Protein 2MA3 (pdb70)

InterPro domains:
  IPR001208 MCM domain [PF00493] (256-478)
  IPR001208 MCM domain [PR01657] (310-325)
  IPR001208 MCM domain [PR01657] (369-383)
  IPR001208 MCM domain [PR01657] (397-410)
  IPR001208 MCM domain [PR01657] (421-433)
  IPR001208 MCM domain [PR01657] (448-456)
  IPR001208 MCM domain [PS50051] (269-474)
  IPR008047 DNA replication licensing factor MCM4 [PR01660] (120-133)
  IPR008047 DNA replication licensing factor MCM4 [PR01660] (285-296)
  IPR008047 DNA replication licensing factor MCM4 [PR01660] (430-447)
  IPR008047 DNA replication licensing factor MCM4 [PR01660] (576-585)
  IPR012340 Nucleic acid-binding, OB-fold [G3DSA:2.40.50.140] (95-247)
  IPR012340 Nu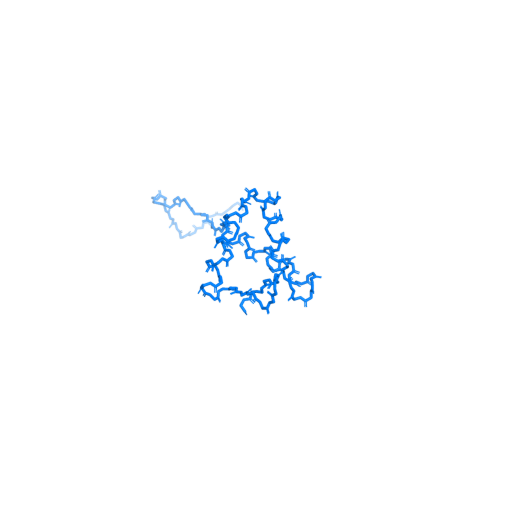cleic acid-binding, OB-fold [SSF50249] (11-240)
  IPR027417 P-loop containing nucleoside triphosphate hydrolase [G3DSA:3.40.50.300] (248-580)
  IPR027417 P-loop containing nucleoside triphosphate hydrolase [SSF52540] (278-589)
  IPR027925 MCM, N-terminal domain [PF14551] (13-76)
  IPR031327 Mini-chromosome maintenance protein [PTHR11630] (9-630)
  IPR031327 Mini-chromosome maintenance protein [SM00350] (94-576)
  IPR033762 MCM OB domain [PF17207] (98-223)
  IPR036388 Winged helix-like DNA-binding domain superfamily [G3DSA:1.10.10.10] (581-666)

Organism: Methanothermobacter thermautotrophicus (strain ATCC 29096 / DSM 1053 / JCM 10044 / NBRC 100330 / Delta H) (NCBI:txid187420)

Solvent-accessible surface area: 6979 Å² total; per-residue (Å²): 122,103,180,72,161,119,72,199,148,128,96,126,139,68,128,66,177,112,132,177,108,115,142,42,98,69,124,32,0,44,39,0,0,88,74,35,30,135,104,110,69,28,121,0,24,10,104,65,0,14,81,39,0,84,114,93,90,130,16,64,100,124,77,0,67,70,4,1,173,50,6,65,133,141,35,36,0,118,43,63,49,258,21,38,0,73,53,122

Radius of gyration: 21.39 Å; Cα contacts (8 Å, |Δi|>4): 87; chains: 1; bounding box: 63×39×33 Å

Structure (mmCIF, N/CA/C/O backbone):
data_2MA3
#
_entry.id   2MA3
#
loop_
_atom_site.group_PDB
_atom_site.id
_atom_site.type_symbol
_atom_site.label_atom_id
_atom_site.label_alt_id
_atom_site.label_comp_id
_atom_site.label_asym_id
_atom_site.label_entity_id
_atom_site.label_seq_id
_atom_site.pdbx_PDB_ins_code
_atom_site.Cartn_x
_atom_site.Cartn_y
_atom_site.Cartn_z
_atom_site.occupancy
_atom_site.B_iso_or_equiv
_atom_site.auth_seq_id
_atom_site.auth_comp_id
_atom_site.auth_asym_id
_atom_site.auth_atom_id
_atom_site.pdbx_PDB_model_num
ATOM 1 N N . GLY A 1 1 ? -43.370 17.401 -8.874 1.00 0.00 579 GLY A N 1
ATOM 2 C CA . GLY A 1 1 ? -42.037 18.001 -8.697 1.00 0.00 579 GLY A CA 1
ATOM 3 C C . GLY A 1 1 ? -41.107 16.887 -8.276 1.00 0.00 579 GLY A C 1
ATOM 4 O O . GLY A 1 1 ? -40.844 15.999 -9.081 1.00 0.00 579 GLY A O 1
ATOM 10 N N . ALA A 1 2 ? -40.751 16.851 -6.988 1.00 0.00 580 ALA A N 1
ATOM 11 C CA . ALA A 1 2 ? -40.601 15.570 -6.310 1.00 0.00 580 ALA A CA 1
ATOM 12 C C . ALA A 1 2 ? -41.966 14.852 -6.271 1.00 0.00 580 ALA A C 1
ATOM 13 O O . ALA A 1 2 ? -42.990 15.417 -6.681 1.00 0.00 580 ALA A O 1
ATOM 20 N N . MET A 1 3 ? -41.971 13.616 -5.765 1.00 0.00 581 MET A N 1
ATOM 21 C CA . MET A 1 3 ? -43.142 12.792 -5.484 1.00 0.00 581 MET A CA 1
ATOM 22 C C . MET A 1 3 ? -42.850 12.001 -4.201 1.00 0.00 581 MET A C 1
ATOM 23 O O . MET A 1 3 ? -41.730 12.059 -3.688 1.00 0.00 581 MET A O 1
ATOM 37 N N . GLY A 1 4 ? -43.841 11.259 -3.695 1.00 0.00 582 GLY A N 1
ATOM 38 C CA . GLY A 1 4 ? -43.632 10.283 -2.631 1.00 0.00 582 GLY A CA 1
ATOM 39 C C . GLY A 1 4 ? -43.044 8.985 -3.191 1.00 0.00 582 GLY A C 1
ATOM 40 O O . GLY A 1 4 ? -42.980 8.796 -4.406 1.00 0.00 582 GLY A O 1
ATOM 44 N N . GLU A 1 5 ? -42.643 8.080 -2.295 1.00 0.00 583 GLU A N 1
ATOM 45 C CA . GLU A 1 5 ? -42.143 6.748 -2.615 1.00 0.00 583 GLU A CA 1
ATOM 46 C C . GLU A 1 5 ? -42.452 5.831 -1.419 1.00 0.00 583 GLU A C 1
ATOM 47 O O . GLU A 1 5 ? -43.138 6.230 -0.475 1.00 0.00 583 GLU A O 1
ATOM 59 N N . THR A 1 6 ? -41.982 4.591 -1.496 1.00 0.00 584 THR A N 1
ATOM 60 C CA . THR A 1 6 ? -42.413 3.421 -0.755 1.00 0.00 584 THR A CA 1
ATOM 61 C C . THR A 1 6 ? -41.237 2.832 0.046 1.00 0.00 584 THR A C 1
ATOM 62 O O . THR A 1 6 ? -40.166 3.434 0.118 1.00 0.00 584 THR A O 1
ATOM 73 N N . GLY A 1 7 ? -41.444 1.667 0.681 1.00 0.00 585 GLY A N 1
ATOM 74 C CA . GLY A 1 7 ? -40.401 0.894 1.355 1.00 0.00 585 GLY A CA 1
ATOM 75 C C . GLY A 1 7 ? -39.611 1.690 2.376 1.00 0.00 585 GLY A C 1
ATOM 76 O O . GLY A 1 7 ? -38.383 1.752 2.317 1.00 0.00 585 GLY A O 1
ATOM 80 N N . LYS A 1 8 ? -40.338 2.282 3.323 1.00 0.00 586 LYS A N 1
ATOM 81 C CA . LYS A 1 8 ? -39.742 3.068 4.385 1.00 0.00 586 LYS A CA 1
ATOM 82 C C . LYS A 1 8 ? -38.758 2.233 5.215 1.00 0.00 586 LYS A C 1
ATOM 83 O O . LYS A 1 8 ? -38.940 1.024 5.375 1.00 0.00 586 LYS A O 1
ATOM 102 N N . ILE A 1 9 ? -37.775 2.908 5.810 1.00 0.00 587 ILE A N 1
ATOM 103 C CA . ILE A 1 9 ? -36.775 2.348 6.713 1.00 0.00 587 ILE A CA 1
ATOM 104 C C . ILE A 1 9 ? -36.604 3.317 7.891 1.00 0.00 587 ILE A C 1
ATOM 105 O O . ILE A 1 9 ? -37.230 4.379 7.912 1.00 0.00 587 ILE A O 1
ATOM 121 N N . ASP A 1 10 ? -35.740 2.967 8.846 1.00 0.00 588 ASP A N 1
ATOM 122 C CA . ASP A 1 10 ? -35.278 3.838 9.919 1.00 0.00 588 ASP A CA 1
ATOM 123 C C . ASP A 1 10 ? -33.793 3.523 10.155 1.00 0.00 588 ASP A C 1
ATOM 124 O O . ASP A 1 10 ? -33.278 2.542 9.608 1.00 0.00 588 ASP A O 1
ATOM 133 N N . ILE A 1 11 ? -33.101 4.346 10.945 1.00 0.00 589 ILE A N 1
ATOM 134 C CA . ILE A 1 11 ? -31.664 4.276 11.179 1.00 0.00 589 ILE A CA 1
ATOM 135 C C . ILE A 1 11 ? -31.444 4.000 12.665 1.00 0.00 589 ILE A C 1
ATOM 136 O O . ILE A 1 11 ? -31.374 4.907 13.491 1.00 0.00 589 ILE A O 1
ATOM 152 N N . ASP A 1 12 ? -31.323 2.713 12.973 1.00 0.00 590 ASP A N 1
ATOM 153 C CA . ASP A 1 12 ? -30.774 2.208 14.219 1.00 0.00 590 ASP A CA 1
ATOM 154 C C . ASP A 1 12 ? -29.267 2.020 13.975 1.00 0.00 590 ASP A C 1
ATOM 155 O O . ASP A 1 12 ? -28.539 3.001 13.828 1.00 0.00 590 ASP A O 1
ATOM 164 N N . LYS A 1 13 ? -28.779 0.786 13.829 1.00 0.00 591 LYS A N 1
ATOM 165 C CA . LYS A 1 13 ? -27.351 0.472 13.765 1.00 0.00 591 LYS A CA 1
ATOM 166 C C . LYS A 1 13 ? -26.692 0.801 12.425 1.00 0.00 591 LYS A C 1
ATOM 167 O O . LYS A 1 13 ? -25.496 0.537 12.297 1.00 0.00 591 LYS A O 1
ATOM 186 N N . VAL A 1 14 ? -27.427 1.354 11.457 1.00 0.00 592 VAL A N 1
ATOM 187 C CA . VAL A 1 14 ? -27.124 1.425 10.021 1.00 0.00 592 VAL A CA 1
ATOM 188 C C . VAL A 1 14 ? -26.042 2.476 9.670 1.00 0.00 592 VAL A C 1
ATOM 189 O O . VAL A 1 14 ? -26.076 3.099 8.605 1.00 0.00 592 VAL A O 1
ATOM 202 N N . GLU A 1 15 ? -25.084 2.708 10.566 1.00 0.00 593 GLU A N 1
ATOM 203 C CA . GLU A 1 15 ? -23.875 3.476 10.308 1.00 0.00 593 GLU A CA 1
ATOM 204 C C . GLU A 1 15 ? -22.875 2.628 9.501 1.00 0.00 593 GLU A C 1
ATOM 205 O O . GLU A 1 15 ? -23.174 1.505 9.096 1.00 0.00 593 GLU A O 1
ATOM 217 N N . GLY A 1 16 ? -21.675 3.171 9.267 1.00 0.00 594 GLY A N 1
ATOM 218 C CA . GLY A 1 16 ? -20.519 2.434 8.747 1.00 0.00 594 GLY A CA 1
ATOM 219 C C . GLY A 1 16 ? -20.680 1.879 7.326 1.00 0.00 594 GLY A C 1
ATOM 220 O O . GLY A 1 16 ? -19.843 1.097 6.876 1.00 0.00 594 GLY A O 1
ATOM 224 N N . ARG A 1 17 ? -21.759 2.251 6.628 1.00 0.00 595 ARG A N 1
ATOM 225 C CA . ARG A 1 17 ? -22.166 1.717 5.331 1.00 0.00 595 ARG A CA 1
ATOM 226 C C . ARG A 1 17 ? -21.292 2.245 4.194 1.00 0.00 595 ARG A C 1
ATOM 227 O O . ARG A 1 17 ? -21.708 3.049 3.363 1.00 0.00 595 ARG A O 1
ATOM 248 N N . THR A 1 18 ? -20.066 1.742 4.175 1.00 0.00 596 THR A N 1
ATOM 249 C CA . THR A 1 18 ? -19.001 2.068 3.233 1.00 0.00 596 THR A CA 1
ATOM 250 C C . THR A 1 18 ? -18.222 0.796 2.870 1.00 0.00 596 THR A C 1
ATOM 251 O O . THR A 1 18 ? -18.171 -0.126 3.686 1.00 0.00 596 THR A O 1
ATOM 262 N N . PRO A 1 19 ? -17.584 0.742 1.686 1.00 0.00 597 PRO A N 1
ATOM 263 C CA . PRO A 1 19 ? -16.708 -0.359 1.302 1.00 0.00 597 PRO A CA 1
ATOM 264 C C . PRO A 1 19 ? -15.374 -0.292 2.061 1.00 0.00 597 PRO A C 1
ATOM 265 O O . PRO A 1 19 ? -15.080 0.688 2.749 1.00 0.00 597 PRO A O 1
ATOM 276 N N . LYS A 1 20 ? -14.537 -1.322 1.892 1.00 0.00 598 LYS A N 1
ATOM 277 C CA . LYS A 1 20 ? -13.178 -1.366 2.415 1.00 0.00 598 LYS A CA 1
ATOM 278 C C . LYS A 1 20 ? -12.311 -2.149 1.432 1.00 0.00 598 LYS A C 1
ATOM 279 O O . LYS A 1 20 ? -12.760 -3.154 0.875 1.00 0.00 598 LYS A O 1
ATOM 298 N N . SER A 1 21 ? -11.075 -1.702 1.214 1.00 0.00 599 SER A N 1
ATOM 299 C CA . SER A 1 21 ? -9.972 -2.456 0.630 1.00 0.00 599 SER A CA 1
ATOM 300 C C . SER A 1 21 ? -8.708 -1.636 0.895 1.00 0.00 599 SER A C 1
ATOM 301 O O . SER A 1 21 ? -8.750 -0.407 0.822 1.00 0.00 599 SER A O 1
ATOM 309 N N . GLU A 1 22 ? -7.609 -2.303 1.239 1.00 0.00 600 GLU A N 1
ATOM 310 C CA . GLU A 1 22 ? -6.407 -1.694 1.794 1.00 0.00 600 GLU A CA 1
ATOM 311 C C . GLU A 1 22 ? -5.141 -2.393 1.272 1.00 0.00 600 GLU A C 1
ATOM 312 O O . GLU A 1 22 ? -5.172 -3.141 0.288 1.00 0.00 600 GLU A O 1
ATOM 324 N N . ARG A 1 23 ? -3.992 -2.103 1.893 1.00 0.00 601 ARG A N 1
ATOM 325 C CA . ARG A 1 23 ? -2.721 -2.752 1.643 1.00 0.00 601 ARG A CA 1
ATOM 326 C C . ARG A 1 23 ? -2.073 -3.163 2.956 1.00 0.00 601 ARG A C 1
ATOM 327 O O . ARG A 1 23 ? -2.501 -2.762 4.035 1.00 0.00 601 ARG A O 1
ATOM 348 N N . ASP A 1 24 ? -1.025 -3.971 2.823 1.00 0.00 602 ASP A N 1
ATOM 349 C CA . ASP A 1 24 ? -0.189 -4.486 3.886 1.00 0.00 602 ASP A CA 1
ATOM 350 C C . ASP A 1 24 ? 1.216 -4.649 3.334 1.00 0.00 602 ASP A C 1
ATOM 351 O O . ASP A 1 24 ? 1.369 -4.813 2.134 1.00 0.00 602 ASP A O 1
ATOM 360 N N . LYS A 1 25 ? 2.222 -4.749 4.194 1.00 0.00 603 LYS A N 1
ATOM 361 C CA . LYS A 1 25 ? 3.584 -5.131 3.848 1.00 0.00 603 LYS A CA 1
ATOM 362 C C . LYS A 1 25 ? 3.629 -6.363 2.928 1.00 0.00 603 LYS A C 1
ATOM 363 O O . LYS A 1 25 ? 4.295 -6.302 1.894 1.00 0.00 603 LYS A O 1
ATOM 382 N N . PHE A 1 26 ? 2.910 -7.452 3.252 1.00 0.00 604 PHE A N 1
ATOM 383 C CA . PHE A 1 26 ? 2.851 -8.653 2.412 1.00 0.00 604 PHE A CA 1
ATOM 384 C C . PHE A 1 26 ? 2.346 -8.298 1.012 1.00 0.00 604 PHE A C 1
ATOM 385 O O . PHE A 1 26 ? 2.924 -8.695 -0.001 1.00 0.00 604 PHE A O 1
ATOM 402 N N . ARG A 1 27 ? 1.246 -7.541 0.975 1.00 0.00 605 ARG A N 1
ATOM 403 C CA . ARG A 1 27 ? 0.632 -7.045 -0.244 1.00 0.00 605 ARG A CA 1
ATOM 404 C C . ARG A 1 27 ? 1.620 -6.163 -1.008 1.00 0.00 605 ARG A C 1
ATOM 405 O O . ARG A 1 27 ? 1.777 -6.358 -2.204 1.00 0.00 605 ARG A O 1
ATOM 426 N N . LEU A 1 28 ? 2.304 -5.231 -0.344 1.00 0.00 606 LEU A N 1
ATOM 427 C CA . LEU A 1 28 ? 3.177 -4.250 -0.959 1.00 0.00 606 LEU A CA 1
ATOM 428 C C . LEU A 1 28 ? 4.400 -4.936 -1.562 1.00 0.00 606 LEU A C 1
ATOM 429 O O . LEU A 1 28 ? 4.776 -4.592 -2.681 1.00 0.00 606 LEU A O 1
ATOM 445 N N . LEU A 1 29 ? 4.965 -5.952 -0.888 1.00 0.00 607 LEU A N 1
ATOM 446 C CA . LEU A 1 29 ? 5.993 -6.773 -1.518 1.00 0.00 607 LEU A CA 1
ATOM 447 C C . LEU A 1 29 ? 5.421 -7.449 -2.769 1.00 0.00 607 LEU A C 1
ATOM 448 O O . LEU A 1 29 ? 6.024 -7.367 -3.838 1.00 0.00 607 LEU A O 1
ATOM 464 N N . LEU A 1 30 ? 4.270 -8.122 -2.649 1.00 0.00 608 LEU A N 1
ATOM 465 C CA . LEU A 1 30 ? 3.716 -8.919 -3.733 1.00 0.00 608 LEU A CA 1
ATOM 466 C C . LEU A 1 30 ? 3.391 -8.039 -4.941 1.00 0.00 608 LEU A C 1
ATOM 467 O O . LEU A 1 30 ? 3.623 -8.444 -6.078 1.00 0.00 608 LEU A O 1
ATOM 483 N N . GLU A 1 31 ? 2.907 -6.822 -4.691 1.00 0.00 609 GLU A N 1
ATOM 484 C CA . GLU A 1 31 ? 2.634 -5.821 -5.703 1.00 0.00 609 GLU A CA 1
ATOM 485 C C . GLU A 1 31 ? 3.889 -5.507 -6.518 1.00 0.00 609 GLU A C 1
ATOM 486 O O . GLU A 1 31 ? 3.799 -5.498 -7.751 1.00 0.00 609 GLU A O 1
ATOM 498 N N . LEU A 1 32 ? 5.049 -5.327 -5.864 1.00 0.00 610 LEU A N 1
ATOM 499 C CA . LEU A 1 32 ? 6.304 -5.106 -6.577 1.00 0.00 610 LEU A CA 1
ATOM 500 C C . LEU A 1 32 ? 6.656 -6.292 -7.456 1.00 0.00 610 LEU A C 1
ATOM 501 O O . LEU A 1 32 ? 7.194 -6.085 -8.538 1.00 0.00 610 LEU A O 1
ATOM 517 N N . ILE A 1 33 ? 6.384 -7.521 -7.005 1.00 0.00 611 ILE A N 1
ATOM 518 C CA . ILE A 1 33 ? 6.739 -8.701 -7.783 1.00 0.00 611 ILE A CA 1
ATOM 519 C C . ILE A 1 33 ? 5.983 -8.644 -9.116 1.00 0.00 611 ILE A C 1
ATOM 520 O O . ILE A 1 33 ? 6.594 -8.807 -10.171 1.00 0.00 611 ILE A O 1
ATOM 536 N N . LYS A 1 34 ? 4.683 -8.321 -9.100 1.00 0.00 612 LYS A N 1
ATOM 537 C CA . LYS A 1 34 ? 3.890 -8.350 -10.331 1.00 0.00 612 LYS A CA 1
ATOM 538 C C . LYS A 1 34 ? 4.169 -7.114 -11.173 1.00 0.00 612 LYS A C 1
ATOM 539 O O . LYS A 1 34 ? 4.173 -7.195 -12.400 1.00 0.00 612 LYS A O 1
ATOM 558 N N . GLU A 1 35 ? 4.431 -5.975 -10.525 1.00 0.00 613 GLU A N 1
ATOM 559 C CA . GLU A 1 35 ? 4.727 -4.725 -11.212 1.00 0.00 613 GLU A CA 1
ATOM 560 C C . GLU A 1 35 ? 6.177 -4.657 -11.718 1.00 0.00 613 GLU A C 1
ATOM 561 O O . GLU A 1 35 ? 6.553 -3.664 -12.336 1.00 0.00 613 GLU A O 1
ATOM 573 N N . TYR A 1 36 ? 6.956 -5.733 -11.524 1.00 0.00 614 TYR A N 1
ATOM 574 C CA . TYR A 1 36 ? 8.247 -5.940 -12.163 1.00 0.00 614 TYR A CA 1
ATOM 575 C C . TYR A 1 36 ? 8.240 -7.147 -13.091 1.00 0.00 614 TYR A C 1
ATOM 576 O O . TYR A 1 36 ? 8.933 -7.098 -14.102 1.00 0.00 614 TYR A O 1
ATOM 594 N N . GLU A 1 37 ? 7.438 -8.184 -12.816 1.00 0.00 615 GLU A N 1
ATOM 595 C CA . GLU A 1 37 ? 7.288 -9.339 -13.694 1.00 0.00 615 GLU A CA 1
ATOM 596 C C . GLU A 1 37 ? 7.084 -8.891 -15.142 1.00 0.00 615 GLU A C 1
ATOM 597 O O . GLU A 1 37 ? 7.922 -9.171 -15.998 1.00 0.00 615 GLU A O 1
ATOM 609 N N . ASP A 1 38 ? 6.029 -8.129 -15.412 1.00 0.00 616 ASP A N 1
ATOM 610 C CA . ASP A 1 38 ? 5.655 -7.733 -16.769 1.00 0.00 616 ASP A CA 1
ATOM 611 C C . ASP A 1 38 ? 6.749 -6.895 -17.437 1.00 0.00 616 ASP A C 1
ATOM 612 O O . ASP A 1 38 ? 6.988 -7.015 -18.635 1.00 0.00 616 ASP A O 1
ATOM 621 N N . ASP A 1 39 ? 7.474 -6.117 -16.631 1.00 0.00 617 ASP A N 1
ATOM 622 C CA . ASP A 1 39 ? 8.548 -5.231 -17.056 1.00 0.00 617 ASP A CA 1
ATOM 623 C C . ASP A 1 39 ? 9.801 -6.006 -17.450 1.00 0.00 617 ASP A C 1
ATOM 624 O O . ASP A 1 39 ? 10.472 -5.677 -18.426 1.00 0.00 617 ASP A O 1
ATOM 633 N N . TYR A 1 40 ? 10.095 -7.071 -16.701 1.00 0.00 618 TYR A N 1
ATOM 634 C CA . TYR A 1 40 ? 11.233 -7.948 -16.940 1.00 0.00 618 TYR A CA 1
ATOM 635 C C . TYR A 1 40 ? 10.834 -9.113 -17.846 1.00 0.00 618 TYR A C 1
ATOM 636 O O . TYR A 1 40 ? 11.679 -9.943 -18.184 1.00 0.00 618 TYR A O 1
ATOM 654 N N . GLY A 1 41 ? 9.552 -9.192 -18.231 1.00 0.00 619 GLY A N 1
ATOM 655 C CA . GLY A 1 41 ? 9.055 -10.276 -19.077 1.00 0.00 619 GLY A CA 1
ATOM 656 C C . GLY A 1 41 ? 9.006 -11.600 -18.308 1.00 0.00 619 GLY A C 1
ATOM 657 O O . GLY A 1 41 ? 9.160 -12.678 -18.881 1.00 0.00 619 GLY A O 1
ATOM 661 N N . GLY A 1 42 ? 8.809 -11.492 -16.996 1.00 0.00 620 GLY A N 1
ATOM 662 C CA . GLY A 1 42 ? 8.525 -12.539 -16.044 1.00 0.00 620 GLY A CA 1
ATOM 663 C C . GLY A 1 42 ? 9.607 -12.680 -14.979 1.00 0.00 620 GLY A C 1
ATOM 664 O O . GLY A 1 42 ? 9.836 -13.809 -14.540 1.00 0.00 620 GLY A O 1
ATOM 668 N N . ARG A 1 43 ? 10.261 -11.578 -14.554 1.00 0.00 621 ARG A N 1
ATOM 669 C CA . ARG A 1 43 ? 11.159 -11.590 -13.388 1.00 0.00 621 ARG A CA 1
ATOM 670 C C . ARG A 1 43 ? 10.785 -10.475 -12.426 1.00 0.00 621 ARG A C 1
ATOM 671 O O . ARG A 1 43 ? 10.301 -9.437 -12.842 1.00 0.00 621 ARG A O 1
ATOM 692 N N . ALA A 1 44 ? 11.137 -10.636 -11.160 1.00 0.00 622 ALA A N 1
ATOM 693 C CA . ALA A 1 44 ? 11.163 -9.557 -10.194 1.00 0.00 622 ALA A CA 1
ATOM 694 C C . ALA A 1 44 ? 12.467 -9.707 -9.407 1.00 0.00 622 ALA A C 1
ATOM 695 O O . ALA A 1 44 ? 12.540 -10.555 -8.521 1.00 0.00 622 ALA A O 1
ATOM 702 N N . PRO A 1 45 ? 13.536 -8.986 -9.778 1.00 0.00 623 PRO A N 1
ATOM 703 C CA . PRO A 1 45 ? 14.850 -9.146 -9.167 1.00 0.00 623 PRO A CA 1
ATOM 704 C C . PRO A 1 45 ? 14.814 -8.777 -7.679 1.00 0.00 623 PRO A C 1
ATOM 705 O O . PRO A 1 45 ? 14.426 -7.665 -7.311 1.00 0.00 623 PRO A O 1
ATOM 716 N N . THR A 1 46 ? 15.214 -9.716 -6.818 1.00 0.00 624 THR A N 1
ATOM 717 C CA . THR A 1 46 ? 14.963 -9.708 -5.385 1.00 0.00 624 THR A CA 1
ATOM 718 C C . THR A 1 46 ? 15.663 -8.514 -4.740 1.00 0.00 624 THR A C 1
ATOM 719 O O . THR A 1 46 ? 15.102 -7.859 -3.862 1.00 0.00 624 THR A O 1
ATOM 730 N N . ASN A 1 47 ? 16.862 -8.176 -5.228 1.00 0.00 625 ASN A N 1
ATOM 731 C CA . ASN A 1 47 ? 17.577 -7.015 -4.731 1.00 0.00 625 ASN A CA 1
ATOM 732 C C . ASN A 1 47 ? 16.826 -5.721 -5.038 1.00 0.00 625 ASN A C 1
ATOM 733 O O . ASN A 1 47 ? 16.779 -4.836 -4.186 1.00 0.00 625 ASN A O 1
ATOM 744 N N . ILE A 1 48 ? 16.210 -5.618 -6.223 1.00 0.00 626 ILE A N 1
ATOM 745 C CA . ILE A 1 48 ? 15.449 -4.435 -6.595 1.00 0.00 626 ILE A CA 1
ATOM 746 C C . ILE A 1 48 ? 14.192 -4.376 -5.733 1.00 0.00 626 ILE A C 1
ATOM 747 O O . ILE A 1 48 ? 13.917 -3.311 -5.204 1.00 0.00 626 ILE A O 1
ATOM 763 N N . LEU A 1 49 ? 13.474 -5.492 -5.524 1.00 0.00 627 LEU A N 1
ATOM 764 C CA . LEU A 1 49 ? 12.341 -5.539 -4.591 1.00 0.00 627 LEU A CA 1
ATOM 765 C C . LEU A 1 49 ? 12.724 -4.975 -3.229 1.00 0.00 627 LEU A C 1
ATOM 766 O O . LEU A 1 49 ? 11.962 -4.185 -2.685 1.00 0.00 627 LEU A O 1
ATOM 782 N N . ILE A 1 50 ? 13.878 -5.370 -2.682 1.00 0.00 628 ILE A N 1
ATOM 783 C CA . ILE A 1 50 ? 14.370 -4.853 -1.407 1.00 0.00 628 ILE A CA 1
ATOM 784 C C . ILE A 1 50 ? 14.539 -3.333 -1.515 1.00 0.00 628 ILE A C 1
ATOM 785 O O . ILE A 1 50 ? 13.832 -2.594 -0.822 1.00 0.00 628 ILE A O 1
ATOM 801 N N . THR A 1 51 ? 15.447 -2.874 -2.386 1.00 0.00 629 THR A N 1
ATOM 802 C CA . THR A 1 51 ? 15.776 -1.461 -2.551 1.00 0.00 629 THR A CA 1
ATOM 803 C C . THR A 1 51 ? 14.509 -0.627 -2.773 1.00 0.00 629 THR A C 1
ATOM 804 O O . THR A 1 51 ? 14.287 0.358 -2.071 1.00 0.00 629 THR A O 1
ATOM 815 N N . GLU A 1 52 ? 13.649 -1.047 -3.700 1.00 0.00 630 GLU A N 1
ATOM 816 C CA . GLU A 1 52 ? 12.416 -0.365 -4.037 1.00 0.00 630 GLU A CA 1
ATOM 817 C C . GLU A 1 52 ? 11.408 -0.427 -2.891 1.00 0.00 630 GLU A C 1
ATOM 818 O O . GLU A 1 52 ? 10.738 0.564 -2.652 1.00 0.00 630 GLU A O 1
ATOM 830 N N . MET A 1 53 ? 11.299 -1.507 -2.115 1.00 0.00 631 MET A N 1
ATOM 831 C CA . MET A 1 53 ? 10.440 -1.496 -0.928 1.00 0.00 631 MET A CA 1
ATOM 832 C C . MET A 1 53 ? 10.927 -0.471 0.105 1.00 0.00 631 MET A C 1
ATOM 833 O O . MET A 1 53 ? 10.081 0.179 0.732 1.00 0.00 631 MET A O 1
ATOM 847 N N . MET A 1 54 ? 12.249 -0.277 0.272 1.00 0.00 632 MET A N 1
ATOM 848 C CA . MET A 1 54 ? 12.735 0.775 1.175 1.00 0.00 632 MET A CA 1
ATOM 849 C C . MET A 1 54 ? 12.474 2.166 0.590 1.00 0.00 632 MET A C 1
ATOM 850 O O . MET A 1 54 ? 12.422 3.135 1.341 1.00 0.00 632 MET A O 1
ATOM 864 N N . ASP A 1 55 ? 12.290 2.268 -0.728 1.00 0.00 633 ASP A N 1
ATOM 865 C CA . ASP A 1 55 ? 12.107 3.527 -1.433 1.00 0.00 633 ASP A CA 1
ATOM 866 C C . ASP A 1 55 ? 10.637 3.919 -1.398 1.00 0.00 633 ASP A C 1
ATOM 867 O O . ASP A 1 55 ? 10.257 4.997 -0.946 1.00 0.00 633 ASP A O 1
ATOM 876 N N . ARG A 1 56 ? 9.804 2.988 -1.863 1.00 0.00 634 ARG A N 1
ATOM 877 C CA . ARG A 1 56 ? 8.389 3.169 -2.103 1.00 0.00 634 ARG A CA 1
ATOM 878 C C . ARG A 1 56 ? 7.631 3.127 -0.780 1.00 0.00 634 ARG A C 1
ATOM 879 O O . ARG A 1 56 ? 6.641 3.842 -0.639 1.00 0.00 634 ARG A O 1
ATOM 900 N N . TYR A 1 57 ? 8.079 2.300 0.181 1.00 0.00 635 TYR A N 1
ATOM 901 C CA . TYR A 1 57 ? 7.293 1.968 1.366 1.00 0.00 635 TYR A CA 1
ATOM 902 C C . TYR A 1 57 ? 8.107 1.974 2.669 1.00 0.00 635 TYR A C 1
ATOM 903 O O . TYR A 1 57 ? 7.570 1.622 3.719 1.00 0.00 635 TYR A O 1
ATOM 921 N N . ASN A 1 58 ? 9.373 2.412 2.624 1.00 0.00 636 ASN A N 1
ATOM 922 C CA . ASN A 1 58 ? 10.277 2.582 3.772 1.00 0.00 636 ASN A CA 1
ATOM 923 C C . ASN A 1 58 ? 10.518 1.282 4.563 1.00 0.00 636 ASN A C 1
ATOM 924 O O . ASN A 1 58 ? 10.861 1.320 5.745 1.00 0.00 636 ASN A O 1
ATOM 935 N N . VAL A 1 59 ? 10.327 0.115 3.940 1.00 0.00 637 VAL A N 1
ATOM 936 C CA . VAL A 1 59 ? 10.472 -1.171 4.618 1.00 0.00 637 VAL A CA 1
ATOM 937 C C . VAL A 1 59 ? 11.963 -1.539 4.636 1.00 0.00 637 VAL A C 1
ATOM 938 O O . VAL A 1 59 ? 12.610 -1.566 3.590 1.00 0.00 637 VAL A O 1
ATOM 951 N N . SER A 1 60 ? 12.519 -1.792 5.827 1.00 0.00 638 SER A N 1
ATOM 952 C CA . SER A 1 60 ? 13.915 -2.125 6.047 1.00 0.00 638 SER A CA 1
ATOM 953 C C . SER A 1 60 ? 14.229 -3.484 5.422 1.00 0.00 638 SER A C 1
ATOM 954 O O . SER A 1 60 ? 13.380 -4.376 5.438 1.00 0.00 638 SER A O 1
ATOM 962 N N . GLU A 1 61 ? 15.467 -3.670 4.953 1.00 0.00 639 GLU A N 1
ATOM 963 C CA . GLU A 1 61 ? 15.900 -4.841 4.196 1.00 0.00 639 GLU A CA 1
ATOM 964 C C . GLU A 1 61 ? 15.598 -6.147 4.930 1.00 0.00 639 GLU A C 1
ATOM 965 O O . GLU A 1 61 ? 15.161 -7.106 4.298 1.00 0.00 639 GLU A O 1
ATOM 977 N N . GLU A 1 62 ? 15.753 -6.157 6.259 1.00 0.00 640 GLU A N 1
ATOM 978 C CA . GLU A 1 62 ? 15.491 -7.335 7.085 1.00 0.00 640 GLU A CA 1
ATOM 979 C C . GLU A 1 62 ? 14.020 -7.729 6.945 1.00 0.00 640 GLU A C 1
ATOM 980 O O . GLU A 1 62 ? 13.677 -8.896 6.760 1.00 0.00 640 GLU A O 1
ATOM 992 N N . LYS A 1 63 ? 13.146 -6.723 7.022 1.00 0.00 641 LYS A N 1
ATOM 993 C CA . LYS A 1 63 ? 11.714 -6.908 6.948 1.00 0.00 641 LYS A CA 1
ATOM 994 C C . LYS A 1 63 ? 11.328 -7.295 5.533 1.00 0.00 641 LYS A C 1
ATOM 995 O O . LYS A 1 63 ? 10.522 -8.200 5.378 1.00 0.00 641 LYS A O 1
ATOM 1014 N N . VAL A 1 64 ? 11.900 -6.668 4.500 1.00 0.00 642 VAL A N 1
ATOM 1015 C CA . VAL A 1 64 ? 11.581 -7.077 3.139 1.00 0.00 642 VAL A CA 1
ATOM 1016 C C . VAL A 1 64 ? 11.980 -8.538 2.980 1.00 0.00 642 VAL A C 1
ATOM 1017 O O . VAL A 1 64 ? 11.137 -9.323 2.561 1.00 0.00 642 VAL A O 1
ATOM 1030 N N . GLU A 1 65 ? 13.191 -8.927 3.395 1.00 0.00 643 GLU A N 1
ATOM 1031 C CA . GLU A 1 65 ? 13.598 -10.321 3.325 1.00 0.00 643 GLU A CA 1
ATOM 1032 C C . GLU A 1 65 ? 12.627 -11.237 4.071 1.00 0.00 643 GLU A C 1
ATOM 1033 O O . GLU A 1 65 ? 12.308 -12.316 3.576 1.00 0.00 643 GLU A O 1
ATOM 1045 N N . GLU A 1 66 ? 12.087 -10.812 5.215 1.00 0.00 644 GLU A N 1
ATOM 1046 C CA . GLU A 1 66 ? 11.109 -11.626 5.923 1.00 0.00 644 GLU A CA 1
ATOM 1047 C C . GLU A 1 66 ? 9.814 -11.772 5.122 1.00 0.00 644 GLU A C 1
ATOM 1048 O O . GLU A 1 66 ? 9.317 -12.892 4.995 1.00 0.00 644 GLU A O 1
ATOM 1060 N N . LEU A 1 67 ? 9.306 -10.680 4.529 1.00 0.00 645 LEU A N 1
ATOM 1061 C CA . LEU A 1 67 ? 8.148 -10.724 3.633 1.00 0.00 645 LEU A CA 1
ATOM 1062 C C . LEU A 1 67 ? 8.416 -11.733 2.520 1.00 0.00 645 LEU A C 1
ATOM 1063 O O . LEU A 1 67 ? 7.563 -12.573 2.228 1.00 0.00 645 LEU A O 1
ATOM 1079 N N . ILE A 1 68 ? 9.622 -11.684 1.947 1.00 0.00 646 ILE A N 1
ATOM 1080 C CA . ILE A 1 68 ? 10.065 -12.593 0.907 1.00 0.00 646 ILE A CA 1
ATOM 1081 C C . ILE A 1 68 ? 9.970 -14.032 1.415 1.00 0.00 646 ILE A C 1
ATOM 1082 O O . ILE A 1 68 ? 9.412 -14.868 0.708 1.00 0.00 646 ILE A O 1
ATOM 1098 N N . ARG A 1 69 ? 10.442 -14.346 2.632 1.00 0.00 647 ARG A N 1
ATOM 1099 C CA . ARG A 1 69 ? 10.414 -15.745 3.085 1.00 0.00 647 ARG A CA 1
ATOM 1100 C C . ARG A 1 69 ? 8.986 -16.177 3.318 1.00 0.00 647 ARG A C 1
ATOM 1101 O O . ARG A 1 69 ? 8.589 -17.232 2.839 1.00 0.00 647 ARG A O 1
ATOM 1122 N N . ILE A 1 70 ? 8.226 -15.357 4.037 1.00 0.00 648 ILE A N 1
ATOM 1123 C CA . ILE A 1 70 ? 6.848 -15.659 4.413 1.00 0.00 648 ILE A CA 1
ATOM 1124 C C . ILE A 1 70 ? 6.061 -16.002 3.152 1.00 0.00 648 ILE A C 1
ATOM 1125 O O . ILE A 1 70 ? 5.533 -17.108 3.042 1.00 0.00 648 ILE A O 1
ATOM 1141 N N . LEU A 1 71 ? 5.988 -15.091 2.175 1.00 0.00 649 LEU A N 1
ATOM 1142 C CA . LEU A 1 71 ? 5.192 -15.383 0.995 1.00 0.00 649 LEU A CA 1
ATOM 1143 C C . LEU A 1 71 ? 5.750 -16.570 0.179 1.00 0.00 649 LEU A C 1
ATOM 1144 O O . LEU A 1 71 ? 4.984 -17.238 -0.522 1.00 0.00 649 LEU A O 1
ATOM 1160 N N . LYS A 1 72 ? 7.059 -16.852 0.274 1.00 0.00 650 LYS A N 1
ATOM 1161 C CA . LYS A 1 72 ? 7.697 -18.001 -0.397 1.00 0.00 650 LYS A CA 1
ATOM 1162 C C . LYS A 1 72 ? 7.226 -19.300 0.241 1.00 0.00 650 LYS A C 1
ATOM 1163 O O . LYS A 1 72 ? 6.880 -20.263 -0.435 1.00 0.00 650 LYS A O 1
ATOM 1182 N N . ASP A 1 73 ? 7.186 -19.279 1.563 1.00 0.00 651 ASP A N 1
ATOM 1183 C CA . ASP A 1 73 ? 6.852 -20.380 2.464 1.00 0.00 651 ASP A CA 1
ATOM 1184 C C . ASP A 1 73 ? 5.392 -20.773 2.293 1.00 0.00 651 ASP A C 1
ATOM 1185 O O . ASP A 1 73 ? 5.040 -21.949 2.248 1.00 0.00 651 ASP A O 1
ATOM 1194 N N . LYS A 1 74 ? 4.550 -19.754 2.113 1.00 0.00 652 LYS A N 1
ATOM 1195 C CA . LYS A 1 74 ? 3.137 -19.907 1.797 1.00 0.00 652 LYS A CA 1
ATOM 1196 C C . LYS A 1 74 ? 2.913 -20.455 0.389 1.00 0.00 652 LYS A C 1
ATOM 1197 O O . LYS A 1 74 ? 1.777 -20.799 0.068 1.00 0.00 652 LYS A O 1
ATOM 1216 N N . GLY A 1 75 ? 3.947 -20.493 -0.462 1.00 0.00 653 GLY A N 1
ATOM 1217 C CA . GLY A 1 75 ? 3.780 -20.781 -1.875 1.00 0.00 653 GLY A CA 1
ATOM 1218 C C . GLY A 1 75 ? 2.902 -19.730 -2.551 1.00 0.00 653 GLY A C 1
ATOM 1219 O O . GLY A 1 75 ? 2.256 -20.041 -3.545 1.00 0.00 653 GLY A O 1
ATOM 1223 N N . ALA A 1 76 ? 2.847 -18.502 -2.013 1.00 0.00 654 ALA A N 1
ATOM 1224 C CA . ALA A 1 76 ? 2.255 -17.370 -2.711 1.00 0.00 654 ALA A CA 1
ATOM 1225 C C . ALA A 1 76 ? 3.227 -16.865 -3.775 1.00 0.00 654 ALA A C 1
ATOM 1226 O O . ALA A 1 76 ? 2.804 -16.419 -4.844 1.00 0.00 654 ALA A O 1
ATOM 1233 N N . ILE A 1 77 ? 4.531 -16.942 -3.484 1.00 0.00 655 ILE A N 1
ATOM 1234 C CA . ILE A 1 77 ? 5.580 -16.569 -4.421 1.00 0.00 655 ILE A CA 1
ATOM 1235 C C . ILE A 1 77 ? 6.663 -17.637 -4.385 1.00 0.00 655 ILE A C 1
ATOM 1236 O O . ILE A 1 77 ? 6.572 -18.616 -3.640 1.00 0.00 655 ILE A O 1
ATOM 1252 N N . PHE A 1 78 ? 7.707 -17.421 -5.174 1.00 0.00 656 PHE A N 1
ATOM 1253 C CA . PHE A 1 78 ? 8.859 -18.280 -5.240 1.00 0.00 656 PHE A CA 1
ATOM 1254 C C . PHE A 1 78 ? 10.078 -17.476 -5.659 1.00 0.00 656 PHE A C 1
ATOM 1255 O O . PHE A 1 78 ? 9.948 -16.322 -6.064 1.00 0.00 656 PHE A O 1
ATOM 1272 N N . GLU A 1 79 ? 11.247 -18.116 -5.608 1.00 0.00 657 GLU A N 1
ATOM 1273 C CA . GLU A 1 79 ? 12.514 -17.575 -6.070 1.00 0.00 657 GLU A CA 1
ATOM 1274 C C . GLU A 1 79 ? 13.087 -18.561 -7.095 1.00 0.00 657 GLU A C 1
ATOM 1275 O O . GLU A 1 79 ? 13.887 -19.423 -6.733 1.00 0.00 657 GLU A O 1
ATOM 1287 N N . PRO A 1 80 ? 12.630 -18.513 -8.363 1.00 0.00 658 PRO A N 1
ATOM 1288 C CA . PRO A 1 80 ? 13.028 -19.469 -9.400 1.00 0.00 658 PRO A CA 1
ATOM 1289 C C . PRO A 1 80 ? 14.504 -19.387 -9.806 1.00 0.00 658 PRO A C 1
ATOM 1290 O O . PRO A 1 80 ? 15.013 -20.327 -10.414 1.00 0.00 658 PRO A O 1
ATOM 1301 N N . ALA A 1 81 ? 15.185 -18.276 -9.504 1.00 0.00 659 ALA A N 1
ATOM 1302 C CA . ALA A 1 81 ? 16.618 -18.117 -9.747 1.00 0.00 659 ALA A CA 1
ATOM 1303 C C . ALA A 1 81 ? 17.296 -17.348 -8.610 1.00 0.00 659 ALA A C 1
ATOM 1304 O O . ALA A 1 81 ? 16.682 -17.044 -7.594 1.00 0.00 659 ALA A O 1
ATOM 1311 N N . ARG A 1 82 ? 18.581 -17.024 -8.791 1.00 0.00 660 ARG A N 1
ATOM 1312 C CA . ARG A 1 82 ? 19.553 -16.645 -7.750 1.00 0.00 660 ARG A CA 1
ATOM 1313 C C . ARG A 1 82 ? 19.342 -15.249 -7.139 1.00 0.00 660 ARG A C 1
ATOM 1314 O O . ARG A 1 82 ? 20.269 -14.674 -6.574 1.00 0.00 660 ARG A O 1
ATOM 1335 N N . GLY A 1 83 ? 18.154 -14.685 -7.318 1.00 0.00 661 GLY A N 1
ATOM 1336 C CA . GLY A 1 83 ? 17.793 -13.318 -6.990 1.00 0.00 661 GLY A CA 1
ATOM 1337 C C . GLY A 1 83 ? 16.719 -12.805 -7.942 1.00 0.00 661 GLY A C 1
ATOM 1338 O O . GLY A 1 83 ? 16.764 -11.642 -8.338 1.00 0.00 661 GLY A O 1
ATOM 1342 N N . TYR A 1 84 ? 15.778 -13.672 -8.333 1.00 0.00 662 TYR A N 1
ATOM 1343 C CA . TYR A 1 84 ? 14.617 -13.367 -9.154 1.00 0.00 662 TYR A CA 1
ATOM 1344 C C . TYR A 1 84 ? 13.451 -14.042 -8.436 1.00 0.00 662 TYR A C 1
ATOM 1345 O O . TYR A 1 84 ? 13.474 -15.263 -8.306 1.00 0.00 662 TYR A O 1
ATOM 1363 N N . LEU A 1 85 ? 12.473 -13.254 -7.961 1.00 0.00 663 LEU A N 1
ATOM 1364 C CA . LEU A 1 85 ? 11.201 -13.721 -7.419 1.00 0.00 663 LEU A CA 1
ATOM 1365 C C . LEU A 1 85 ? 10.130 -13.820 -8.503 1.00 0.00 663 LEU A C 1
ATOM 1366 O O . LEU A 1 85 ? 10.139 -13.073 -9.482 1.00 0.00 663 LEU A O 1
ATOM 1382 N N . LYS A 1 86 ? 9.161 -14.703 -8.266 1.00 0.00 664 LYS A N 1
ATOM 1383 C CA . LYS A 1 86 ? 8.029 -14.978 -9.138 1.00 0.00 664 LYS A CA 1
ATOM 1384 C C . LYS A 1 86 ? 6.784 -15.145 -8.287 1.00 0.00 664 LYS A C 1
ATOM 1385 O O . LYS A 1 86 ? 6.866 -15.738 -7.213 1.00 0.00 664 LYS A O 1
ATOM 1404 N N . ILE A 1 87 ? 5.637 -14.671 -8.775 1.00 0.00 665 ILE A N 1
ATOM 1405 C CA . ILE A 1 87 ? 4.344 -14.994 -8.188 1.00 0.00 665 ILE A CA 1
ATOM 1406 C C . ILE A 1 87 ? 3.978 -16.407 -8.631 1.00 0.00 665 ILE A C 1
ATOM 1407 O O . ILE A 1 87 ? 4.027 -16.700 -9.829 1.00 0.00 665 ILE A O 1
ATOM 1423 N N . VAL A 1 88 ? 3.632 -17.232 -7.635 1.00 0.00 666 VAL A N 1
ATOM 1424 C CA . VAL A 1 88 ? 3.647 -18.691 -7.635 1.00 0.00 666 VAL A CA 1
ATOM 1425 C C . VAL A 1 88 ? 3.841 -19.357 -8.999 1.00 0.00 666 VAL A C 1
ATOM 1426 O O . VAL A 1 88 ? 2.896 -19.433 -9.812 1.00 0.00 666 VAL A O 1
ATOM 1440 N N . GLY A 1 1 ? -29.005 -25.622 -12.700 1.00 0.00 579 GLY A N 2
ATOM 1441 C CA . GLY A 1 1 ? -28.425 -26.843 -13.283 1.00 0.00 579 GLY A CA 2
ATOM 1442 C C . GLY A 1 1 ? -26.936 -26.647 -13.530 1.00 0.00 579 GLY A C 2
ATOM 1443 O O . GLY A 1 1 ? -26.340 -25.775 -12.903 1.00 0.00 579 GLY A O 2
ATOM 1449 N N . ALA A 1 2 ? -26.350 -27.478 -14.407 1.00 0.00 580 ALA A N 2
ATOM 1450 C CA . ALA A 1 2 ? -24.977 -27.398 -14.926 1.00 0.00 580 ALA A CA 2
ATOM 1451 C C . ALA A 1 2 ? -23.871 -27.158 -13.874 1.00 0.00 580 ALA A C 2
ATOM 1452 O O . ALA A 1 2 ? -22.828 -26.595 -14.200 1.00 0.00 580 ALA A O 2
ATOM 1459 N N . MET A 1 3 ? -24.089 -27.565 -12.615 1.00 0.00 581 MET A N 2
ATOM 1460 C CA . MET A 1 3 ? -23.347 -27.168 -11.410 1.00 0.00 581 MET A CA 2
ATOM 1461 C C . MET A 1 3 ? -23.488 -25.669 -11.094 1.00 0.00 581 MET A C 2
ATOM 1462 O O . MET A 1 3 ? -23.762 -25.326 -9.945 1.00 0.00 581 MET A O 2
ATOM 1476 N N . GLY A 1 4 ? -23.358 -24.786 -12.087 1.00 0.00 582 GLY A N 2
ATOM 1477 C CA . GLY A 1 4 ? -23.750 -23.388 -12.020 1.00 0.00 582 GLY A CA 2
ATOM 1478 C C . GLY A 1 4 ? -24.047 -22.887 -13.431 1.00 0.00 582 GLY A C 2
ATOM 1479 O O . GLY A 1 4 ? -23.656 -23.524 -14.409 1.00 0.00 582 GLY A O 2
ATOM 1483 N N . GLU A 1 5 ? -24.720 -21.738 -13.545 1.00 0.00 583 GLU A N 2
ATOM 1484 C CA . GLU A 1 5 ? -25.125 -21.157 -14.822 1.00 0.00 583 GLU A CA 2
ATOM 1485 C C . GLU A 1 5 ? -24.842 -19.654 -14.783 1.00 0.00 583 GLU A C 2
ATOM 1486 O O . GLU A 1 5 ? -24.921 -19.018 -13.728 1.00 0.00 583 GLU A O 2
ATOM 1498 N N . THR A 1 6 ? -24.494 -19.083 -15.938 1.00 0.00 584 THR A N 2
ATOM 1499 C CA . THR A 1 6 ? -24.052 -17.704 -16.080 1.00 0.00 584 THR A CA 2
ATOM 1500 C C . THR A 1 6 ? -25.268 -16.769 -16.113 1.00 0.00 584 THR A C 2
ATOM 1501 O O . THR A 1 6 ? -25.610 -16.233 -17.169 1.00 0.00 584 THR A O 2
ATOM 1512 N N . GLY A 1 7 ? -25.937 -16.597 -14.967 1.00 0.00 585 GLY A N 2
ATOM 1513 C CA . GLY A 1 7 ? -27.152 -15.798 -14.868 1.00 0.00 585 GLY A CA 2
ATOM 1514 C C . GLY A 1 7 ? -27.360 -15.248 -13.462 1.00 0.00 585 GLY A C 2
ATOM 1515 O O . GLY A 1 7 ? -28.264 -15.692 -12.760 1.00 0.00 585 GLY A O 2
ATOM 1519 N N . LYS A 1 8 ? -26.538 -14.274 -13.053 1.00 0.00 586 LYS A N 2
ATOM 1520 C CA . LYS A 1 8 ? -26.753 -13.474 -11.848 1.00 0.00 586 LYS A CA 2
ATOM 1521 C C . LYS A 1 8 ? -26.100 -12.101 -12.026 1.00 0.00 586 LYS A C 2
ATOM 1522 O O . LYS A 1 8 ? -25.296 -11.918 -12.939 1.00 0.00 586 LYS A O 2
ATOM 1541 N N . ILE A 1 9 ? -26.418 -11.172 -11.121 1.00 0.00 587 ILE A N 2
ATOM 1542 C CA . ILE A 1 9 ? -25.784 -9.871 -10.921 1.00 0.00 587 ILE A CA 2
ATOM 1543 C C . ILE A 1 9 ? -25.748 -9.626 -9.403 1.00 0.00 587 ILE A C 2
ATOM 1544 O O . ILE A 1 9 ? -26.309 -10.427 -8.651 1.00 0.00 587 ILE A O 2
ATOM 1560 N N . ASP A 1 10 ? -25.135 -8.525 -8.951 1.00 0.00 588 ASP A N 2
ATOM 1561 C CA . ASP A 1 10 ? -25.221 -8.072 -7.564 1.00 0.00 588 ASP A CA 2
ATOM 1562 C C . ASP A 1 10 ? -25.240 -6.537 -7.548 1.00 0.00 588 ASP A C 2
ATOM 1563 O O . ASP A 1 10 ? -24.705 -5.883 -8.453 1.00 0.00 588 ASP A O 2
ATOM 1572 N N . ILE A 1 11 ? -25.872 -5.972 -6.520 1.00 0.00 589 ILE A N 2
ATOM 1573 C CA . ILE A 1 11 ? -26.222 -4.567 -6.335 1.00 0.00 589 ILE A CA 2
ATOM 1574 C C . ILE A 1 11 ? -25.670 -4.057 -4.984 1.00 0.00 589 ILE A C 2
ATOM 1575 O O . ILE A 1 11 ? -25.897 -2.910 -4.623 1.00 0.00 589 ILE A O 2
ATOM 1591 N N . ASP A 1 12 ? -24.873 -4.868 -4.282 1.00 0.00 590 ASP A N 2
ATOM 1592 C CA . ASP A 1 12 ? -24.067 -4.631 -3.081 1.00 0.00 590 ASP A CA 2
ATOM 1593 C C . ASP A 1 12 ? -23.708 -3.161 -2.841 1.00 0.00 590 ASP A C 2
ATOM 1594 O O . ASP A 1 12 ? -24.105 -2.583 -1.829 1.00 0.00 590 ASP A O 2
ATOM 1603 N N . LYS A 1 13 ? -23.016 -2.550 -3.805 1.00 0.00 591 LYS A N 2
ATOM 1604 C CA . LYS A 1 13 ? -22.603 -1.156 -3.917 1.00 0.00 591 LYS A CA 2
ATOM 1605 C C . LYS A 1 13 ? -23.702 -0.111 -3.688 1.00 0.00 591 LYS A C 2
ATOM 1606 O O . LYS A 1 13 ? -23.382 1.076 -3.625 1.00 0.00 591 LYS A O 2
ATOM 1625 N N . VAL A 1 14 ? -24.965 -0.526 -3.559 1.00 0.00 592 VAL A N 2
ATOM 1626 C CA . VAL A 1 14 ? -26.047 0.315 -3.043 1.00 0.00 592 VAL A CA 2
ATOM 1627 C C . VAL A 1 14 ? -25.758 0.805 -1.611 1.00 0.00 592 VAL A C 2
ATOM 1628 O O . VAL A 1 14 ? -26.217 1.886 -1.244 1.00 0.00 592 VAL A O 2
ATOM 1641 N N . GLU A 1 15 ? -24.985 0.054 -0.813 1.00 0.00 593 GLU A N 2
ATOM 1642 C CA . GLU A 1 15 ? -24.562 0.439 0.533 1.00 0.00 593 GLU A CA 2
ATOM 1643 C C . GLU A 1 15 ? -23.110 -0.029 0.732 1.00 0.00 593 GLU A C 2
ATOM 1644 O O . GLU A 1 15 ? -22.473 -0.482 -0.224 1.00 0.00 593 GLU A O 2
ATOM 1656 N N . GLY A 1 16 ? -22.518 0.149 1.920 1.00 0.00 594 GLY A N 2
ATOM 1657 C CA . GLY A 1 16 ? -21.118 -0.162 2.230 1.00 0.00 594 GLY A CA 2
ATOM 1658 C C . GLY A 1 16 ? -20.132 0.845 1.680 1.00 0.00 594 GLY A C 2
ATOM 1659 O O . GLY A 1 16 ? -19.206 1.292 2.362 1.00 0.00 594 GLY A O 2
ATOM 1663 N N . ARG A 1 17 ? -20.329 1.133 0.403 1.00 0.00 595 ARG A N 2
ATOM 1664 C CA . ARG A 1 17 ? -19.469 1.871 -0.468 1.00 0.00 595 ARG A CA 2
ATOM 1665 C C . ARG A 1 17 ? -19.077 3.207 0.155 1.00 0.00 595 ARG A C 2
ATOM 1666 O O . ARG A 1 17 ? -19.864 4.148 0.226 1.00 0.00 595 ARG A O 2
ATOM 1687 N N . THR A 1 18 ? -17.829 3.253 0.600 1.00 0.00 596 THR A N 2
ATOM 1688 C CA . THR A 1 18 ? -17.213 4.346 1.340 1.00 0.00 596 THR A CA 2
ATOM 1689 C C . THR A 1 18 ? -15.735 4.458 0.931 1.00 0.00 596 THR A C 2
ATOM 1690 O O . THR A 1 18 ? -15.183 3.498 0.386 1.00 0.00 596 THR A O 2
ATOM 1701 N N . PRO A 1 19 ? -15.075 5.609 1.172 1.00 0.00 597 PRO A N 2
ATOM 1702 C CA . PRO A 1 19 ? -13.659 5.791 0.873 1.00 0.00 597 PRO A CA 2
ATOM 1703 C C . PRO A 1 19 ? -12.799 5.008 1.875 1.00 0.00 597 PRO A C 2
ATOM 1704 O O . PRO A 1 19 ? -12.430 5.523 2.930 1.00 0.00 597 PRO A O 2
ATOM 1715 N N . LYS A 1 20 ? -12.478 3.754 1.545 1.00 0.00 598 LYS A N 2
ATOM 1716 C CA . LYS A 1 20 ? -11.583 2.898 2.316 1.00 0.00 598 LYS A CA 2
ATOM 1717 C C . LYS A 1 20 ? -10.727 2.092 1.337 1.00 0.00 598 LYS A C 2
ATOM 1718 O O . LYS A 1 20 ? -11.180 1.790 0.234 1.00 0.00 598 LYS A O 2
ATOM 1737 N N . SER A 1 21 ? -9.523 1.717 1.774 1.00 0.00 599 SER A N 2
ATOM 1738 C CA . SER A 1 21 ? -8.565 0.900 1.042 1.00 0.00 599 SER A CA 2
ATOM 1739 C C . SER A 1 21 ? -7.879 -0.045 2.036 1.00 0.00 599 SER A C 2
ATOM 1740 O O . SER A 1 21 ? -8.119 0.045 3.243 1.00 0.00 599 SER A O 2
ATOM 1748 N N . GLU A 1 22 ? -7.000 -0.922 1.545 1.00 0.00 600 GLU A N 2
ATOM 1749 C CA . GLU A 1 22 ? -6.151 -1.787 2.352 1.00 0.00 600 GLU A CA 2
ATOM 1750 C C . GLU A 1 22 ? -4.790 -1.864 1.661 1.00 0.00 600 GLU A C 2
ATOM 1751 O O . GLU A 1 22 ? -4.710 -1.781 0.434 1.00 0.00 600 GLU A O 2
ATOM 1763 N N . ARG A 1 23 ? -3.728 -2.042 2.450 1.00 0.00 601 ARG A N 2
ATOM 1764 C CA . ARG A 1 23 ? -2.401 -2.445 2.012 1.00 0.00 601 ARG A CA 2
ATOM 1765 C C . ARG A 1 23 ? -1.754 -3.174 3.185 1.00 0.00 601 ARG A C 2
ATOM 1766 O O . ARG A 1 23 ? -2.213 -3.045 4.320 1.00 0.00 601 ARG A O 2
ATOM 1787 N N . ASP A 1 24 ? -0.661 -3.884 2.925 1.00 0.00 602 ASP A N 2
ATOM 1788 C CA . ASP A 1 24 ? 0.170 -4.538 3.926 1.00 0.00 602 ASP A CA 2
ATOM 1789 C C . ASP A 1 24 ? 1.557 -4.715 3.335 1.00 0.00 602 ASP A C 2
ATOM 1790 O O . ASP A 1 24 ? 1.672 -4.725 2.118 1.00 0.00 602 ASP A O 2
ATOM 1799 N N . LYS A 1 25 ? 2.601 -4.926 4.139 1.00 0.00 603 LYS A N 2
ATOM 1800 C CA . LYS A 1 25 ? 3.925 -5.215 3.595 1.00 0.00 603 LYS A CA 2
ATOM 1801 C C . LYS A 1 25 ? 3.906 -6.454 2.686 1.00 0.00 603 LYS A C 2
ATOM 1802 O O . LYS A 1 25 ? 4.553 -6.429 1.643 1.00 0.00 603 LYS A O 2
ATOM 1821 N N . PHE A 1 26 ? 3.143 -7.503 3.030 1.00 0.00 604 PHE A N 2
ATOM 1822 C CA . PHE A 1 26 ? 2.965 -8.686 2.190 1.00 0.00 604 PHE A CA 2
ATOM 1823 C C . PHE A 1 26 ? 2.383 -8.285 0.831 1.00 0.00 604 PHE A C 2
ATOM 1824 O O . PHE A 1 26 ? 2.912 -8.670 -0.211 1.00 0.00 604 PHE A O 2
ATOM 1841 N N . ARG A 1 27 ? 1.311 -7.479 0.849 1.00 0.00 605 ARG A N 2
ATOM 1842 C CA . ARG A 1 27 ? 0.712 -6.888 -0.343 1.00 0.00 605 ARG A CA 2
ATOM 1843 C C . ARG A 1 27 ? 1.763 -6.063 -1.098 1.00 0.00 605 ARG A C 2
ATOM 1844 O O . ARG A 1 27 ? 2.008 -6.347 -2.261 1.00 0.00 605 ARG A O 2
ATOM 1865 N N . LEU A 1 28 ? 2.421 -5.093 -0.458 1.00 0.00 606 LEU A N 2
ATOM 1866 C CA . LEU A 1 28 ? 3.379 -4.180 -1.069 1.00 0.00 606 LEU A CA 2
ATOM 1867 C C . LEU A 1 28 ? 4.457 -4.988 -1.782 1.00 0.00 606 LEU A C 2
ATOM 1868 O O . LEU A 1 28 ? 4.767 -4.701 -2.938 1.00 0.00 606 LEU A O 2
ATOM 1884 N N . LEU A 1 29 ? 4.988 -6.024 -1.117 1.00 0.00 607 LEU A N 2
ATOM 1885 C CA . LEU A 1 29 ? 5.971 -6.890 -1.734 1.00 0.00 607 LEU A CA 2
ATOM 1886 C C . LEU A 1 29 ? 5.375 -7.594 -2.958 1.00 0.00 607 LEU A C 2
ATOM 1887 O O . LEU A 1 29 ? 5.993 -7.581 -4.018 1.00 0.00 607 LEU A O 2
ATOM 1903 N N . LEU A 1 30 ? 4.188 -8.199 -2.844 1.00 0.00 608 LEU A N 2
ATOM 1904 C CA . LEU A 1 30 ? 3.643 -9.036 -3.905 1.00 0.00 608 LEU A CA 2
ATOM 1905 C C . LEU A 1 30 ? 3.303 -8.190 -5.134 1.00 0.00 608 LEU A C 2
ATOM 1906 O O . LEU A 1 30 ? 3.501 -8.619 -6.267 1.00 0.00 608 LEU A O 2
ATOM 1922 N N . GLU A 1 31 ? 2.815 -6.975 -4.911 1.00 0.00 609 GLU A N 2
ATOM 1923 C CA . GLU A 1 31 ? 2.452 -6.022 -5.937 1.00 0.00 609 GLU A CA 2
ATOM 1924 C C . GLU A 1 31 ? 3.718 -5.481 -6.616 1.00 0.00 609 GLU A C 2
ATOM 1925 O O . GLU A 1 31 ? 3.737 -5.335 -7.837 1.00 0.00 609 GLU A O 2
ATOM 1937 N N . LEU A 1 32 ? 4.828 -5.318 -5.884 1.00 0.00 610 LEU A N 2
ATOM 1938 C CA . LEU A 1 32 ? 6.111 -5.050 -6.525 1.00 0.00 610 LEU A CA 2
ATOM 1939 C C . LEU A 1 32 ? 6.562 -6.239 -7.372 1.00 0.00 610 LEU A C 2
ATOM 1940 O O . LEU A 1 32 ? 7.141 -6.029 -8.434 1.00 0.00 610 LEU A O 2
ATOM 1956 N N . ILE A 1 33 ? 6.300 -7.483 -6.954 1.00 0.00 611 ILE A N 2
ATOM 1957 C CA . ILE A 1 33 ? 6.660 -8.635 -7.779 1.00 0.00 611 ILE A CA 2
ATOM 1958 C C . ILE A 1 33 ? 5.923 -8.534 -9.117 1.00 0.00 611 ILE A C 2
ATOM 1959 O O . ILE A 1 33 ? 6.564 -8.716 -10.147 1.00 0.00 611 ILE A O 2
ATOM 1975 N N . LYS A 1 34 ? 4.628 -8.180 -9.147 1.00 0.00 612 LYS A N 2
ATOM 1976 C CA . LYS A 1 34 ? 3.886 -8.218 -10.411 1.00 0.00 612 LYS A CA 2
ATOM 1977 C C . LYS A 1 34 ? 4.250 -7.016 -11.272 1.00 0.00 612 LYS A C 2
ATOM 1978 O O . LYS A 1 34 ? 4.304 -7.143 -12.496 1.00 0.00 612 LYS A O 2
ATOM 1997 N N . GLU A 1 35 ? 4.545 -5.867 -10.651 1.00 0.00 613 GLU A N 2
ATOM 1998 C CA . GLU A 1 35 ? 4.904 -4.673 -11.395 1.00 0.00 613 GLU A CA 2
ATOM 1999 C C . GLU A 1 35 ? 6.284 -4.809 -12.055 1.00 0.00 613 GLU A C 2
ATOM 2000 O O . GLU A 1 35 ? 6.579 -4.070 -12.991 1.00 0.00 613 GLU A O 2
ATOM 2012 N N . TYR A 1 36 ? 7.104 -5.768 -11.597 1.00 0.00 614 TYR A N 2
ATOM 2013 C CA . TYR A 1 36 ? 8.454 -5.994 -12.097 1.00 0.00 614 TYR A CA 2
ATOM 2014 C C . TYR A 1 36 ? 8.550 -7.300 -12.883 1.00 0.00 614 TYR A C 2
ATOM 2015 O O . TYR A 1 36 ? 9.389 -7.405 -13.772 1.00 0.00 614 TYR A O 2
ATOM 2033 N N . GLU A 1 37 ? 7.647 -8.253 -12.636 1.00 0.00 615 GLU A N 2
ATOM 2034 C CA . GLU A 1 37 ? 7.430 -9.412 -13.479 1.00 0.00 615 GLU A CA 2
ATOM 2035 C C . GLU A 1 37 ? 7.237 -8.976 -14.926 1.00 0.00 615 GLU A C 2
ATOM 2036 O O . GLU A 1 37 ? 8.004 -9.396 -15.785 1.00 0.00 615 GLU A O 2
ATOM 2048 N N . ASP A 1 38 ? 6.246 -8.122 -15.198 1.00 0.00 616 ASP A N 2
ATOM 2049 C CA . ASP A 1 38 ? 5.852 -7.758 -16.558 1.00 0.00 616 ASP A CA 2
ATOM 2050 C C . ASP A 1 38 ? 7.013 -7.099 -17.307 1.00 0.00 616 ASP A C 2
ATOM 2051 O O . ASP A 1 38 ? 7.187 -7.305 -18.505 1.00 0.00 616 ASP A O 2
ATOM 2060 N N . ASP A 1 39 ? 7.862 -6.382 -16.567 1.00 0.00 617 ASP A N 2
ATOM 2061 C CA . ASP A 1 39 ? 9.028 -5.680 -17.080 1.00 0.00 617 ASP A CA 2
ATOM 2062 C C . ASP A 1 39 ? 10.134 -6.626 -17.521 1.00 0.00 617 ASP A C 2
ATOM 2063 O O . ASP A 1 39 ? 10.805 -6.396 -18.524 1.00 0.00 617 ASP A O 2
ATOM 2072 N N . TYR A 1 40 ? 10.302 -7.716 -16.770 1.00 0.00 618 TYR A N 2
ATOM 2073 C CA . TYR A 1 40 ? 11.325 -8.720 -17.018 1.00 0.00 618 TYR A CA 2
ATOM 2074 C C . TYR A 1 40 ? 10.731 -9.915 -17.770 1.00 0.00 618 TYR A C 2
ATOM 2075 O O . TYR A 1 40 ? 11.451 -10.866 -18.079 1.00 0.00 618 TYR A O 2
ATOM 2093 N N . GLY A 1 41 ? 9.424 -9.868 -18.070 1.00 0.00 619 GLY A N 2
ATOM 2094 C CA . GLY A 1 41 ? 8.749 -10.916 -18.842 1.00 0.00 619 GLY A CA 2
ATOM 2095 C C . GLY A 1 41 ? 8.336 -12.129 -17.997 1.00 0.00 619 GLY A C 2
ATOM 2096 O O . GLY A 1 41 ? 8.104 -13.207 -18.540 1.00 0.00 619 GLY A O 2
ATOM 2100 N N . GLY A 1 42 ? 8.243 -11.950 -16.677 1.00 0.00 620 GLY A N 2
ATOM 2101 C CA . GLY A 1 42 ? 7.674 -12.878 -15.708 1.00 0.00 620 GLY A CA 2
ATOM 2102 C C . GLY A 1 42 ? 8.685 -13.330 -14.655 1.00 0.00 620 GLY A C 2
ATOM 2103 O O . GLY A 1 42 ? 8.715 -14.501 -14.277 1.00 0.00 620 GLY A O 2
ATOM 2107 N N . ARG A 1 43 ? 9.532 -12.403 -14.199 1.00 0.00 621 ARG A N 2
ATOM 2108 C CA . ARG A 1 43 ? 10.571 -12.596 -13.190 1.00 0.00 621 ARG A CA 2
ATOM 2109 C C . ARG A 1 43 ? 10.784 -11.226 -12.540 1.00 0.00 621 ARG A C 2
ATOM 2110 O O . ARG A 1 43 ? 10.614 -10.238 -13.235 1.00 0.00 621 ARG A O 2
ATOM 2131 N N . ALA A 1 44 ? 11.152 -11.116 -11.263 1.00 0.00 622 ALA A N 2
ATOM 2132 C CA . ALA A 1 44 ? 11.260 -9.825 -10.578 1.00 0.00 622 ALA A CA 2
ATOM 2133 C C . ALA A 1 44 ? 12.540 -9.780 -9.729 1.00 0.00 622 ALA A C 2
ATOM 2134 O O . ALA A 1 44 ? 12.632 -10.541 -8.770 1.00 0.00 622 ALA A O 2
ATOM 2141 N N . PRO A 1 45 ? 13.546 -8.945 -10.050 1.00 0.00 623 PRO A N 2
ATOM 2142 C CA . PRO A 1 45 ? 14.830 -8.926 -9.348 1.00 0.00 623 PRO A CA 2
ATOM 2143 C C . PRO A 1 45 ? 14.667 -8.547 -7.868 1.00 0.00 623 PRO A C 2
ATOM 2144 O O . PRO A 1 45 ? 14.248 -7.434 -7.540 1.00 0.00 623 PRO A O 2
ATOM 2155 N N . THR A 1 46 ? 15.029 -9.463 -6.962 1.00 0.00 624 THR A N 2
ATOM 2156 C CA . THR A 1 46 ? 14.828 -9.341 -5.521 1.00 0.00 624 THR A CA 2
ATOM 2157 C C . THR A 1 46 ? 15.582 -8.128 -4.971 1.00 0.00 624 THR A C 2
ATOM 2158 O O . THR A 1 46 ? 15.096 -7.443 -4.072 1.00 0.00 624 THR A O 2
ATOM 2169 N N . ASN A 1 47 ? 16.746 -7.825 -5.559 1.00 0.00 625 ASN A N 2
ATOM 2170 C CA . ASN A 1 47 ? 17.547 -6.672 -5.174 1.00 0.00 625 ASN A CA 2
ATOM 2171 C C . ASN A 1 47 ? 16.764 -5.376 -5.395 1.00 0.00 625 ASN A C 2
ATOM 2172 O O . ASN A 1 47 ? 16.839 -4.454 -4.576 1.00 0.00 625 ASN A O 2
ATOM 2183 N N . ILE A 1 48 ? 16.001 -5.308 -6.494 1.00 0.00 626 ILE A N 2
ATOM 2184 C CA . ILE A 1 48 ? 15.170 -4.160 -6.803 1.00 0.00 626 ILE A CA 2
ATOM 2185 C C . ILE A 1 48 ? 13.969 -4.170 -5.868 1.00 0.00 626 ILE A C 2
ATOM 2186 O O . ILE A 1 48 ? 13.692 -3.131 -5.294 1.00 0.00 626 ILE A O 2
ATOM 2202 N N . LEU A 1 49 ? 13.301 -5.312 -5.650 1.00 0.00 627 LEU A N 2
ATOM 2203 C CA . LEU A 1 49 ? 12.189 -5.414 -4.698 1.00 0.00 627 LEU A CA 2
ATOM 2204 C C . LEU A 1 49 ? 12.549 -4.837 -3.327 1.00 0.00 627 LEU A C 2
ATOM 2205 O O . LEU A 1 49 ? 11.779 -4.055 -2.773 1.00 0.00 627 LEU A O 2
ATOM 2221 N N . ILE A 1 50 ? 13.711 -5.216 -2.787 1.00 0.00 628 ILE A N 2
ATOM 2222 C CA . ILE A 1 50 ? 14.199 -4.716 -1.502 1.00 0.00 628 ILE A CA 2
ATOM 2223 C C . ILE A 1 50 ? 14.403 -3.197 -1.605 1.00 0.00 628 ILE A C 2
ATOM 2224 O O . ILE A 1 50 ? 13.801 -2.438 -0.839 1.00 0.00 628 ILE A O 2
ATOM 2240 N N . THR A 1 51 ? 15.222 -2.760 -2.567 1.00 0.00 629 THR A N 2
ATOM 2241 C CA . THR A 1 51 ? 15.555 -1.355 -2.793 1.00 0.00 629 THR A CA 2
ATOM 2242 C C . THR A 1 51 ? 14.278 -0.508 -2.917 1.00 0.00 629 THR A C 2
ATOM 2243 O O . THR A 1 51 ? 14.119 0.487 -2.217 1.00 0.00 629 THR A O 2
ATOM 2254 N N . GLU A 1 52 ? 13.340 -0.934 -3.761 1.00 0.00 630 GLU A N 2
ATOM 2255 C CA . GLU A 1 52 ? 12.055 -0.298 -3.985 1.00 0.00 630 GLU A CA 2
ATOM 2256 C C . GLU A 1 52 ? 11.251 -0.243 -2.695 1.00 0.00 630 GLU A C 2
ATOM 2257 O O . GLU A 1 52 ? 10.708 0.806 -2.375 1.00 0.00 630 GLU A O 2
ATOM 2269 N N . MET A 1 53 ? 11.179 -1.328 -1.922 1.00 0.00 631 MET A N 2
ATOM 2270 C CA . MET A 1 53 ? 10.428 -1.318 -0.673 1.00 0.00 631 MET A CA 2
ATOM 2271 C C . MET A 1 53 ? 10.983 -0.280 0.311 1.00 0.00 631 MET A C 2
ATOM 2272 O O . MET A 1 53 ? 10.190 0.443 0.927 1.00 0.00 631 MET A O 2
ATOM 2286 N N . MET A 1 54 ? 12.317 -0.192 0.470 1.00 0.00 632 MET A N 2
ATOM 2287 C CA . MET A 1 54 ? 12.895 0.743 1.448 1.00 0.00 632 MET A CA 2
ATOM 2288 C C . MET A 1 54 ? 12.817 2.180 0.934 1.00 0.00 632 MET A C 2
ATOM 2289 O O . MET A 1 54 ? 12.906 3.111 1.731 1.00 0.00 632 MET A O 2
ATOM 2303 N N . ASP A 1 55 ? 12.603 2.365 -0.369 1.00 0.00 633 ASP A N 2
ATOM 2304 C CA . ASP A 1 55 ? 12.472 3.671 -0.981 1.00 0.00 633 ASP A CA 2
ATOM 2305 C C . ASP A 1 55 ? 11.030 4.134 -0.875 1.00 0.00 633 ASP A C 2
ATOM 2306 O O . ASP A 1 55 ? 10.715 5.180 -0.308 1.00 0.00 633 ASP A O 2
ATOM 2315 N N . ARG A 1 56 ? 10.142 3.302 -1.418 1.00 0.00 634 ARG A N 2
ATOM 2316 C CA . ARG A 1 56 ? 8.789 3.682 -1.765 1.00 0.00 634 ARG A CA 2
ATOM 2317 C C . ARG A 1 56 ? 7.874 3.518 -0.563 1.00 0.00 634 ARG A C 2
ATOM 2318 O O . ARG A 1 56 ? 6.865 4.218 -0.479 1.00 0.00 634 ARG A O 2
ATOM 2339 N N . TYR A 1 57 ? 8.218 2.612 0.364 1.00 0.00 635 TYR A N 2
ATOM 2340 C CA . TYR A 1 57 ? 7.361 2.265 1.488 1.00 0.00 635 TYR A CA 2
ATOM 2341 C C . TYR A 1 57 ? 8.121 2.257 2.821 1.00 0.00 635 TYR A C 2
ATOM 2342 O O . TYR A 1 57 ? 7.518 1.967 3.853 1.00 0.00 635 TYR A O 2
ATOM 2360 N N . ASN A 1 58 ? 9.416 2.607 2.796 1.00 0.00 636 ASN A N 2
ATOM 2361 C CA . ASN A 1 58 ? 10.364 2.603 3.911 1.00 0.00 636 ASN A CA 2
ATOM 2362 C C . ASN A 1 58 ? 10.225 1.358 4.794 1.00 0.00 636 ASN A C 2
ATOM 2363 O O . ASN A 1 58 ? 10.029 1.428 6.008 1.00 0.00 636 ASN A O 2
ATOM 2374 N N . VAL A 1 59 ? 10.325 0.198 4.146 1.00 0.00 637 VAL A N 2
ATOM 2375 C CA . VAL A 1 59 ? 10.381 -1.105 4.794 1.00 0.00 637 VAL A CA 2
ATOM 2376 C C . VAL A 1 59 ? 11.840 -1.559 4.724 1.00 0.00 637 VAL A C 2
ATOM 2377 O O . VAL A 1 59 ? 12.386 -1.694 3.631 1.00 0.00 637 VAL A O 2
ATOM 2390 N N . SER A 1 60 ? 12.489 -1.739 5.879 1.00 0.00 638 SER A N 2
ATOM 2391 C CA . SER A 1 60 ? 13.899 -2.084 5.986 1.00 0.00 638 SER A CA 2
ATOM 2392 C C . SER A 1 60 ? 14.147 -3.450 5.361 1.00 0.00 638 SER A C 2
ATOM 2393 O O . SER A 1 60 ? 13.285 -4.320 5.434 1.00 0.00 638 SER A O 2
ATOM 2401 N N . GLU A 1 61 ? 15.353 -3.666 4.835 1.00 0.00 639 GLU A N 2
ATOM 2402 C CA . GLU A 1 61 ? 15.764 -4.867 4.123 1.00 0.00 639 GLU A CA 2
ATOM 2403 C C . GLU A 1 61 ? 15.354 -6.147 4.848 1.00 0.00 639 GLU A C 2
ATOM 2404 O O . GLU A 1 61 ? 14.832 -7.055 4.212 1.00 0.00 639 GLU A O 2
ATOM 2416 N N . GLU A 1 62 ? 15.524 -6.201 6.171 1.00 0.00 640 GLU A N 2
ATOM 2417 C CA . GLU A 1 62 ? 15.195 -7.392 6.959 1.00 0.00 640 GLU A CA 2
ATOM 2418 C C . GLU A 1 62 ? 13.674 -7.591 6.998 1.00 0.00 640 GLU A C 2
ATOM 2419 O O . GLU A 1 62 ? 13.152 -8.689 6.792 1.00 0.00 640 GLU A O 2
ATOM 2431 N N . LYS A 1 63 ? 12.970 -6.476 7.206 1.00 0.00 641 LYS A N 2
ATOM 2432 C CA . LYS A 1 63 ? 11.521 -6.350 7.253 1.00 0.00 641 LYS A CA 2
ATOM 2433 C C . LYS A 1 63 ? 10.891 -6.597 5.879 1.00 0.00 641 LYS A C 2
ATOM 2434 O O . LYS A 1 63 ? 9.679 -6.784 5.821 1.00 0.00 641 LYS A O 2
ATOM 2453 N N . VAL A 1 64 ? 11.686 -6.593 4.801 1.00 0.00 642 VAL A N 2
ATOM 2454 C CA . VAL A 1 64 ? 11.322 -7.080 3.468 1.00 0.00 642 VAL A CA 2
ATOM 2455 C C . VAL A 1 64 ? 11.705 -8.552 3.300 1.00 0.00 642 VAL A C 2
ATOM 2456 O O . VAL A 1 64 ? 10.882 -9.329 2.826 1.00 0.00 642 VAL A O 2
ATOM 2469 N N . GLU A 1 65 ? 12.921 -8.961 3.665 1.00 0.00 643 GLU A N 2
ATOM 2470 C CA . GLU A 1 65 ? 13.402 -10.326 3.462 1.00 0.00 643 GLU A CA 2
ATOM 2471 C C . GLU A 1 65 ? 12.578 -11.356 4.235 1.00 0.00 643 GLU A C 2
ATOM 2472 O O . GLU A 1 65 ? 12.486 -12.514 3.818 1.00 0.00 643 GLU A O 2
ATOM 2484 N N . GLU A 1 66 ? 11.923 -10.941 5.323 1.00 0.00 644 GLU A N 2
ATOM 2485 C CA . GLU A 1 66 ? 10.915 -11.772 5.957 1.00 0.00 644 GLU A CA 2
ATOM 2486 C C . GLU A 1 66 ? 9.724 -12.004 5.009 1.00 0.00 644 GLU A C 2
ATOM 2487 O O . GLU A 1 66 ? 9.265 -13.130 4.853 1.00 0.00 644 GLU A O 2
ATOM 2499 N N . LEU A 1 67 ? 9.234 -10.955 4.340 1.00 0.00 645 LEU A N 2
ATOM 2500 C CA . LEU A 1 67 ? 8.085 -10.990 3.435 1.00 0.00 645 LEU A CA 2
ATOM 2501 C C . LEU A 1 67 ? 8.402 -11.982 2.327 1.00 0.00 645 LEU A C 2
ATOM 2502 O O . LEU A 1 67 ? 7.593 -12.848 1.997 1.00 0.00 645 LEU A O 2
ATOM 2518 N N . ILE A 1 68 ? 9.632 -11.884 1.820 1.00 0.00 646 ILE A N 2
ATOM 2519 C CA . ILE A 1 68 ? 10.152 -12.733 0.770 1.00 0.00 646 ILE A CA 2
ATOM 2520 C C . ILE A 1 68 ? 10.117 -14.194 1.222 1.00 0.00 646 ILE A C 2
ATOM 2521 O O . ILE A 1 68 ? 9.690 -15.044 0.445 1.00 0.00 646 ILE A O 2
ATOM 2537 N N . ARG A 1 69 ? 10.519 -14.521 2.459 1.00 0.00 647 ARG A N 2
ATOM 2538 C CA . ARG A 1 69 ? 10.536 -15.936 2.856 1.00 0.00 647 ARG A CA 2
ATOM 2539 C C . ARG A 1 69 ? 9.139 -16.423 3.227 1.00 0.00 647 ARG A C 2
ATOM 2540 O O . ARG A 1 69 ? 8.763 -17.520 2.826 1.00 0.00 647 ARG A O 2
ATOM 2561 N N . ILE A 1 70 ? 8.343 -15.601 3.913 1.00 0.00 648 ILE A N 2
ATOM 2562 C CA . ILE A 1 70 ? 6.975 -15.919 4.310 1.00 0.00 648 ILE A CA 2
ATOM 2563 C C . ILE A 1 70 ? 6.167 -16.254 3.060 1.00 0.00 648 ILE A C 2
ATOM 2564 O O . ILE A 1 70 ? 5.641 -17.359 2.946 1.00 0.00 648 ILE A O 2
ATOM 2580 N N . LEU A 1 71 ? 6.064 -15.335 2.095 1.00 0.00 649 LEU A N 2
ATOM 2581 C CA . LEU A 1 71 ? 5.234 -15.595 0.935 1.00 0.00 649 LEU A CA 2
ATOM 2582 C C . LEU A 1 71 ? 5.773 -16.758 0.074 1.00 0.00 649 LEU A C 2
ATOM 2583 O O . LEU A 1 71 ? 5.003 -17.381 -0.659 1.00 0.00 649 LEU A O 2
ATOM 2599 N N . LYS A 1 72 ? 7.070 -17.079 0.172 1.00 0.00 650 LYS A N 2
ATOM 2600 C CA . LYS A 1 72 ? 7.674 -18.236 -0.512 1.00 0.00 650 LYS A CA 2
ATOM 2601 C C . LYS A 1 72 ? 7.191 -19.524 0.141 1.00 0.00 650 LYS A C 2
ATOM 2602 O O . LYS A 1 72 ? 6.805 -20.471 -0.536 1.00 0.00 650 LYS A O 2
ATOM 2621 N N . ASP A 1 73 ? 7.178 -19.519 1.468 1.00 0.00 651 ASP A N 2
ATOM 2622 C CA . ASP A 1 73 ? 6.795 -20.630 2.340 1.00 0.00 651 ASP A CA 2
ATOM 2623 C C . ASP A 1 73 ? 5.330 -20.977 2.137 1.00 0.00 651 ASP A C 2
ATOM 2624 O O . ASP A 1 73 ? 4.945 -22.139 2.049 1.00 0.00 651 ASP A O 2
ATOM 2633 N N . LYS A 1 74 ? 4.522 -19.928 1.981 1.00 0.00 652 LYS A N 2
ATOM 2634 C CA . LYS A 1 74 ? 3.109 -20.016 1.646 1.00 0.00 652 LYS A CA 2
ATOM 2635 C C . LYS A 1 74 ? 2.867 -20.514 0.222 1.00 0.00 652 LYS A C 2
ATOM 2636 O O . LYS A 1 74 ? 1.713 -20.773 -0.115 1.00 0.00 652 LYS A O 2
ATOM 2655 N N . GLY A 1 75 ? 3.902 -20.615 -0.624 1.00 0.00 653 GLY A N 2
ATOM 2656 C CA . GLY A 1 75 ? 3.722 -20.907 -2.036 1.00 0.00 653 GLY A CA 2
ATOM 2657 C C . GLY A 1 75 ? 2.927 -19.806 -2.737 1.00 0.00 653 GLY A C 2
ATOM 2658 O O . GLY A 1 75 ? 2.305 -20.070 -3.760 1.00 0.00 653 GLY A O 2
ATOM 2662 N N . ALA A 1 76 ? 2.915 -18.586 -2.181 1.00 0.00 654 ALA A N 2
ATOM 2663 C CA . ALA A 1 76 ? 2.369 -17.419 -2.850 1.00 0.00 654 ALA A CA 2
ATOM 2664 C C . ALA A 1 76 ? 3.381 -16.902 -3.870 1.00 0.00 654 ALA A C 2
ATOM 2665 O O . ALA A 1 76 ? 2.987 -16.450 -4.945 1.00 0.00 654 ALA A O 2
ATOM 2672 N N . ILE A 1 77 ? 4.683 -16.977 -3.555 1.00 0.00 655 ILE A N 2
ATOM 2673 C CA . ILE A 1 77 ? 5.735 -16.564 -4.476 1.00 0.00 655 ILE A CA 2
ATOM 2674 C C . ILE A 1 77 ? 6.786 -17.658 -4.549 1.00 0.00 655 ILE A C 2
ATOM 2675 O O . ILE A 1 77 ? 6.720 -18.666 -3.843 1.00 0.00 655 ILE A O 2
ATOM 2691 N N . PHE A 1 78 ? 7.770 -17.434 -5.406 1.00 0.00 656 PHE A N 2
ATOM 2692 C CA . PHE A 1 78 ? 8.877 -18.327 -5.616 1.00 0.00 656 PHE A CA 2
ATOM 2693 C C . PHE A 1 78 ? 10.096 -17.536 -6.064 1.00 0.00 656 PHE A C 2
ATOM 2694 O O . PHE A 1 78 ? 10.001 -16.336 -6.323 1.00 0.00 656 PHE A O 2
ATOM 2711 N N . GLU A 1 79 ? 11.235 -18.223 -6.165 1.00 0.00 657 GLU A N 2
ATOM 2712 C CA . GLU A 1 79 ? 12.522 -17.651 -6.516 1.00 0.00 657 GLU A CA 2
ATOM 2713 C C . GLU A 1 79 ? 13.100 -18.423 -7.717 1.00 0.00 657 GLU A C 2
ATOM 2714 O O . GLU A 1 79 ? 13.874 -19.361 -7.526 1.00 0.00 657 GLU A O 2
ATOM 2726 N N . PRO A 1 80 ? 12.719 -18.074 -8.966 1.00 0.00 658 PRO A N 2
ATOM 2727 C CA . PRO A 1 80 ? 13.206 -18.711 -10.199 1.00 0.00 658 PRO A CA 2
ATOM 2728 C C . PRO A 1 80 ? 14.676 -18.491 -10.523 1.00 0.00 658 PRO A C 2
ATOM 2729 O O . PRO A 1 80 ? 15.167 -18.943 -11.562 1.00 0.00 658 PRO A O 2
ATOM 2740 N N . ALA A 1 81 ? 15.362 -17.715 -9.704 1.00 0.00 659 ALA A N 2
ATOM 2741 C CA . ALA A 1 81 ? 16.807 -17.638 -9.643 1.00 0.00 659 ALA A CA 2
ATOM 2742 C C . ALA A 1 81 ? 17.179 -17.009 -8.322 1.00 0.00 659 ALA A C 2
ATOM 2743 O O . ALA A 1 81 ? 16.446 -16.146 -7.851 1.00 0.00 659 ALA A O 2
ATOM 2750 N N . ARG A 1 82 ? 18.343 -17.372 -7.773 1.00 0.00 660 ARG A N 2
ATOM 2751 C CA . ARG A 1 82 ? 18.868 -16.697 -6.600 1.00 0.00 660 ARG A CA 2
ATOM 2752 C C . ARG A 1 82 ? 18.977 -15.211 -6.913 1.00 0.00 660 ARG A C 2
ATOM 2753 O O . ARG A 1 82 ? 19.765 -14.811 -7.770 1.00 0.00 660 ARG A O 2
ATOM 2774 N N . GLY A 1 83 ? 18.133 -14.424 -6.253 1.00 0.00 661 GLY A N 2
ATOM 2775 C CA . GLY A 1 83 ? 18.045 -12.990 -6.451 1.00 0.00 661 GLY A CA 2
ATOM 2776 C C . GLY A 1 83 ? 16.964 -12.521 -7.423 1.00 0.00 661 GLY A C 2
ATOM 2777 O O . GLY A 1 83 ? 16.955 -11.333 -7.751 1.00 0.00 661 GLY A O 2
ATOM 2781 N N . TYR A 1 84 ? 16.046 -13.391 -7.862 1.00 0.00 662 TYR A N 2
ATOM 2782 C CA . TYR A 1 84 ? 14.888 -13.006 -8.664 1.00 0.00 662 TYR A CA 2
ATOM 2783 C C . TYR A 1 84 ? 13.658 -13.808 -8.237 1.00 0.00 662 TYR A C 2
ATOM 2784 O O . TYR A 1 84 ? 13.701 -15.036 -8.234 1.00 0.00 662 TYR A O 2
ATOM 2802 N N . LEU A 1 85 ? 12.560 -13.117 -7.917 1.00 0.00 663 LEU A N 2
ATOM 2803 C CA . LEU A 1 85 ? 11.273 -13.678 -7.524 1.00 0.00 663 LEU A CA 2
ATOM 2804 C C . LEU A 1 85 ? 10.324 -13.862 -8.713 1.00 0.00 663 LEU A C 2
ATOM 2805 O O . LEU A 1 85 ? 10.595 -13.407 -9.826 1.00 0.00 663 LEU A O 2
ATOM 2821 N N . LYS A 1 86 ? 9.201 -14.534 -8.447 1.00 0.00 664 LYS A N 2
ATOM 2822 C CA . LYS A 1 86 ? 8.028 -14.722 -9.297 1.00 0.00 664 LYS A CA 2
ATOM 2823 C C . LYS A 1 86 ? 6.837 -14.996 -8.383 1.00 0.00 664 LYS A C 2
ATOM 2824 O O . LYS A 1 86 ? 7.031 -15.478 -7.266 1.00 0.00 664 LYS A O 2
ATOM 2843 N N . ILE A 1 87 ? 5.620 -14.702 -8.845 1.00 0.00 665 ILE A N 2
ATOM 2844 C CA . ILE A 1 87 ? 4.398 -15.122 -8.181 1.00 0.00 665 ILE A CA 2
ATOM 2845 C C . ILE A 1 87 ? 4.136 -16.589 -8.539 1.00 0.00 665 ILE A C 2
ATOM 2846 O O . ILE A 1 87 ? 3.967 -16.927 -9.714 1.00 0.00 665 ILE A O 2
ATOM 2862 N N . VAL A 1 88 ? 4.120 -17.420 -7.492 1.00 0.00 666 VAL A N 2
ATOM 2863 C CA . VAL A 1 88 ? 4.283 -18.871 -7.451 1.00 0.00 666 VAL A CA 2
ATOM 2864 C C . VAL A 1 88 ? 4.987 -19.422 -8.700 1.00 0.00 666 VAL A C 2
ATOM 2865 O O . VAL A 1 88 ? 6.136 -19.003 -8.953 1.00 0.00 666 VAL A O 2
ATOM 2879 N N . GLY A 1 1 ? -37.475 -5.295 -7.136 1.00 0.00 579 GLY A N 3
ATOM 2880 C CA . GLY A 1 1 ? -36.945 -5.864 -8.386 1.00 0.00 579 GLY A CA 3
ATOM 2881 C C . GLY A 1 1 ? -35.612 -5.209 -8.694 1.00 0.00 579 GLY A C 3
ATOM 2882 O O . GLY A 1 1 ? -34.871 -4.912 -7.759 1.00 0.00 579 GLY A O 3
ATOM 2888 N N . ALA A 1 2 ? -35.329 -4.949 -9.975 1.00 0.00 580 ALA A N 3
ATOM 2889 C CA . ALA A 1 2 ? -34.283 -4.004 -10.351 1.00 0.00 580 ALA A CA 3
ATOM 2890 C C . ALA A 1 2 ? -34.671 -2.587 -9.896 1.00 0.00 580 ALA A C 3
ATOM 2891 O O . ALA A 1 2 ? -35.816 -2.343 -9.504 1.00 0.00 580 ALA A O 3
ATOM 2898 N N . MET A 1 3 ? -33.721 -1.653 -9.970 1.00 0.00 581 MET A N 3
ATOM 2899 C CA . MET A 1 3 ? -33.905 -0.236 -9.683 1.00 0.00 581 MET A CA 3
ATOM 2900 C C . MET A 1 3 ? -32.848 0.553 -10.462 1.00 0.00 581 MET A C 3
ATOM 2901 O O . MET A 1 3 ? -31.925 -0.040 -11.024 1.00 0.00 581 MET A O 3
ATOM 2915 N N . GLY A 1 4 ? -32.962 1.882 -10.464 1.00 0.00 582 GLY A N 3
ATOM 2916 C CA . GLY A 1 4 ? -31.983 2.801 -11.013 1.00 0.00 582 GLY A CA 3
ATOM 2917 C C . GLY A 1 4 ? -32.372 4.219 -10.605 1.00 0.00 582 GLY A C 3
ATOM 2918 O O . GLY A 1 4 ? -33.500 4.443 -10.162 1.00 0.00 582 GLY A O 3
ATOM 2922 N N . GLU A 1 5 ? -31.444 5.164 -10.759 1.00 0.00 583 GLU A N 3
ATOM 2923 C CA . GLU A 1 5 ? -31.593 6.559 -10.356 1.00 0.00 583 GLU A CA 3
ATOM 2924 C C . GLU A 1 5 ? -30.864 7.445 -11.373 1.00 0.00 583 GLU A C 3
ATOM 2925 O O . GLU A 1 5 ? -30.116 6.944 -12.223 1.00 0.00 583 GLU A O 3
ATOM 2937 N N . THR A 1 6 ? -31.044 8.763 -11.266 1.00 0.00 584 THR A N 3
ATOM 2938 C CA . THR A 1 6 ? -30.168 9.765 -11.860 1.00 0.00 584 THR A CA 3
ATOM 2939 C C . THR A 1 6 ? -28.811 9.770 -11.132 1.00 0.00 584 THR A C 3
ATOM 2940 O O . THR A 1 6 ? -28.656 9.147 -10.083 1.00 0.00 584 THR A O 3
ATOM 2951 N N . GLY A 1 7 ? -27.816 10.472 -11.694 1.00 0.00 585 GLY A N 3
ATOM 2952 C CA . GLY A 1 7 ? -26.455 10.505 -11.163 1.00 0.00 585 GLY A CA 3
ATOM 2953 C C . GLY A 1 7 ? -25.676 9.260 -11.584 1.00 0.00 585 GLY A C 3
ATOM 2954 O O . GLY A 1 7 ? -26.177 8.140 -11.491 1.00 0.00 585 GLY A O 3
ATOM 2958 N N . LYS A 1 8 ? -24.455 9.446 -12.090 1.00 0.00 586 LYS A N 3
ATOM 2959 C CA . LYS A 1 8 ? -23.506 8.384 -12.416 1.00 0.00 586 LYS A CA 3
ATOM 2960 C C . LYS A 1 8 ? -22.114 8.897 -12.033 1.00 0.00 586 LYS A C 3
ATOM 2961 O O . LYS A 1 8 ? -21.971 10.055 -11.639 1.00 0.00 586 LYS A O 3
ATOM 2980 N N . ILE A 1 9 ? -21.106 8.032 -12.141 1.00 0.00 587 ILE A N 3
ATOM 2981 C CA . ILE A 1 9 ? -19.711 8.312 -11.817 1.00 0.00 587 ILE A CA 3
ATOM 2982 C C . ILE A 1 9 ? -18.868 8.144 -13.087 1.00 0.00 587 ILE A C 3
ATOM 2983 O O . ILE A 1 9 ? -19.369 7.668 -14.107 1.00 0.00 587 ILE A O 3
ATOM 2999 N N . ASP A 1 10 ? -17.594 8.535 -13.024 1.00 0.00 588 ASP A N 3
ATOM 3000 C CA . ASP A 1 10 ? -16.652 8.506 -14.136 1.00 0.00 588 ASP A CA 3
ATOM 3001 C C . ASP A 1 10 ? -15.269 8.137 -13.568 1.00 0.00 588 ASP A C 3
ATOM 3002 O O . ASP A 1 10 ? -15.089 8.124 -12.348 1.00 0.00 588 ASP A O 3
ATOM 3011 N N . ILE A 1 11 ? -14.315 7.811 -14.444 1.00 0.00 589 ILE A N 3
ATOM 3012 C CA . ILE A 1 11 ? -12.941 7.405 -14.139 1.00 0.00 589 ILE A CA 3
ATOM 3013 C C . ILE A 1 11 ? -11.980 8.042 -15.141 1.00 0.00 589 ILE A C 3
ATOM 3014 O O . ILE A 1 11 ? -10.939 8.569 -14.777 1.00 0.00 589 ILE A O 3
ATOM 3030 N N . ASP A 1 12 ? -12.384 8.043 -16.403 1.00 0.00 590 ASP A N 3
ATOM 3031 C CA . ASP A 1 12 ? -11.751 8.735 -17.525 1.00 0.00 590 ASP A CA 3
ATOM 3032 C C . ASP A 1 12 ? -11.477 10.210 -17.199 1.00 0.00 590 ASP A C 3
ATOM 3033 O O . ASP A 1 12 ? -10.462 10.759 -17.619 1.00 0.00 590 ASP A O 3
ATOM 3042 N N . LYS A 1 13 ? -12.336 10.853 -16.395 1.00 0.00 591 LYS A N 3
ATOM 3043 C CA . LYS A 1 13 ? -12.145 12.236 -15.967 1.00 0.00 591 LYS A CA 3
ATOM 3044 C C . LYS A 1 13 ? -11.039 12.435 -14.919 1.00 0.00 591 LYS A C 3
ATOM 3045 O O . LYS A 1 13 ? -10.782 13.588 -14.570 1.00 0.00 591 LYS A O 3
ATOM 3064 N N . VAL A 1 14 ? -10.409 11.383 -14.383 1.00 0.00 592 VAL A N 3
ATOM 3065 C CA . VAL A 1 14 ? -9.533 11.507 -13.222 1.00 0.00 592 VAL A CA 3
ATOM 3066 C C . VAL A 1 14 ? -8.313 10.593 -13.299 1.00 0.00 592 VAL A C 3
ATOM 3067 O O . VAL A 1 14 ? -8.354 9.454 -13.753 1.00 0.00 592 VAL A O 3
ATOM 3080 N N . GLU A 1 15 ? -7.226 11.118 -12.751 1.00 0.00 593 GLU A N 3
ATOM 3081 C CA . GLU A 1 15 ? -6.053 10.422 -12.268 1.00 0.00 593 GLU A CA 3
ATOM 3082 C C . GLU A 1 15 ? -5.490 11.356 -11.181 1.00 0.00 593 GLU A C 3
ATOM 3083 O O . GLU A 1 15 ? -5.839 12.540 -11.122 1.00 0.00 593 GLU A O 3
ATOM 3095 N N . GLY A 1 16 ? -4.660 10.818 -10.294 1.00 0.00 594 GLY A N 3
ATOM 3096 C CA . GLY A 1 16 ? -4.078 11.492 -9.146 1.00 0.00 594 GLY A CA 3
ATOM 3097 C C . GLY A 1 16 ? -3.354 10.419 -8.348 1.00 0.00 594 GLY A C 3
ATOM 3098 O O . GLY A 1 16 ? -2.761 9.524 -8.938 1.00 0.00 594 GLY A O 3
ATOM 3102 N N . ARG A 1 17 ? -3.395 10.455 -7.019 1.00 0.00 595 ARG A N 3
ATOM 3103 C CA . ARG A 1 17 ? -3.130 9.261 -6.223 1.00 0.00 595 ARG A CA 3
ATOM 3104 C C . ARG A 1 17 ? -4.170 9.231 -5.110 1.00 0.00 595 ARG A C 3
ATOM 3105 O O . ARG A 1 17 ? -4.761 10.263 -4.784 1.00 0.00 595 ARG A O 3
ATOM 3126 N N . THR A 1 18 ? -4.394 8.050 -4.541 1.00 0.00 596 THR A N 3
ATOM 3127 C CA . THR A 1 18 ? -5.373 7.804 -3.497 1.00 0.00 596 THR A CA 3
ATOM 3128 C C . THR A 1 18 ? -4.770 6.839 -2.481 1.00 0.00 596 THR A C 3
ATOM 3129 O O . THR A 1 18 ? -3.725 6.234 -2.741 1.00 0.00 596 THR A O 3
ATOM 3140 N N . PRO A 1 19 ? -5.463 6.624 -1.353 1.00 0.00 597 PRO A N 3
ATOM 3141 C CA . PRO A 1 19 ? -5.258 5.429 -0.553 1.00 0.00 597 PRO A CA 3
ATOM 3142 C C . PRO A 1 19 ? -5.684 4.198 -1.386 1.00 0.00 597 PRO A C 3
ATOM 3143 O O . PRO A 1 19 ? -6.232 4.320 -2.492 1.00 0.00 597 PRO A O 3
ATOM 3154 N N . LYS A 1 20 ? -5.472 3.007 -0.820 1.00 0.00 598 LYS A N 3
ATOM 3155 C CA . LYS A 1 20 ? -6.176 1.789 -1.205 1.00 0.00 598 LYS A CA 3
ATOM 3156 C C . LYS A 1 20 ? -7.110 1.452 -0.041 1.00 0.00 598 LYS A C 3
ATOM 3157 O O . LYS A 1 20 ? -6.813 1.813 1.100 1.00 0.00 598 LYS A O 3
ATOM 3176 N N . SER A 1 21 ? -8.197 0.723 -0.310 1.00 0.00 599 SER A N 3
ATOM 3177 C CA . SER A 1 21 ? -9.148 0.291 0.711 1.00 0.00 599 SER A CA 3
ATOM 3178 C C . SER A 1 21 ? -8.517 -0.668 1.730 1.00 0.00 599 SER A C 3
ATOM 3179 O O . SER A 1 21 ? -8.964 -0.724 2.872 1.00 0.00 599 SER A O 3
ATOM 3187 N N . GLU A 1 22 ? -7.472 -1.402 1.332 1.00 0.00 600 GLU A N 3
ATOM 3188 C CA . GLU A 1 22 ? -6.619 -2.192 2.204 1.00 0.00 600 GLU A CA 3
ATOM 3189 C C . GLU A 1 22 ? -5.214 -2.206 1.605 1.00 0.00 600 GLU A C 3
ATOM 3190 O O . GLU A 1 22 ? -5.043 -1.950 0.411 1.00 0.00 600 GLU A O 3
ATOM 3202 N N . ARG A 1 23 ? -4.214 -2.488 2.444 1.00 0.00 601 ARG A N 3
ATOM 3203 C CA . ARG A 1 23 ? -2.845 -2.782 2.050 1.00 0.00 601 ARG A CA 3
ATOM 3204 C C . ARG A 1 23 ? -2.165 -3.455 3.235 1.00 0.00 601 ARG A C 3
ATOM 3205 O O . ARG A 1 23 ? -2.593 -3.286 4.381 1.00 0.00 601 ARG A O 3
ATOM 3226 N N . ASP A 1 24 ? -1.026 -4.090 2.989 1.00 0.00 602 ASP A N 3
ATOM 3227 C CA . ASP A 1 24 ? -0.239 -4.859 3.945 1.00 0.00 602 ASP A CA 3
ATOM 3228 C C . ASP A 1 24 ? 1.178 -4.860 3.417 1.00 0.00 602 ASP A C 3
ATOM 3229 O O . ASP A 1 24 ? 1.335 -4.830 2.200 1.00 0.00 602 ASP A O 3
ATOM 3238 N N . LYS A 1 25 ? 2.197 -4.979 4.267 1.00 0.00 603 LYS A N 3
ATOM 3239 C CA . LYS A 1 25 ? 3.574 -5.109 3.798 1.00 0.00 603 LYS A CA 3
ATOM 3240 C C . LYS A 1 25 ? 3.672 -6.317 2.848 1.00 0.00 603 LYS A C 3
ATOM 3241 O O . LYS A 1 25 ? 4.366 -6.220 1.837 1.00 0.00 603 LYS A O 3
ATOM 3260 N N . PHE A 1 26 ? 2.902 -7.392 3.091 1.00 0.00 604 PHE A N 3
ATOM 3261 C CA . PHE A 1 26 ? 2.763 -8.512 2.158 1.00 0.00 604 PHE A CA 3
ATOM 3262 C C . PHE A 1 26 ? 2.239 -8.058 0.788 1.00 0.00 604 PHE A C 3
ATOM 3263 O O . PHE A 1 26 ? 2.848 -8.380 -0.232 1.00 0.00 604 PHE A O 3
ATOM 3280 N N . ARG A 1 27 ? 1.127 -7.305 0.748 1.00 0.00 605 ARG A N 3
ATOM 3281 C CA . ARG A 1 27 ? 0.585 -6.752 -0.495 1.00 0.00 605 ARG A CA 3
ATOM 3282 C C . ARG A 1 27 ? 1.620 -5.830 -1.144 1.00 0.00 605 ARG A C 3
ATOM 3283 O O . ARG A 1 27 ? 1.855 -5.965 -2.337 1.00 0.00 605 ARG A O 3
ATOM 3304 N N . LEU A 1 28 ? 2.251 -4.924 -0.384 1.00 0.00 606 LEU A N 3
ATOM 3305 C CA . LEU A 1 28 ? 3.195 -3.943 -0.894 1.00 0.00 606 LEU A CA 3
ATOM 3306 C C . LEU A 1 28 ? 4.367 -4.662 -1.562 1.00 0.00 606 LEU A C 3
ATOM 3307 O O . LEU A 1 28 ? 4.767 -4.260 -2.652 1.00 0.00 606 LEU A O 3
ATOM 3323 N N . LEU A 1 29 ? 4.877 -5.747 -0.953 1.00 0.00 607 LEU A N 3
ATOM 3324 C CA . LEU A 1 29 ? 5.898 -6.557 -1.600 1.00 0.00 607 LEU A CA 3
ATOM 3325 C C . LEU A 1 29 ? 5.342 -7.200 -2.877 1.00 0.00 607 LEU A C 3
ATOM 3326 O O . LEU A 1 29 ? 5.974 -7.124 -3.930 1.00 0.00 607 LEU A O 3
ATOM 3342 N N . LEU A 1 30 ? 4.176 -7.848 -2.796 1.00 0.00 608 LEU A N 3
ATOM 3343 C CA . LEU A 1 30 ? 3.624 -8.637 -3.884 1.00 0.00 608 LEU A CA 3
ATOM 3344 C C . LEU A 1 30 ? 3.328 -7.768 -5.111 1.00 0.00 608 LEU A C 3
ATOM 3345 O O . LEU A 1 30 ? 3.567 -8.213 -6.230 1.00 0.00 608 LEU A O 3
ATOM 3361 N N . GLU A 1 31 ? 2.867 -6.530 -4.910 1.00 0.00 609 GLU A N 3
ATOM 3362 C CA . GLU A 1 31 ? 2.690 -5.505 -5.932 1.00 0.00 609 GLU A CA 3
ATOM 3363 C C . GLU A 1 31 ? 4.000 -5.289 -6.696 1.00 0.00 609 GLU A C 3
ATOM 3364 O O . GLU A 1 31 ? 3.989 -5.328 -7.925 1.00 0.00 609 GLU A O 3
ATOM 3376 N N . LEU A 1 32 ? 5.145 -5.169 -6.009 1.00 0.00 610 LEU A N 3
ATOM 3377 C CA . LEU A 1 32 ? 6.409 -5.018 -6.722 1.00 0.00 610 LEU A CA 3
ATOM 3378 C C . LEU A 1 32 ? 6.732 -6.254 -7.545 1.00 0.00 610 LEU A C 3
ATOM 3379 O O . LEU A 1 32 ? 7.303 -6.116 -8.620 1.00 0.00 610 LEU A O 3
ATOM 3395 N N . ILE A 1 33 ? 6.362 -7.452 -7.086 1.00 0.00 611 ILE A N 3
ATOM 3396 C CA . ILE A 1 33 ? 6.624 -8.654 -7.867 1.00 0.00 611 ILE A CA 3
ATOM 3397 C C . ILE A 1 33 ? 5.830 -8.570 -9.176 1.00 0.00 611 ILE A C 3
ATOM 3398 O O . ILE A 1 33 ? 6.409 -8.790 -10.237 1.00 0.00 611 ILE A O 3
ATOM 3414 N N . LYS A 1 34 ? 4.549 -8.177 -9.137 1.00 0.00 612 LYS A N 3
ATOM 3415 C CA . LYS A 1 34 ? 3.719 -8.179 -10.345 1.00 0.00 612 LYS A CA 3
ATOM 3416 C C . LYS A 1 34 ? 4.136 -7.028 -11.258 1.00 0.00 612 LYS A C 3
ATOM 3417 O O . LYS A 1 34 ? 4.143 -7.186 -12.477 1.00 0.00 612 LYS A O 3
ATOM 3436 N N . GLU A 1 35 ? 4.525 -5.889 -10.676 1.00 0.00 613 GLU A N 3
ATOM 3437 C CA . GLU A 1 35 ? 4.866 -4.695 -11.430 1.00 0.00 613 GLU A CA 3
ATOM 3438 C C . GLU A 1 35 ? 6.309 -4.719 -11.956 1.00 0.00 613 GLU A C 3
ATOM 3439 O O . GLU A 1 35 ? 6.692 -3.826 -12.708 1.00 0.00 613 GLU A O 3
ATOM 3451 N N . TYR A 1 36 ? 7.075 -5.775 -11.636 1.00 0.00 614 TYR A N 3
ATOM 3452 C CA . TYR A 1 36 ? 8.378 -6.055 -12.229 1.00 0.00 614 TYR A CA 3
ATOM 3453 C C . TYR A 1 36 ? 8.346 -7.323 -13.077 1.00 0.00 614 TYR A C 3
ATOM 3454 O O . TYR A 1 36 ? 9.103 -7.415 -14.039 1.00 0.00 614 TYR A O 3
ATOM 3472 N N . GLU A 1 37 ? 7.448 -8.270 -12.789 1.00 0.00 615 GLU A N 3
ATOM 3473 C CA . GLU A 1 37 ? 7.239 -9.436 -13.628 1.00 0.00 615 GLU A CA 3
ATOM 3474 C C . GLU A 1 37 ? 7.017 -9.021 -15.080 1.00 0.00 615 GLU A C 3
ATOM 3475 O O . GLU A 1 37 ? 7.743 -9.476 -15.959 1.00 0.00 615 GLU A O 3
ATOM 3487 N N . ASP A 1 38 ? 6.075 -8.119 -15.340 1.00 0.00 616 ASP A N 3
ATOM 3488 C CA . ASP A 1 38 ? 5.688 -7.752 -16.703 1.00 0.00 616 ASP A CA 3
ATOM 3489 C C . ASP A 1 38 ? 6.852 -7.121 -17.470 1.00 0.00 616 ASP A C 3
ATOM 3490 O O . ASP A 1 38 ? 6.991 -7.315 -18.676 1.00 0.00 616 ASP A O 3
ATOM 3499 N N . ASP A 1 39 ? 7.739 -6.442 -16.741 1.00 0.00 617 ASP A N 3
ATOM 3500 C CA . ASP A 1 39 ? 8.928 -5.789 -17.265 1.00 0.00 617 ASP A CA 3
ATOM 3501 C C . ASP A 1 39 ? 9.985 -6.798 -17.687 1.00 0.00 617 ASP A C 3
ATOM 3502 O O . ASP A 1 39 ? 10.605 -6.673 -18.742 1.00 0.00 617 ASP A O 3
ATOM 3511 N N . TYR A 1 40 ? 10.180 -7.812 -16.840 1.00 0.00 618 TYR A N 3
ATOM 3512 C CA . TYR A 1 40 ? 11.224 -8.809 -17.014 1.00 0.00 618 TYR A CA 3
ATOM 3513 C C . TYR A 1 40 ? 10.685 -10.046 -17.738 1.00 0.00 618 TYR A C 3
ATOM 3514 O O . TYR A 1 40 ? 11.428 -11.003 -17.963 1.00 0.00 618 TYR A O 3
ATOM 3532 N N . GLY A 1 41 ? 9.394 -10.035 -18.092 1.00 0.00 619 GLY A N 3
ATOM 3533 C CA . GLY A 1 41 ? 8.765 -11.153 -18.800 1.00 0.00 619 GLY A CA 3
ATOM 3534 C C . GLY A 1 41 ? 8.521 -12.349 -17.877 1.00 0.00 619 GLY A C 3
ATOM 3535 O O . GLY A 1 41 ? 8.640 -13.512 -18.275 1.00 0.00 619 GLY A O 3
ATOM 3539 N N . GLY A 1 42 ? 8.204 -12.042 -16.624 1.00 0.00 620 GLY A N 3
ATOM 3540 C CA . GLY A 1 42 ? 7.773 -12.927 -15.566 1.00 0.00 620 GLY A CA 3
ATOM 3541 C C . GLY A 1 42 ? 8.906 -13.254 -14.600 1.00 0.00 620 GLY A C 3
ATOM 3542 O O . GLY A 1 42 ? 9.100 -14.428 -14.286 1.00 0.00 620 GLY A O 3
ATOM 3546 N N . ARG A 1 43 ? 9.696 -12.257 -14.186 1.00 0.00 621 ARG A N 3
ATOM 3547 C CA . ARG A 1 43 ? 10.706 -12.371 -13.127 1.00 0.00 621 ARG A CA 3
ATOM 3548 C C . ARG A 1 43 ? 10.684 -11.031 -12.389 1.00 0.00 621 ARG A C 3
ATOM 3549 O O . ARG A 1 43 ? 10.379 -10.028 -13.024 1.00 0.00 621 ARG A O 3
ATOM 3570 N N . ALA A 1 44 ? 11.071 -10.964 -11.117 1.00 0.00 622 ALA A N 3
ATOM 3571 C CA . ALA A 1 44 ? 11.176 -9.694 -10.404 1.00 0.00 622 ALA A CA 3
ATOM 3572 C C . ALA A 1 44 ? 12.476 -9.680 -9.590 1.00 0.00 622 ALA A C 3
ATOM 3573 O O . ALA A 1 44 ? 12.594 -10.484 -8.668 1.00 0.00 622 ALA A O 3
ATOM 3580 N N . PRO A 1 45 ? 13.476 -8.842 -9.929 1.00 0.00 623 PRO A N 3
ATOM 3581 C CA . PRO A 1 45 ? 14.790 -8.872 -9.296 1.00 0.00 623 PRO A CA 3
ATOM 3582 C C . PRO A 1 45 ? 14.685 -8.545 -7.803 1.00 0.00 623 PRO A C 3
ATOM 3583 O O . PRO A 1 45 ? 14.307 -7.435 -7.421 1.00 0.00 623 PRO A O 3
ATOM 3594 N N . THR A 1 46 ? 15.018 -9.520 -6.955 1.00 0.00 624 THR A N 3
ATOM 3595 C CA . THR A 1 46 ? 14.751 -9.513 -5.527 1.00 0.00 624 THR A CA 3
ATOM 3596 C C . THR A 1 46 ? 15.490 -8.354 -4.866 1.00 0.00 624 THR A C 3
ATOM 3597 O O . THR A 1 46 ? 14.946 -7.693 -3.984 1.00 0.00 624 THR A O 3
ATOM 3608 N N . ASN A 1 47 ? 16.710 -8.057 -5.329 1.00 0.00 625 ASN A N 3
ATOM 3609 C CA . ASN A 1 47 ? 17.458 -6.936 -4.792 1.00 0.00 625 ASN A CA 3
ATOM 3610 C C . ASN A 1 47 ? 16.742 -5.614 -5.068 1.00 0.00 625 ASN A C 3
ATOM 3611 O O . ASN A 1 47 ? 16.718 -4.754 -4.191 1.00 0.00 625 ASN A O 3
ATOM 3622 N N . ILE A 1 48 ? 16.128 -5.459 -6.251 1.00 0.00 626 ILE A N 3
ATOM 3623 C CA . ILE A 1 48 ? 15.403 -4.242 -6.584 1.00 0.00 626 ILE A CA 3
ATOM 3624 C C . ILE A 1 48 ? 14.146 -4.173 -5.723 1.00 0.00 626 ILE A C 3
ATOM 3625 O O . ILE A 1 48 ? 13.919 -3.124 -5.135 1.00 0.00 626 ILE A O 3
ATOM 3641 N N . LEU A 1 49 ? 13.383 -5.271 -5.578 1.00 0.00 627 LEU A N 3
ATOM 3642 C CA . LEU A 1 49 ? 12.244 -5.330 -4.653 1.00 0.00 627 LEU A CA 3
ATOM 3643 C C . LEU A 1 49 ? 12.637 -4.791 -3.281 1.00 0.00 627 LEU A C 3
ATOM 3644 O O . LEU A 1 49 ? 11.933 -3.942 -2.743 1.00 0.00 627 LEU A O 3
ATOM 3660 N N . ILE A 1 50 ? 13.749 -5.282 -2.727 1.00 0.00 628 ILE A N 3
ATOM 3661 C CA . ILE A 1 50 ? 14.243 -4.868 -1.420 1.00 0.00 628 ILE A CA 3
ATOM 3662 C C . ILE A 1 50 ? 14.517 -3.358 -1.438 1.00 0.00 628 ILE A C 3
ATOM 3663 O O . ILE A 1 50 ? 13.869 -2.625 -0.688 1.00 0.00 628 ILE A O 3
ATOM 3679 N N . THR A 1 51 ? 15.433 -2.891 -2.298 1.00 0.00 629 THR A N 3
ATOM 3680 C CA . THR A 1 51 ? 15.826 -1.485 -2.388 1.00 0.00 629 THR A CA 3
ATOM 3681 C C . THR A 1 51 ? 14.607 -0.571 -2.574 1.00 0.00 629 THR A C 3
ATOM 3682 O O . THR A 1 51 ? 14.443 0.394 -1.829 1.00 0.00 629 THR A O 3
ATOM 3693 N N . GLU A 1 52 ? 13.734 -0.890 -3.531 1.00 0.00 630 GLU A N 3
ATOM 3694 C CA . GLU A 1 52 ? 12.538 -0.123 -3.839 1.00 0.00 630 GLU A CA 3
ATOM 3695 C C . GLU A 1 52 ? 11.589 -0.105 -2.640 1.00 0.00 630 GLU A C 3
ATOM 3696 O O . GLU A 1 52 ? 11.080 0.960 -2.288 1.00 0.00 630 GLU A O 3
ATOM 3708 N N . MET A 1 53 ? 11.385 -1.242 -1.962 1.00 0.00 631 MET A N 3
ATOM 3709 C CA . MET A 1 53 ? 10.578 -1.283 -0.747 1.00 0.00 631 MET A CA 3
ATOM 3710 C C . MET A 1 53 ? 11.138 -0.326 0.315 1.00 0.00 631 MET A C 3
ATOM 3711 O O . MET A 1 53 ? 10.336 0.382 0.929 1.00 0.00 631 MET A O 3
ATOM 3725 N N . MET A 1 54 ? 12.468 -0.235 0.514 1.00 0.00 632 MET A N 3
ATOM 3726 C CA . MET A 1 54 ? 13.027 0.708 1.496 1.00 0.00 632 MET A CA 3
ATOM 3727 C C . MET A 1 54 ? 12.789 2.165 1.102 1.00 0.00 632 MET A C 3
ATOM 3728 O O . MET A 1 54 ? 12.800 3.033 1.979 1.00 0.00 632 MET A O 3
ATOM 3742 N N . ASP A 1 55 ? 12.567 2.435 -0.187 1.00 0.00 633 ASP A N 3
ATOM 3743 C CA . ASP A 1 55 ? 12.609 3.782 -0.738 1.00 0.00 633 ASP A CA 3
ATOM 3744 C C . ASP A 1 55 ? 11.212 4.304 -1.050 1.00 0.00 633 ASP A C 3
ATOM 3745 O O . ASP A 1 55 ? 11.005 5.512 -1.142 1.00 0.00 633 ASP A O 3
ATOM 3754 N N . ARG A 1 56 ? 10.242 3.392 -1.204 1.00 0.00 634 ARG A N 3
ATOM 3755 C CA . ARG A 1 56 ? 8.899 3.714 -1.681 1.00 0.00 634 ARG A CA 3
ATOM 3756 C C . ARG A 1 56 ? 7.813 3.189 -0.755 1.00 0.00 634 ARG A C 3
ATOM 3757 O O . ARG A 1 56 ? 6.707 3.724 -0.786 1.00 0.00 634 ARG A O 3
ATOM 3778 N N . TYR A 1 57 ? 8.125 2.226 0.123 1.00 0.00 635 TYR A N 3
ATOM 3779 C CA . TYR A 1 57 ? 7.207 1.770 1.161 1.00 0.00 635 TYR A CA 3
ATOM 3780 C C . TYR A 1 57 ? 7.866 1.751 2.548 1.00 0.00 635 TYR A C 3
ATOM 3781 O O . TYR A 1 57 ? 7.248 1.259 3.496 1.00 0.00 635 TYR A O 3
ATOM 3799 N N . ASN A 1 58 ? 9.087 2.301 2.645 1.00 0.00 636 ASN A N 3
ATOM 3800 C CA . ASN A 1 58 ? 10.040 2.291 3.747 1.00 0.00 636 ASN A CA 3
ATOM 3801 C C . ASN A 1 58 ? 9.939 1.075 4.666 1.00 0.00 636 ASN A C 3
ATOM 3802 O O . ASN A 1 58 ? 9.275 1.067 5.702 1.00 0.00 636 ASN A O 3
ATOM 3813 N N . VAL A 1 59 ? 10.642 0.033 4.239 1.00 0.00 637 VAL A N 3
ATOM 3814 C CA . VAL A 1 59 ? 10.796 -1.254 4.894 1.00 0.00 637 VAL A CA 3
ATOM 3815 C C . VAL A 1 59 ? 12.294 -1.585 4.847 1.00 0.00 637 VAL A C 3
ATOM 3816 O O . VAL A 1 59 ? 12.890 -1.543 3.771 1.00 0.00 637 VAL A O 3
ATOM 3829 N N . SER A 1 60 ? 12.918 -1.869 5.998 1.00 0.00 638 SER A N 3
ATOM 3830 C CA . SER A 1 60 ? 14.322 -2.244 6.108 1.00 0.00 638 SER A CA 3
ATOM 3831 C C . SER A 1 60 ? 14.558 -3.537 5.333 1.00 0.00 638 SER A C 3
ATOM 3832 O O . SER A 1 60 ? 13.638 -4.339 5.214 1.00 0.00 638 SER A O 3
ATOM 3840 N N . GLU A 1 61 ? 15.789 -3.792 4.880 1.00 0.00 639 GLU A N 3
ATOM 3841 C CA . GLU A 1 61 ? 16.117 -4.973 4.087 1.00 0.00 639 GLU A CA 3
ATOM 3842 C C . GLU A 1 61 ? 15.668 -6.253 4.797 1.00 0.00 639 GLU A C 3
ATOM 3843 O O . GLU A 1 61 ? 15.008 -7.087 4.183 1.00 0.00 639 GLU A O 3
ATOM 3855 N N . GLU A 1 62 ? 15.924 -6.339 6.106 1.00 0.00 640 GLU A N 3
ATOM 3856 C CA . GLU A 1 62 ? 15.451 -7.401 6.994 1.00 0.00 640 GLU A CA 3
ATOM 3857 C C . GLU A 1 62 ? 13.930 -7.529 6.890 1.00 0.00 640 GLU A C 3
ATOM 3858 O O . GLU A 1 62 ? 13.379 -8.606 6.651 1.00 0.00 640 GLU A O 3
ATOM 3870 N N . LYS A 1 63 ? 13.261 -6.393 7.080 1.00 0.00 641 LYS A N 3
ATOM 3871 C CA . LYS A 1 63 ? 11.825 -6.301 7.191 1.00 0.00 641 LYS A CA 3
ATOM 3872 C C . LYS A 1 63 ? 11.127 -6.554 5.852 1.00 0.00 641 LYS A C 3
ATOM 3873 O O . LYS A 1 63 ? 9.926 -6.797 5.862 1.00 0.00 641 LYS A O 3
ATOM 3892 N N . VAL A 1 64 ? 11.849 -6.501 4.724 1.00 0.00 642 VAL A N 3
ATOM 3893 C CA . VAL A 1 64 ? 11.390 -6.980 3.419 1.00 0.00 642 VAL A CA 3
ATOM 3894 C C . VAL A 1 64 ? 11.703 -8.463 3.283 1.00 0.00 642 VAL A C 3
ATOM 3895 O O . VAL A 1 64 ? 10.837 -9.207 2.833 1.00 0.00 642 VAL A O 3
ATOM 3908 N N . GLU A 1 65 ? 12.911 -8.904 3.647 1.00 0.00 643 GLU A N 3
ATOM 3909 C CA . GLU A 1 65 ? 13.338 -10.288 3.475 1.00 0.00 643 GLU A CA 3
ATOM 3910 C C . GLU A 1 65 ? 12.350 -11.240 4.133 1.00 0.00 643 GLU A C 3
ATOM 3911 O O . GLU A 1 65 ? 11.976 -12.242 3.531 1.00 0.00 643 GLU A O 3
ATOM 3923 N N . GLU A 1 66 ? 11.829 -10.873 5.307 1.00 0.00 644 GLU A N 3
ATOM 3924 C CA . GLU A 1 66 ? 10.797 -11.676 5.956 1.00 0.00 644 GLU A CA 3
ATOM 3925 C C . GLU A 1 66 ? 9.570 -11.847 5.053 1.00 0.00 644 GLU A C 3
ATOM 3926 O O . GLU A 1 66 ? 9.068 -12.960 4.926 1.00 0.00 644 GLU A O 3
ATOM 3938 N N . LEU A 1 67 ? 9.122 -10.772 4.389 1.00 0.00 645 LEU A N 3
ATOM 3939 C CA . LEU A 1 67 ? 7.977 -10.768 3.479 1.00 0.00 645 LEU A CA 3
ATOM 3940 C C . LEU A 1 67 ? 8.244 -11.779 2.375 1.00 0.00 645 LEU A C 3
ATOM 3941 O O . LEU A 1 67 ? 7.398 -12.617 2.059 1.00 0.00 645 LEU A O 3
ATOM 3957 N N . ILE A 1 68 ? 9.462 -11.711 1.837 1.00 0.00 646 ILE A N 3
ATOM 3958 C CA . ILE A 1 68 ? 9.943 -12.602 0.803 1.00 0.00 646 ILE A CA 3
ATOM 3959 C C . ILE A 1 68 ? 9.874 -14.043 1.322 1.00 0.00 646 ILE A C 3
ATOM 3960 O O . ILE A 1 68 ? 9.368 -14.903 0.608 1.00 0.00 646 ILE A O 3
ATOM 3976 N N . ARG A 1 69 ? 10.319 -14.333 2.554 1.00 0.00 647 ARG A N 3
ATOM 3977 C CA . ARG A 1 69 ? 10.327 -15.727 3.023 1.00 0.00 647 ARG A CA 3
ATOM 3978 C C . ARG A 1 69 ? 8.904 -16.198 3.256 1.00 0.00 647 ARG A C 3
ATOM 3979 O O . ARG A 1 69 ? 8.536 -17.262 2.777 1.00 0.00 647 ARG A O 3
ATOM 4000 N N . ILE A 1 70 ? 8.108 -15.403 3.968 1.00 0.00 648 ILE A N 3
ATOM 4001 C CA . ILE A 1 70 ? 6.729 -15.724 4.330 1.00 0.00 648 ILE A CA 3
ATOM 4002 C C . ILE A 1 70 ? 5.956 -16.095 3.068 1.00 0.00 648 ILE A C 3
ATOM 4003 O O . ILE A 1 70 ? 5.424 -17.202 2.976 1.00 0.00 648 ILE A O 3
ATOM 4019 N N . LEU A 1 71 ? 5.900 -15.201 2.073 1.00 0.00 649 LEU A N 3
ATOM 4020 C CA . LEU A 1 71 ? 5.134 -15.498 0.879 1.00 0.00 649 LEU A CA 3
ATOM 4021 C C . LEU A 1 71 ? 5.738 -16.658 0.062 1.00 0.00 649 LEU A C 3
ATOM 4022 O O . LEU A 1 71 ? 5.012 -17.328 -0.674 1.00 0.00 649 LEU A O 3
ATOM 4038 N N . LYS A 1 72 ? 7.041 -16.932 0.207 1.00 0.00 650 LYS A N 3
ATOM 4039 C CA . LYS A 1 72 ? 7.700 -18.090 -0.424 1.00 0.00 650 LYS A CA 3
ATOM 4040 C C . LYS A 1 72 ? 7.240 -19.381 0.242 1.00 0.00 650 LYS A C 3
ATOM 4041 O O . LYS A 1 72 ? 6.911 -20.358 -0.422 1.00 0.00 650 LYS A O 3
ATOM 4060 N N . ASP A 1 73 ? 7.183 -19.346 1.565 1.00 0.00 651 ASP A N 3
ATOM 4061 C CA . ASP A 1 73 ? 6.853 -20.451 2.460 1.00 0.00 651 ASP A CA 3
ATOM 4062 C C . ASP A 1 73 ? 5.395 -20.855 2.277 1.00 0.00 651 ASP A C 3
ATOM 4063 O O . ASP A 1 73 ? 5.054 -22.034 2.241 1.00 0.00 651 ASP A O 3
ATOM 4072 N N . LYS A 1 74 ? 4.544 -19.849 2.061 1.00 0.00 652 LYS A N 3
ATOM 4073 C CA . LYS A 1 74 ? 3.141 -20.014 1.696 1.00 0.00 652 LYS A CA 3
ATOM 4074 C C . LYS A 1 74 ? 2.961 -20.612 0.301 1.00 0.00 652 LYS A C 3
ATOM 4075 O O . LYS A 1 74 ? 1.834 -20.954 -0.051 1.00 0.00 652 LYS A O 3
ATOM 4094 N N . GLY A 1 75 ? 4.021 -20.686 -0.514 1.00 0.00 653 GLY A N 3
ATOM 4095 C CA . GLY A 1 75 ? 3.906 -21.019 -1.924 1.00 0.00 653 GLY A CA 3
ATOM 4096 C C . GLY A 1 75 ? 3.090 -19.972 -2.683 1.00 0.00 653 GLY A C 3
ATOM 4097 O O . GLY A 1 75 ? 2.492 -20.303 -3.703 1.00 0.00 653 GLY A O 3
ATOM 4101 N N . ALA A 1 76 ? 3.034 -18.726 -2.190 1.00 0.00 654 ALA A N 3
ATOM 4102 C CA . ALA A 1 76 ? 2.444 -17.620 -2.925 1.00 0.00 654 ALA A CA 3
ATOM 4103 C C . ALA A 1 76 ? 3.447 -17.107 -3.961 1.00 0.00 654 ALA A C 3
ATOM 4104 O O . ALA A 1 76 ? 3.071 -16.797 -5.093 1.00 0.00 654 ALA A O 3
ATOM 4111 N N . ILE A 1 77 ? 4.732 -17.036 -3.591 1.00 0.00 655 ILE A N 3
ATOM 4112 C CA . ILE A 1 77 ? 5.782 -16.592 -4.497 1.00 0.00 655 ILE A CA 3
ATOM 4113 C C . ILE A 1 77 ? 6.899 -17.624 -4.485 1.00 0.00 655 ILE A C 3
ATOM 4114 O O . ILE A 1 77 ? 6.882 -18.588 -3.718 1.00 0.00 655 ILE A O 3
ATOM 4130 N N . PHE A 1 78 ? 7.867 -17.414 -5.362 1.00 0.00 656 PHE A N 3
ATOM 4131 C CA . PHE A 1 78 ? 9.014 -18.274 -5.516 1.00 0.00 656 PHE A CA 3
ATOM 4132 C C . PHE A 1 78 ? 10.188 -17.445 -5.996 1.00 0.00 656 PHE A C 3
ATOM 4133 O O . PHE A 1 78 ? 10.034 -16.258 -6.276 1.00 0.00 656 PHE A O 3
ATOM 4150 N N . GLU A 1 79 ? 11.349 -18.086 -6.111 1.00 0.00 657 GLU A N 3
ATOM 4151 C CA . GLU A 1 79 ? 12.591 -17.460 -6.522 1.00 0.00 657 GLU A CA 3
ATOM 4152 C C . GLU A 1 79 ? 13.241 -18.359 -7.584 1.00 0.00 657 GLU A C 3
ATOM 4153 O O . GLU A 1 79 ? 14.101 -19.172 -7.247 1.00 0.00 657 GLU A O 3
ATOM 4165 N N . PRO A 1 80 ? 12.796 -18.287 -8.860 1.00 0.00 658 PRO A N 3
ATOM 4166 C CA . PRO A 1 80 ? 13.291 -19.143 -9.941 1.00 0.00 658 PRO A CA 3
ATOM 4167 C C . PRO A 1 80 ? 14.789 -19.004 -10.206 1.00 0.00 658 PRO A C 3
ATOM 4168 O O . PRO A 1 80 ? 15.391 -19.922 -10.762 1.00 0.00 658 PRO A O 3
ATOM 4179 N N . ALA A 1 81 ? 15.389 -17.876 -9.822 1.00 0.00 659 ALA A N 3
ATOM 4180 C CA . ALA A 1 81 ? 16.832 -17.719 -9.799 1.00 0.00 659 ALA A CA 3
ATOM 4181 C C . ALA A 1 81 ? 17.245 -16.906 -8.584 1.00 0.00 659 ALA A C 3
ATOM 4182 O O . ALA A 1 81 ? 16.424 -16.266 -7.938 1.00 0.00 659 ALA A O 3
ATOM 4189 N N . ARG A 1 82 ? 18.554 -16.904 -8.331 1.00 0.00 660 ARG A N 3
ATOM 4190 C CA . ARG A 1 82 ? 19.214 -16.568 -7.068 1.00 0.00 660 ARG A CA 3
ATOM 4191 C C . ARG A 1 82 ? 18.782 -15.247 -6.445 1.00 0.00 660 ARG A C 3
ATOM 4192 O O . ARG A 1 82 ? 18.811 -15.098 -5.228 1.00 0.00 660 ARG A O 3
ATOM 4213 N N . GLY A 1 83 ? 18.438 -14.304 -7.312 1.00 0.00 661 GLY A N 3
ATOM 4214 C CA . GLY A 1 83 ? 17.958 -12.975 -6.965 1.00 0.00 661 GLY A CA 3
ATOM 4215 C C . GLY A 1 83 ? 16.822 -12.518 -7.873 1.00 0.00 661 GLY A C 3
ATOM 4216 O O . GLY A 1 83 ? 16.773 -11.335 -8.204 1.00 0.00 661 GLY A O 3
ATOM 4220 N N . TYR A 1 84 ? 15.934 -13.429 -8.296 1.00 0.00 662 TYR A N 3
ATOM 4221 C CA . TYR A 1 84 ? 14.756 -13.103 -9.095 1.00 0.00 662 TYR A CA 3
ATOM 4222 C C . TYR A 1 84 ? 13.550 -13.861 -8.557 1.00 0.00 662 TYR A C 3
ATOM 4223 O O . TYR A 1 84 ? 13.512 -15.085 -8.678 1.00 0.00 662 TYR A O 3
ATOM 4241 N N . LEU A 1 85 ? 12.571 -13.141 -7.997 1.00 0.00 663 LEU A N 3
ATOM 4242 C CA . LEU A 1 85 ? 11.283 -13.681 -7.579 1.00 0.00 663 LEU A CA 3
ATOM 4243 C C . LEU A 1 85 ? 10.351 -13.933 -8.768 1.00 0.00 663 LEU A C 3
ATOM 4244 O O . LEU A 1 85 ? 10.567 -13.425 -9.871 1.00 0.00 663 LEU A O 3
ATOM 4260 N N . LYS A 1 86 ? 9.276 -14.681 -8.498 1.00 0.00 664 LYS A N 3
ATOM 4261 C CA . LYS A 1 86 ? 8.076 -14.835 -9.313 1.00 0.00 664 LYS A CA 3
ATOM 4262 C C . LYS A 1 86 ? 6.876 -15.012 -8.394 1.00 0.00 664 LYS A C 3
ATOM 4263 O O . LYS A 1 86 ? 7.045 -15.483 -7.267 1.00 0.00 664 LYS A O 3
ATOM 4282 N N . ILE A 1 87 ? 5.676 -14.729 -8.896 1.00 0.00 665 ILE A N 3
ATOM 4283 C CA . ILE A 1 87 ? 4.442 -15.194 -8.285 1.00 0.00 665 ILE A CA 3
ATOM 4284 C C . ILE A 1 87 ? 4.194 -16.617 -8.788 1.00 0.00 665 ILE A C 3
ATOM 4285 O O . ILE A 1 87 ? 4.242 -16.842 -10.000 1.00 0.00 665 ILE A O 3
ATOM 4301 N N . VAL A 1 88 ? 3.990 -17.574 -7.871 1.00 0.00 666 VAL A N 3
ATOM 4302 C CA . VAL A 1 88 ? 3.776 -18.990 -8.188 1.00 0.00 666 VAL A CA 3
ATOM 4303 C C . VAL A 1 88 ? 2.746 -19.175 -9.303 1.00 0.00 666 VAL A C 3
ATOM 4304 O O . VAL A 1 88 ? 1.594 -18.729 -9.126 1.00 0.00 666 VAL A O 3
ATOM 4318 N N . GLY A 1 1 ? -26.468 -19.904 -24.257 1.00 0.00 579 GLY A N 4
ATOM 4319 C CA . GLY A 1 1 ? -27.656 -20.092 -23.407 1.00 0.00 579 GLY A CA 4
ATOM 4320 C C . GLY A 1 1 ? -27.253 -20.174 -21.942 1.00 0.00 579 GLY A C 4
ATOM 4321 O O . GLY A 1 1 ? -26.234 -19.607 -21.558 1.00 0.00 579 GLY A O 4
ATOM 4327 N N . ALA A 1 2 ? -28.022 -20.912 -21.124 1.00 0.00 580 ALA A N 4
ATOM 4328 C CA . ALA A 1 2 ? -27.668 -21.186 -19.725 1.00 0.00 580 ALA A CA 4
ATOM 4329 C C . ALA A 1 2 ? -26.331 -21.939 -19.602 1.00 0.00 580 ALA A C 4
ATOM 4330 O O . ALA A 1 2 ? -25.653 -21.847 -18.583 1.00 0.00 580 ALA A O 4
ATOM 4337 N N . MET A 1 3 ? -25.945 -22.646 -20.666 1.00 0.00 581 MET A N 4
ATOM 4338 C CA . MET A 1 3 ? -24.598 -23.082 -20.983 1.00 0.00 581 MET A CA 4
ATOM 4339 C C . MET A 1 3 ? -24.441 -22.843 -22.496 1.00 0.00 581 MET A C 4
ATOM 4340 O O . MET A 1 3 ? -25.428 -22.508 -23.165 1.00 0.00 581 MET A O 4
ATOM 4354 N N . GLY A 1 4 ? -23.224 -22.999 -23.034 1.00 0.00 582 GLY A N 4
ATOM 4355 C CA . GLY A 1 4 ? -22.928 -22.796 -24.449 1.00 0.00 582 GLY A CA 4
ATOM 4356 C C . GLY A 1 4 ? -23.244 -21.360 -24.850 1.00 0.00 582 GLY A C 4
ATOM 4357 O O . GLY A 1 4 ? -24.279 -21.104 -25.464 1.00 0.00 582 GLY A O 4
ATOM 4361 N N . GLU A 1 5 ? -22.389 -20.415 -24.450 1.00 0.00 583 GLU A N 4
ATOM 4362 C CA . GLU A 1 5 ? -22.618 -18.990 -24.632 1.00 0.00 583 GLU A CA 4
ATOM 4363 C C . GLU A 1 5 ? -21.330 -18.324 -25.114 1.00 0.00 583 GLU A C 4
ATOM 4364 O O . GLU A 1 5 ? -20.239 -18.831 -24.843 1.00 0.00 583 GLU A O 4
ATOM 4376 N N . THR A 1 6 ? -21.459 -17.217 -25.852 1.00 0.00 584 THR A N 4
ATOM 4377 C CA . THR A 1 6 ? -20.367 -16.627 -26.619 1.00 0.00 584 THR A CA 4
ATOM 4378 C C . THR A 1 6 ? -20.467 -15.099 -26.572 1.00 0.00 584 THR A C 4
ATOM 4379 O O . THR A 1 6 ? -21.231 -14.514 -27.342 1.00 0.00 584 THR A O 4
ATOM 4390 N N . GLY A 1 7 ? -19.697 -14.450 -25.692 1.00 0.00 585 GLY A N 4
ATOM 4391 C CA . GLY A 1 7 ? -19.633 -12.999 -25.604 1.00 0.00 585 GLY A CA 4
ATOM 4392 C C . GLY A 1 7 ? -18.622 -12.561 -24.548 1.00 0.00 585 GLY A C 4
ATOM 4393 O O . GLY A 1 7 ? -18.024 -13.396 -23.868 1.00 0.00 585 GLY A O 4
ATOM 4397 N N . LYS A 1 8 ? -18.458 -11.243 -24.402 1.00 0.00 586 LYS A N 4
ATOM 4398 C CA . LYS A 1 8 ? -17.802 -10.586 -23.276 1.00 0.00 586 LYS A CA 4
ATOM 4399 C C . LYS A 1 8 ? -18.572 -9.296 -22.985 1.00 0.00 586 LYS A C 4
ATOM 4400 O O . LYS A 1 8 ? -19.487 -8.941 -23.729 1.00 0.00 586 LYS A O 4
ATOM 4419 N N . ILE A 1 9 ? -18.151 -8.573 -21.949 1.00 0.00 587 ILE A N 4
ATOM 4420 C CA . ILE A 1 9 ? -18.504 -7.182 -21.697 1.00 0.00 587 ILE A CA 4
ATOM 4421 C C . ILE A 1 9 ? -17.194 -6.427 -21.457 1.00 0.00 587 ILE A C 4
ATOM 4422 O O . ILE A 1 9 ? -16.143 -7.055 -21.303 1.00 0.00 587 ILE A O 4
ATOM 4438 N N . ASP A 1 10 ? -17.245 -5.096 -21.414 1.00 0.00 588 ASP A N 4
ATOM 4439 C CA . ASP A 1 10 ? -16.125 -4.258 -21.011 1.00 0.00 588 ASP A CA 4
ATOM 4440 C C . ASP A 1 10 ? -16.683 -2.989 -20.361 1.00 0.00 588 ASP A C 4
ATOM 4441 O O . ASP A 1 10 ? -17.896 -2.767 -20.412 1.00 0.00 588 ASP A O 4
ATOM 4450 N N . ILE A 1 11 ? -15.822 -2.173 -19.746 1.00 0.00 589 ILE A N 4
ATOM 4451 C CA . ILE A 1 11 ? -16.226 -1.071 -18.872 1.00 0.00 589 ILE A CA 4
ATOM 4452 C C . ILE A 1 11 ? -15.603 0.223 -19.401 1.00 0.00 589 ILE A C 4
ATOM 4453 O O . ILE A 1 11 ? -14.603 0.720 -18.892 1.00 0.00 589 ILE A O 4
ATOM 4469 N N . ASP A 1 12 ? -16.237 0.774 -20.431 1.00 0.00 590 ASP A N 4
ATOM 4470 C CA . ASP A 1 12 ? -15.878 2.034 -21.080 1.00 0.00 590 ASP A CA 4
ATOM 4471 C C . ASP A 1 12 ? -15.867 3.175 -20.061 1.00 0.00 590 ASP A C 4
ATOM 4472 O O . ASP A 1 12 ? -14.865 3.865 -19.896 1.00 0.00 590 ASP A O 4
ATOM 4481 N N . LYS A 1 13 ? -16.971 3.324 -19.324 1.00 0.00 591 LYS A N 4
ATOM 4482 C CA . LYS A 1 13 ? -17.193 4.384 -18.344 1.00 0.00 591 LYS A CA 4
ATOM 4483 C C . LYS A 1 13 ? -16.349 4.243 -17.066 1.00 0.00 591 LYS A C 4
ATOM 4484 O O . LYS A 1 13 ? -16.651 4.933 -16.088 1.00 0.00 591 LYS A O 4
ATOM 4503 N N . VAL A 1 14 ? -15.328 3.376 -17.033 1.00 0.00 592 VAL A N 4
ATOM 4504 C CA . VAL A 1 14 ? -14.324 3.387 -15.984 1.00 0.00 592 VAL A CA 4
ATOM 4505 C C . VAL A 1 14 ? -13.585 4.724 -16.073 1.00 0.00 592 VAL A C 4
ATOM 4506 O O . VAL A 1 14 ? -13.021 5.092 -17.101 1.00 0.00 592 VAL A O 4
ATOM 4519 N N . GLU A 1 15 ? -13.622 5.467 -14.977 1.00 0.00 593 GLU A N 4
ATOM 4520 C CA . GLU A 1 15 ? -12.886 6.708 -14.797 1.00 0.00 593 GLU A CA 4
ATOM 4521 C C . GLU A 1 15 ? -12.314 6.759 -13.380 1.00 0.00 593 GLU A C 4
ATOM 4522 O O . GLU A 1 15 ? -12.824 6.101 -12.470 1.00 0.00 593 GLU A O 4
ATOM 4534 N N . GLY A 1 16 ? -11.259 7.560 -13.211 1.00 0.00 594 GLY A N 4
ATOM 4535 C CA . GLY A 1 16 ? -10.482 7.658 -11.983 1.00 0.00 594 GLY A CA 4
ATOM 4536 C C . GLY A 1 16 ? -9.646 6.401 -11.715 1.00 0.00 594 GLY A C 4
ATOM 4537 O O . GLY A 1 16 ? -9.783 5.375 -12.382 1.00 0.00 594 GLY A O 4
ATOM 4541 N N . ARG A 1 17 ? -8.764 6.489 -10.714 1.00 0.00 595 ARG A N 4
ATOM 4542 C CA . ARG A 1 17 ? -8.063 5.370 -10.090 1.00 0.00 595 ARG A CA 4
ATOM 4543 C C . ARG A 1 17 ? -7.837 5.753 -8.628 1.00 0.00 595 ARG A C 4
ATOM 4544 O O . ARG A 1 17 ? -7.895 6.936 -8.289 1.00 0.00 595 ARG A O 4
ATOM 4565 N N . THR A 1 18 ? -7.526 4.770 -7.786 1.00 0.00 596 THR A N 4
ATOM 4566 C CA . THR A 1 18 ? -7.137 4.948 -6.395 1.00 0.00 596 THR A CA 4
ATOM 4567 C C . THR A 1 18 ? -6.156 3.834 -6.029 1.00 0.00 596 THR A C 4
ATOM 4568 O O . THR A 1 18 ? -5.979 2.891 -6.809 1.00 0.00 596 THR A O 4
ATOM 4579 N N . PRO A 1 19 ? -5.566 3.889 -4.823 1.00 0.00 597 PRO A N 4
ATOM 4580 C CA . PRO A 1 19 ? -5.014 2.699 -4.195 1.00 0.00 597 PRO A CA 4
ATOM 4581 C C . PRO A 1 19 ? -6.184 1.731 -3.908 1.00 0.00 597 PRO A C 4
ATOM 4582 O O . PRO A 1 19 ? -7.364 2.084 -4.059 1.00 0.00 597 PRO A O 4
ATOM 4593 N N . LYS A 1 20 ? -5.873 0.513 -3.452 1.00 0.00 598 LYS A N 4
ATOM 4594 C CA . LYS A 1 20 ? -6.886 -0.335 -2.826 1.00 0.00 598 LYS A CA 4
ATOM 4595 C C . LYS A 1 20 ? -7.220 0.245 -1.453 1.00 0.00 598 LYS A C 4
ATOM 4596 O O . LYS A 1 20 ? -6.388 0.922 -0.848 1.00 0.00 598 LYS A O 4
ATOM 4615 N N . SER A 1 21 ? -8.403 -0.081 -0.925 1.00 0.00 599 SER A N 4
ATOM 4616 C CA . SER A 1 21 ? -8.818 0.414 0.377 1.00 0.00 599 SER A CA 4
ATOM 4617 C C . SER A 1 21 ? -8.240 -0.377 1.561 1.00 0.00 599 SER A C 4
ATOM 4618 O O . SER A 1 21 ? -8.521 -0.004 2.701 1.00 0.00 599 SER A O 4
ATOM 4626 N N . GLU A 1 22 ? -7.470 -1.444 1.330 1.00 0.00 600 GLU A N 4
ATOM 4627 C CA . GLU A 1 22 ? -6.719 -2.152 2.358 1.00 0.00 600 GLU A CA 4
ATOM 4628 C C . GLU A 1 22 ? -5.438 -2.686 1.714 1.00 0.00 600 GLU A C 4
ATOM 4629 O O . GLU A 1 22 ? -5.410 -2.947 0.511 1.00 0.00 600 GLU A O 4
ATOM 4641 N N . ARG A 1 23 ? -4.357 -2.791 2.494 1.00 0.00 601 ARG A N 4
ATOM 4642 C CA . ARG A 1 23 ? -3.026 -3.175 2.030 1.00 0.00 601 ARG A CA 4
ATOM 4643 C C . ARG A 1 23 ? -2.257 -3.764 3.207 1.00 0.00 601 ARG A C 4
ATOM 4644 O O . ARG A 1 23 ? -2.695 -3.647 4.349 1.00 0.00 601 ARG A O 4
ATOM 4665 N N . ASP A 1 24 ? -1.083 -4.331 2.932 1.00 0.00 602 ASP A N 4
ATOM 4666 C CA . ASP A 1 24 ? -0.122 -4.775 3.931 1.00 0.00 602 ASP A CA 4
ATOM 4667 C C . ASP A 1 24 ? 1.264 -4.753 3.316 1.00 0.00 602 ASP A C 4
ATOM 4668 O O . ASP A 1 24 ? 1.365 -4.837 2.103 1.00 0.00 602 ASP A O 4
ATOM 4677 N N . LYS A 1 25 ? 2.313 -4.801 4.133 1.00 0.00 603 LYS A N 4
ATOM 4678 C CA . LYS A 1 25 ? 3.684 -5.140 3.757 1.00 0.00 603 LYS A CA 4
ATOM 4679 C C . LYS A 1 25 ? 3.727 -6.310 2.760 1.00 0.00 603 LYS A C 4
ATOM 4680 O O . LYS A 1 25 ? 4.345 -6.191 1.704 1.00 0.00 603 LYS A O 4
ATOM 4699 N N . PHE A 1 26 ? 3.053 -7.422 3.084 1.00 0.00 604 PHE A N 4
ATOM 4700 C CA . PHE A 1 26 ? 2.949 -8.622 2.257 1.00 0.00 604 PHE A CA 4
ATOM 4701 C C . PHE A 1 26 ? 2.432 -8.267 0.865 1.00 0.00 604 PHE A C 4
ATOM 4702 O O . PHE A 1 26 ? 2.991 -8.675 -0.151 1.00 0.00 604 PHE A O 4
ATOM 4719 N N . ARG A 1 27 ? 1.352 -7.488 0.834 1.00 0.00 605 ARG A N 4
ATOM 4720 C CA . ARG A 1 27 ? 0.713 -7.018 -0.378 1.00 0.00 605 ARG A CA 4
ATOM 4721 C C . ARG A 1 27 ? 1.614 -6.016 -1.109 1.00 0.00 605 ARG A C 4
ATOM 4722 O O . ARG A 1 27 ? 1.772 -6.153 -2.313 1.00 0.00 605 ARG A O 4
ATOM 4743 N N . LEU A 1 28 ? 2.258 -5.070 -0.417 1.00 0.00 606 LEU A N 4
ATOM 4744 C CA . LEU A 1 28 ? 3.155 -4.077 -0.996 1.00 0.00 606 LEU A CA 4
ATOM 4745 C C . LEU A 1 28 ? 4.280 -4.796 -1.735 1.00 0.00 606 LEU A C 4
ATOM 4746 O O . LEU A 1 28 ? 4.558 -4.472 -2.890 1.00 0.00 606 LEU A O 4
ATOM 4762 N N . LEU A 1 29 ? 4.870 -5.817 -1.096 1.00 0.00 607 LEU A N 4
ATOM 4763 C CA . LEU A 1 29 ? 5.861 -6.659 -1.740 1.00 0.00 607 LEU A CA 4
ATOM 4764 C C . LEU A 1 29 ? 5.241 -7.354 -2.958 1.00 0.00 607 LEU A C 4
ATOM 4765 O O . LEU A 1 29 ? 5.825 -7.309 -4.036 1.00 0.00 607 LEU A O 4
ATOM 4781 N N . LEU A 1 30 ? 4.075 -7.994 -2.816 1.00 0.00 608 LEU A N 4
ATOM 4782 C CA . LEU A 1 30 ? 3.512 -8.843 -3.854 1.00 0.00 608 LEU A CA 4
ATOM 4783 C C . LEU A 1 30 ? 3.143 -8.032 -5.097 1.00 0.00 608 LEU A C 4
ATOM 4784 O O . LEU A 1 30 ? 3.310 -8.514 -6.210 1.00 0.00 608 LEU A O 4
ATOM 4800 N N . GLU A 1 31 ? 2.667 -6.803 -4.913 1.00 0.00 609 GLU A N 4
ATOM 4801 C CA . GLU A 1 31 ? 2.325 -5.850 -5.950 1.00 0.00 609 GLU A CA 4
ATOM 4802 C C . GLU A 1 31 ? 3.604 -5.380 -6.656 1.00 0.00 609 GLU A C 4
ATOM 4803 O O . GLU A 1 31 ? 3.653 -5.343 -7.886 1.00 0.00 609 GLU A O 4
ATOM 4815 N N . LEU A 1 32 ? 4.688 -5.136 -5.910 1.00 0.00 610 LEU A N 4
ATOM 4816 C CA . LEU A 1 32 ? 5.981 -4.869 -6.528 1.00 0.00 610 LEU A CA 4
ATOM 4817 C C . LEU A 1 32 ? 6.493 -6.089 -7.295 1.00 0.00 610 LEU A C 4
ATOM 4818 O O . LEU A 1 32 ? 7.151 -5.910 -8.315 1.00 0.00 610 LEU A O 4
ATOM 4834 N N . ILE A 1 33 ? 6.188 -7.322 -6.863 1.00 0.00 611 ILE A N 4
ATOM 4835 C CA . ILE A 1 33 ? 6.575 -8.505 -7.633 1.00 0.00 611 ILE A CA 4
ATOM 4836 C C . ILE A 1 33 ? 5.890 -8.439 -9.000 1.00 0.00 611 ILE A C 4
ATOM 4837 O O . ILE A 1 33 ? 6.553 -8.656 -10.007 1.00 0.00 611 ILE A O 4
ATOM 4853 N N . LYS A 1 34 ? 4.603 -8.083 -9.080 1.00 0.00 612 LYS A N 4
ATOM 4854 C CA . LYS A 1 34 ? 3.885 -8.176 -10.354 1.00 0.00 612 LYS A CA 4
ATOM 4855 C C . LYS A 1 34 ? 4.286 -7.026 -11.263 1.00 0.00 612 LYS A C 4
ATOM 4856 O O . LYS A 1 34 ? 4.362 -7.215 -12.477 1.00 0.00 612 LYS A O 4
ATOM 4875 N N . GLU A 1 35 ? 4.601 -5.859 -10.690 1.00 0.00 613 GLU A N 4
ATOM 4876 C CA . GLU A 1 35 ? 5.030 -4.725 -11.487 1.00 0.00 613 GLU A CA 4
ATOM 4877 C C . GLU A 1 35 ? 6.435 -4.928 -12.074 1.00 0.00 613 GLU A C 4
ATOM 4878 O O . GLU A 1 35 ? 6.770 -4.273 -13.058 1.00 0.00 613 GLU A O 4
ATOM 4890 N N . TYR A 1 36 ? 7.232 -5.849 -11.509 1.00 0.00 614 TYR A N 4
ATOM 4891 C CA . TYR A 1 36 ? 8.623 -6.068 -11.896 1.00 0.00 614 TYR A CA 4
ATOM 4892 C C . TYR A 1 36 ? 8.836 -7.446 -12.517 1.00 0.00 614 TYR A C 4
ATOM 4893 O O . TYR A 1 36 ? 9.862 -7.688 -13.152 1.00 0.00 614 TYR A O 4
ATOM 4911 N N . GLU A 1 37 ? 7.858 -8.342 -12.387 1.00 0.00 615 GLU A N 4
ATOM 4912 C CA . GLU A 1 37 ? 7.734 -9.526 -13.199 1.00 0.00 615 GLU A CA 4
ATOM 4913 C C . GLU A 1 37 ? 7.693 -9.072 -14.654 1.00 0.00 615 GLU A C 4
ATOM 4914 O O . GLU A 1 37 ? 8.657 -9.310 -15.378 1.00 0.00 615 GLU A O 4
ATOM 4926 N N . ASP A 1 38 ? 6.629 -8.382 -15.078 1.00 0.00 616 ASP A N 4
ATOM 4927 C CA . ASP A 1 38 ? 6.371 -8.095 -16.489 1.00 0.00 616 ASP A CA 4
ATOM 4928 C C . ASP A 1 38 ? 7.477 -7.234 -17.105 1.00 0.00 616 ASP A C 4
ATOM 4929 O O . ASP A 1 38 ? 7.764 -7.343 -18.293 1.00 0.00 616 ASP A O 4
ATOM 4938 N N . ASP A 1 39 ? 8.175 -6.467 -16.264 1.00 0.00 617 ASP A N 4
ATOM 4939 C CA . ASP A 1 39 ? 9.282 -5.598 -16.636 1.00 0.00 617 ASP A CA 4
ATOM 4940 C C . ASP A 1 39 ? 10.498 -6.406 -17.083 1.00 0.00 617 ASP A C 4
ATOM 4941 O O . ASP A 1 39 ? 11.232 -6.018 -17.989 1.00 0.00 617 ASP A O 4
ATOM 4950 N N . TYR A 1 40 ? 10.674 -7.571 -16.457 1.00 0.00 618 TYR A N 4
ATOM 4951 C CA . TYR A 1 40 ? 11.713 -8.540 -16.759 1.00 0.00 618 TYR A CA 4
ATOM 4952 C C . TYR A 1 40 ? 11.151 -9.713 -17.573 1.00 0.00 618 TYR A C 4
ATOM 4953 O O . TYR A 1 40 ? 11.900 -10.609 -17.962 1.00 0.00 618 TYR A O 4
ATOM 4971 N N . GLY A 1 41 ? 9.838 -9.727 -17.825 1.00 0.00 619 GLY A N 4
ATOM 4972 C CA . GLY A 1 41 ? 9.174 -10.800 -18.562 1.00 0.00 619 GLY A CA 4
ATOM 4973 C C . GLY A 1 41 ? 8.956 -12.031 -17.680 1.00 0.00 619 GLY A C 4
ATOM 4974 O O . GLY A 1 41 ? 9.083 -13.171 -18.134 1.00 0.00 619 GLY A O 4
ATOM 4978 N N . GLY A 1 42 ? 8.677 -11.796 -16.398 1.00 0.00 620 GLY A N 4
ATOM 4979 C CA . GLY A 1 42 ? 8.214 -12.742 -15.400 1.00 0.00 620 GLY A CA 4
ATOM 4980 C C . GLY A 1 42 ? 9.222 -13.014 -14.284 1.00 0.00 620 GLY A C 4
ATOM 4981 O O . GLY A 1 42 ? 9.209 -14.130 -13.769 1.00 0.00 620 GLY A O 4
ATOM 4985 N N . ARG A 1 43 ? 10.135 -12.073 -13.959 1.00 0.00 621 ARG A N 4
ATOM 4986 C CA . ARG A 1 43 ? 11.318 -12.409 -13.146 1.00 0.00 621 ARG A CA 4
ATOM 4987 C C . ARG A 1 43 ? 11.602 -11.542 -11.913 1.00 0.00 621 ARG A C 4
ATOM 4988 O O . ARG A 1 43 ? 12.444 -11.952 -11.127 1.00 0.00 621 ARG A O 4
ATOM 5009 N N . ALA A 1 44 ? 10.971 -10.375 -11.748 1.00 0.00 622 ALA A N 4
ATOM 5010 C CA . ALA A 1 44 ? 11.012 -9.504 -10.564 1.00 0.00 622 ALA A CA 4
ATOM 5011 C C . ALA A 1 44 ? 12.282 -9.618 -9.686 1.00 0.00 622 ALA A C 4
ATOM 5012 O O . ALA A 1 44 ? 12.276 -10.365 -8.705 1.00 0.00 622 ALA A O 4
ATOM 5019 N N . PRO A 1 45 ? 13.374 -8.895 -9.996 1.00 0.00 623 PRO A N 4
ATOM 5020 C CA . PRO A 1 45 ? 14.637 -9.000 -9.267 1.00 0.00 623 PRO A CA 4
ATOM 5021 C C . PRO A 1 45 ? 14.482 -8.667 -7.776 1.00 0.00 623 PRO A C 4
ATOM 5022 O O . PRO A 1 45 ? 14.065 -7.564 -7.409 1.00 0.00 623 PRO A O 4
ATOM 5033 N N . THR A 1 46 ? 14.867 -9.614 -6.914 1.00 0.00 624 THR A N 4
ATOM 5034 C CA . THR A 1 46 ? 14.691 -9.594 -5.470 1.00 0.00 624 THR A CA 4
ATOM 5035 C C . THR A 1 46 ? 15.379 -8.361 -4.880 1.00 0.00 624 THR A C 4
ATOM 5036 O O . THR A 1 46 ? 14.844 -7.714 -3.979 1.00 0.00 624 THR A O 4
ATOM 5047 N N . ASN A 1 47 ? 16.546 -7.989 -5.420 1.00 0.00 625 ASN A N 4
ATOM 5048 C CA . ASN A 1 47 ? 17.276 -6.842 -4.909 1.00 0.00 625 ASN A CA 4
ATOM 5049 C C . ASN A 1 47 ? 16.603 -5.516 -5.279 1.00 0.00 625 ASN A C 4
ATOM 5050 O O . ASN A 1 47 ? 16.705 -4.555 -4.511 1.00 0.00 625 ASN A O 4
ATOM 5061 N N . ILE A 1 48 ? 15.893 -5.448 -6.417 1.00 0.00 626 ILE A N 4
ATOM 5062 C CA . ILE A 1 48 ? 15.131 -4.254 -6.764 1.00 0.00 626 ILE A CA 4
ATOM 5063 C C . ILE A 1 48 ? 13.892 -4.209 -5.883 1.00 0.00 626 ILE A C 4
ATOM 5064 O O . ILE A 1 48 ? 13.619 -3.152 -5.338 1.00 0.00 626 ILE A O 4
ATOM 5080 N N . LEU A 1 49 ? 13.194 -5.335 -5.682 1.00 0.00 627 LEU A N 4
ATOM 5081 C CA . LEU A 1 49 ? 12.068 -5.436 -4.750 1.00 0.00 627 LEU A CA 4
ATOM 5082 C C . LEU A 1 49 ? 12.419 -4.855 -3.384 1.00 0.00 627 LEU A C 4
ATOM 5083 O O . LEU A 1 49 ? 11.668 -4.046 -2.847 1.00 0.00 627 LEU A O 4
ATOM 5099 N N . ILE A 1 50 ? 13.563 -5.261 -2.835 1.00 0.00 628 ILE A N 4
ATOM 5100 C CA . ILE A 1 50 ? 14.093 -4.767 -1.570 1.00 0.00 628 ILE A CA 4
ATOM 5101 C C . ILE A 1 50 ? 14.310 -3.249 -1.649 1.00 0.00 628 ILE A C 4
ATOM 5102 O O . ILE A 1 50 ? 13.747 -2.492 -0.847 1.00 0.00 628 ILE A O 4
ATOM 5118 N N . THR A 1 51 ? 15.113 -2.818 -2.626 1.00 0.00 629 THR A N 4
ATOM 5119 C CA . THR A 1 51 ? 15.481 -1.422 -2.831 1.00 0.00 629 THR A CA 4
ATOM 5120 C C . THR A 1 51 ? 14.215 -0.563 -2.919 1.00 0.00 629 THR A C 4
ATOM 5121 O O . THR A 1 51 ? 14.042 0.373 -2.142 1.00 0.00 629 THR A O 4
ATOM 5132 N N . GLU A 1 52 ? 13.300 -0.929 -3.816 1.00 0.00 630 GLU A N 4
ATOM 5133 C CA . GLU A 1 52 ? 12.015 -0.287 -4.014 1.00 0.00 630 GLU A CA 4
ATOM 5134 C C . GLU A 1 52 ? 11.214 -0.294 -2.722 1.00 0.00 630 GLU A C 4
ATOM 5135 O O . GLU A 1 52 ? 10.697 0.746 -2.350 1.00 0.00 630 GLU A O 4
ATOM 5147 N N . MET A 1 53 ? 11.126 -1.403 -1.985 1.00 0.00 631 MET A N 4
ATOM 5148 C CA . MET A 1 53 ? 10.313 -1.429 -0.774 1.00 0.00 631 MET A CA 4
ATOM 5149 C C . MET A 1 53 ? 10.825 -0.415 0.255 1.00 0.00 631 MET A C 4
ATOM 5150 O O . MET A 1 53 ? 10.005 0.222 0.927 1.00 0.00 631 MET A O 4
ATOM 5164 N N . MET A 1 54 ? 12.151 -0.233 0.386 1.00 0.00 632 MET A N 4
ATOM 5165 C CA . MET A 1 54 ? 12.633 0.806 1.300 1.00 0.00 632 MET A CA 4
ATOM 5166 C C . MET A 1 54 ? 12.400 2.198 0.716 1.00 0.00 632 MET A C 4
ATOM 5167 O O . MET A 1 54 ? 12.139 3.136 1.463 1.00 0.00 632 MET A O 4
ATOM 5181 N N . ASP A 1 55 ? 12.464 2.339 -0.604 1.00 0.00 633 ASP A N 4
ATOM 5182 C CA . ASP A 1 55 ? 12.386 3.629 -1.274 1.00 0.00 633 ASP A CA 4
ATOM 5183 C C . ASP A 1 55 ? 10.953 4.147 -1.242 1.00 0.00 633 ASP A C 4
ATOM 5184 O O . ASP A 1 55 ? 10.684 5.303 -0.923 1.00 0.00 633 ASP A O 4
ATOM 5193 N N . ARG A 1 56 ? 10.024 3.237 -1.530 1.00 0.00 634 ARG A N 4
ATOM 5194 C CA . ARG A 1 56 ? 8.600 3.477 -1.618 1.00 0.00 634 ARG A CA 4
ATOM 5195 C C . ARG A 1 56 ? 7.990 3.578 -0.224 1.00 0.00 634 ARG A C 4
ATOM 5196 O O . ARG A 1 56 ? 7.099 4.401 -0.015 1.00 0.00 634 ARG A O 4
ATOM 5217 N N . TYR A 1 57 ? 8.415 2.709 0.708 1.00 0.00 635 TYR A N 4
ATOM 5218 C CA . TYR A 1 57 ? 7.657 2.433 1.926 1.00 0.00 635 TYR A CA 4
ATOM 5219 C C . TYR A 1 57 ? 8.515 2.344 3.195 1.00 0.00 635 TYR A C 4
ATOM 5220 O O . TYR A 1 57 ? 7.981 2.043 4.262 1.00 0.00 635 TYR A O 4
ATOM 5238 N N . ASN A 1 58 ? 9.821 2.624 3.106 1.00 0.00 636 ASN A N 4
ATOM 5239 C CA . ASN A 1 58 ? 10.784 2.626 4.218 1.00 0.00 636 ASN A CA 4
ATOM 5240 C C . ASN A 1 58 ? 10.883 1.274 4.946 1.00 0.00 636 ASN A C 4
ATOM 5241 O O . ASN A 1 58 ? 11.249 1.210 6.121 1.00 0.00 636 ASN A O 4
ATOM 5252 N N . VAL A 1 59 ? 10.568 0.172 4.256 1.00 0.00 637 VAL A N 4
ATOM 5253 C CA . VAL A 1 59 ? 10.718 -1.172 4.797 1.00 0.00 637 VAL A CA 4
ATOM 5254 C C . VAL A 1 59 ? 12.172 -1.570 4.552 1.00 0.00 637 VAL A C 4
ATOM 5255 O O . VAL A 1 59 ? 12.588 -1.705 3.402 1.00 0.00 637 VAL A O 4
ATOM 5268 N N . SER A 1 60 ? 12.961 -1.703 5.623 1.00 0.00 638 SER A N 4
ATOM 5269 C CA . SER A 1 60 ? 14.380 -2.041 5.516 1.00 0.00 638 SER A CA 4
ATOM 5270 C C . SER A 1 60 ? 14.521 -3.457 4.958 1.00 0.00 638 SER A C 4
ATOM 5271 O O . SER A 1 60 ? 13.648 -4.290 5.202 1.00 0.00 638 SER A O 4
ATOM 5279 N N . GLU A 1 61 ? 15.650 -3.761 4.309 1.00 0.00 639 GLU A N 4
ATOM 5280 C CA . GLU A 1 61 ? 15.954 -5.056 3.706 1.00 0.00 639 GLU A CA 4
ATOM 5281 C C . GLU A 1 61 ? 15.635 -6.213 4.654 1.00 0.00 639 GLU A C 4
ATOM 5282 O O . GLU A 1 61 ? 14.966 -7.157 4.255 1.00 0.00 639 GLU A O 4
ATOM 5294 N N . GLU A 1 62 ? 15.990 -6.065 5.931 1.00 0.00 640 GLU A N 4
ATOM 5295 C CA . GLU A 1 62 ? 15.791 -7.025 7.003 1.00 0.00 640 GLU A CA 4
ATOM 5296 C C . GLU A 1 62 ? 14.316 -7.393 7.145 1.00 0.00 640 GLU A C 4
ATOM 5297 O O . GLU A 1 62 ? 13.980 -8.544 7.421 1.00 0.00 640 GLU A O 4
ATOM 5309 N N . LYS A 1 63 ? 13.424 -6.413 6.963 1.00 0.00 641 LYS A N 4
ATOM 5310 C CA . LYS A 1 63 ? 12.006 -6.646 6.996 1.00 0.00 641 LYS A CA 4
ATOM 5311 C C . LYS A 1 63 ? 11.575 -7.274 5.673 1.00 0.00 641 LYS A C 4
ATOM 5312 O O . LYS A 1 63 ? 10.826 -8.249 5.684 1.00 0.00 641 LYS A O 4
ATOM 5331 N N . VAL A 1 64 ? 12.025 -6.720 4.537 1.00 0.00 642 VAL A N 4
ATOM 5332 C CA . VAL A 1 64 ? 11.575 -7.146 3.219 1.00 0.00 642 VAL A CA 4
ATOM 5333 C C . VAL A 1 64 ? 11.933 -8.615 3.007 1.00 0.00 642 VAL A C 4
ATOM 5334 O O . VAL A 1 64 ? 11.085 -9.366 2.535 1.00 0.00 642 VAL A O 4
ATOM 5347 N N . GLU A 1 65 ? 13.129 -9.048 3.421 1.00 0.00 643 GLU A N 4
ATOM 5348 C CA . GLU A 1 65 ? 13.571 -10.435 3.341 1.00 0.00 643 GLU A CA 4
ATOM 5349 C C . GLU A 1 65 ? 12.563 -11.384 3.998 1.00 0.00 643 GLU A C 4
ATOM 5350 O O . GLU A 1 65 ? 12.369 -12.511 3.540 1.00 0.00 643 GLU A O 4
ATOM 5362 N N . GLU A 1 66 ? 11.882 -10.932 5.052 1.00 0.00 644 GLU A N 4
ATOM 5363 C CA . GLU A 1 66 ? 10.878 -11.735 5.716 1.00 0.00 644 GLU A CA 4
ATOM 5364 C C . GLU A 1 66 ? 9.560 -11.745 4.945 1.00 0.00 644 GLU A C 4
ATOM 5365 O O . GLU A 1 66 ? 8.900 -12.778 4.870 1.00 0.00 644 GLU A O 4
ATOM 5377 N N . LEU A 1 67 ? 9.177 -10.626 4.332 1.00 0.00 645 LEU A N 4
ATOM 5378 C CA . LEU A 1 67 ? 8.015 -10.609 3.449 1.00 0.00 645 LEU A CA 4
ATOM 5379 C C . LEU A 1 67 ? 8.244 -11.616 2.328 1.00 0.00 645 LEU A C 4
ATOM 5380 O O . LEU A 1 67 ? 7.371 -12.427 2.019 1.00 0.00 645 LEU A O 4
ATOM 5396 N N . ILE A 1 68 ? 9.461 -11.608 1.789 1.00 0.00 646 ILE A N 4
ATOM 5397 C CA . ILE A 1 68 ? 9.904 -12.535 0.771 1.00 0.00 646 ILE A CA 4
ATOM 5398 C C . ILE A 1 68 ? 9.788 -13.963 1.311 1.00 0.00 646 ILE A C 4
ATOM 5399 O O . ILE A 1 68 ? 9.210 -14.808 0.631 1.00 0.00 646 ILE A O 4
ATOM 5415 N N . ARG A 1 69 ? 10.283 -14.255 2.522 1.00 0.00 647 ARG A N 4
ATOM 5416 C CA . ARG A 1 69 ? 10.284 -15.642 3.005 1.00 0.00 647 ARG A CA 4
ATOM 5417 C C . ARG A 1 69 ? 8.855 -16.115 3.261 1.00 0.00 647 ARG A C 4
ATOM 5418 O O . ARG A 1 69 ? 8.513 -17.210 2.834 1.00 0.00 647 ARG A O 4
ATOM 5439 N N . ILE A 1 70 ? 8.012 -15.305 3.909 1.00 0.00 648 ILE A N 4
ATOM 5440 C CA . ILE A 1 70 ? 6.656 -15.690 4.293 1.00 0.00 648 ILE A CA 4
ATOM 5441 C C . ILE A 1 70 ? 5.879 -16.057 3.038 1.00 0.00 648 ILE A C 4
ATOM 5442 O O . ILE A 1 70 ? 5.339 -17.159 2.943 1.00 0.00 648 ILE A O 4
ATOM 5458 N N . LEU A 1 71 ? 5.825 -15.152 2.056 1.00 0.00 649 LEU A N 4
ATOM 5459 C CA . LEU A 1 71 ? 5.048 -15.438 0.867 1.00 0.00 649 LEU A CA 4
ATOM 5460 C C . LEU A 1 71 ? 5.639 -16.609 0.056 1.00 0.00 649 LEU A C 4
ATOM 5461 O O . LEU A 1 71 ? 4.903 -17.288 -0.662 1.00 0.00 649 LEU A O 4
ATOM 5477 N N . LYS A 1 72 ? 6.946 -16.873 0.189 1.00 0.00 650 LYS A N 4
ATOM 5478 C CA . LYS A 1 72 ? 7.615 -18.015 -0.456 1.00 0.00 650 LYS A CA 4
ATOM 5479 C C . LYS A 1 72 ? 7.188 -19.314 0.212 1.00 0.00 650 LYS A C 4
ATOM 5480 O O . LYS A 1 72 ? 6.877 -20.301 -0.446 1.00 0.00 650 LYS A O 4
ATOM 5499 N N . ASP A 1 73 ? 7.143 -19.272 1.534 1.00 0.00 651 ASP A N 4
ATOM 5500 C CA . ASP A 1 73 ? 6.848 -20.378 2.444 1.00 0.00 651 ASP A CA 4
ATOM 5501 C C . ASP A 1 73 ? 5.406 -20.833 2.267 1.00 0.00 651 ASP A C 4
ATOM 5502 O O . ASP A 1 73 ? 5.102 -22.023 2.239 1.00 0.00 651 ASP A O 4
ATOM 5511 N N . LYS A 1 74 ? 4.524 -19.855 2.050 1.00 0.00 652 LYS A N 4
ATOM 5512 C CA . LYS A 1 74 ? 3.123 -20.066 1.707 1.00 0.00 652 LYS A CA 4
ATOM 5513 C C . LYS A 1 74 ? 2.944 -20.662 0.313 1.00 0.00 652 LYS A C 4
ATOM 5514 O O . LYS A 1 74 ? 1.827 -21.049 -0.023 1.00 0.00 652 LYS A O 4
ATOM 5533 N N . GLY A 1 75 ? 3.992 -20.671 -0.519 1.00 0.00 653 GLY A N 4
ATOM 5534 C CA . GLY A 1 75 ? 3.861 -20.967 -1.936 1.00 0.00 653 GLY A CA 4
ATOM 5535 C C . GLY A 1 75 ? 2.975 -19.939 -2.642 1.00 0.00 653 GLY A C 4
ATOM 5536 O O . GLY A 1 75 ? 2.354 -20.274 -3.647 1.00 0.00 653 GLY A O 4
ATOM 5540 N N . ALA A 1 76 ? 2.884 -18.706 -2.119 1.00 0.00 654 ALA A N 4
ATOM 5541 C CA . ALA A 1 76 ? 2.247 -17.606 -2.826 1.00 0.00 654 ALA A CA 4
ATOM 5542 C C . ALA A 1 76 ? 3.210 -17.049 -3.877 1.00 0.00 654 ALA A C 4
ATOM 5543 O O . ALA A 1 76 ? 2.787 -16.676 -4.972 1.00 0.00 654 ALA A O 4
ATOM 5550 N N . ILE A 1 77 ? 4.510 -17.015 -3.559 1.00 0.00 655 ILE A N 4
ATOM 5551 C CA . ILE A 1 77 ? 5.552 -16.595 -4.485 1.00 0.00 655 ILE A CA 4
ATOM 5552 C C . ILE A 1 77 ? 6.681 -17.618 -4.454 1.00 0.00 655 ILE A C 4
ATOM 5553 O O . ILE A 1 77 ? 6.640 -18.596 -3.706 1.00 0.00 655 ILE A O 4
ATOM 5569 N N . PHE A 1 78 ? 7.690 -17.381 -5.280 1.00 0.00 656 PHE A N 4
ATOM 5570 C CA . PHE A 1 78 ? 8.850 -18.223 -5.421 1.00 0.00 656 PHE A CA 4
ATOM 5571 C C . PHE A 1 78 ? 10.030 -17.379 -5.877 1.00 0.00 656 PHE A C 4
ATOM 5572 O O . PHE A 1 78 ? 9.866 -16.208 -6.220 1.00 0.00 656 PHE A O 4
ATOM 5589 N N . GLU A 1 79 ? 11.207 -18.001 -5.918 1.00 0.00 657 GLU A N 4
ATOM 5590 C CA . GLU A 1 79 ? 12.453 -17.400 -6.362 1.00 0.00 657 GLU A CA 4
ATOM 5591 C C . GLU A 1 79 ? 13.053 -18.333 -7.425 1.00 0.00 657 GLU A C 4
ATOM 5592 O O . GLU A 1 79 ? 13.880 -19.180 -7.090 1.00 0.00 657 GLU A O 4
ATOM 5604 N N . PRO A 1 80 ? 12.591 -18.257 -8.694 1.00 0.00 658 PRO A N 4
ATOM 5605 C CA . PRO A 1 80 ? 13.001 -19.159 -9.773 1.00 0.00 658 PRO A CA 4
ATOM 5606 C C . PRO A 1 80 ? 14.497 -19.117 -10.089 1.00 0.00 658 PRO A C 4
ATOM 5607 O O . PRO A 1 80 ? 15.021 -20.066 -10.670 1.00 0.00 658 PRO A O 4
ATOM 5618 N N . ALA A 1 81 ? 15.183 -18.032 -9.722 1.00 0.00 659 ALA A N 4
ATOM 5619 C CA . ALA A 1 81 ? 16.634 -17.933 -9.787 1.00 0.00 659 ALA A CA 4
ATOM 5620 C C . ALA A 1 81 ? 17.159 -17.107 -8.618 1.00 0.00 659 ALA A C 4
ATOM 5621 O O . ALA A 1 81 ? 16.399 -16.403 -7.960 1.00 0.00 659 ALA A O 4
ATOM 5628 N N . ARG A 1 82 ? 18.484 -17.150 -8.432 1.00 0.00 660 ARG A N 4
ATOM 5629 C CA . ARG A 1 82 ? 19.311 -16.647 -7.326 1.00 0.00 660 ARG A CA 4
ATOM 5630 C C . ARG A 1 82 ? 19.204 -15.150 -6.959 1.00 0.00 660 ARG A C 4
ATOM 5631 O O . ARG A 1 82 ? 20.121 -14.609 -6.334 1.00 0.00 660 ARG A O 4
ATOM 5652 N N . GLY A 1 83 ? 18.186 -14.455 -7.445 1.00 0.00 661 GLY A N 4
ATOM 5653 C CA . GLY A 1 83 ? 17.872 -13.072 -7.129 1.00 0.00 661 GLY A CA 4
ATOM 5654 C C . GLY A 1 83 ? 16.687 -12.554 -7.937 1.00 0.00 661 GLY A C 4
ATOM 5655 O O . GLY A 1 83 ? 16.666 -11.368 -8.260 1.00 0.00 661 GLY A O 4
ATOM 5659 N N . TYR A 1 84 ? 15.738 -13.427 -8.301 1.00 0.00 662 TYR A N 4
ATOM 5660 C CA . TYR A 1 84 ? 14.633 -13.140 -9.206 1.00 0.00 662 TYR A CA 4
ATOM 5661 C C . TYR A 1 84 ? 13.396 -13.866 -8.682 1.00 0.00 662 TYR A C 4
ATOM 5662 O O . TYR A 1 84 ? 13.437 -15.092 -8.577 1.00 0.00 662 TYR A O 4
ATOM 5680 N N . LEU A 1 85 ? 12.335 -13.130 -8.318 1.00 0.00 663 LEU A N 4
ATOM 5681 C CA . LEU A 1 85 ? 11.085 -13.659 -7.770 1.00 0.00 663 LEU A CA 4
ATOM 5682 C C . LEU A 1 85 ? 10.036 -13.900 -8.859 1.00 0.00 663 LEU A C 4
ATOM 5683 O O . LEU A 1 85 ? 10.106 -13.363 -9.963 1.00 0.00 663 LEU A O 4
ATOM 5699 N N . LYS A 1 86 ? 9.025 -14.699 -8.513 1.00 0.00 664 LYS A N 4
ATOM 5700 C CA . LYS A 1 86 ? 7.858 -15.002 -9.332 1.00 0.00 664 LYS A CA 4
ATOM 5701 C C . LYS A 1 86 ? 6.667 -15.196 -8.409 1.00 0.00 664 LYS A C 4
ATOM 5702 O O . LYS A 1 86 ? 6.831 -15.762 -7.329 1.00 0.00 664 LYS A O 4
ATOM 5721 N N . ILE A 1 87 ? 5.476 -14.779 -8.840 1.00 0.00 665 ILE A N 4
ATOM 5722 C CA . ILE A 1 87 ? 4.230 -15.157 -8.188 1.00 0.00 665 ILE A CA 4
ATOM 5723 C C . ILE A 1 87 ? 3.870 -16.561 -8.677 1.00 0.00 665 ILE A C 4
ATOM 5724 O O . ILE A 1 87 ? 3.916 -16.805 -9.885 1.00 0.00 665 ILE A O 4
ATOM 5740 N N . VAL A 1 88 ? 3.566 -17.493 -7.762 1.00 0.00 666 VAL A N 4
ATOM 5741 C CA . VAL A 1 88 ? 3.306 -18.891 -8.122 1.00 0.00 666 VAL A CA 4
ATOM 5742 C C . VAL A 1 88 ? 2.167 -18.988 -9.142 1.00 0.00 666 VAL A C 4
ATOM 5743 O O . VAL A 1 88 ? 2.461 -19.542 -10.230 1.00 0.00 666 VAL A O 4
ATOM 5757 N N . GLY A 1 1 ? -28.941 -4.298 -25.382 1.00 0.00 579 GLY A N 5
ATOM 5758 C CA . GLY A 1 1 ? -28.320 -3.193 -24.631 1.00 0.00 579 GLY A CA 5
ATOM 5759 C C . GLY A 1 1 ? -27.907 -2.080 -25.583 1.00 0.00 579 GLY A C 5
ATOM 5760 O O . GLY A 1 1 ? -28.132 -2.201 -26.784 1.00 0.00 579 GLY A O 5
ATOM 5766 N N . ALA A 1 2 ? -27.310 -1.012 -25.048 1.00 0.00 580 ALA A N 5
ATOM 5767 C CA . ALA A 1 2 ? -26.748 0.105 -25.795 1.00 0.00 580 ALA A CA 5
ATOM 5768 C C . ALA A 1 2 ? -25.561 0.656 -24.995 1.00 0.00 580 ALA A C 5
ATOM 5769 O O . ALA A 1 2 ? -25.311 0.201 -23.877 1.00 0.00 580 ALA A O 5
ATOM 5776 N N . MET A 1 3 ? -24.850 1.636 -25.557 1.00 0.00 581 MET A N 5
ATOM 5777 C CA . MET A 1 3 ? -23.799 2.405 -24.899 1.00 0.00 581 MET A CA 5
ATOM 5778 C C . MET A 1 3 ? -23.932 3.854 -25.377 1.00 0.00 581 MET A C 5
ATOM 5779 O O . MET A 1 3 ? -24.561 4.097 -26.408 1.00 0.00 581 MET A O 5
ATOM 5793 N N . GLY A 1 4 ? -23.324 4.797 -24.647 1.00 0.00 582 GLY A N 5
ATOM 5794 C CA . GLY A 1 4 ? -23.504 6.224 -24.877 1.00 0.00 582 GLY A CA 5
ATOM 5795 C C . GLY A 1 4 ? -24.707 6.704 -24.073 1.00 0.00 582 GLY A C 5
ATOM 5796 O O . GLY A 1 4 ? -25.833 6.671 -24.565 1.00 0.00 582 GLY A O 5
ATOM 5800 N N . GLU A 1 5 ? -24.475 7.109 -22.822 1.00 0.00 583 GLU A N 5
ATOM 5801 C CA . GLU A 1 5 ? -25.499 7.592 -21.905 1.00 0.00 583 GLU A CA 5
ATOM 5802 C C . GLU A 1 5 ? -24.864 8.683 -21.030 1.00 0.00 583 GLU A C 5
ATOM 5803 O O . GLU A 1 5 ? -23.663 8.951 -21.129 1.00 0.00 583 GLU A O 5
ATOM 5815 N N . THR A 1 6 ? -25.687 9.332 -20.213 1.00 0.00 584 THR A N 5
ATOM 5816 C CA . THR A 1 6 ? -25.349 10.369 -19.250 1.00 0.00 584 THR A CA 5
ATOM 5817 C C . THR A 1 6 ? -24.541 9.808 -18.063 1.00 0.00 584 THR A C 5
ATOM 5818 O O . THR A 1 6 ? -24.237 8.616 -17.994 1.00 0.00 584 THR A O 5
ATOM 5829 N N . GLY A 1 7 ? -24.186 10.682 -17.112 1.00 0.00 585 GLY A N 5
ATOM 5830 C CA . GLY A 1 7 ? -23.559 10.325 -15.849 1.00 0.00 585 GLY A CA 5
ATOM 5831 C C . GLY A 1 7 ? -24.153 11.181 -14.733 1.00 0.00 585 GLY A C 5
ATOM 5832 O O . GLY A 1 7 ? -24.804 12.193 -15.000 1.00 0.00 585 GLY A O 5
ATOM 5836 N N . LYS A 1 8 ? -23.929 10.772 -13.481 1.00 0.00 586 LYS A N 5
ATOM 5837 C CA . LYS A 1 8 ? -24.500 11.365 -12.275 1.00 0.00 586 LYS A CA 5
ATOM 5838 C C . LYS A 1 8 ? -23.527 11.083 -11.125 1.00 0.00 586 LYS A C 5
ATOM 5839 O O . LYS A 1 8 ? -22.731 10.149 -11.220 1.00 0.00 586 LYS A O 5
ATOM 5858 N N . ILE A 1 9 ? -23.596 11.876 -10.051 1.00 0.00 587 ILE A N 5
ATOM 5859 C CA . ILE A 1 9 ? -22.774 11.754 -8.848 1.00 0.00 587 ILE A CA 5
ATOM 5860 C C . ILE A 1 9 ? -23.659 11.960 -7.611 1.00 0.00 587 ILE A C 5
ATOM 5861 O O . ILE A 1 9 ? -24.826 12.338 -7.742 1.00 0.00 587 ILE A O 5
ATOM 5877 N N . ASP A 1 10 ? -23.091 11.752 -6.420 1.00 0.00 588 ASP A N 5
ATOM 5878 C CA . ASP A 1 10 ? -23.761 11.852 -5.126 1.00 0.00 588 ASP A CA 5
ATOM 5879 C C . ASP A 1 10 ? -22.857 12.687 -4.228 1.00 0.00 588 ASP A C 5
ATOM 5880 O O . ASP A 1 10 ? -21.919 12.194 -3.601 1.00 0.00 588 ASP A O 5
ATOM 5889 N N . ILE A 1 11 ? -23.104 13.992 -4.226 1.00 0.00 589 ILE A N 5
ATOM 5890 C CA . ILE A 1 11 ? -22.318 14.973 -3.475 1.00 0.00 589 ILE A CA 5
ATOM 5891 C C . ILE A 1 11 ? -22.445 14.694 -1.974 1.00 0.00 589 ILE A C 5
ATOM 5892 O O . ILE A 1 11 ? -21.479 14.761 -1.221 1.00 0.00 589 ILE A O 5
ATOM 5908 N N . ASP A 1 12 ? -23.626 14.243 -1.577 1.00 0.00 590 ASP A N 5
ATOM 5909 C CA . ASP A 1 12 ? -23.998 13.688 -0.279 1.00 0.00 590 ASP A CA 5
ATOM 5910 C C . ASP A 1 12 ? -23.260 12.406 0.085 1.00 0.00 590 ASP A C 5
ATOM 5911 O O . ASP A 1 12 ? -23.519 11.841 1.154 1.00 0.00 590 ASP A O 5
ATOM 5920 N N . LYS A 1 13 ? -22.371 11.922 -0.786 1.00 0.00 591 LYS A N 5
ATOM 5921 C CA . LYS A 1 13 ? -21.486 10.817 -0.480 1.00 0.00 591 LYS A CA 5
ATOM 5922 C C . LYS A 1 13 ? -20.002 11.168 -0.656 1.00 0.00 591 LYS A C 5
ATOM 5923 O O . LYS A 1 13 ? -19.152 10.296 -0.489 1.00 0.00 591 LYS A O 5
ATOM 5942 N N . VAL A 1 14 ? -19.674 12.422 -0.988 1.00 0.00 592 VAL A N 5
ATOM 5943 C CA . VAL A 1 14 ? -18.292 12.849 -1.225 1.00 0.00 592 VAL A CA 5
ATOM 5944 C C . VAL A 1 14 ? -17.488 12.975 0.082 1.00 0.00 592 VAL A C 5
ATOM 5945 O O . VAL A 1 14 ? -16.261 13.051 0.038 1.00 0.00 592 VAL A O 5
ATOM 5958 N N . GLU A 1 15 ? -18.160 13.012 1.239 1.00 0.00 593 GLU A N 5
ATOM 5959 C CA . GLU A 1 15 ? -17.572 13.334 2.532 1.00 0.00 593 GLU A CA 5
ATOM 5960 C C . GLU A 1 15 ? -18.199 12.483 3.645 1.00 0.00 593 GLU A C 5
ATOM 5961 O O . GLU A 1 15 ? -19.032 11.611 3.393 1.00 0.00 593 GLU A O 5
ATOM 5973 N N . GLY A 1 16 ? -17.780 12.727 4.892 1.00 0.00 594 GLY A N 5
ATOM 5974 C CA . GLY A 1 16 ? -18.229 11.990 6.063 1.00 0.00 594 GLY A CA 5
ATOM 5975 C C . GLY A 1 16 ? -17.527 10.639 6.134 1.00 0.00 594 GLY A C 5
ATOM 5976 O O . GLY A 1 16 ? -16.615 10.462 6.941 1.00 0.00 594 GLY A O 5
ATOM 5980 N N . ARG A 1 17 ? -17.935 9.691 5.284 1.00 0.00 595 ARG A N 5
ATOM 5981 C CA . ARG A 1 17 ? -17.296 8.385 5.120 1.00 0.00 595 ARG A CA 5
ATOM 5982 C C . ARG A 1 17 ? -17.451 7.957 3.664 1.00 0.00 595 ARG A C 5
ATOM 5983 O O . ARG A 1 17 ? -18.329 8.453 2.963 1.00 0.00 595 ARG A O 5
ATOM 6004 N N . THR A 1 18 ? -16.656 6.976 3.239 1.00 0.00 596 THR A N 5
ATOM 6005 C CA . THR A 1 18 ? -16.834 6.279 1.976 1.00 0.00 596 THR A CA 5
ATOM 6006 C C . THR A 1 18 ? -16.501 4.806 2.190 1.00 0.00 596 THR A C 5
ATOM 6007 O O . THR A 1 18 ? -15.901 4.457 3.213 1.00 0.00 596 THR A O 5
ATOM 6018 N N . PRO A 1 19 ? -16.802 3.955 1.196 1.00 0.00 597 PRO A N 5
ATOM 6019 C CA . PRO A 1 19 ? -16.132 2.672 1.074 1.00 0.00 597 PRO A CA 5
ATOM 6020 C C . PRO A 1 19 ? -14.633 2.986 0.882 1.00 0.00 597 PRO A C 5
ATOM 6021 O O . PRO A 1 19 ? -14.276 4.061 0.376 1.00 0.00 597 PRO A O 5
ATOM 6032 N N . LYS A 1 20 ? -13.753 2.072 1.300 1.00 0.00 598 LYS A N 5
ATOM 6033 C CA . LYS A 1 20 ? -12.305 2.155 1.119 1.00 0.00 598 LYS A CA 5
ATOM 6034 C C . LYS A 1 20 ? -11.775 0.721 1.023 1.00 0.00 598 LYS A C 5
ATOM 6035 O O . LYS A 1 20 ? -12.520 -0.225 1.285 1.00 0.00 598 LYS A O 5
ATOM 6054 N N . SER A 1 21 ? -10.486 0.585 0.716 1.00 0.00 599 SER A N 5
ATOM 6055 C CA . SER A 1 21 ? -9.730 -0.659 0.766 1.00 0.00 599 SER A CA 5
ATOM 6056 C C . SER A 1 21 ? -8.479 -0.406 1.610 1.00 0.00 599 SER A C 5
ATOM 6057 O O . SER A 1 21 ? -8.211 0.737 1.991 1.00 0.00 599 SER A O 5
ATOM 6065 N N . GLU A 1 22 ? -7.706 -1.454 1.897 1.00 0.00 600 GLU A N 5
ATOM 6066 C CA . GLU A 1 22 ? -6.503 -1.388 2.717 1.00 0.00 600 GLU A CA 5
ATOM 6067 C C . GLU A 1 22 ? -5.315 -1.999 1.956 1.00 0.00 600 GLU A C 5
ATOM 6068 O O . GLU A 1 22 ? -5.435 -2.381 0.789 1.00 0.00 600 GLU A O 5
ATOM 6080 N N . ARG A 1 23 ? -4.156 -2.069 2.615 1.00 0.00 601 ARG A N 5
ATOM 6081 C CA . ARG A 1 23 ? -2.919 -2.656 2.115 1.00 0.00 601 ARG A CA 5
ATOM 6082 C C . ARG A 1 23 ? -2.172 -3.242 3.304 1.00 0.00 601 ARG A C 5
ATOM 6083 O O . ARG A 1 23 ? -2.375 -2.780 4.431 1.00 0.00 601 ARG A O 5
ATOM 6104 N N . ASP A 1 24 ? -1.202 -4.123 3.050 1.00 0.00 602 ASP A N 5
ATOM 6105 C CA . ASP A 1 24 ? -0.221 -4.529 4.048 1.00 0.00 602 ASP A CA 5
ATOM 6106 C C . ASP A 1 24 ? 1.122 -4.780 3.371 1.00 0.00 602 ASP A C 5
ATOM 6107 O O . ASP A 1 24 ? 1.166 -4.944 2.157 1.00 0.00 602 ASP A O 5
ATOM 6116 N N . LYS A 1 25 ? 2.216 -4.854 4.129 1.00 0.00 603 LYS A N 5
ATOM 6117 C CA . LYS A 1 25 ? 3.563 -5.025 3.573 1.00 0.00 603 LYS A CA 5
ATOM 6118 C C . LYS A 1 25 ? 3.700 -6.292 2.722 1.00 0.00 603 LYS A C 5
ATOM 6119 O O . LYS A 1 25 ? 4.339 -6.239 1.676 1.00 0.00 603 LYS A O 5
ATOM 6138 N N . PHE A 1 26 ? 3.051 -7.395 3.109 1.00 0.00 604 PHE A N 5
ATOM 6139 C CA . PHE A 1 26 ? 2.964 -8.623 2.314 1.00 0.00 604 PHE A CA 5
ATOM 6140 C C . PHE A 1 26 ? 2.439 -8.318 0.906 1.00 0.00 604 PHE A C 5
ATOM 6141 O O . PHE A 1 26 ? 3.030 -8.686 -0.109 1.00 0.00 604 PHE A O 5
ATOM 6158 N N . ARG A 1 27 ? 1.317 -7.601 0.882 1.00 0.00 605 ARG A N 5
ATOM 6159 C CA . ARG A 1 27 ? 0.642 -7.068 -0.284 1.00 0.00 605 ARG A CA 5
ATOM 6160 C C . ARG A 1 27 ? 1.594 -6.143 -1.054 1.00 0.00 605 ARG A C 5
ATOM 6161 O O . ARG A 1 27 ? 1.786 -6.368 -2.240 1.00 0.00 605 ARG A O 5
ATOM 6182 N N . LEU A 1 28 ? 2.248 -5.173 -0.400 1.00 0.00 606 LEU A N 5
ATOM 6183 C CA . LEU A 1 28 ? 3.155 -4.218 -1.033 1.00 0.00 606 LEU A CA 5
ATOM 6184 C C . LEU A 1 28 ? 4.265 -4.977 -1.755 1.00 0.00 606 LEU A C 5
ATOM 6185 O O . LEU A 1 28 ? 4.526 -4.703 -2.925 1.00 0.00 606 LEU A O 5
ATOM 6201 N N . LEU A 1 29 ? 4.877 -5.959 -1.078 1.00 0.00 607 LEU A N 5
ATOM 6202 C CA . LEU A 1 29 ? 5.905 -6.777 -1.690 1.00 0.00 607 LEU A CA 5
ATOM 6203 C C . LEU A 1 29 ? 5.343 -7.496 -2.920 1.00 0.00 607 LEU A C 5
ATOM 6204 O O . LEU A 1 29 ? 5.971 -7.470 -3.976 1.00 0.00 607 LEU A O 5
ATOM 6220 N N . LEU A 1 30 ? 4.171 -8.132 -2.808 1.00 0.00 608 LEU A N 5
ATOM 6221 C CA . LEU A 1 30 ? 3.640 -8.950 -3.889 1.00 0.00 608 LEU A CA 5
ATOM 6222 C C . LEU A 1 30 ? 3.320 -8.086 -5.111 1.00 0.00 608 LEU A C 5
ATOM 6223 O O . LEU A 1 30 ? 3.525 -8.515 -6.242 1.00 0.00 608 LEU A O 5
ATOM 6239 N N . GLU A 1 31 ? 2.853 -6.860 -4.881 1.00 0.00 609 GLU A N 5
ATOM 6240 C CA . GLU A 1 31 ? 2.563 -5.858 -5.887 1.00 0.00 609 GLU A CA 5
ATOM 6241 C C . GLU A 1 31 ? 3.852 -5.398 -6.586 1.00 0.00 609 GLU A C 5
ATOM 6242 O O . GLU A 1 31 ? 3.845 -5.261 -7.809 1.00 0.00 609 GLU A O 5
ATOM 6254 N N . LEU A 1 32 ? 4.990 -5.278 -5.880 1.00 0.00 610 LEU A N 5
ATOM 6255 C CA . LEU A 1 32 ? 6.267 -5.056 -6.567 1.00 0.00 610 LEU A CA 5
ATOM 6256 C C . LEU A 1 32 ? 6.592 -6.226 -7.489 1.00 0.00 610 LEU A C 5
ATOM 6257 O O . LEU A 1 32 ? 7.082 -6.011 -8.595 1.00 0.00 610 LEU A O 5
ATOM 6273 N N . ILE A 1 33 ? 6.351 -7.463 -7.043 1.00 0.00 611 ILE A N 5
ATOM 6274 C CA . ILE A 1 33 ? 6.669 -8.630 -7.857 1.00 0.00 611 ILE A CA 5
ATOM 6275 C C . ILE A 1 33 ? 5.893 -8.539 -9.175 1.00 0.00 611 ILE A C 5
ATOM 6276 O O . ILE A 1 33 ? 6.482 -8.828 -10.210 1.00 0.00 611 ILE A O 5
ATOM 6292 N N . LYS A 1 34 ? 4.639 -8.061 -9.184 1.00 0.00 612 LYS A N 5
ATOM 6293 C CA . LYS A 1 34 ? 3.861 -8.022 -10.425 1.00 0.00 612 LYS A CA 5
ATOM 6294 C C . LYS A 1 34 ? 4.227 -6.792 -11.248 1.00 0.00 612 LYS A C 5
ATOM 6295 O O . LYS A 1 34 ? 4.272 -6.888 -12.474 1.00 0.00 612 LYS A O 5
ATOM 6314 N N . GLU A 1 35 ? 4.546 -5.662 -10.599 1.00 0.00 613 GLU A N 5
ATOM 6315 C CA . GLU A 1 35 ? 4.937 -4.453 -11.312 1.00 0.00 613 GLU A CA 5
ATOM 6316 C C . GLU A 1 35 ? 6.306 -4.609 -11.990 1.00 0.00 613 GLU A C 5
ATOM 6317 O O . GLU A 1 35 ? 6.625 -3.824 -12.880 1.00 0.00 613 GLU A O 5
ATOM 6329 N N . TYR A 1 36 ? 7.082 -5.638 -11.611 1.00 0.00 614 TYR A N 5
ATOM 6330 C CA . TYR A 1 36 ? 8.414 -5.888 -12.143 1.00 0.00 614 TYR A CA 5
ATOM 6331 C C . TYR A 1 36 ? 8.488 -7.204 -12.910 1.00 0.00 614 TYR A C 5
ATOM 6332 O O . TYR A 1 36 ? 9.296 -7.310 -13.830 1.00 0.00 614 TYR A O 5
ATOM 6350 N N . GLU A 1 37 ? 7.580 -8.151 -12.654 1.00 0.00 615 GLU A N 5
ATOM 6351 C CA . GLU A 1 37 ? 7.324 -9.268 -13.547 1.00 0.00 615 GLU A CA 5
ATOM 6352 C C . GLU A 1 37 ? 7.098 -8.759 -14.964 1.00 0.00 615 GLU A C 5
ATOM 6353 O O . GLU A 1 37 ? 7.815 -9.179 -15.868 1.00 0.00 615 GLU A O 5
ATOM 6365 N N . ASP A 1 38 ? 6.169 -7.826 -15.166 1.00 0.00 616 ASP A N 5
ATOM 6366 C CA . ASP A 1 38 ? 5.804 -7.368 -16.506 1.00 0.00 616 ASP A CA 5
ATOM 6367 C C . ASP A 1 38 ? 6.981 -6.689 -17.212 1.00 0.00 616 ASP A C 5
ATOM 6368 O O . ASP A 1 38 ? 7.096 -6.750 -18.434 1.00 0.00 616 ASP A O 5
ATOM 6377 N N . ASP A 1 39 ? 7.902 -6.120 -16.429 1.00 0.00 617 ASP A N 5
ATOM 6378 C CA . ASP A 1 39 ? 9.091 -5.437 -16.914 1.00 0.00 617 ASP A CA 5
ATOM 6379 C C . ASP A 1 39 ? 10.148 -6.423 -17.392 1.00 0.00 617 ASP A C 5
ATOM 6380 O O . ASP A 1 39 ? 10.780 -6.221 -18.428 1.00 0.00 617 ASP A O 5
ATOM 6389 N N . TYR A 1 40 ? 10.316 -7.517 -16.645 1.00 0.00 618 TYR A N 5
ATOM 6390 C CA . TYR A 1 40 ? 11.278 -8.564 -16.973 1.00 0.00 618 TYR A CA 5
ATOM 6391 C C . TYR A 1 40 ? 10.633 -9.647 -17.841 1.00 0.00 618 TYR A C 5
ATOM 6392 O O . TYR A 1 40 ? 11.314 -10.594 -18.239 1.00 0.00 618 TYR A O 5
ATOM 6410 N N . GLY A 1 41 ? 9.332 -9.525 -18.127 1.00 0.00 619 GLY A N 5
ATOM 6411 C CA . GLY A 1 41 ? 8.601 -10.528 -18.900 1.00 0.00 619 GLY A CA 5
ATOM 6412 C C . GLY A 1 41 ? 8.300 -11.795 -18.086 1.00 0.00 619 GLY A C 5
ATOM 6413 O O . GLY A 1 41 ? 8.073 -12.860 -18.656 1.00 0.00 619 GLY A O 5
ATOM 6417 N N . GLY A 1 42 ? 8.300 -11.676 -16.756 1.00 0.00 620 GLY A N 5
ATOM 6418 C CA . GLY A 1 42 ? 7.835 -12.656 -15.788 1.00 0.00 620 GLY A CA 5
ATOM 6419 C C . GLY A 1 42 ? 8.916 -13.044 -14.783 1.00 0.00 620 GLY A C 5
ATOM 6420 O O . GLY A 1 42 ? 9.089 -14.231 -14.491 1.00 0.00 620 GLY A O 5
ATOM 6424 N N . ARG A 1 43 ? 9.666 -12.064 -14.264 1.00 0.00 621 ARG A N 5
ATOM 6425 C CA . ARG A 1 43 ? 10.701 -12.237 -13.244 1.00 0.00 621 ARG A CA 5
ATOM 6426 C C . ARG A 1 43 ? 10.764 -10.954 -12.408 1.00 0.00 621 ARG A C 5
ATOM 6427 O O . ARG A 1 43 ? 10.385 -9.914 -12.922 1.00 0.00 621 ARG A O 5
ATOM 6448 N N . ALA A 1 44 ? 11.282 -10.970 -11.178 1.00 0.00 622 ALA A N 5
ATOM 6449 C CA . ALA A 1 44 ? 11.416 -9.745 -10.385 1.00 0.00 622 ALA A CA 5
ATOM 6450 C C . ALA A 1 44 ? 12.683 -9.799 -9.510 1.00 0.00 622 ALA A C 5
ATOM 6451 O O . ALA A 1 44 ? 12.712 -10.587 -8.570 1.00 0.00 622 ALA A O 5
ATOM 6458 N N . PRO A 1 45 ? 13.747 -9.024 -9.798 1.00 0.00 623 PRO A N 5
ATOM 6459 C CA . PRO A 1 45 ? 15.020 -9.094 -9.076 1.00 0.00 623 PRO A CA 5
ATOM 6460 C C . PRO A 1 45 ? 14.861 -8.751 -7.591 1.00 0.00 623 PRO A C 5
ATOM 6461 O O . PRO A 1 45 ? 14.443 -7.647 -7.235 1.00 0.00 623 PRO A O 5
ATOM 6472 N N . THR A 1 46 ? 15.218 -9.691 -6.716 1.00 0.00 624 THR A N 5
ATOM 6473 C CA . THR A 1 46 ? 14.916 -9.673 -5.293 1.00 0.00 624 THR A CA 5
ATOM 6474 C C . THR A 1 46 ? 15.621 -8.495 -4.619 1.00 0.00 624 THR A C 5
ATOM 6475 O O . THR A 1 46 ? 15.046 -7.832 -3.754 1.00 0.00 624 THR A O 5
ATOM 6486 N N . ASN A 1 47 ? 16.843 -8.168 -5.060 1.00 0.00 625 ASN A N 5
ATOM 6487 C CA . ASN A 1 47 ? 17.557 -7.024 -4.516 1.00 0.00 625 ASN A CA 5
ATOM 6488 C C . ASN A 1 47 ? 16.917 -5.695 -4.933 1.00 0.00 625 ASN A C 5
ATOM 6489 O O . ASN A 1 47 ? 17.020 -4.712 -4.189 1.00 0.00 625 ASN A O 5
ATOM 6500 N N . ILE A 1 48 ? 16.233 -5.649 -6.087 1.00 0.00 626 ILE A N 5
ATOM 6501 C CA . ILE A 1 48 ? 15.488 -4.462 -6.478 1.00 0.00 626 ILE A CA 5
ATOM 6502 C C . ILE A 1 48 ? 14.204 -4.416 -5.661 1.00 0.00 626 ILE A C 5
ATOM 6503 O O . ILE A 1 48 ? 13.928 -3.356 -5.126 1.00 0.00 626 ILE A O 5
ATOM 6519 N N . LEU A 1 49 ? 13.475 -5.528 -5.479 1.00 0.00 627 LEU A N 5
ATOM 6520 C CA . LEU A 1 49 ? 12.323 -5.596 -4.567 1.00 0.00 627 LEU A CA 5
ATOM 6521 C C . LEU A 1 49 ? 12.663 -5.017 -3.195 1.00 0.00 627 LEU A C 5
ATOM 6522 O O . LEU A 1 49 ? 11.902 -4.207 -2.678 1.00 0.00 627 LEU A O 5
ATOM 6538 N N . ILE A 1 50 ? 13.797 -5.413 -2.615 1.00 0.00 628 ILE A N 5
ATOM 6539 C CA . ILE A 1 50 ? 14.277 -4.880 -1.342 1.00 0.00 628 ILE A CA 5
ATOM 6540 C C . ILE A 1 50 ? 14.455 -3.360 -1.451 1.00 0.00 628 ILE A C 5
ATOM 6541 O O . ILE A 1 50 ? 13.807 -2.605 -0.719 1.00 0.00 628 ILE A O 5
ATOM 6557 N N . THR A 1 51 ? 15.317 -2.925 -2.375 1.00 0.00 629 THR A N 5
ATOM 6558 C CA . THR A 1 51 ? 15.662 -1.524 -2.594 1.00 0.00 629 THR A CA 5
ATOM 6559 C C . THR A 1 51 ? 14.387 -0.687 -2.766 1.00 0.00 629 THR A C 5
ATOM 6560 O O . THR A 1 51 ? 14.162 0.275 -2.036 1.00 0.00 629 THR A O 5
ATOM 6571 N N . GLU A 1 52 ? 13.527 -1.101 -3.695 1.00 0.00 630 GLU A N 5
ATOM 6572 C CA . GLU A 1 52 ? 12.268 -0.470 -4.037 1.00 0.00 630 GLU A CA 5
ATOM 6573 C C . GLU A 1 52 ? 11.302 -0.483 -2.864 1.00 0.00 630 GLU A C 5
ATOM 6574 O O . GLU A 1 52 ? 10.633 0.515 -2.656 1.00 0.00 630 GLU A O 5
ATOM 6586 N N . MET A 1 53 ? 11.221 -1.537 -2.050 1.00 0.00 631 MET A N 5
ATOM 6587 C CA . MET A 1 53 ? 10.360 -1.508 -0.868 1.00 0.00 631 MET A CA 5
ATOM 6588 C C . MET A 1 53 ? 10.844 -0.444 0.116 1.00 0.00 631 MET A C 5
ATOM 6589 O O . MET A 1 53 ? 10.007 0.226 0.731 1.00 0.00 631 MET A O 5
ATOM 6603 N N . MET A 1 54 ? 12.164 -0.242 0.243 1.00 0.00 632 MET A N 5
ATOM 6604 C CA . MET A 1 54 ? 12.633 0.877 1.057 1.00 0.00 632 MET A CA 5
ATOM 6605 C C . MET A 1 54 ? 12.277 2.215 0.404 1.00 0.00 632 MET A C 5
ATOM 6606 O O . MET A 1 54 ? 11.949 3.161 1.114 1.00 0.00 632 MET A O 5
ATOM 6620 N N . ASP A 1 55 ? 12.314 2.296 -0.928 1.00 0.00 633 ASP A N 5
ATOM 6621 C CA . ASP A 1 55 ? 12.153 3.544 -1.672 1.00 0.00 633 ASP A CA 5
ATOM 6622 C C . ASP A 1 55 ? 10.698 3.978 -1.640 1.00 0.00 633 ASP A C 5
ATOM 6623 O O . ASP A 1 55 ? 10.352 5.114 -1.324 1.00 0.00 633 ASP A O 5
ATOM 6632 N N . ARG A 1 56 ? 9.844 3.015 -1.982 1.00 0.00 634 ARG A N 5
ATOM 6633 C CA . ARG A 1 56 ? 8.425 3.180 -2.177 1.00 0.00 634 ARG A CA 5
ATOM 6634 C C . ARG A 1 56 ? 7.738 3.278 -0.818 1.00 0.00 634 ARG A C 5
ATOM 6635 O O . ARG A 1 56 ? 6.781 4.040 -0.688 1.00 0.00 634 ARG A O 5
ATOM 6656 N N . TYR A 1 57 ? 8.193 2.502 0.182 1.00 0.00 635 TYR A N 5
ATOM 6657 C CA . TYR A 1 57 ? 7.412 2.246 1.388 1.00 0.00 635 TYR A CA 5
ATOM 6658 C C . TYR A 1 57 ? 8.219 2.260 2.692 1.00 0.00 635 TYR A C 5
ATOM 6659 O O . TYR A 1 57 ? 7.640 2.010 3.748 1.00 0.00 635 TYR A O 5
ATOM 6677 N N . ASN A 1 58 ? 9.521 2.574 2.651 1.00 0.00 636 ASN A N 5
ATOM 6678 C CA . ASN A 1 58 ? 10.400 2.676 3.825 1.00 0.00 636 ASN A CA 5
ATOM 6679 C C . ASN A 1 58 ? 10.391 1.383 4.670 1.00 0.00 636 ASN A C 5
ATOM 6680 O O . ASN A 1 58 ? 10.489 1.421 5.898 1.00 0.00 636 ASN A O 5
ATOM 6691 N N . VAL A 1 59 ? 10.277 0.220 4.020 1.00 0.00 637 VAL A N 5
ATOM 6692 C CA . VAL A 1 59 ? 10.446 -1.081 4.662 1.00 0.00 637 VAL A CA 5
ATOM 6693 C C . VAL A 1 59 ? 11.909 -1.490 4.480 1.00 0.00 637 VAL A C 5
ATOM 6694 O O . VAL A 1 59 ? 12.362 -1.678 3.353 1.00 0.00 637 VAL A O 5
ATOM 6707 N N . SER A 1 60 ? 12.648 -1.602 5.585 1.00 0.00 638 SER A N 5
ATOM 6708 C CA . SER A 1 60 ? 14.056 -1.984 5.605 1.00 0.00 638 SER A CA 5
ATOM 6709 C C . SER A 1 60 ? 14.230 -3.444 5.185 1.00 0.00 638 SER A C 5
ATOM 6710 O O . SER A 1 60 ? 13.349 -4.270 5.432 1.00 0.00 638 SER A O 5
ATOM 6718 N N . GLU A 1 61 ? 15.409 -3.784 4.648 1.00 0.00 639 GLU A N 5
ATOM 6719 C CA . GLU A 1 61 ? 15.752 -5.092 4.097 1.00 0.00 639 GLU A CA 5
ATOM 6720 C C . GLU A 1 61 ? 15.422 -6.233 5.056 1.00 0.00 639 GLU A C 5
ATOM 6721 O O . GLU A 1 61 ? 14.918 -7.262 4.618 1.00 0.00 639 GLU A O 5
ATOM 6733 N N . GLU A 1 62 ? 15.638 -6.026 6.358 1.00 0.00 640 GLU A N 5
ATOM 6734 C CA . GLU A 1 62 ? 15.405 -7.033 7.382 1.00 0.00 640 GLU A CA 5
ATOM 6735 C C . GLU A 1 62 ? 13.933 -7.436 7.405 1.00 0.00 640 GLU A C 5
ATOM 6736 O O . GLU A 1 62 ? 13.605 -8.603 7.611 1.00 0.00 640 GLU A O 5
ATOM 6748 N N . LYS A 1 63 ? 13.040 -6.468 7.171 1.00 0.00 641 LYS A N 5
ATOM 6749 C CA . LYS A 1 63 ? 11.625 -6.751 7.060 1.00 0.00 641 LYS A CA 5
ATOM 6750 C C . LYS A 1 63 ? 11.314 -7.305 5.681 1.00 0.00 641 LYS A C 5
ATOM 6751 O O . LYS A 1 63 ? 10.549 -8.260 5.595 1.00 0.00 641 LYS A O 5
ATOM 6770 N N . VAL A 1 64 ? 11.883 -6.737 4.611 1.00 0.00 642 VAL A N 5
ATOM 6771 C CA . VAL A 1 64 ? 11.516 -7.139 3.263 1.00 0.00 642 VAL A CA 5
ATOM 6772 C C . VAL A 1 64 ? 11.888 -8.606 3.067 1.00 0.00 642 VAL A C 5
ATOM 6773 O O . VAL A 1 64 ? 11.035 -9.365 2.620 1.00 0.00 642 VAL A O 5
ATOM 6786 N N . GLU A 1 65 ? 13.088 -9.035 3.480 1.00 0.00 643 GLU A N 5
ATOM 6787 C CA . GLU A 1 65 ? 13.511 -10.428 3.369 1.00 0.00 643 GLU A CA 5
ATOM 6788 C C . GLU A 1 65 ? 12.568 -11.382 4.113 1.00 0.00 643 GLU A C 5
ATOM 6789 O O . GLU A 1 65 ? 12.412 -12.548 3.751 1.00 0.00 643 GLU A O 5
ATOM 6801 N N . GLU A 1 66 ? 11.887 -10.880 5.138 1.00 0.00 644 GLU A N 5
ATOM 6802 C CA . GLU A 1 66 ? 10.894 -11.619 5.876 1.00 0.00 644 GLU A CA 5
ATOM 6803 C C . GLU A 1 66 ? 9.555 -11.669 5.133 1.00 0.00 644 GLU A C 5
ATOM 6804 O O . GLU A 1 66 ? 8.918 -12.720 5.102 1.00 0.00 644 GLU A O 5
ATOM 6816 N N . LEU A 1 67 ? 9.140 -10.592 4.466 1.00 0.00 645 LEU A N 5
ATOM 6817 C CA . LEU A 1 67 ? 8.002 -10.671 3.551 1.00 0.00 645 LEU A CA 5
ATOM 6818 C C . LEU A 1 67 ? 8.293 -11.722 2.488 1.00 0.00 645 LEU A C 5
ATOM 6819 O O . LEU A 1 67 ? 7.462 -12.583 2.209 1.00 0.00 645 LEU A O 5
ATOM 6835 N N . ILE A 1 68 ? 9.516 -11.678 1.961 1.00 0.00 646 ILE A N 5
ATOM 6836 C CA . ILE A 1 68 ? 9.995 -12.596 0.952 1.00 0.00 646 ILE A CA 5
ATOM 6837 C C . ILE A 1 68 ? 9.903 -14.025 1.484 1.00 0.00 646 ILE A C 5
ATOM 6838 O O . ILE A 1 68 ? 9.366 -14.886 0.791 1.00 0.00 646 ILE A O 5
ATOM 6854 N N . ARG A 1 69 ? 10.364 -14.301 2.711 1.00 0.00 647 ARG A N 5
ATOM 6855 C CA . ARG A 1 69 ? 10.374 -15.685 3.196 1.00 0.00 647 ARG A CA 5
ATOM 6856 C C . ARG A 1 69 ? 8.942 -16.159 3.433 1.00 0.00 647 ARG A C 5
ATOM 6857 O O . ARG A 1 69 ? 8.608 -17.262 3.018 1.00 0.00 647 ARG A O 5
ATOM 6878 N N . ILE A 1 70 ? 8.086 -15.331 4.046 1.00 0.00 648 ILE A N 5
ATOM 6879 C CA . ILE A 1 70 ? 6.710 -15.698 4.375 1.00 0.00 648 ILE A CA 5
ATOM 6880 C C . ILE A 1 70 ? 5.984 -16.073 3.090 1.00 0.00 648 ILE A C 5
ATOM 6881 O O . ILE A 1 70 ? 5.469 -17.187 2.974 1.00 0.00 648 ILE A O 5
ATOM 6897 N N . LEU A 1 71 ? 5.941 -15.165 2.109 1.00 0.00 649 LEU A N 5
ATOM 6898 C CA . LEU A 1 71 ? 5.191 -15.455 0.904 1.00 0.00 649 LEU A CA 5
ATOM 6899 C C . LEU A 1 71 ? 5.805 -16.624 0.103 1.00 0.00 649 LEU A C 5
ATOM 6900 O O . LEU A 1 71 ? 5.086 -17.297 -0.638 1.00 0.00 649 LEU A O 5
ATOM 6916 N N . LYS A 1 72 ? 7.107 -16.894 0.268 1.00 0.00 650 LYS A N 5
ATOM 6917 C CA . LYS A 1 72 ? 7.794 -18.033 -0.367 1.00 0.00 650 LYS A CA 5
ATOM 6918 C C . LYS A 1 72 ? 7.335 -19.338 0.263 1.00 0.00 650 LYS A C 5
ATOM 6919 O O . LYS A 1 72 ? 7.035 -20.306 -0.428 1.00 0.00 650 LYS A O 5
ATOM 6938 N N . ASP A 1 73 ? 7.247 -19.327 1.584 1.00 0.00 651 ASP A N 5
ATOM 6939 C CA . ASP A 1 73 ? 6.900 -20.456 2.444 1.00 0.00 651 ASP A CA 5
ATOM 6940 C C . ASP A 1 73 ? 5.461 -20.886 2.194 1.00 0.00 651 ASP A C 5
ATOM 6941 O O . ASP A 1 73 ? 5.143 -22.070 2.123 1.00 0.00 651 ASP A O 5
ATOM 6950 N N . LYS A 1 74 ? 4.603 -19.888 1.974 1.00 0.00 652 LYS A N 5
ATOM 6951 C CA . LYS A 1 74 ? 3.215 -20.064 1.571 1.00 0.00 652 LYS A CA 5
ATOM 6952 C C . LYS A 1 74 ? 3.083 -20.624 0.155 1.00 0.00 652 LYS A C 5
ATOM 6953 O O . LYS A 1 74 ? 1.975 -21.006 -0.217 1.00 0.00 652 LYS A O 5
ATOM 6972 N N . GLY A 1 75 ? 4.152 -20.618 -0.653 1.00 0.00 653 GLY A N 5
ATOM 6973 C CA . GLY A 1 75 ? 4.041 -20.873 -2.079 1.00 0.00 653 GLY A CA 5
ATOM 6974 C C . GLY A 1 75 ? 3.161 -19.821 -2.755 1.00 0.00 653 GLY A C 5
ATOM 6975 O O . GLY A 1 75 ? 2.560 -20.113 -3.783 1.00 0.00 653 GLY A O 5
ATOM 6979 N N . ALA A 1 76 ? 3.053 -18.613 -2.179 1.00 0.00 654 ALA A N 5
ATOM 6980 C CA . ALA A 1 76 ? 2.457 -17.479 -2.867 1.00 0.00 654 ALA A CA 5
ATOM 6981 C C . ALA A 1 76 ? 3.468 -16.902 -3.856 1.00 0.00 654 ALA A C 5
ATOM 6982 O O . ALA A 1 76 ? 3.081 -16.454 -4.935 1.00 0.00 654 ALA A O 5
ATOM 6989 N N . ILE A 1 77 ? 4.762 -16.924 -3.508 1.00 0.00 655 ILE A N 5
ATOM 6990 C CA . ILE A 1 77 ? 5.821 -16.518 -4.423 1.00 0.00 655 ILE A CA 5
ATOM 6991 C C . ILE A 1 77 ? 6.879 -17.605 -4.444 1.00 0.00 655 ILE A C 5
ATOM 6992 O O . ILE A 1 77 ? 6.810 -18.588 -3.702 1.00 0.00 655 ILE A O 5
ATOM 7008 N N . PHE A 1 78 ? 7.875 -17.396 -5.288 1.00 0.00 656 PHE A N 5
ATOM 7009 C CA . PHE A 1 78 ? 8.999 -18.278 -5.439 1.00 0.00 656 PHE A CA 5
ATOM 7010 C C . PHE A 1 78 ? 10.192 -17.476 -5.933 1.00 0.00 656 PHE A C 5
ATOM 7011 O O . PHE A 1 78 ? 10.048 -16.304 -6.280 1.00 0.00 656 PHE A O 5
ATOM 7028 N N . GLU A 1 79 ? 11.358 -18.120 -5.982 1.00 0.00 657 GLU A N 5
ATOM 7029 C CA . GLU A 1 79 ? 12.611 -17.532 -6.427 1.00 0.00 657 GLU A CA 5
ATOM 7030 C C . GLU A 1 79 ? 13.195 -18.433 -7.527 1.00 0.00 657 GLU A C 5
ATOM 7031 O O . GLU A 1 79 ? 14.061 -19.260 -7.245 1.00 0.00 657 GLU A O 5
ATOM 7043 N N . PRO A 1 80 ? 12.687 -18.345 -8.777 1.00 0.00 658 PRO A N 5
ATOM 7044 C CA . PRO A 1 80 ? 13.078 -19.229 -9.879 1.00 0.00 658 PRO A CA 5
ATOM 7045 C C . PRO A 1 80 ? 14.537 -19.105 -10.310 1.00 0.00 658 PRO A C 5
ATOM 7046 O O . PRO A 1 80 ? 15.046 -19.995 -10.990 1.00 0.00 658 PRO A O 5
ATOM 7057 N N . ALA A 1 81 ? 15.199 -18.007 -9.947 1.00 0.00 659 ALA A N 5
ATOM 7058 C CA . ALA A 1 81 ? 16.629 -17.835 -10.116 1.00 0.00 659 ALA A CA 5
ATOM 7059 C C . ALA A 1 81 ? 17.186 -17.147 -8.876 1.00 0.00 659 ALA A C 5
ATOM 7060 O O . ALA A 1 81 ? 16.442 -16.539 -8.111 1.00 0.00 659 ALA A O 5
ATOM 7067 N N . ARG A 1 82 ? 18.510 -17.224 -8.710 1.00 0.00 660 ARG A N 5
ATOM 7068 C CA . ARG A 1 82 ? 19.243 -17.009 -7.475 1.00 0.00 660 ARG A CA 5
ATOM 7069 C C . ARG A 1 82 ? 18.792 -15.789 -6.674 1.00 0.00 660 ARG A C 5
ATOM 7070 O O . ARG A 1 82 ? 18.667 -15.893 -5.458 1.00 0.00 660 ARG A O 5
ATOM 7091 N N . GLY A 1 83 ? 18.610 -14.655 -7.350 1.00 0.00 661 GLY A N 5
ATOM 7092 C CA . GLY A 1 83 ? 18.111 -13.420 -6.766 1.00 0.00 661 GLY A CA 5
ATOM 7093 C C . GLY A 1 83 ? 16.994 -12.812 -7.601 1.00 0.00 661 GLY A C 5
ATOM 7094 O O . GLY A 1 83 ? 16.993 -11.598 -7.807 1.00 0.00 661 GLY A O 5
ATOM 7098 N N . TYR A 1 84 ? 16.070 -13.640 -8.103 1.00 0.00 662 TYR A N 5
ATOM 7099 C CA . TYR A 1 84 ? 14.896 -13.179 -8.834 1.00 0.00 662 TYR A CA 5
ATOM 7100 C C . TYR A 1 84 ? 13.649 -13.935 -8.385 1.00 0.00 662 TYR A C 5
ATOM 7101 O O . TYR A 1 84 ? 13.573 -15.151 -8.565 1.00 0.00 662 TYR A O 5
ATOM 7119 N N . LEU A 1 85 ? 12.664 -13.203 -7.859 1.00 0.00 663 LEU A N 5
ATOM 7120 C CA . LEU A 1 85 ? 11.343 -13.694 -7.499 1.00 0.00 663 LEU A CA 5
ATOM 7121 C C . LEU A 1 85 ? 10.426 -13.878 -8.714 1.00 0.00 663 LEU A C 5
ATOM 7122 O O . LEU A 1 85 ? 10.708 -13.406 -9.821 1.00 0.00 663 LEU A O 5
ATOM 7138 N N . LYS A 1 86 ? 9.300 -14.551 -8.454 1.00 0.00 664 LYS A N 5
ATOM 7139 C CA . LYS A 1 86 ? 8.132 -14.764 -9.303 1.00 0.00 664 LYS A CA 5
ATOM 7140 C C . LYS A 1 86 ? 6.934 -15.008 -8.387 1.00 0.00 664 LYS A C 5
ATOM 7141 O O . LYS A 1 86 ? 7.116 -15.475 -7.260 1.00 0.00 664 LYS A O 5
ATOM 7160 N N . ILE A 1 87 ? 5.723 -14.702 -8.863 1.00 0.00 665 ILE A N 5
ATOM 7161 C CA . ILE A 1 87 ? 4.493 -15.122 -8.208 1.00 0.00 665 ILE A CA 5
ATOM 7162 C C . ILE A 1 87 ? 4.266 -16.602 -8.527 1.00 0.00 665 ILE A C 5
ATOM 7163 O O . ILE A 1 87 ? 4.093 -16.979 -9.690 1.00 0.00 665 ILE A O 5
ATOM 7179 N N . VAL A 1 88 ? 4.280 -17.403 -7.460 1.00 0.00 666 VAL A N 5
ATOM 7180 C CA . VAL A 1 88 ? 4.508 -18.843 -7.386 1.00 0.00 666 VAL A CA 5
ATOM 7181 C C . VAL A 1 88 ? 5.335 -19.349 -8.577 1.00 0.00 666 VAL A C 5
ATOM 7182 O O . VAL A 1 88 ? 6.455 -18.829 -8.746 1.00 0.00 666 VAL A O 5
ATOM 7196 N N . GLY A 1 1 ? -45.083 -14.562 -9.317 1.00 0.00 579 GLY A N 6
ATOM 7197 C CA . GLY A 1 1 ? -43.875 -13.976 -9.918 1.00 0.00 579 GLY A CA 6
ATOM 7198 C C . GLY A 1 1 ? -43.681 -14.573 -11.298 1.00 0.00 579 GLY A C 6
ATOM 7199 O O . GLY A 1 1 ? -44.678 -14.813 -11.974 1.00 0.00 579 GLY A O 6
ATOM 7205 N N . ALA A 1 2 ? -42.430 -14.843 -11.683 1.00 0.00 580 ALA A N 6
ATOM 7206 C CA . ALA A 1 2 ? -42.131 -15.675 -12.843 1.00 0.00 580 ALA A CA 6
ATOM 7207 C C . ALA A 1 2 ? -42.720 -17.080 -12.647 1.00 0.00 580 ALA A C 6
ATOM 7208 O O . ALA A 1 2 ? -42.856 -17.529 -11.503 1.00 0.00 580 ALA A O 6
ATOM 7215 N N . MET A 1 3 ? -43.052 -17.781 -13.737 1.00 0.00 581 MET A N 6
ATOM 7216 C CA . MET A 1 3 ? -43.572 -19.147 -13.685 1.00 0.00 581 MET A CA 6
ATOM 7217 C C . MET A 1 3 ? -43.327 -19.850 -15.026 1.00 0.00 581 MET A C 6
ATOM 7218 O O . MET A 1 3 ? -43.586 -19.274 -16.082 1.00 0.00 581 MET A O 6
ATOM 7232 N N . GLY A 1 4 ? -42.825 -21.091 -14.999 1.00 0.00 582 GLY A N 6
ATOM 7233 C CA . GLY A 1 4 ? -42.622 -21.943 -16.176 1.00 0.00 582 GLY A CA 6
ATOM 7234 C C . GLY A 1 4 ? -41.398 -21.548 -17.008 1.00 0.00 582 GLY A C 6
ATOM 7235 O O . GLY A 1 4 ? -40.661 -22.416 -17.472 1.00 0.00 582 GLY A O 6
ATOM 7239 N N . GLU A 1 5 ? -41.176 -20.244 -17.173 1.00 0.00 583 GLU A N 6
ATOM 7240 C CA . GLU A 1 5 ? -39.928 -19.643 -17.632 1.00 0.00 583 GLU A CA 6
ATOM 7241 C C . GLU A 1 5 ? -38.782 -19.927 -16.647 1.00 0.00 583 GLU A C 6
ATOM 7242 O O . GLU A 1 5 ? -39.005 -20.439 -15.545 1.00 0.00 583 GLU A O 6
ATOM 7254 N N . THR A 1 6 ? -37.547 -19.552 -17.005 1.00 0.00 584 THR A N 6
ATOM 7255 C CA . THR A 1 6 ? -36.418 -19.628 -16.091 1.00 0.00 584 THR A CA 6
ATOM 7256 C C . THR A 1 6 ? -35.422 -18.525 -16.346 1.00 0.00 584 THR A C 6
ATOM 7257 O O . THR A 1 6 ? -35.371 -17.914 -17.412 1.00 0.00 584 THR A O 6
ATOM 7268 N N . GLY A 1 7 ? -34.601 -18.362 -15.317 1.00 0.00 585 GLY A N 6
ATOM 7269 C CA . GLY A 1 7 ? -33.318 -17.734 -15.377 1.00 0.00 585 GLY A CA 6
ATOM 7270 C C . GLY A 1 7 ? -32.265 -18.635 -16.027 1.00 0.00 585 GLY A C 6
ATOM 7271 O O . GLY A 1 7 ? -32.589 -19.642 -16.663 1.00 0.00 585 GLY A O 6
ATOM 7275 N N . LYS A 1 8 ? -30.995 -18.284 -15.809 1.00 0.00 586 LYS A N 6
ATOM 7276 C CA . LYS A 1 8 ? -29.832 -19.152 -15.962 1.00 0.00 586 LYS A CA 6
ATOM 7277 C C . LYS A 1 8 ? -28.932 -18.902 -14.744 1.00 0.00 586 LYS A C 6
ATOM 7278 O O . LYS A 1 8 ? -29.205 -17.975 -13.976 1.00 0.00 586 LYS A O 6
ATOM 7297 N N . ILE A 1 9 ? -27.898 -19.722 -14.541 1.00 0.00 587 ILE A N 6
ATOM 7298 C CA . ILE A 1 9 ? -27.026 -19.659 -13.372 1.00 0.00 587 ILE A CA 6
ATOM 7299 C C . ILE A 1 9 ? -25.603 -19.722 -13.914 1.00 0.00 587 ILE A C 6
ATOM 7300 O O . ILE A 1 9 ? -25.177 -20.767 -14.405 1.00 0.00 587 ILE A O 6
ATOM 7316 N N . ASP A 1 10 ? -24.903 -18.592 -13.836 1.00 0.00 588 ASP A N 6
ATOM 7317 C CA . ASP A 1 10 ? -23.613 -18.358 -14.472 1.00 0.00 588 ASP A CA 6
ATOM 7318 C C . ASP A 1 10 ? -22.653 -17.955 -13.358 1.00 0.00 588 ASP A C 6
ATOM 7319 O O . ASP A 1 10 ? -22.940 -17.026 -12.600 1.00 0.00 588 ASP A O 6
ATOM 7328 N N . ILE A 1 11 ? -21.538 -18.679 -13.234 1.00 0.00 589 ILE A N 6
ATOM 7329 C CA . ILE A 1 11 ? -20.572 -18.551 -12.131 1.00 0.00 589 ILE A CA 6
ATOM 7330 C C . ILE A 1 11 ? -19.162 -18.267 -12.690 1.00 0.00 589 ILE A C 6
ATOM 7331 O O . ILE A 1 11 ? -18.234 -17.924 -11.958 1.00 0.00 589 ILE A O 6
ATOM 7347 N N . ASP A 1 12 ? -19.028 -18.369 -14.010 1.00 0.00 590 ASP A N 6
ATOM 7348 C CA . ASP A 1 12 ? -17.904 -18.575 -14.910 1.00 0.00 590 ASP A CA 6
ATOM 7349 C C . ASP A 1 12 ? -16.988 -17.369 -14.997 1.00 0.00 590 ASP A C 6
ATOM 7350 O O . ASP A 1 12 ? -16.748 -16.760 -16.039 1.00 0.00 590 ASP A O 6
ATOM 7359 N N . LYS A 1 13 ? -16.478 -17.067 -13.825 1.00 0.00 591 LYS A N 6
ATOM 7360 C CA . LYS A 1 13 ? -15.750 -15.880 -13.439 1.00 0.00 591 LYS A CA 6
ATOM 7361 C C . LYS A 1 13 ? -16.691 -14.698 -13.208 1.00 0.00 591 LYS A C 6
ATOM 7362 O O . LYS A 1 13 ? -16.393 -13.559 -13.563 1.00 0.00 591 LYS A O 6
ATOM 7381 N N . VAL A 1 14 ? -17.827 -14.985 -12.565 1.00 0.00 592 VAL A N 6
ATOM 7382 C CA . VAL A 1 14 ? -18.742 -13.970 -12.039 1.00 0.00 592 VAL A CA 6
ATOM 7383 C C . VAL A 1 14 ? -18.060 -13.144 -10.930 1.00 0.00 592 VAL A C 6
ATOM 7384 O O . VAL A 1 14 ? -18.478 -12.027 -10.637 1.00 0.00 592 VAL A O 6
ATOM 7397 N N . GLU A 1 15 ? -16.983 -13.682 -10.347 1.00 0.00 593 GLU A N 6
ATOM 7398 C CA . GLU A 1 15 ? -16.029 -13.021 -9.477 1.00 0.00 593 GLU A CA 6
ATOM 7399 C C . GLU A 1 15 ? -14.671 -13.682 -9.774 1.00 0.00 593 GLU A C 6
ATOM 7400 O O . GLU A 1 15 ? -14.618 -14.740 -10.411 1.00 0.00 593 GLU A O 6
ATOM 7412 N N . GLY A 1 16 ? -13.584 -13.083 -9.289 1.00 0.00 594 GLY A N 6
ATOM 7413 C CA . GLY A 1 16 ? -12.252 -13.658 -9.264 1.00 0.00 594 GLY A CA 6
ATOM 7414 C C . GLY A 1 16 ? -11.273 -12.962 -8.308 1.00 0.00 594 GLY A C 6
ATOM 7415 O O . GLY A 1 16 ? -10.239 -13.564 -8.018 1.00 0.00 594 GLY A O 6
ATOM 7419 N N . ARG A 1 17 ? -11.545 -11.742 -7.810 1.00 0.00 595 ARG A N 6
ATOM 7420 C CA . ARG A 1 17 ? -10.730 -11.078 -6.788 1.00 0.00 595 ARG A CA 6
ATOM 7421 C C . ARG A 1 17 ? -11.612 -10.145 -5.976 1.00 0.00 595 ARG A C 6
ATOM 7422 O O . ARG A 1 17 ? -12.105 -9.141 -6.490 1.00 0.00 595 ARG A O 6
ATOM 7443 N N . THR A 1 18 ? -11.719 -10.435 -4.685 1.00 0.00 596 THR A N 6
ATOM 7444 C CA . THR A 1 18 ? -12.387 -9.572 -3.736 1.00 0.00 596 THR A CA 6
ATOM 7445 C C . THR A 1 18 ? -11.651 -8.224 -3.610 1.00 0.00 596 THR A C 6
ATOM 7446 O O . THR A 1 18 ? -10.455 -8.134 -3.913 1.00 0.00 596 THR A O 6
ATOM 7457 N N . PRO A 1 19 ? -12.337 -7.163 -3.146 1.00 0.00 597 PRO A N 6
ATOM 7458 C CA . PRO A 1 19 ? -11.744 -5.842 -2.993 1.00 0.00 597 PRO A CA 6
ATOM 7459 C C . PRO A 1 19 ? -10.681 -5.856 -1.888 1.00 0.00 597 PRO A C 6
ATOM 7460 O O . PRO A 1 19 ? -11.008 -5.945 -0.705 1.00 0.00 597 PRO A O 6
ATOM 7471 N N . LYS A 1 20 ? -9.401 -5.763 -2.272 1.00 0.00 598 LYS A N 6
ATOM 7472 C CA . LYS A 1 20 ? -8.309 -5.538 -1.324 1.00 0.00 598 LYS A CA 6
ATOM 7473 C C . LYS A 1 20 ? -8.544 -4.162 -0.711 1.00 0.00 598 LYS A C 6
ATOM 7474 O O . LYS A 1 20 ? -8.551 -3.173 -1.445 1.00 0.00 598 LYS A O 6
ATOM 7493 N N . SER A 1 21 ? -8.769 -4.092 0.599 1.00 0.00 599 SER A N 6
ATOM 7494 C CA . SER A 1 21 ? -9.049 -2.832 1.260 1.00 0.00 599 SER A CA 6
ATOM 7495 C C . SER A 1 21 ? -7.808 -1.930 1.291 1.00 0.00 599 SER A C 6
ATOM 7496 O O . SER A 1 21 ? -7.917 -0.726 1.072 1.00 0.00 599 SER A O 6
ATOM 7504 N N . GLU A 1 22 ? -6.625 -2.512 1.520 1.00 0.00 600 GLU A N 6
ATOM 7505 C CA . GLU A 1 22 ? -5.346 -1.823 1.609 1.00 0.00 600 GLU A CA 6
ATOM 7506 C C . GLU A 1 22 ? -4.240 -2.745 1.090 1.00 0.00 600 GLU A C 6
ATOM 7507 O O . GLU A 1 22 ? -4.439 -3.959 0.946 1.00 0.00 600 GLU A O 6
ATOM 7519 N N . ARG A 1 23 ? -3.052 -2.173 0.850 1.00 0.00 601 ARG A N 6
ATOM 7520 C CA . ARG A 1 23 ? -1.835 -2.969 0.815 1.00 0.00 601 ARG A CA 6
ATOM 7521 C C . ARG A 1 23 ? -1.376 -3.147 2.279 1.00 0.00 601 ARG A C 6
ATOM 7522 O O . ARG A 1 23 ? -1.904 -2.544 3.209 1.00 0.00 601 ARG A O 6
ATOM 7543 N N . ASP A 1 24 ? -0.368 -3.986 2.469 1.00 0.00 602 ASP A N 6
ATOM 7544 C CA . ASP A 1 24 ? 0.361 -4.334 3.683 1.00 0.00 602 ASP A CA 6
ATOM 7545 C C . ASP A 1 24 ? 1.812 -4.389 3.223 1.00 0.00 602 ASP A C 6
ATOM 7546 O O . ASP A 1 24 ? 2.027 -4.430 2.022 1.00 0.00 602 ASP A O 6
ATOM 7555 N N . LYS A 1 25 ? 2.805 -4.548 4.091 1.00 0.00 603 LYS A N 6
ATOM 7556 C CA . LYS A 1 25 ? 4.122 -5.026 3.671 1.00 0.00 603 LYS A CA 6
ATOM 7557 C C . LYS A 1 25 ? 3.961 -6.250 2.758 1.00 0.00 603 LYS A C 6
ATOM 7558 O O . LYS A 1 25 ? 4.514 -6.277 1.659 1.00 0.00 603 LYS A O 6
ATOM 7577 N N . PHE A 1 26 ? 3.162 -7.234 3.196 1.00 0.00 604 PHE A N 6
ATOM 7578 C CA . PHE A 1 26 ? 2.949 -8.487 2.478 1.00 0.00 604 PHE A CA 6
ATOM 7579 C C . PHE A 1 26 ? 2.428 -8.219 1.059 1.00 0.00 604 PHE A C 6
ATOM 7580 O O . PHE A 1 26 ? 2.960 -8.753 0.084 1.00 0.00 604 PHE A O 6
ATOM 7597 N N . ARG A 1 27 ? 1.398 -7.370 0.940 1.00 0.00 605 ARG A N 6
ATOM 7598 C CA . ARG A 1 27 ? 0.831 -6.990 -0.351 1.00 0.00 605 ARG A CA 6
ATOM 7599 C C . ARG A 1 27 ? 1.782 -6.081 -1.129 1.00 0.00 605 ARG A C 6
ATOM 7600 O O . ARG A 1 27 ? 1.865 -6.236 -2.335 1.00 0.00 605 ARG A O 6
ATOM 7621 N N . LEU A 1 28 ? 2.484 -5.146 -0.484 1.00 0.00 606 LEU A N 6
ATOM 7622 C CA . LEU A 1 28 ? 3.415 -4.213 -1.101 1.00 0.00 606 LEU A CA 6
ATOM 7623 C C . LEU A 1 28 ? 4.474 -5.034 -1.814 1.00 0.00 606 LEU A C 6
ATOM 7624 O O . LEU A 1 28 ? 4.671 -4.826 -3.005 1.00 0.00 606 LEU A O 6
ATOM 7640 N N . LEU A 1 29 ? 5.077 -6.012 -1.124 1.00 0.00 607 LEU A N 6
ATOM 7641 C CA . LEU A 1 29 ? 6.004 -6.931 -1.757 1.00 0.00 607 LEU A CA 6
ATOM 7642 C C . LEU A 1 29 ? 5.313 -7.651 -2.915 1.00 0.00 607 LEU A C 6
ATOM 7643 O O . LEU A 1 29 ? 5.783 -7.562 -4.042 1.00 0.00 607 LEU A O 6
ATOM 7659 N N . LEU A 1 30 ? 4.213 -8.368 -2.661 1.00 0.00 608 LEU A N 6
ATOM 7660 C CA . LEU A 1 30 ? 3.597 -9.226 -3.663 1.00 0.00 608 LEU A CA 6
ATOM 7661 C C . LEU A 1 30 ? 3.132 -8.451 -4.899 1.00 0.00 608 LEU A C 6
ATOM 7662 O O . LEU A 1 30 ? 3.211 -8.973 -6.009 1.00 0.00 608 LEU A O 6
ATOM 7678 N N . GLU A 1 31 ? 2.657 -7.218 -4.736 1.00 0.00 609 GLU A N 6
ATOM 7679 C CA . GLU A 1 31 ? 2.270 -6.373 -5.846 1.00 0.00 609 GLU A CA 6
ATOM 7680 C C . GLU A 1 31 ? 3.507 -5.805 -6.536 1.00 0.00 609 GLU A C 6
ATOM 7681 O O . GLU A 1 31 ? 3.544 -5.848 -7.763 1.00 0.00 609 GLU A O 6
ATOM 7693 N N . LEU A 1 32 ? 4.551 -5.393 -5.798 1.00 0.00 610 LEU A N 6
ATOM 7694 C CA . LEU A 1 32 ? 5.837 -5.017 -6.388 1.00 0.00 610 LEU A CA 6
ATOM 7695 C C . LEU A 1 32 ? 6.382 -6.163 -7.222 1.00 0.00 610 LEU A C 6
ATOM 7696 O O . LEU A 1 32 ? 6.979 -5.893 -8.255 1.00 0.00 610 LEU A O 6
ATOM 7712 N N . ILE A 1 33 ? 6.144 -7.424 -6.833 1.00 0.00 611 ILE A N 6
ATOM 7713 C CA . ILE A 1 33 ? 6.528 -8.557 -7.661 1.00 0.00 611 ILE A CA 6
ATOM 7714 C C . ILE A 1 33 ? 5.814 -8.448 -9.009 1.00 0.00 611 ILE A C 6
ATOM 7715 O O . ILE A 1 33 ? 6.483 -8.533 -10.030 1.00 0.00 611 ILE A O 6
ATOM 7731 N N . LYS A 1 34 ? 4.498 -8.209 -9.067 1.00 0.00 612 LYS A N 6
ATOM 7732 C CA . LYS A 1 34 ? 3.804 -8.253 -10.355 1.00 0.00 612 LYS A CA 6
ATOM 7733 C C . LYS A 1 34 ? 4.014 -6.985 -11.164 1.00 0.00 612 LYS A C 6
ATOM 7734 O O . LYS A 1 34 ? 4.009 -7.046 -12.390 1.00 0.00 612 LYS A O 6
ATOM 7753 N N . GLU A 1 35 ? 4.264 -5.868 -10.487 1.00 0.00 613 GLU A N 6
ATOM 7754 C CA . GLU A 1 35 ? 4.525 -4.575 -11.101 1.00 0.00 613 GLU A CA 6
ATOM 7755 C C . GLU A 1 35 ? 6.031 -4.331 -11.321 1.00 0.00 613 GLU A C 6
ATOM 7756 O O . GLU A 1 35 ? 6.449 -3.212 -11.606 1.00 0.00 613 GLU A O 6
ATOM 7768 N N . TYR A 1 36 ? 6.814 -5.419 -11.244 1.00 0.00 614 TYR A N 6
ATOM 7769 C CA . TYR A 1 36 ? 8.157 -5.581 -11.808 1.00 0.00 614 TYR A CA 6
ATOM 7770 C C . TYR A 1 36 ? 8.340 -6.880 -12.626 1.00 0.00 614 TYR A C 6
ATOM 7771 O O . TYR A 1 36 ? 9.310 -6.984 -13.375 1.00 0.00 614 TYR A O 6
ATOM 7789 N N . GLU A 1 37 ? 7.470 -7.890 -12.482 1.00 0.00 615 GLU A N 6
ATOM 7790 C CA . GLU A 1 37 ? 7.581 -9.188 -13.150 1.00 0.00 615 GLU A CA 6
ATOM 7791 C C . GLU A 1 37 ? 7.570 -8.999 -14.660 1.00 0.00 615 GLU A C 6
ATOM 7792 O O . GLU A 1 37 ? 8.465 -9.481 -15.354 1.00 0.00 615 GLU A O 6
ATOM 7804 N N . ASP A 1 38 ? 6.524 -8.348 -15.165 1.00 0.00 616 ASP A N 6
ATOM 7805 C CA . ASP A 1 38 ? 6.242 -8.263 -16.594 1.00 0.00 616 ASP A CA 6
ATOM 7806 C C . ASP A 1 38 ? 7.352 -7.495 -17.309 1.00 0.00 616 ASP A C 6
ATOM 7807 O O . ASP A 1 38 ? 7.731 -7.844 -18.425 1.00 0.00 616 ASP A O 6
ATOM 7816 N N . ASP A 1 39 ? 7.966 -6.539 -16.601 1.00 0.00 617 ASP A N 6
ATOM 7817 C CA . ASP A 1 39 ? 9.079 -5.716 -17.059 1.00 0.00 617 ASP A CA 6
ATOM 7818 C C . ASP A 1 39 ? 10.345 -6.559 -17.248 1.00 0.00 617 ASP A C 6
ATOM 7819 O O . ASP A 1 39 ? 11.291 -6.129 -17.906 1.00 0.00 617 ASP A O 6
ATOM 7828 N N . TYR A 1 40 ? 10.350 -7.767 -16.674 1.00 0.00 618 TYR A N 6
ATOM 7829 C CA . TYR A 1 40 ? 11.448 -8.716 -16.669 1.00 0.00 618 TYR A CA 6
ATOM 7830 C C . TYR A 1 40 ? 11.047 -10.078 -17.259 1.00 0.00 618 TYR A C 6
ATOM 7831 O O . TYR A 1 40 ? 11.893 -10.963 -17.390 1.00 0.00 618 TYR A O 6
ATOM 7849 N N . GLY A 1 41 ? 9.777 -10.258 -17.635 1.00 0.00 619 GLY A N 6
ATOM 7850 C CA . GLY A 1 41 ? 9.274 -11.458 -18.293 1.00 0.00 619 GLY A CA 6
ATOM 7851 C C . GLY A 1 41 ? 8.840 -12.527 -17.301 1.00 0.00 619 GLY A C 6
ATOM 7852 O O . GLY A 1 41 ? 9.021 -13.720 -17.549 1.00 0.00 619 GLY A O 6
ATOM 7856 N N . GLY A 1 42 ? 8.318 -12.107 -16.152 1.00 0.00 620 GLY A N 6
ATOM 7857 C CA . GLY A 1 42 ? 7.823 -12.970 -15.100 1.00 0.00 620 GLY A CA 6
ATOM 7858 C C . GLY A 1 42 ? 8.900 -13.329 -14.079 1.00 0.00 620 GLY A C 6
ATOM 7859 O O . GLY A 1 42 ? 8.911 -14.455 -13.580 1.00 0.00 620 GLY A O 6
ATOM 7863 N N . ARG A 1 43 ? 9.843 -12.411 -13.817 1.00 0.00 621 ARG A N 6
ATOM 7864 C CA . ARG A 1 43 ? 10.906 -12.611 -12.829 1.00 0.00 621 ARG A CA 6
ATOM 7865 C C . ARG A 1 43 ? 11.402 -11.267 -12.294 1.00 0.00 621 ARG A C 6
ATOM 7866 O O . ARG A 1 43 ? 12.387 -10.718 -12.777 1.00 0.00 621 ARG A O 6
ATOM 7887 N N . ALA A 1 44 ? 10.698 -10.722 -11.306 1.00 0.00 622 ALA A N 6
ATOM 7888 C CA . ALA A 1 44 ? 10.999 -9.434 -10.693 1.00 0.00 622 ALA A CA 6
ATOM 7889 C C . ALA A 1 44 ? 12.279 -9.537 -9.847 1.00 0.00 622 ALA A C 6
ATOM 7890 O O . ALA A 1 44 ? 12.300 -10.340 -8.919 1.00 0.00 622 ALA A O 6
ATOM 7897 N N . PRO A 1 45 ? 13.345 -8.757 -10.102 1.00 0.00 623 PRO A N 6
ATOM 7898 C CA . PRO A 1 45 ? 14.599 -8.847 -9.355 1.00 0.00 623 PRO A CA 6
ATOM 7899 C C . PRO A 1 45 ? 14.401 -8.574 -7.856 1.00 0.00 623 PRO A C 6
ATOM 7900 O O . PRO A 1 45 ? 14.047 -7.460 -7.462 1.00 0.00 623 PRO A O 6
ATOM 7911 N N . THR A 1 46 ? 14.686 -9.575 -7.013 1.00 0.00 624 THR A N 6
ATOM 7912 C CA . THR A 1 46 ? 14.563 -9.553 -5.556 1.00 0.00 624 THR A CA 6
ATOM 7913 C C . THR A 1 46 ? 15.365 -8.380 -4.978 1.00 0.00 624 THR A C 6
ATOM 7914 O O . THR A 1 46 ? 14.933 -7.697 -4.051 1.00 0.00 624 THR A O 6
ATOM 7925 N N . ASN A 1 47 ? 16.522 -8.120 -5.591 1.00 0.00 625 ASN A N 6
ATOM 7926 C CA . ASN A 1 47 ? 17.436 -7.044 -5.256 1.00 0.00 625 ASN A CA 6
ATOM 7927 C C . ASN A 1 47 ? 16.738 -5.683 -5.365 1.00 0.00 625 ASN A C 6
ATOM 7928 O O . ASN A 1 47 ? 16.895 -4.819 -4.496 1.00 0.00 625 ASN A O 6
ATOM 7939 N N . ILE A 1 48 ? 15.957 -5.492 -6.435 1.00 0.00 626 ILE A N 6
ATOM 7940 C CA . ILE A 1 48 ? 15.232 -4.254 -6.667 1.00 0.00 626 ILE A CA 6
ATOM 7941 C C . ILE A 1 48 ? 13.987 -4.236 -5.790 1.00 0.00 626 ILE A C 6
ATOM 7942 O O . ILE A 1 48 ? 13.709 -3.194 -5.218 1.00 0.00 626 ILE A O 6
ATOM 7958 N N . LEU A 1 49 ? 13.278 -5.360 -5.622 1.00 0.00 627 LEU A N 6
ATOM 7959 C CA . LEU A 1 49 ? 12.133 -5.470 -4.713 1.00 0.00 627 LEU A CA 6
ATOM 7960 C C . LEU A 1 49 ? 12.467 -4.943 -3.318 1.00 0.00 627 LEU A C 6
ATOM 7961 O O . LEU A 1 49 ? 11.706 -4.150 -2.767 1.00 0.00 627 LEU A O 6
ATOM 7977 N N . ILE A 1 50 ? 13.599 -5.383 -2.758 1.00 0.00 628 ILE A N 6
ATOM 7978 C CA . ILE A 1 50 ? 14.070 -4.950 -1.442 1.00 0.00 628 ILE A CA 6
ATOM 7979 C C . ILE A 1 50 ? 14.324 -3.441 -1.482 1.00 0.00 628 ILE A C 6
ATOM 7980 O O . ILE A 1 50 ? 13.718 -2.686 -0.711 1.00 0.00 628 ILE A O 6
ATOM 7996 N N . THR A 1 51 ? 15.191 -3.020 -2.408 1.00 0.00 629 THR A N 6
ATOM 7997 C CA . THR A 1 51 ? 15.599 -1.635 -2.600 1.00 0.00 629 THR A CA 6
ATOM 7998 C C . THR A 1 51 ? 14.360 -0.735 -2.687 1.00 0.00 629 THR A C 6
ATOM 7999 O O . THR A 1 51 ? 14.197 0.166 -1.870 1.00 0.00 629 THR A O 6
ATOM 8010 N N . GLU A 1 52 ? 13.457 -1.025 -3.627 1.00 0.00 630 GLU A N 6
ATOM 8011 C CA . GLU A 1 52 ? 12.212 -0.309 -3.860 1.00 0.00 630 GLU A CA 6
ATOM 8012 C C . GLU A 1 52 ? 11.372 -0.298 -2.599 1.00 0.00 630 GLU A C 6
ATOM 8013 O O . GLU A 1 52 ? 10.918 0.768 -2.213 1.00 0.00 630 GLU A O 6
ATOM 8025 N N . MET A 1 53 ? 11.178 -1.428 -1.916 1.00 0.00 631 MET A N 6
ATOM 8026 C CA . MET A 1 53 ? 10.383 -1.426 -0.696 1.00 0.00 631 MET A CA 6
ATOM 8027 C C . MET A 1 53 ? 10.919 -0.404 0.323 1.00 0.00 631 MET A C 6
ATOM 8028 O O . MET A 1 53 ? 10.118 0.326 0.919 1.00 0.00 631 MET A O 6
ATOM 8042 N N . MET A 1 54 ? 12.247 -0.299 0.503 1.00 0.00 632 MET A N 6
ATOM 8043 C CA . MET A 1 54 ? 12.792 0.746 1.377 1.00 0.00 632 MET A CA 6
ATOM 8044 C C . MET A 1 54 ? 12.584 2.137 0.770 1.00 0.00 632 MET A C 6
ATOM 8045 O O . MET A 1 54 ? 12.288 3.084 1.492 1.00 0.00 632 MET A O 6
ATOM 8059 N N . ASP A 1 55 ? 12.734 2.277 -0.547 1.00 0.00 633 ASP A N 6
ATOM 8060 C CA . ASP A 1 55 ? 12.826 3.576 -1.212 1.00 0.00 633 ASP A CA 6
ATOM 8061 C C . ASP A 1 55 ? 11.451 4.207 -1.412 1.00 0.00 633 ASP A C 6
ATOM 8062 O O . ASP A 1 55 ? 11.301 5.424 -1.541 1.00 0.00 633 ASP A O 6
ATOM 8071 N N . ARG A 1 56 ? 10.442 3.342 -1.482 1.00 0.00 634 ARG A N 6
ATOM 8072 C CA . ARG A 1 56 ? 9.077 3.664 -1.845 1.00 0.00 634 ARG A CA 6
ATOM 8073 C C . ARG A 1 56 ? 8.198 3.626 -0.602 1.00 0.00 634 ARG A C 6
ATOM 8074 O O . ARG A 1 56 ? 7.255 4.410 -0.519 1.00 0.00 634 ARG A O 6
ATOM 8095 N N . TYR A 1 57 ? 8.508 2.742 0.360 1.00 0.00 635 TYR A N 6
ATOM 8096 C CA . TYR A 1 57 ? 7.639 2.463 1.494 1.00 0.00 635 TYR A CA 6
ATOM 8097 C C . TYR A 1 57 ? 8.387 2.395 2.832 1.00 0.00 635 TYR A C 6
ATOM 8098 O O . TYR A 1 57 ? 7.764 2.118 3.855 1.00 0.00 635 TYR A O 6
ATOM 8116 N N . ASN A 1 58 ? 9.698 2.681 2.850 1.00 0.00 636 ASN A N 6
ATOM 8117 C CA . ASN A 1 58 ? 10.541 2.751 4.052 1.00 0.00 636 ASN A CA 6
ATOM 8118 C C . ASN A 1 58 ? 10.599 1.418 4.825 1.00 0.00 636 ASN A C 6
ATOM 8119 O O . ASN A 1 58 ? 10.906 1.400 6.019 1.00 0.00 636 ASN A O 6
ATOM 8130 N N . VAL A 1 59 ? 10.304 0.291 4.169 1.00 0.00 637 VAL A N 6
ATOM 8131 C CA . VAL A 1 59 ? 10.351 -1.025 4.799 1.00 0.00 637 VAL A CA 6
ATOM 8132 C C . VAL A 1 59 ? 11.819 -1.459 4.796 1.00 0.00 637 VAL A C 6
ATOM 8133 O O . VAL A 1 59 ? 12.433 -1.568 3.735 1.00 0.00 637 VAL A O 6
ATOM 8146 N N . SER A 1 60 ? 12.398 -1.647 5.985 1.00 0.00 638 SER A N 6
ATOM 8147 C CA . SER A 1 60 ? 13.789 -2.014 6.176 1.00 0.00 638 SER A CA 6
ATOM 8148 C C . SER A 1 60 ? 14.040 -3.376 5.544 1.00 0.00 638 SER A C 6
ATOM 8149 O O . SER A 1 60 ? 13.154 -4.230 5.553 1.00 0.00 638 SER A O 6
ATOM 8157 N N . GLU A 1 61 ? 15.266 -3.610 5.075 1.00 0.00 639 GLU A N 6
ATOM 8158 C CA . GLU A 1 61 ? 15.643 -4.793 4.316 1.00 0.00 639 GLU A CA 6
ATOM 8159 C C . GLU A 1 61 ? 15.207 -6.081 5.017 1.00 0.00 639 GLU A C 6
ATOM 8160 O O . GLU A 1 61 ? 14.679 -6.971 4.363 1.00 0.00 639 GLU A O 6
ATOM 8172 N N . GLU A 1 62 ? 15.341 -6.147 6.344 1.00 0.00 640 GLU A N 6
ATOM 8173 C CA . GLU A 1 62 ? 14.974 -7.312 7.152 1.00 0.00 640 GLU A CA 6
ATOM 8174 C C . GLU A 1 62 ? 13.450 -7.513 7.144 1.00 0.00 640 GLU A C 6
ATOM 8175 O O . GLU A 1 62 ? 12.947 -8.620 6.947 1.00 0.00 640 GLU A O 6
ATOM 8187 N N . LYS A 1 63 ? 12.722 -6.404 7.292 1.00 0.00 641 LYS A N 6
ATOM 8188 C CA . LYS A 1 63 ? 11.270 -6.303 7.223 1.00 0.00 641 LYS A CA 6
ATOM 8189 C C . LYS A 1 63 ? 10.728 -6.525 5.812 1.00 0.00 641 LYS A C 6
ATOM 8190 O O . LYS A 1 63 ? 9.522 -6.709 5.681 1.00 0.00 641 LYS A O 6
ATOM 8209 N N . VAL A 1 64 ? 11.573 -6.498 4.776 1.00 0.00 642 VAL A N 6
ATOM 8210 C CA . VAL A 1 64 ? 11.233 -7.005 3.447 1.00 0.00 642 VAL A CA 6
ATOM 8211 C C . VAL A 1 64 ? 11.607 -8.475 3.319 1.00 0.00 642 VAL A C 6
ATOM 8212 O O . VAL A 1 64 ? 10.795 -9.248 2.820 1.00 0.00 642 VAL A O 6
ATOM 8225 N N . GLU A 1 65 ? 12.798 -8.883 3.757 1.00 0.00 643 GLU A N 6
ATOM 8226 C CA . GLU A 1 65 ? 13.275 -10.253 3.617 1.00 0.00 643 GLU A CA 6
ATOM 8227 C C . GLU A 1 65 ? 12.300 -11.231 4.261 1.00 0.00 643 GLU A C 6
ATOM 8228 O O . GLU A 1 65 ? 11.980 -12.255 3.658 1.00 0.00 643 GLU A O 6
ATOM 8240 N N . GLU A 1 66 ? 11.719 -10.856 5.406 1.00 0.00 644 GLU A N 6
ATOM 8241 C CA . GLU A 1 66 ? 10.668 -11.641 6.045 1.00 0.00 644 GLU A CA 6
ATOM 8242 C C . GLU A 1 66 ? 9.546 -11.947 5.045 1.00 0.00 644 GLU A C 6
ATOM 8243 O O . GLU A 1 66 ? 9.117 -13.092 4.929 1.00 0.00 644 GLU A O 6
ATOM 8255 N N . LEU A 1 67 ? 9.111 -10.932 4.289 1.00 0.00 645 LEU A N 6
ATOM 8256 C CA . LEU A 1 67 ? 7.970 -10.980 3.387 1.00 0.00 645 LEU A CA 6
ATOM 8257 C C . LEU A 1 67 ? 8.272 -12.005 2.315 1.00 0.00 645 LEU A C 6
ATOM 8258 O O . LEU A 1 67 ? 7.439 -12.848 1.982 1.00 0.00 645 LEU A O 6
ATOM 8274 N N . ILE A 1 68 ? 9.507 -11.924 1.817 1.00 0.00 646 ILE A N 6
ATOM 8275 C CA . ILE A 1 68 ? 10.025 -12.793 0.791 1.00 0.00 646 ILE A CA 6
ATOM 8276 C C . ILE A 1 68 ? 9.970 -14.223 1.321 1.00 0.00 646 ILE A C 6
ATOM 8277 O O . ILE A 1 68 ? 9.484 -15.091 0.603 1.00 0.00 646 ILE A O 6
ATOM 8293 N N . ARG A 1 69 ? 10.402 -14.497 2.562 1.00 0.00 647 ARG A N 6
ATOM 8294 C CA . ARG A 1 69 ? 10.449 -15.900 2.999 1.00 0.00 647 ARG A CA 6
ATOM 8295 C C . ARG A 1 69 ? 9.041 -16.390 3.295 1.00 0.00 647 ARG A C 6
ATOM 8296 O O . ARG A 1 69 ? 8.667 -17.454 2.815 1.00 0.00 647 ARG A O 6
ATOM 8317 N N . ILE A 1 70 ? 8.260 -15.607 4.047 1.00 0.00 648 ILE A N 6
ATOM 8318 C CA . ILE A 1 70 ? 6.887 -15.929 4.431 1.00 0.00 648 ILE A CA 6
ATOM 8319 C C . ILE A 1 70 ? 6.108 -16.305 3.172 1.00 0.00 648 ILE A C 6
ATOM 8320 O O . ILE A 1 70 ? 5.620 -17.427 3.048 1.00 0.00 648 ILE A O 6
ATOM 8336 N N . LEU A 1 71 ? 5.982 -15.386 2.212 1.00 0.00 649 LEU A N 6
ATOM 8337 C CA . LEU A 1 71 ? 5.152 -15.650 1.055 1.00 0.00 649 LEU A CA 6
ATOM 8338 C C . LEU A 1 71 ? 5.749 -16.736 0.135 1.00 0.00 649 LEU A C 6
ATOM 8339 O O . LEU A 1 71 ? 5.009 -17.359 -0.628 1.00 0.00 649 LEU A O 6
ATOM 8355 N N . LYS A 1 72 ? 7.055 -17.016 0.234 1.00 0.00 650 LYS A N 6
ATOM 8356 C CA . LYS A 1 72 ? 7.696 -18.148 -0.465 1.00 0.00 650 LYS A CA 6
ATOM 8357 C C . LYS A 1 72 ? 7.249 -19.464 0.156 1.00 0.00 650 LYS A C 6
ATOM 8358 O O . LYS A 1 72 ? 6.889 -20.405 -0.544 1.00 0.00 650 LYS A O 6
ATOM 8377 N N . ASP A 1 73 ? 7.233 -19.491 1.480 1.00 0.00 651 ASP A N 6
ATOM 8378 C CA . ASP A 1 73 ? 6.903 -20.639 2.324 1.00 0.00 651 ASP A CA 6
ATOM 8379 C C . ASP A 1 73 ? 5.453 -21.043 2.115 1.00 0.00 651 ASP A C 6
ATOM 8380 O O . ASP A 1 73 ? 5.117 -22.219 2.003 1.00 0.00 651 ASP A O 6
ATOM 8389 N N . LYS A 1 74 ? 4.600 -20.026 1.986 1.00 0.00 652 LYS A N 6
ATOM 8390 C CA . LYS A 1 74 ? 3.191 -20.172 1.657 1.00 0.00 652 LYS A CA 6
ATOM 8391 C C . LYS A 1 74 ? 2.962 -20.651 0.225 1.00 0.00 652 LYS A C 6
ATOM 8392 O O . LYS A 1 74 ? 1.817 -20.940 -0.116 1.00 0.00 652 LYS A O 6
ATOM 8411 N N . GLY A 1 75 ? 3.998 -20.701 -0.624 1.00 0.00 653 GLY A N 6
ATOM 8412 C CA . GLY A 1 75 ? 3.825 -20.969 -2.041 1.00 0.00 653 GLY A CA 6
ATOM 8413 C C . GLY A 1 75 ? 2.994 -19.875 -2.710 1.00 0.00 653 GLY A C 6
ATOM 8414 O O . GLY A 1 75 ? 2.355 -20.143 -3.720 1.00 0.00 653 GLY A O 6
ATOM 8418 N N . ALA A 1 76 ? 2.967 -18.660 -2.144 1.00 0.00 654 ALA A N 6
ATOM 8419 C CA . ALA A 1 76 ? 2.379 -17.505 -2.798 1.00 0.00 654 ALA A CA 6
ATOM 8420 C C . ALA A 1 76 ? 3.371 -16.944 -3.818 1.00 0.00 654 ALA A C 6
ATOM 8421 O O . ALA A 1 76 ? 2.960 -16.513 -4.895 1.00 0.00 654 ALA A O 6
ATOM 8428 N N . ILE A 1 77 ? 4.673 -16.963 -3.506 1.00 0.00 655 ILE A N 6
ATOM 8429 C CA . ILE A 1 77 ? 5.715 -16.523 -4.429 1.00 0.00 655 ILE A CA 6
ATOM 8430 C C . ILE A 1 77 ? 6.798 -17.588 -4.501 1.00 0.00 655 ILE A C 6
ATOM 8431 O O . ILE A 1 77 ? 6.773 -18.591 -3.787 1.00 0.00 655 ILE A O 6
ATOM 8447 N N . PHE A 1 78 ? 7.754 -17.343 -5.383 1.00 0.00 656 PHE A N 6
ATOM 8448 C CA . PHE A 1 78 ? 8.857 -18.213 -5.687 1.00 0.00 656 PHE A CA 6
ATOM 8449 C C . PHE A 1 78 ? 10.050 -17.360 -6.100 1.00 0.00 656 PHE A C 6
ATOM 8450 O O . PHE A 1 78 ? 9.905 -16.157 -6.319 1.00 0.00 656 PHE A O 6
ATOM 8467 N N . GLU A 1 79 ? 11.216 -17.990 -6.236 1.00 0.00 657 GLU A N 6
ATOM 8468 C CA . GLU A 1 79 ? 12.457 -17.347 -6.639 1.00 0.00 657 GLU A CA 6
ATOM 8469 C C . GLU A 1 79 ? 13.060 -18.167 -7.790 1.00 0.00 657 GLU A C 6
ATOM 8470 O O . GLU A 1 79 ? 13.916 -19.016 -7.549 1.00 0.00 657 GLU A O 6
ATOM 8482 N N . PRO A 1 80 ? 12.579 -17.982 -9.040 1.00 0.00 658 PRO A N 6
ATOM 8483 C CA . PRO A 1 80 ? 12.979 -18.798 -10.190 1.00 0.00 658 PRO A CA 6
ATOM 8484 C C . PRO A 1 80 ? 14.449 -18.662 -10.584 1.00 0.00 658 PRO A C 6
ATOM 8485 O O . PRO A 1 80 ? 14.960 -19.512 -11.312 1.00 0.00 658 PRO A O 6
ATOM 8496 N N . ALA A 1 81 ? 15.122 -17.604 -10.130 1.00 0.00 659 ALA A N 6
ATOM 8497 C CA . ALA A 1 81 ? 16.558 -17.444 -10.288 1.00 0.00 659 ALA A CA 6
ATOM 8498 C C . ALA A 1 81 ? 17.161 -16.791 -9.051 1.00 0.00 659 ALA A C 6
ATOM 8499 O O . ALA A 1 81 ? 16.454 -16.198 -8.240 1.00 0.00 659 ALA A O 6
ATOM 8506 N N . ARG A 1 82 ? 18.495 -16.852 -8.974 1.00 0.00 660 ARG A N 6
ATOM 8507 C CA . ARG A 1 82 ? 19.421 -16.463 -7.902 1.00 0.00 660 ARG A CA 6
ATOM 8508 C C . ARG A 1 82 ? 19.418 -14.980 -7.468 1.00 0.00 660 ARG A C 6
ATOM 8509 O O . ARG A 1 82 ? 20.457 -14.444 -7.068 1.00 0.00 660 ARG A O 6
ATOM 8530 N N . GLY A 1 83 ? 18.289 -14.307 -7.630 1.00 0.00 661 GLY A N 6
ATOM 8531 C CA . GLY A 1 83 ? 18.012 -12.955 -7.179 1.00 0.00 661 GLY A CA 6
ATOM 8532 C C . GLY A 1 83 ? 16.793 -12.350 -7.873 1.00 0.00 661 GLY A C 6
ATOM 8533 O O . GLY A 1 83 ? 16.781 -11.129 -8.054 1.00 0.00 661 GLY A O 6
ATOM 8537 N N . TYR A 1 84 ? 15.813 -13.171 -8.292 1.00 0.00 662 TYR A N 6
ATOM 8538 C CA . TYR A 1 84 ? 14.603 -12.731 -8.982 1.00 0.00 662 TYR A CA 6
ATOM 8539 C C . TYR A 1 84 ? 13.405 -13.547 -8.488 1.00 0.00 662 TYR A C 6
ATOM 8540 O O . TYR A 1 84 ? 13.440 -14.773 -8.584 1.00 0.00 662 TYR A O 6
ATOM 8558 N N . LEU A 1 85 ? 12.357 -12.878 -7.989 1.00 0.00 663 LEU A N 6
ATOM 8559 C CA . LEU A 1 85 ? 11.099 -13.462 -7.533 1.00 0.00 663 LEU A CA 6
ATOM 8560 C C . LEU A 1 85 ? 10.076 -13.589 -8.658 1.00 0.00 663 LEU A C 6
ATOM 8561 O O . LEU A 1 85 ? 10.141 -12.897 -9.672 1.00 0.00 663 LEU A O 6
ATOM 8577 N N . LYS A 1 86 ? 9.071 -14.431 -8.421 1.00 0.00 664 LYS A N 6
ATOM 8578 C CA . LYS A 1 86 ? 7.896 -14.638 -9.255 1.00 0.00 664 LYS A CA 6
ATOM 8579 C C . LYS A 1 86 ? 6.716 -14.940 -8.342 1.00 0.00 664 LYS A C 6
ATOM 8580 O O . LYS A 1 86 ? 6.916 -15.441 -7.234 1.00 0.00 664 LYS A O 6
ATOM 8599 N N . ILE A 1 87 ? 5.496 -14.652 -8.798 1.00 0.00 665 ILE A N 6
ATOM 8600 C CA . ILE A 1 87 ? 4.289 -15.111 -8.133 1.00 0.00 665 ILE A CA 6
ATOM 8601 C C . ILE A 1 87 ? 4.051 -16.572 -8.526 1.00 0.00 665 ILE A C 6
ATOM 8602 O O . ILE A 1 87 ? 3.878 -16.881 -9.709 1.00 0.00 665 ILE A O 6
ATOM 8618 N N . VAL A 1 88 ? 4.062 -17.425 -7.496 1.00 0.00 666 VAL A N 6
ATOM 8619 C CA . VAL A 1 88 ? 4.175 -18.881 -7.481 1.00 0.00 666 VAL A CA 6
ATOM 8620 C C . VAL A 1 88 ? 4.756 -19.444 -8.785 1.00 0.00 666 VAL A C 6
ATOM 8621 O O . VAL A 1 88 ? 5.932 -19.135 -9.077 1.00 0.00 666 VAL A O 6
ATOM 8635 N N . GLY A 1 1 ? 9.066 13.546 -35.665 1.00 0.00 579 GLY A N 7
ATOM 8636 C CA . GLY A 1 1 ? 9.367 14.618 -34.703 1.00 0.00 579 GLY A CA 7
ATOM 8637 C C . GLY A 1 1 ? 10.859 14.751 -34.432 1.00 0.00 579 GLY A C 7
ATOM 8638 O O . GLY A 1 1 ? 11.416 15.803 -34.733 1.00 0.00 579 GLY A O 7
ATOM 8644 N N . ALA A 1 2 ? 11.504 13.731 -33.851 1.00 0.00 580 ALA A N 7
ATOM 8645 C CA . ALA A 1 2 ? 12.892 13.779 -33.400 1.00 0.00 580 ALA A CA 7
ATOM 8646 C C . ALA A 1 2 ? 13.528 12.389 -33.493 1.00 0.00 580 ALA A C 7
ATOM 8647 O O . ALA A 1 2 ? 12.831 11.388 -33.650 1.00 0.00 580 ALA A O 7
ATOM 8654 N N . MET A 1 3 ? 14.853 12.304 -33.334 1.00 0.00 581 MET A N 7
ATOM 8655 C CA . MET A 1 3 ? 15.580 11.034 -33.270 1.00 0.00 581 MET A CA 7
ATOM 8656 C C . MET A 1 3 ? 15.409 10.407 -31.875 1.00 0.00 581 MET A C 7
ATOM 8657 O O . MET A 1 3 ? 16.379 10.198 -31.150 1.00 0.00 581 MET A O 7
ATOM 8671 N N . GLY A 1 4 ? 14.157 10.138 -31.492 1.00 0.00 582 GLY A N 7
ATOM 8672 C CA . GLY A 1 4 ? 13.774 9.693 -30.163 1.00 0.00 582 GLY A CA 7
ATOM 8673 C C . GLY A 1 4 ? 12.298 9.991 -29.940 1.00 0.00 582 GLY A C 7
ATOM 8674 O O . GLY A 1 4 ? 11.959 11.006 -29.336 1.00 0.00 582 GLY A O 7
ATOM 8678 N N . GLU A 1 5 ? 11.426 9.115 -30.444 1.00 0.00 583 GLU A N 7
ATOM 8679 C CA . GLU A 1 5 ? 9.978 9.160 -30.267 1.00 0.00 583 GLU A CA 7
ATOM 8680 C C . GLU A 1 5 ? 9.521 7.742 -29.910 1.00 0.00 583 GLU A C 7
ATOM 8681 O O . GLU A 1 5 ? 10.241 6.775 -30.165 1.00 0.00 583 GLU A O 7
ATOM 8693 N N . THR A 1 6 ? 8.338 7.610 -29.304 1.00 0.00 584 THR A N 7
ATOM 8694 C CA . THR A 1 6 ? 7.893 6.373 -28.669 1.00 0.00 584 THR A CA 7
ATOM 8695 C C . THR A 1 6 ? 7.484 5.284 -29.666 1.00 0.00 584 THR A C 7
ATOM 8696 O O . THR A 1 6 ? 7.469 4.106 -29.297 1.00 0.00 584 THR A O 7
ATOM 8707 N N . GLY A 1 7 ? 7.118 5.651 -30.903 1.00 0.00 585 GLY A N 7
ATOM 8708 C CA . GLY A 1 7 ? 6.526 4.748 -31.889 1.00 0.00 585 GLY A CA 7
ATOM 8709 C C . GLY A 1 7 ? 5.094 4.398 -31.512 1.00 0.00 585 GLY A C 7
ATOM 8710 O O . GLY A 1 7 ? 4.143 4.764 -32.198 1.00 0.00 585 GLY A O 7
ATOM 8714 N N . LYS A 1 8 ? 4.969 3.703 -30.386 1.00 0.00 586 LYS A N 7
ATOM 8715 C CA . LYS A 1 8 ? 3.741 3.545 -29.635 1.00 0.00 586 LYS A CA 7
ATOM 8716 C C . LYS A 1 8 ? 3.258 4.909 -29.120 1.00 0.00 586 LYS A C 7
ATOM 8717 O O . LYS A 1 8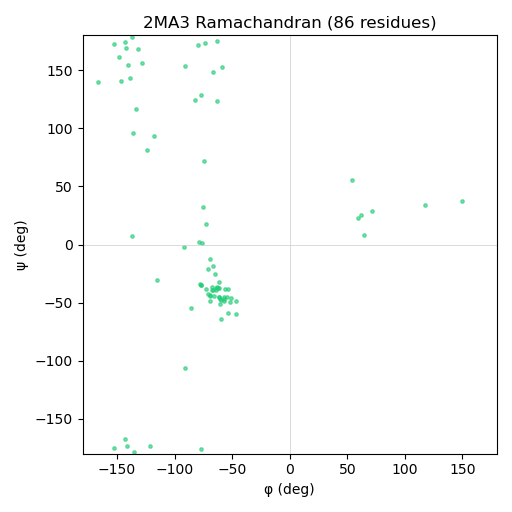 ? 3.999 5.898 -29.141 1.00 0.00 586 LYS A O 7
ATOM 8736 N N . ILE A 1 9 ? 2.046 4.930 -28.566 1.00 0.00 587 ILE A N 7
ATOM 8737 C CA . ILE A 1 9 ? 1.490 6.035 -27.794 1.00 0.00 587 ILE A CA 7
ATOM 8738 C C . ILE A 1 9 ? 0.977 5.477 -26.461 1.00 0.00 587 ILE A C 7
ATOM 8739 O O . ILE A 1 9 ? 1.027 4.265 -26.234 1.00 0.00 587 ILE A O 7
ATOM 8755 N N . ASP A 1 10 ? 0.474 6.357 -25.597 1.00 0.00 588 ASP A N 7
ATOM 8756 C CA . ASP A 1 10 ? -0.172 6.045 -24.330 1.00 0.00 588 ASP A CA 7
ATOM 8757 C C . ASP A 1 10 ? -1.412 6.933 -24.191 1.00 0.00 588 ASP A C 7
ATOM 8758 O O . ASP A 1 10 ? -1.650 7.804 -25.032 1.00 0.00 588 ASP A O 7
ATOM 8767 N N . ILE A 1 11 ? -2.192 6.717 -23.126 1.00 0.00 589 ILE A N 7
ATOM 8768 C CA . ILE A 1 11 ? -3.247 7.614 -22.691 1.00 0.00 589 ILE A CA 7
ATOM 8769 C C . ILE A 1 11 ? -3.133 7.670 -21.168 1.00 0.00 589 ILE A C 7
ATOM 8770 O O . ILE A 1 11 ? -3.392 6.676 -20.494 1.00 0.00 589 ILE A O 7
ATOM 8786 N N . ASP A 1 12 ? -2.776 8.834 -20.626 1.00 0.00 590 ASP A N 7
ATOM 8787 C CA . ASP A 1 12 ? -2.729 9.104 -19.188 1.00 0.00 590 ASP A CA 7
ATOM 8788 C C . ASP A 1 12 ? -4.068 8.755 -18.539 1.00 0.00 590 ASP A C 7
ATOM 8789 O O . ASP A 1 12 ? -4.127 8.099 -17.503 1.00 0.00 590 ASP A O 7
ATOM 8798 N N . LYS A 1 13 ? -5.157 9.135 -19.210 1.00 0.00 591 LYS A N 7
ATOM 8799 C CA . LYS A 1 13 ? -6.523 8.993 -18.720 1.00 0.00 591 LYS A CA 7
ATOM 8800 C C . LYS A 1 13 ? -7.200 7.708 -19.193 1.00 0.00 591 LYS A C 7
ATOM 8801 O O . LYS A 1 13 ? -8.419 7.646 -19.338 1.00 0.00 591 LYS A O 7
ATOM 8820 N N . VAL A 1 14 ? -6.391 6.677 -19.428 1.00 0.00 592 VAL A N 7
ATOM 8821 C CA . VAL A 1 14 ? -6.855 5.296 -19.610 1.00 0.00 592 VAL A CA 7
ATOM 8822 C C . VAL A 1 14 ? -7.677 4.800 -18.400 1.00 0.00 592 VAL A C 7
ATOM 8823 O O . VAL A 1 14 ? -8.534 3.933 -18.555 1.00 0.00 592 VAL A O 7
ATOM 8836 N N . GLU A 1 15 ? -7.467 5.383 -17.213 1.00 0.00 593 GLU A N 7
ATOM 8837 C CA . GLU A 1 15 ? -8.335 5.304 -16.042 1.00 0.00 593 GLU A CA 7
ATOM 8838 C C . GLU A 1 15 ? -8.334 6.708 -15.417 1.00 0.00 593 GLU A C 7
ATOM 8839 O O . GLU A 1 15 ? -7.624 7.597 -15.896 1.00 0.00 593 GLU A O 7
ATOM 8851 N N . GLY A 1 16 ? -9.117 6.918 -14.359 1.00 0.00 594 GLY A N 7
ATOM 8852 C CA . GLY A 1 16 ? -9.029 8.083 -13.501 1.00 0.00 594 GLY A CA 7
ATOM 8853 C C . GLY A 1 16 ? -8.198 7.726 -12.275 1.00 0.00 594 GLY A C 7
ATOM 8854 O O . GLY A 1 16 ? -6.969 7.744 -12.332 1.00 0.00 594 GLY A O 7
ATOM 8858 N N . ARG A 1 17 ? -8.869 7.385 -11.171 1.00 0.00 595 ARG A N 7
ATOM 8859 C CA . ARG A 1 17 ? -8.293 6.642 -10.060 1.00 0.00 595 ARG A CA 7
ATOM 8860 C C . ARG A 1 17 ? -9.445 6.066 -9.236 1.00 0.00 595 ARG A C 7
ATOM 8861 O O . ARG A 1 17 ? -10.600 6.463 -9.397 1.00 0.00 595 ARG A O 7
ATOM 8882 N N . THR A 1 18 ? -9.101 5.233 -8.257 1.00 0.00 596 THR A N 7
ATOM 8883 C CA . THR A 1 18 ? -9.943 4.838 -7.136 1.00 0.00 596 THR A CA 7
ATOM 8884 C C . THR A 1 18 ? -9.199 5.166 -5.826 1.00 0.00 596 THR A C 7
ATOM 8885 O O . THR A 1 18 ? -7.993 5.446 -5.867 1.00 0.00 596 THR A O 7
ATOM 8896 N N . PRO A 1 19 ? -9.886 5.160 -4.664 1.00 0.00 597 PRO A N 7
ATOM 8897 C CA . PRO A 1 19 ? -9.256 5.226 -3.344 1.00 0.00 597 PRO A CA 7
ATOM 8898 C C . PRO A 1 19 ? -8.577 3.883 -3.000 1.00 0.00 597 PRO A C 7
ATOM 8899 O O . PRO A 1 19 ? -8.328 3.057 -3.879 1.00 0.00 597 PRO A O 7
ATOM 8910 N N . LYS A 1 20 ? -8.258 3.656 -1.719 1.00 0.00 598 LYS A N 7
ATOM 8911 C CA . LYS A 1 20 ? -7.793 2.368 -1.202 1.00 0.00 598 LYS A CA 7
ATOM 8912 C C . LYS A 1 20 ? -8.676 1.948 -0.031 1.00 0.00 598 LYS A C 7
ATOM 8913 O O . LYS A 1 20 ? -9.392 2.782 0.524 1.00 0.00 598 LYS A O 7
ATOM 8932 N N . SER A 1 21 ? -8.568 0.683 0.382 1.00 0.00 599 SER A N 7
ATOM 8933 C CA . SER A 1 21 ? -9.248 0.146 1.555 1.00 0.00 599 SER A CA 7
ATOM 8934 C C . SER A 1 21 ? -8.181 -0.359 2.525 1.00 0.00 599 SER A C 7
ATOM 8935 O O . SER A 1 21 ? -7.900 0.315 3.519 1.00 0.00 599 SER A O 7
ATOM 8943 N N . GLU A 1 22 ? -7.505 -1.459 2.185 1.00 0.00 600 GLU A N 7
ATOM 8944 C CA . GLU A 1 22 ? -6.408 -2.041 2.946 1.00 0.00 600 GLU A CA 7
ATOM 8945 C C . GLU A 1 22 ? -5.170 -2.088 2.054 1.00 0.00 600 GLU A C 7
ATOM 8946 O O . GLU A 1 22 ? -5.270 -2.144 0.828 1.00 0.00 600 GLU A O 7
ATOM 8958 N N . ARG A 1 23 ? -4.001 -2.077 2.695 1.00 0.00 601 ARG A N 7
ATOM 8959 C CA . ARG A 1 23 ? -2.701 -2.378 2.123 1.00 0.00 601 ARG A CA 7
ATOM 8960 C C . ARG A 1 23 ? -1.902 -3.024 3.247 1.00 0.00 601 ARG A C 7
ATOM 8961 O O . ARG A 1 23 ? -2.182 -2.774 4.424 1.00 0.00 601 ARG A O 7
ATOM 8982 N N . ASP A 1 24 ? -0.854 -3.764 2.913 1.00 0.00 602 ASP A N 7
ATOM 8983 C CA . ASP A 1 24 ? -0.211 -4.694 3.831 1.00 0.00 602 ASP A CA 7
ATOM 8984 C C . ASP A 1 24 ? 1.239 -4.828 3.434 1.00 0.00 602 ASP A C 7
ATOM 8985 O O . ASP A 1 24 ? 1.520 -4.720 2.249 1.00 0.00 602 ASP A O 7
ATOM 8994 N N . LYS A 1 25 ? 2.136 -5.150 4.366 1.00 0.00 603 LYS A N 7
ATOM 8995 C CA . LYS A 1 25 ? 3.516 -5.494 4.046 1.00 0.00 603 LYS A CA 7
ATOM 8996 C C . LYS A 1 25 ? 3.529 -6.561 2.943 1.00 0.00 603 LYS A C 7
ATOM 8997 O O . LYS A 1 25 ? 4.237 -6.400 1.948 1.00 0.00 603 LYS A O 7
ATOM 9016 N N . PHE A 1 26 ? 2.696 -7.603 3.072 1.00 0.00 604 PHE A N 7
ATOM 9017 C CA . PHE A 1 26 ? 2.598 -8.664 2.075 1.00 0.00 604 PHE A CA 7
ATOM 9018 C C . PHE A 1 26 ? 2.203 -8.113 0.701 1.00 0.00 604 PHE A C 7
ATOM 9019 O O . PHE A 1 26 ? 2.848 -8.445 -0.291 1.00 0.00 604 PHE A O 7
ATOM 9036 N N . ARG A 1 27 ? 1.177 -7.253 0.627 1.00 0.00 605 ARG A N 7
ATOM 9037 C CA . ARG A 1 27 ? 0.779 -6.624 -0.632 1.00 0.00 605 ARG A CA 7
ATOM 9038 C C . ARG A 1 27 ? 1.873 -5.676 -1.132 1.00 0.00 605 ARG A C 7
ATOM 9039 O O . ARG A 1 27 ? 2.210 -5.735 -2.306 1.00 0.00 605 ARG A O 7
ATOM 9060 N N . LEU A 1 28 ? 2.466 -4.844 -0.270 1.00 0.00 606 LEU A N 7
ATOM 9061 C CA . LEU A 1 28 ? 3.484 -3.872 -0.627 1.00 0.00 606 LEU A CA 7
ATOM 9062 C C . LEU A 1 28 ? 4.638 -4.585 -1.329 1.00 0.00 606 LEU A C 7
ATOM 9063 O O . LEU A 1 28 ? 5.123 -4.081 -2.340 1.00 0.00 606 LEU A O 7
ATOM 9079 N N . LEU A 1 29 ? 5.016 -5.782 -0.851 1.00 0.00 607 LEU A N 7
ATOM 9080 C CA . LEU A 1 29 ? 5.976 -6.610 -1.563 1.00 0.00 607 LEU A CA 7
ATOM 9081 C C . LEU A 1 29 ? 5.373 -7.153 -2.866 1.00 0.00 607 LEU A C 7
ATOM 9082 O O . LEU A 1 29 ? 5.990 -7.038 -3.924 1.00 0.00 607 LEU A O 7
ATOM 9098 N N . LEU A 1 30 ? 4.205 -7.802 -2.796 1.00 0.00 608 LEU A N 7
ATOM 9099 C CA . LEU A 1 30 ? 3.708 -8.670 -3.853 1.00 0.00 608 LEU A CA 7
ATOM 9100 C C . LEU A 1 30 ? 3.380 -7.867 -5.104 1.00 0.00 608 LEU A C 7
ATOM 9101 O O . LEU A 1 30 ? 3.601 -8.334 -6.217 1.00 0.00 608 LEU A O 7
ATOM 9117 N N . GLU A 1 31 ? 2.870 -6.654 -4.917 1.00 0.00 609 GLU A N 7
ATOM 9118 C CA . GLU A 1 31 ? 2.479 -5.751 -5.974 1.00 0.00 609 GLU A CA 7
ATOM 9119 C C . GLU A 1 31 ? 3.727 -5.291 -6.741 1.00 0.00 609 GLU A C 7
ATOM 9120 O O . GLU A 1 31 ? 3.715 -5.304 -7.969 1.00 0.00 609 GLU A O 7
ATOM 9132 N N . LEU A 1 32 ? 4.856 -5.042 -6.061 1.00 0.00 610 LEU A N 7
ATOM 9133 C CA . LEU A 1 32 ? 6.108 -4.765 -6.766 1.00 0.00 610 LEU A CA 7
ATOM 9134 C C . LEU A 1 32 ? 6.566 -5.983 -7.563 1.00 0.00 610 LEU A C 7
ATOM 9135 O O . LEU A 1 32 ? 7.094 -5.813 -8.658 1.00 0.00 610 LEU A O 7
ATOM 9151 N N . ILE A 1 33 ? 6.354 -7.208 -7.061 1.00 0.00 611 ILE A N 7
ATOM 9152 C CA . ILE A 1 33 ? 6.706 -8.410 -7.817 1.00 0.00 611 ILE A CA 7
ATOM 9153 C C . ILE A 1 33 ? 5.918 -8.407 -9.129 1.00 0.00 611 ILE A C 7
ATOM 9154 O O . ILE A 1 33 ? 6.529 -8.607 -10.173 1.00 0.00 611 ILE A O 7
ATOM 9170 N N . LYS A 1 34 ? 4.606 -8.129 -9.117 1.00 0.00 612 LYS A N 7
ATOM 9171 C CA . LYS A 1 34 ? 3.801 -8.250 -10.340 1.00 0.00 612 LYS A CA 7
ATOM 9172 C C . LYS A 1 34 ? 4.102 -7.085 -11.269 1.00 0.00 612 LYS A C 7
ATOM 9173 O O . LYS A 1 34 ? 4.151 -7.279 -12.483 1.00 0.00 612 LYS A O 7
ATOM 9192 N N . GLU A 1 35 ? 4.326 -5.888 -10.713 1.00 0.00 613 GLU A N 7
ATOM 9193 C CA . GLU A 1 35 ? 4.519 -4.700 -11.520 1.00 0.00 613 GLU A CA 7
ATOM 9194 C C . GLU A 1 35 ? 5.876 -4.705 -12.224 1.00 0.00 613 GLU A C 7
ATOM 9195 O O . GLU A 1 35 ? 6.048 -3.980 -13.200 1.00 0.00 613 GLU A O 7
ATOM 9207 N N . TYR A 1 36 ? 6.803 -5.565 -11.778 1.00 0.00 614 TYR A N 7
ATOM 9208 C CA . TYR A 1 36 ? 8.140 -5.695 -12.335 1.00 0.00 614 TYR A CA 7
ATOM 9209 C C . TYR A 1 36 ? 8.325 -7.041 -13.034 1.00 0.00 614 TYR A C 7
ATOM 9210 O O . TYR A 1 36 ? 9.146 -7.127 -13.944 1.00 0.00 614 TYR A O 7
ATOM 9228 N N . GLU A 1 37 ? 7.527 -8.060 -12.687 1.00 0.00 615 GLU A N 7
ATOM 9229 C CA . GLU A 1 37 ? 7.456 -9.321 -13.403 1.00 0.00 615 GLU A CA 7
ATOM 9230 C C . GLU A 1 37 ? 7.218 -9.068 -14.888 1.00 0.00 615 GLU A C 7
ATOM 9231 O O . GLU A 1 37 ? 8.049 -9.459 -15.707 1.00 0.00 615 GLU A O 7
ATOM 9243 N N . ASP A 1 38 ? 6.101 -8.425 -15.242 1.00 0.00 616 ASP A N 7
ATOM 9244 C CA . ASP A 1 38 ? 5.644 -8.337 -16.627 1.00 0.00 616 ASP A CA 7
ATOM 9245 C C . ASP A 1 38 ? 6.682 -7.622 -17.489 1.00 0.00 616 ASP A C 7
ATOM 9246 O O . ASP A 1 38 ? 6.915 -8.005 -18.633 1.00 0.00 616 ASP A O 7
ATOM 9255 N N . ASP A 1 39 ? 7.385 -6.656 -16.889 1.00 0.00 617 ASP A N 7
ATOM 9256 C CA . ASP A 1 39 ? 8.433 -5.886 -17.538 1.00 0.00 617 ASP A CA 7
ATOM 9257 C C . ASP A 1 39 ? 9.654 -6.745 -17.857 1.00 0.00 617 ASP A C 7
ATOM 9258 O O . ASP A 1 39 ? 10.247 -6.632 -18.929 1.00 0.00 617 ASP A O 7
ATOM 9267 N N . TYR A 1 40 ? 10.006 -7.639 -16.928 1.00 0.00 618 TYR A N 7
ATOM 9268 C CA . TYR A 1 40 ? 11.101 -8.586 -17.078 1.00 0.00 618 TYR A CA 7
ATOM 9269 C C . TYR A 1 40 ? 10.642 -9.854 -17.811 1.00 0.00 618 TYR A C 7
ATOM 9270 O O . TYR A 1 40 ? 11.466 -10.718 -18.115 1.00 0.00 618 TYR A O 7
ATOM 9288 N N . GLY A 1 41 ? 9.340 -9.973 -18.097 1.00 0.00 619 GLY A N 7
ATOM 9289 C CA . GLY A 1 41 ? 8.761 -11.084 -18.855 1.00 0.00 619 GLY A CA 7
ATOM 9290 C C . GLY A 1 41 ? 8.310 -12.244 -17.964 1.00 0.00 619 GLY A C 7
ATOM 9291 O O . GLY A 1 41 ? 8.114 -13.360 -18.443 1.00 0.00 619 GLY A O 7
ATOM 9295 N N . GLY A 1 42 ? 8.150 -11.980 -16.667 1.00 0.00 620 GLY A N 7
ATOM 9296 C CA . GLY A 1 42 ? 7.555 -12.843 -15.663 1.00 0.00 620 GLY A CA 7
ATOM 9297 C C . GLY A 1 42 ? 8.562 -13.301 -14.610 1.00 0.00 620 GLY A C 7
ATOM 9298 O O . GLY A 1 42 ? 8.500 -14.451 -14.169 1.00 0.00 620 GLY A O 7
ATOM 9302 N N . ARG A 1 43 ? 9.485 -12.419 -14.216 1.00 0.00 621 ARG A N 7
ATOM 9303 C CA . ARG A 1 43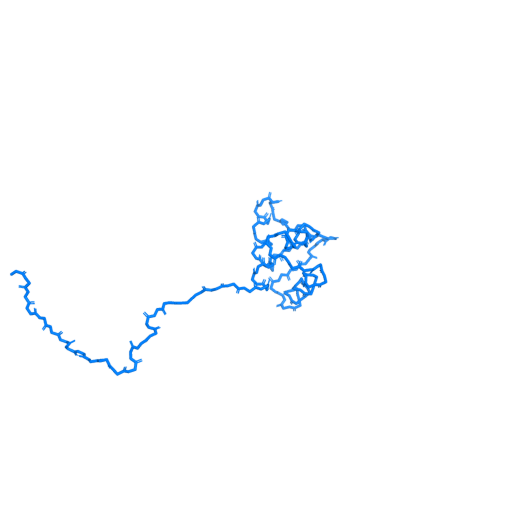 ? 10.538 -12.636 -13.225 1.00 0.00 621 ARG A CA 7
ATOM 9304 C C . ARG A 1 43 ? 10.826 -11.265 -12.593 1.00 0.00 621 ARG A C 7
ATOM 9305 O O . ARG A 1 43 ? 10.689 -10.283 -13.302 1.00 0.00 621 ARG A O 7
ATOM 9326 N N . ALA A 1 44 ? 11.219 -11.138 -11.322 1.00 0.00 622 ALA A N 7
ATOM 9327 C CA . ALA A 1 44 ? 11.405 -9.828 -10.675 1.00 0.00 622 ALA A CA 7
ATOM 9328 C C . ALA A 1 44 ? 12.616 -9.844 -9.724 1.00 0.00 622 ALA A C 7
ATOM 9329 O O . ALA A 1 44 ? 12.644 -10.682 -8.828 1.00 0.00 622 ALA A O 7
ATOM 9336 N N . PRO A 1 45 ? 13.631 -8.974 -9.887 1.00 0.00 623 PRO A N 7
ATOM 9337 C CA . PRO A 1 45 ? 14.873 -9.029 -9.113 1.00 0.00 623 PRO A CA 7
ATOM 9338 C C . PRO A 1 45 ? 14.656 -8.728 -7.622 1.00 0.00 623 PRO A C 7
ATOM 9339 O O . PRO A 1 45 ? 14.246 -7.628 -7.245 1.00 0.00 623 PRO A O 7
ATOM 9350 N N . THR A 1 46 ? 14.977 -9.701 -6.766 1.00 0.00 624 THR A N 7
ATOM 9351 C CA . THR A 1 46 ? 14.752 -9.715 -5.325 1.00 0.00 624 THR A CA 7
ATOM 9352 C C . THR A 1 46 ? 15.527 -8.576 -4.657 1.00 0.00 624 THR A C 7
ATOM 9353 O O . THR A 1 46 ? 15.011 -7.903 -3.765 1.00 0.00 624 THR A O 7
ATOM 9364 N N . ASN A 1 47 ? 16.744 -8.302 -5.145 1.00 0.00 625 ASN A N 7
ATOM 9365 C CA . ASN A 1 47 ? 17.549 -7.187 -4.667 1.00 0.00 625 ASN A CA 7
ATOM 9366 C C . ASN A 1 47 ? 16.850 -5.844 -4.890 1.00 0.00 625 ASN A C 7
ATOM 9367 O O . ASN A 1 47 ? 16.896 -4.953 -4.034 1.00 0.00 625 ASN A O 7
ATOM 9378 N N . ILE A 1 48 ? 16.213 -5.691 -6.054 1.00 0.00 626 ILE A N 7
ATOM 9379 C CA . ILE A 1 48 ? 15.536 -4.458 -6.389 1.00 0.00 626 ILE A CA 7
ATOM 9380 C C . ILE A 1 48 ? 14.225 -4.401 -5.610 1.00 0.00 626 ILE A C 7
ATOM 9381 O O . ILE A 1 48 ? 13.914 -3.342 -5.094 1.00 0.00 626 ILE A O 7
ATOM 9397 N N . LEU A 1 49 ? 13.502 -5.515 -5.438 1.00 0.00 627 LEU A N 7
ATOM 9398 C CA . LEU A 1 49 ? 12.324 -5.578 -4.569 1.00 0.00 627 LEU A CA 7
ATOM 9399 C C . LEU A 1 49 ? 12.623 -5.043 -3.168 1.00 0.00 627 LEU A C 7
ATOM 9400 O O . LEU A 1 49 ? 11.854 -4.232 -2.658 1.00 0.00 627 LEU A O 7
ATOM 9416 N N . ILE A 1 50 ? 13.742 -5.464 -2.567 1.00 0.00 628 ILE A N 7
ATOM 9417 C CA . ILE A 1 50 ? 14.202 -4.950 -1.274 1.00 0.00 628 ILE A CA 7
ATOM 9418 C C . ILE A 1 50 ? 14.413 -3.438 -1.392 1.00 0.00 628 ILE A C 7
ATOM 9419 O O . ILE A 1 50 ? 13.775 -2.661 -0.676 1.00 0.00 628 ILE A O 7
ATOM 9435 N N . THR A 1 51 ? 15.299 -3.041 -2.310 1.00 0.00 629 THR A N 7
ATOM 9436 C CA . THR A 1 51 ? 15.714 -1.661 -2.522 1.00 0.00 629 THR A CA 7
ATOM 9437 C C . THR A 1 51 ? 14.485 -0.755 -2.690 1.00 0.00 629 THR A C 7
ATOM 9438 O O . THR A 1 51 ? 14.316 0.203 -1.940 1.00 0.00 629 THR A O 7
ATOM 9449 N N . GLU A 1 52 ? 13.596 -1.092 -3.625 1.00 0.00 630 GLU A N 7
ATOM 9450 C CA . GLU A 1 52 ? 12.357 -0.390 -3.919 1.00 0.00 630 GLU A CA 7
ATOM 9451 C C . GLU A 1 52 ? 11.474 -0.351 -2.678 1.00 0.00 630 GLU A C 7
ATOM 9452 O O . GLU A 1 52 ? 11.004 0.721 -2.322 1.00 0.00 630 GLU A O 7
ATOM 9464 N N . MET A 1 53 ? 11.274 -1.464 -1.964 1.00 0.00 631 MET A N 7
ATOM 9465 C CA . MET A 1 53 ? 10.450 -1.443 -0.759 1.00 0.00 631 MET A CA 7
ATOM 9466 C C . MET A 1 53 ? 10.963 -0.409 0.257 1.00 0.00 631 MET A C 7
ATOM 9467 O O . MET A 1 53 ? 10.145 0.290 0.868 1.00 0.00 631 MET A O 7
ATOM 9481 N N . MET A 1 54 ? 12.289 -0.256 0.420 1.00 0.00 632 MET A N 7
ATOM 9482 C CA . MET A 1 54 ? 12.812 0.806 1.286 1.00 0.00 632 MET A CA 7
ATOM 9483 C C . MET A 1 54 ? 12.597 2.188 0.658 1.00 0.00 632 MET A C 7
ATOM 9484 O O . MET A 1 54 ? 12.305 3.143 1.372 1.00 0.00 632 MET A O 7
ATOM 9498 N N . ASP A 1 55 ? 12.711 2.310 -0.666 1.00 0.00 633 ASP A N 7
ATOM 9499 C CA . ASP A 1 55 ? 12.751 3.597 -1.363 1.00 0.00 633 ASP A CA 7
ATOM 9500 C C . ASP A 1 55 ? 11.354 4.154 -1.643 1.00 0.00 633 ASP A C 7
ATOM 9501 O O . ASP A 1 55 ? 11.185 5.323 -1.989 1.00 0.00 633 ASP A O 7
ATOM 9510 N N . ARG A 1 56 ? 10.347 3.288 -1.526 1.00 0.00 634 ARG A N 7
ATOM 9511 C CA . ARG A 1 56 ? 8.970 3.536 -1.929 1.00 0.00 634 ARG A CA 7
ATOM 9512 C C . ARG A 1 56 ? 8.057 3.451 -0.714 1.00 0.00 634 ARG A C 7
ATOM 9513 O O . ARG A 1 56 ? 7.075 4.186 -0.647 1.00 0.00 634 ARG A O 7
ATOM 9534 N N . TYR A 1 57 ? 8.390 2.584 0.253 1.00 0.00 635 TYR A N 7
ATOM 9535 C CA . TYR A 1 57 ? 7.546 2.296 1.402 1.00 0.00 635 TYR A CA 7
ATOM 9536 C C . TYR A 1 57 ? 8.321 2.304 2.729 1.00 0.00 635 TYR A C 7
ATOM 9537 O O . TYR A 1 57 ? 7.732 2.017 3.771 1.00 0.00 635 TYR A O 7
ATOM 9555 N N . ASN A 1 58 ? 9.616 2.661 2.717 1.00 0.00 636 ASN A N 7
ATOM 9556 C CA . ASN A 1 58 ? 10.473 2.811 3.903 1.00 0.00 636 ASN A CA 7
ATOM 9557 C C . ASN A 1 58 ? 10.627 1.503 4.706 1.00 0.00 636 ASN A C 7
ATOM 9558 O O . ASN A 1 58 ? 10.918 1.531 5.904 1.00 0.00 636 ASN A O 7
ATOM 9569 N N . VAL A 1 59 ? 10.419 0.344 4.074 1.00 0.00 637 VAL A N 7
ATOM 9570 C CA . VAL A 1 59 ? 10.499 -0.949 4.746 1.00 0.00 637 VAL A CA 7
ATOM 9571 C C . VAL A 1 59 ? 11.974 -1.381 4.807 1.00 0.00 637 VAL A C 7
ATOM 9572 O O . VAL A 1 59 ? 12.639 -1.449 3.774 1.00 0.00 637 VAL A O 7
ATOM 9585 N N . SER A 1 60 ? 12.492 -1.655 6.012 1.00 0.00 638 SER A N 7
ATOM 9586 C CA . SER A 1 60 ? 13.844 -2.131 6.273 1.00 0.00 638 SER A CA 7
ATOM 9587 C C . SER A 1 60 ? 14.091 -3.464 5.567 1.00 0.00 638 SER A C 7
ATOM 9588 O O . SER A 1 60 ? 13.171 -4.265 5.439 1.00 0.00 638 SER A O 7
ATOM 9596 N N . GLU A 1 61 ? 15.340 -3.757 5.200 1.00 0.00 639 GLU A N 7
ATOM 9597 C CA . GLU A 1 61 ? 15.714 -4.954 4.444 1.00 0.00 639 GLU A CA 7
ATOM 9598 C C . GLU A 1 61 ? 15.319 -6.237 5.183 1.00 0.00 639 GLU A C 7
ATOM 9599 O O . GLU A 1 61 ? 14.862 -7.187 4.561 1.00 0.00 639 GLU A O 7
ATOM 9611 N N . GLU A 1 62 ? 15.411 -6.216 6.512 1.00 0.00 640 GLU A N 7
ATOM 9612 C CA . GLU A 1 62 ? 14.910 -7.215 7.450 1.00 0.00 640 GLU A CA 7
ATOM 9613 C C . GLU A 1 62 ? 13.409 -7.427 7.213 1.00 0.00 640 GLU A C 7
ATOM 9614 O O . GLU A 1 62 ? 12.944 -8.524 6.897 1.00 0.00 640 GLU A O 7
ATOM 9626 N N . LYS A 1 63 ? 12.661 -6.339 7.364 1.00 0.00 641 LYS A N 7
ATOM 9627 C CA . LYS A 1 63 ? 11.214 -6.266 7.260 1.00 0.00 641 LYS A CA 7
ATOM 9628 C C . LYS A 1 63 ? 10.674 -6.540 5.864 1.00 0.00 641 LYS A C 7
ATOM 9629 O O . LYS A 1 63 ? 9.474 -6.755 5.725 1.00 0.00 641 LYS A O 7
ATOM 9648 N N . VAL A 1 64 ? 11.523 -6.488 4.843 1.00 0.00 642 VAL A N 7
ATOM 9649 C CA . VAL A 1 64 ? 11.235 -7.016 3.510 1.00 0.00 642 VAL A CA 7
ATOM 9650 C C . VAL A 1 64 ? 11.633 -8.488 3.398 1.00 0.00 642 VAL A C 7
ATOM 9651 O O . VAL A 1 64 ? 10.819 -9.265 2.911 1.00 0.00 642 VAL A O 7
ATOM 9664 N N . GLU A 1 65 ? 12.827 -8.904 3.835 1.00 0.00 643 GLU A N 7
ATOM 9665 C CA . GLU A 1 65 ? 13.274 -10.295 3.727 1.00 0.00 643 GLU A CA 7
ATOM 9666 C C . GLU A 1 65 ? 12.311 -11.252 4.426 1.00 0.00 643 GLU A C 7
ATOM 9667 O O . GLU A 1 65 ? 12.116 -12.379 3.963 1.00 0.00 643 GLU A O 7
ATOM 9679 N N . GLU A 1 66 ? 11.634 -10.790 5.483 1.00 0.00 644 GLU A N 7
ATOM 9680 C CA . GLU A 1 66 ? 10.567 -11.577 6.081 1.00 0.00 644 GLU A CA 7
ATOM 9681 C C . GLU A 1 66 ? 9.473 -11.868 5.048 1.00 0.00 644 GLU A C 7
ATOM 9682 O O . GLU A 1 66 ? 9.035 -13.003 4.931 1.00 0.00 644 GLU A O 7
ATOM 9694 N N . LEU A 1 67 ? 9.053 -10.861 4.278 1.00 0.00 645 LEU A N 7
ATOM 9695 C CA . LEU A 1 67 ? 7.955 -10.910 3.318 1.00 0.00 645 LEU A CA 7
ATOM 9696 C C . LEU A 1 67 ? 8.347 -11.866 2.214 1.00 0.00 645 LEU A C 7
ATOM 9697 O O . LEU A 1 67 ? 7.558 -12.717 1.804 1.00 0.00 645 LEU A O 7
ATOM 9713 N N . ILE A 1 68 ? 9.604 -11.735 1.794 1.00 0.00 646 ILE A N 7
ATOM 9714 C CA . ILE A 1 68 ? 10.210 -12.563 0.781 1.00 0.00 646 ILE A CA 7
ATOM 9715 C C . ILE A 1 68 ? 10.162 -14.005 1.272 1.00 0.00 646 ILE A C 7
ATOM 9716 O O . ILE A 1 68 ? 9.749 -14.856 0.489 1.00 0.00 646 ILE A O 7
ATOM 9732 N N . ARG A 1 69 ? 10.482 -14.306 2.544 1.00 0.00 647 ARG A N 7
ATOM 9733 C CA . ARG A 1 69 ? 10.353 -15.697 2.977 1.00 0.00 647 ARG A CA 7
ATOM 9734 C C . ARG A 1 69 ? 8.885 -16.087 3.125 1.00 0.00 647 ARG A C 7
ATOM 9735 O O . ARG A 1 69 ? 8.476 -17.046 2.493 1.00 0.00 647 ARG A O 7
ATOM 9756 N N . ILE A 1 70 ? 8.064 -15.329 3.856 1.00 0.00 648 ILE A N 7
ATOM 9757 C CA . ILE A 1 70 ? 6.682 -15.675 4.193 1.00 0.00 648 ILE A CA 7
ATOM 9758 C C . ILE A 1 70 ? 5.915 -16.027 2.925 1.00 0.00 648 ILE A C 7
ATOM 9759 O O . ILE A 1 70 ? 5.302 -17.092 2.847 1.00 0.00 648 ILE A O 7
ATOM 9775 N N . LEU A 1 71 ? 5.958 -15.165 1.906 1.00 0.00 649 LEU A N 7
ATOM 9776 C CA . LEU A 1 71 ? 5.239 -15.454 0.685 1.00 0.00 649 LEU A CA 7
ATOM 9777 C C . LEU A 1 71 ? 5.827 -16.660 -0.085 1.00 0.00 649 LEU A C 7
ATOM 9778 O O . LEU A 1 71 ? 5.096 -17.337 -0.809 1.00 0.00 649 LEU A O 7
ATOM 9794 N N . LYS A 1 72 ? 7.123 -16.953 0.074 1.00 0.00 650 LYS A N 7
ATOM 9795 C CA . LYS A 1 72 ? 7.806 -18.113 -0.543 1.00 0.00 650 LYS A CA 7
ATOM 9796 C C . LYS A 1 72 ? 7.392 -19.395 0.166 1.00 0.00 650 LYS A C 7
ATOM 9797 O O . LYS A 1 72 ? 7.092 -20.407 -0.459 1.00 0.00 650 LYS A O 7
ATOM 9816 N N . ASP A 1 73 ? 7.346 -19.305 1.485 1.00 0.00 651 ASP A N 7
ATOM 9817 C CA . ASP A 1 73 ? 7.004 -20.318 2.469 1.00 0.00 651 ASP A CA 7
ATOM 9818 C C . ASP A 1 73 ? 5.557 -20.757 2.229 1.00 0.00 651 ASP A C 7
ATOM 9819 O O . ASP A 1 73 ? 5.245 -21.944 2.254 1.00 0.00 651 ASP A O 7
ATOM 9828 N N . LYS A 1 74 ? 4.681 -19.787 1.938 1.00 0.00 652 LYS A N 7
ATOM 9829 C CA . LYS A 1 74 ? 3.289 -19.997 1.540 1.00 0.00 652 LYS A CA 7
ATOM 9830 C C . LYS A 1 74 ? 3.150 -20.635 0.155 1.00 0.00 652 LYS A C 7
ATOM 9831 O O . LYS A 1 74 ? 2.044 -21.039 -0.196 1.00 0.00 652 LYS A O 7
ATOM 9850 N N . GLY A 1 75 ? 4.215 -20.664 -0.654 1.00 0.00 653 GLY A N 7
ATOM 9851 C CA . GLY A 1 75 ? 4.124 -20.995 -2.067 1.00 0.00 653 GLY A CA 7
ATOM 9852 C C . GLY A 1 75 ? 3.310 -19.963 -2.849 1.00 0.00 653 GLY A C 7
ATOM 9853 O O . GLY A 1 75 ? 2.804 -20.291 -3.918 1.00 0.00 653 GLY A O 7
ATOM 9857 N N . ALA A 1 76 ? 3.152 -18.736 -2.327 1.00 0.00 654 ALA A N 7
ATOM 9858 C CA . ALA A 1 76 ? 2.536 -17.637 -3.057 1.00 0.00 654 ALA A CA 7
ATOM 9859 C C . ALA A 1 76 ? 3.532 -17.052 -4.061 1.00 0.00 654 ALA A C 7
ATOM 9860 O O . ALA A 1 76 ? 3.140 -16.624 -5.147 1.00 0.00 654 ALA A O 7
ATOM 9867 N N . ILE A 1 77 ? 4.825 -17.048 -3.716 1.00 0.00 655 ILE A N 7
ATOM 9868 C CA . ILE A 1 77 ? 5.891 -16.646 -4.621 1.00 0.00 655 ILE A CA 7
ATOM 9869 C C . ILE A 1 77 ? 6.969 -17.717 -4.591 1.00 0.00 655 ILE A C 7
ATOM 9870 O O . ILE A 1 77 ? 6.917 -18.662 -3.800 1.00 0.00 655 ILE A O 7
ATOM 9886 N N . PHE A 1 78 ? 7.955 -17.559 -5.462 1.00 0.00 656 PHE A N 7
ATOM 9887 C CA . PHE A 1 78 ? 9.099 -18.432 -5.539 1.00 0.00 656 PHE A CA 7
ATOM 9888 C C . PHE A 1 78 ? 10.281 -17.663 -6.115 1.00 0.00 656 PHE A C 7
ATOM 9889 O O . PHE A 1 78 ? 10.115 -16.528 -6.558 1.00 0.00 656 PHE A O 7
ATOM 9906 N N . GLU A 1 79 ? 11.464 -18.281 -6.117 1.00 0.00 657 GLU A N 7
ATOM 9907 C CA . GLU A 1 79 ? 12.727 -17.661 -6.500 1.00 0.00 657 GLU A CA 7
ATOM 9908 C C . GLU A 1 79 ? 13.278 -18.381 -7.752 1.00 0.00 657 GLU A C 7
ATOM 9909 O O . GLU A 1 79 ? 14.104 -19.285 -7.629 1.00 0.00 657 GLU A O 7
ATOM 9921 N N . PRO A 1 80 ? 12.806 -18.038 -8.972 1.00 0.00 658 PRO A N 7
ATOM 9922 C CA . PRO A 1 80 ? 13.153 -18.690 -10.243 1.00 0.00 658 PRO A CA 7
ATOM 9923 C C . PRO A 1 80 ? 14.602 -18.523 -10.698 1.00 0.00 658 PRO A C 7
ATOM 9924 O O . PRO A 1 80 ? 14.974 -19.022 -11.764 1.00 0.00 658 PRO A O 7
ATOM 9935 N N . ALA A 1 81 ? 15.390 -17.733 -9.977 1.00 0.00 659 ALA A N 7
ATOM 9936 C CA . ALA A 1 81 ? 16.841 -17.682 -10.103 1.00 0.00 659 ALA A CA 7
ATOM 9937 C C . ALA A 1 81 ? 17.467 -17.110 -8.832 1.00 0.00 659 ALA A C 7
ATOM 9938 O O . ALA A 1 81 ? 16.767 -16.566 -7.987 1.00 0.00 659 ALA A O 7
ATOM 9945 N N . ARG A 1 82 ? 18.802 -17.177 -8.750 1.00 0.00 660 ARG A N 7
ATOM 9946 C CA . ARG A 1 82 ? 19.701 -16.841 -7.633 1.00 0.00 660 ARG A CA 7
ATOM 9947 C C . ARG A 1 82 ? 19.617 -15.414 -7.042 1.00 0.00 660 ARG A C 7
ATOM 9948 O O . ARG A 1 82 ? 20.536 -14.994 -6.345 1.00 0.00 660 ARG A O 7
ATOM 9969 N N . GLY A 1 83 ? 18.561 -14.660 -7.334 1.00 0.00 661 GLY A N 7
ATOM 9970 C CA . GLY A 1 83 ? 18.292 -13.321 -6.830 1.00 0.00 661 GLY A CA 7
ATOM 9971 C C . GLY A 1 83 ? 17.075 -12.701 -7.517 1.00 0.00 661 GLY A C 7
ATOM 9972 O O . GLY A 1 83 ? 17.040 -11.482 -7.692 1.00 0.00 661 GLY A O 7
ATOM 9976 N N . TYR A 1 84 ? 16.112 -13.522 -7.958 1.00 0.00 662 TYR A N 7
ATOM 9977 C CA . TYR A 1 84 ? 14.932 -13.072 -8.680 1.00 0.00 662 TYR A CA 7
ATOM 9978 C C . TYR A 1 84 ? 13.748 -13.875 -8.173 1.00 0.00 662 TYR A C 7
ATOM 9979 O O . TYR A 1 84 ? 13.811 -15.101 -8.191 1.00 0.00 662 TYR A O 7
ATOM 9997 N N . LEU A 1 85 ? 12.684 -13.180 -7.775 1.00 0.00 663 LEU A N 7
ATOM 9998 C CA . LEU A 1 85 ? 11.389 -13.701 -7.384 1.00 0.00 663 LEU A CA 7
ATOM 9999 C C . LEU A 1 85 ? 10.464 -13.861 -8.602 1.00 0.00 663 LEU A C 7
ATOM 10000 O O . LEU A 1 85 ? 10.743 -13.363 -9.697 1.00 0.00 663 LEU A O 7
ATOM 10016 N N . LYS A 1 86 ? 9.338 -14.549 -8.386 1.00 0.00 664 LYS A N 7
ATOM 10017 C CA . LYS A 1 86 ? 8.186 -14.696 -9.270 1.00 0.00 664 LYS A CA 7
ATOM 10018 C C . LYS A 1 86 ? 6.967 -15.011 -8.416 1.00 0.00 664 LYS A C 7
ATOM 10019 O O . LYS A 1 86 ? 7.115 -15.657 -7.379 1.00 0.00 664 LYS A O 7
ATOM 10038 N N . ILE A 1 87 ? 5.778 -14.601 -8.869 1.00 0.00 665 ILE A N 7
ATOM 10039 C CA . ILE A 1 87 ? 4.522 -15.044 -8.280 1.00 0.00 665 ILE A CA 7
ATOM 10040 C C . ILE A 1 87 ? 4.182 -16.427 -8.847 1.00 0.00 665 ILE A C 7
ATOM 10041 O O . ILE A 1 87 ? 4.228 -16.620 -10.065 1.00 0.00 665 ILE A O 7
ATOM 10057 N N . VAL A 1 88 ? 3.876 -17.388 -7.967 1.00 0.00 666 VAL A N 7
ATOM 10058 C CA . VAL A 1 88 ? 3.399 -18.713 -8.371 1.00 0.00 666 VAL A CA 7
ATOM 10059 C C . VAL A 1 88 ? 2.030 -18.570 -9.044 1.00 0.00 666 VAL A C 7
ATOM 10060 O O . VAL A 1 88 ? 1.880 -19.155 -10.139 1.00 0.00 666 VAL A O 7
ATOM 10074 N N . GLY A 1 1 ? -23.176 -6.967 10.214 1.00 0.00 579 GLY A N 8
ATOM 10075 C CA . GLY A 1 1 ? -24.641 -6.924 10.068 1.00 0.00 579 GLY A CA 8
ATOM 10076 C C . GLY A 1 1 ? -25.024 -7.331 8.655 1.00 0.00 579 GLY A C 8
ATOM 10077 O O . GLY A 1 1 ? -24.224 -7.982 7.987 1.00 0.00 579 GLY A O 8
ATOM 10083 N N . ALA A 1 2 ? -26.215 -6.933 8.202 1.00 0.00 580 ALA A N 8
ATOM 10084 C CA . ALA A 1 2 ? -26.659 -7.066 6.823 1.00 0.00 580 ALA A CA 8
ATOM 10085 C C . ALA A 1 2 ? -27.440 -5.800 6.472 1.00 0.00 580 ALA A C 8
ATOM 10086 O O . ALA A 1 2 ? -28.029 -5.179 7.360 1.00 0.00 580 ALA A O 8
ATOM 10093 N N . MET A 1 3 ? -27.423 -5.420 5.193 1.00 0.00 581 MET A N 8
ATOM 10094 C CA . MET A 1 3 ? -28.055 -4.232 4.637 1.00 0.00 581 MET A CA 8
ATOM 10095 C C . MET A 1 3 ? -28.029 -4.356 3.108 1.00 0.00 581 MET A C 8
ATOM 10096 O O . MET A 1 3 ? -27.426 -5.289 2.574 1.00 0.00 581 MET A O 8
ATOM 10110 N N . GLY A 1 4 ? -28.647 -3.398 2.416 1.00 0.00 582 GLY A N 8
ATOM 10111 C CA . GLY A 1 4 ? -28.597 -3.207 0.976 1.00 0.00 582 GLY A CA 8
ATOM 10112 C C . GLY A 1 4 ? -29.170 -1.825 0.669 1.00 0.00 582 GLY A C 8
ATOM 10113 O O . GLY A 1 4 ? -29.649 -1.141 1.579 1.00 0.00 582 GLY A O 8
ATOM 10117 N N . GLU A 1 5 ? -29.117 -1.414 -0.596 1.00 0.00 583 GLU A N 8
ATOM 10118 C CA . GLU A 1 5 ? -29.504 -0.092 -1.067 1.00 0.00 583 GLU A CA 8
ATOM 10119 C C . GLU A 1 5 ? -30.669 -0.169 -2.062 1.00 0.00 583 GLU A C 8
ATOM 10120 O O . GLU A 1 5 ? -31.057 -1.243 -2.520 1.00 0.00 583 GLU A O 8
ATOM 10132 N N . THR A 1 6 ? -31.224 0.995 -2.407 1.00 0.00 584 THR A N 8
ATOM 10133 C CA . THR A 1 6 ? -32.333 1.168 -3.342 1.00 0.00 584 THR A CA 8
ATOM 10134 C C . THR A 1 6 ? -31.857 1.668 -4.718 1.00 0.00 584 THR A C 8
ATOM 10135 O O . THR A 1 6 ? -32.677 1.889 -5.607 1.00 0.00 584 THR A O 8
ATOM 10146 N N . GLY A 1 7 ? -30.542 1.852 -4.895 1.00 0.00 585 GLY A N 8
ATOM 10147 C CA . GLY A 1 7 ? -29.916 2.249 -6.149 1.00 0.00 585 GLY A CA 8
ATOM 10148 C C . GLY A 1 7 ? -29.454 1.029 -6.946 1.00 0.00 585 GLY A C 8
ATOM 10149 O O . GLY A 1 7 ? -29.713 -0.113 -6.568 1.00 0.00 585 GLY A O 8
ATOM 10153 N N . LYS A 1 8 ? -28.733 1.277 -8.044 1.00 0.00 586 LYS A N 8
ATOM 10154 C CA . LYS A 1 8 ? -28.013 0.251 -8.793 1.00 0.00 586 LYS A CA 8
ATOM 10155 C C . LYS A 1 8 ? -26.588 0.769 -8.976 1.00 0.00 586 LYS A C 8
ATOM 10156 O O . LYS A 1 8 ? -26.409 1.958 -9.244 1.00 0.00 586 LYS A O 8
ATOM 10175 N N . ILE A 1 9 ? -25.588 -0.093 -8.774 1.00 0.00 587 ILE A N 8
ATOM 10176 C CA . ILE A 1 9 ? -24.184 0.315 -8.773 1.00 0.00 587 ILE A CA 8
ATOM 10177 C C . ILE A 1 9 ? -23.795 0.777 -10.180 1.00 0.00 587 ILE A C 8
ATOM 10178 O O . ILE A 1 9 ? -24.196 0.166 -11.171 1.00 0.00 587 ILE A O 8
ATOM 10194 N N . ASP A 1 10 ? -23.001 1.846 -10.257 1.00 0.00 588 ASP A N 8
ATOM 10195 C CA . ASP A 1 10 ? -22.474 2.421 -11.488 1.00 0.00 588 ASP A CA 8
ATOM 10196 C C . ASP A 1 10 ? -21.095 3.012 -11.185 1.00 0.00 588 ASP A C 8
ATOM 10197 O O . ASP A 1 10 ? -20.737 3.138 -10.010 1.00 0.00 588 ASP A O 8
ATOM 10206 N N . ILE A 1 11 ? -20.340 3.397 -12.220 1.00 0.00 589 ILE A N 8
ATOM 10207 C CA . ILE A 1 11 ? -19.114 4.179 -12.093 1.00 0.00 589 ILE A CA 8
ATOM 10208 C C . ILE A 1 11 ? -19.035 5.111 -13.298 1.00 0.00 589 ILE A C 8
ATOM 10209 O O . ILE A 1 11 ? -18.804 4.672 -14.424 1.00 0.00 589 ILE A O 8
ATOM 10225 N N . ASP A 1 12 ? -19.111 6.414 -13.045 1.00 0.00 590 ASP A N 8
ATOM 10226 C CA . ASP A 1 12 ? -18.992 7.520 -13.995 1.00 0.00 590 ASP A CA 8
ATOM 10227 C C . ASP A 1 12 ? -17.638 7.629 -14.716 1.00 0.00 590 ASP A C 8
ATOM 10228 O O . ASP A 1 12 ? -17.323 8.657 -15.314 1.00 0.00 590 ASP A O 8
ATOM 10237 N N . LYS A 1 13 ? -16.779 6.620 -14.588 1.00 0.00 591 LYS A N 8
ATOM 10238 C CA . LYS A 1 13 ? -15.359 6.650 -14.904 1.00 0.00 591 LYS A CA 8
ATOM 10239 C C . LYS A 1 13 ? -14.552 7.689 -14.104 1.00 0.00 591 LYS A C 8
ATOM 10240 O O . LYS A 1 13 ? -13.385 7.927 -14.407 1.00 0.00 591 LYS A O 8
ATOM 10259 N N . VAL A 1 14 ? -15.148 8.271 -13.058 1.00 0.00 592 VAL A N 8
ATOM 10260 C CA . VAL A 1 14 ? -14.503 9.187 -12.119 1.00 0.00 592 VAL A CA 8
ATOM 10261 C C . VAL A 1 14 ? -13.328 8.517 -11.400 1.00 0.00 592 VAL A C 8
ATOM 10262 O O . VAL A 1 14 ? -12.375 9.203 -11.034 1.00 0.00 592 VAL A O 8
ATOM 10275 N N . GLU A 1 15 ? -13.373 7.194 -11.205 1.00 0.00 593 GLU A N 8
ATOM 10276 C CA . GLU A 1 15 ? -12.336 6.460 -10.507 1.00 0.00 593 GLU A CA 8
ATOM 10277 C C . GLU A 1 15 ? -12.125 5.096 -11.175 1.00 0.00 593 GLU A C 8
ATOM 10278 O O . GLU A 1 15 ? -12.998 4.601 -11.892 1.00 0.00 593 GLU A O 8
ATOM 10290 N N . GLY A 1 16 ? -10.958 4.497 -10.915 1.00 0.00 594 GLY A N 8
ATOM 10291 C CA . GLY A 1 16 ? -10.546 3.171 -11.346 1.00 0.00 594 GLY A CA 8
ATOM 10292 C C . GLY A 1 16 ? -9.629 2.546 -10.294 1.00 0.00 594 GLY A C 8
ATOM 10293 O O . GLY A 1 16 ? -8.518 2.128 -10.614 1.00 0.00 594 GLY A O 8
ATOM 10297 N N . ARG A 1 17 ? -10.075 2.517 -9.033 1.00 0.00 595 ARG A N 8
ATOM 10298 C CA . ARG A 1 17 ? -9.402 1.876 -7.904 1.00 0.00 595 ARG A CA 8
ATOM 10299 C C . ARG A 1 17 ? -10.454 1.150 -7.070 1.00 0.00 595 ARG A C 8
ATOM 10300 O O . ARG A 1 17 ? -11.652 1.369 -7.257 1.00 0.00 595 ARG A O 8
ATOM 10321 N N . THR A 1 18 ? -10.013 0.316 -6.128 1.00 0.00 596 THR A N 8
ATOM 10322 C CA . THR A 1 18 ? -10.871 -0.161 -5.060 1.00 0.00 596 THR A CA 8
ATOM 10323 C C . THR A 1 18 ? -11.179 0.989 -4.091 1.00 0.00 596 THR A C 8
ATOM 10324 O O . THR A 1 18 ? -10.335 1.864 -3.901 1.00 0.00 596 THR A O 8
ATOM 10335 N N . PRO A 1 19 ? -12.325 0.943 -3.385 1.00 0.00 597 PRO A N 8
ATOM 10336 C CA . PRO A 1 19 ? -12.588 1.827 -2.251 1.00 0.00 597 PRO A CA 8
ATOM 10337 C C . PRO A 1 19 ? -11.663 1.502 -1.071 1.00 0.00 597 PRO A C 8
ATOM 10338 O O . PRO A 1 19 ? -11.350 2.359 -0.248 1.00 0.00 597 PRO A O 8
ATOM 10349 N N . LYS A 1 20 ? -11.195 0.253 -1.008 1.00 0.00 598 LYS A N 8
ATOM 10350 C CA . LYS A 1 20 ? -10.085 -0.173 -0.180 1.00 0.00 598 LYS A CA 8
ATOM 10351 C C . LYS A 1 20 ? -8.803 0.325 -0.843 1.00 0.00 598 LYS A C 8
ATOM 10352 O O . LYS A 1 20 ? -8.323 -0.301 -1.792 1.00 0.00 598 LYS A O 8
ATOM 10371 N N . SER A 1 21 ? -8.264 1.436 -0.343 1.00 0.00 599 SER A N 8
ATOM 10372 C CA . SER A 1 21 ? -6.886 1.839 -0.610 1.00 0.00 599 SER A CA 8
ATOM 10373 C C . SER A 1 21 ? -5.892 1.054 0.261 1.00 0.00 599 SER A C 8
ATOM 10374 O O . SER A 1 21 ? -4.688 1.070 -0.013 1.00 0.00 599 SER A O 8
ATOM 10382 N N . GLU A 1 22 ? -6.382 0.405 1.324 1.00 0.00 600 GLU A N 8
ATOM 10383 C CA . GLU A 1 22 ? -5.569 -0.210 2.367 1.00 0.00 600 GLU A CA 8
ATOM 10384 C C . GLU A 1 22 ? -4.954 -1.521 1.893 1.00 0.00 600 GLU A C 8
ATOM 10385 O O . GLU A 1 22 ? -5.425 -2.144 0.941 1.00 0.00 600 GLU A O 8
ATOM 10397 N N . ARG A 1 23 ? -3.878 -1.935 2.570 1.00 0.00 601 ARG A N 8
ATOM 10398 C CA . ARG A 1 23 ? -3.042 -3.054 2.165 1.00 0.00 601 ARG A CA 8
ATOM 10399 C C . ARG A 1 23 ? -2.234 -3.560 3.365 1.00 0.00 601 ARG A C 8
ATOM 10400 O O . ARG A 1 23 ? -2.599 -3.312 4.511 1.00 0.00 601 ARG A O 8
ATOM 10421 N N . ASP A 1 24 ? -1.177 -4.322 3.092 1.00 0.00 602 ASP A N 8
ATOM 10422 C CA . ASP A 1 24 ? -0.512 -5.252 3.996 1.00 0.00 602 ASP A CA 8
ATOM 10423 C C . ASP A 1 24 ? 0.942 -5.343 3.570 1.00 0.00 602 ASP A C 8
ATOM 10424 O O . ASP A 1 24 ? 1.186 -5.247 2.372 1.00 0.00 602 ASP A O 8
ATOM 10433 N N . LYS A 1 25 ? 1.891 -5.589 4.485 1.00 0.00 603 LYS A N 8
ATOM 10434 C CA . LYS A 1 25 ? 3.293 -5.802 4.120 1.00 0.00 603 LYS A CA 8
ATOM 10435 C C . LYS A 1 25 ? 3.410 -6.856 3.019 1.00 0.00 603 LYS A C 8
ATOM 10436 O O . LYS A 1 25 ? 4.146 -6.658 2.051 1.00 0.00 603 LYS A O 8
ATOM 10455 N N . PHE A 1 26 ? 2.661 -7.958 3.144 1.00 0.00 604 PHE A N 8
ATOM 10456 C CA . PHE A 1 26 ? 2.671 -9.015 2.145 1.00 0.00 604 PHE A CA 8
ATOM 10457 C C . PHE A 1 26 ? 2.223 -8.473 0.785 1.00 0.00 604 PHE A C 8
ATOM 10458 O O . PHE A 1 26 ? 2.820 -8.801 -0.238 1.00 0.00 604 PHE A O 8
ATOM 10475 N N . ARG A 1 27 ? 1.207 -7.603 0.774 1.00 0.00 605 ARG A N 8
ATOM 10476 C CA . ARG A 1 27 ? 0.706 -6.964 -0.435 1.00 0.00 605 ARG A CA 8
ATOM 10477 C C . ARG A 1 27 ? 1.681 -5.905 -0.952 1.00 0.00 605 ARG A C 8
ATOM 10478 O O . ARG A 1 27 ? 1.879 -5.860 -2.160 1.00 0.00 605 ARG A O 8
ATOM 10499 N N . LEU A 1 28 ? 2.327 -5.113 -0.084 1.00 0.00 606 LEU A N 8
ATOM 10500 C CA . LEU A 1 28 ? 3.351 -4.142 -0.426 1.00 0.00 606 LEU A CA 8
ATOM 10501 C C . LEU A 1 28 ? 4.418 -4.861 -1.236 1.00 0.00 606 LEU A C 8
ATOM 10502 O O . LEU A 1 28 ? 4.719 -4.418 -2.338 1.00 0.00 606 LEU A O 8
ATOM 10518 N N . LEU A 1 29 ? 4.938 -5.992 -0.730 1.00 0.00 607 LEU A N 8
ATOM 10519 C CA . LEU A 1 29 ? 5.942 -6.737 -1.473 1.00 0.00 607 LEU A CA 8
ATOM 10520 C C . LEU A 1 29 ? 5.360 -7.243 -2.796 1.00 0.00 607 LEU A C 8
ATOM 10521 O O . LEU A 1 29 ? 5.968 -7.063 -3.850 1.00 0.00 607 LEU A O 8
ATOM 10537 N N . LEU A 1 30 ? 4.186 -7.882 -2.739 1.00 0.00 608 LEU A N 8
ATOM 10538 C CA . LEU A 1 30 ? 3.562 -8.558 -3.859 1.00 0.00 608 LEU A CA 8
ATOM 10539 C C . LEU A 1 30 ? 3.331 -7.588 -5.015 1.00 0.00 608 LEU A C 8
ATOM 10540 O O . LEU A 1 30 ? 3.570 -7.959 -6.161 1.00 0.00 608 LEU A O 8
ATOM 10556 N N . GLU A 1 31 ? 2.923 -6.350 -4.719 1.00 0.00 609 GLU A N 8
ATOM 10557 C CA . GLU A 1 31 ? 2.732 -5.285 -5.697 1.00 0.00 609 GLU A CA 8
ATOM 10558 C C . GLU A 1 31 ? 3.990 -5.094 -6.551 1.00 0.00 609 GLU A C 8
ATOM 10559 O O . GLU A 1 31 ? 3.893 -5.094 -7.789 1.00 0.00 609 GLU A O 8
ATOM 10571 N N . LEU A 1 32 ? 5.161 -4.990 -5.898 1.00 0.00 610 LEU A N 8
ATOM 10572 C CA . LEU A 1 32 ? 6.419 -4.815 -6.618 1.00 0.00 610 LEU A CA 8
ATOM 10573 C C . LEU A 1 32 ? 6.720 -6.049 -7.460 1.00 0.00 610 LEU A C 8
ATOM 10574 O O . LEU A 1 32 ? 7.255 -5.900 -8.552 1.00 0.00 610 LEU A O 8
ATOM 10590 N N . ILE A 1 33 ? 6.368 -7.259 -7.000 1.00 0.00 611 ILE A N 8
ATOM 10591 C CA . ILE A 1 33 ? 6.580 -8.451 -7.818 1.00 0.00 611 ILE A CA 8
ATOM 10592 C C . ILE A 1 33 ? 5.770 -8.300 -9.109 1.00 0.00 611 ILE A C 8
ATOM 10593 O O . ILE A 1 33 ? 6.294 -8.626 -10.170 1.00 0.00 611 ILE A O 8
ATOM 10609 N N . LYS A 1 34 ? 4.559 -7.718 -9.067 1.00 0.00 612 LYS A N 8
ATOM 10610 C CA . LYS A 1 34 ? 3.739 -7.590 -10.272 1.00 0.00 612 LYS A CA 8
ATOM 10611 C C . LYS A 1 34 ? 4.428 -6.628 -11.219 1.00 0.00 612 LYS A C 8
ATOM 10612 O O . LYS A 1 34 ? 4.574 -6.917 -12.406 1.00 0.00 612 LYS A O 8
ATOM 10631 N N . GLU A 1 35 ? 4.824 -5.472 -10.677 1.00 0.00 613 GLU A N 8
ATOM 10632 C CA . GLU A 1 35 ? 5.276 -4.360 -11.487 1.00 0.00 613 GLU A CA 8
ATOM 10633 C C . GLU A 1 35 ? 6.651 -4.625 -12.105 1.00 0.00 613 GLU A C 8
ATOM 10634 O O . GLU A 1 35 ? 7.036 -3.919 -13.034 1.00 0.00 613 GLU A O 8
ATOM 10646 N N . TYR A 1 36 ? 7.366 -5.651 -11.621 1.00 0.00 614 TYR A N 8
ATOM 10647 C CA . TYR A 1 36 ? 8.724 -5.942 -12.031 1.00 0.00 614 TYR A CA 8
ATOM 10648 C C . TYR A 1 36 ? 8.820 -7.293 -12.721 1.00 0.00 614 TYR A C 8
ATOM 10649 O O . TYR A 1 36 ? 9.762 -7.502 -13.480 1.00 0.00 614 TYR A O 8
ATOM 10667 N N . GLU A 1 37 ? 7.858 -8.198 -12.514 1.00 0.00 615 GLU A N 8
ATOM 10668 C CA . GLU A 1 37 ? 7.814 -9.446 -13.242 1.00 0.00 615 GLU A CA 8
ATOM 10669 C C . GLU A 1 37 ? 7.679 -9.167 -14.731 1.00 0.00 615 GLU A C 8
ATOM 10670 O O . GLU A 1 37 ? 8.566 -9.540 -15.499 1.00 0.00 615 GLU A O 8
ATOM 10682 N N . ASP A 1 38 ? 6.573 -8.534 -15.136 1.00 0.00 616 ASP A N 8
ATOM 10683 C CA . ASP A 1 38 ? 6.164 -8.447 -16.535 1.00 0.00 616 ASP A CA 8
ATOM 10684 C C . ASP A 1 38 ? 7.240 -7.750 -17.367 1.00 0.00 616 ASP A C 8
ATOM 10685 O O . ASP A 1 38 ? 7.494 -8.128 -18.508 1.00 0.00 616 ASP A O 8
ATOM 10694 N N . ASP A 1 39 ? 7.942 -6.810 -16.729 1.00 0.00 617 ASP A N 8
ATOM 10695 C CA . ASP A 1 39 ? 8.994 -6.001 -17.312 1.00 0.00 617 ASP A CA 8
ATOM 10696 C C . ASP A 1 39 ? 10.227 -6.834 -17.635 1.00 0.00 617 ASP A C 8
ATOM 10697 O O . ASP A 1 39 ? 10.851 -6.682 -18.682 1.00 0.00 617 ASP A O 8
ATOM 10706 N N . TYR A 1 40 ? 10.563 -7.749 -16.722 1.00 0.00 618 TYR A N 8
ATOM 10707 C CA . TYR A 1 40 ? 11.722 -8.621 -16.822 1.00 0.00 618 TYR A CA 8
ATOM 10708 C C . TYR A 1 40 ? 11.370 -9.929 -17.531 1.00 0.00 618 TYR A C 8
ATOM 10709 O O . TYR A 1 40 ? 12.271 -10.714 -17.852 1.00 0.00 618 TYR A O 8
ATOM 10727 N N . GLY A 1 41 ? 10.077 -10.151 -17.792 1.00 0.00 619 GLY A N 8
ATOM 10728 C CA . GLY A 1 41 ? 9.580 -11.308 -18.535 1.00 0.00 619 GLY A CA 8
ATOM 10729 C C . GLY A 1 41 ? 9.056 -12.395 -17.612 1.00 0.00 619 GLY A C 8
ATOM 10730 O O . GLY A 1 41 ? 9.359 -13.575 -17.784 1.00 0.00 619 GLY A O 8
ATOM 10734 N N . GLY A 1 42 ? 8.299 -11.979 -16.605 1.00 0.00 620 GLY A N 8
ATOM 10735 C CA . GLY A 1 42 ? 7.732 -12.818 -15.578 1.00 0.00 620 GLY A CA 8
ATOM 10736 C C . GLY A 1 42 ? 8.767 -13.254 -14.543 1.00 0.00 620 GLY A C 8
ATOM 10737 O O . GLY A 1 42 ? 8.754 -14.417 -14.128 1.00 0.00 620 GLY A O 8
ATOM 10741 N N . ARG A 1 43 ? 9.696 -12.353 -14.180 1.00 0.00 621 ARG A N 8
ATOM 10742 C CA . ARG A 1 43 ? 10.850 -12.673 -13.338 1.00 0.00 621 ARG A CA 8
ATOM 10743 C C . ARG A 1 43 ? 11.397 -11.405 -12.647 1.00 0.00 621 ARG A C 8
ATOM 10744 O O . ARG A 1 43 ? 12.355 -10.794 -13.108 1.00 0.00 621 ARG A O 8
ATOM 10765 N N . ALA A 1 44 ? 10.775 -10.986 -11.550 1.00 0.00 622 ALA A N 8
ATOM 10766 C CA . ALA A 1 44 ? 11.047 -9.728 -10.845 1.00 0.00 622 ALA A CA 8
ATOM 10767 C C . ALA A 1 44 ? 12.366 -9.789 -10.046 1.00 0.00 622 ALA A C 8
ATOM 10768 O O . ALA A 1 44 ? 12.500 -10.676 -9.211 1.00 0.00 622 ALA A O 8
ATOM 10775 N N . PRO A 1 45 ? 13.348 -8.890 -10.243 1.00 0.00 623 PRO A N 8
ATOM 10776 C CA . PRO A 1 45 ? 14.632 -8.923 -9.535 1.00 0.00 623 PRO A CA 8
ATOM 10777 C C . PRO A 1 45 ? 14.484 -8.580 -8.043 1.00 0.00 623 PRO A C 8
ATOM 10778 O O . PRO A 1 45 ? 14.077 -7.476 -7.672 1.00 0.00 623 PRO A O 8
ATOM 10789 N N . THR A 1 46 ? 14.851 -9.525 -7.174 1.00 0.00 624 THR A N 8
ATOM 10790 C CA . THR A 1 46 ? 14.585 -9.500 -5.740 1.00 0.00 624 THR A CA 8
ATOM 10791 C C . THR A 1 46 ? 15.356 -8.363 -5.062 1.00 0.00 624 THR A C 8
ATOM 10792 O O . THR A 1 46 ? 14.849 -7.726 -4.137 1.00 0.00 624 THR A O 8
ATOM 10803 N N . ASN A 1 47 ? 16.558 -8.045 -5.556 1.00 0.00 625 ASN A N 8
ATOM 10804 C CA . ASN A 1 47 ? 17.334 -6.934 -5.019 1.00 0.00 625 ASN A CA 8
ATOM 10805 C C . ASN A 1 47 ? 16.656 -5.587 -5.293 1.00 0.00 625 ASN A C 8
ATOM 10806 O O . ASN A 1 47 ? 16.765 -4.662 -4.481 1.00 0.00 625 ASN A O 8
ATOM 10817 N N . ILE A 1 48 ? 15.938 -5.470 -6.418 1.00 0.00 626 ILE A N 8
ATOM 10818 C CA . ILE A 1 48 ? 15.181 -4.267 -6.724 1.00 0.00 626 ILE A CA 8
ATOM 10819 C C . ILE A 1 48 ? 13.924 -4.258 -5.863 1.00 0.00 626 ILE A C 8
ATOM 10820 O O . ILE A 1 48 ? 13.630 -3.216 -5.298 1.00 0.00 626 ILE A O 8
ATOM 10836 N N . LEU A 1 49 ? 13.234 -5.394 -5.685 1.00 0.00 627 LEU A N 8
ATOM 10837 C CA . LEU A 1 49 ? 12.105 -5.497 -4.755 1.00 0.00 627 LEU A CA 8
ATOM 10838 C C . LEU A 1 49 ? 12.455 -4.943 -3.375 1.00 0.00 627 LEU A C 8
ATOM 10839 O O . LEU A 1 49 ? 11.687 -4.155 -2.829 1.00 0.00 627 LEU A O 8
ATOM 10855 N N . ILE A 1 50 ? 13.604 -5.346 -2.824 1.00 0.00 628 ILE A N 8
ATOM 10856 C CA . ILE A 1 50 ? 14.093 -4.844 -1.542 1.00 0.00 628 ILE A CA 8
ATOM 10857 C C . ILE A 1 50 ? 14.257 -3.323 -1.646 1.00 0.00 628 ILE A C 8
ATOM 10858 O O . ILE A 1 50 ? 13.586 -2.577 -0.927 1.00 0.00 628 ILE A O 8
ATOM 10874 N N . THR A 1 51 ? 15.121 -2.877 -2.564 1.00 0.00 629 THR A N 8
ATOM 10875 C CA . THR A 1 51 ? 15.459 -1.475 -2.788 1.00 0.00 629 THR A CA 8
ATOM 10876 C C . THR A 1 51 ? 14.187 -0.619 -2.874 1.00 0.00 629 THR A C 8
ATOM 10877 O O . THR A 1 51 ? 14.016 0.316 -2.094 1.00 0.00 629 THR A O 8
ATOM 10888 N N . GLU A 1 52 ? 13.270 -0.984 -3.774 1.00 0.00 630 GLU A N 8
ATOM 10889 C CA . GLU A 1 52 ? 11.997 -0.323 -4.022 1.00 0.00 630 GLU A CA 8
ATOM 10890 C C . GLU A 1 52 ? 11.143 -0.283 -2.763 1.00 0.00 630 GLU A C 8
ATOM 10891 O O . GLU A 1 52 ? 10.584 0.760 -2.443 1.00 0.00 630 GLU A O 8
ATOM 10903 N N . MET A 1 53 ? 11.043 -1.385 -2.015 1.00 0.00 631 MET A N 8
ATOM 10904 C CA . MET A 1 53 ? 10.245 -1.409 -0.797 1.00 0.00 631 MET A CA 8
ATOM 10905 C C . MET A 1 53 ? 10.803 -0.419 0.232 1.00 0.00 631 MET A C 8
ATOM 10906 O O . MET A 1 53 ? 10.016 0.240 0.921 1.00 0.00 631 MET A O 8
ATOM 10920 N N . MET A 1 54 ? 12.135 -0.275 0.334 1.00 0.00 632 MET A N 8
ATOM 10921 C CA . MET A 1 54 ? 12.712 0.671 1.295 1.00 0.00 632 MET A CA 8
ATOM 10922 C C . MET A 1 54 ? 12.551 2.107 0.803 1.00 0.00 632 MET A C 8
ATOM 10923 O O . MET A 1 54 ? 12.543 3.030 1.613 1.00 0.00 632 MET A O 8
ATOM 10937 N N . ASP A 1 55 ? 12.412 2.300 -0.507 1.00 0.00 633 ASP A N 8
ATOM 10938 C CA . ASP A 1 55 ? 12.327 3.608 -1.129 1.00 0.00 633 ASP A CA 8
ATOM 10939 C C . ASP A 1 55 ? 10.896 4.114 -1.044 1.00 0.00 633 ASP A C 8
ATOM 10940 O O . ASP A 1 55 ? 10.625 5.234 -0.613 1.00 0.00 633 ASP A O 8
ATOM 10949 N N . ARG A 1 56 ? 9.968 3.242 -1.434 1.00 0.00 634 ARG A N 8
ATOM 10950 C CA . ARG A 1 56 ? 8.585 3.586 -1.692 1.00 0.00 634 ARG A CA 8
ATOM 10951 C C . ARG A 1 56 ? 7.717 3.355 -0.463 1.00 0.00 634 ARG A C 8
ATOM 10952 O O . ARG A 1 56 ? 6.677 4.002 -0.346 1.00 0.00 634 ARG A O 8
ATOM 10973 N N . TYR A 1 57 ? 8.129 2.464 0.451 1.00 0.00 635 TYR A N 8
ATOM 10974 C CA . TYR A 1 57 ? 7.347 2.118 1.632 1.00 0.00 635 TYR A CA 8
ATOM 10975 C C . TYR A 1 57 ? 8.179 2.120 2.923 1.00 0.00 635 TYR A C 8
ATOM 10976 O O . TYR A 1 57 ? 7.618 1.849 3.984 1.00 0.00 635 TYR A O 8
ATOM 10994 N N . ASN A 1 58 ? 9.479 2.457 2.863 1.00 0.00 636 ASN A N 8
ATOM 10995 C CA . ASN A 1 58 ? 10.399 2.513 4.008 1.00 0.00 636 ASN A CA 8
ATOM 10996 C C . ASN A 1 58 ? 10.350 1.229 4.856 1.00 0.00 636 ASN A C 8
ATOM 10997 O O . ASN A 1 58 ? 10.374 1.265 6.087 1.00 0.00 636 ASN A O 8
ATOM 11008 N N . VAL A 1 59 ? 10.267 0.078 4.186 1.00 0.00 637 VAL A N 8
ATOM 11009 C CA . VAL A 1 59 ? 10.390 -1.237 4.803 1.00 0.00 637 VAL A CA 8
ATOM 11010 C C . VAL A 1 59 ? 11.873 -1.590 4.687 1.00 0.00 637 VAL A C 8
ATOM 11011 O O . VAL A 1 59 ? 12.381 -1.693 3.575 1.00 0.00 637 VAL A O 8
ATOM 11024 N N . SER A 1 60 ? 12.578 -1.718 5.812 1.00 0.00 638 SER A N 8
ATOM 11025 C CA . SER A 1 60 ? 13.999 -2.036 5.869 1.00 0.00 638 SER A CA 8
ATOM 11026 C C . SER A 1 60 ? 14.253 -3.395 5.228 1.00 0.00 638 SER A C 8
ATOM 11027 O O . SER A 1 60 ? 13.377 -4.253 5.264 1.00 0.00 638 SER A O 8
ATOM 11035 N N . GLU A 1 61 ? 15.468 -3.631 4.730 1.00 0.00 639 GLU A N 8
ATOM 11036 C CA . GLU A 1 61 ? 15.851 -4.852 4.040 1.00 0.00 639 GLU A CA 8
ATOM 11037 C C . GLU A 1 61 ? 15.452 -6.097 4.836 1.00 0.00 639 GLU A C 8
ATOM 11038 O O . GLU A 1 61 ? 14.830 -6.987 4.273 1.00 0.00 639 GLU A O 8
ATOM 11050 N N . GLU A 1 62 ? 15.668 -6.097 6.155 1.00 0.00 640 GLU A N 8
ATOM 11051 C CA . GLU A 1 62 ? 15.272 -7.191 7.054 1.00 0.00 640 GLU A CA 8
ATOM 11052 C C . GLU A 1 62 ? 13.749 -7.392 7.022 1.00 0.00 640 GLU A C 8
ATOM 11053 O O . GLU A 1 62 ? 13.228 -8.504 6.909 1.00 0.00 640 GLU A O 8
ATOM 11065 N N . LYS A 1 63 ? 13.033 -6.274 7.105 1.00 0.00 641 LYS A N 8
ATOM 11066 C CA . LYS A 1 63 ? 11.587 -6.192 7.123 1.00 0.00 641 LYS A CA 8
ATOM 11067 C C . LYS A 1 63 ? 10.978 -6.477 5.747 1.00 0.00 641 LYS A C 8
ATOM 11068 O O . LYS A 1 63 ? 9.772 -6.692 5.682 1.00 0.00 641 LYS A O 8
ATOM 11087 N N . VAL A 1 64 ? 11.778 -6.517 4.670 1.00 0.00 642 VAL A N 8
ATOM 11088 C CA . VAL A 1 64 ? 11.385 -7.068 3.374 1.00 0.00 642 VAL A CA 8
ATOM 11089 C C . VAL A 1 64 ? 11.787 -8.540 3.279 1.00 0.00 642 VAL A C 8
ATOM 11090 O O . VAL A 1 64 ? 10.964 -9.333 2.832 1.00 0.00 642 VAL A O 8
ATOM 11103 N N . GLU A 1 65 ? 12.993 -8.933 3.709 1.00 0.00 643 GLU A N 8
ATOM 11104 C CA . GLU A 1 65 ? 13.470 -10.315 3.668 1.00 0.00 643 GLU A CA 8
ATOM 11105 C C . GLU A 1 65 ? 12.461 -11.255 4.324 1.00 0.00 643 GLU A C 8
ATOM 11106 O O . GLU A 1 65 ? 12.229 -12.358 3.823 1.00 0.00 643 GLU A O 8
ATOM 11118 N N . GLU A 1 66 ? 11.815 -10.803 5.407 1.00 0.00 644 GLU A N 8
ATOM 11119 C CA . GLU A 1 66 ? 10.764 -11.581 6.041 1.00 0.00 644 GLU A CA 8
ATOM 11120 C C . GLU A 1 66 ? 9.638 -11.878 5.048 1.00 0.00 644 GLU A C 8
ATOM 11121 O O . GLU A 1 66 ? 9.219 -13.023 4.916 1.00 0.00 644 GLU A O 8
ATOM 11133 N N . LEU A 1 67 ? 9.179 -10.860 4.319 1.00 0.00 645 LEU A N 8
ATOM 11134 C CA . LEU A 1 67 ? 8.060 -10.928 3.390 1.00 0.00 645 LEU A CA 8
ATOM 11135 C C . LEU A 1 67 ? 8.424 -11.909 2.293 1.00 0.00 645 LEU A C 8
ATOM 11136 O O . LEU A 1 67 ? 7.635 -12.787 1.945 1.00 0.00 645 LEU A O 8
ATOM 11152 N N . ILE A 1 68 ? 9.664 -11.789 1.816 1.00 0.00 646 ILE A N 8
ATOM 11153 C CA . ILE A 1 68 ? 10.211 -12.649 0.791 1.00 0.00 646 ILE A CA 8
ATOM 11154 C C . ILE A 1 68 ? 10.164 -14.088 1.293 1.00 0.00 646 ILE A C 8
ATOM 11155 O O . ILE A 1 68 ? 9.718 -14.949 0.538 1.00 0.00 646 ILE A O 8
ATOM 11171 N N . ARG A 1 69 ? 10.551 -14.382 2.547 1.00 0.00 647 ARG A N 8
ATOM 11172 C CA . ARG A 1 69 ? 10.506 -15.788 2.960 1.00 0.00 647 ARG A CA 8
ATOM 11173 C C . ARG A 1 69 ? 9.076 -16.231 3.225 1.00 0.00 647 ARG A C 8
ATOM 11174 O O . ARG A 1 69 ? 8.713 -17.307 2.771 1.00 0.00 647 ARG A O 8
ATOM 11195 N N . ILE A 1 70 ? 8.256 -15.425 3.903 1.00 0.00 648 ILE A N 8
ATOM 11196 C CA . ILE A 1 70 ? 6.891 -15.778 4.282 1.00 0.00 648 ILE A CA 8
ATOM 11197 C C . ILE A 1 70 ? 6.110 -16.144 3.025 1.00 0.00 648 ILE A C 8
ATOM 11198 O O . ILE A 1 70 ? 5.587 -17.254 2.930 1.00 0.00 648 ILE A O 8
ATOM 11214 N N . LEU A 1 71 ? 6.040 -15.248 2.036 1.00 0.00 649 LEU A N 8
ATOM 11215 C CA . LEU A 1 71 ? 5.259 -15.542 0.850 1.00 0.00 649 LEU A CA 8
ATOM 11216 C C . LEU A 1 71 ? 5.831 -16.738 0.062 1.00 0.00 649 LEU A C 8
ATOM 11217 O O . LEU A 1 71 ? 5.076 -17.432 -0.620 1.00 0.00 649 LEU A O 8
ATOM 11233 N N . LYS A 1 72 ? 7.143 -17.001 0.163 1.00 0.00 650 LYS A N 8
ATOM 11234 C CA . LYS A 1 72 ? 7.791 -18.153 -0.491 1.00 0.00 650 LYS A CA 8
ATOM 11235 C C . LYS A 1 72 ? 7.390 -19.447 0.202 1.00 0.00 650 LYS A C 8
ATOM 11236 O O . LYS A 1 72 ? 7.114 -20.458 -0.433 1.00 0.00 650 LYS A O 8
ATOM 11255 N N . ASP A 1 73 ? 7.350 -19.373 1.522 1.00 0.00 651 ASP A N 8
ATOM 11256 C CA . ASP A 1 73 ? 7.063 -20.452 2.470 1.00 0.00 651 ASP A CA 8
ATOM 11257 C C . ASP A 1 73 ? 5.618 -20.906 2.305 1.00 0.00 651 ASP A C 8
ATOM 11258 O O . ASP A 1 73 ? 5.319 -22.097 2.276 1.00 0.00 651 ASP A O 8
ATOM 11267 N N . LYS A 1 74 ? 4.734 -19.929 2.084 1.00 0.00 652 LYS A N 8
ATOM 11268 C CA . LYS A 1 74 ? 3.336 -20.140 1.729 1.00 0.00 652 LYS A CA 8
ATOM 11269 C C . LYS A 1 74 ? 3.161 -20.693 0.314 1.00 0.00 652 LYS A C 8
ATOM 11270 O O . LYS A 1 74 ? 2.044 -21.058 -0.044 1.00 0.00 652 LYS A O 8
ATOM 11289 N N . GLY A 1 75 ? 4.218 -20.705 -0.506 1.00 0.00 653 GLY A N 8
ATOM 11290 C CA . GLY A 1 75 ? 4.124 -21.015 -1.923 1.00 0.00 653 GLY A CA 8
ATOM 11291 C C . GLY A 1 75 ? 3.285 -19.985 -2.680 1.00 0.00 653 GLY A C 8
ATOM 11292 O O . GLY A 1 75 ? 2.795 -20.304 -3.756 1.00 0.00 653 GLY A O 8
ATOM 11296 N N . ALA A 1 76 ? 3.088 -18.776 -2.130 1.00 0.00 654 ALA A N 8
ATOM 11297 C CA . ALA A 1 76 ? 2.405 -17.685 -2.814 1.00 0.00 654 ALA A CA 8
ATOM 11298 C C . ALA A 1 76 ? 3.333 -17.038 -3.841 1.00 0.00 654 ALA A C 8
ATOM 11299 O O . ALA A 1 76 ? 2.882 -16.547 -4.877 1.00 0.00 654 ALA A O 8
ATOM 11306 N N . ILE A 1 77 ? 4.638 -17.051 -3.561 1.00 0.00 655 ILE A N 8
ATOM 11307 C CA . ILE A 1 77 ? 5.662 -16.631 -4.500 1.00 0.00 655 ILE A CA 8
ATOM 11308 C C . ILE A 1 77 ? 6.738 -17.700 -4.527 1.00 0.00 655 ILE A C 8
ATOM 11309 O O . ILE A 1 77 ? 6.717 -18.665 -3.760 1.00 0.00 655 ILE A O 8
ATOM 11325 N N . PHE A 1 78 ? 7.691 -17.500 -5.420 1.00 0.00 656 PHE A N 8
ATOM 11326 C CA . PHE A 1 78 ? 8.767 -18.405 -5.688 1.00 0.00 656 PHE A CA 8
ATOM 11327 C C . PHE A 1 78 ? 9.970 -17.589 -6.143 1.00 0.00 656 PHE A C 8
ATOM 11328 O O . PHE A 1 78 ? 9.817 -16.436 -6.544 1.00 0.00 656 PHE A O 8
ATOM 11345 N N . GLU A 1 79 ? 11.157 -18.194 -6.112 1.00 0.00 657 GLU A N 8
ATOM 11346 C CA . GLU A 1 79 ? 12.411 -17.552 -6.474 1.00 0.00 657 GLU A CA 8
ATOM 11347 C C . GLU A 1 79 ? 13.003 -18.344 -7.650 1.00 0.00 657 GLU A C 8
ATOM 11348 O O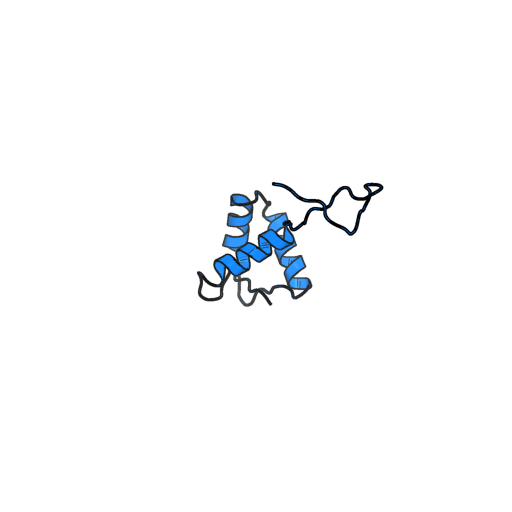 . GLU A 1 79 ? 13.805 -19.251 -7.427 1.00 0.00 657 GLU A O 8
ATOM 11360 N N . PRO A 1 80 ? 12.567 -18.086 -8.902 1.00 0.00 658 PRO A N 8
ATOM 11361 C CA . PRO A 1 80 ? 12.964 -18.868 -10.073 1.00 0.00 658 PRO A CA 8
ATOM 11362 C C . PRO A 1 80 ? 14.465 -18.859 -10.370 1.00 0.00 658 PRO A C 8
ATOM 11363 O O . PRO A 1 80 ? 14.945 -19.742 -11.078 1.00 0.00 658 PRO A O 8
ATOM 11374 N N . ALA A 1 81 ? 15.202 -17.869 -9.859 1.00 0.00 659 ALA A N 8
ATOM 11375 C CA . ALA A 1 81 ? 16.654 -17.800 -9.979 1.00 0.00 659 ALA A CA 8
ATOM 11376 C C . ALA A 1 81 ? 17.269 -17.049 -8.797 1.00 0.00 659 ALA A C 8
ATOM 11377 O O . ALA A 1 81 ? 16.560 -16.422 -8.018 1.00 0.00 659 ALA A O 8
ATOM 11384 N N . ARG A 1 82 ? 18.606 -17.069 -8.723 1.00 0.00 660 ARG A N 8
ATOM 11385 C CA . ARG A 1 82 ? 19.498 -16.632 -7.637 1.00 0.00 660 ARG A CA 8
ATOM 11386 C C . ARG A 1 82 ? 19.339 -15.195 -7.096 1.00 0.00 660 ARG A C 8
ATOM 11387 O O . ARG A 1 82 ? 20.151 -14.773 -6.277 1.00 0.00 660 ARG A O 8
ATOM 11408 N N . GLY A 1 83 ? 18.347 -14.438 -7.554 1.00 0.00 661 GLY A N 8
ATOM 11409 C CA . GLY A 1 83 ? 17.998 -13.112 -7.069 1.00 0.00 661 GLY A CA 8
ATOM 11410 C C . GLY A 1 83 ? 16.785 -12.580 -7.824 1.00 0.00 661 GLY A C 8
ATOM 11411 O O . GLY A 1 83 ? 16.755 -11.406 -8.194 1.00 0.00 661 GLY A O 8
ATOM 11415 N N . TYR A 1 84 ? 15.815 -13.456 -8.104 1.00 0.00 662 TYR A N 8
ATOM 11416 C CA . TYR A 1 84 ? 14.665 -13.173 -8.942 1.00 0.00 662 TYR A CA 8
ATOM 11417 C C . TYR A 1 84 ? 13.458 -13.872 -8.330 1.00 0.00 662 TYR A C 8
ATOM 11418 O O . TYR A 1 84 ? 13.498 -15.090 -8.183 1.00 0.00 662 TYR A O 8
ATOM 11436 N N . LEU A 1 85 ? 12.402 -13.117 -8.021 1.00 0.00 663 LEU A N 8
ATOM 11437 C CA . LEU A 1 85 ? 11.119 -13.569 -7.505 1.00 0.00 663 LEU A CA 8
ATOM 11438 C C . LEU A 1 85 ? 10.081 -13.703 -8.628 1.00 0.00 663 LEU A C 8
ATOM 11439 O O . LEU A 1 85 ? 10.215 -13.138 -9.717 1.00 0.00 663 LEU A O 8
ATOM 11455 N N . LYS A 1 86 ? 9.008 -14.436 -8.319 1.00 0.00 664 LYS A N 8
ATOM 11456 C CA . LYS A 1 86 ? 7.835 -14.649 -9.154 1.00 0.00 664 LYS A CA 8
ATOM 11457 C C . LYS A 1 86 ? 6.642 -15.001 -8.283 1.00 0.00 664 LYS A C 8
ATOM 11458 O O . LYS A 1 86 ? 6.806 -15.709 -7.294 1.00 0.00 664 LYS A O 8
ATOM 11477 N N . ILE A 1 87 ? 5.450 -14.551 -8.672 1.00 0.00 665 ILE A N 8
ATOM 11478 C CA . ILE A 1 87 ? 4.188 -14.977 -8.095 1.00 0.00 665 ILE A CA 8
ATOM 11479 C C . ILE A 1 87 ? 3.849 -16.361 -8.657 1.00 0.00 665 ILE A C 8
ATOM 11480 O O . ILE A 1 87 ? 3.951 -16.572 -9.867 1.00 0.00 665 ILE A O 8
ATOM 11496 N N . VAL A 1 88 ? 3.467 -17.285 -7.767 1.00 0.00 666 VAL A N 8
ATOM 11497 C CA . VAL A 1 88 ? 2.986 -18.625 -8.115 1.00 0.00 666 VAL A CA 8
ATOM 11498 C C . VAL A 1 88 ? 1.936 -18.591 -9.237 1.00 0.00 666 VAL A C 8
ATOM 11499 O O . VAL A 1 88 ? 1.050 -17.706 -9.193 1.00 0.00 666 VAL A O 8
ATOM 11513 N N . GLY A 1 1 ? -38.926 -6.835 -24.708 1.00 0.00 579 GLY A N 9
ATOM 11514 C CA . GLY A 1 1 ? -38.049 -8.004 -24.807 1.00 0.00 579 GLY A CA 9
ATOM 11515 C C . GLY A 1 1 ? -38.820 -9.253 -25.185 1.00 0.00 579 GLY A C 9
ATOM 11516 O O . GLY A 1 1 ? -40.050 -9.225 -25.231 1.00 0.00 579 GLY A O 9
ATOM 11522 N N . ALA A 1 2 ? -38.089 -10.340 -25.438 1.00 0.00 580 ALA A N 9
ATOM 11523 C CA . ALA A 1 2 ? -38.618 -11.697 -25.449 1.00 0.00 580 ALA A CA 9
ATOM 11524 C C . ALA A 1 2 ? -39.034 -12.120 -24.028 1.00 0.00 580 ALA A C 9
ATOM 11525 O O . ALA A 1 2 ? -38.847 -11.376 -23.064 1.00 0.00 580 ALA A O 9
ATOM 11532 N N . MET A 1 3 ? -39.578 -13.337 -23.892 1.00 0.00 581 MET A N 9
ATOM 11533 C CA . MET A 1 3 ? -39.996 -13.903 -22.606 1.00 0.00 581 MET A CA 9
ATOM 11534 C C . MET A 1 3 ? -38.822 -14.045 -21.620 1.00 0.00 581 MET A C 9
ATOM 11535 O O . MET A 1 3 ? -39.035 -14.019 -20.409 1.00 0.00 581 MET A O 9
ATOM 11549 N N . GLY A 1 4 ? -37.590 -14.152 -22.126 1.00 0.00 582 GLY A N 9
ATOM 11550 C CA . GLY A 1 4 ? -36.359 -14.006 -21.372 1.00 0.00 582 GLY A CA 9
ATOM 11551 C C . GLY A 1 4 ? -35.265 -13.612 -22.358 1.00 0.00 582 GLY A C 9
ATOM 11552 O O . GLY A 1 4 ? -35.286 -14.060 -23.504 1.00 0.00 582 GLY A O 9
ATOM 11556 N N . GLU A 1 5 ? -34.331 -12.766 -21.921 1.00 0.00 583 GLU A N 9
ATOM 11557 C CA . GLU A 1 5 ? -33.229 -12.228 -22.712 1.00 0.00 583 GLU A CA 9
ATOM 11558 C C . GLU A 1 5 ? -32.197 -11.642 -21.741 1.00 0.00 583 GLU A C 9
ATOM 11559 O O . GLU A 1 5 ? -32.422 -11.620 -20.527 1.00 0.00 583 GLU A O 9
ATOM 11571 N N . THR A 1 6 ? -31.054 -11.171 -22.243 1.00 0.00 584 THR A N 9
ATOM 11572 C CA . THR A 1 6 ? -30.068 -10.392 -21.499 1.00 0.00 584 THR A CA 9
ATOM 11573 C C . THR A 1 6 ? -29.211 -9.660 -22.538 1.00 0.00 584 THR A C 9
ATOM 11574 O O . THR A 1 6 ? -28.992 -10.185 -23.630 1.00 0.00 584 THR A O 9
ATOM 11585 N N . GLY A 1 7 ? -28.722 -8.462 -22.199 1.00 0.00 585 GLY A N 9
ATOM 11586 C CA . GLY A 1 7 ? -27.859 -7.666 -23.057 1.00 0.00 585 GLY A CA 9
ATOM 11587 C C . GLY A 1 7 ? -27.766 -6.243 -22.520 1.00 0.00 585 GLY A C 9
ATOM 11588 O O . GLY A 1 7 ? -28.788 -5.579 -22.367 1.00 0.00 585 GLY A O 9
ATOM 11592 N N . LYS A 1 8 ? -26.549 -5.781 -22.218 1.00 0.00 586 LYS A N 9
ATOM 11593 C CA . LYS A 1 8 ? -26.241 -4.412 -21.828 1.00 0.00 586 LYS A CA 9
ATOM 11594 C C . LYS A 1 8 ? -25.002 -3.957 -22.600 1.00 0.00 586 LYS A C 9
ATOM 11595 O O . LYS A 1 8 ? -24.241 -4.800 -23.078 1.00 0.00 586 LYS A O 9
ATOM 11614 N N . ILE A 1 9 ? -24.768 -2.642 -22.660 1.00 0.00 587 ILE A N 9
ATOM 11615 C CA . ILE A 1 9 ? -23.501 -2.051 -23.076 1.00 0.00 587 ILE A CA 9
ATOM 11616 C C . ILE A 1 9 ? -23.238 -0.934 -22.068 1.00 0.00 587 ILE A C 9
ATOM 11617 O O . ILE A 1 9 ? -23.748 0.179 -22.182 1.00 0.00 587 ILE A O 9
ATOM 11633 N N . ASP A 1 10 ? -22.508 -1.297 -21.026 1.00 0.00 588 ASP A N 9
ATOM 11634 C CA . ASP A 1 10 ? -22.233 -0.534 -19.818 1.00 0.00 588 ASP A CA 9
ATOM 11635 C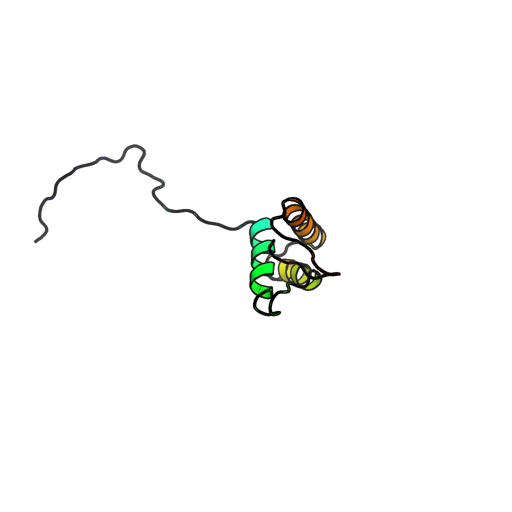 C . ASP A 1 10 ? -20.883 -0.986 -19.262 1.00 0.00 588 ASP A C 9
ATOM 11636 O O . ASP A 1 10 ? -20.378 -2.042 -19.643 1.00 0.00 588 ASP A O 9
ATOM 11645 N N . ILE A 1 11 ? -20.304 -0.184 -18.358 1.00 0.00 589 ILE A N 9
ATOM 11646 C CA . ILE A 1 11 ? -19.060 -0.389 -17.600 1.00 0.00 589 ILE A CA 9
ATOM 11647 C C . ILE A 1 11 ? -17.787 -0.532 -18.466 1.00 0.00 589 ILE A C 9
ATOM 11648 O O . ILE A 1 11 ? -16.692 -0.251 -17.990 1.00 0.00 589 ILE A O 9
ATOM 11664 N N . ASP A 1 12 ? -17.932 -0.834 -19.754 1.00 0.00 590 ASP A N 9
ATOM 11665 C CA . ASP A 1 12 ? -16.930 -0.899 -20.819 1.00 0.00 590 ASP A CA 9
ATOM 11666 C C . ASP A 1 12 ? -15.876 0.214 -20.756 1.00 0.00 590 ASP A C 9
ATOM 11667 O O . ASP A 1 12 ? -14.691 -0.040 -20.953 1.00 0.00 590 ASP A O 9
ATOM 11676 N N . LYS A 1 13 ? -16.311 1.443 -20.474 1.00 0.00 591 LYS A N 9
ATOM 11677 C CA . LYS A 1 13 ? -15.491 2.649 -20.450 1.00 0.00 591 LYS A CA 9
ATOM 11678 C C . LYS A 1 13 ? -15.132 3.091 -19.023 1.00 0.00 591 LYS A C 9
ATOM 11679 O O . LYS A 1 13 ? -14.606 4.188 -18.843 1.00 0.00 591 LYS A O 9
ATOM 11698 N N . VAL A 1 14 ? -15.422 2.272 -18.008 1.00 0.00 592 VAL A N 9
ATOM 11699 C CA . VAL A 1 14 ? -15.264 2.606 -16.597 1.00 0.00 592 VAL A CA 9
ATOM 11700 C C . VAL A 1 14 ? -14.281 1.617 -15.983 1.00 0.00 592 VAL A C 9
ATOM 11701 O O . VAL A 1 14 ? -14.629 0.487 -15.643 1.00 0.00 592 VAL A O 9
ATOM 11714 N N . GLU A 1 15 ? -13.040 2.063 -15.836 1.00 0.00 593 GLU A N 9
ATOM 11715 C CA . GLU A 1 15 ? -11.972 1.311 -15.201 1.00 0.00 593 GLU A CA 9
ATOM 11716 C C . GLU A 1 15 ? -11.017 2.291 -14.511 1.00 0.00 593 GLU A C 9
ATOM 11717 O O . GLU A 1 15 ? -11.186 3.509 -14.599 1.00 0.00 593 GLU A O 9
ATOM 11729 N N . GLY A 1 16 ? -10.034 1.740 -13.801 1.00 0.00 594 GLY A N 9
ATOM 11730 C CA . GLY A 1 16 ? -9.147 2.417 -12.877 1.00 0.00 594 GLY A CA 9
ATOM 11731 C C . GLY A 1 16 ? -9.239 1.832 -11.476 1.00 0.00 594 GLY A C 9
ATOM 11732 O O . GLY A 1 16 ? -8.913 2.531 -10.511 1.00 0.00 594 GLY A O 9
ATOM 11736 N N . ARG A 1 17 ? -9.729 0.596 -11.332 1.00 0.00 595 ARG A N 9
ATOM 11737 C CA . ARG A 1 17 ? -10.262 0.107 -10.081 1.00 0.00 595 ARG A CA 9
ATOM 11738 C C . ARG A 1 17 ? -9.452 -1.087 -9.597 1.00 0.00 595 ARG A C 9
ATOM 11739 O O . ARG A 1 17 ? -9.300 -2.092 -10.283 1.00 0.00 595 ARG A O 9
ATOM 11760 N N . THR A 1 18 ? -8.970 -0.965 -8.369 1.00 0.00 596 THR A N 9
ATOM 11761 C CA . THR A 1 18 ? -8.249 -1.982 -7.623 1.00 0.00 596 THR A CA 9
ATOM 11762 C C . THR A 1 18 ? -8.709 -1.881 -6.167 1.00 0.00 596 THR A C 9
ATOM 11763 O O . THR A 1 18 ? -9.268 -0.849 -5.780 1.00 0.00 596 THR A O 9
ATOM 11774 N N . PRO A 1 19 ? -8.426 -2.883 -5.317 1.00 0.00 597 PRO A N 9
ATOM 11775 C CA . PRO A 1 19 ? -8.661 -2.809 -3.875 1.00 0.00 597 PRO A CA 9
ATOM 11776 C C . PRO A 1 19 ? -7.662 -1.866 -3.163 1.00 0.00 597 PRO A C 9
ATOM 11777 O O . PRO A 1 19 ? -7.252 -2.126 -2.034 1.00 0.00 597 PRO A O 9
ATOM 11788 N N . LYS A 1 20 ? -7.247 -0.763 -3.799 1.00 0.00 598 LYS A N 9
ATOM 11789 C CA . LYS A 1 20 ? -6.267 0.202 -3.285 1.00 0.00 598 LYS A CA 9
ATOM 11790 C C . LYS A 1 20 ? -6.706 0.944 -2.023 1.00 0.00 598 LYS A C 9
ATOM 11791 O O . LYS A 1 20 ? -5.890 1.641 -1.427 1.00 0.00 598 LYS A O 9
ATOM 11810 N N . SER A 1 21 ? -7.961 0.787 -1.592 1.00 0.00 599 SER A N 9
ATOM 11811 C CA . SER A 1 21 ? -8.393 1.265 -0.288 1.00 0.00 599 SER A CA 9
ATOM 11812 C C . SER A 1 21 ? -7.830 0.411 0.862 1.00 0.00 599 SER A C 9
ATOM 11813 O O . SER A 1 21 ? -8.087 0.742 2.020 1.00 0.00 599 SER A O 9
ATOM 11821 N N . GLU A 1 22 ? -7.101 -0.671 0.571 1.00 0.00 600 GLU A N 9
ATOM 11822 C CA . GLU A 1 22 ? -6.377 -1.485 1.532 1.00 0.00 600 GLU A CA 9
ATOM 11823 C C . GLU A 1 22 ? -4.991 -1.742 0.945 1.00 0.00 600 GLU A C 9
ATOM 11824 O O . GLU A 1 22 ? -4.821 -1.802 -0.276 1.00 0.00 600 GLU A O 9
ATOM 11836 N N . ARG A 1 23 ? -3.997 -1.882 1.826 1.00 0.00 601 ARG A N 9
ATOM 11837 C CA . ARG A 1 23 ? -2.674 -2.375 1.487 1.00 0.00 601 ARG A CA 9
ATOM 11838 C C . ARG A 1 23 ? -2.084 -3.031 2.732 1.00 0.00 601 ARG A C 9
ATOM 11839 O O . ARG A 1 23 ? -2.333 -2.548 3.843 1.00 0.00 601 ARG A O 9
ATOM 11860 N N . ASP A 1 24 ? -1.190 -4.004 2.551 1.00 0.00 602 ASP A N 9
ATOM 11861 C CA . ASP A 1 24 ? -0.396 -4.602 3.619 1.00 0.00 602 ASP A CA 9
ATOM 11862 C C . ASP A 1 24 ? 1.028 -4.810 3.103 1.00 0.00 602 ASP A C 9
ATOM 11863 O O . ASP A 1 24 ? 1.226 -4.920 1.901 1.00 0.00 602 ASP A O 9
ATOM 11872 N N . LYS A 1 25 ? 2.016 -4.915 3.994 1.00 0.00 603 LYS A N 9
ATOM 11873 C CA . LYS A 1 25 ? 3.407 -5.279 3.706 1.00 0.00 603 LYS A CA 9
ATOM 11874 C C . LYS A 1 25 ? 3.516 -6.451 2.719 1.00 0.00 603 LYS A C 9
ATOM 11875 O O . LYS A 1 25 ? 4.265 -6.371 1.744 1.00 0.00 603 LYS A O 9
ATOM 11894 N N . PHE A 1 26 ? 2.775 -7.533 2.986 1.00 0.00 604 PHE A N 9
ATOM 11895 C CA . PHE A 1 26 ? 2.753 -8.758 2.194 1.00 0.00 604 PHE A CA 9
ATOM 11896 C C . PHE A 1 26 ? 2.326 -8.437 0.763 1.00 0.00 604 PHE A C 9
ATOM 11897 O O . PHE A 1 26 ? 2.976 -8.843 -0.200 1.00 0.00 604 PHE A O 9
ATOM 11914 N N . ARG A 1 27 ? 1.254 -7.650 0.648 1.00 0.00 605 ARG A N 9
ATOM 11915 C CA . ARG A 1 27 ? 0.762 -7.056 -0.574 1.00 0.00 605 ARG A CA 9
ATOM 11916 C C . ARG A 1 27 ? 1.849 -6.214 -1.221 1.00 0.00 605 ARG A C 9
ATOM 11917 O O . ARG A 1 27 ? 2.174 -6.491 -2.359 1.00 0.00 605 ARG A O 9
ATOM 11938 N N . LEU A 1 28 ? 2.423 -5.220 -0.533 1.00 0.00 606 LEU A N 9
ATOM 11939 C CA . LEU A 1 28 ? 3.351 -4.262 -1.108 1.00 0.00 606 LEU A CA 9
ATOM 11940 C C . LEU A 1 28 ? 4.467 -5.031 -1.798 1.00 0.00 606 LEU A C 9
ATOM 11941 O O . LEU A 1 28 ? 4.762 -4.752 -2.959 1.00 0.00 606 LEU A O 9
ATOM 11957 N N . LEU A 1 29 ? 4.995 -6.066 -1.130 1.00 0.00 607 LEU A N 9
ATOM 11958 C CA . LEU A 1 29 ? 5.952 -6.940 -1.772 1.00 0.00 607 LEU A CA 9
ATOM 11959 C C . LEU A 1 29 ? 5.346 -7.638 -3.006 1.00 0.00 607 LEU A C 9
ATOM 11960 O O . LEU A 1 29 ? 5.873 -7.507 -4.107 1.00 0.00 607 LEU A O 9
ATOM 11976 N N . LEU A 1 30 ? 4.246 -8.380 -2.847 1.00 0.00 608 LEU A N 9
ATOM 11977 C CA . LEU A 1 30 ? 3.615 -9.183 -3.896 1.00 0.00 608 LEU A CA 9
ATOM 11978 C C . LEU A 1 30 ? 3.127 -8.375 -5.115 1.00 0.00 608 LEU A C 9
ATOM 11979 O O . LEU A 1 30 ? 3.028 -8.926 -6.213 1.00 0.00 608 LEU A O 9
ATOM 11995 N N . GLU A 1 31 ? 2.789 -7.099 -4.931 1.00 0.00 609 GLU A N 9
ATOM 11996 C CA . GLU A 1 31 ? 2.391 -6.117 -5.923 1.00 0.00 609 GLU A CA 9
ATOM 11997 C C . GLU A 1 31 ? 3.659 -5.652 -6.662 1.00 0.00 609 GLU A C 9
ATOM 11998 O O . GLU A 1 31 ? 3.667 -5.639 -7.893 1.00 0.00 609 GLU A O 9
ATOM 12010 N N . LEU A 1 32 ? 4.779 -5.397 -5.956 1.00 0.00 610 LEU A N 9
ATOM 12011 C CA . LEU A 1 32 ? 6.052 -5.156 -6.638 1.00 0.00 610 LEU A CA 9
ATOM 12012 C C . LEU A 1 32 ? 6.455 -6.371 -7.473 1.00 0.00 610 LEU A C 9
ATOM 12013 O O . LEU A 1 32 ? 7.009 -6.201 -8.555 1.00 0.00 610 LEU A O 9
ATOM 12029 N N . ILE A 1 33 ? 6.193 -7.598 -7.007 1.00 0.00 611 ILE A N 9
ATOM 12030 C CA . ILE A 1 33 ? 6.567 -8.768 -7.797 1.00 0.00 611 ILE A CA 9
ATOM 12031 C C . ILE A 1 33 ? 5.818 -8.728 -9.140 1.00 0.00 611 ILE A C 9
ATOM 12032 O O . ILE A 1 33 ? 6.424 -9.032 -10.164 1.00 0.00 611 ILE A O 9
ATOM 12048 N N . LYS A 1 34 ? 4.553 -8.282 -9.191 1.00 0.00 612 LYS A N 9
ATOM 12049 C CA . LYS A 1 34 ? 3.819 -8.279 -10.460 1.00 0.00 612 LYS A CA 9
ATOM 12050 C C . LYS A 1 34 ? 4.270 -7.118 -11.331 1.00 0.00 612 LYS A C 9
ATOM 12051 O O . LYS A 1 34 ? 4.452 -7.316 -12.532 1.00 0.00 612 LYS A O 9
ATOM 12070 N N . GLU A 1 35 ? 4.518 -5.943 -10.739 1.00 0.00 613 GLU A N 9
ATOM 12071 C CA . GLU A 1 35 ? 4.932 -4.774 -11.501 1.00 0.00 613 GLU A CA 9
ATOM 12072 C C . GLU A 1 35 ? 6.318 -4.966 -12.126 1.00 0.00 613 GLU A C 9
ATOM 12073 O O . GLU A 1 35 ? 6.660 -4.216 -13.037 1.00 0.00 613 GLU A O 9
ATOM 12085 N N . TYR A 1 36 ? 7.104 -5.952 -11.663 1.00 0.00 614 TYR A N 9
ATOM 12086 C CA . TYR A 1 36 ? 8.489 -6.118 -12.068 1.00 0.00 614 TYR A CA 9
ATOM 12087 C C . TYR A 1 36 ? 8.677 -7.437 -12.795 1.00 0.00 614 TYR A C 9
ATOM 12088 O O . TYR A 1 36 ? 9.534 -7.513 -13.671 1.00 0.00 614 TYR A O 9
ATOM 12106 N N . GLU A 1 37 ? 7.846 -8.450 -12.524 1.00 0.00 615 GLU A N 9
ATOM 12107 C CA . GLU A 1 37 ? 7.732 -9.565 -13.435 1.00 0.00 615 GLU A CA 9
ATOM 12108 C C . GLU A 1 37 ? 7.244 -9.045 -14.789 1.00 0.00 615 GLU A C 9
ATOM 12109 O O . GLU A 1 37 ? 7.933 -9.265 -15.786 1.00 0.00 615 GLU A O 9
ATOM 12121 N N . ASP A 1 38 ? 6.125 -8.308 -14.840 1.00 0.00 616 ASP A N 9
ATOM 12122 C CA . ASP A 1 38 ? 5.522 -7.885 -16.104 1.00 0.00 616 ASP A CA 9
ATOM 12123 C C . ASP A 1 38 ? 6.466 -6.981 -16.901 1.00 0.00 616 ASP A C 9
ATOM 12124 O O . ASP A 1 38 ? 6.505 -7.053 -18.126 1.00 0.00 616 ASP A O 9
ATOM 12133 N N . ASP A 1 39 ? 7.302 -6.210 -16.195 1.00 0.00 617 ASP A N 9
ATOM 12134 C CA . ASP A 1 39 ? 8.306 -5.324 -16.770 1.00 0.00 617 ASP A CA 9
ATOM 12135 C C . ASP A 1 39 ? 9.363 -6.108 -17.532 1.00 0.00 617 ASP A C 9
ATOM 12136 O O . ASP A 1 39 ? 9.746 -5.765 -18.649 1.00 0.00 617 ASP A O 9
ATOM 12145 N N . TYR A 1 40 ? 9.824 -7.188 -16.902 1.00 0.00 618 TYR A N 9
ATOM 12146 C CA . TYR A 1 40 ? 10.848 -8.057 -17.442 1.00 0.00 618 TYR A CA 9
ATOM 12147 C C . TYR A 1 40 ? 10.244 -9.123 -18.358 1.00 0.00 618 TYR A C 9
ATOM 12148 O O . TYR A 1 40 ? 10.987 -9.865 -19.001 1.00 0.00 618 TYR A O 9
ATOM 12166 N N . GLY A 1 41 ? 8.910 -9.219 -18.395 1.00 0.00 619 GLY A N 9
ATOM 12167 C CA . GLY A 1 41 ? 8.205 -10.273 -19.123 1.00 0.00 619 GLY A CA 9
ATOM 12168 C C . GLY A 1 41 ? 8.264 -11.614 -18.382 1.00 0.00 619 GLY A C 9
ATOM 12169 O O . GLY A 1 41 ? 8.070 -12.667 -18.986 1.00 0.00 619 GLY A O 9
ATOM 12173 N N . GLY A 1 42 ? 8.542 -11.561 -17.078 1.00 0.00 620 GLY A N 9
ATOM 12174 C CA . GLY A 1 42 ? 8.537 -12.652 -16.125 1.00 0.00 620 GLY A CA 9
ATOM 12175 C C . GLY A 1 42 ? 9.864 -12.767 -15.382 1.00 0.00 620 GLY A C 9
ATOM 12176 O O . GLY A 1 42 ? 10.445 -13.849 -15.348 1.00 0.00 620 GLY A O 9
ATOM 12180 N N . ARG A 1 43 ? 10.362 -11.666 -14.794 1.00 0.00 621 ARG A N 9
ATOM 12181 C CA . ARG A 1 43 ? 11.461 -11.720 -13.828 1.00 0.00 621 ARG A CA 9
ATOM 12182 C C . ARG A 1 43 ? 11.479 -10.486 -12.923 1.00 0.00 621 ARG A C 9
ATOM 12183 O O . ARG A 1 43 ? 12.005 -9.457 -13.317 1.00 0.00 621 ARG A O 9
ATOM 12204 N N . ALA A 1 44 ? 10.957 -10.581 -11.703 1.00 0.00 622 ALA A N 9
ATOM 12205 C CA . ALA A 1 44 ? 11.079 -9.518 -10.706 1.00 0.00 622 ALA A CA 9
ATOM 12206 C C . ALA A 1 44 ? 12.381 -9.688 -9.901 1.00 0.00 622 ALA A C 9
ATOM 12207 O O . ALA A 1 44 ? 12.444 -10.576 -9.047 1.00 0.00 622 ALA A O 9
ATOM 12214 N N . PRO A 1 45 ? 13.434 -8.887 -10.147 1.00 0.00 623 PRO A N 9
ATOM 12215 C CA . PRO A 1 45 ? 14.699 -8.979 -9.426 1.00 0.00 623 PRO A CA 9
ATOM 12216 C C . PRO A 1 45 ? 14.541 -8.641 -7.937 1.00 0.00 623 PRO A C 9
ATOM 12217 O O . PRO A 1 45 ? 14.136 -7.530 -7.571 1.00 0.00 623 PRO A O 9
ATOM 12228 N N . THR A 1 46 ? 14.915 -9.589 -7.071 1.00 0.00 624 THR A N 9
ATOM 12229 C CA . THR A 1 46 ? 14.754 -9.516 -5.624 1.00 0.00 624 THR A CA 9
ATOM 12230 C C . THR A 1 46 ? 15.502 -8.299 -5.073 1.00 0.00 624 THR A C 9
ATOM 12231 O O . THR A 1 46 ? 15.011 -7.612 -4.177 1.00 0.00 624 THR A O 9
ATOM 12242 N N . ASN A 1 47 ? 16.664 -7.984 -5.660 1.00 0.00 625 ASN A N 9
ATOM 12243 C CA . ASN A 1 47 ? 17.473 -6.851 -5.238 1.00 0.00 625 ASN A CA 9
ATOM 12244 C C . ASN A 1 47 ? 16.719 -5.527 -5.421 1.00 0.00 625 ASN A C 9
ATOM 12245 O O . ASN A 1 47 ? 16.906 -4.600 -4.625 1.00 0.00 625 ASN A O 9
ATOM 12256 N N . ILE A 1 48 ? 15.892 -5.428 -6.471 1.00 0.00 626 ILE A N 9
ATOM 12257 C CA . ILE A 1 48 ? 15.130 -4.226 -6.766 1.00 0.00 626 ILE A CA 9
ATOM 12258 C C . ILE A 1 48 ? 13.926 -4.189 -5.833 1.00 0.00 626 ILE A C 9
ATOM 12259 O O . ILE A 1 48 ? 13.759 -3.184 -5.156 1.00 0.00 626 ILE A O 9
ATOM 12275 N N . LEU A 1 49 ? 13.152 -5.282 -5.738 1.00 0.00 627 LEU A N 9
ATOM 12276 C CA . LEU A 1 49 ? 12.039 -5.437 -4.789 1.00 0.00 627 LEU A CA 9
ATOM 12277 C C . LEU A 1 49 ? 12.405 -4.909 -3.403 1.00 0.00 627 LEU A C 9
ATOM 12278 O O . LEU A 1 49 ? 11.679 -4.084 -2.855 1.00 0.00 627 LEU A O 9
ATOM 12294 N N . ILE A 1 50 ? 13.520 -5.392 -2.845 1.00 0.00 628 ILE A N 9
ATOM 12295 C CA . ILE A 1 50 ? 13.990 -4.998 -1.519 1.00 0.00 628 ILE A CA 9
ATOM 12296 C C . ILE A 1 50 ? 14.235 -3.486 -1.507 1.00 0.00 628 ILE A C 9
ATOM 12297 O O . ILE A 1 50 ? 13.577 -2.756 -0.762 1.00 0.00 628 ILE A O 9
ATOM 12313 N N . THR A 1 51 ? 15.154 -3.014 -2.352 1.00 0.00 629 THR A N 9
ATOM 12314 C CA . THR A 1 51 ? 15.571 -1.618 -2.380 1.00 0.00 629 THR A CA 9
ATOM 12315 C C . THR A 1 51 ? 14.358 -0.695 -2.545 1.00 0.00 629 THR A C 9
ATOM 12316 O O . THR A 1 51 ? 14.186 0.232 -1.759 1.00 0.00 629 THR A O 9
ATOM 12327 N N . GLU A 1 52 ? 13.487 -0.989 -3.515 1.00 0.00 630 GLU A N 9
ATOM 12328 C CA . GLU A 1 52 ? 12.261 -0.256 -3.788 1.00 0.00 630 GLU A CA 9
ATOM 12329 C C . GLU A 1 52 ? 11.361 -0.246 -2.553 1.00 0.00 630 GLU A C 9
ATOM 12330 O O . GLU A 1 52 ? 10.885 0.814 -2.172 1.00 0.00 630 GLU A O 9
ATOM 12342 N N . MET A 1 53 ? 11.143 -1.378 -1.879 1.00 0.00 631 MET A N 9
ATOM 12343 C CA . MET A 1 53 ? 10.348 -1.395 -0.651 1.00 0.00 631 MET A CA 9
ATOM 12344 C C . MET A 1 53 ? 10.937 -0.453 0.424 1.00 0.00 631 MET A C 9
ATOM 12345 O O . MET A 1 53 ? 10.170 0.245 1.100 1.00 0.00 631 MET A O 9
ATOM 12359 N N . MET A 1 54 ? 12.272 -0.373 0.571 1.00 0.00 632 MET A N 9
ATOM 12360 C CA . MET A 1 54 ? 12.897 0.575 1.497 1.00 0.00 632 MET A CA 9
ATOM 12361 C C . MET A 1 54 ? 12.705 2.011 1.006 1.00 0.00 632 MET A C 9
ATOM 12362 O O . MET A 1 54 ? 12.590 2.923 1.817 1.00 0.00 632 MET A O 9
ATOM 12376 N N . ASP A 1 55 ? 12.666 2.222 -0.308 1.00 0.00 633 ASP A N 9
ATOM 12377 C CA . ASP A 1 55 ? 12.624 3.542 -0.920 1.00 0.00 633 ASP A CA 9
ATOM 12378 C C . ASP A 1 55 ? 11.229 4.124 -0.772 1.00 0.00 633 ASP A C 9
ATOM 12379 O O . ASP A 1 55 ? 11.026 5.251 -0.326 1.00 0.00 633 ASP A O 9
ATOM 12388 N N . ARG A 1 56 ? 10.257 3.297 -1.151 1.00 0.00 634 ARG A N 9
ATOM 12389 C CA . ARG A 1 56 ? 8.867 3.663 -1.281 1.00 0.00 634 ARG A CA 9
ATOM 12390 C C . ARG A 1 56 ? 8.184 3.681 0.078 1.00 0.00 634 ARG A C 9
ATOM 12391 O O . ARG A 1 56 ? 7.288 4.496 0.292 1.00 0.00 634 ARG A O 9
ATOM 12412 N N . TYR A 1 57 ? 8.561 2.755 0.972 1.00 0.00 635 TYR A N 9
ATOM 12413 C CA . TYR A 1 57 ? 7.780 2.457 2.166 1.00 0.00 635 TYR A CA 9
ATOM 12414 C C . TYR A 1 57 ? 8.634 2.399 3.436 1.00 0.00 635 TYR A C 9
ATOM 12415 O O . TYR A 1 57 ? 8.094 2.134 4.510 1.00 0.00 635 TYR A O 9
ATOM 12433 N N . ASN A 1 58 ? 9.947 2.642 3.327 1.00 0.00 636 ASN A N 9
ATOM 12434 C CA . ASN A 1 58 ? 10.921 2.573 4.424 1.00 0.00 636 ASN A CA 9
ATOM 12435 C C . ASN A 1 58 ? 10.928 1.193 5.102 1.00 0.00 636 ASN A C 9
ATOM 12436 O O . ASN A 1 58 ? 11.274 1.071 6.279 1.00 0.00 636 ASN A O 9
ATOM 12447 N N . VAL A 1 59 ? 10.546 0.136 4.378 1.00 0.00 637 VAL A N 9
ATOM 12448 C CA . VAL A 1 59 ? 10.633 -1.222 4.891 1.00 0.00 637 VAL A CA 9
ATOM 12449 C C . VAL A 1 59 ? 12.085 -1.621 4.674 1.00 0.00 637 VAL A C 9
ATOM 12450 O O . VAL A 1 59 ? 12.502 -1.802 3.535 1.00 0.00 637 VAL A O 9
ATOM 12463 N N . SER A 1 60 ? 12.855 -1.692 5.757 1.00 0.00 638 SER A N 9
ATOM 12464 C CA . SER A 1 60 ? 14.269 -2.020 5.770 1.00 0.00 638 SER A CA 9
ATOM 12465 C C . SER A 1 60 ? 14.464 -3.370 5.097 1.00 0.00 638 SER A C 9
ATOM 12466 O O . SER A 1 60 ? 13.570 -4.211 5.163 1.00 0.00 638 SER A O 9
ATOM 12474 N N . GLU A 1 61 ? 15.636 -3.602 4.510 1.00 0.00 639 GLU A N 9
ATOM 12475 C CA . GLU A 1 61 ? 15.988 -4.845 3.833 1.00 0.00 639 GLU A CA 9
ATOM 12476 C C . GLU A 1 61 ? 15.603 -6.067 4.671 1.00 0.00 639 GLU A C 9
ATOM 12477 O O . GLU A 1 61 ? 14.961 -6.983 4.159 1.00 0.00 639 GLU A O 9
ATOM 12489 N N . GLU A 1 62 ? 15.883 -6.015 5.974 1.00 0.00 640 GLU A N 9
ATOM 12490 C CA . GLU A 1 62 ? 15.562 -7.004 6.982 1.00 0.00 640 GLU A CA 9
ATOM 12491 C C . GLU A 1 62 ? 14.079 -7.342 6.953 1.00 0.00 640 GLU A C 9
ATOM 12492 O O . GLU A 1 62 ? 13.644 -8.495 6.969 1.00 0.00 640 GLU A O 9
ATOM 12504 N N . LYS A 1 63 ? 13.313 -6.257 6.947 1.00 0.00 641 LYS A N 9
ATOM 12505 C CA . LYS A 1 63 ? 11.892 -6.213 7.123 1.00 0.00 641 LYS A CA 9
ATOM 12506 C C . LYS A 1 63 ? 11.167 -6.536 5.822 1.00 0.00 641 LYS A C 9
ATOM 12507 O O . LYS A 1 63 ? 9.979 -6.829 5.877 1.00 0.00 641 LYS A O 9
ATOM 12526 N N . VAL A 1 64 ? 11.843 -6.450 4.673 1.00 0.00 642 VAL A N 9
ATOM 12527 C CA . VAL A 1 64 ? 11.368 -6.993 3.405 1.00 0.00 642 VAL A CA 9
ATOM 12528 C C . VAL A 1 64 ? 11.694 -8.476 3.337 1.00 0.00 642 VAL A C 9
ATOM 12529 O O . VAL A 1 64 ? 10.837 -9.242 2.908 1.00 0.00 642 VAL A O 9
ATOM 12542 N N . GLU A 1 65 ? 12.893 -8.893 3.755 1.00 0.00 643 GLU A N 9
ATOM 12543 C CA . GLU A 1 65 ? 13.328 -10.280 3.646 1.00 0.00 643 GLU A CA 9
ATOM 12544 C C . GLU A 1 65 ? 12.331 -11.220 4.318 1.00 0.00 643 GLU A C 9
ATOM 12545 O O . GLU A 1 65 ? 11.976 -12.247 3.746 1.00 0.00 643 GLU A O 9
ATOM 12557 N N . GLU A 1 66 ? 11.774 -10.814 5.462 1.00 0.00 644 GLU A N 9
ATOM 12558 C CA . GLU A 1 66 ? 10.724 -11.589 6.118 1.00 0.00 644 GLU A CA 9
ATOM 12559 C C . GLU A 1 66 ? 9.531 -11.806 5.173 1.00 0.00 644 GLU A C 9
ATOM 12560 O O . GLU A 1 66 ? 9.044 -12.926 5.047 1.00 0.00 644 GLU A O 9
ATOM 12572 N N . LEU A 1 67 ? 9.091 -10.744 4.486 1.00 0.00 645 LEU A N 9
ATOM 12573 C CA . LEU A 1 67 ? 7.949 -10.734 3.576 1.00 0.00 645 LEU A CA 9
ATOM 12574 C C . LEU A 1 67 ? 8.233 -11.720 2.455 1.00 0.00 645 LEU A C 9
ATOM 12575 O O . LEU A 1 67 ? 7.385 -12.543 2.109 1.00 0.00 645 LEU A O 9
ATOM 12591 N N . ILE A 1 68 ? 9.467 -11.673 1.950 1.00 0.00 646 ILE A N 9
ATOM 12592 C CA . ILE A 1 68 ? 9.960 -12.590 0.943 1.00 0.00 646 ILE A CA 9
ATOM 12593 C C . ILE A 1 68 ? 9.836 -14.019 1.475 1.00 0.00 646 ILE A C 9
ATOM 12594 O O . ILE A 1 68 ? 9.290 -14.866 0.771 1.00 0.00 646 ILE A O 9
ATOM 12610 N N . ARG A 1 69 ? 10.283 -14.313 2.705 1.00 0.00 647 ARG A N 9
ATOM 12611 C CA . ARG A 1 69 ? 10.273 -15.705 3.174 1.00 0.00 647 ARG A CA 9
ATOM 12612 C C . ARG A 1 69 ? 8.843 -16.170 3.385 1.00 0.00 647 ARG A C 9
ATOM 12613 O O . ARG A 1 69 ? 8.484 -17.238 2.907 1.00 0.00 647 ARG A O 9
ATOM 12634 N N . ILE A 1 70 ? 8.029 -15.363 4.065 1.00 0.00 648 ILE A N 9
ATOM 12635 C CA . ILE A 1 70 ? 6.637 -15.676 4.387 1.00 0.00 648 ILE A CA 9
ATOM 12636 C C . ILE A 1 70 ? 5.907 -16.078 3.108 1.00 0.00 648 ILE A C 9
ATOM 12637 O O . ILE A 1 70 ? 5.372 -17.184 3.022 1.00 0.00 648 ILE A O 9
ATOM 12653 N N . LEU A 1 71 ? 5.881 -15.205 2.095 1.00 0.00 649 LEU A N 9
ATOM 12654 C CA . LEU A 1 71 ? 5.132 -15.515 0.892 1.00 0.00 649 LEU A CA 9
ATOM 12655 C C . LEU A 1 71 ? 5.746 -16.688 0.103 1.00 0.00 649 LEU A C 9
ATOM 12656 O O . LEU A 1 71 ? 5.029 -17.366 -0.637 1.00 0.00 649 LEU A O 9
ATOM 12672 N N . LYS A 1 72 ? 7.046 -16.959 0.279 1.00 0.00 650 LYS A N 9
ATOM 12673 C CA . LYS A 1 72 ? 7.723 -18.116 -0.330 1.00 0.00 650 LYS A CA 9
ATOM 12674 C C . LYS A 1 72 ? 7.257 -19.404 0.334 1.00 0.00 650 LYS A C 9
ATOM 12675 O O . LYS A 1 72 ? 6.957 -20.393 -0.326 1.00 0.00 650 LYS A O 9
ATOM 12694 N N . ASP A 1 73 ? 7.164 -19.347 1.653 1.00 0.00 651 ASP A N 9
ATOM 12695 C CA . ASP A 1 73 ? 6.823 -20.443 2.559 1.00 0.00 651 ASP A CA 9
ATOM 12696 C C . ASP A 1 73 ? 5.384 -20.881 2.326 1.00 0.00 651 ASP A C 9
ATOM 12697 O O . ASP A 1 73 ? 5.067 -22.067 2.275 1.00 0.00 651 ASP A O 9
ATOM 12706 N N . LYS A 1 74 ? 4.523 -19.888 2.091 1.00 0.00 652 LYS A N 9
ATOM 12707 C CA . LYS A 1 74 ? 3.127 -20.075 1.717 1.00 0.00 652 LYS A CA 9
ATOM 12708 C C . LYS A 1 74 ? 2.972 -20.669 0.318 1.00 0.00 652 LYS A C 9
ATOM 12709 O O . LYS A 1 74 ? 1.855 -21.029 -0.048 1.00 0.00 652 LYS A O 9
ATOM 12728 N N . GLY A 1 75 ? 4.044 -20.715 -0.482 1.00 0.00 653 GLY A N 9
ATOM 12729 C CA . GLY A 1 75 ? 3.952 -21.044 -1.895 1.00 0.00 653 GLY A CA 9
ATOM 12730 C C . GLY A 1 75 ? 3.108 -20.019 -2.653 1.00 0.00 653 GLY A C 9
ATOM 12731 O O . GLY A 1 75 ? 2.521 -20.363 -3.676 1.00 0.00 653 GLY A O 9
ATOM 12735 N N . ALA A 1 76 ? 3.019 -18.776 -2.157 1.00 0.00 654 ALA A N 9
ATOM 12736 C CA . ALA A 1 76 ? 2.429 -17.677 -2.906 1.00 0.00 654 ALA A CA 9
ATOM 12737 C C . ALA A 1 76 ? 3.438 -17.163 -3.934 1.00 0.00 654 ALA A C 9
ATOM 12738 O O . ALA A 1 76 ? 3.068 -16.814 -5.057 1.00 0.00 654 ALA A O 9
ATOM 12745 N N . ILE A 1 77 ? 4.720 -17.135 -3.554 1.00 0.00 655 ILE A N 9
ATOM 12746 C CA . ILE A 1 77 ? 5.808 -16.739 -4.432 1.00 0.00 655 ILE A CA 9
ATOM 12747 C C . ILE A 1 77 ? 6.925 -17.768 -4.317 1.00 0.00 655 ILE A C 9
ATOM 12748 O O . ILE A 1 77 ? 6.826 -18.743 -3.569 1.00 0.00 655 ILE A O 9
ATOM 12764 N N . PHE A 1 78 ? 7.989 -17.549 -5.076 1.00 0.00 656 PHE A N 9
ATOM 12765 C CA . PHE A 1 78 ? 9.117 -18.440 -5.163 1.00 0.00 656 PHE A CA 9
ATOM 12766 C C . PHE A 1 78 ? 10.344 -17.652 -5.580 1.00 0.00 656 PHE A C 9
ATOM 12767 O O . PHE A 1 78 ? 10.220 -16.506 -6.006 1.00 0.00 656 PHE A O 9
ATOM 12784 N N . GLU A 1 79 ? 11.512 -18.290 -5.519 1.00 0.00 657 GLU A N 9
ATOM 12785 C CA . GLU A 1 79 ? 12.768 -17.718 -5.979 1.00 0.00 657 GLU A CA 9
ATOM 12786 C C . GLU A 1 79 ? 13.415 -18.710 -6.958 1.00 0.00 657 GLU A C 9
ATOM 12787 O O . GLU A 1 79 ? 14.298 -19.470 -6.567 1.00 0.00 657 GLU A O 9
ATOM 12799 N N . PRO A 1 80 ? 12.935 -18.770 -8.219 1.00 0.00 658 PRO A N 9
ATOM 12800 C CA . PRO A 1 80 ? 13.372 -19.745 -9.222 1.00 0.00 658 PRO A CA 9
ATOM 12801 C C . PRO A 1 80 ? 14.826 -19.558 -9.666 1.00 0.00 658 PRO A C 9
ATOM 12802 O O . PRO A 1 80 ? 15.411 -20.477 -10.238 1.00 0.00 658 PRO A O 9
ATOM 12813 N N . ALA A 1 81 ? 15.402 -18.376 -9.427 1.00 0.00 659 ALA A N 9
ATOM 12814 C CA . ALA A 1 81 ? 16.802 -18.081 -9.687 1.00 0.00 659 ALA A CA 9
ATOM 12815 C C . ALA A 1 81 ? 17.365 -17.194 -8.582 1.00 0.00 659 ALA A C 9
ATOM 12816 O O . ALA A 1 81 ? 16.636 -16.702 -7.725 1.00 0.00 659 ALA A O 9
ATOM 12823 N N . ARG A 1 82 ? 18.679 -16.964 -8.650 1.00 0.00 660 ARG A N 9
ATOM 12824 C CA . ARG A 1 82 ? 19.569 -16.447 -7.605 1.00 0.00 660 ARG A CA 9
ATOM 12825 C C . ARG A 1 82 ? 19.320 -14.996 -7.152 1.00 0.00 660 ARG A C 9
ATOM 12826 O O . ARG A 1 82 ? 20.196 -14.388 -6.543 1.00 0.00 660 ARG A O 9
ATOM 12847 N N . GLY A 1 83 ? 18.163 -14.432 -7.479 1.00 0.00 661 GLY A N 9
ATOM 12848 C CA . GLY A 1 83 ? 17.756 -13.078 -7.151 1.00 0.00 661 GLY A CA 9
ATOM 12849 C C . GLY A 1 83 ? 16.581 -12.643 -8.019 1.00 0.00 661 GLY A C 9
ATOM 12850 O O . GLY A 1 83 ? 16.556 -11.497 -8.464 1.00 0.00 661 GLY A O 9
ATOM 12854 N N . TYR A 1 84 ? 15.633 -13.551 -8.281 1.00 0.00 662 TYR A N 9
ATOM 12855 C CA . TYR A 1 84 ? 14.409 -13.315 -9.033 1.00 0.00 662 TYR A CA 9
ATOM 12856 C C . TYR A 1 84 ? 13.284 -13.907 -8.191 1.00 0.00 662 TYR A C 9
ATOM 12857 O O . TYR A 1 84 ? 13.277 -15.122 -8.006 1.00 0.00 662 TYR A O 9
ATOM 12875 N N . LEU A 1 85 ? 12.340 -13.085 -7.712 1.00 0.00 663 LEU A N 9
ATOM 12876 C CA . LEU A 1 85 ? 11.102 -13.585 -7.123 1.00 0.00 663 LEU A CA 9
ATOM 12877 C C . LEU A 1 85 ? 10.020 -13.734 -8.179 1.00 0.00 663 LEU A C 9
ATOM 12878 O O . LEU A 1 85 ? 9.743 -12.808 -8.936 1.00 0.00 663 LEU A O 9
ATOM 12894 N N . LYS A 1 86 ? 9.380 -14.898 -8.169 1.00 0.00 664 LYS A N 9
ATOM 12895 C CA . LYS A 1 86 ? 8.308 -15.315 -9.056 1.00 0.00 664 LYS A CA 9
ATOM 12896 C C . LYS A 1 86 ? 7.033 -15.402 -8.254 1.00 0.00 664 LYS A C 9
ATOM 12897 O O . LYS A 1 86 ? 7.050 -15.978 -7.168 1.00 0.00 664 LYS A O 9
ATOM 12916 N N . ILE A 1 87 ? 5.927 -14.923 -8.818 1.00 0.00 665 ILE A N 9
ATOM 12917 C CA . ILE A 1 87 ? 4.611 -15.322 -8.322 1.00 0.00 665 ILE A CA 9
ATOM 12918 C C . ILE A 1 87 ? 4.381 -16.771 -8.753 1.00 0.00 665 ILE A C 9
ATOM 12919 O O . ILE A 1 87 ? 4.563 -17.066 -9.937 1.00 0.00 665 ILE A O 9
ATOM 12935 N N . VAL A 1 88 ? 4.036 -17.672 -7.818 1.00 0.00 666 VAL A N 9
ATOM 12936 C CA . VAL A 1 88 ? 3.843 -19.093 -8.139 1.00 0.00 666 VAL A CA 9
ATOM 12937 C C . VAL A 1 88 ? 2.830 -19.263 -9.274 1.00 0.00 666 VAL A C 9
ATOM 12938 O O . VAL A 1 88 ? 3.252 -19.870 -10.290 1.00 0.00 666 VAL A O 9
ATOM 12952 N N . GLY A 1 1 ? -16.050 38.812 -13.546 1.00 0.00 579 GLY A N 10
ATOM 12953 C CA . GLY A 1 1 ? -15.746 40.208 -13.899 1.00 0.00 579 GLY A CA 10
ATOM 12954 C C . GLY A 1 1 ? -16.873 40.705 -14.774 1.00 0.00 579 GLY A C 10
ATOM 12955 O O . GLY A 1 1 ? -18.014 40.707 -14.321 1.00 0.00 579 GLY A O 10
ATOM 12961 N N . ALA A 1 2 ? -16.575 41.004 -16.041 1.00 0.00 580 ALA A N 10
ATOM 12962 C CA . ALA A 1 2 ? -17.566 40.845 -17.099 1.00 0.00 580 ALA A CA 10
ATOM 12963 C C . ALA A 1 2 ? -17.894 39.348 -17.275 1.00 0.00 580 ALA A C 10
ATOM 12964 O O . ALA A 1 2 ? -17.327 38.491 -16.588 1.00 0.00 580 ALA A O 10
ATOM 12971 N N . MET A 1 3 ? -18.792 39.056 -18.220 1.00 0.00 581 MET A N 10
ATOM 12972 C CA . MET A 1 3 ? -19.127 37.735 -18.744 1.00 0.00 581 MET A CA 10
ATOM 12973 C C . MET A 1 3 ? -19.223 37.871 -20.272 1.00 0.00 581 MET A C 10
ATOM 12974 O O . MET A 1 3 ? -19.089 38.980 -20.795 1.00 0.00 581 MET A O 10
ATOM 12988 N N . GLY A 1 4 ? -19.466 36.765 -20.983 1.00 0.00 582 GLY A N 10
ATOM 12989 C CA . GLY A 1 4 ? -19.703 36.741 -22.421 1.00 0.00 582 GLY A CA 10
ATOM 12990 C C . GLY A 1 4 ? -20.999 35.993 -22.724 1.00 0.00 582 GLY A C 10
ATOM 12991 O O . GLY A 1 4 ? -21.576 35.371 -21.832 1.00 0.00 582 GLY A O 10
ATOM 12995 N N . GLU A 1 5 ? -21.451 36.065 -23.979 1.00 0.00 583 GLU A N 10
ATOM 12996 C CA . GLU A 1 5 ? -22.621 35.338 -24.462 1.00 0.00 583 GLU A CA 10
ATOM 12997 C C . GLU A 1 5 ? -22.240 33.877 -24.740 1.00 0.00 583 GLU A C 10
ATOM 12998 O O . GLU A 1 5 ? -22.919 32.969 -24.266 1.00 0.00 583 GLU A O 10
ATOM 13010 N N . THR A 1 6 ? -21.165 33.652 -25.502 1.00 0.00 584 THR A N 10
ATOM 13011 C CA . THR A 1 6 ? -20.756 32.327 -25.939 1.00 0.00 584 THR A CA 10
ATOM 13012 C C . THR A 1 6 ? -20.167 31.495 -24.804 1.00 0.00 584 THR A C 10
ATOM 13013 O O . THR A 1 6 ? -19.806 31.984 -23.731 1.00 0.00 584 THR A O 10
ATOM 13024 N N . GLY A 1 7 ? -19.965 30.227 -25.146 1.00 0.00 585 GLY A N 10
ATOM 13025 C CA . GLY A 1 7 ? -19.090 29.312 -24.466 1.00 0.00 585 GLY A CA 10
ATOM 13026 C C . GLY A 1 7 ? -19.888 28.252 -23.707 1.00 0.00 585 GLY A C 10
ATOM 13027 O O . GLY A 1 7 ? -21.112 28.329 -23.599 1.00 0.00 585 GLY A O 10
ATOM 13031 N N . LYS A 1 8 ? -19.198 27.232 -23.190 1.00 0.00 586 LYS A N 10
ATOM 13032 C CA . LYS A 1 8 ? -19.784 26.173 -22.375 1.00 0.00 586 LYS A CA 10
ATOM 13033 C C . LYS A 1 8 ? -18.679 25.518 -21.543 1.00 0.00 586 LYS A C 10
ATOM 13034 O O . LYS A 1 8 ? -17.516 25.913 -21.634 1.00 0.00 586 LYS A O 10
ATOM 13053 N N . ILE A 1 9 ? -19.049 24.484 -20.790 1.00 0.00 587 ILE A N 10
ATOM 13054 C CA . ILE A 1 9 ? -18.169 23.462 -20.251 1.00 0.00 587 ILE A CA 10
ATOM 13055 C C . ILE A 1 9 ? -18.767 22.118 -20.697 1.00 0.00 587 ILE A C 10
ATOM 13056 O O . ILE A 1 9 ? -19.900 22.080 -21.185 1.00 0.00 587 ILE A O 10
ATOM 13072 N N . ASP A 1 10 ? -18.034 21.022 -20.499 1.00 0.00 588 ASP A N 10
ATOM 13073 C CA . ASP A 1 10 ? -18.467 19.654 -20.761 1.00 0.00 588 ASP A CA 10
ATOM 13074 C C . ASP A 1 10 ? -18.067 18.808 -19.550 1.00 0.00 588 ASP A C 10
ATOM 13075 O O . ASP A 1 10 ? -17.295 19.266 -18.701 1.00 0.00 588 ASP A O 10
ATOM 13084 N N . ILE A 1 11 ? -18.602 17.587 -19.458 1.00 0.00 589 ILE A N 10
ATOM 13085 C CA . ILE A 1 11 ? -18.415 16.683 -18.329 1.00 0.00 589 ILE A CA 10
ATOM 13086 C C . ILE A 1 11 ? -17.966 15.344 -18.917 1.00 0.00 589 ILE A C 10
ATOM 13087 O O . ILE A 1 11 ? -18.772 14.495 -19.293 1.00 0.00 589 ILE A O 10
ATOM 13103 N N . ASP A 1 12 ? -16.653 15.186 -18.980 1.00 0.00 590 ASP A N 10
ATOM 13104 C CA . ASP A 1 12 ? -15.925 14.015 -19.396 1.00 0.00 590 ASP A CA 10
ATOM 13105 C C . ASP A 1 12 ? -14.565 14.138 -18.772 1.00 0.00 590 ASP A C 10
ATOM 13106 O O . ASP A 1 12 ? -13.762 15.028 -19.035 1.00 0.00 590 ASP A O 10
ATOM 13115 N N . LYS A 1 13 ? -14.391 13.235 -17.830 1.00 0.00 591 LYS A N 10
ATOM 13116 C CA . LYS A 1 13 ? -13.193 12.905 -17.102 1.00 0.00 591 LYS A CA 10
ATOM 13117 C C . LYS A 1 13 ? -12.664 14.033 -16.195 1.00 0.00 591 LYS A C 10
ATOM 13118 O O . LYS A 1 13 ? -11.646 13.860 -15.529 1.00 0.00 591 LYS A O 10
ATOM 13137 N N . VAL A 1 14 ? -13.364 15.173 -16.151 1.00 0.00 592 VAL A N 10
ATOM 13138 C CA . VAL A 1 14 ? -13.076 16.356 -15.338 1.00 0.00 592 VAL A CA 10
ATOM 13139 C C . VAL A 1 14 ? -13.020 16.036 -13.833 1.00 0.00 592 VAL A C 10
ATOM 13140 O O . VAL A 1 14 ? -12.380 16.759 -13.074 1.00 0.00 592 VAL A O 10
ATOM 13153 N N . GLU A 1 15 ? -13.639 14.930 -13.410 1.00 0.00 593 GLU A N 10
ATOM 13154 C CA . GLU A 1 15 ? -13.459 14.279 -12.124 1.00 0.00 593 GLU A CA 10
ATOM 13155 C C . GLU A 1 15 ? -13.504 12.771 -12.404 1.00 0.00 593 GLU A C 10
ATOM 13156 O O . GLU A 1 15 ? -14.077 12.339 -13.410 1.00 0.00 593 GLU A O 10
ATOM 13168 N N . GLY A 1 16 ? -12.927 11.976 -11.502 1.00 0.00 594 GLY A N 10
ATOM 13169 C CA . GLY A 1 16 ? -13.069 10.534 -11.454 1.00 0.00 594 GLY A CA 10
ATOM 13170 C C . GLY A 1 16 ? -12.493 10.011 -10.147 1.00 0.00 594 GLY A C 10
ATOM 13171 O O . GLY A 1 16 ? -11.474 10.504 -9.666 1.00 0.00 594 GLY A O 10
ATOM 13175 N N . ARG A 1 17 ? -13.141 8.996 -9.574 1.00 0.00 595 ARG A N 10
ATOM 13176 C CA . ARG A 1 17 ? -12.823 8.448 -8.262 1.00 0.00 595 ARG A CA 10
ATOM 13177 C C . ARG A 1 17 ? -12.924 6.924 -8.330 1.00 0.00 595 ARG A C 10
ATOM 13178 O O . ARG A 1 17 ? -13.489 6.384 -9.280 1.00 0.00 595 ARG A O 10
ATOM 13199 N N . THR A 1 18 ? -12.398 6.236 -7.316 1.00 0.00 596 THR A N 10
ATOM 13200 C CA . THR A 1 18 ? -12.447 4.783 -7.178 1.00 0.00 596 THR A CA 10
ATOM 13201 C C . THR A 1 18 ? -12.615 4.435 -5.691 1.00 0.00 596 THR A C 10
ATOM 13202 O O . THR A 1 18 ? -12.328 5.282 -4.840 1.00 0.00 596 THR A O 10
ATOM 13213 N N . PRO A 1 19 ? -13.066 3.209 -5.359 1.00 0.00 597 PRO A N 10
ATOM 13214 C CA . PRO A 1 19 ? -13.015 2.684 -4.000 1.00 0.00 597 PRO A CA 10
ATOM 13215 C C . PRO A 1 19 ? -11.571 2.310 -3.623 1.00 0.00 597 PRO A C 10
ATOM 13216 O O . PRO A 1 19 ? -10.655 2.393 -4.442 1.00 0.00 597 PRO A O 10
ATOM 13227 N N . LYS A 1 20 ? -11.368 1.858 -2.380 1.00 0.00 598 LYS A N 10
ATOM 13228 C CA . LYS A 1 20 ? -10.087 1.357 -1.892 1.00 0.00 598 LYS A CA 10
ATOM 13229 C C . LYS A 1 20 ? -10.353 0.176 -0.950 1.00 0.00 598 LYS A C 10
ATOM 13230 O O . LYS A 1 20 ? -11.500 -0.202 -0.703 1.00 0.00 598 LYS A O 10
ATOM 13249 N N . SER A 1 21 ? -9.300 -0.435 -0.415 1.00 0.00 599 SER A N 10
ATOM 13250 C CA . SER A 1 21 ? -9.320 -1.360 0.707 1.00 0.00 599 SER A CA 10
ATOM 13251 C C . SER A 1 21 ? -7.940 -1.297 1.380 1.00 0.00 599 SER A C 10
ATOM 13252 O O . SER A 1 21 ? -7.095 -0.477 0.989 1.00 0.00 599 SER A O 10
ATOM 13260 N N . GLU A 1 22 ? -7.725 -2.106 2.423 1.00 0.00 600 GLU A N 10
ATOM 13261 C CA . GLU A 1 22 ? -6.468 -2.137 3.163 1.00 0.00 600 GLU A CA 10
ATOM 13262 C C . GLU A 1 22 ? -5.305 -2.664 2.312 1.00 0.00 600 GLU A C 10
ATOM 13263 O O . GLU A 1 22 ? -5.496 -3.300 1.272 1.00 0.00 600 GLU A O 10
ATOM 13275 N N . ARG A 1 23 ? -4.088 -2.438 2.819 1.00 0.00 601 ARG A N 10
ATOM 13276 C CA . ARG A 1 23 ? -2.803 -2.874 2.279 1.00 0.00 601 ARG A CA 10
ATOM 13277 C C . ARG A 1 23 ? -2.070 -3.654 3.366 1.00 0.00 601 ARG A C 10
ATOM 13278 O O . ARG A 1 23 ? -2.381 -3.493 4.546 1.00 0.00 601 ARG A O 10
ATOM 13299 N N . ASP A 1 24 ? -1.012 -4.371 2.995 1.00 0.00 602 ASP A N 10
ATOM 13300 C CA . ASP A 1 24 ? -0.141 -5.099 3.913 1.00 0.00 602 ASP A CA 10
ATOM 13301 C C . ASP A 1 24 ? 1.276 -5.002 3.382 1.00 0.00 602 ASP A C 10
ATOM 13302 O O . ASP A 1 24 ? 1.423 -4.928 2.171 1.00 0.00 602 ASP A O 10
ATOM 13311 N N . LYS A 1 25 ? 2.305 -5.085 4.233 1.00 0.00 603 LYS A N 10
ATOM 13312 C CA . LYS A 1 25 ? 3.680 -5.299 3.784 1.00 0.00 603 LYS A CA 10
ATOM 13313 C C . LYS A 1 25 ? 3.723 -6.497 2.827 1.00 0.00 603 LYS A C 10
ATOM 13314 O O . LYS A 1 25 ? 4.366 -6.395 1.783 1.00 0.00 603 LYS A O 10
ATOM 13333 N N . PHE A 1 26 ? 2.991 -7.579 3.129 1.00 0.00 604 PHE A N 10
ATOM 13334 C CA . PHE A 1 26 ? 2.857 -8.724 2.234 1.00 0.00 604 PHE A CA 10
ATOM 13335 C C . PHE A 1 26 ? 2.379 -8.289 0.843 1.00 0.00 604 PHE A C 10
ATOM 13336 O O . PHE A 1 26 ? 2.968 -8.681 -0.163 1.00 0.00 604 PHE A O 10
ATOM 13353 N N . ARG A 1 27 ? 1.325 -7.467 0.782 1.00 0.00 605 ARG A N 10
ATOM 13354 C CA . ARG A 1 27 ? 0.826 -6.904 -0.466 1.00 0.00 605 ARG A CA 10
ATOM 13355 C C . ARG A 1 27 ? 1.859 -5.963 -1.084 1.00 0.00 605 ARG A C 10
ATOM 13356 O O . ARG A 1 27 ? 2.114 -6.089 -2.270 1.00 0.00 605 ARG A O 10
ATOM 13377 N N . LEU A 1 28 ? 2.473 -5.051 -0.326 1.00 0.00 606 LEU A N 10
ATOM 13378 C CA . LEU A 1 28 ? 3.400 -4.059 -0.851 1.00 0.00 606 LEU A CA 10
ATOM 13379 C C . LEU A 1 28 ? 4.574 -4.768 -1.531 1.00 0.00 606 LEU A C 10
ATOM 13380 O O . LEU A 1 28 ? 4.995 -4.336 -2.605 1.00 0.00 606 LEU A O 10
ATOM 13396 N N . LEU A 1 29 ? 5.042 -5.893 -0.962 1.00 0.00 607 LEU A N 10
ATOM 13397 C CA . LEU A 1 29 ? 6.002 -6.745 -1.644 1.00 0.00 607 LEU A CA 10
ATOM 13398 C C . LEU A 1 29 ? 5.374 -7.376 -2.896 1.00 0.00 607 LEU A C 10
ATOM 13399 O O . LEU A 1 29 ? 5.961 -7.302 -3.972 1.00 0.00 607 LEU A O 10
ATOM 13415 N N . LEU A 1 30 ? 4.207 -8.019 -2.777 1.00 0.00 608 LEU A N 10
ATOM 13416 C CA . LEU A 1 30 ? 3.634 -8.842 -3.835 1.00 0.00 608 LEU A CA 10
ATOM 13417 C C . LEU A 1 30 ? 3.314 -8.006 -5.075 1.00 0.00 608 LEU A C 10
ATOM 13418 O O . LEU A 1 30 ? 3.534 -8.451 -6.196 1.00 0.00 608 LEU A O 10
ATOM 13434 N N . GLU A 1 31 ? 2.823 -6.788 -4.868 1.00 0.00 609 GLU A N 10
ATOM 13435 C CA . GLU A 1 31 ? 2.514 -5.796 -5.877 1.00 0.00 609 GLU A CA 10
ATOM 13436 C C . GLU A 1 31 ? 3.801 -5.376 -6.591 1.00 0.00 609 GLU A C 10
ATOM 13437 O O . GLU A 1 31 ? 3.826 -5.330 -7.821 1.00 0.00 609 GLU A O 10
ATOM 13449 N N . LEU A 1 32 ? 4.911 -5.190 -5.861 1.00 0.00 610 LEU A N 10
ATOM 13450 C CA . LEU A 1 32 ? 6.190 -4.934 -6.510 1.00 0.00 610 LEU A CA 10
ATOM 13451 C C . LEU A 1 32 ? 6.648 -6.128 -7.342 1.00 0.00 610 LEU A C 10
ATOM 13452 O O . LEU A 1 32 ? 7.305 -5.918 -8.355 1.00 0.00 610 LEU A O 10
ATOM 13468 N N . ILE A 1 33 ? 6.305 -7.369 -6.966 1.00 0.00 611 ILE A N 10
ATOM 13469 C CA . ILE A 1 33 ? 6.659 -8.525 -7.790 1.00 0.00 611 ILE A CA 10
ATOM 13470 C C . ILE A 1 33 ? 5.923 -8.412 -9.127 1.00 0.00 611 ILE A C 10
ATOM 13471 O O . ILE A 1 33 ? 6.551 -8.568 -10.169 1.00 0.00 611 ILE A O 10
ATOM 13487 N N . LYS A 1 34 ? 4.624 -8.092 -9.128 1.00 0.00 612 LYS A N 10
ATOM 13488 C CA . LYS A 1 34 ? 3.847 -8.120 -10.371 1.00 0.00 612 LYS A CA 10
ATOM 13489 C C . LYS A 1 34 ? 4.206 -6.916 -11.232 1.00 0.00 612 LYS A C 10
ATOM 13490 O O . LYS A 1 34 ? 4.219 -7.032 -12.455 1.00 0.00 612 LYS A O 10
ATOM 13509 N N . GLU A 1 35 ? 4.546 -5.785 -10.607 1.00 0.00 613 GLU A N 10
ATOM 13510 C CA . GLU A 1 35 ? 4.939 -4.596 -11.339 1.00 0.00 613 GLU A CA 10
ATOM 13511 C C . GLU A 1 35 ? 6.360 -4.707 -11.915 1.00 0.00 613 GLU A C 10
ATOM 13512 O O . GLU A 1 35 ? 6.730 -3.873 -12.738 1.00 0.00 613 GLU A O 10
ATOM 13524 N N . TYR A 1 36 ? 7.127 -5.744 -11.539 1.00 0.00 614 TYR A N 10
ATOM 13525 C CA . TYR A 1 36 ? 8.476 -5.975 -12.045 1.00 0.00 614 TYR A CA 10
ATOM 13526 C C . TYR A 1 36 ? 8.593 -7.269 -12.838 1.00 0.00 614 TYR A C 10
ATOM 13527 O O . TYR A 1 36 ? 9.493 -7.380 -13.664 1.00 0.00 614 TYR A O 10
ATOM 13545 N N . GLU A 1 37 ? 7.667 -8.214 -12.658 1.00 0.00 615 GLU A N 10
ATOM 13546 C CA . GLU A 1 37 ? 7.541 -9.390 -13.494 1.00 0.00 615 GLU A CA 10
ATOM 13547 C C . GLU A 1 37 ? 7.500 -8.968 -14.961 1.00 0.00 615 GLU A C 10
ATOM 13548 O O . GLU A 1 37 ? 8.406 -9.315 -15.721 1.00 0.00 615 GLU A O 10
ATOM 13560 N N . ASP A 1 38 ? 6.508 -8.170 -15.360 1.00 0.00 616 ASP A N 10
ATOM 13561 C CA . ASP A 1 38 ? 6.328 -7.778 -16.758 1.00 0.00 616 ASP A CA 10
ATOM 13562 C C . ASP A 1 38 ? 7.534 -6.985 -17.279 1.00 0.00 616 ASP A C 10
ATOM 13563 O O . ASP A 1 38 ? 7.881 -7.078 -18.455 1.00 0.00 616 ASP A O 10
ATOM 13572 N N . ASP A 1 39 ? 8.230 -6.277 -16.380 1.00 0.00 617 ASP A N 10
ATOM 13573 C CA . ASP A 1 39 ? 9.371 -5.423 -16.688 1.00 0.00 617 ASP A CA 10
ATOM 13574 C C . ASP A 1 39 ? 10.616 -6.234 -17.008 1.00 0.00 617 ASP A C 10
ATOM 13575 O O . ASP A 1 39 ? 11.423 -5.846 -17.853 1.00 0.00 617 ASP A O 10
ATOM 13584 N N . TYR A 1 40 ? 10.764 -7.384 -16.343 1.00 0.00 618 TYR A N 10
ATOM 13585 C CA . TYR A 1 40 ? 11.909 -8.266 -16.493 1.00 0.00 618 TYR A CA 10
ATOM 13586 C C . TYR A 1 40 ? 11.495 -9.531 -17.254 1.00 0.00 618 TYR A C 10
ATOM 13587 O O . TYR A 1 40 ? 12.305 -10.449 -17.427 1.00 0.00 618 TYR A O 10
ATOM 13605 N N . GLY A 1 41 ? 10.252 -9.559 -17.752 1.00 0.00 619 GLY A N 10
ATOM 13606 C CA . GLY A 1 41 ? 9.786 -10.523 -18.745 1.00 0.00 619 GLY A CA 10
ATOM 13607 C C . GLY A 1 41 ? 9.343 -11.831 -18.099 1.00 0.00 619 GLY A C 10
ATOM 13608 O O . GLY A 1 41 ? 9.621 -12.917 -18.613 1.00 0.00 619 GLY A O 10
ATOM 13612 N N . GLY A 1 42 ? 8.722 -11.706 -16.930 1.00 0.00 620 GLY A N 10
ATOM 13613 C CA . GLY A 1 42 ? 8.089 -12.723 -16.119 1.00 0.00 620 GLY A CA 10
ATOM 13614 C C . GLY A 1 42 ? 8.981 -13.245 -14.993 1.00 0.00 620 GLY A C 10
ATOM 13615 O O . GLY A 1 42 ? 8.970 -14.437 -14.692 1.00 0.00 620 GLY A O 10
ATOM 13619 N N . ARG A 1 43 ? 9.763 -12.351 -14.385 1.00 0.00 621 ARG A N 10
ATOM 13620 C CA . ARG A 1 43 ? 10.577 -12.562 -13.187 1.00 0.00 621 ARG A CA 10
ATOM 13621 C C . ARG A 1 43 ? 10.790 -11.182 -12.573 1.00 0.00 621 ARG A C 10
ATOM 13622 O O . ARG A 1 43 ? 10.766 -10.214 -13.323 1.00 0.00 621 ARG A O 10
ATOM 13643 N N . ALA A 1 44 ? 11.036 -11.068 -11.270 1.00 0.00 622 ALA A N 10
ATOM 13644 C CA . ALA A 1 44 ? 11.181 -9.785 -10.589 1.00 0.00 622 ALA A CA 10
ATOM 13645 C C . ALA A 1 44 ? 12.456 -9.814 -9.735 1.00 0.00 622 ALA A C 10
ATOM 13646 O O . ALA A 1 44 ? 12.526 -10.624 -8.811 1.00 0.00 622 ALA A O 10
ATOM 13653 N N . PRO A 1 45 ? 13.483 -8.997 -10.033 1.00 0.00 623 PRO A N 10
ATOM 13654 C CA . PRO A 1 45 ? 14.764 -9.039 -9.334 1.00 0.00 623 PRO A CA 10
ATOM 13655 C C . PRO A 1 45 ? 14.594 -8.695 -7.850 1.00 0.00 623 PRO A C 10
ATOM 13656 O O . PRO A 1 45 ? 14.194 -7.582 -7.496 1.00 0.00 623 PRO A O 10
ATOM 13667 N N . THR A 1 46 ? 14.917 -9.651 -6.976 1.00 0.00 624 THR A N 10
ATOM 13668 C CA . THR A 1 46 ? 14.660 -9.608 -5.543 1.00 0.00 624 THR A CA 10
ATOM 13669 C C . THR A 1 46 ? 15.430 -8.444 -4.902 1.00 0.00 624 THR A C 10
ATOM 13670 O O . THR A 1 46 ? 14.938 -7.794 -3.977 1.00 0.00 624 THR A O 10
ATOM 13681 N N . ASN A 1 47 ? 16.608 -8.122 -5.452 1.00 0.00 625 ASN A N 10
ATOM 13682 C CA . ASN A 1 47 ? 17.383 -6.964 -5.035 1.00 0.00 625 ASN A CA 10
ATOM 13683 C C . ASN A 1 47 ? 16.604 -5.664 -5.236 1.00 0.00 625 ASN A C 10
ATOM 13684 O O . ASN A 1 47 ? 16.582 -4.808 -4.351 1.00 0.00 625 ASN A O 10
ATOM 13695 N N . ILE A 1 48 ? 15.970 -5.517 -6.404 1.00 0.00 626 ILE A N 10
ATOM 13696 C CA . ILE A 1 48 ? 15.234 -4.309 -6.727 1.00 0.00 626 ILE A CA 10
ATOM 13697 C C . ILE A 1 48 ? 13.962 -4.275 -5.891 1.00 0.00 626 ILE A C 10
ATOM 13698 O O . ILE A 1 48 ? 13.632 -3.212 -5.387 1.00 0.00 626 ILE A O 10
ATOM 13714 N N . LEU A 1 49 ? 13.294 -5.415 -5.673 1.00 0.00 627 LEU A N 10
ATOM 13715 C CA . LEU A 1 49 ? 12.170 -5.511 -4.741 1.00 0.00 627 LEU A CA 10
ATOM 13716 C C . LEU A 1 49 ? 12.528 -4.919 -3.379 1.00 0.00 627 LEU A C 10
ATOM 13717 O O . LEU A 1 49 ? 11.760 -4.117 -2.849 1.00 0.00 627 LEU A O 10
ATOM 13733 N N . ILE A 1 50 ? 13.693 -5.283 -2.831 1.00 0.00 628 ILE A N 10
ATOM 13734 C CA . ILE A 1 50 ? 14.189 -4.703 -1.585 1.00 0.00 628 ILE A CA 10
ATOM 13735 C C . ILE A 1 50 ? 14.379 -3.190 -1.770 1.00 0.00 628 ILE A C 10
ATOM 13736 O O . ILE A 1 50 ? 13.763 -2.409 -1.042 1.00 0.00 628 ILE A O 10
ATOM 13752 N N . THR A 1 51 ? 15.221 -2.773 -2.726 1.00 0.00 629 THR A N 10
ATOM 13753 C CA . THR A 1 51 ? 15.581 -1.364 -2.889 1.00 0.00 629 THR A CA 10
ATOM 13754 C C . THR A 1 51 ? 14.329 -0.484 -3.088 1.00 0.00 629 THR A C 10
ATOM 13755 O O . THR A 1 51 ? 14.185 0.541 -2.425 1.00 0.00 629 THR A O 10
ATOM 13766 N N . GLU A 1 52 ? 13.380 -0.930 -3.915 1.00 0.00 630 GLU A N 10
ATOM 13767 C CA . GLU A 1 52 ? 12.104 -0.275 -4.156 1.00 0.00 630 GLU A CA 10
ATOM 13768 C C . GLU A 1 52 ? 11.281 -0.226 -2.873 1.00 0.00 630 GLU A C 10
ATOM 13769 O O . GLU A 1 52 ? 10.738 0.823 -2.547 1.00 0.00 630 GLU A O 10
ATOM 13781 N N . MET A 1 53 ? 11.193 -1.321 -2.110 1.00 0.00 631 MET A N 10
ATOM 13782 C CA . MET A 1 53 ? 10.429 -1.321 -0.867 1.00 0.00 631 MET A CA 10
ATOM 13783 C C . MET A 1 53 ? 10.969 -0.284 0.132 1.00 0.00 631 MET A C 10
ATOM 13784 O O . MET A 1 53 ? 10.158 0.399 0.769 1.00 0.00 631 MET A O 10
ATOM 13798 N N . MET A 1 54 ? 12.302 -0.160 0.291 1.00 0.00 632 MET A N 10
ATOM 13799 C CA . MET A 1 54 ? 12.878 0.760 1.287 1.00 0.00 632 MET A CA 10
ATOM 13800 C C . MET A 1 54 ? 12.754 2.213 0.830 1.00 0.00 632 MET A C 10
ATOM 13801 O O . MET A 1 54 ? 12.867 3.126 1.652 1.00 0.00 632 MET A O 10
ATOM 13815 N N . ASP A 1 55 ? 12.489 2.421 -0.458 1.00 0.00 633 ASP A N 10
ATOM 13816 C CA . ASP A 1 55 ? 12.289 3.724 -1.046 1.00 0.00 633 ASP A CA 10
ATOM 13817 C C . ASP A 1 55 ? 10.821 4.099 -0.922 1.00 0.00 633 ASP A C 10
ATOM 13818 O O . ASP A 1 55 ? 10.452 5.090 -0.293 1.00 0.00 633 ASP A O 10
ATOM 13827 N N . ARG A 1 56 ? 9.974 3.252 -1.505 1.00 0.00 634 ARG A N 10
ATOM 13828 C CA . ARG A 1 56 ? 8.606 3.587 -1.846 1.00 0.00 634 ARG A CA 10
ATOM 13829 C C . ARG A 1 56 ? 7.675 3.351 -0.671 1.00 0.00 634 ARG A C 10
ATOM 13830 O O . ARG A 1 56 ? 6.641 4.009 -0.572 1.00 0.00 634 ARG A O 10
ATOM 13851 N N . TYR A 1 57 ? 8.034 2.418 0.217 1.00 0.00 635 TYR A N 10
ATOM 13852 C CA . TYR A 1 57 ? 7.194 2.002 1.331 1.00 0.00 635 TYR A CA 10
ATOM 13853 C C . TYR A 1 57 ? 7.974 1.998 2.655 1.00 0.00 635 TYR A C 10
ATOM 13854 O O . TYR A 1 57 ? 7.432 1.590 3.684 1.00 0.00 635 TYR A O 10
ATOM 13872 N N . ASN A 1 58 ? 9.232 2.461 2.604 1.00 0.00 636 ASN A N 10
ATOM 13873 C CA . ASN A 1 58 ? 10.255 2.516 3.641 1.00 0.00 636 ASN A CA 10
ATOM 13874 C C . ASN A 1 58 ? 10.285 1.301 4.569 1.00 0.00 636 ASN A C 10
ATOM 13875 O O . ASN A 1 58 ? 10.378 1.415 5.790 1.00 0.00 636 ASN A O 10
ATOM 13886 N N . VAL A 1 59 ? 10.236 0.117 3.961 1.00 0.00 637 VAL A N 10
ATOM 13887 C CA . VAL A 1 59 ? 10.396 -1.161 4.641 1.00 0.00 637 VAL A CA 10
ATOM 13888 C C . VAL A 1 59 ? 11.885 -1.518 4.577 1.00 0.00 637 VAL A C 10
ATOM 13889 O O . VAL A 1 59 ? 12.446 -1.612 3.487 1.00 0.00 637 VAL A O 10
ATOM 13902 N N . SER A 1 60 ? 12.535 -1.668 5.735 1.00 0.00 638 SER A N 10
ATOM 13903 C CA . SER A 1 60 ? 13.953 -1.983 5.853 1.00 0.00 638 SER A CA 10
ATOM 13904 C C . SER A 1 60 ? 14.228 -3.361 5.262 1.00 0.00 638 SER A C 10
ATOM 13905 O O . SER A 1 60 ? 13.365 -4.231 5.329 1.00 0.00 638 SER A O 10
ATOM 13913 N N . GLU A 1 61 ? 15.444 -3.588 4.760 1.00 0.00 639 GLU A N 10
ATOM 13914 C CA . GLU A 1 61 ? 15.838 -4.805 4.059 1.00 0.00 639 GLU A CA 10
ATOM 13915 C C . GLU A 1 61 ? 15.494 -6.067 4.853 1.00 0.00 639 GLU A C 10
ATOM 13916 O O . GLU A 1 61 ? 14.953 -7.000 4.273 1.00 0.00 639 GLU A O 10
ATOM 13928 N N . GLU A 1 62 ? 15.673 -6.054 6.178 1.00 0.00 640 GLU A N 10
ATOM 13929 C CA . GLU A 1 62 ? 15.331 -7.191 7.046 1.00 0.00 640 GLU A CA 10
ATOM 13930 C C . GLU A 1 62 ? 13.823 -7.473 6.955 1.00 0.00 640 GLU A C 10
ATOM 13931 O O . GLU A 1 62 ? 13.358 -8.605 6.805 1.00 0.00 640 GLU A O 10
ATOM 13943 N N . LYS A 1 63 ? 13.061 -6.386 7.042 1.00 0.00 641 LYS A N 10
ATOM 13944 C CA . LYS A 1 63 ? 11.614 -6.341 7.045 1.00 0.00 641 LYS A CA 10
ATOM 13945 C C . LYS A 1 63 ? 11.006 -6.566 5.672 1.00 0.00 641 LYS A C 10
ATOM 13946 O O . LYS A 1 63 ? 9.801 -6.755 5.574 1.00 0.00 641 LYS A O 10
ATOM 13965 N N . VAL A 1 64 ? 11.827 -6.533 4.628 1.00 0.00 642 VAL A N 10
ATOM 13966 C CA . VAL A 1 64 ? 11.493 -7.049 3.303 1.00 0.00 642 VAL A CA 10
ATOM 13967 C C . VAL A 1 64 ? 11.886 -8.520 3.184 1.00 0.00 642 VAL A C 10
ATOM 13968 O O . VAL A 1 64 ? 11.056 -9.303 2.732 1.00 0.00 642 VAL A O 10
ATOM 13981 N N . GLU A 1 65 ? 13.098 -8.921 3.589 1.00 0.00 643 GLU A N 10
ATOM 13982 C CA . GLU A 1 65 ? 13.570 -10.304 3.493 1.00 0.00 643 GLU A CA 10
ATOM 13983 C C . GLU A 1 65 ? 12.598 -11.270 4.168 1.00 0.00 643 GLU A C 10
ATOM 13984 O O . GLU A 1 65 ? 12.367 -12.374 3.669 1.00 0.00 643 GLU A O 10
ATOM 13996 N N . GLU A 1 66 ? 11.973 -10.851 5.271 1.00 0.00 644 GLU A N 10
ATOM 13997 C CA . GLU A 1 66 ? 10.950 -11.675 5.889 1.00 0.00 644 GLU A CA 10
ATOM 13998 C C . GLU A 1 66 ? 9.737 -11.834 4.966 1.00 0.00 644 GLU A C 10
ATOM 13999 O O . GLU A 1 66 ? 9.215 -12.931 4.839 1.00 0.00 644 GLU A O 10
ATOM 14011 N N . LEU A 1 67 ? 9.290 -10.780 4.280 1.00 0.00 645 LEU A N 10
ATOM 14012 C CA . LEU A 1 67 ? 8.146 -10.848 3.374 1.00 0.00 645 LEU A CA 10
ATOM 14013 C C . LEU A 1 67 ? 8.485 -11.827 2.264 1.00 0.00 645 LEU A C 10
ATOM 14014 O O . LEU A 1 67 ? 7.682 -12.700 1.937 1.00 0.00 645 LEU A O 10
ATOM 14030 N N . ILE A 1 68 ? 9.714 -11.711 1.751 1.00 0.00 646 ILE A N 10
ATOM 14031 C CA . ILE A 1 68 ? 10.259 -12.592 0.741 1.00 0.00 646 ILE A CA 10
ATOM 14032 C C . ILE A 1 68 ? 10.174 -14.031 1.248 1.00 0.00 646 ILE A C 10
ATOM 14033 O O . ILE A 1 68 ? 9.661 -14.879 0.519 1.00 0.00 646 ILE A O 10
ATOM 14049 N N . ARG A 1 69 ? 10.612 -14.339 2.480 1.00 0.00 647 ARG A N 10
ATOM 14050 C CA . ARG A 1 69 ? 10.596 -15.748 2.892 1.00 0.00 647 ARG A CA 10
ATOM 14051 C C . ARG A 1 69 ? 9.188 -16.213 3.247 1.00 0.00 647 ARG A C 10
ATOM 14052 O O . ARG A 1 69 ? 8.818 -17.314 2.855 1.00 0.00 647 ARG A O 10
ATOM 14073 N N . ILE A 1 70 ? 8.389 -15.392 3.926 1.00 0.00 648 ILE A N 10
ATOM 14074 C CA . ILE A 1 70 ? 7.034 -15.725 4.347 1.00 0.00 648 ILE A CA 10
ATOM 14075 C C . ILE A 1 70 ? 6.191 -16.027 3.112 1.00 0.00 648 ILE A C 10
ATOM 14076 O O . ILE A 1 70 ? 5.613 -17.109 3.038 1.00 0.00 648 ILE A O 10
ATOM 14092 N N . LEU A 1 71 ? 6.112 -15.114 2.132 1.00 0.00 649 LEU A N 10
ATOM 14093 C CA . LEU A 1 71 ? 5.292 -15.363 0.954 1.00 0.00 649 LEU A CA 10
ATOM 14094 C C . LEU A 1 71 ? 5.775 -16.572 0.135 1.00 0.00 649 LEU A C 10
ATOM 14095 O O . LEU A 1 71 ? 4.973 -17.224 -0.538 1.00 0.00 649 LEU A O 10
ATOM 14111 N N . LYS A 1 72 ? 7.070 -16.887 0.209 1.00 0.00 650 LYS A N 10
ATOM 14112 C CA . LYS A 1 72 ? 7.652 -18.089 -0.414 1.00 0.00 650 LYS A CA 10
ATOM 14113 C C . LYS A 1 72 ? 7.127 -19.332 0.293 1.00 0.00 650 LYS A C 10
ATOM 14114 O O . LYS A 1 72 ? 6.698 -20.293 -0.337 1.00 0.00 650 LYS A O 10
ATOM 14133 N N . ASP A 1 73 ? 7.121 -19.265 1.618 1.00 0.00 651 ASP A N 10
ATOM 14134 C CA . ASP A 1 73 ? 6.695 -20.327 2.540 1.00 0.00 651 ASP A CA 10
ATOM 14135 C C . ASP A 1 73 ? 5.208 -20.618 2.345 1.00 0.00 651 ASP A C 10
ATOM 14136 O O . ASP A 1 73 ? 4.772 -21.765 2.343 1.00 0.00 651 ASP A O 10
ATOM 14145 N N . LYS A 1 74 ? 4.431 -19.551 2.133 1.00 0.00 652 LYS A N 10
ATOM 14146 C CA . LYS A 1 74 ? 3.007 -19.610 1.823 1.00 0.00 652 LYS A CA 10
ATOM 14147 C C . LYS A 1 74 ? 2.722 -20.286 0.478 1.00 0.00 652 LYS A C 10
ATOM 14148 O O . LYS A 1 74 ? 1.560 -20.584 0.209 1.00 0.00 652 LYS A O 10
ATOM 14167 N N . GLY A 1 75 ? 3.726 -20.466 -0.393 1.00 0.00 653 GLY A N 10
ATOM 14168 C CA . GLY A 1 75 ? 3.493 -20.806 -1.787 1.00 0.00 653 GLY A CA 10
ATOM 14169 C C . GLY A 1 75 ? 2.750 -19.687 -2.516 1.00 0.00 653 GLY A C 10
ATOM 14170 O O . GLY A 1 75 ? 2.114 -19.954 -3.531 1.00 0.00 653 GLY A O 10
ATOM 14174 N N . ALA A 1 76 ? 2.792 -18.446 -2.003 1.00 0.00 654 ALA A N 10
ATOM 14175 C CA . ALA A 1 76 ? 2.257 -17.290 -2.707 1.00 0.00 654 ALA A CA 10
ATOM 14176 C C . ALA A 1 76 ? 3.245 -16.841 -3.782 1.00 0.00 654 ALA A C 10
ATOM 14177 O O . ALA A 1 76 ? 2.835 -16.422 -4.867 1.00 0.00 654 ALA A O 10
ATOM 14184 N N . ILE A 1 77 ? 4.550 -16.927 -3.493 1.00 0.00 655 ILE A N 10
ATOM 14185 C CA . ILE A 1 77 ? 5.595 -16.554 -4.437 1.00 0.00 655 ILE A CA 10
ATOM 14186 C C . ILE A 1 77 ? 6.636 -17.660 -4.458 1.00 0.00 655 ILE A C 10
ATOM 14187 O O . ILE A 1 77 ? 6.593 -18.598 -3.660 1.00 0.00 655 ILE A O 10
ATOM 14203 N N . PHE A 1 78 ? 7.586 -17.526 -5.370 1.00 0.00 656 PHE A N 10
ATOM 14204 C CA . PHE A 1 78 ? 8.715 -18.411 -5.484 1.00 0.00 656 PHE A CA 10
ATOM 14205 C C . PHE A 1 78 ? 9.900 -17.643 -6.055 1.00 0.00 656 PHE A C 10
ATOM 14206 O O . PHE A 1 78 ? 9.753 -16.498 -6.477 1.00 0.00 656 PHE A O 10
ATOM 14223 N N . GLU A 1 79 ? 11.073 -18.274 -6.065 1.00 0.00 657 GLU A N 10
ATOM 14224 C CA . GLU A 1 79 ? 12.328 -17.657 -6.470 1.00 0.00 657 GLU A CA 10
ATOM 14225 C C . GLU A 1 79 ? 12.975 -18.552 -7.536 1.00 0.00 657 GLU A C 10
ATOM 14226 O O . GLU A 1 79 ? 13.841 -19.363 -7.210 1.00 0.00 657 GLU A O 10
ATOM 14238 N N . PRO A 1 80 ? 12.520 -18.473 -8.805 1.00 0.00 658 PRO A N 10
ATOM 14239 C CA . PRO A 1 80 ? 12.965 -19.356 -9.885 1.00 0.00 658 PRO A CA 10
ATOM 14240 C C . PRO A 1 80 ? 14.453 -19.256 -10.219 1.00 0.00 658 PRO A C 10
ATOM 14241 O O . PRO A 1 80 ? 14.995 -20.167 -10.843 1.00 0.00 658 PRO A O 10
ATOM 14252 N N . ALA A 1 81 ? 15.112 -18.167 -9.819 1.00 0.00 659 ALA A N 10
ATOM 14253 C CA . ALA A 1 81 ? 16.558 -18.040 -9.907 1.00 0.00 659 ALA A CA 10
ATOM 14254 C C . ALA A 1 81 ? 17.111 -17.286 -8.702 1.00 0.00 659 ALA A C 10
ATOM 14255 O O . ALA A 1 81 ? 16.375 -16.605 -7.992 1.00 0.00 659 ALA A O 10
ATOM 14262 N N . ARG A 1 82 ? 18.439 -17.372 -8.550 1.00 0.00 660 ARG A N 10
ATOM 14263 C CA . ARG A 1 82 ? 19.333 -16.910 -7.476 1.00 0.00 660 ARG A CA 10
ATOM 14264 C C . ARG A 1 82 ? 19.258 -15.424 -7.065 1.00 0.00 660 ARG A C 10
ATOM 14265 O O . ARG A 1 82 ? 20.167 -14.931 -6.403 1.00 0.00 660 ARG A O 10
ATOM 14286 N N . GLY A 1 83 ? 18.215 -14.705 -7.462 1.00 0.00 661 GLY A N 10
ATOM 14287 C CA . GLY A 1 83 ? 17.934 -13.331 -7.083 1.00 0.00 661 GLY A CA 10
ATOM 14288 C C . GLY A 1 83 ? 16.711 -12.783 -7.815 1.00 0.00 661 GLY A C 10
ATOM 14289 O O . GLY A 1 83 ? 16.664 -11.581 -8.072 1.00 0.00 661 GLY A O 10
ATOM 14293 N N . TYR A 1 84 ? 15.759 -13.648 -8.196 1.00 0.00 662 TYR A N 10
ATOM 14294 C CA . TYR A 1 84 ? 14.595 -13.287 -8.989 1.00 0.00 662 TYR A CA 10
ATOM 14295 C C . TYR A 1 84 ? 13.372 -13.987 -8.420 1.00 0.00 662 TYR A C 10
ATOM 14296 O O . TYR A 1 84 ? 13.250 -15.204 -8.554 1.00 0.00 662 TYR A O 10
ATOM 14314 N N . LEU A 1 85 ? 12.475 -13.212 -7.811 1.00 0.00 663 LEU A N 10
ATOM 14315 C CA . LEU A 1 85 ? 11.158 -13.652 -7.387 1.00 0.00 663 LEU A CA 10
ATOM 14316 C C . LEU A 1 85 ? 10.217 -13.809 -8.588 1.00 0.00 663 LEU A C 10
ATOM 14317 O O . LEU A 1 85 ? 10.455 -13.279 -9.676 1.00 0.00 663 LEU A O 10
ATOM 14333 N N . LYS A 1 86 ? 9.119 -14.528 -8.351 1.00 0.00 664 LYS A N 10
ATOM 14334 C CA . LYS A 1 86 ? 7.991 -14.775 -9.239 1.00 0.00 664 LYS A CA 10
ATOM 14335 C C . LYS A 1 86 ? 6.771 -15.034 -8.363 1.00 0.00 664 LYS A C 10
ATOM 14336 O O . LYS A 1 86 ? 6.920 -15.571 -7.264 1.00 0.00 664 LYS A O 10
ATOM 14355 N N . ILE A 1 87 ? 5.574 -14.692 -8.843 1.00 0.00 665 ILE A N 10
ATOM 14356 C CA . ILE A 1 87 ? 4.337 -15.088 -8.187 1.00 0.00 665 ILE A CA 10
ATOM 14357 C C . ILE A 1 87 ? 4.047 -16.549 -8.550 1.00 0.00 665 ILE A C 10
ATOM 14358 O O . ILE A 1 87 ? 3.967 -16.891 -9.734 1.00 0.00 665 ILE A O 10
ATOM 14374 N N . VAL A 1 88 ? 3.924 -17.370 -7.499 1.00 0.00 666 VAL A N 10
ATOM 14375 C CA . VAL A 1 88 ? 4.018 -18.830 -7.421 1.00 0.00 666 VAL A CA 10
ATOM 14376 C C . VAL A 1 88 ? 4.553 -19.477 -8.703 1.00 0.00 666 VAL A C 10
ATOM 14377 O O . VAL A 1 88 ? 5.773 -19.345 -8.951 1.00 0.00 666 VAL A O 10
ATOM 14391 N N . GLY A 1 1 ? 11.268 3.706 -15.674 1.00 0.00 579 GLY A N 11
ATOM 14392 C CA . GLY A 1 1 ? 12.503 4.391 -15.248 1.00 0.00 579 GLY A CA 11
ATOM 14393 C C . GLY A 1 1 ? 12.512 5.807 -15.803 1.00 0.00 579 GLY A C 11
ATOM 14394 O O . GLY A 1 1 ? 11.454 6.426 -15.854 1.00 0.00 579 GLY A O 11
ATOM 14400 N N . ALA A 1 2 ? 13.675 6.304 -16.252 1.00 0.00 580 ALA A N 11
ATOM 14401 C CA . ALA A 1 2 ? 13.775 7.591 -16.953 1.00 0.00 580 ALA A CA 11
ATOM 14402 C C . ALA A 1 2 ? 12.995 7.595 -18.280 1.00 0.00 580 ALA A C 11
ATOM 14403 O O . ALA A 1 2 ? 12.618 8.654 -18.773 1.00 0.00 580 ALA A O 11
ATOM 14410 N N . MET A 1 3 ? 12.718 6.407 -18.823 1.00 0.00 581 MET A N 11
ATOM 14411 C CA . MET A 1 3 ? 11.677 6.128 -19.797 1.00 0.00 581 MET A CA 11
ATOM 14412 C C . MET A 1 3 ? 11.021 4.810 -19.352 1.00 0.00 581 MET A C 11
ATOM 14413 O O . MET A 1 3 ? 11.508 4.153 -18.421 1.00 0.00 581 MET A O 11
ATOM 14427 N N . GLY A 1 4 ? 9.931 4.413 -20.004 1.00 0.00 582 GLY A N 11
ATOM 14428 C CA . GLY A 1 4 ? 9.224 3.163 -19.793 1.00 0.00 582 GLY A CA 11
ATOM 14429 C C . GLY A 1 4 ? 8.019 3.136 -20.728 1.00 0.00 582 GLY A C 11
ATOM 14430 O O . GLY A 1 4 ? 7.781 4.106 -21.453 1.00 0.00 582 GLY A O 11
ATOM 14434 N N . GLU A 1 5 ? 7.269 2.035 -20.707 1.00 0.00 583 GLU A N 11
ATOM 14435 C CA . GLU A 1 5 ? 5.941 1.980 -21.304 1.00 0.00 583 GLU A CA 11
ATOM 14436 C C . GLU A 1 5 ? 4.968 2.777 -20.417 1.00 0.00 583 GLU A C 11
ATOM 14437 O O . GLU A 1 5 ? 5.192 2.934 -19.215 1.00 0.00 583 GLU A O 11
ATOM 14449 N N . THR A 1 6 ? 3.869 3.246 -21.007 1.00 0.00 584 THR A N 11
ATOM 14450 C CA . THR A 1 6 ? 2.736 3.863 -20.323 1.00 0.00 584 THR A CA 11
ATOM 14451 C C . THR A 1 6 ? 1.442 3.095 -20.607 1.00 0.00 584 THR A C 11
ATOM 14452 O O . THR A 1 6 ? 0.588 3.016 -19.726 1.00 0.00 584 THR A O 11
ATOM 14463 N N . GLY A 1 7 ? 1.309 2.492 -21.796 1.00 0.00 585 GLY A N 11
ATOM 14464 C CA . GLY A 1 7 ? 0.199 1.651 -22.209 1.00 0.00 585 GLY A CA 11
ATOM 14465 C C . GLY A 1 7 ? -1.152 2.350 -22.081 1.00 0.00 585 GLY A C 11
ATOM 14466 O O . GLY A 1 7 ? -1.590 3.033 -23.004 1.00 0.00 585 GLY A O 11
ATOM 14470 N N . LYS A 1 8 ? -1.837 2.134 -20.953 1.00 0.00 586 LYS A N 11
ATOM 14471 C CA . LYS A 1 8 ? -3.142 2.684 -20.631 1.00 0.00 586 LYS A CA 11
ATOM 14472 C C . LYS A 1 8 ? -3.065 3.201 -19.198 1.00 0.00 586 LYS A C 11
ATOM 14473 O O . LYS A 1 8 ? -2.905 2.402 -18.276 1.00 0.00 586 LYS A O 11
ATOM 14492 N N . ILE A 1 9 ? -3.167 4.517 -19.022 1.00 0.00 587 ILE A N 11
ATOM 14493 C CA . ILE A 1 9 ? -3.241 5.206 -17.739 1.00 0.00 587 ILE A CA 11
ATOM 14494 C C . ILE A 1 9 ? -4.258 6.341 -17.891 1.00 0.00 587 ILE A C 11
ATOM 14495 O O . ILE A 1 9 ? -4.584 6.729 -19.015 1.00 0.00 587 ILE A O 11
ATOM 14511 N N . ASP A 1 10 ? -4.745 6.867 -16.767 1.00 0.00 588 ASP A N 11
ATOM 14512 C CA . ASP A 1 10 ? -5.697 7.965 -16.669 1.00 0.00 588 ASP A CA 11
ATOM 14513 C C . ASP A 1 10 ? -5.428 8.650 -15.317 1.00 0.00 588 ASP A C 11
ATOM 14514 O O . ASP A 1 10 ? -4.448 8.321 -14.643 1.00 0.00 588 ASP A O 11
ATOM 14523 N N . ILE A 1 11 ? -6.267 9.610 -14.928 1.00 0.00 589 ILE A N 11
ATOM 14524 C CA . ILE A 1 11 ? -6.271 10.249 -13.619 1.00 0.00 589 ILE A CA 11
ATOM 14525 C C . ILE A 1 11 ? -7.418 9.687 -12.766 1.00 0.00 589 ILE A C 11
ATOM 14526 O O . ILE A 1 11 ? -7.424 9.879 -11.558 1.00 0.00 589 ILE A O 11
ATOM 14542 N N . ASP A 1 12 ? -8.368 8.959 -13.357 1.00 0.00 590 ASP A N 11
ATOM 14543 C CA . ASP A 1 12 ? -9.395 8.124 -12.719 1.00 0.00 590 ASP A CA 11
ATOM 14544 C C . ASP A 1 12 ? -10.307 8.874 -11.742 1.00 0.00 590 ASP A C 11
ATOM 14545 O O . ASP A 1 12 ? -11.017 8.268 -10.941 1.00 0.00 590 ASP A O 11
ATOM 14554 N N . LYS A 1 13 ? -10.277 10.208 -11.797 1.00 0.00 591 LYS A N 11
ATOM 14555 C CA . LYS A 1 13 ? -10.703 11.094 -10.720 1.00 0.00 591 LYS A CA 11
ATOM 14556 C C . LYS A 1 13 ? -10.241 10.570 -9.353 1.00 0.00 591 LYS A C 11
ATOM 14557 O O . LYS A 1 13 ? -11.001 10.535 -8.388 1.00 0.00 591 LYS A O 11
ATOM 14576 N N . VAL A 1 14 ? -8.951 10.246 -9.259 1.00 0.00 592 VAL A N 11
ATOM 14577 C CA . VAL A 1 14 ? -8.165 9.931 -8.046 1.00 0.00 592 VAL A CA 11
ATOM 14578 C C . VAL A 1 14 ? -8.036 11.124 -7.070 1.00 0.00 592 VAL A C 11
ATOM 14579 O O . VAL A 1 14 ? -7.003 11.378 -6.453 1.00 0.00 592 VAL A O 11
ATOM 14592 N N . GLU A 1 15 ? -9.108 11.900 -6.957 1.00 0.00 593 GLU A N 11
ATOM 14593 C CA . GLU A 1 15 ? -9.206 13.280 -6.473 1.00 0.00 593 GLU A CA 11
ATOM 14594 C C . GLU A 1 15 ? -9.160 13.425 -4.945 1.00 0.00 593 GLU A C 11
ATOM 14595 O O . GLU A 1 15 ? -9.851 14.236 -4.332 1.00 0.00 593 GLU A O 11
ATOM 14607 N N . GLY A 1 16 ? -8.291 12.625 -4.343 1.00 0.00 594 GLY A N 11
ATOM 14608 C CA . GLY A 1 16 ? -7.965 12.605 -2.921 1.00 0.00 594 GLY A CA 11
ATOM 14609 C C . GLY A 1 16 ? -8.286 11.272 -2.244 1.00 0.00 594 GLY A C 11
ATOM 14610 O O . GLY A 1 16 ? -8.065 11.157 -1.035 1.00 0.00 594 GLY A O 11
ATOM 14614 N N . ARG A 1 17 ? -8.799 10.293 -3.008 1.00 0.00 595 ARG A N 11
ATOM 14615 C CA . ARG A 1 17 ? -9.026 8.876 -2.690 1.00 0.00 595 ARG A CA 11
ATOM 14616 C C . ARG A 1 17 ? -8.488 8.069 -3.875 1.00 0.00 595 ARG A C 11
ATOM 14617 O O . ARG A 1 17 ? -8.290 8.621 -4.958 1.00 0.00 595 ARG A O 11
ATOM 14638 N N . THR A 1 18 ? -8.259 6.773 -3.668 1.00 0.00 596 THR A N 11
ATOM 14639 C CA . THR A 1 18 ? -7.533 5.897 -4.580 1.00 0.00 596 THR A CA 11
ATOM 14640 C C . THR A 1 18 ? -8.272 4.562 -4.737 1.00 0.00 596 THR A C 11
ATOM 14641 O O . THR A 1 18 ? -9.058 4.194 -3.860 1.00 0.00 596 THR A O 11
ATOM 14652 N N . PRO A 1 19 ? -7.971 3.771 -5.786 1.00 0.00 597 PRO A N 11
ATOM 14653 C CA . PRO A 1 19 ? -8.444 2.393 -5.942 1.00 0.00 597 PRO A CA 11
ATOM 14654 C C . PRO A 1 19 ? -7.699 1.430 -4.990 1.00 0.00 597 PRO A C 11
ATOM 14655 O O . PRO A 1 19 ? -7.267 0.348 -5.386 1.00 0.00 597 PRO A O 11
ATOM 14666 N N . LYS A 1 20 ? -7.507 1.836 -3.729 1.00 0.00 598 LYS A N 11
ATOM 14667 C CA . LYS A 1 20 ? -6.771 1.111 -2.703 1.00 0.00 598 LYS A CA 11
ATOM 14668 C C . LYS A 1 20 ? -7.449 1.422 -1.375 1.00 0.00 598 LYS A C 11
ATOM 14669 O O . LYS A 1 20 ? -7.311 2.533 -0.866 1.00 0.00 598 LYS A O 11
ATOM 14688 N N . SER A 1 21 ? -8.219 0.477 -0.835 1.00 0.00 599 SER A N 11
ATOM 14689 C CA . SER A 1 21 ? -8.839 0.676 0.468 1.00 0.00 599 SER A CA 11
ATOM 14690 C C . SER A 1 21 ? -7.784 0.635 1.578 1.00 0.00 599 SER A C 11
ATOM 14691 O O . SER A 1 21 ? -7.819 1.454 2.490 1.00 0.00 599 SER A O 11
ATOM 14699 N N . GLU A 1 22 ? -6.842 -0.309 1.479 1.00 0.00 600 GLU A N 11
ATOM 14700 C CA . GLU A 1 22 ? -5.621 -0.419 2.263 1.00 0.00 600 GLU A CA 11
ATOM 14701 C C . GLU A 1 22 ? -4.730 -1.433 1.526 1.00 0.00 600 GLU A C 11
ATOM 14702 O O . GLU A 1 22 ? -5.117 -1.981 0.488 1.00 0.00 600 GLU A O 11
ATOM 14714 N N . ARG A 1 23 ? -3.540 -1.674 2.071 1.00 0.00 601 ARG A N 11
ATOM 14715 C CA . ARG A 1 23 ? -2.544 -2.647 1.654 1.00 0.00 601 ARG A CA 11
ATOM 14716 C C . ARG A 1 23 ? -2.017 -3.381 2.894 1.00 0.00 601 ARG A C 11
ATOM 14717 O O . ARG A 1 23 ? -2.499 -3.175 4.005 1.00 0.00 601 ARG A O 11
ATOM 14738 N N . ASP A 1 24 ? -1.021 -4.243 2.698 1.00 0.00 602 ASP A N 11
ATOM 14739 C CA . ASP A 1 24 ? -0.362 -5.040 3.727 1.00 0.00 602 ASP A CA 11
ATOM 14740 C C . ASP A 1 24 ? 1.113 -5.115 3.364 1.00 0.00 602 ASP A C 11
ATOM 14741 O O . ASP A 1 24 ? 1.411 -5.031 2.179 1.00 0.00 602 ASP A O 11
ATOM 14750 N N . LYS A 1 25 ? 2.019 -5.355 4.320 1.00 0.00 603 LYS A N 11
ATOM 14751 C CA . LYS A 1 25 ? 3.403 -5.732 4.033 1.00 0.00 603 LYS A CA 11
ATOM 14752 C C . LYS A 1 25 ? 3.432 -6.807 2.938 1.00 0.00 603 LYS A C 11
ATOM 14753 O O . LYS A 1 25 ? 4.151 -6.666 1.947 1.00 0.00 603 LYS A O 11
ATOM 14772 N N . PHE A 1 26 ? 2.630 -7.866 3.105 1.00 0.00 604 PHE A N 11
ATOM 14773 C CA . PHE A 1 26 ? 2.558 -8.984 2.174 1.00 0.00 604 PHE A CA 11
ATOM 14774 C C . PHE A 1 26 ? 2.184 -8.496 0.772 1.00 0.00 604 PHE A C 11
ATOM 14775 O O . PHE A 1 26 ? 2.780 -8.925 -0.217 1.00 0.00 604 PHE A O 11
ATOM 14792 N N . ARG A 1 27 ? 1.205 -7.584 0.687 1.00 0.00 605 ARG A N 11
ATOM 14793 C CA . ARG A 1 27 ? 0.816 -6.953 -0.567 1.00 0.00 605 ARG A CA 11
ATOM 14794 C C . ARG A 1 27 ? 1.959 -6.086 -1.080 1.00 0.00 605 ARG A C 11
ATOM 14795 O O . ARG A 1 27 ? 2.316 -6.254 -2.234 1.00 0.00 605 ARG A O 11
ATOM 14816 N N . LEU A 1 28 ? 2.563 -5.215 -0.265 1.00 0.00 606 LEU A N 11
ATOM 14817 C CA . LEU A 1 28 ? 3.573 -4.262 -0.677 1.00 0.00 606 LEU A CA 11
ATOM 14818 C C . LEU A 1 28 ? 4.699 -4.995 -1.397 1.00 0.00 606 LEU A C 11
ATOM 14819 O O . LEU A 1 28 ? 5.117 -4.553 -2.468 1.00 0.00 606 LEU A O 11
ATOM 14835 N N . LEU A 1 29 ? 5.134 -6.144 -0.853 1.00 0.00 607 LEU A N 11
ATOM 14836 C CA . LEU A 1 29 ? 6.114 -6.959 -1.549 1.00 0.00 607 LEU A CA 11
ATOM 14837 C C . LEU A 1 29 ? 5.524 -7.572 -2.827 1.00 0.00 607 LEU A C 11
ATOM 14838 O O . LEU A 1 29 ? 6.105 -7.432 -3.903 1.00 0.00 607 LEU A O 11
ATOM 14854 N N . LEU A 1 30 ? 4.400 -8.291 -2.717 1.00 0.00 608 LEU A N 11
ATOM 14855 C CA . LEU A 1 30 ? 3.838 -9.079 -3.805 1.00 0.00 608 LEU A CA 11
ATOM 14856 C C . LEU A 1 30 ? 3.459 -8.208 -4.998 1.00 0.00 608 LEU A C 11
ATOM 14857 O O . LEU A 1 30 ? 3.551 -8.656 -6.137 1.00 0.00 608 LEU A O 11
ATOM 14873 N N . GLU A 1 31 ? 3.040 -6.967 -4.752 1.00 0.00 609 GLU A N 11
ATOM 14874 C CA . GLU A 1 31 ? 2.715 -6.037 -5.809 1.00 0.00 609 GLU A CA 11
ATOM 14875 C C . GLU A 1 31 ? 3.967 -5.722 -6.617 1.00 0.00 609 GLU A C 11
ATOM 14876 O O . GLU A 1 31 ? 3.946 -5.907 -7.836 1.00 0.00 609 GLU A O 11
ATOM 14888 N N . LEU A 1 32 ? 5.076 -5.380 -5.947 1.00 0.00 610 LEU A N 11
ATOM 14889 C CA . LEU A 1 32 ? 6.349 -5.093 -6.610 1.00 0.00 610 LEU A CA 11
ATOM 14890 C C . LEU A 1 32 ? 6.874 -6.300 -7.363 1.00 0.00 610 LEU A C 11
ATOM 14891 O O . LEU A 1 32 ? 7.599 -6.113 -8.334 1.00 0.00 610 LEU A O 11
ATOM 14907 N N . ILE A 1 33 ? 6.501 -7.520 -6.963 1.00 0.00 611 ILE A N 11
ATOM 14908 C CA . ILE A 1 33 ? 6.796 -8.691 -7.767 1.00 0.00 611 ILE A CA 11
ATOM 14909 C C . ILE A 1 33 ? 6.106 -8.534 -9.127 1.00 0.00 611 ILE A C 11
ATOM 14910 O O . ILE A 1 33 ? 6.786 -8.557 -10.150 1.00 0.00 611 ILE A O 11
ATOM 14926 N N . LYS A 1 34 ? 4.777 -8.371 -9.182 1.00 0.00 612 LYS A N 11
ATOM 14927 C CA . LYS A 1 34 ? 4.066 -8.476 -10.458 1.00 0.00 612 LYS A CA 11
ATOM 14928 C C . LYS A 1 34 ? 4.315 -7.251 -11.317 1.00 0.00 612 LYS A C 11
ATOM 14929 O O . LYS A 1 34 ? 4.373 -7.357 -12.541 1.00 0.00 612 LYS A O 11
ATOM 14948 N N . GLU A 1 35 ? 4.537 -6.107 -10.671 1.00 0.00 613 GLU A N 11
ATOM 14949 C CA . GLU A 1 35 ? 4.778 -4.840 -11.338 1.00 0.00 613 GLU A CA 11
ATOM 14950 C C . GLU A 1 35 ? 6.254 -4.623 -11.681 1.00 0.00 613 GLU A C 11
ATOM 14951 O O . GLU A 1 35 ? 6.634 -3.561 -12.168 1.00 0.00 613 GLU A O 11
ATOM 14963 N N . TYR A 1 36 ? 7.055 -5.679 -11.500 1.00 0.00 614 TYR A N 11
ATOM 14964 C CA . TYR A 1 36 ? 8.345 -5.868 -12.139 1.00 0.00 614 TYR A CA 11
ATOM 14965 C C . TYR A 1 36 ? 8.227 -7.021 -13.128 1.00 0.00 614 TYR A C 11
ATOM 14966 O O . TYR A 1 36 ? 8.707 -6.884 -14.248 1.00 0.00 614 TYR A O 11
ATOM 14984 N N . GLU A 1 37 ? 7.554 -8.124 -12.769 1.00 0.00 615 GLU A N 11
ATOM 14985 C CA . GLU A 1 37 ? 7.383 -9.263 -13.657 1.00 0.00 615 GLU A CA 11
ATOM 14986 C C . GLU A 1 37 ? 6.818 -8.826 -15.011 1.00 0.00 615 GLU A C 11
ATOM 14987 O O . GLU A 1 37 ? 7.436 -9.117 -16.037 1.00 0.00 615 GLU A O 11
ATOM 14999 N N . ASP A 1 38 ? 5.733 -8.049 -15.039 1.00 0.00 616 ASP A N 11
ATOM 15000 C CA . ASP A 1 38 ? 5.108 -7.636 -16.294 1.00 0.00 616 ASP A CA 11
ATOM 15001 C C . ASP A 1 38 ? 6.009 -6.715 -17.124 1.00 0.00 616 ASP A C 11
ATOM 15002 O O . ASP A 1 38 ? 5.861 -6.629 -18.340 1.00 0.00 616 ASP A O 11
ATOM 15011 N N . ASP A 1 39 ? 6.992 -6.080 -16.479 1.00 0.00 617 ASP A N 11
ATOM 15012 C CA . ASP A 1 39 ? 7.935 -5.162 -17.101 1.00 0.00 617 ASP A CA 11
ATOM 15013 C C . ASP A 1 39 ? 9.189 -5.879 -17.589 1.00 0.00 617 ASP A C 11
ATOM 15014 O O . ASP A 1 39 ? 9.751 -5.526 -18.624 1.00 0.00 617 ASP A O 11
ATOM 15023 N N . TYR A 1 40 ? 9.607 -6.923 -16.864 1.00 0.00 618 TYR A N 11
ATOM 15024 C CA . TYR A 1 40 ? 10.775 -7.725 -17.209 1.00 0.00 618 TYR A CA 11
ATOM 15025 C C . TYR A 1 40 ? 10.334 -8.897 -18.091 1.00 0.00 618 TYR A C 11
ATOM 15026 O O . TYR A 1 40 ? 11.179 -9.664 -18.551 1.00 0.00 618 TYR A O 11
ATOM 15044 N N . GLY A 1 41 ? 9.020 -9.038 -18.335 1.00 0.00 619 GLY A N 11
ATOM 15045 C CA . GLY A 1 41 ? 8.488 -10.113 -19.173 1.00 0.00 619 GLY A CA 11
ATOM 15046 C C . GLY A 1 41 ? 8.553 -11.458 -18.452 1.00 0.00 619 GLY A C 11
ATOM 15047 O O . GLY A 1 41 ? 8.744 -12.504 -19.069 1.00 0.00 619 GLY A O 11
ATOM 15051 N N . GLY A 1 42 ? 8.427 -11.398 -17.130 1.00 0.00 620 GLY A N 11
ATOM 15052 C CA . GLY A 1 42 ? 8.530 -12.476 -16.180 1.00 0.00 620 GLY A CA 11
ATOM 15053 C C . GLY A 1 42 ? 9.880 -12.443 -15.479 1.00 0.00 620 GLY A C 11
ATOM 15054 O O . GLY A 1 42 ? 10.642 -13.412 -15.547 1.00 0.00 620 GLY A O 11
ATOM 15058 N N . ARG A 1 43 ? 10.194 -11.328 -14.805 1.00 0.00 621 ARG A N 11
ATOM 15059 C CA . ARG A 1 43 ? 11.216 -11.310 -13.768 1.00 0.00 621 ARG A CA 11
ATOM 15060 C C . ARG A 1 43 ? 10.982 -10.202 -12.751 1.00 0.00 621 ARG A C 11
ATOM 15061 O O . ARG A 1 43 ? 10.423 -9.162 -13.054 1.00 0.00 621 ARG A O 11
ATOM 15082 N N . ALA A 1 44 ? 11.465 -10.406 -11.538 1.00 0.00 622 ALA A N 11
ATOM 15083 C CA . ALA A 1 44 ? 11.431 -9.407 -10.487 1.00 0.00 622 ALA A CA 11
ATOM 15084 C C . ALA A 1 44 ? 12.669 -9.620 -9.611 1.00 0.00 622 ALA A C 11
ATOM 15085 O O . ALA A 1 44 ? 12.666 -10.518 -8.766 1.00 0.00 622 ALA A O 11
ATOM 15092 N N . PRO A 1 45 ? 13.763 -8.883 -9.867 1.00 0.00 623 PRO A N 11
ATOM 15093 C CA . PRO A 1 45 ? 15.035 -9.066 -9.181 1.00 0.00 623 PRO A CA 11
ATOM 15094 C C . PRO A 1 45 ? 14.914 -8.736 -7.687 1.00 0.00 623 PRO A C 11
ATOM 15095 O O . PRO A 1 45 ? 14.492 -7.641 -7.311 1.00 0.00 623 PRO A O 11
ATOM 15106 N N . THR A 1 46 ? 15.298 -9.684 -6.831 1.00 0.00 624 THR A N 11
ATOM 15107 C CA . THR A 1 46 ? 15.000 -9.704 -5.404 1.00 0.00 624 THR A CA 11
ATOM 15108 C C . THR A 1 46 ? 15.702 -8.548 -4.697 1.00 0.00 624 THR A C 11
ATOM 15109 O O . THR A 1 46 ? 15.135 -7.915 -3.804 1.00 0.00 624 THR A O 11
ATOM 15120 N N . ASN A 1 47 ? 16.916 -8.216 -5.150 1.00 0.00 625 ASN A N 11
ATOM 15121 C CA . ASN A 1 47 ? 17.636 -7.068 -4.631 1.00 0.00 625 ASN A CA 11
ATOM 15122 C C . ASN A 1 47 ? 16.866 -5.781 -4.900 1.00 0.00 625 ASN A C 11
ATOM 15123 O O . ASN A 1 47 ? 16.745 -4.950 -4.003 1.00 0.00 625 ASN A O 11
ATOM 15134 N N . ILE A 1 48 ? 16.310 -5.628 -6.106 1.00 0.00 626 ILE A N 11
ATOM 15135 C CA . ILE A 1 48 ? 15.556 -4.435 -6.449 1.00 0.00 626 ILE A CA 11
ATOM 15136 C C . ILE A 1 48 ? 14.243 -4.433 -5.672 1.00 0.00 626 ILE A C 11
ATOM 15137 O O . ILE A 1 48 ? 13.887 -3.382 -5.166 1.00 0.00 626 ILE A O 11
ATOM 15153 N N . LEU A 1 49 ? 13.561 -5.575 -5.500 1.00 0.00 627 LEU A N 11
ATOM 15154 C CA . LEU A 1 49 ? 12.384 -5.668 -4.628 1.00 0.00 627 LEU A CA 11
ATOM 15155 C C . LEU A 1 49 ? 12.670 -5.071 -3.251 1.00 0.00 627 LEU A C 11
ATOM 15156 O O . LEU A 1 49 ? 11.880 -4.264 -2.765 1.00 0.00 627 LEU A O 11
ATOM 15172 N N . ILE A 1 50 ? 13.798 -5.450 -2.642 1.00 0.00 628 ILE A N 11
ATOM 15173 C CA . ILE A 1 50 ? 14.233 -4.909 -1.357 1.00 0.00 628 ILE A CA 11
ATOM 15174 C C . ILE A 1 50 ? 14.407 -3.390 -1.482 1.00 0.00 628 ILE A C 11
ATOM 15175 O O . ILE A 1 50 ? 13.742 -2.638 -0.765 1.00 0.00 628 ILE A O 11
ATOM 15191 N N . THR A 1 51 ? 15.275 -2.943 -2.395 1.00 0.00 629 THR A N 11
ATOM 15192 C CA . THR A 1 51 ? 15.578 -1.531 -2.599 1.00 0.00 629 THR A CA 11
ATOM 15193 C C . THR A 1 51 ? 14.294 -0.715 -2.810 1.00 0.00 629 THR A C 11
ATOM 15194 O O . THR A 1 51 ? 14.060 0.244 -2.081 1.00 0.00 629 THR A O 11
ATOM 15205 N N . GLU A 1 52 ? 13.436 -1.119 -3.749 1.00 0.00 630 GLU A N 11
ATOM 15206 C CA . GLU A 1 52 ? 12.166 -0.478 -4.068 1.00 0.00 630 GLU A CA 11
ATOM 15207 C C . GLU A 1 52 ? 11.276 -0.415 -2.831 1.00 0.00 630 GLU A C 11
ATOM 15208 O O . GLU A 1 52 ? 10.733 0.648 -2.532 1.00 0.00 630 GLU A O 11
ATOM 15220 N N . MET A 1 53 ? 11.158 -1.514 -2.075 1.00 0.00 631 MET A N 11
ATOM 15221 C CA . MET A 1 53 ? 10.369 -1.523 -0.850 1.00 0.00 631 MET A CA 11
ATOM 15222 C C . MET A 1 53 ? 10.867 -0.455 0.136 1.00 0.00 631 MET A C 11
ATOM 15223 O O . MET A 1 53 ? 10.035 0.231 0.737 1.00 0.00 631 MET A O 11
ATOM 15237 N N . MET A 1 54 ? 12.188 -0.275 0.307 1.00 0.00 632 MET A N 11
ATOM 15238 C CA . MET A 1 54 ? 12.683 0.787 1.189 1.00 0.00 632 MET A CA 11
ATOM 15239 C C . MET A 1 54 ? 12.435 2.160 0.569 1.00 0.00 632 MET A C 11
ATOM 15240 O O . MET A 1 54 ? 12.190 3.119 1.293 1.00 0.00 632 MET A O 11
ATOM 15254 N N . ASP A 1 55 ? 12.498 2.273 -0.758 1.00 0.00 633 ASP A N 11
ATOM 15255 C CA . ASP A 1 55 ? 12.578 3.566 -1.425 1.00 0.00 633 ASP A CA 11
ATOM 15256 C C . ASP A 1 55 ? 11.192 4.132 -1.690 1.00 0.00 633 ASP A C 11
ATOM 15257 O O . ASP A 1 55 ? 11.038 5.325 -1.946 1.00 0.00 633 ASP A O 11
ATOM 15266 N N . ARG A 1 56 ? 10.177 3.262 -1.633 1.00 0.00 634 ARG A N 11
ATOM 15267 C CA . ARG A 1 56 ? 8.815 3.595 -2.026 1.00 0.00 634 ARG A CA 11
ATOM 15268 C C . ARG A 1 56 ? 7.808 3.246 -0.942 1.00 0.00 634 ARG A C 11
ATOM 15269 O O . ARG A 1 56 ? 6.734 3.844 -0.924 1.00 0.00 634 ARG A O 11
ATOM 15290 N N . TYR A 1 57 ? 8.167 2.364 -0.000 1.00 0.00 635 TYR A N 11
ATOM 15291 C CA . TYR A 1 57 ? 7.320 2.015 1.131 1.00 0.00 635 TYR A CA 11
ATOM 15292 C C . TYR A 1 57 ? 8.060 2.085 2.476 1.00 0.00 635 TYR A C 11
ATOM 15293 O O . TYR A 1 57 ? 7.459 1.773 3.504 1.00 0.00 635 TYR A O 11
ATOM 15311 N N . ASN A 1 58 ? 9.331 2.520 2.495 1.00 0.00 636 ASN A N 11
ATOM 15312 C CA . ASN A 1 58 ? 10.165 2.683 3.694 1.00 0.00 636 ASN A CA 11
ATOM 15313 C C . ASN A 1 58 ? 10.354 1.384 4.497 1.00 0.00 636 ASN A C 11
ATOM 15314 O O . ASN A 1 58 ? 10.691 1.428 5.681 1.00 0.00 636 ASN A O 11
ATOM 15325 N N . VAL A 1 59 ? 10.135 0.213 3.886 1.00 0.00 637 VAL A N 11
ATOM 15326 C CA . VAL A 1 59 ? 10.283 -1.054 4.594 1.00 0.00 637 VAL A CA 11
ATOM 15327 C C . VAL A 1 59 ? 11.776 -1.393 4.627 1.00 0.00 637 VAL A C 11
ATOM 15328 O O . VAL A 1 59 ? 12.413 -1.504 3.580 1.00 0.00 637 VAL A O 11
ATOM 15341 N N . SER A 1 60 ? 12.343 -1.524 5.831 1.00 0.00 638 SER A N 11
ATOM 15342 C CA . SER A 1 60 ? 13.746 -1.837 6.049 1.00 0.00 638 SER A CA 11
ATOM 15343 C C . SER A 1 60 ? 14.071 -3.202 5.442 1.00 0.00 638 SER A C 11
ATOM 15344 O O . SER A 1 60 ? 13.225 -4.096 5.470 1.00 0.00 638 SER A O 11
ATOM 15352 N N . GLU A 1 61 ? 15.311 -3.402 4.986 1.00 0.00 639 GLU A N 11
ATOM 15353 C CA . GLU A 1 61 ? 15.742 -4.633 4.328 1.00 0.00 639 GLU A CA 11
ATOM 15354 C C . GLU A 1 61 ? 15.429 -5.865 5.181 1.00 0.00 639 GLU A C 11
ATOM 15355 O O . GLU A 1 61 ? 14.984 -6.873 4.644 1.00 0.00 639 GLU A O 11
ATOM 15367 N N . GLU A 1 62 ? 15.564 -5.755 6.507 1.00 0.00 640 GLU A N 11
ATOM 15368 C CA . GLU A 1 62 ? 15.295 -6.835 7.449 1.00 0.00 640 GLU A CA 11
ATOM 15369 C C . GLU A 1 62 ? 13.808 -7.210 7.436 1.00 0.00 640 GLU A C 11
ATOM 15370 O O . GLU A 1 62 ? 13.463 -8.385 7.553 1.00 0.00 640 GLU A O 11
ATOM 15382 N N . LYS A 1 63 ? 12.918 -6.220 7.283 1.00 0.00 641 LYS A N 11
ATOM 15383 C CA . LYS A 1 63 ? 11.496 -6.455 7.188 1.00 0.00 641 LYS A CA 11
ATOM 15384 C C . LYS A 1 63 ? 11.202 -7.063 5.820 1.00 0.00 641 LYS A C 11
ATOM 15385 O O . LYS A 1 63 ? 10.480 -8.048 5.761 1.00 0.00 641 LYS A O 11
ATOM 15404 N N . VAL A 1 64 ? 11.749 -6.528 4.719 1.00 0.00 642 VAL A N 11
ATOM 15405 C CA . VAL A 1 64 ? 11.464 -7.085 3.395 1.00 0.00 642 VAL A CA 11
ATOM 15406 C C . VAL A 1 64 ? 11.942 -8.530 3.346 1.00 0.00 642 VAL A C 11
ATOM 15407 O O . VAL A 1 64 ? 11.196 -9.386 2.876 1.00 0.00 642 VAL A O 11
ATOM 15420 N N . GLU A 1 65 ? 13.128 -8.814 3.892 1.00 0.00 643 GLU A N 11
ATOM 15421 C CA . GLU A 1 65 ? 13.646 -10.165 3.989 1.00 0.00 643 GLU A CA 11
ATOM 15422 C C . GLU A 1 65 ? 12.659 -11.090 4.709 1.00 0.00 643 GLU A C 11
ATOM 15423 O O . GLU A 1 65 ? 12.590 -12.261 4.343 1.00 0.00 643 GLU A O 11
ATOM 15435 N N . GLU A 1 66 ? 11.856 -10.608 5.669 1.00 0.00 644 GLU A N 11
ATOM 15436 C CA . GLU A 1 66 ? 10.790 -11.414 6.257 1.00 0.00 644 GLU A CA 11
ATOM 15437 C C . GLU A 1 66 ? 9.781 -11.802 5.173 1.00 0.00 644 GLU A C 11
ATOM 15438 O O . GLU A 1 66 ? 9.505 -12.986 4.993 1.00 0.00 644 GLU A O 11
ATOM 15450 N N . LEU A 1 67 ? 9.268 -10.818 4.428 1.00 0.00 645 LEU A N 11
ATOM 15451 C CA . LEU A 1 67 ? 8.127 -10.932 3.516 1.00 0.00 645 LEU A CA 11
ATOM 15452 C C . LEU A 1 67 ? 8.420 -11.899 2.394 1.00 0.00 645 LEU A C 11
ATOM 15453 O O . LEU A 1 67 ? 7.539 -12.643 1.957 1.00 0.00 645 LEU A O 11
ATOM 15469 N N . ILE A 1 68 ? 9.685 -11.915 1.986 1.00 0.00 646 ILE A N 11
ATOM 15470 C CA . ILE A 1 68 ? 10.171 -12.835 0.987 1.00 0.00 646 ILE A CA 11
ATOM 15471 C C . ILE A 1 68 ? 10.041 -14.259 1.531 1.00 0.00 646 ILE A C 11
ATOM 15472 O O . ILE A 1 68 ? 9.619 -15.137 0.786 1.00 0.00 646 ILE A O 11
ATOM 15488 N N . ARG A 1 69 ? 10.317 -14.515 2.818 1.00 0.00 647 ARG A N 11
ATOM 15489 C CA . ARG A 1 69 ? 10.119 -15.859 3.367 1.00 0.00 647 ARG A CA 11
ATOM 15490 C C . ARG A 1 69 ? 8.629 -16.114 3.538 1.00 0.00 647 ARG A C 11
ATOM 15491 O O . ARG A 1 69 ? 8.199 -17.174 3.101 1.00 0.00 647 ARG A O 11
ATOM 15512 N N . ILE A 1 70 ? 7.850 -15.162 4.090 1.00 0.00 648 ILE A N 11
ATOM 15513 C CA . ILE A 1 70 ? 6.404 -15.308 4.321 1.00 0.00 648 ILE A CA 11
ATOM 15514 C C . ILE A 1 70 ? 5.761 -15.932 3.079 1.00 0.00 648 ILE A C 11
ATOM 15515 O O . ILE A 1 70 ? 5.251 -17.051 3.089 1.00 0.00 648 ILE A O 11
ATOM 15531 N N . LEU A 1 71 ? 5.778 -15.173 1.988 1.00 0.00 649 LEU A N 11
ATOM 15532 C CA . LEU A 1 71 ? 5.061 -15.540 0.777 1.00 0.00 649 LEU A CA 11
ATOM 15533 C C . LEU A 1 71 ? 5.678 -16.766 0.083 1.00 0.00 649 LEU A C 11
ATOM 15534 O O . LEU A 1 71 ? 4.975 -17.462 -0.652 1.00 0.00 649 LEU A O 11
ATOM 15550 N N . LYS A 1 72 ? 6.964 -17.054 0.322 1.00 0.00 650 LYS A N 11
ATOM 15551 C CA . LYS A 1 72 ? 7.618 -18.269 -0.193 1.00 0.00 650 LYS A CA 11
ATOM 15552 C C . LYS A 1 72 ? 7.095 -19.491 0.545 1.00 0.00 650 LYS A C 11
ATOM 15553 O O . LYS A 1 72 ? 6.818 -20.526 -0.052 1.00 0.00 650 LYS A O 11
ATOM 15572 N N . ASP A 1 73 ? 6.938 -19.328 1.849 1.00 0.00 651 ASP A N 11
ATOM 15573 C CA . ASP A 1 73 ? 6.505 -20.352 2.803 1.00 0.00 651 ASP A CA 11
ATOM 15574 C C . ASP A 1 73 ? 5.067 -20.750 2.505 1.00 0.00 651 ASP A C 11
ATOM 15575 O O . ASP A 1 73 ? 4.711 -21.925 2.483 1.00 0.00 651 ASP A O 11
ATOM 15584 N N . LYS A 1 74 ? 4.256 -19.739 2.182 1.00 0.00 652 LYS A N 11
ATOM 15585 C CA . LYS A 1 74 ? 2.877 -19.898 1.735 1.00 0.00 652 LYS A CA 11
ATOM 15586 C C . LYS A 1 74 ? 2.776 -20.506 0.336 1.00 0.00 652 LYS A C 11
ATOM 15587 O O . LYS A 1 74 ? 1.664 -20.801 -0.097 1.00 0.00 652 LYS A O 11
ATOM 15606 N N . GLY A 1 75 ? 3.891 -20.653 -0.391 1.00 0.00 653 GLY A N 11
ATOM 15607 C CA . GLY A 1 75 ? 3.876 -21.073 -1.785 1.00 0.00 653 GLY A CA 11
ATOM 15608 C C . GLY A 1 75 ? 3.134 -20.074 -2.675 1.00 0.00 653 GLY A C 11
ATOM 15609 O O . GLY A 1 75 ? 2.623 -20.461 -3.722 1.00 0.00 653 GLY A O 11
ATOM 15613 N N . ALA A 1 76 ? 3.046 -18.804 -2.258 1.00 0.00 654 ALA A N 11
ATOM 15614 C CA . ALA A 1 76 ? 2.499 -17.731 -3.073 1.00 0.00 654 ALA A CA 11
ATOM 15615 C C . ALA A 1 76 ? 3.562 -17.232 -4.052 1.00 0.00 654 ALA A C 11
ATOM 15616 O O . ALA A 1 76 ? 3.245 -16.897 -5.195 1.00 0.00 654 ALA A O 11
ATOM 15623 N N . ILE A 1 77 ? 4.830 -17.195 -3.621 1.00 0.00 655 ILE A N 11
ATOM 15624 C CA . ILE A 1 77 ? 5.938 -16.795 -4.475 1.00 0.00 655 ILE A CA 11
ATOM 15625 C C . ILE A 1 77 ? 7.018 -17.855 -4.383 1.00 0.00 655 ILE A C 11
ATOM 15626 O O . ILE A 1 77 ? 6.958 -18.767 -3.555 1.00 0.00 655 ILE A O 11
ATOM 15642 N N . PHE A 1 78 ? 8.026 -17.708 -5.229 1.00 0.00 656 PHE A N 11
ATOM 15643 C CA . PHE A 1 78 ? 9.185 -18.562 -5.217 1.00 0.00 656 PHE A CA 11
ATOM 15644 C C . PHE A 1 78 ? 10.379 -17.807 -5.766 1.00 0.00 656 PHE A C 11
ATOM 15645 O O . PHE A 1 78 ? 10.217 -16.737 -6.344 1.00 0.00 656 PHE A O 11
ATOM 15662 N N . GLU A 1 79 ? 11.565 -18.394 -5.631 1.00 0.00 657 GLU A N 11
ATOM 15663 C CA . GLU A 1 79 ? 12.810 -17.839 -6.132 1.00 0.00 657 GLU A CA 11
ATOM 15664 C C . GLU A 1 79 ? 13.380 -18.830 -7.157 1.00 0.00 657 GLU A C 11
ATOM 15665 O O . GLU A 1 79 ? 14.217 -19.659 -6.805 1.00 0.00 657 GLU A O 11
ATOM 15677 N N . PRO A 1 80 ? 12.884 -18.827 -8.412 1.00 0.00 658 PRO A N 11
ATOM 15678 C CA . PRO A 1 80 ? 13.287 -19.802 -9.428 1.00 0.00 658 PRO A CA 11
ATOM 15679 C C . PRO A 1 80 ? 14.709 -19.598 -9.960 1.00 0.00 658 PRO A C 11
ATOM 15680 O O . PRO A 1 80 ? 15.234 -20.479 -10.639 1.00 0.00 658 PRO A O 11
ATOM 15691 N N . ALA A 1 81 ? 15.317 -18.438 -9.695 1.00 0.00 659 ALA A N 11
ATOM 15692 C CA . ALA A 1 81 ? 16.678 -18.114 -10.108 1.00 0.00 659 ALA A CA 11
ATOM 15693 C C . ALA A 1 81 ? 17.420 -17.365 -8.997 1.00 0.00 659 ALA A C 11
ATOM 15694 O O . ALA A 1 81 ? 16.894 -17.162 -7.908 1.00 0.00 659 ALA A O 11
ATOM 15701 N N . ARG A 1 82 ? 18.666 -16.967 -9.285 1.00 0.00 660 ARG A N 11
ATOM 15702 C CA . ARG A 1 82 ? 19.694 -16.597 -8.302 1.00 0.00 660 ARG A CA 11
ATOM 15703 C C . ARG A 1 82 ? 19.348 -15.396 -7.423 1.00 0.00 660 ARG A C 11
ATOM 15704 O O . ARG A 1 82 ? 20.042 -15.130 -6.441 1.00 0.00 660 ARG A O 11
ATOM 15725 N N . GLY A 1 83 ? 18.370 -14.609 -7.850 1.00 0.00 661 GLY A N 11
ATOM 15726 C CA . GLY A 1 83 ? 17.875 -13.431 -7.167 1.00 0.00 661 GLY A CA 11
ATOM 15727 C C . GLY A 1 83 ? 16.727 -12.842 -7.969 1.00 0.00 661 GLY A C 11
ATOM 15728 O O . GLY A 1 83 ? 16.771 -11.662 -8.305 1.00 0.00 661 GLY A O 11
ATOM 15732 N N . TYR A 1 84 ? 15.742 -13.677 -8.317 1.00 0.00 662 TYR A N 11
ATOM 15733 C CA . TYR A 1 84 ? 14.503 -13.297 -8.983 1.00 0.00 662 TYR A CA 11
ATOM 15734 C C . TYR A 1 84 ? 13.384 -13.983 -8.208 1.00 0.00 662 TYR A C 11
ATOM 15735 O O . TYR A 1 84 ? 13.397 -15.209 -8.126 1.00 0.00 662 TYR A O 11
ATOM 15753 N N . LEU A 1 85 ? 12.425 -13.213 -7.678 1.00 0.00 663 LEU A N 11
ATOM 15754 C CA . LEU A 1 85 ? 11.196 -13.750 -7.103 1.00 0.00 663 LEU A CA 11
ATOM 15755 C C . LEU A 1 85 ? 10.086 -13.792 -8.147 1.00 0.00 663 LEU A C 11
ATOM 15756 O O . LEU A 1 85 ? 9.762 -12.766 -8.738 1.00 0.00 663 LEU A O 11
ATOM 15772 N N . LYS A 1 86 ? 9.464 -14.958 -8.327 1.00 0.00 664 LYS A N 11
ATOM 15773 C CA . LYS A 1 86 ? 8.281 -15.143 -9.161 1.00 0.00 664 LYS A CA 11
ATOM 15774 C C . LYS A 1 86 ? 7.052 -15.263 -8.296 1.00 0.00 664 LYS A C 11
ATOM 15775 O O . LYS A 1 86 ? 7.134 -15.796 -7.188 1.00 0.00 664 LYS A O 11
ATOM 15794 N N . ILE A 1 87 ? 5.906 -14.891 -8.856 1.00 0.00 665 ILE A N 11
ATOM 15795 C CA . ILE A 1 87 ? 4.633 -15.367 -8.323 1.00 0.00 665 ILE A CA 11
ATOM 15796 C C . ILE A 1 87 ? 4.429 -16.785 -8.839 1.00 0.00 665 ILE A C 11
ATOM 15797 O O . ILE A 1 87 ? 4.554 -17.006 -10.047 1.00 0.00 665 ILE A O 11
ATOM 15813 N N . VAL A 1 88 ? 4.192 -17.737 -7.928 1.00 0.00 666 VAL A N 11
ATOM 15814 C CA . VAL A 1 88 ? 3.958 -19.145 -8.246 1.00 0.00 666 VAL A CA 11
ATOM 15815 C C . VAL A 1 88 ? 2.951 -19.307 -9.385 1.00 0.00 666 VAL A C 11
ATOM 15816 O O . VAL A 1 88 ? 1.801 -18.850 -9.227 1.00 0.00 666 VAL A O 11
ATOM 15830 N N . GLY A 1 1 ? -12.321 25.115 -37.236 1.00 0.00 579 GLY A N 12
ATOM 15831 C CA . GLY A 1 1 ? -10.953 24.639 -37.514 1.00 0.00 579 GLY A CA 12
ATOM 15832 C C . GLY A 1 1 ? -10.396 23.925 -36.290 1.00 0.00 579 GLY A C 12
ATOM 15833 O O . GLY A 1 1 ? -11.185 23.488 -35.458 1.00 0.00 579 GLY A O 12
ATOM 15839 N N . ALA A 1 2 ? -9.065 23.810 -36.189 1.00 0.00 580 ALA A N 12
ATOM 15840 C CA . ALA A 1 2 ? -8.302 23.250 -35.061 1.00 0.00 580 ALA A CA 12
ATOM 15841 C C . ALA A 1 2 ? -8.616 21.792 -34.663 1.00 0.00 580 ALA A C 12
ATOM 15842 O O . ALA A 1 2 ? -7.979 21.269 -33.751 1.00 0.00 580 ALA A O 12
ATOM 15849 N N . MET A 1 3 ? -9.556 21.123 -35.338 1.00 0.00 581 MET A N 12
ATOM 15850 C CA . MET A 1 3 ? -9.811 19.694 -35.189 1.00 0.00 581 MET A CA 12
ATOM 15851 C C . MET A 1 3 ? -8.636 18.880 -35.752 1.00 0.00 581 MET A C 12
ATOM 15852 O O . MET A 1 3 ? -7.787 19.402 -36.476 1.00 0.00 581 MET A O 12
ATOM 15866 N N . GLY A 1 4 ? -8.606 17.584 -35.433 1.00 0.00 582 GLY A N 12
ATOM 15867 C CA . GLY A 1 4 ? -7.526 16.668 -35.762 1.00 0.00 582 GLY A CA 12
ATOM 15868 C C . GLY A 1 4 ? -7.941 15.251 -35.375 1.00 0.00 582 GLY A C 12
ATOM 15869 O O . GLY A 1 4 ? -9.138 14.957 -35.359 1.00 0.00 582 GLY A O 12
ATOM 15873 N N . GLU A 1 5 ? -6.949 14.400 -35.083 1.00 0.00 583 GLU A N 12
ATOM 15874 C CA . GLU A 1 5 ? -7.030 12.994 -34.671 1.00 0.00 583 GLU A CA 12
ATOM 15875 C C . GLU A 1 5 ? -8.252 12.719 -33.778 1.00 0.00 583 GLU A C 12
ATOM 15876 O O . GLU A 1 5 ? -8.218 12.972 -32.575 1.00 0.00 583 GLU A O 12
ATOM 15888 N N . THR A 1 6 ? -9.349 12.234 -34.373 1.00 0.00 584 THR A N 12
ATOM 15889 C CA . THR A 1 6 ? -10.683 12.340 -33.774 1.00 0.00 584 THR A CA 12
ATOM 15890 C C . THR A 1 6 ? -11.202 11.018 -33.195 1.00 0.00 584 THR A C 12
ATOM 15891 O O . THR A 1 6 ? -12.249 11.009 -32.550 1.00 0.00 584 THR A O 12
ATOM 15902 N N . GLY A 1 7 ? -10.492 9.905 -33.411 1.00 0.00 585 GLY A N 12
ATOM 15903 C CA . GLY A 1 7 ? -10.926 8.586 -32.977 1.00 0.00 585 GLY A CA 12
ATOM 15904 C C . GLY A 1 7 ? -10.019 7.513 -33.559 1.00 0.00 585 GLY A C 12
ATOM 15905 O O . GLY A 1 7 ? -10.179 7.128 -34.714 1.00 0.00 585 GLY A O 12
ATOM 15909 N N . LYS A 1 8 ? -9.054 7.047 -32.762 1.00 0.00 586 LYS A N 12
ATOM 15910 C CA . LYS A 1 8 ? -8.203 5.894 -33.044 1.00 0.00 586 LYS A CA 12
ATOM 15911 C C . LYS A 1 8 ? -8.102 5.076 -31.753 1.00 0.00 586 LYS A C 12
ATOM 15912 O O . LYS A 1 8 ? -8.601 5.512 -30.715 1.00 0.00 586 LYS A O 12
ATOM 15931 N N . ILE A 1 9 ? -7.476 3.899 -31.818 1.00 0.00 587 ILE A N 12
ATOM 15932 C CA . ILE A 1 9 ? -7.408 2.944 -30.720 1.00 0.00 587 ILE A CA 12
ATOM 15933 C C . ILE A 1 9 ? -5.929 2.665 -30.444 1.00 0.00 587 ILE A C 12
ATOM 15934 O O . ILE A 1 9 ? -5.168 2.417 -31.378 1.00 0.00 587 ILE A O 12
ATOM 15950 N N . ASP A 1 10 ? -5.547 2.677 -29.165 1.00 0.00 588 ASP A N 12
ATOM 15951 C CA . ASP A 1 10 ? -4.326 2.085 -28.633 1.00 0.00 588 ASP A CA 12
ATOM 15952 C C . ASP A 1 10 ? -4.658 1.501 -27.252 1.00 0.00 588 ASP A C 12
ATOM 15953 O O . ASP A 1 10 ? -5.823 1.529 -26.839 1.00 0.00 588 ASP A O 12
ATOM 15962 N N . ILE A 1 11 ? -3.671 0.893 -26.583 1.00 0.00 589 ILE A N 12
ATOM 15963 C CA . ILE A 1 11 ? -3.824 0.218 -25.295 1.00 0.00 589 ILE A CA 12
ATOM 15964 C C . ILE A 1 11 ? -2.542 0.485 -24.478 1.00 0.00 589 ILE A C 12
ATOM 15965 O O . ILE A 1 11 ? -1.857 1.482 -24.710 1.00 0.00 589 ILE A O 12
ATOM 15981 N N . ASP A 1 12 ? -2.237 -0.372 -23.493 1.00 0.00 590 ASP A N 12
ATOM 15982 C CA . ASP A 1 12 ? -0.969 -0.517 -22.762 1.00 0.00 590 ASP A CA 12
ATOM 15983 C C . ASP A 1 12 ? -0.696 0.613 -21.763 1.00 0.00 590 ASP A C 12
ATOM 15984 O O . ASP A 1 12 ? -0.098 0.386 -20.716 1.00 0.00 590 ASP A O 12
ATOM 15993 N N . LYS A 1 13 ? -1.231 1.809 -22.018 1.00 0.00 591 LYS A N 12
ATOM 15994 C CA . LYS A 1 13 ? -1.222 2.988 -21.149 1.00 0.00 591 LYS A CA 12
ATOM 15995 C C . LYS A 1 13 ? -2.059 2.810 -19.865 1.00 0.00 591 LYS A C 12
ATOM 15996 O O . LYS A 1 13 ? -2.186 3.753 -19.086 1.00 0.00 591 LYS A O 12
ATOM 16015 N N . VAL A 1 14 ? -2.674 1.642 -19.660 1.00 0.00 592 VAL A N 12
ATOM 16016 C CA . VAL A 1 14 ? -3.598 1.350 -18.572 1.00 0.00 592 VAL A CA 12
ATOM 16017 C C . VAL A 1 14 ? -2.849 1.117 -17.249 1.00 0.00 592 VAL A C 12
ATOM 16018 O O . VAL A 1 14 ? -2.525 -0.004 -16.865 1.00 0.00 592 VAL A O 12
ATOM 16031 N N . GLU A 1 15 ? -2.621 2.216 -16.534 1.00 0.00 593 GLU A N 12
ATOM 16032 C CA . GLU A 1 15 ? -2.232 2.290 -15.126 1.00 0.00 593 GLU A CA 12
ATOM 16033 C C . GLU A 1 15 ? -2.984 3.490 -14.531 1.00 0.00 593 GLU A C 12
ATOM 16034 O O . GLU A 1 15 ? -3.605 4.265 -15.264 1.00 0.00 593 GLU A O 12
ATOM 16046 N N . GLY A 1 16 ? -2.898 3.666 -13.212 1.00 0.00 594 GLY A N 12
ATOM 16047 C CA . GLY A 1 16 ? -3.368 4.852 -12.515 1.00 0.00 594 GLY A CA 12
ATOM 16048 C C . GLY A 1 16 ? -3.955 4.497 -11.155 1.00 0.00 594 GLY A C 12
ATOM 16049 O O . GLY A 1 16 ? -5.153 4.665 -10.927 1.00 0.00 594 GLY A O 12
ATOM 16053 N N . ARG A 1 17 ? -3.109 3.984 -10.258 1.00 0.00 595 ARG A N 12
ATOM 16054 C CA . ARG A 1 17 ? -3.506 3.587 -8.905 1.00 0.00 595 ARG A CA 12
ATOM 16055 C C . ARG A 1 17 ? -4.047 4.792 -8.142 1.00 0.00 595 ARG A C 12
ATOM 16056 O O . ARG A 1 17 ? -3.587 5.920 -8.320 1.00 0.00 595 ARG A O 12
ATOM 16077 N N . THR A 1 18 ? -5.014 4.537 -7.268 1.00 0.00 596 THR A N 12
ATOM 16078 C CA . THR A 1 18 ? -5.862 5.557 -6.681 1.00 0.00 596 THR A CA 12
ATOM 16079 C C . THR A 1 18 ? -5.559 5.743 -5.196 1.00 0.00 596 THR A C 12
ATOM 16080 O O . THR A 1 18 ? -4.796 4.968 -4.603 1.00 0.00 596 THR A O 12
ATOM 16091 N N . PRO A 1 19 ? -6.221 6.721 -4.554 1.00 0.00 597 PRO A N 12
ATOM 16092 C CA . PRO A 1 19 ? -6.388 6.701 -3.111 1.00 0.00 597 PRO A CA 12
ATOM 16093 C C . PRO A 1 19 ? -7.185 5.429 -2.744 1.00 0.00 597 PRO A C 12
ATOM 16094 O O . PRO A 1 19 ? -7.696 4.715 -3.620 1.00 0.00 597 PRO A O 12
ATOM 16105 N N . LYS A 1 20 ? -7.278 5.132 -1.442 1.00 0.00 598 LYS A N 12
ATOM 16106 C CA . LYS A 1 20 ? -7.799 3.865 -0.916 1.00 0.00 598 LYS A CA 12
ATOM 16107 C C . LYS A 1 20 ? -7.112 2.617 -1.502 1.00 0.00 598 LYS A C 12
ATOM 16108 O O . LYS A 1 20 ? -7.658 1.518 -1.425 1.00 0.00 598 LYS A O 12
ATOM 16127 N N . SER A 1 21 ? -5.884 2.738 -2.022 1.00 0.00 599 SER A N 12
ATOM 16128 C CA . SER A 1 21 ? -4.991 1.627 -2.362 1.00 0.00 599 SER A CA 12
ATOM 16129 C C . SER A 1 21 ? -4.414 0.984 -1.082 1.00 0.00 599 SER A C 12
ATOM 16130 O O . SER A 1 21 ? -3.202 0.786 -0.934 1.00 0.00 599 SER A O 12
ATOM 16138 N N . GLU A 1 22 ? -5.318 0.701 -0.140 1.00 0.00 600 GLU A N 12
ATOM 16139 C CA . GLU A 1 22 ? -5.105 0.173 1.195 1.00 0.00 600 GLU A CA 12
ATOM 16140 C C . GLU A 1 22 ? -4.728 -1.302 1.088 1.00 0.00 600 GLU A C 12
ATOM 16141 O O . GLU A 1 22 ? -5.385 -2.075 0.390 1.00 0.00 600 GLU A O 12
ATOM 16153 N N . ARG A 1 23 ? -3.627 -1.680 1.742 1.00 0.00 601 ARG A N 12
ATOM 16154 C CA . ARG A 1 23 ? -2.976 -2.972 1.583 1.00 0.00 601 ARG A CA 12
ATOM 16155 C C . ARG A 1 23 ? -2.107 -3.257 2.811 1.00 0.00 601 ARG A C 12
ATOM 16156 O O . ARG A 1 23 ? -2.331 -2.696 3.881 1.00 0.00 601 ARG A O 12
ATOM 16177 N N . ASP A 1 24 ? -1.163 -4.182 2.669 1.00 0.00 602 ASP A N 12
ATOM 16178 C CA . ASP A 1 24 ? -0.521 -4.926 3.743 1.00 0.00 602 ASP A CA 12
ATOM 16179 C C . ASP A 1 24 ? 0.910 -5.251 3.328 1.00 0.00 602 ASP A C 12
ATOM 16180 O O . ASP A 1 24 ? 1.186 -5.256 2.134 1.00 0.00 602 ASP A O 12
ATOM 16189 N N . LYS A 1 25 ? 1.815 -5.572 4.260 1.00 0.00 603 LYS A N 12
ATOM 16190 C CA . LYS A 1 25 ? 3.241 -5.760 3.939 1.00 0.00 603 LYS A CA 12
ATOM 16191 C C . LYS A 1 25 ? 3.427 -6.895 2.933 1.00 0.00 603 LYS A C 12
ATOM 16192 O O . LYS A 1 25 ? 4.185 -6.763 1.971 1.00 0.00 603 LYS A O 12
ATOM 16211 N N . PHE A 1 26 ? 2.689 -7.991 3.134 1.00 0.00 604 PHE A N 12
ATOM 16212 C CA . PHE A 1 26 ? 2.672 -9.125 2.223 1.00 0.00 604 PHE A CA 12
ATOM 16213 C C . PHE A 1 26 ? 2.203 -8.682 0.834 1.00 0.00 604 PHE A C 12
ATOM 16214 O O . PHE A 1 26 ? 2.789 -9.070 -0.175 1.00 0.00 604 PHE A O 12
ATOM 16231 N N . ARG A 1 27 ? 1.151 -7.854 0.789 1.00 0.00 605 ARG A N 12
ATOM 16232 C CA . ARG A 1 27 ? 0.585 -7.337 -0.446 1.00 0.00 605 ARG A CA 12
ATOM 16233 C C . ARG A 1 27 ? 1.535 -6.348 -1.118 1.00 0.00 605 ARG A C 12
ATOM 16234 O O . ARG A 1 27 ? 1.746 -6.503 -2.306 1.00 0.00 605 ARG A O 12
ATOM 16255 N N . LEU A 1 28 ? 2.142 -5.398 -0.398 1.00 0.00 606 LEU A N 12
ATOM 16256 C CA . LEU A 1 28 ? 3.152 -4.464 -0.866 1.00 0.00 606 LEU A CA 12
ATOM 16257 C C . LEU A 1 28 ? 4.231 -5.248 -1.587 1.00 0.00 606 LEU A C 12
ATOM 16258 O O . LEU A 1 28 ? 4.490 -4.972 -2.758 1.00 0.00 606 LEU A O 12
ATOM 16274 N N . LEU A 1 29 ? 4.829 -6.247 -0.918 1.00 0.00 607 LEU A N 12
ATOM 16275 C CA . LEU A 1 29 ? 5.889 -6.988 -1.571 1.00 0.00 607 LEU A CA 12
ATOM 16276 C C . LEU A 1 29 ? 5.358 -7.726 -2.812 1.00 0.00 607 LEU A C 12
ATOM 16277 O O . LEU A 1 29 ? 5.974 -7.653 -3.875 1.00 0.00 607 LEU A O 12
ATOM 16293 N N . LEU A 1 30 ? 4.206 -8.399 -2.716 1.00 0.00 608 LEU A N 12
ATOM 16294 C CA . LEU A 1 30 ? 3.624 -9.128 -3.833 1.00 0.00 608 LEU A CA 12
ATOM 16295 C C . LEU A 1 30 ? 3.256 -8.202 -4.999 1.00 0.00 608 LEU A C 12
ATOM 16296 O O . LEU A 1 30 ? 3.377 -8.607 -6.152 1.00 0.00 608 LEU A O 12
ATOM 16312 N N . GLU A 1 31 ? 2.839 -6.961 -4.725 1.00 0.00 609 GLU A N 12
ATOM 16313 C CA . GLU A 1 31 ? 2.565 -5.958 -5.741 1.00 0.00 609 GLU A CA 12
ATOM 16314 C C . GLU A 1 31 ? 3.834 -5.660 -6.523 1.00 0.00 609 GLU A C 12
ATOM 16315 O O . GLU A 1 31 ? 3.810 -5.703 -7.756 1.00 0.00 609 GLU A O 12
ATOM 16327 N N . LEU A 1 32 ? 4.940 -5.423 -5.807 1.00 0.00 610 LEU A N 12
ATOM 16328 C CA . LEU A 1 32 ? 6.228 -5.203 -6.435 1.00 0.00 610 LEU A CA 12
ATOM 16329 C C . LEU A 1 32 ? 6.625 -6.409 -7.262 1.00 0.00 610 LEU A C 12
ATOM 16330 O O . LEU A 1 32 ? 7.163 -6.219 -8.345 1.00 0.00 610 LEU A O 12
ATOM 16346 N N . ILE A 1 33 ? 6.350 -7.628 -6.787 1.00 0.00 611 ILE A N 12
ATOM 16347 C CA . ILE A 1 33 ? 6.650 -8.816 -7.569 1.00 0.00 611 ILE A CA 12
ATOM 16348 C C . ILE A 1 33 ? 5.986 -8.711 -8.943 1.00 0.00 611 ILE A C 12
ATOM 16349 O O . ILE A 1 33 ? 6.661 -8.929 -9.945 1.00 0.00 611 ILE A O 12
ATOM 16365 N N . LYS A 1 34 ? 4.705 -8.346 -9.034 1.00 0.00 612 LYS A N 12
ATOM 16366 C CA . LYS A 1 34 ? 4.025 -8.402 -10.327 1.00 0.00 612 LYS A CA 12
ATOM 16367 C C . LYS A 1 34 ? 4.333 -7.166 -11.149 1.00 0.00 612 LYS A C 12
ATOM 16368 O O . LYS A 1 34 ? 4.492 -7.278 -12.362 1.00 0.00 612 LYS A O 12
ATOM 16387 N N . GLU A 1 35 ? 4.517 -6.014 -10.497 1.00 0.00 613 GLU A N 12
ATOM 16388 C CA . GLU A 1 35 ? 4.874 -4.786 -11.187 1.00 0.00 613 GLU A CA 12
ATOM 16389 C C . GLU A 1 35 ? 6.344 -4.764 -11.630 1.00 0.00 613 GLU A C 12
ATOM 16390 O O . GLU A 1 35 ? 6.751 -3.819 -12.301 1.00 0.00 613 GLU A O 12
ATOM 16402 N N . TYR A 1 36 ? 7.109 -5.828 -11.330 1.00 0.00 614 TYR A N 12
ATOM 16403 C CA . TYR A 1 36 ? 8.464 -6.019 -11.818 1.00 0.00 614 TYR A CA 12
ATOM 16404 C C . TYR A 1 36 ? 8.605 -7.295 -12.631 1.00 0.00 614 TYR A C 12
ATOM 16405 O O . TYR A 1 36 ? 9.365 -7.287 -13.591 1.00 0.00 614 TYR A O 12
ATOM 16423 N N . GLU A 1 37 ? 7.822 -8.345 -12.366 1.00 0.00 615 GLU A N 12
ATOM 16424 C CA . GLU A 1 37 ? 7.665 -9.412 -13.338 1.00 0.00 615 GLU A CA 12
ATOM 16425 C C . GLU A 1 37 ? 7.250 -8.808 -14.685 1.00 0.00 615 GLU A C 12
ATOM 16426 O O . GLU A 1 37 ? 7.927 -9.046 -15.683 1.00 0.00 615 GLU A O 12
ATOM 16438 N N . ASP A 1 38 ? 6.224 -7.955 -14.711 1.00 0.00 616 ASP A N 12
ATOM 16439 C CA . ASP A 1 38 ? 5.725 -7.329 -15.935 1.00 0.00 616 ASP A CA 12
ATOM 16440 C C . ASP A 1 38 ? 6.799 -6.462 -16.600 1.00 0.00 616 ASP A C 12
ATOM 16441 O O . ASP A 1 38 ? 6.909 -6.438 -17.823 1.00 0.00 616 ASP A O 12
ATOM 16450 N N . ASP A 1 39 ? 7.649 -5.825 -15.789 1.00 0.00 617 ASP A N 12
ATOM 16451 C CA . ASP A 1 39 ? 8.744 -4.973 -16.242 1.00 0.00 617 ASP A CA 12
ATOM 16452 C C . ASP A 1 39 ? 9.829 -5.765 -16.944 1.00 0.00 617 ASP A C 12
ATOM 16453 O O . ASP A 1 39 ? 10.387 -5.336 -17.953 1.00 0.00 617 ASP A O 12
ATOM 16462 N N . TYR A 1 40 ? 10.135 -6.931 -16.375 1.00 0.00 618 TYR A N 12
ATOM 16463 C CA . TYR A 1 40 ? 11.268 -7.737 -16.779 1.00 0.00 618 TYR A CA 12
ATOM 16464 C C . TYR A 1 40 ? 10.808 -8.868 -17.696 1.00 0.00 618 TYR A C 12
ATOM 16465 O O . TYR A 1 40 ? 11.633 -9.657 -18.157 1.00 0.00 618 TYR A O 12
ATOM 16483 N N . GLY A 1 41 ? 9.496 -8.945 -17.952 1.00 0.00 619 GLY A N 12
ATOM 16484 C CA . GLY A 1 41 ? 8.931 -9.962 -18.843 1.00 0.00 619 GLY A CA 12
ATOM 16485 C C . GLY A 1 41 ? 8.821 -11.334 -18.171 1.00 0.00 619 GLY A C 12
ATOM 16486 O O . GLY A 1 41 ? 8.782 -12.361 -18.845 1.00 0.00 619 GLY A O 12
ATOM 16490 N N . GLY A 1 42 ? 8.776 -11.335 -16.839 1.00 0.00 620 GLY A N 12
ATOM 16491 C CA . GLY A 1 42 ? 8.499 -12.458 -15.964 1.00 0.00 620 GLY A CA 12
ATOM 16492 C C . GLY A 1 42 ? 9.634 -12.738 -14.984 1.00 0.00 620 GLY A C 12
ATOM 16493 O O . GLY A 1 42 ? 9.932 -13.903 -14.709 1.00 0.00 620 GLY A O 12
ATOM 16497 N N . ARG A 1 43 ? 10.278 -11.684 -14.458 1.00 0.00 621 ARG A N 12
ATOM 16498 C CA . ARG A 1 43 ? 11.229 -11.782 -13.353 1.00 0.00 621 ARG A CA 12
ATOM 16499 C C . ARG A 1 43 ? 11.078 -10.589 -12.437 1.00 0.00 621 ARG A C 12
ATOM 16500 O O . ARG A 1 43 ? 11.181 -9.460 -12.887 1.00 0.00 621 ARG A O 12
ATOM 16521 N N . ALA A 1 44 ? 10.892 -10.846 -11.148 1.00 0.00 622 ALA A N 12
ATOM 16522 C CA . ALA A 1 44 ? 10.966 -9.827 -10.114 1.00 0.00 622 ALA A CA 12
ATOM 16523 C C . ALA A 1 44 ? 12.362 -9.885 -9.477 1.00 0.00 622 ALA A C 12
ATOM 16524 O O . ALA A 1 44 ? 12.603 -10.744 -8.625 1.00 0.00 622 ALA A O 12
ATOM 16531 N N . PRO A 1 45 ? 13.319 -9.041 -9.898 1.00 0.00 623 PRO A N 12
ATOM 16532 C CA . PRO A 1 45 ? 14.654 -9.007 -9.314 1.00 0.00 623 PRO A CA 12
ATOM 16533 C C . PRO A 1 45 ? 14.600 -8.525 -7.854 1.00 0.00 623 PRO A C 12
ATOM 16534 O O . PRO A 1 45 ? 14.103 -7.437 -7.546 1.00 0.00 623 PRO A O 12
ATOM 16545 N N . THR A 1 46 ? 15.133 -9.344 -6.947 1.00 0.00 624 THR A N 12
ATOM 16546 C CA . THR A 1 46 ? 15.043 -9.177 -5.500 1.00 0.00 624 THR A CA 12
ATOM 16547 C C . THR A 1 46 ? 15.745 -7.904 -5.040 1.00 0.00 624 THR A C 12
ATOM 16548 O O . THR A 1 46 ? 15.258 -7.228 -4.133 1.00 0.00 624 THR A O 12
ATOM 16559 N N . ASN A 1 47 ? 16.849 -7.537 -5.700 1.00 0.00 625 ASN A N 12
ATOM 16560 C CA . ASN A 1 47 ? 17.527 -6.283 -5.421 1.00 0.00 625 ASN A CA 12
ATOM 16561 C C . ASN A 1 47 ? 16.592 -5.098 -5.583 1.00 0.00 625 ASN A C 12
ATOM 16562 O O . ASN A 1 47 ? 16.631 -4.156 -4.786 1.00 0.00 625 ASN A O 12
ATOM 16573 N N . ILE A 1 48 ? 15.773 -5.139 -6.632 1.00 0.00 626 ILE A N 12
ATOM 16574 C CA . ILE A 1 48 ? 14.888 -4.045 -6.933 1.00 0.00 626 ILE A CA 12
ATOM 16575 C C . ILE A 1 48 ? 13.731 -4.074 -5.940 1.00 0.00 626 ILE A C 12
ATOM 16576 O O . ILE A 1 48 ? 13.457 -3.031 -5.363 1.00 0.00 626 ILE A O 12
ATOM 16592 N N . LEU A 1 49 ? 13.124 -5.243 -5.676 1.00 0.00 627 LEU A N 12
ATOM 16593 C CA . LEU A 1 49 ? 12.098 -5.413 -4.637 1.00 0.00 627 LEU A CA 12
ATOM 16594 C C . LEU A 1 49 ? 12.520 -4.757 -3.323 1.00 0.00 627 LEU A C 12
ATOM 16595 O O . LEU A 1 49 ? 11.754 -3.982 -2.756 1.00 0.00 627 LEU A O 12
ATOM 16611 N N . ILE A 1 50 ? 13.728 -5.066 -2.844 1.00 0.00 628 ILE A N 12
ATOM 16612 C CA . ILE A 1 50 ? 14.260 -4.496 -1.611 1.00 0.00 628 ILE A CA 12
ATOM 16613 C C . ILE A 1 50 ? 14.354 -2.977 -1.767 1.00 0.00 628 ILE A C 12
ATOM 16614 O O . ILE A 1 50 ? 13.750 -2.248 -0.979 1.00 0.00 628 ILE A O 12
ATOM 16630 N N . THR A 1 51 ? 15.092 -2.515 -2.784 1.00 0.00 629 THR A N 12
ATOM 16631 C CA . THR A 1 51 ? 15.391 -1.106 -3.003 1.00 0.00 629 THR A CA 12
ATOM 16632 C C . THR A 1 51 ? 14.086 -0.307 -3.034 1.00 0.00 629 THR A C 12
ATOM 16633 O O . THR A 1 51 ? 13.917 0.642 -2.275 1.00 0.00 629 THR A O 12
ATOM 16644 N N . GLU A 1 52 ? 13.134 -0.742 -3.858 1.00 0.00 630 GLU A N 12
ATOM 16645 C CA . GLU A 1 52 ? 11.827 -0.132 -4.015 1.00 0.00 630 GLU A CA 12
ATOM 16646 C C . GLU A 1 52 ? 11.039 -0.148 -2.708 1.00 0.00 630 GLU A C 12
ATOM 16647 O O . GLU A 1 52 ? 10.433 0.858 -2.367 1.00 0.00 630 GLU A O 12
ATOM 16659 N N . MET A 1 53 ? 11.043 -1.238 -1.939 1.00 0.00 631 MET A N 12
ATOM 16660 C CA . MET A 1 53 ? 10.335 -1.260 -0.662 1.00 0.00 631 MET A CA 12
ATOM 16661 C C . MET A 1 53 ? 10.914 -0.243 0.327 1.00 0.00 631 MET A C 12
ATOM 16662 O O . MET A 1 53 ? 10.129 0.419 1.011 1.00 0.00 631 MET A O 12
ATOM 16676 N N . MET A 1 54 ? 12.244 -0.065 0.403 1.00 0.00 632 MET A N 12
ATOM 16677 C CA . MET A 1 54 ? 12.803 0.931 1.328 1.00 0.00 632 MET A CA 12
ATOM 16678 C C . MET A 1 54 ? 12.606 2.343 0.782 1.00 0.00 632 MET A C 12
ATOM 16679 O O . MET A 1 54 ? 12.623 3.290 1.563 1.00 0.00 632 MET A O 12
ATOM 16693 N N . ASP A 1 55 ? 12.387 2.492 -0.526 1.00 0.00 633 ASP A N 12
ATOM 16694 C CA . ASP A 1 55 ? 12.299 3.785 -1.174 1.00 0.00 633 ASP A CA 12
ATOM 16695 C C . ASP A 1 55 ? 10.863 4.276 -1.122 1.00 0.00 633 ASP A C 12
ATOM 16696 O O . ASP A 1 55 ? 10.578 5.389 -0.684 1.00 0.00 633 ASP A O 12
ATOM 16705 N N . ARG A 1 56 ? 9.947 3.397 -1.533 1.00 0.00 634 ARG A N 12
ATOM 16706 C CA . ARG A 1 56 ? 8.556 3.738 -1.750 1.00 0.00 634 ARG A CA 12
ATOM 16707 C C . ARG A 1 56 ? 7.707 3.392 -0.534 1.00 0.00 634 ARG A C 12
ATOM 16708 O O . ARG A 1 56 ? 6.616 3.946 -0.412 1.00 0.00 634 ARG A O 12
ATOM 16729 N N . TYR A 1 57 ? 8.187 2.525 0.376 1.00 0.00 635 TYR A N 12
ATOM 16730 C CA . TYR A 1 57 ? 7.408 2.098 1.533 1.00 0.00 635 TYR A CA 12
ATOM 16731 C C . TYR A 1 57 ? 8.208 2.127 2.845 1.00 0.00 635 TYR A C 12
ATOM 16732 O O . TYR A 1 57 ? 7.654 1.787 3.889 1.00 0.00 635 TYR A O 12
ATOM 16750 N N . ASN A 1 58 ? 9.471 2.584 2.817 1.00 0.00 636 ASN A N 12
ATOM 16751 C CA . ASN A 1 58 ? 10.355 2.746 3.979 1.00 0.00 636 ASN A CA 12
ATOM 16752 C C . ASN A 1 58 ? 10.470 1.443 4.802 1.00 0.00 636 ASN A C 12
ATOM 16753 O O . ASN A 1 58 ? 10.568 1.471 6.030 1.00 0.00 636 ASN A O 12
ATOM 16764 N N . VAL A 1 59 ? 10.450 0.282 4.138 1.00 0.00 637 VAL A N 12
ATOM 16765 C CA . VAL A 1 59 ? 10.609 -1.015 4.794 1.00 0.00 637 VAL A CA 12
ATOM 16766 C C . VAL A 1 59 ? 12.090 -1.414 4.709 1.00 0.00 637 VAL A C 12
ATOM 16767 O O . VAL A 1 59 ? 12.645 -1.464 3.612 1.00 0.00 637 VAL A O 12
ATOM 16780 N N . SER A 1 60 ? 12.742 -1.668 5.852 1.00 0.00 638 SER A N 12
ATOM 16781 C CA . SER A 1 60 ? 14.152 -2.011 5.938 1.00 0.00 638 SER A CA 12
ATOM 16782 C C . SER A 1 60 ? 14.399 -3.349 5.253 1.00 0.00 638 SER A C 12
ATOM 16783 O O . SER A 1 60 ? 13.549 -4.236 5.314 1.00 0.00 638 SER A O 12
ATOM 16791 N N . GLU A 1 61 ? 15.593 -3.528 4.686 1.00 0.00 639 GLU A N 12
ATOM 16792 C CA . GLU A 1 61 ? 15.961 -4.682 3.876 1.00 0.00 639 GLU A CA 12
ATOM 16793 C C . GLU A 1 61 ? 15.652 -6.003 4.579 1.00 0.00 639 GLU A C 12
ATOM 16794 O O . GLU A 1 61 ? 15.110 -6.901 3.948 1.00 0.00 639 GLU A O 12
ATOM 16806 N N . GLU A 1 62 ? 15.884 -6.093 5.891 1.00 0.00 640 GLU A N 12
ATOM 16807 C CA . GLU A 1 62 ? 15.626 -7.311 6.666 1.00 0.00 640 GLU A CA 12
ATOM 16808 C C . GLU A 1 62 ? 14.113 -7.575 6.738 1.00 0.00 640 GLU A C 12
ATOM 16809 O O . GLU A 1 62 ? 13.628 -8.689 6.532 1.00 0.00 640 GLU A O 12
ATOM 16821 N N . LYS A 1 63 ? 13.367 -6.498 6.993 1.00 0.00 641 LYS A N 12
ATOM 16822 C CA . LYS A 1 63 ? 11.918 -6.441 7.126 1.00 0.00 641 LYS A CA 12
ATOM 16823 C C . LYS A 1 63 ? 11.218 -6.624 5.777 1.00 0.00 641 LYS A C 12
ATOM 16824 O O . LYS A 1 63 ? 10.011 -6.842 5.768 1.00 0.00 641 LYS A O 12
ATOM 16843 N N . VAL A 1 64 ? 11.947 -6.531 4.660 1.00 0.00 642 VAL A N 12
ATOM 16844 C CA . VAL A 1 64 ? 11.520 -6.975 3.328 1.00 0.00 642 VAL A CA 12
ATOM 16845 C C . VAL A 1 64 ? 11.955 -8.416 3.072 1.00 0.00 642 VAL A C 12
ATOM 16846 O O . VAL A 1 64 ? 11.132 -9.200 2.601 1.00 0.00 642 VAL A O 12
ATOM 16859 N N . GLU A 1 65 ? 13.209 -8.781 3.364 1.00 0.00 643 GLU A N 12
ATOM 16860 C CA . GLU A 1 65 ? 13.734 -10.123 3.137 1.00 0.00 643 GLU A CA 12
ATOM 16861 C C . GLU A 1 65 ? 12.858 -11.158 3.823 1.00 0.00 643 GLU A C 12
ATOM 16862 O O . GLU A 1 65 ? 12.590 -12.203 3.232 1.00 0.00 643 GLU A O 12
ATOM 16874 N N . GLU A 1 66 ? 12.361 -10.863 5.031 1.00 0.00 644 GLU A N 12
ATOM 16875 C CA . GLU A 1 66 ? 11.441 -11.766 5.699 1.00 0.00 644 GLU A CA 12
ATOM 16876 C C . GLU A 1 66 ? 10.215 -12.018 4.812 1.00 0.00 644 GLU A C 12
ATOM 16877 O O . GLU A 1 66 ? 9.834 -13.172 4.659 1.00 0.00 644 GLU A O 12
ATOM 16889 N N . LEU A 1 67 ? 9.639 -10.972 4.192 1.00 0.00 645 LEU A N 12
ATOM 16890 C CA . LEU A 1 67 ? 8.396 -11.001 3.411 1.00 0.00 645 LEU A CA 12
ATOM 16891 C C . LEU A 1 67 ? 8.533 -11.904 2.196 1.00 0.00 645 LEU A C 12
ATOM 16892 O O . LEU A 1 67 ? 7.579 -12.585 1.818 1.00 0.00 645 LEU A O 12
ATOM 16908 N N . ILE A 1 68 ? 9.742 -11.968 1.640 1.00 0.00 646 ILE A N 12
ATOM 16909 C CA . ILE A 1 68 ? 10.095 -12.926 0.608 1.00 0.00 646 ILE A CA 12
ATOM 16910 C C . ILE A 1 68 ? 9.906 -14.338 1.174 1.00 0.00 646 ILE A C 12
ATOM 16911 O O . ILE A 1 68 ? 9.225 -15.155 0.558 1.00 0.00 646 ILE A O 12
ATOM 16927 N N . ARG A 1 69 ? 10.460 -14.636 2.356 1.00 0.00 647 ARG A N 12
ATOM 16928 C CA . ARG A 1 69 ? 10.308 -15.956 2.979 1.00 0.00 647 ARG A CA 12
ATOM 16929 C C . ARG A 1 69 ? 8.840 -16.217 3.264 1.00 0.00 647 ARG A C 12
ATOM 16930 O O . ARG A 1 69 ? 8.362 -17.284 2.905 1.00 0.00 647 ARG A O 12
ATOM 16951 N N . ILE A 1 70 ? 8.142 -15.241 3.858 1.00 0.00 648 ILE A N 12
ATOM 16952 C CA . ILE A 1 70 ? 6.722 -15.330 4.219 1.00 0.00 648 ILE A CA 12
ATOM 16953 C C . ILE A 1 70 ? 5.951 -15.930 3.037 1.00 0.00 648 ILE A C 12
ATOM 16954 O O . ILE A 1 70 ? 5.396 -17.025 3.109 1.00 0.00 648 ILE A O 12
ATOM 16970 N N . LEU A 1 71 ? 5.899 -15.188 1.933 1.00 0.00 649 LEU A N 12
ATOM 16971 C CA . LEU A 1 71 ? 5.115 -15.588 0.767 1.00 0.00 649 LEU A CA 12
ATOM 16972 C C . LEU A 1 71 ? 5.668 -16.845 0.069 1.00 0.00 649 LEU A C 12
ATOM 16973 O O . LEU A 1 71 ? 4.913 -17.539 -0.614 1.00 0.00 649 LEU A O 12
ATOM 16989 N N . LYS A 1 72 ? 6.952 -17.168 0.250 1.00 0.00 650 LYS A N 12
ATOM 16990 C CA . LYS A 1 72 ? 7.550 -18.413 -0.270 1.00 0.00 650 LYS A CA 12
ATOM 16991 C C . LYS A 1 72 ? 7.030 -19.603 0.523 1.00 0.00 650 LYS A C 12
ATOM 16992 O O . LYS A 1 72 ? 6.674 -20.636 -0.035 1.00 0.00 650 LYS A O 12
ATOM 17011 N N . ASP A 1 73 ? 6.956 -19.410 1.831 1.00 0.00 651 ASP A N 12
ATOM 17012 C CA . ASP A 1 73 ? 6.541 -20.388 2.840 1.00 0.00 651 ASP A CA 12
ATOM 17013 C C . ASP A 1 73 ? 5.069 -20.727 2.646 1.00 0.00 651 ASP A C 12
ATOM 17014 O O . ASP A 1 73 ? 4.662 -21.884 2.687 1.00 0.00 651 ASP A O 12
ATOM 17023 N N . LYS A 1 74 ? 4.285 -19.691 2.336 1.00 0.00 652 LYS A N 12
ATOM 17024 C CA . LYS A 1 74 ? 2.881 -19.796 1.954 1.00 0.00 652 LYS A CA 12
ATOM 17025 C C . LYS A 1 74 ? 2.686 -20.459 0.588 1.00 0.00 652 LYS A C 12
ATOM 17026 O O . LYS A 1 74 ? 1.543 -20.720 0.221 1.00 0.00 652 LYS A O 12
ATOM 17045 N N . GLY A 1 75 ? 3.755 -20.695 -0.184 1.00 0.00 653 GLY A N 12
ATOM 17046 C CA . GLY A 1 75 ? 3.651 -21.180 -1.554 1.00 0.00 653 GLY A CA 12
ATOM 17047 C C . GLY A 1 75 ? 2.944 -20.178 -2.469 1.00 0.00 653 GLY A C 12
ATOM 17048 O O . GLY A 1 75 ? 2.400 -20.577 -3.495 1.00 0.00 653 GLY A O 12
ATOM 17052 N N . ALA A 1 76 ? 2.921 -18.891 -2.096 1.00 0.00 654 ALA A N 12
ATOM 17053 C CA . ALA A 1 76 ? 2.365 -17.824 -2.911 1.00 0.00 654 ALA A CA 12
ATOM 17054 C C . ALA A 1 76 ? 3.395 -17.349 -3.937 1.00 0.00 654 ALA A C 12
ATOM 17055 O O . ALA A 1 76 ? 3.022 -16.979 -5.052 1.00 0.00 654 ALA A O 12
ATOM 17062 N N . ILE A 1 77 ? 4.688 -17.366 -3.584 1.00 0.00 655 ILE A N 12
ATOM 17063 C CA . ILE A 1 77 ? 5.761 -16.988 -4.495 1.00 0.00 655 ILE A CA 12
ATOM 17064 C C . ILE A 1 77 ? 6.859 -18.038 -4.434 1.00 0.00 655 ILE A C 12
ATOM 17065 O O . ILE A 1 77 ? 6.831 -18.955 -3.611 1.00 0.00 655 ILE A O 12
ATOM 17081 N N . PHE A 1 78 ? 7.848 -17.869 -5.301 1.00 0.00 656 PHE A N 12
ATOM 17082 C CA . PHE A 1 78 ? 9.013 -18.709 -5.359 1.00 0.00 656 PHE A CA 12
ATOM 17083 C C . PHE A 1 78 ? 10.178 -17.960 -5.988 1.00 0.00 656 PHE A C 12
ATOM 17084 O O . PHE A 1 78 ? 10.036 -16.818 -6.424 1.00 0.00 656 PHE A O 12
ATOM 17101 N N . GLU A 1 79 ? 11.327 -18.631 -6.024 1.00 0.00 657 GLU A N 12
ATOM 17102 C CA . GLU A 1 79 ? 12.607 -18.096 -6.434 1.00 0.00 657 GLU A CA 12
ATOM 17103 C C . GLU A 1 79 ? 13.187 -19.009 -7.529 1.00 0.00 657 GLU A C 12
ATOM 17104 O O . GLU A 1 79 ? 13.951 -19.923 -7.218 1.00 0.00 657 GLU A O 12
ATOM 17116 N N . PRO A 1 80 ? 12.801 -18.825 -8.810 1.00 0.00 658 PRO A N 12
ATOM 17117 C CA . PRO A 1 80 ? 13.298 -19.621 -9.935 1.00 0.00 658 PRO A CA 12
ATOM 17118 C C . PRO A 1 80 ? 14.805 -19.484 -10.162 1.00 0.00 658 PRO A C 12
ATOM 17119 O O . PRO A 1 80 ? 15.420 -20.394 -10.715 1.00 0.00 658 PRO A O 12
ATOM 17130 N N . ALA A 1 81 ? 15.401 -18.360 -9.750 1.00 0.00 659 ALA A N 12
ATOM 17131 C CA . ALA A 1 81 ? 16.840 -18.168 -9.728 1.00 0.00 659 ALA A CA 12
ATOM 17132 C C . ALA A 1 81 ? 17.213 -17.397 -8.485 1.00 0.00 659 ALA A C 12
ATOM 17133 O O . ALA A 1 81 ? 16.385 -16.663 -7.952 1.00 0.00 659 ALA A O 12
ATOM 17140 N N . ARG A 1 82 ? 18.493 -17.471 -8.119 1.00 0.00 660 ARG A N 12
ATOM 17141 C CA . ARG A 1 82 ? 19.056 -16.732 -7.003 1.00 0.00 660 ARG A CA 12
ATOM 17142 C C . ARG A 1 82 ? 18.794 -15.253 -7.215 1.00 0.00 660 ARG A C 12
ATOM 17143 O O . ARG A 1 82 ? 19.358 -14.614 -8.102 1.00 0.00 660 ARG A O 12
ATOM 17164 N N . GLY A 1 83 ? 17.876 -14.759 -6.402 1.00 0.00 661 GLY A N 12
ATOM 17165 C CA . GLY A 1 83 ? 17.415 -13.392 -6.383 1.00 0.00 661 GLY A CA 12
ATOM 17166 C C . GLY A 1 83 ? 16.495 -12.943 -7.513 1.00 0.00 661 GLY A C 12
ATOM 17167 O O . GLY A 1 83 ? 16.324 -11.739 -7.709 1.00 0.00 661 GLY A O 12
ATOM 17171 N N . TYR A 1 84 ? 15.815 -13.869 -8.181 1.00 0.00 662 TYR A N 12
ATOM 17172 C CA . TYR A 1 84 ? 14.715 -13.604 -9.102 1.00 0.00 662 TYR A CA 12
ATOM 17173 C C . TYR A 1 84 ? 13.505 -14.265 -8.452 1.00 0.00 662 TYR A C 12
ATOM 17174 O O . TYR A 1 84 ? 13.498 -15.484 -8.296 1.00 0.00 662 TYR A O 12
ATOM 17192 N N . LEU A 1 85 ? 12.491 -13.475 -8.085 1.00 0.00 663 LEU A N 12
ATOM 17193 C CA . LEU A 1 85 ? 11.224 -13.977 -7.570 1.00 0.00 663 LEU A CA 12
ATOM 17194 C C . LEU A 1 85 ? 10.155 -14.059 -8.660 1.00 0.00 663 LEU A C 12
ATOM 17195 O O . LEU A 1 85 ? 10.189 -13.341 -9.664 1.00 0.00 663 LEU A O 12
ATOM 17211 N N . LYS A 1 86 ? 9.192 -14.946 -8.409 1.00 0.00 664 LYS A N 12
ATOM 17212 C CA . LYS A 1 86 ? 8.076 -15.325 -9.262 1.00 0.00 664 LYS A CA 12
ATOM 17213 C C . LYS A 1 86 ? 6.869 -15.525 -8.368 1.00 0.00 664 LYS A C 12
ATOM 17214 O O . LYS A 1 86 ? 7.002 -16.148 -7.314 1.00 0.00 664 LYS A O 12
ATOM 17233 N N . ILE A 1 87 ? 5.694 -15.081 -8.811 1.00 0.00 665 ILE A N 12
ATOM 17234 C CA . ILE A 1 87 ? 4.437 -15.523 -8.217 1.00 0.00 665 ILE A CA 12
ATOM 17235 C C . ILE A 1 87 ? 4.171 -16.952 -8.692 1.00 0.00 665 ILE A C 12
ATOM 17236 O O . ILE A 1 87 ? 4.328 -17.219 -9.885 1.00 0.00 665 ILE A O 12
ATOM 17252 N N . VAL A 1 88 ? 3.815 -17.867 -7.777 1.00 0.00 666 VAL A N 12
ATOM 17253 C CA . VAL A 1 88 ? 3.616 -19.283 -8.108 1.00 0.00 666 VAL A CA 12
ATOM 17254 C C . VAL A 1 88 ? 2.599 -19.440 -9.240 1.00 0.00 666 VAL A C 12
ATOM 17255 O O . VAL A 1 88 ? 3.017 -20.035 -10.265 1.00 0.00 666 VAL A O 12
ATOM 17269 N N . GLY A 1 1 ? -13.369 -25.044 3.407 1.00 0.00 579 GLY A N 13
ATOM 17270 C CA . GLY A 1 1 ? -12.352 -24.533 2.469 1.00 0.00 579 GLY A CA 13
ATOM 17271 C C . GLY A 1 1 ? -12.951 -23.445 1.590 1.00 0.00 579 GLY A C 13
ATOM 17272 O O . GLY A 1 1 ? -14.104 -23.074 1.799 1.00 0.00 579 GLY A O 13
ATOM 17278 N N . ALA A 1 2 ? -12.185 -22.951 0.614 1.00 0.00 580 ALA A N 13
ATOM 17279 C CA . ALA A 1 2 ? -12.627 -21.996 -0.395 1.00 0.00 580 ALA A CA 13
ATOM 17280 C C . ALA A 1 2 ? -11.888 -22.306 -1.701 1.00 0.00 580 ALA A C 13
ATOM 17281 O O . ALA A 1 2 ? -10.950 -23.103 -1.702 1.00 0.00 580 ALA A O 13
ATOM 17288 N N . MET A 1 3 ? -12.303 -21.670 -2.801 1.00 0.00 581 MET A N 13
ATOM 17289 C CA . MET A 1 3 ? -11.751 -21.887 -4.142 1.00 0.00 581 MET A CA 13
ATOM 17290 C C . MET A 1 3 ? -10.323 -21.333 -4.293 1.00 0.00 581 MET A C 13
ATOM 17291 O O . MET A 1 3 ? -9.645 -21.655 -5.265 1.00 0.00 581 MET A O 13
ATOM 17305 N N . GLY A 1 4 ? -9.866 -20.503 -3.352 1.00 0.00 582 GLY A N 13
ATOM 17306 C CA . GLY A 1 4 ? -8.583 -19.823 -3.342 1.00 0.00 582 GLY A CA 13
ATOM 17307 C C . GLY A 1 4 ? -8.592 -18.846 -2.168 1.00 0.00 582 GLY A C 13
ATOM 17308 O O . GLY A 1 4 ? -9.514 -18.889 -1.346 1.00 0.00 582 GLY A O 13
ATOM 17312 N N . GLU A 1 5 ? -7.588 -17.967 -2.071 1.00 0.00 583 GLU A N 13
ATOM 17313 C CA . GLU A 1 5 ? -7.677 -16.862 -1.124 1.00 0.00 583 GLU A CA 13
ATOM 17314 C C . GLU A 1 5 ? -8.758 -15.887 -1.612 1.00 0.00 583 GLU A C 13
ATOM 17315 O O . GLU A 1 5 ? -8.763 -15.507 -2.783 1.00 0.00 583 GLU A O 13
ATOM 17327 N N . THR A 1 6 ? -9.653 -15.460 -0.714 1.00 0.00 584 THR A N 13
ATOM 17328 C CA . THR A 1 6 ? -10.695 -14.485 -1.004 1.00 0.00 584 THR A CA 13
ATOM 17329 C C . THR A 1 6 ? -10.417 -13.158 -0.293 1.00 0.00 584 THR A C 13
ATOM 17330 O O . THR A 1 6 ? -9.560 -13.069 0.598 1.00 0.00 584 THR A O 13
ATOM 17341 N N . GLY A 1 7 ? -11.236 -12.150 -0.625 1.00 0.00 585 GLY A N 13
ATOM 17342 C CA . GLY A 1 7 ? -11.431 -10.994 0.234 1.00 0.00 585 GLY A CA 13
ATOM 17343 C C . GLY A 1 7 ? -12.013 -11.449 1.580 1.00 0.00 585 GLY A C 13
ATOM 17344 O O . GLY A 1 7 ? -12.439 -12.603 1.735 1.00 0.00 585 GLY A O 13
ATOM 17348 N N . LYS A 1 8 ? -11.971 -10.545 2.565 1.00 0.00 586 LYS A N 13
ATOM 17349 C CA . LYS A 1 8 ? -12.171 -10.865 3.985 1.00 0.00 586 LYS A CA 13
ATOM 17350 C C . LYS A 1 8 ? -13.054 -9.839 4.709 1.00 0.00 586 LYS A C 13
ATOM 17351 O O . LYS A 1 8 ? -13.347 -10.012 5.888 1.00 0.00 586 LYS A O 13
ATOM 17370 N N . ILE A 1 9 ? -13.484 -8.798 3.996 1.00 0.00 587 ILE A N 13
ATOM 17371 C CA . ILE A 1 9 ? -14.467 -7.783 4.347 1.00 0.00 587 ILE A CA 13
ATOM 17372 C C . ILE A 1 9 ? -15.170 -7.432 3.030 1.00 0.00 587 ILE A C 13
ATOM 17373 O O . ILE A 1 9 ? -14.744 -7.893 1.964 1.00 0.00 587 ILE A O 13
ATOM 17389 N N . ASP A 1 10 ? -16.191 -6.580 3.091 1.00 0.00 588 ASP A N 13
ATOM 17390 C CA . ASP A 1 10 ? -16.827 -5.971 1.933 1.00 0.00 588 ASP A CA 13
ATOM 17391 C C . ASP A 1 10 ? -16.890 -4.463 2.159 1.00 0.00 588 ASP A C 13
ATOM 17392 O O . ASP A 1 10 ? -16.733 -3.995 3.289 1.00 0.00 588 ASP A O 13
ATOM 17401 N N . ILE A 1 11 ? -17.158 -3.721 1.083 1.00 0.00 589 ILE A N 13
ATOM 17402 C CA . ILE A 1 11 ? -17.647 -2.358 1.151 1.00 0.00 589 ILE A CA 13
ATOM 17403 C C . ILE A 1 11 ? -18.727 -2.255 0.069 1.00 0.00 589 ILE A C 13
ATOM 17404 O O . ILE A 1 11 ? -18.558 -1.605 -0.957 1.00 0.00 589 ILE A O 13
ATOM 17420 N N . ASP A 1 12 ? -19.864 -2.901 0.298 1.00 0.00 590 ASP A N 13
ATOM 17421 C CA . ASP A 1 12 ? -21.035 -2.836 -0.589 1.00 0.00 590 ASP A CA 13
ATOM 17422 C C . ASP A 1 12 ? -21.517 -1.390 -0.766 1.00 0.00 590 ASP A C 13
ATOM 17423 O O . ASP A 1 12 ? -22.138 -1.055 -1.772 1.00 0.00 590 ASP A O 13
ATOM 17432 N N . LYS A 1 13 ? -21.189 -0.508 0.187 1.00 0.00 591 LYS A N 13
ATOM 17433 C CA . LYS A 1 13 ? -21.438 0.926 0.092 1.00 0.00 591 LYS A CA 13
ATOM 17434 C C . LYS A 1 13 ? -20.500 1.664 -0.867 1.00 0.00 591 LYS A C 13
ATOM 17435 O O . LYS A 1 13 ? -20.712 2.866 -1.056 1.00 0.00 591 LYS A O 13
ATOM 17454 N N . VAL A 1 14 ? -19.477 1.029 -1.444 1.00 0.00 592 VAL A N 13
ATOM 17455 C CA . VAL A 1 14 ? -18.508 1.669 -2.314 1.00 0.00 592 VAL A CA 13
ATOM 17456 C C . VAL A 1 14 ? -19.255 2.226 -3.516 1.00 0.00 592 VAL A C 13
ATOM 17457 O O . VAL A 1 14 ? -20.093 1.580 -4.145 1.00 0.00 592 VAL A O 13
ATOM 17470 N N . GLU A 1 15 ? -18.936 3.474 -3.786 1.00 0.00 593 GLU A N 13
ATOM 17471 C CA . GLU A 1 15 ? -19.534 4.308 -4.810 1.00 0.00 593 GLU A CA 13
ATOM 17472 C C . GLU A 1 15 ? -18.445 5.110 -5.524 1.00 0.00 593 GLU A C 13
ATOM 17473 O O . GLU A 1 15 ? -17.323 5.254 -5.030 1.00 0.00 593 GLU A O 13
ATOM 17485 N N . GLY A 1 16 ? -18.805 5.623 -6.700 1.00 0.00 594 GLY A N 13
ATOM 17486 C CA . GLY A 1 16 ? -17.890 6.263 -7.635 1.00 0.00 594 GLY A CA 13
ATOM 17487 C C . GLY A 1 16 ? -16.709 5.349 -7.930 1.00 0.00 594 GLY A C 13
ATOM 17488 O O . GLY A 1 16 ? -16.874 4.298 -8.549 1.00 0.00 594 GLY A O 13
ATOM 17492 N N . ARG A 1 17 ? -15.518 5.762 -7.494 1.00 0.00 595 ARG A N 13
ATOM 17493 C CA . ARG A 1 17 ? -14.285 5.002 -7.578 1.00 0.00 595 ARG A CA 13
ATOM 17494 C C . ARG A 1 17 ? -13.340 5.584 -6.523 1.00 0.00 595 ARG A C 13
ATOM 17495 O O . ARG A 1 17 ? -13.444 6.768 -6.200 1.00 0.00 595 ARG A O 13
ATOM 17516 N N . THR A 1 18 ? -12.382 4.792 -6.045 1.00 0.00 596 THR A N 13
ATOM 17517 C CA . THR A 1 18 ? -11.294 5.225 -5.176 1.00 0.00 596 THR A CA 13
ATOM 17518 C C . THR A 1 18 ? -9.988 4.582 -5.650 1.00 0.00 596 THR A C 13
ATOM 17519 O O . THR A 1 18 ? -9.995 3.765 -6.581 1.00 0.00 596 THR A O 13
ATOM 17530 N N . PRO A 1 19 ? -8.858 4.930 -5.016 1.00 0.00 597 PRO A N 13
ATOM 17531 C CA . PRO A 1 19 ? -7.669 4.090 -5.016 1.00 0.00 597 PRO A CA 13
ATOM 17532 C C . PRO A 1 19 ? -7.970 2.851 -4.150 1.00 0.00 597 PRO A C 13
ATOM 17533 O O . PRO A 1 19 ? -9.079 2.697 -3.611 1.00 0.00 597 PRO A O 13
ATOM 17544 N N . LYS A 1 20 ? -6.973 1.977 -3.962 1.00 0.00 598 LYS A N 13
ATOM 17545 C CA . LYS A 1 20 ? -7.009 1.028 -2.855 1.00 0.00 598 LYS A CA 13
ATOM 17546 C C . LYS A 1 20 ? -6.915 1.803 -1.543 1.00 0.00 598 LYS A C 13
ATOM 17547 O O . LYS A 1 20 ? -5.959 2.547 -1.336 1.00 0.00 598 LYS A O 13
ATOM 17566 N N . SER A 1 21 ? -7.902 1.612 -0.671 1.00 0.00 599 SER A N 13
ATOM 17567 C CA . SER A 1 21 ? -7.900 2.078 0.704 1.00 0.00 599 SER A CA 13
ATOM 17568 C C . SER A 1 21 ? -6.953 1.243 1.571 1.00 0.00 599 SER A C 13
ATOM 17569 O O . SER A 1 21 ? -6.186 1.798 2.355 1.00 0.00 599 SER A O 13
ATOM 17577 N N . GLU A 1 22 ? -7.025 -0.086 1.440 1.00 0.00 600 GLU A N 13
ATOM 17578 C CA . GLU A 1 22 ? -6.370 -1.042 2.325 1.00 0.00 600 GLU A CA 13
ATOM 17579 C C . GLU A 1 22 ? -5.257 -1.781 1.568 1.00 0.00 600 GLU A C 13
ATOM 17580 O O . GLU A 1 22 ? -5.297 -1.914 0.342 1.00 0.00 600 GLU A O 13
ATOM 17592 N N . ARG A 1 23 ? -4.255 -2.266 2.308 1.00 0.00 601 ARG A N 13
ATOM 17593 C CA . ARG A 1 23 ? -3.094 -3.006 1.803 1.00 0.00 601 ARG A CA 13
ATOM 17594 C C . ARG A 1 23 ? -2.517 -3.850 2.939 1.00 0.00 601 ARG A C 13
ATOM 17595 O O . ARG A 1 23 ? -3.004 -3.790 4.066 1.00 0.00 601 ARG A O 13
ATOM 17616 N N . ASP A 1 24 ? -1.417 -4.554 2.696 1.00 0.00 602 ASP A N 13
ATOM 17617 C CA . ASP A 1 24 ? -0.591 -5.149 3.737 1.00 0.00 602 ASP A CA 13
ATOM 17618 C C . ASP A 1 24 ? 0.853 -5.095 3.271 1.00 0.00 602 ASP A C 13
ATOM 17619 O O . ASP A 1 24 ? 1.062 -5.086 2.066 1.00 0.00 602 ASP A O 13
ATOM 17628 N N . LYS A 1 25 ? 1.854 -5.115 4.156 1.00 0.00 603 LYS A N 13
ATOM 17629 C CA . LYS A 1 25 ? 3.254 -5.188 3.728 1.00 0.00 603 LYS A CA 13
ATOM 17630 C C . LYS A 1 25 ? 3.534 -6.453 2.903 1.00 0.00 603 LYS A C 13
ATOM 17631 O O . LYS A 1 25 ? 4.289 -6.368 1.935 1.00 0.00 603 LYS A O 13
ATOM 17650 N N . PHE A 1 26 ? 2.853 -7.576 3.179 1.00 0.00 604 PHE A N 13
ATOM 17651 C CA . PHE A 1 26 ? 2.863 -8.758 2.316 1.00 0.00 604 PHE A CA 13
ATOM 17652 C C . PHE A 1 26 ? 2.446 -8.372 0.894 1.00 0.00 604 PHE A C 13
ATOM 17653 O O . PHE A 1 26 ? 3.083 -8.762 -0.084 1.00 0.00 604 PHE A O 13
ATOM 17670 N N . ARG A 1 27 ? 1.370 -7.586 0.790 1.00 0.00 605 ARG A N 13
ATOM 17671 C CA . ARG A 1 27 ? 0.848 -7.074 -0.463 1.00 0.00 605 ARG A CA 13
ATOM 17672 C C . ARG A 1 27 ? 1.797 -6.034 -1.064 1.00 0.00 605 ARG A C 13
ATOM 17673 O O . ARG A 1 27 ? 2.022 -6.109 -2.261 1.00 0.00 605 ARG A O 13
ATOM 17694 N N . LEU A 1 28 ? 2.397 -5.119 -0.288 1.00 0.00 606 LEU A N 13
ATOM 17695 C CA . LEU A 1 28 ? 3.322 -4.107 -0.786 1.00 0.00 606 LEU A CA 13
ATOM 17696 C C . LEU A 1 28 ? 4.495 -4.800 -1.473 1.00 0.00 606 LEU A C 13
ATOM 17697 O O . LEU A 1 28 ? 4.890 -4.378 -2.560 1.00 0.00 606 LEU A O 13
ATOM 17713 N N . LEU A 1 29 ? 5.006 -5.892 -0.881 1.00 0.00 607 LEU A N 13
ATOM 17714 C CA . LEU A 1 29 ? 6.019 -6.689 -1.553 1.00 0.00 607 LEU A CA 13
ATOM 17715 C C . LEU A 1 29 ? 5.433 -7.308 -2.828 1.00 0.00 607 LEU A C 13
ATOM 17716 O O . LEU A 1 29 ? 6.007 -7.148 -3.902 1.00 0.00 607 LEU A O 13
ATOM 17732 N N . LEU A 1 30 ? 4.304 -8.022 -2.727 1.00 0.00 608 LEU A N 13
ATOM 17733 C CA . LEU A 1 30 ? 3.731 -8.789 -3.823 1.00 0.00 608 LEU A CA 13
ATOM 17734 C C . LEU A 1 30 ? 3.400 -7.909 -5.037 1.00 0.00 608 LEU A C 13
ATOM 17735 O O . LEU A 1 30 ? 3.616 -8.335 -6.168 1.00 0.00 608 LEU A O 13
ATOM 17751 N N . GLU A 1 31 ? 2.906 -6.688 -4.813 1.00 0.00 609 GLU A N 13
ATOM 17752 C CA . GLU A 1 31 ? 2.629 -5.671 -5.816 1.00 0.00 609 GLU A CA 13
ATOM 17753 C C . GLU A 1 31 ? 3.919 -5.331 -6.566 1.00 0.00 609 GLU A C 13
ATOM 17754 O O . GLU A 1 31 ? 3.934 -5.369 -7.793 1.00 0.00 609 GLU A O 13
ATOM 17766 N N . LEU A 1 32 ? 5.036 -5.123 -5.859 1.00 0.00 610 LEU A N 13
ATOM 17767 C CA . LEU A 1 32 ? 6.306 -4.891 -6.537 1.00 0.00 610 LEU A CA 13
ATOM 17768 C C . LEU A 1 32 ? 6.743 -6.116 -7.331 1.00 0.00 610 LEU A C 13
ATOM 17769 O O . LEU A 1 32 ? 7.359 -5.945 -8.376 1.00 0.00 610 LEU A O 13
ATOM 17785 N N . ILE A 1 33 ? 6.405 -7.337 -6.901 1.00 0.00 611 ILE A N 13
ATOM 17786 C CA . ILE A 1 33 ? 6.728 -8.528 -7.683 1.00 0.00 611 ILE A CA 13
ATOM 17787 C C . ILE A 1 33 ? 5.931 -8.505 -8.995 1.00 0.00 611 ILE A C 13
ATOM 17788 O O . ILE A 1 33 ? 6.516 -8.745 -10.050 1.00 0.00 611 ILE A O 13
ATOM 17804 N N . LYS A 1 34 ? 4.625 -8.192 -8.977 1.00 0.00 612 LYS A N 13
ATOM 17805 C CA . LYS A 1 34 ? 3.820 -8.246 -10.205 1.00 0.00 612 LYS A CA 13
ATOM 17806 C C . LYS A 1 34 ? 4.251 -7.111 -11.122 1.00 0.00 612 LYS A C 13
ATOM 17807 O O . LYS A 1 34 ? 4.394 -7.316 -12.328 1.00 0.00 612 LYS A O 13
ATOM 17826 N N . GLU A 1 35 ? 4.517 -5.938 -10.545 1.00 0.00 613 GLU A N 13
ATOM 17827 C CA . GLU A 1 35 ? 4.827 -4.735 -11.287 1.00 0.00 613 GLU A CA 13
ATOM 17828 C C . GLU A 1 35 ? 6.283 -4.694 -11.768 1.00 0.00 613 GLU A C 13
ATOM 17829 O O . GLU A 1 35 ? 6.679 -3.734 -12.421 1.00 0.00 613 GLU A O 13
ATOM 17841 N N . TYR A 1 36 ? 7.049 -5.764 -11.513 1.00 0.00 614 TYR A N 13
ATOM 17842 C CA . TYR A 1 36 ? 8.376 -5.976 -12.060 1.00 0.00 614 TYR A CA 13
ATOM 17843 C C . TYR A 1 36 ? 8.424 -7.230 -12.920 1.00 0.00 614 TYR A C 13
ATOM 17844 O O . TYR A 1 36 ? 9.072 -7.199 -13.963 1.00 0.00 614 TYR A O 13
ATOM 17862 N N . GLU A 1 37 ? 7.721 -8.310 -12.551 1.00 0.00 615 GLU A N 13
ATOM 17863 C CA . GLU A 1 37 ? 7.619 -9.449 -13.446 1.00 0.00 615 GLU A CA 13
ATOM 17864 C C . GLU A 1 37 ? 7.063 -8.985 -14.799 1.00 0.00 615 GLU A C 13
ATOM 17865 O O . GLU A 1 37 ? 7.694 -9.259 -15.823 1.00 0.00 615 GLU A O 13
ATOM 17877 N N . ASP A 1 38 ? 5.974 -8.211 -14.819 1.00 0.00 616 ASP A N 13
ATOM 17878 C CA . ASP A 1 38 ? 5.379 -7.730 -16.065 1.00 0.00 616 ASP A CA 13
ATOM 17879 C C . ASP A 1 38 ? 6.341 -6.826 -16.840 1.00 0.00 616 ASP A C 13
ATOM 17880 O O . ASP A 1 38 ? 6.388 -6.879 -18.067 1.00 0.00 616 ASP A O 13
ATOM 17889 N N . ASP A 1 39 ? 7.172 -6.063 -16.123 1.00 0.00 617 ASP A N 13
ATOM 17890 C CA . ASP A 1 39 ? 8.156 -5.161 -16.713 1.00 0.00 617 ASP A CA 13
ATOM 17891 C C . ASP A 1 39 ? 9.253 -5.924 -17.425 1.00 0.00 617 ASP A C 13
ATOM 17892 O O . ASP A 1 39 ? 9.679 -5.570 -18.524 1.00 0.00 617 ASP A O 13
ATOM 17901 N N . TYR A 1 40 ? 9.723 -6.983 -16.762 1.00 0.00 618 TYR A N 13
ATOM 17902 C CA . TYR A 1 40 ? 10.892 -7.717 -17.198 1.00 0.00 618 TYR A CA 13
ATOM 17903 C C . TYR A 1 40 ? 10.466 -8.901 -18.067 1.00 0.00 618 TYR A C 13
ATOM 17904 O O . TYR A 1 40 ? 11.329 -9.606 -18.596 1.00 0.00 618 TYR A O 13
ATOM 17922 N N . GLY A 1 41 ? 9.152 -9.120 -18.214 1.00 0.00 619 GLY A N 13
ATOM 17923 C CA . GLY A 1 41 ? 8.628 -10.212 -19.034 1.00 0.00 619 GLY A CA 13
ATOM 17924 C C . GLY A 1 41 ? 8.742 -11.555 -18.313 1.00 0.00 619 GLY A C 13
ATOM 17925 O O . GLY A 1 41 ? 8.863 -12.604 -18.943 1.00 0.00 619 GLY A O 13
ATOM 17929 N N . GLY A 1 42 ? 8.720 -11.488 -16.984 1.00 0.00 620 GLY A N 13
ATOM 17930 C CA . GLY A 1 42 ? 8.789 -12.570 -16.033 1.00 0.00 620 GLY A CA 13
ATOM 17931 C C . GLY A 1 42 ? 10.122 -12.572 -15.302 1.00 0.00 620 GLY A C 13
ATOM 17932 O O . GLY A 1 42 ? 10.830 -13.577 -15.318 1.00 0.00 620 GLY A O 13
ATOM 17936 N N . ARG A 1 43 ? 10.475 -11.446 -14.663 1.00 0.00 621 ARG A N 13
ATOM 17937 C CA . ARG A 1 43 ? 11.459 -11.432 -13.586 1.00 0.00 621 ARG A CA 13
ATOM 17938 C C . ARG A 1 43 ? 11.252 -10.252 -12.649 1.00 0.00 621 ARG A C 13
ATOM 17939 O O . ARG A 1 43 ? 11.398 -9.108 -13.055 1.00 0.00 621 ARG A O 13
ATOM 17960 N N . ALA A 1 44 ? 10.980 -10.542 -11.379 1.00 0.00 622 ALA A N 13
ATOM 17961 C CA . ALA A 1 44 ? 11.061 -9.581 -10.292 1.00 0.00 622 ALA A CA 13
ATOM 17962 C C . ALA A 1 44 ? 12.371 -9.822 -9.530 1.00 0.00 622 ALA A C 13
ATOM 17963 O O . ALA A 1 44 ? 12.449 -10.762 -8.742 1.00 0.00 622 ALA A O 13
ATOM 17970 N N . PRO A 1 45 ? 13.434 -9.047 -9.793 1.00 0.00 623 PRO A N 13
ATOM 17971 C CA . PRO A 1 45 ? 14.715 -9.226 -9.131 1.00 0.00 623 PRO A CA 13
ATOM 17972 C C . PRO A 1 45 ? 14.610 -8.920 -7.627 1.00 0.00 623 PRO A C 13
ATOM 17973 O O . PRO A 1 45 ? 14.228 -7.816 -7.242 1.00 0.00 623 PRO A O 13
ATOM 17984 N N . THR A 1 46 ? 14.961 -9.893 -6.774 1.00 0.00 624 THR A N 13
ATOM 17985 C CA . THR A 1 46 ? 14.786 -9.918 -5.329 1.00 0.00 624 THR A CA 13
ATOM 17986 C C . THR A 1 46 ? 15.475 -8.709 -4.705 1.00 0.00 624 THR A C 13
ATOM 17987 O O . THR A 1 46 ? 14.926 -8.060 -3.816 1.00 0.00 624 THR A O 13
ATOM 17998 N N . ASN A 1 47 ? 16.676 -8.384 -5.194 1.00 0.00 625 ASN A N 13
ATOM 17999 C CA . ASN A 1 47 ? 17.436 -7.276 -4.648 1.00 0.00 625 ASN A CA 13
ATOM 18000 C C . ASN A 1 47 ? 16.751 -5.947 -4.938 1.00 0.00 625 ASN A C 13
ATOM 18001 O O . ASN A 1 47 ? 16.647 -5.108 -4.047 1.00 0.00 625 ASN A O 13
ATOM 18012 N N . ILE A 1 48 ? 16.239 -5.777 -6.161 1.00 0.00 626 ILE A N 13
ATOM 18013 C CA . ILE A 1 48 ? 15.488 -4.588 -6.526 1.00 0.00 626 ILE A CA 13
ATOM 18014 C C . ILE A 1 48 ? 14.200 -4.548 -5.710 1.00 0.00 626 ILE A C 13
ATOM 18015 O O . ILE A 1 48 ? 13.850 -3.481 -5.235 1.00 0.00 626 ILE A O 13
ATOM 18031 N N . LEU A 1 49 ? 13.531 -5.683 -5.485 1.00 0.00 627 LEU A N 13
ATOM 18032 C CA . LEU A 1 49 ? 12.361 -5.773 -4.611 1.00 0.00 627 LEU A CA 13
ATOM 18033 C C . LEU A 1 49 ? 12.649 -5.231 -3.209 1.00 0.00 627 LEU A C 13
ATOM 18034 O O . LEU A 1 49 ? 11.829 -4.483 -2.679 1.00 0.00 627 LEU A O 13
ATOM 18050 N N . ILE A 1 50 ? 13.810 -5.551 -2.629 1.00 0.00 628 ILE A N 13
ATOM 18051 C CA . ILE A 1 50 ? 14.249 -4.975 -1.357 1.00 0.00 628 ILE A CA 13
ATOM 18052 C C . ILE A 1 50 ? 14.425 -3.458 -1.520 1.00 0.00 628 ILE A C 13
ATOM 18053 O O . ILE A 1 50 ? 13.762 -2.675 -0.828 1.00 0.00 628 ILE A O 13
ATOM 18069 N N . THR A 1 51 ? 15.311 -3.045 -2.432 1.00 0.00 629 THR A N 13
ATOM 18070 C CA . THR A 1 51 ? 15.659 -1.648 -2.664 1.00 0.00 629 THR A CA 13
ATOM 18071 C C . THR A 1 51 ? 14.397 -0.803 -2.889 1.00 0.00 629 THR A C 13
ATOM 18072 O O . THR A 1 51 ? 14.197 0.192 -2.195 1.00 0.00 629 THR A O 13
ATOM 18083 N N . GLU A 1 52 ? 13.518 -1.229 -3.797 1.00 0.00 630 GLU A N 13
ATOM 18084 C CA . GLU A 1 52 ? 12.243 -0.596 -4.088 1.00 0.00 630 GLU A CA 13
ATOM 18085 C C . GLU A 1 52 ? 11.375 -0.552 -2.842 1.00 0.00 630 GLU A C 13
ATOM 18086 O O . GLU A 1 52 ? 10.821 0.496 -2.549 1.00 0.00 630 GLU A O 13
ATOM 18098 N N . MET A 1 53 ? 11.261 -1.629 -2.059 1.00 0.00 631 MET A N 13
ATOM 18099 C CA . MET A 1 53 ? 10.456 -1.565 -0.844 1.00 0.00 631 MET A CA 13
ATOM 18100 C C . MET A 1 53 ? 10.971 -0.487 0.127 1.00 0.00 631 MET A C 13
ATOM 18101 O O . MET A 1 53 ? 10.146 0.207 0.733 1.00 0.00 631 MET A O 13
ATOM 18115 N N . MET A 1 54 ? 12.297 -0.300 0.270 1.00 0.00 632 MET A N 13
ATOM 18116 C CA . MET A 1 54 ? 12.803 0.754 1.168 1.00 0.00 632 MET A CA 13
ATOM 18117 C C . MET A 1 54 ? 12.561 2.134 0.560 1.00 0.00 632 MET A C 13
ATOM 18118 O O . MET A 1 54 ? 12.419 3.111 1.288 1.00 0.00 632 MET A O 13
ATOM 18132 N N . ASP A 1 55 ? 12.506 2.214 -0.766 1.00 0.00 633 ASP A N 13
ATOM 18133 C CA . ASP A 1 55 ? 12.447 3.457 -1.509 1.00 0.00 633 ASP A CA 13
ATOM 18134 C C . ASP A 1 55 ? 11.012 3.960 -1.613 1.00 0.00 633 ASP A C 13
ATOM 18135 O O . ASP A 1 55 ? 10.724 5.145 -1.463 1.00 0.00 633 ASP A O 13
ATOM 18144 N N . ARG A 1 56 ? 10.107 3.018 -1.863 1.00 0.00 634 ARG A N 13
ATOM 18145 C CA . ARG A 1 56 ? 8.726 3.247 -2.244 1.00 0.00 634 ARG A CA 13
ATOM 18146 C C . ARG A 1 56 ? 7.827 3.133 -1.018 1.00 0.00 634 ARG A C 13
ATOM 18147 O O . ARG A 1 56 ? 6.789 3.793 -0.981 1.00 0.00 634 ARG A O 13
ATOM 18168 N N . TYR A 1 57 ? 8.221 2.322 -0.021 1.00 0.00 635 TYR A N 13
ATOM 18169 C CA . TYR A 1 57 ? 7.394 2.020 1.141 1.00 0.00 635 TYR A CA 13
ATOM 18170 C C . TYR A 1 57 ? 8.160 2.115 2.472 1.00 0.00 635 TYR A C 13
ATOM 18171 O O . TYR A 1 57 ? 7.567 1.860 3.519 1.00 0.00 635 TYR A O 13
ATOM 18189 N N . ASN A 1 58 ? 9.442 2.521 2.457 1.00 0.00 636 ASN A N 13
ATOM 18190 C CA . ASN A 1 58 ? 10.279 2.747 3.645 1.00 0.00 636 ASN A CA 13
ATOM 18191 C C . ASN A 1 58 ? 10.405 1.492 4.532 1.00 0.00 636 ASN A C 13
ATOM 18192 O O . ASN A 1 58 ? 10.511 1.590 5.757 1.00 0.00 636 ASN A O 13
ATOM 18203 N N . VAL A 1 59 ? 10.401 0.298 3.935 1.00 0.00 637 VAL A N 13
ATOM 18204 C CA . VAL A 1 59 ? 10.565 -0.951 4.675 1.00 0.00 637 VAL A CA 13
ATOM 18205 C C . VAL A 1 59 ? 12.051 -1.335 4.656 1.00 0.00 637 VAL A C 13
ATOM 18206 O O . VAL A 1 59 ? 12.642 -1.470 3.586 1.00 0.00 637 VAL A O 13
ATOM 18219 N N . SER A 1 60 ? 12.667 -1.483 5.837 1.00 0.00 638 SER A N 13
ATOM 18220 C CA . SER A 1 60 ? 14.062 -1.867 6.004 1.00 0.00 638 SER A CA 13
ATOM 18221 C C . SER A 1 60 ? 14.288 -3.276 5.463 1.00 0.00 638 SER A C 13
ATOM 18222 O O . SER A 1 60 ? 13.385 -4.107 5.534 1.00 0.00 638 SER A O 13
ATOM 18230 N N . GLU A 1 61 ? 15.506 -3.583 5.010 1.00 0.00 639 GLU A N 13
ATOM 18231 C CA . GLU A 1 61 ? 15.844 -4.841 4.344 1.00 0.00 639 GLU A CA 13
ATOM 18232 C C . GLU A 1 61 ? 15.495 -6.068 5.195 1.00 0.00 639 GLU A C 13
ATOM 18233 O O . GLU A 1 61 ? 15.009 -7.055 4.655 1.00 0.00 639 GLU A O 13
ATOM 18245 N N . GLU A 1 62 ? 15.637 -5.966 6.521 1.00 0.00 640 GLU A N 13
ATOM 18246 C CA . GLU A 1 62 ? 15.211 -6.966 7.507 1.00 0.00 640 GLU A CA 13
ATOM 18247 C C . GLU A 1 62 ? 13.734 -7.314 7.291 1.00 0.00 640 GLU A C 13
ATOM 18248 O O . GLU A 1 62 ? 13.323 -8.471 7.188 1.00 0.00 640 GLU A O 13
ATOM 18260 N N . LYS A 1 63 ? 12.940 -6.250 7.252 1.00 0.00 641 LYS A N 13
ATOM 18261 C CA . LYS A 1 63 ? 11.497 -6.247 7.306 1.00 0.00 641 LYS A CA 13
ATOM 18262 C C . LYS A 1 63 ? 10.879 -6.449 5.931 1.00 0.00 641 LYS A C 13
ATOM 18263 O O . LYS A 1 63 ? 9.689 -6.718 5.839 1.00 0.00 641 LYS A O 13
ATOM 18282 N N . VAL A 1 64 ? 11.678 -6.328 4.869 1.00 0.00 642 VAL A N 13
ATOM 18283 C CA . VAL A 1 64 ? 11.365 -6.893 3.564 1.00 0.00 642 VAL A CA 13
ATOM 18284 C C . VAL A 1 64 ? 11.725 -8.369 3.525 1.00 0.00 642 VAL A C 13
ATOM 18285 O O . VAL A 1 64 ? 10.873 -9.143 3.102 1.00 0.00 642 VAL A O 13
ATOM 18298 N N . GLU A 1 65 ? 12.928 -8.778 3.949 1.00 0.00 643 GLU A N 13
ATOM 18299 C CA . GLU A 1 65 ? 13.378 -10.167 3.865 1.00 0.00 643 GLU A CA 13
ATOM 18300 C C . GLU A 1 65 ? 12.380 -11.119 4.513 1.00 0.00 643 GLU A C 13
ATOM 18301 O O . GLU A 1 65 ? 12.125 -12.196 3.969 1.00 0.00 643 GLU A O 13
ATOM 18313 N N . GLU A 1 66 ? 11.750 -10.707 5.621 1.00 0.00 644 GLU A N 13
ATOM 18314 C CA . GLU A 1 66 ? 10.689 -11.501 6.217 1.00 0.00 644 GLU A CA 13
ATOM 18315 C C . GLU A 1 66 ? 9.559 -11.741 5.206 1.00 0.00 644 GLU A C 13
ATOM 18316 O O . GLU A 1 66 ? 9.109 -12.872 5.038 1.00 0.00 644 GLU A O 13
ATOM 18328 N N . LEU A 1 67 ? 9.125 -10.690 4.500 1.00 0.00 645 LEU A N 13
ATOM 18329 C CA . LEU A 1 67 ? 8.007 -10.721 3.567 1.00 0.00 645 LEU A CA 13
ATOM 18330 C C . LEU A 1 67 ? 8.352 -11.705 2.470 1.00 0.00 645 LEU A C 13
ATOM 18331 O O . LEU A 1 67 ? 7.533 -12.552 2.107 1.00 0.00 645 LEU A O 13
ATOM 18347 N N . ILE A 1 68 ? 9.596 -11.619 1.993 1.00 0.00 646 ILE A N 13
ATOM 18348 C CA . ILE A 1 68 ? 10.048 -12.492 0.930 1.00 0.00 646 ILE A CA 13
ATOM 18349 C C . ILE A 1 68 ? 10.013 -13.935 1.423 1.00 0.00 646 ILE A C 13
ATOM 18350 O O . ILE A 1 68 ? 9.510 -14.791 0.693 1.00 0.00 646 ILE A O 13
ATOM 18366 N N . ARG A 1 69 ? 10.478 -14.234 2.647 1.00 0.00 647 ARG A N 13
ATOM 18367 C CA . ARG A 1 69 ? 10.506 -15.647 3.036 1.00 0.00 647 ARG A CA 13
ATOM 18368 C C . ARG A 1 69 ? 9.088 -16.138 3.303 1.00 0.00 647 ARG A C 13
ATOM 18369 O O . ARG A 1 69 ? 8.755 -17.236 2.874 1.00 0.00 647 ARG A O 13
ATOM 18390 N N . ILE A 1 70 ? 8.239 -15.329 3.944 1.00 0.00 648 ILE A N 13
ATOM 18391 C CA . ILE A 1 70 ? 6.870 -15.695 4.284 1.00 0.00 648 ILE A CA 13
ATOM 18392 C C . ILE A 1 70 ? 6.127 -16.047 2.999 1.00 0.00 648 ILE A C 13
ATOM 18393 O O . ILE A 1 70 ? 5.628 -17.165 2.880 1.00 0.00 648 ILE A O 13
ATOM 18409 N N . LEU A 1 71 ? 6.052 -15.133 2.021 1.00 0.00 649 LEU A N 13
ATOM 18410 C CA . LEU A 1 71 ? 5.283 -15.425 0.821 1.00 0.00 649 LEU A CA 13
ATOM 18411 C C . LEU A 1 71 ? 5.883 -16.590 0.006 1.00 0.00 649 LEU A C 13
ATOM 18412 O O . LEU A 1 71 ? 5.155 -17.254 -0.736 1.00 0.00 649 LEU A O 13
ATOM 18428 N N . LYS A 1 72 ? 7.185 -16.858 0.161 1.00 0.00 650 LYS A N 13
ATOM 18429 C CA . LYS A 1 72 ? 7.873 -17.992 -0.481 1.00 0.00 650 LYS A CA 13
ATOM 18430 C C . LYS A 1 72 ? 7.422 -19.296 0.158 1.00 0.00 650 LYS A C 13
ATOM 18431 O O . LYS A 1 72 ? 7.120 -20.272 -0.521 1.00 0.00 650 LYS A O 13
ATOM 18450 N N . ASP A 1 73 ? 7.352 -19.268 1.480 1.00 0.00 651 ASP A N 13
ATOM 18451 C CA . ASP A 1 73 ? 7.014 -20.383 2.365 1.00 0.00 651 ASP A CA 13
ATOM 18452 C C . ASP A 1 73 ? 5.559 -20.787 2.169 1.00 0.00 651 ASP A C 13
ATOM 18453 O O . ASP A 1 73 ? 5.220 -21.966 2.116 1.00 0.00 651 ASP A O 13
ATOM 18462 N N . LYS A 1 74 ? 4.708 -19.778 1.967 1.00 0.00 652 LYS A N 13
ATOM 18463 C CA . LYS A 1 74 ? 3.306 -19.936 1.596 1.00 0.00 652 LYS A CA 13
ATOM 18464 C C . LYS A 1 74 ? 3.135 -20.546 0.205 1.00 0.00 652 LYS A C 13
ATOM 18465 O O . LYS A 1 74 ? 2.018 -20.937 -0.128 1.00 0.00 652 LYS A O 13
ATOM 18484 N N . GLY A 1 75 ? 4.187 -20.567 -0.624 1.00 0.00 653 GLY A N 13
ATOM 18485 C CA . GLY A 1 75 ? 4.049 -20.867 -2.041 1.00 0.00 653 GLY A CA 13
ATOM 18486 C C . GLY A 1 75 ? 3.157 -19.844 -2.748 1.00 0.00 653 GLY A C 13
ATOM 18487 O O . GLY A 1 75 ? 2.525 -20.180 -3.747 1.00 0.00 653 GLY A O 13
ATOM 18491 N N . ALA A 1 76 ? 3.080 -18.610 -2.227 1.00 0.00 654 ALA A N 13
ATOM 18492 C CA . ALA A 1 76 ? 2.476 -17.492 -2.940 1.00 0.00 654 ALA A CA 13
ATOM 18493 C C . ALA A 1 76 ? 3.476 -16.955 -3.964 1.00 0.00 654 ALA A C 13
ATOM 18494 O O . ALA A 1 76 ? 3.097 -16.608 -5.086 1.00 0.00 654 ALA A O 13
ATOM 18501 N N . ILE A 1 77 ? 4.758 -16.915 -3.593 1.00 0.00 655 ILE A N 13
ATOM 18502 C CA . ILE A 1 77 ? 5.848 -16.567 -4.492 1.00 0.00 655 ILE A CA 13
ATOM 18503 C C . ILE A 1 77 ? 6.924 -17.635 -4.373 1.00 0.00 655 ILE A C 13
ATOM 18504 O O . ILE A 1 77 ? 6.786 -18.600 -3.619 1.00 0.00 655 ILE A O 13
ATOM 18520 N N . PHE A 1 78 ? 7.993 -17.467 -5.139 1.00 0.00 656 PHE A N 13
ATOM 18521 C CA . PHE A 1 78 ? 9.117 -18.372 -5.169 1.00 0.00 656 PHE A CA 13
ATOM 18522 C C . PHE A 1 78 ? 10.318 -17.639 -5.722 1.00 0.00 656 PHE A C 13
ATOM 18523 O O . PHE A 1 78 ? 10.194 -16.493 -6.146 1.00 0.00 656 PHE A O 13
ATOM 18540 N N . GLU A 1 79 ? 11.457 -18.326 -5.770 1.00 0.00 657 GLU A N 13
ATOM 18541 C CA . GLU A 1 79 ? 12.702 -17.786 -6.284 1.00 0.00 657 GLU A CA 13
ATOM 18542 C C . GLU A 1 79 ? 13.277 -18.781 -7.301 1.00 0.00 657 GLU A C 13
ATOM 18543 O O . GLU A 1 79 ? 14.169 -19.557 -6.960 1.00 0.00 657 GLU A O 13
ATOM 18555 N N . PRO A 1 80 ? 12.729 -18.827 -8.536 1.00 0.00 658 PRO A N 13
ATOM 18556 C CA . PRO A 1 80 ? 13.137 -19.774 -9.577 1.00 0.00 658 PRO A CA 13
ATOM 18557 C C . PRO A 1 80 ? 14.602 -19.644 -10.006 1.00 0.00 658 PRO A C 13
ATOM 18558 O O . PRO A 1 80 ? 15.168 -20.603 -10.529 1.00 0.00 658 PRO A O 13
ATOM 18569 N N . ALA A 1 81 ? 15.211 -18.472 -9.808 1.00 0.00 659 ALA A N 13
ATOM 18570 C CA . ALA A 1 81 ? 16.630 -18.255 -10.035 1.00 0.00 659 ALA A CA 13
ATOM 18571 C C . ALA A 1 81 ? 17.198 -17.372 -8.930 1.00 0.00 659 ALA A C 13
ATOM 18572 O O . ALA A 1 81 ? 16.460 -16.791 -8.140 1.00 0.00 659 ALA A O 13
ATOM 18579 N N . ARG A 1 82 ? 18.529 -17.264 -8.930 1.00 0.00 660 ARG A N 13
ATOM 18580 C CA . ARG A 1 82 ? 19.403 -16.806 -7.847 1.00 0.00 660 ARG A CA 13
ATOM 18581 C C . ARG A 1 82 ? 18.850 -15.621 -7.074 1.00 0.00 660 ARG A C 13
ATOM 18582 O O . ARG A 1 82 ? 18.854 -15.640 -5.849 1.00 0.00 660 ARG A O 13
ATOM 18603 N N . GLY A 1 83 ? 18.427 -14.602 -7.818 1.00 0.00 661 GLY A N 13
ATOM 18604 C CA . GLY A 1 83 ? 17.808 -13.404 -7.295 1.00 0.00 661 GLY A CA 13
ATOM 18605 C C . GLY A 1 83 ? 16.610 -13.004 -8.139 1.00 0.00 661 GLY A C 13
ATOM 18606 O O . GLY A 1 83 ? 16.440 -11.814 -8.385 1.00 0.00 661 GLY A O 13
ATOM 18610 N N . TYR A 1 84 ? 15.821 -13.972 -8.624 1.00 0.00 662 TYR A N 13
ATOM 18611 C CA . TYR A 1 84 ? 14.574 -13.710 -9.350 1.00 0.00 662 TYR A CA 13
ATOM 18612 C C . TYR A 1 84 ? 13.428 -14.285 -8.529 1.00 0.00 662 TYR A C 13
ATOM 18613 O O . TYR A 1 84 ? 13.322 -15.505 -8.443 1.00 0.00 662 TYR A O 13
ATOM 18631 N N . LEU A 1 85 ? 12.562 -13.420 -7.980 1.00 0.00 663 LEU A N 13
ATOM 18632 C CA . LEU A 1 85 ? 11.275 -13.799 -7.411 1.00 0.00 663 LEU A CA 13
ATOM 18633 C C . LEU A 1 85 ? 10.193 -13.914 -8.467 1.00 0.00 663 LEU A C 13
ATOM 18634 O O . LEU A 1 85 ? 10.023 -13.014 -9.285 1.00 0.00 663 LEU A O 13
ATOM 18650 N N . LYS A 1 86 ? 9.377 -14.958 -8.357 1.00 0.00 664 LYS A N 13
ATOM 18651 C CA . LYS A 1 86 ? 8.244 -15.222 -9.226 1.00 0.00 664 LYS A CA 13
ATOM 18652 C C . LYS A 1 86 ? 6.994 -15.344 -8.384 1.00 0.00 664 LYS A C 13
ATOM 18653 O O . LYS A 1 86 ? 7.041 -15.972 -7.326 1.00 0.00 664 LYS A O 13
ATOM 18672 N N . ILE A 1 87 ? 5.878 -14.799 -8.876 1.00 0.00 665 ILE A N 13
ATOM 18673 C CA . ILE A 1 87 ? 4.573 -15.143 -8.319 1.00 0.00 665 ILE A CA 13
ATOM 18674 C C . ILE A 1 87 ? 4.218 -16.543 -8.806 1.00 0.00 665 ILE A C 13
ATOM 18675 O O . ILE A 1 87 ? 4.239 -16.768 -10.019 1.00 0.00 665 ILE A O 13
ATOM 18691 N N . VAL A 1 88 ? 3.938 -17.465 -7.873 1.00 0.00 666 VAL A N 13
ATOM 18692 C CA . VAL A 1 88 ? 3.857 -18.893 -8.178 1.00 0.00 666 VAL A CA 13
ATOM 18693 C C . VAL A 1 88 ? 2.953 -19.192 -9.374 1.00 0.00 666 VAL A C 13
ATOM 18694 O O . VAL A 1 88 ? 1.775 -18.779 -9.361 1.00 0.00 666 VAL A O 13
ATOM 18708 N N . GLY A 1 1 ? 3.396 -11.143 -20.378 1.00 0.00 579 GLY A N 14
ATOM 18709 C CA . GLY A 1 1 ? 3.494 -12.577 -20.723 1.00 0.00 579 GLY A CA 14
ATOM 18710 C C . GLY A 1 1 ? 2.551 -12.929 -21.871 1.00 0.00 579 GLY A C 14
ATOM 18711 O O . GLY A 1 1 ? 1.607 -12.177 -22.123 1.00 0.00 579 GLY A O 14
ATOM 18717 N N . ALA A 1 2 ? 2.789 -14.052 -22.564 1.00 0.00 580 ALA A N 14
ATOM 18718 C CA . ALA A 1 2 ? 2.058 -14.451 -23.771 1.00 0.00 580 ALA A CA 14
ATOM 18719 C C . ALA A 1 2 ? 1.891 -15.983 -23.826 1.00 0.00 580 ALA A C 14
ATOM 18720 O O . ALA A 1 2 ? 1.610 -16.594 -22.800 1.00 0.00 580 ALA A O 14
ATOM 18727 N N . MET A 1 3 ? 2.022 -16.581 -25.023 1.00 0.00 581 MET A N 14
ATOM 18728 C CA . MET A 1 3 ? 1.845 -17.996 -25.392 1.00 0.00 581 MET A CA 14
ATOM 18729 C C . MET A 1 3 ? 0.495 -18.635 -25.014 1.00 0.00 581 MET A C 14
ATOM 18730 O O . MET A 1 3 ? 0.325 -19.843 -25.169 1.00 0.00 581 MET A O 14
ATOM 18744 N N . GLY A 1 4 ? -0.476 -17.834 -24.581 1.00 0.00 582 GLY A N 14
ATOM 18745 C CA . GLY A 1 4 ? -1.843 -18.204 -24.270 1.00 0.00 582 GLY A CA 14
ATOM 18746 C C . GLY A 1 4 ? -2.531 -16.958 -23.724 1.00 0.00 582 GLY A C 14
ATOM 18747 O O . GLY A 1 4 ? -1.940 -15.874 -23.721 1.00 0.00 582 GLY A O 14
ATOM 18751 N N . GLU A 1 5 ? -3.768 -17.103 -23.253 1.00 0.00 583 GLU A N 14
ATOM 18752 C CA . GLU A 1 5 ? -4.433 -16.114 -22.423 1.00 0.00 583 GLU A CA 14
ATOM 18753 C C . GLU A 1 5 ? -3.592 -15.941 -21.153 1.00 0.00 583 GLU A C 14
ATOM 18754 O O . GLU A 1 5 ? -3.546 -16.846 -20.319 1.00 0.00 583 GLU A O 14
ATOM 18766 N N . THR A 1 6 ? -2.879 -14.816 -21.027 1.00 0.00 584 THR A N 14
ATOM 18767 C CA . THR A 1 6 ? -1.975 -14.511 -19.919 1.00 0.00 584 THR A CA 14
ATOM 18768 C C . THR A 1 6 ? -2.757 -14.246 -18.617 1.00 0.00 584 THR A C 14
ATOM 18769 O O . THR A 1 6 ? -2.729 -13.139 -18.080 1.00 0.00 584 THR A O 14
ATOM 18780 N N . GLY A 1 7 ? -3.448 -15.268 -18.107 1.00 0.00 585 GLY A N 14
ATOM 18781 C CA . GLY A 1 7 ? -4.280 -15.214 -16.920 1.00 0.00 585 GLY A CA 14
ATOM 18782 C C . GLY A 1 7 ? -4.092 -16.479 -16.089 1.00 0.00 585 GLY A C 14
ATOM 18783 O O . GLY A 1 7 ? -4.146 -17.589 -16.618 1.00 0.00 585 GLY A O 14
ATOM 18787 N N . LYS A 1 8 ? -3.849 -16.310 -14.787 1.00 0.00 586 LYS A N 14
ATOM 18788 C CA . LYS A 1 8 ? -3.647 -17.374 -13.813 1.00 0.00 586 LYS A CA 14
ATOM 18789 C C . LYS A 1 8 ? -4.223 -17.066 -12.424 1.00 0.00 586 LYS A C 14
ATOM 18790 O O . LYS A 1 8 ? -4.360 -17.976 -11.610 1.00 0.00 586 LYS A O 14
ATOM 18809 N N . ILE A 1 9 ? -4.559 -15.808 -12.140 1.00 0.00 587 ILE A N 14
ATOM 18810 C CA . ILE A 1 9 ? -4.926 -15.320 -10.801 1.00 0.00 587 ILE A CA 14
ATOM 18811 C C . ILE A 1 9 ? -6.104 -14.346 -10.949 1.00 0.00 587 ILE A C 14
ATOM 18812 O O . ILE A 1 9 ? -6.263 -13.370 -10.215 1.00 0.00 587 ILE A O 14
ATOM 18828 N N . ASP A 1 10 ? -6.930 -14.620 -11.953 1.00 0.00 588 ASP A N 14
ATOM 18829 C CA . ASP A 1 10 ? -7.842 -13.683 -12.592 1.00 0.00 588 ASP A CA 14
ATOM 18830 C C . ASP A 1 10 ? -9.175 -13.720 -11.849 1.00 0.00 588 ASP A C 14
ATOM 18831 O O . ASP A 1 10 ? -10.245 -14.002 -12.391 1.00 0.00 588 ASP A O 14
ATOM 18840 N N . ILE A 1 11 ? -9.078 -13.460 -10.546 1.00 0.00 589 ILE A N 14
ATOM 18841 C CA . ILE A 1 11 ? -10.168 -13.415 -9.583 1.00 0.00 589 ILE A CA 14
ATOM 18842 C C . ILE A 1 11 ? -10.887 -12.066 -9.765 1.00 0.00 589 ILE A C 14
ATOM 18843 O O . ILE A 1 11 ? -10.996 -11.233 -8.864 1.00 0.00 589 ILE A O 14
ATOM 18859 N N . ASP A 1 12 ? -11.396 -11.856 -10.978 1.00 0.00 590 ASP A N 14
ATOM 18860 C CA . ASP A 1 12 ? -12.187 -10.733 -11.451 1.00 0.00 590 ASP A CA 14
ATOM 18861 C C . ASP A 1 12 ? -13.585 -10.893 -10.919 1.00 0.00 590 ASP A C 14
ATOM 18862 O O . ASP A 1 12 ? -14.581 -11.170 -11.586 1.00 0.00 590 ASP A O 14
ATOM 18871 N N . LYS A 1 13 ? -13.612 -10.642 -9.642 1.00 0.00 591 LYS A N 14
ATOM 18872 C CA . LYS A 1 13 ? -14.763 -10.357 -8.840 1.00 0.00 591 LYS A CA 14
ATOM 18873 C C . LYS A 1 13 ? -15.711 -11.545 -8.615 1.00 0.00 591 LYS A C 14
ATOM 18874 O O . LYS A 1 13 ? -16.557 -11.470 -7.728 1.00 0.00 591 LYS A O 14
ATOM 18893 N N . VAL A 1 14 ? -15.529 -12.647 -9.350 1.00 0.00 592 VAL A N 14
ATOM 18894 C CA . VAL A 1 14 ? -16.194 -13.932 -9.151 1.00 0.00 592 VAL A CA 14
ATOM 18895 C C . VAL A 1 14 ? -16.032 -14.434 -7.708 1.00 0.00 592 VAL A C 14
ATOM 18896 O O . VAL A 1 14 ? -16.977 -14.986 -7.149 1.00 0.00 592 VAL A O 14
ATOM 18909 N N . GLU A 1 15 ? -14.863 -14.215 -7.095 1.00 0.00 593 GLU A N 14
ATOM 18910 C CA . GLU A 1 15 ? -14.629 -14.402 -5.670 1.00 0.00 593 GLU A CA 14
ATOM 18911 C C . GLU A 1 15 ? -13.473 -13.461 -5.270 1.00 0.00 593 GLU A C 14
ATOM 18912 O O . GLU A 1 15 ? -13.385 -12.355 -5.817 1.00 0.00 593 GLU A O 14
ATOM 18924 N N . GLY A 1 16 ? -12.632 -13.819 -4.289 1.00 0.00 594 GLY A N 14
ATOM 18925 C CA . GLY A 1 16 ? -11.730 -12.905 -3.611 1.00 0.00 594 GLY A CA 14
ATOM 18926 C C . GLY A 1 16 ? -12.483 -11.703 -3.046 1.00 0.00 594 GLY A C 14
ATOM 18927 O O . GLY A 1 16 ? -11.937 -10.597 -3.085 1.00 0.00 594 GLY A O 14
ATOM 18931 N N . ARG A 1 17 ? -13.753 -11.867 -2.640 1.00 0.00 595 ARG A N 14
ATOM 18932 C CA . ARG A 1 17 ? -14.617 -10.773 -2.200 1.00 0.00 595 ARG A CA 14
ATOM 18933 C C . ARG A 1 17 ? -14.616 -10.680 -0.676 1.00 0.00 595 ARG A C 14
ATOM 18934 O O . ARG A 1 17 ? -13.840 -11.347 0.010 1.00 0.00 595 ARG A O 14
ATOM 18955 N N . THR A 1 18 ? -15.475 -9.785 -0.178 1.00 0.00 596 THR A N 14
ATOM 18956 C CA . THR A 1 18 ? -15.849 -9.347 1.169 1.00 0.00 596 THR A CA 14
ATOM 18957 C C . THR A 1 18 ? -15.984 -7.814 1.125 1.00 0.00 596 THR A C 14
ATOM 18958 O O . THR A 1 18 ? -15.329 -7.181 0.294 1.00 0.00 596 THR A O 14
ATOM 18969 N N . PRO A 1 19 ? -16.815 -7.188 1.983 1.00 0.00 597 PRO A N 14
ATOM 18970 C CA . PRO A 1 19 ? -17.081 -5.746 1.955 1.00 0.00 597 PRO A CA 14
ATOM 18971 C C . PRO A 1 19 ? -15.931 -4.939 2.592 1.00 0.00 597 PRO A C 14
ATOM 18972 O O . PRO A 1 19 ? -16.143 -4.114 3.479 1.00 0.00 597 PRO A O 14
ATOM 18983 N N . LYS A 1 20 ? -14.693 -5.205 2.167 1.00 0.00 598 LYS A N 14
ATOM 18984 C CA . LYS A 1 20 ? -13.463 -4.634 2.708 1.00 0.00 598 LYS A CA 14
ATOM 18985 C C . LYS A 1 20 ? -12.350 -4.762 1.674 1.00 0.00 598 LYS A C 14
ATOM 18986 O O . LYS A 1 20 ? -12.383 -5.670 0.841 1.00 0.00 598 LYS A O 14
ATOM 19005 N N . SER A 1 21 ? -11.317 -3.930 1.802 1.00 0.00 599 SER A N 14
ATOM 19006 C CA . SER A 1 21 ? -10.041 -4.050 1.110 1.00 0.00 599 SER A CA 14
ATOM 19007 C C . SER A 1 21 ? -8.939 -3.786 2.142 1.00 0.00 599 SER A C 14
ATOM 19008 O O . SER A 1 21 ? -9.244 -3.508 3.304 1.00 0.00 599 SER A O 14
ATOM 19016 N N . GLU A 1 22 ? -7.673 -3.948 1.752 1.00 0.00 600 GLU A N 14
ATOM 19017 C CA . GLU A 1 22 ? -6.576 -4.121 2.694 1.00 0.00 600 GLU A CA 14
ATOM 19018 C C . GLU A 1 22 ? -5.246 -3.755 2.048 1.00 0.00 600 GLU A C 14
ATOM 19019 O O . GLU A 1 22 ? -5.064 -3.883 0.836 1.00 0.00 600 GLU A O 14
ATOM 19031 N N . ARG A 1 23 ? -4.306 -3.321 2.891 1.00 0.00 601 ARG A N 14
ATOM 19032 C CA . ARG A 1 23 ? -2.940 -2.984 2.573 1.00 0.00 601 ARG A CA 14
ATOM 19033 C C . ARG A 1 23 ? -2.068 -3.560 3.670 1.00 0.00 601 ARG A C 14
ATOM 19034 O O . ARG A 1 23 ? -2.485 -3.609 4.826 1.00 0.00 601 ARG A O 14
ATOM 19055 N N . ASP A 1 24 ? -0.867 -3.992 3.296 1.00 0.00 602 ASP A N 14
ATOM 19056 C CA . ASP A 1 24 ? 0.085 -4.614 4.192 1.00 0.00 602 ASP A CA 14
ATOM 19057 C C . ASP A 1 24 ? 1.449 -4.593 3.533 1.00 0.00 602 ASP A C 14
ATOM 19058 O O . ASP A 1 24 ? 1.514 -4.602 2.311 1.00 0.00 602 ASP A O 14
ATOM 19067 N N . LYS A 1 25 ? 2.520 -4.713 4.312 1.00 0.00 603 LYS A N 14
ATOM 19068 C CA . LYS A 1 25 ? 3.863 -5.039 3.846 1.00 0.00 603 LYS A CA 14
ATOM 19069 C C . LYS A 1 25 ? 3.842 -6.150 2.782 1.00 0.00 603 LYS A C 14
ATOM 19070 O O . LYS A 1 25 ? 4.441 -5.985 1.724 1.00 0.00 603 LYS A O 14
ATOM 19089 N N . PHE A 1 26 ? 3.122 -7.252 3.032 1.00 0.00 604 PHE A N 14
ATOM 19090 C CA . PHE A 1 26 ? 2.943 -8.372 2.112 1.00 0.00 604 PHE A CA 14
ATOM 19091 C C . PHE A 1 26 ? 2.374 -7.903 0.776 1.00 0.00 604 PHE A C 14
ATOM 19092 O O . PHE A 1 26 ? 2.869 -8.287 -0.279 1.00 0.00 604 PHE A O 14
ATOM 19109 N N . ARG A 1 27 ? 1.326 -7.075 0.820 1.00 0.00 605 ARG A N 14
ATOM 19110 C CA . ARG A 1 27 ? 0.671 -6.516 -0.355 1.00 0.00 605 ARG A CA 14
ATOM 19111 C C . ARG A 1 27 ? 1.603 -5.536 -1.064 1.00 0.00 605 ARG A C 14
ATOM 19112 O O . ARG A 1 27 ? 1.754 -5.620 -2.277 1.00 0.00 605 ARG A O 14
ATOM 19133 N N . LEU A 1 28 ? 2.234 -4.634 -0.310 1.00 0.00 606 LEU A N 14
ATOM 19134 C CA . LEU A 1 28 ? 3.151 -3.617 -0.787 1.00 0.00 606 LEU A CA 14
ATOM 19135 C C . LEU A 1 28 ? 4.330 -4.274 -1.509 1.00 0.00 606 LEU A C 14
ATOM 19136 O O . LEU A 1 28 ? 4.749 -3.770 -2.551 1.00 0.00 606 LEU A O 14
ATOM 19152 N N . LEU A 1 29 ? 4.804 -5.425 -1.005 1.00 0.00 607 LEU A N 14
ATOM 19153 C CA . LEU A 1 29 ? 5.773 -6.263 -1.694 1.00 0.00 607 LEU A CA 14
ATOM 19154 C C . LEU A 1 29 ? 5.139 -6.921 -2.928 1.00 0.00 607 LEU A C 14
ATOM 19155 O O . LEU A 1 29 ? 5.691 -6.816 -4.020 1.00 0.00 607 LEU A O 14
ATOM 19171 N N . LEU A 1 30 ? 4.004 -7.613 -2.785 1.00 0.00 608 LEU A N 14
ATOM 19172 C CA . LEU A 1 30 ? 3.412 -8.420 -3.842 1.00 0.00 608 LEU A CA 14
ATOM 19173 C C . LEU A 1 30 ? 3.074 -7.584 -5.081 1.00 0.00 608 LEU A C 14
ATOM 19174 O O . LEU A 1 30 ? 3.279 -8.049 -6.199 1.00 0.00 608 LEU A O 14
ATOM 19190 N N . GLU A 1 31 ? 2.613 -6.343 -4.896 1.00 0.00 609 GLU A N 14
ATOM 19191 C CA . GLU A 1 31 ? 2.379 -5.384 -5.970 1.00 0.00 609 GLU A CA 14
ATOM 19192 C C . GLU A 1 31 ? 3.662 -5.154 -6.783 1.00 0.00 609 GLU A C 14
ATOM 19193 O O . GLU A 1 31 ? 3.630 -5.196 -8.014 1.00 0.00 609 GLU A O 14
ATOM 19205 N N . LEU A 1 32 ? 4.804 -4.960 -6.110 1.00 0.00 610 LEU A N 14
ATOM 19206 C CA . LEU A 1 32 ? 6.076 -4.791 -6.801 1.00 0.00 610 LEU A CA 14
ATOM 19207 C C . LEU A 1 32 ? 6.454 -6.070 -7.536 1.00 0.00 610 LEU A C 14
ATOM 19208 O O . LEU A 1 32 ? 6.981 -5.987 -8.642 1.00 0.00 610 LEU A O 14
ATOM 19224 N N . ILE A 1 33 ? 6.184 -7.252 -6.964 1.00 0.00 611 ILE A N 14
ATOM 19225 C CA . ILE A 1 33 ? 6.509 -8.495 -7.658 1.00 0.00 611 ILE A CA 14
ATOM 19226 C C . ILE A 1 33 ? 5.770 -8.510 -8.997 1.00 0.00 611 ILE A C 14
ATOM 19227 O O . ILE A 1 33 ? 6.387 -8.856 -9.995 1.00 0.00 611 ILE A O 14
ATOM 19243 N N . LYS A 1 34 ? 4.510 -8.062 -9.077 1.00 0.00 612 LYS A N 14
ATOM 19244 C CA . LYS A 1 34 ? 3.796 -8.167 -10.351 1.00 0.00 612 LYS A CA 14
ATOM 19245 C C . LYS A 1 34 ? 4.249 -7.084 -11.316 1.00 0.00 612 LYS A C 14
ATOM 19246 O O . LYS A 1 34 ? 4.333 -7.343 -12.515 1.00 0.00 612 LYS A O 14
ATOM 19265 N N . GLU A 1 35 ? 4.574 -5.888 -10.809 1.00 0.00 613 GLU A N 14
ATOM 19266 C CA . GLU A 1 35 ? 5.006 -4.800 -11.675 1.00 0.00 613 GLU A CA 14
ATOM 19267 C C . GLU A 1 35 ? 6.417 -5.016 -12.230 1.00 0.00 613 GLU A C 14
ATOM 19268 O O . GLU A 1 35 ? 6.763 -4.402 -13.236 1.00 0.00 613 GLU A O 14
ATOM 19280 N N . TYR A 1 36 ? 7.205 -5.906 -11.613 1.00 0.00 614 TYR A N 14
ATOM 19281 C CA . TYR A 1 36 ? 8.591 -6.146 -11.982 1.00 0.00 614 TYR A CA 14
ATOM 19282 C C . TYR A 1 36 ? 8.792 -7.565 -12.500 1.00 0.00 614 TYR A C 14
ATOM 19283 O O . TYR A 1 36 ? 9.829 -7.857 -13.093 1.00 0.00 614 TYR A O 14
ATOM 19301 N N . GLU A 1 37 ? 7.801 -8.444 -12.330 1.00 0.00 615 GLU A N 14
ATOM 19302 C CA . GLU A 1 37 ? 7.729 -9.723 -12.995 1.00 0.00 615 GLU A CA 14
ATOM 19303 C C . GLU A 1 37 ? 7.841 -9.483 -14.492 1.00 0.00 615 GLU A C 14
ATOM 19304 O O . GLU A 1 37 ? 8.868 -9.799 -15.093 1.00 0.00 615 GLU A O 14
ATOM 19316 N N . ASP A 1 38 ? 6.791 -8.923 -15.094 1.00 0.00 616 ASP A N 14
ATOM 19317 C CA . ASP A 1 38 ? 6.616 -8.926 -16.542 1.00 0.00 616 ASP A CA 14
ATOM 19318 C C . ASP A 1 38 ? 7.616 -7.998 -17.239 1.00 0.00 616 ASP A C 14
ATOM 19319 O O . ASP A 1 38 ? 7.865 -8.135 -18.433 1.00 0.00 616 ASP A O 14
ATOM 19328 N N . ASP A 1 39 ? 8.236 -7.111 -16.456 1.00 0.00 617 ASP A N 14
ATOM 19329 C CA . ASP A 1 39 ? 9.268 -6.161 -16.850 1.00 0.00 617 ASP A CA 14
ATOM 19330 C C . ASP A 1 39 ? 10.599 -6.871 -17.091 1.00 0.00 617 ASP A C 14
ATOM 19331 O O . ASP A 1 39 ? 11.366 -6.509 -17.980 1.00 0.00 617 ASP A O 14
ATOM 19340 N N . TYR A 1 40 ? 10.839 -7.930 -16.312 1.00 0.00 618 TYR A N 14
ATOM 19341 C CA . TYR A 1 40 ? 12.024 -8.775 -16.391 1.00 0.00 618 TYR A CA 14
ATOM 19342 C C . TYR A 1 40 ? 11.692 -10.144 -17.005 1.00 0.00 618 TYR A C 14
ATOM 19343 O O . TYR A 1 40 ? 12.588 -10.966 -17.211 1.00 0.00 618 TYR A O 14
ATOM 19361 N N . GLY A 1 41 ? 10.415 -10.383 -17.321 1.00 0.00 619 GLY A N 14
ATOM 19362 C CA . GLY A 1 41 ? 9.954 -11.575 -18.029 1.00 0.00 619 GLY A CA 14
ATOM 19363 C C . GLY A 1 41 ? 9.499 -12.663 -17.076 1.00 0.00 619 GLY A C 14
ATOM 19364 O O . GLY A 1 41 ? 9.955 -13.805 -17.145 1.00 0.00 619 GLY A O 14
ATOM 19368 N N . GLY A 1 42 ? 8.617 -12.264 -16.169 1.00 0.00 620 GLY A N 14
ATOM 19369 C CA . GLY A 1 42 ? 8.092 -13.054 -15.079 1.00 0.00 620 GLY A CA 14
ATOM 19370 C C . GLY A 1 42 ? 9.151 -13.264 -14.002 1.00 0.00 620 GLY A C 14
ATOM 19371 O O . GLY A 1 42 ? 9.319 -14.392 -13.540 1.00 0.00 620 GLY A O 14
ATOM 19375 N N . ARG A 1 43 ? 9.912 -12.203 -13.670 1.00 0.00 621 ARG A N 14
ATOM 19376 C CA . ARG A 1 43 ? 11.213 -12.384 -13.027 1.00 0.00 621 ARG A CA 14
ATOM 19377 C C . ARG A 1 43 ? 11.624 -11.396 -11.913 1.00 0.00 621 ARG A C 14
ATOM 19378 O O . ARG A 1 43 ? 12.637 -11.647 -11.273 1.00 0.00 621 ARG A O 14
ATOM 19399 N N . ALA A 1 44 ? 10.873 -10.320 -11.641 1.00 0.00 622 ALA A N 14
ATOM 19400 C CA . ALA A 1 44 ? 10.853 -9.523 -10.401 1.00 0.00 622 ALA A CA 14
ATOM 19401 C C . ALA A 1 44 ? 12.122 -9.605 -9.519 1.00 0.00 622 ALA A C 14
ATOM 19402 O O . ALA A 1 44 ? 12.136 -10.347 -8.538 1.00 0.00 622 ALA A O 14
ATOM 19409 N N . PRO A 1 45 ? 13.190 -8.853 -9.831 1.00 0.00 623 PRO A N 14
ATOM 19410 C CA . PRO A 1 45 ? 14.477 -8.966 -9.156 1.00 0.00 623 PRO A CA 14
ATOM 19411 C C . PRO A 1 45 ? 14.361 -8.726 -7.646 1.00 0.00 623 PRO A C 14
ATOM 19412 O O . PRO A 1 45 ? 13.957 -7.642 -7.225 1.00 0.00 623 PRO A O 14
ATOM 19423 N N . THR A 1 46 ? 14.767 -9.708 -6.832 1.00 0.00 624 THR A N 14
ATOM 19424 C CA . THR A 1 46 ? 14.686 -9.705 -5.373 1.00 0.00 624 THR A CA 14
ATOM 19425 C C . THR A 1 46 ? 15.416 -8.469 -4.825 1.00 0.00 624 THR A C 14
ATOM 19426 O O . THR A 1 46 ? 14.945 -7.811 -3.897 1.00 0.00 624 THR A O 14
ATOM 19437 N N . ASN A 1 47 ? 16.532 -8.102 -5.469 1.00 0.00 625 ASN A N 14
ATOM 19438 C CA . ASN A 1 47 ? 17.350 -6.955 -5.108 1.00 0.00 625 ASN A CA 14
ATOM 19439 C C . ASN A 1 47 ? 16.577 -5.644 -5.287 1.00 0.00 625 ASN A C 14
ATOM 19440 O O . ASN A 1 47 ? 16.622 -4.760 -4.430 1.00 0.00 625 ASN A O 14
ATOM 19451 N N . ILE A 1 48 ? 15.867 -5.515 -6.414 1.00 0.00 626 ILE A N 14
ATOM 19452 C CA . ILE A 1 48 ? 15.090 -4.326 -6.732 1.00 0.00 626 ILE A CA 14
ATOM 19453 C C . ILE A 1 48 ? 13.848 -4.292 -5.849 1.00 0.00 626 ILE A C 14
ATOM 19454 O O . ILE A 1 48 ? 13.518 -3.233 -5.336 1.00 0.00 626 ILE A O 14
ATOM 19470 N N . LEU A 1 49 ? 13.201 -5.435 -5.608 1.00 0.00 627 LEU A N 14
ATOM 19471 C CA . LEU A 1 49 ? 12.087 -5.556 -4.673 1.00 0.00 627 LEU A CA 14
ATOM 19472 C C . LEU A 1 49 ? 12.461 -4.984 -3.304 1.00 0.00 627 LEU A C 14
ATOM 19473 O O . LEU A 1 49 ? 11.694 -4.200 -2.751 1.00 0.00 627 LEU A O 14
ATOM 19489 N N . ILE A 1 50 ? 13.644 -5.329 -2.785 1.00 0.00 628 ILE A N 14
ATOM 19490 C CA . ILE A 1 50 ? 14.177 -4.753 -1.552 1.00 0.00 628 ILE A CA 14
ATOM 19491 C C . ILE A 1 50 ? 14.317 -3.234 -1.721 1.00 0.00 628 ILE A C 14
ATOM 19492 O O . ILE A 1 50 ? 13.679 -2.483 -0.975 1.00 0.00 628 ILE A O 14
ATOM 19508 N N . THR A 1 51 ? 15.133 -2.784 -2.686 1.00 0.00 629 THR A N 14
ATOM 19509 C CA . THR A 1 51 ? 15.461 -1.365 -2.829 1.00 0.00 629 THR A CA 14
ATOM 19510 C C . THR A 1 51 ? 14.182 -0.524 -2.976 1.00 0.00 629 THR A C 14
ATOM 19511 O O . THR A 1 51 ? 14.001 0.452 -2.251 1.00 0.00 629 THR A O 14
ATOM 19522 N N . GLU A 1 52 ? 13.247 -0.959 -3.827 1.00 0.00 630 GLU A N 14
ATOM 19523 C CA . GLU A 1 52 ? 11.969 -0.306 -4.060 1.00 0.00 630 GLU A CA 14
ATOM 19524 C C . GLU A 1 52 ? 11.148 -0.274 -2.776 1.00 0.00 630 GLU A C 14
ATOM 19525 O O . GLU A 1 52 ? 10.609 0.774 -2.437 1.00 0.00 630 GLU A O 14
ATOM 19537 N N . MET A 1 53 ? 11.067 -1.372 -2.018 1.00 0.00 631 MET A N 14
ATOM 19538 C CA . MET A 1 53 ? 10.330 -1.355 -0.759 1.00 0.00 631 MET A CA 14
ATOM 19539 C C . MET A 1 53 ? 10.911 -0.327 0.226 1.00 0.00 631 MET A C 14
ATOM 19540 O O . MET A 1 53 ? 10.137 0.333 0.926 1.00 0.00 631 MET A O 14
ATOM 19554 N N . MET A 1 54 ? 12.245 -0.171 0.301 1.00 0.00 632 MET A N 14
ATOM 19555 C CA . MET A 1 54 ? 12.819 0.831 1.206 1.00 0.00 632 MET A CA 14
ATOM 19556 C C . MET A 1 54 ? 12.552 2.237 0.671 1.00 0.00 632 MET A C 14
ATOM 19557 O O . MET A 1 54 ? 12.415 3.171 1.456 1.00 0.00 632 MET A O 14
ATOM 19571 N N . ASP A 1 55 ? 12.448 2.386 -0.649 1.00 0.00 633 ASP A N 14
ATOM 19572 C CA . ASP A 1 55 ? 12.309 3.673 -1.306 1.00 0.00 633 ASP A CA 14
ATOM 19573 C C . ASP A 1 55 ? 10.886 4.172 -1.136 1.00 0.00 633 ASP A C 14
ATOM 19574 O O . ASP A 1 55 ? 10.633 5.291 -0.693 1.00 0.00 633 ASP A O 14
ATOM 19583 N N . ARG A 1 56 ? 9.949 3.284 -1.465 1.00 0.00 634 ARG A N 14
ATOM 19584 C CA . ARG A 1 56 ? 8.537 3.580 -1.523 1.00 0.00 634 ARG A CA 14
ATOM 19585 C C . ARG A 1 56 ? 7.920 3.573 -0.126 1.00 0.00 634 ARG A C 14
ATOM 19586 O O . ARG A 1 56 ? 6.952 4.299 0.096 1.00 0.00 634 ARG A O 14
ATOM 19607 N N . TYR A 1 57 ? 8.440 2.752 0.801 1.00 0.00 635 TYR A N 14
ATOM 19608 C CA . TYR A 1 57 ? 7.748 2.446 2.051 1.00 0.00 635 TYR A CA 14
ATOM 19609 C C . TYR A 1 57 ? 8.653 2.436 3.293 1.00 0.00 635 TYR A C 14
ATOM 19610 O O . TYR A 1 57 ? 8.154 2.201 4.393 1.00 0.00 635 TYR A O 14
ATOM 19628 N N . ASN A 1 58 ? 9.960 2.688 3.141 1.00 0.00 636 ASN A N 14
ATOM 19629 C CA . ASN A 1 58 ? 10.967 2.683 4.213 1.00 0.00 636 ASN A CA 14
ATOM 19630 C C . ASN A 1 58 ? 10.971 1.380 5.031 1.00 0.00 636 ASN A C 14
ATOM 19631 O O . ASN A 1 58 ? 11.115 1.383 6.254 1.00 0.00 636 ASN A O 14
ATOM 19642 N N . VAL A 1 59 ? 10.810 0.244 4.350 1.00 0.00 637 VAL A N 14
ATOM 19643 C CA . VAL A 1 59 ? 10.918 -1.083 4.945 1.00 0.00 637 VAL A CA 14
ATOM 19644 C C . VAL A 1 59 ? 12.378 -1.527 4.785 1.00 0.00 637 VAL A C 14
ATOM 19645 O O . VAL A 1 59 ? 12.904 -1.557 3.673 1.00 0.00 637 VAL A O 14
ATOM 19658 N N . SER A 1 60 ? 13.043 -1.822 5.906 1.00 0.00 638 SER A N 14
ATOM 19659 C CA . SER A 1 60 ? 14.436 -2.234 5.985 1.00 0.00 638 SER A CA 14
ATOM 19660 C C . SER A 1 60 ? 14.612 -3.583 5.295 1.00 0.00 638 SER A C 14
ATOM 19661 O O . SER A 1 60 ? 13.695 -4.397 5.310 1.00 0.00 638 SER A O 14
ATOM 19669 N N . GLU A 1 61 ? 15.804 -3.850 4.759 1.00 0.00 639 GLU A N 14
ATOM 19670 C CA . GLU A 1 61 ? 16.102 -5.017 3.935 1.00 0.00 639 GLU A CA 14
ATOM 19671 C C . GLU A 1 61 ? 15.688 -6.328 4.609 1.00 0.00 639 GLU A C 14
ATOM 19672 O O . GLU A 1 61 ? 15.113 -7.195 3.957 1.00 0.00 639 GLU A O 14
ATOM 19684 N N . GLU A 1 62 ? 15.898 -6.441 5.922 1.00 0.00 640 GLU A N 14
ATOM 19685 C CA . GLU A 1 62 ? 15.533 -7.635 6.689 1.00 0.00 640 GLU A CA 14
ATOM 19686 C C . GLU A 1 62 ? 14.005 -7.760 6.753 1.00 0.00 640 GLU A C 14
ATOM 19687 O O . GLU A 1 62 ? 13.421 -8.818 6.518 1.00 0.00 640 GLU A O 14
ATOM 19699 N N . LYS A 1 63 ? 13.362 -6.625 7.025 1.00 0.00 641 LYS A N 14
ATOM 19700 C CA . LYS A 1 63 ? 11.925 -6.429 7.107 1.00 0.00 641 LYS A CA 14
ATOM 19701 C C . LYS A 1 63 ? 11.231 -6.544 5.747 1.00 0.00 641 LYS A C 14
ATOM 19702 O O . LYS A 1 63 ? 10.006 -6.606 5.715 1.00 0.00 641 LYS A O 14
ATOM 19721 N N . VAL A 1 64 ? 11.983 -6.543 4.644 1.00 0.00 642 VAL A N 14
ATOM 19722 C CA . VAL A 1 64 ? 11.514 -6.967 3.324 1.00 0.00 642 VAL A CA 14
ATOM 19723 C C . VAL A 1 64 ? 11.802 -8.449 3.111 1.00 0.00 642 VAL A C 14
ATOM 19724 O O . VAL A 1 64 ? 10.895 -9.158 2.689 1.00 0.00 642 VAL A O 14
ATOM 19737 N N . GLU A 1 65 ? 13.013 -8.938 3.394 1.00 0.00 643 GLU A N 14
ATOM 19738 C CA . GLU A 1 65 ? 13.359 -10.345 3.200 1.00 0.00 643 GLU A CA 14
ATOM 19739 C C . GLU A 1 65 ? 12.414 -11.267 3.975 1.00 0.00 643 GLU A C 14
ATOM 19740 O O . GLU A 1 65 ? 12.120 -12.368 3.509 1.00 0.00 643 GLU A O 14
ATOM 19752 N N . GLU A 1 66 ? 11.856 -10.803 5.101 1.00 0.00 644 GLU A N 14
ATOM 19753 C CA . GLU A 1 66 ? 10.798 -11.536 5.783 1.00 0.00 644 GLU A CA 14
ATOM 19754 C C . GLU A 1 66 ? 9.602 -11.745 4.845 1.00 0.00 644 GLU A C 14
ATOM 19755 O O . GLU A 1 66 ? 9.123 -12.864 4.699 1.00 0.00 644 GLU A O 14
ATOM 19767 N N . LEU A 1 67 ? 9.149 -10.677 4.180 1.00 0.00 645 LEU A N 14
ATOM 19768 C CA . LEU A 1 67 ? 7.995 -10.635 3.289 1.00 0.00 645 LEU A CA 14
ATOM 19769 C C . LEU A 1 67 ? 8.257 -11.601 2.152 1.00 0.00 645 LEU A C 14
ATOM 19770 O O . LEU A 1 67 ? 7.406 -12.423 1.807 1.00 0.00 645 LEU A O 14
ATOM 19786 N N . ILE A 1 68 ? 9.475 -11.513 1.617 1.00 0.00 646 ILE A N 14
ATOM 19787 C CA . ILE A 1 68 ? 9.897 -12.339 0.509 1.00 0.00 646 ILE A CA 14
ATOM 19788 C C . ILE A 1 68 ? 9.906 -13.796 0.969 1.00 0.00 646 ILE A C 14
ATOM 19789 O O . ILE A 1 68 ? 9.446 -14.641 0.205 1.00 0.00 646 ILE A O 14
ATOM 19805 N N . ARG A 1 69 ? 10.336 -14.122 2.202 1.00 0.00 647 ARG A N 14
ATOM 19806 C CA . ARG A 1 69 ? 10.296 -15.526 2.607 1.00 0.00 647 ARG A CA 14
ATOM 19807 C C . ARG A 1 69 ? 8.863 -15.962 2.869 1.00 0.00 647 ARG A C 14
ATOM 19808 O O . ARG A 1 69 ? 8.439 -16.942 2.275 1.00 0.00 647 ARG A O 14
ATOM 19829 N N . ILE A 1 70 ? 8.080 -15.215 3.651 1.00 0.00 648 ILE A N 14
ATOM 19830 C CA . ILE A 1 70 ? 6.728 -15.585 4.068 1.00 0.00 648 ILE A CA 14
ATOM 19831 C C . ILE A 1 70 ? 5.905 -15.960 2.844 1.00 0.00 648 ILE A C 14
ATOM 19832 O O . ILE A 1 70 ? 5.335 -17.049 2.790 1.00 0.00 648 ILE A O 14
ATOM 19848 N N . LEU A 1 71 ? 5.849 -15.091 1.832 1.00 0.00 649 LEU A N 14
ATOM 19849 C CA . LEU A 1 71 ? 5.045 -15.407 0.673 1.00 0.00 649 LEU A CA 14
ATOM 19850 C C . LEU A 1 71 ? 5.615 -16.587 -0.148 1.00 0.00 649 LEU A C 14
ATOM 19851 O O . LEU A 1 71 ? 4.856 -17.268 -0.836 1.00 0.00 649 LEU A O 14
ATOM 19867 N N . LYS A 1 72 ? 6.925 -16.857 -0.072 1.00 0.00 650 LYS A N 14
ATOM 19868 C CA . LYS A 1 72 ? 7.574 -18.010 -0.736 1.00 0.00 650 LYS A CA 14
ATOM 19869 C C . LYS A 1 72 ? 7.210 -19.290 0.007 1.00 0.00 650 LYS A C 14
ATOM 19870 O O . LYS A 1 72 ? 6.866 -20.301 -0.595 1.00 0.00 650 LYS A O 14
ATOM 19889 N N . ASP A 1 73 ? 7.256 -19.206 1.329 1.00 0.00 651 ASP A N 14
ATOM 19890 C CA . ASP A 1 73 ? 6.976 -20.228 2.323 1.00 0.00 651 ASP A CA 14
ATOM 19891 C C . ASP A 1 73 ? 5.519 -20.673 2.174 1.00 0.00 651 ASP A C 14
ATOM 19892 O O . ASP A 1 73 ? 5.212 -21.861 2.214 1.00 0.00 651 ASP A O 14
ATOM 19901 N N . LYS A 1 74 ? 4.622 -19.706 1.950 1.00 0.00 652 LYS A N 14
ATOM 19902 C CA . LYS A 1 74 ? 3.211 -19.927 1.637 1.00 0.00 652 LYS A CA 14
ATOM 19903 C C . LYS A 1 74 ? 2.991 -20.553 0.259 1.00 0.00 652 LYS A C 14
ATOM 19904 O O . LYS A 1 74 ? 1.865 -20.946 -0.037 1.00 0.00 652 LYS A O 14
ATOM 19923 N N . GLY A 1 75 ? 4.014 -20.600 -0.601 1.00 0.00 653 GLY A N 14
ATOM 19924 C CA . GLY A 1 75 ? 3.859 -20.957 -2.001 1.00 0.00 653 GLY A CA 14
ATOM 19925 C C . GLY A 1 75 ? 3.019 -19.930 -2.761 1.00 0.00 653 GLY A C 14
ATOM 19926 O O . GLY A 1 75 ? 2.473 -20.271 -3.804 1.00 0.00 653 GLY A O 14
ATOM 19930 N N . ALA A 1 76 ? 2.884 -18.696 -2.249 1.00 0.00 654 ALA A N 14
ATOM 19931 C CA . ALA A 1 76 ? 2.226 -17.608 -2.956 1.00 0.00 654 ALA A CA 14
ATOM 19932 C C . ALA A 1 76 ? 3.167 -16.999 -3.995 1.00 0.00 654 ALA A C 14
ATOM 19933 O O . ALA A 1 76 ? 2.716 -16.569 -5.057 1.00 0.00 654 ALA A O 14
ATOM 19940 N N . ILE A 1 77 ? 4.472 -16.970 -3.706 1.00 0.00 655 ILE A N 14
ATOM 19941 C CA . ILE A 1 77 ? 5.480 -16.515 -4.653 1.00 0.00 655 ILE A CA 14
ATOM 19942 C C . ILE A 1 77 ? 6.604 -17.539 -4.711 1.00 0.00 655 ILE A C 14
ATOM 19943 O O . ILE A 1 77 ? 6.578 -18.570 -4.036 1.00 0.00 655 ILE A O 14
ATOM 19959 N N . PHE A 1 78 ? 7.587 -17.246 -5.549 1.00 0.00 656 PHE A N 14
ATOM 19960 C CA . PHE A 1 78 ? 8.668 -18.127 -5.898 1.00 0.00 656 PHE A CA 14
ATOM 19961 C C . PHE A 1 78 ? 9.896 -17.303 -6.244 1.00 0.00 656 PHE A C 14
ATOM 19962 O O . PHE A 1 78 ? 9.801 -16.087 -6.413 1.00 0.00 656 PHE A O 14
ATOM 19979 N N . GLU A 1 79 ? 11.033 -17.981 -6.392 1.00 0.00 657 GLU A N 14
ATOM 19980 C CA . GLU A 1 79 ? 12.301 -17.387 -6.776 1.00 0.00 657 GLU A CA 14
ATOM 19981 C C . GLU A 1 79 ? 12.926 -18.268 -7.872 1.00 0.00 657 GLU A C 14
ATOM 19982 O O . GLU A 1 79 ? 13.725 -19.148 -7.553 1.00 0.00 657 GLU A O 14
ATOM 19994 N N . PRO A 1 80 ? 12.537 -18.092 -9.157 1.00 0.00 658 PRO A N 14
ATOM 19995 C CA . PRO A 1 80 ? 13.013 -18.892 -10.288 1.00 0.00 658 PRO A CA 14
ATOM 19996 C C . PRO A 1 80 ? 14.533 -18.865 -10.458 1.00 0.00 658 PRO A C 14
ATOM 19997 O O . PRO A 1 80 ? 15.101 -19.786 -11.042 1.00 0.00 658 PRO A O 14
ATOM 20008 N N . ALA A 1 81 ? 15.188 -17.821 -9.949 1.00 0.00 659 ALA A N 14
ATOM 20009 C CA . ALA A 1 81 ? 16.624 -17.748 -9.775 1.00 0.00 659 ALA A CA 14
ATOM 20010 C C . ALA A 1 81 ? 16.891 -16.978 -8.505 1.00 0.00 659 ALA A C 14
ATOM 20011 O O . ALA A 1 81 ? 16.181 -16.017 -8.230 1.00 0.00 659 ALA A O 14
ATOM 20018 N N . ARG A 1 82 ? 17.950 -17.345 -7.779 1.00 0.00 660 ARG A N 14
ATOM 20019 C CA . ARG A 1 82 ? 18.414 -16.563 -6.649 1.00 0.00 660 ARG A CA 14
ATOM 20020 C C . ARG A 1 82 ? 18.683 -15.148 -7.131 1.00 0.00 660 ARG A C 14
ATOM 20021 O O . ARG A 1 82 ? 19.594 -14.927 -7.929 1.00 0.00 660 ARG A O 14
ATOM 20042 N N . GLY A 1 83 ? 17.847 -14.222 -6.675 1.00 0.00 661 GLY A N 14
ATOM 20043 C CA . GLY A 1 83 ? 17.893 -12.832 -7.087 1.00 0.00 661 GLY A CA 14
ATOM 20044 C C . GLY A 1 83 ? 16.711 -12.373 -7.933 1.00 0.00 661 GLY A C 14
ATOM 20045 O O . GLY A 1 83 ? 16.672 -11.187 -8.259 1.00 0.00 661 GLY A O 14
ATOM 20049 N N . TYR A 1 84 ? 15.766 -13.256 -8.283 1.00 0.00 662 TYR A N 14
ATOM 20050 C CA . TYR A 1 84 ? 14.680 -12.992 -9.219 1.00 0.00 662 TYR A CA 14
ATOM 20051 C C . TYR A 1 84 ? 13.420 -13.775 -8.827 1.00 0.00 662 TYR A C 14
ATOM 20052 O O . TYR A 1 84 ? 13.422 -15.002 -8.916 1.00 0.00 662 TYR A O 14
ATOM 20070 N N . LEU A 1 85 ? 12.366 -13.076 -8.383 1.00 0.00 663 LEU A N 14
ATOM 20071 C CA . LEU A 1 85 ? 11.086 -13.613 -7.913 1.00 0.00 663 LEU A CA 14
ATOM 20072 C C . LEU A 1 85 ? 10.069 -13.829 -9.038 1.00 0.00 663 LEU A C 14
ATOM 20073 O O . LEU A 1 85 ? 10.258 -13.418 -10.179 1.00 0.00 663 LEU A O 14
ATOM 20089 N N . LYS A 1 86 ? 8.959 -14.474 -8.673 1.00 0.00 664 LYS A N 14
ATOM 20090 C CA . LYS A 1 86 ? 7.790 -14.782 -9.488 1.00 0.00 664 LYS A CA 14
ATOM 20091 C C . LYS A 1 86 ? 6.611 -14.952 -8.542 1.00 0.00 664 LYS A C 14
ATOM 20092 O O . LYS A 1 86 ? 6.813 -15.429 -7.429 1.00 0.00 664 LYS A O 14
ATOM 20111 N N . ILE A 1 87 ? 5.394 -14.619 -8.974 1.00 0.00 665 ILE A N 14
ATOM 20112 C CA . ILE A 1 87 ? 4.182 -15.021 -8.275 1.00 0.00 665 ILE A CA 14
ATOM 20113 C C . ILE A 1 87 ? 3.836 -16.430 -8.766 1.00 0.00 665 ILE A C 14
ATOM 20114 O O . ILE A 1 87 ? 3.999 -16.709 -9.957 1.00 0.00 665 ILE A O 14
ATOM 20130 N N . VAL A 1 88 ? 3.410 -17.322 -7.859 1.00 0.00 666 VAL A N 14
ATOM 20131 C CA . VAL A 1 88 ? 3.149 -18.736 -8.156 1.00 0.00 666 VAL A CA 14
ATOM 20132 C C . VAL A 1 88 ? 2.360 -18.930 -9.458 1.00 0.00 666 VAL A C 14
ATOM 20133 O O . VAL A 1 88 ? 2.859 -19.697 -10.320 1.00 0.00 666 VAL A O 14
ATOM 20147 N N . GLY A 1 1 ? -42.556 -23.303 -14.176 1.00 0.00 579 GLY A N 15
ATOM 20148 C CA . GLY A 1 1 ? -42.141 -22.814 -15.504 1.00 0.00 579 GLY A CA 15
ATOM 20149 C C . GLY A 1 1 ? -41.105 -21.710 -15.348 1.00 0.00 579 GLY A C 15
ATOM 20150 O O . GLY A 1 1 ? -41.021 -21.124 -14.273 1.00 0.00 579 GLY A O 15
ATOM 20156 N N . ALA A 1 2 ? -40.323 -21.437 -16.402 1.00 0.00 580 ALA A N 15
ATOM 20157 C CA . ALA A 1 2 ? -39.191 -20.510 -16.343 1.00 0.00 580 ALA A CA 15
ATOM 20158 C C . ALA A 1 2 ? -39.596 -19.065 -16.018 1.00 0.00 580 ALA A C 15
ATOM 20159 O O . ALA A 1 2 ? -38.792 -18.348 -15.434 1.00 0.00 580 ALA A O 15
ATOM 20166 N N . MET A 1 3 ? -40.823 -18.662 -16.384 1.00 0.00 581 MET A N 15
ATOM 20167 C CA . MET A 1 3 ? -41.545 -17.404 -16.118 1.00 0.00 581 MET A CA 15
ATOM 20168 C C . MET A 1 3 ? -40.833 -16.064 -16.396 1.00 0.00 581 MET A C 15
ATOM 20169 O O . MET A 1 3 ? -41.507 -15.036 -16.430 1.00 0.00 581 MET A O 15
ATOM 20183 N N . GLY A 1 4 ? -39.523 -16.043 -16.657 1.00 0.00 582 GLY A N 15
ATOM 20184 C CA . GLY A 1 4 ? -38.742 -14.854 -16.976 1.00 0.00 582 GLY A CA 15
ATOM 20185 C C . GLY A 1 4 ? -39.022 -14.357 -18.393 1.00 0.00 582 GLY A C 15
ATOM 20186 O O . GLY A 1 4 ? -38.130 -14.359 -19.243 1.00 0.00 582 GLY A O 15
ATOM 20190 N N . GLU A 1 5 ? -40.261 -13.937 -18.664 1.00 0.00 583 GLU A N 15
ATOM 20191 C CA . GLU A 1 5 ? -40.631 -13.217 -19.882 1.00 0.00 583 GLU A CA 15
ATOM 20192 C C . GLU A 1 5 ? -39.877 -11.882 -19.914 1.00 0.00 583 GLU A C 15
ATOM 20193 O O . GLU A 1 5 ? -39.220 -11.558 -20.905 1.00 0.00 583 GLU A O 15
ATOM 20205 N N . THR A 1 6 ? -39.866 -11.183 -18.777 1.00 0.00 584 THR A N 15
ATOM 20206 C CA . THR A 1 6 ? -38.902 -10.146 -18.435 1.00 0.00 584 THR A CA 15
ATOM 20207 C C . THR A 1 6 ? -38.257 -10.562 -17.105 1.00 0.00 584 THR A C 15
ATOM 20208 O O . THR A 1 6 ? -38.725 -11.509 -16.469 1.00 0.00 584 THR A O 15
ATOM 20219 N N . GLY A 1 7 ? -37.164 -9.898 -16.712 1.00 0.00 585 GLY A N 15
ATOM 20220 C CA . GLY A 1 7 ? -36.276 -10.381 -15.658 1.00 0.00 585 GLY A CA 15
ATOM 20221 C C . GLY A 1 7 ? -35.688 -11.735 -16.029 1.00 0.00 585 GLY A C 15
ATOM 20222 O O . GLY A 1 7 ? -35.963 -12.773 -15.429 1.00 0.00 585 GLY A O 15
ATOM 20226 N N . LYS A 1 8 ? -34.879 -11.683 -17.080 1.00 0.00 586 LYS A N 15
ATOM 20227 C CA . LYS A 1 8 ? -33.863 -12.653 -17.415 1.00 0.00 586 LYS A CA 15
ATOM 20228 C C . LYS A 1 8 ? -32.688 -11.807 -17.892 1.00 0.00 586 LYS A C 15
ATOM 20229 O O . LYS A 1 8 ? -32.901 -10.692 -18.374 1.00 0.00 586 LYS A O 15
ATOM 20248 N N . ILE A 1 9 ? -31.463 -12.329 -17.772 1.00 0.00 587 ILE A N 15
ATOM 20249 C CA . ILE A 1 9 ? -30.202 -11.688 -18.199 1.00 0.00 587 ILE A CA 15
ATOM 20250 C C . ILE A 1 9 ? -29.771 -10.466 -17.372 1.00 0.00 587 ILE A C 15
ATOM 20251 O O . ILE A 1 9 ? -28.672 -9.923 -17.456 1.00 0.00 587 ILE A O 15
ATOM 20267 N N . ASP A 1 10 ? -30.625 -10.175 -16.428 1.00 0.00 588 ASP A N 15
ATOM 20268 C CA . ASP A 1 10 ? -30.620 -9.231 -15.315 1.00 0.00 588 ASP A CA 15
ATOM 20269 C C . ASP A 1 10 ? -29.724 -9.691 -14.164 1.00 0.00 588 ASP A C 15
ATOM 20270 O O . ASP A 1 10 ? -30.028 -9.539 -12.982 1.00 0.00 588 ASP A O 15
ATOM 20279 N N . ILE A 1 11 ? -28.584 -10.257 -14.540 1.00 0.00 589 ILE A N 15
ATOM 20280 C CA . ILE A 1 11 ? -27.596 -10.887 -13.660 1.00 0.00 589 ILE A CA 15
ATOM 20281 C C . ILE A 1 11 ? -26.759 -9.807 -12.937 1.00 0.00 589 ILE A C 15
ATOM 20282 O O . ILE A 1 11 ? -25.532 -9.821 -12.963 1.00 0.00 589 ILE A O 15
ATOM 20298 N N . ASP A 1 12 ? -27.429 -8.875 -12.256 1.00 0.00 590 ASP A N 15
ATOM 20299 C CA . ASP A 1 12 ? -26.840 -7.761 -11.502 1.00 0.00 590 ASP A CA 15
ATOM 20300 C C . ASP A 1 12 ? -25.770 -8.243 -10.512 1.00 0.00 590 ASP A C 15
ATOM 20301 O O . ASP A 1 12 ? -24.692 -7.662 -10.401 1.00 0.00 590 ASP A O 15
ATOM 20310 N N . LYS A 1 13 ? -26.031 -9.393 -9.881 1.00 0.00 591 LYS A N 15
ATOM 20311 C CA . LYS A 1 13 ? -25.152 -10.090 -8.940 1.00 0.00 591 LYS A CA 15
ATOM 20312 C C . LYS A 1 13 ? -23.809 -10.555 -9.515 1.00 0.00 591 LYS A C 15
ATOM 20313 O O . LYS A 1 13 ? -23.035 -11.203 -8.812 1.00 0.00 591 LYS A O 15
ATOM 20332 N N . VAL A 1 14 ? -23.546 -10.287 -10.795 1.00 0.00 592 VAL A N 15
ATOM 20333 C CA . VAL A 1 14 ? -22.243 -10.502 -11.426 1.00 0.00 592 VAL A CA 15
ATOM 20334 C C . VAL A 1 14 ? -21.120 -9.721 -10.717 1.00 0.00 592 VAL A C 15
ATOM 20335 O O . VAL A 1 14 ? -19.962 -10.123 -10.821 1.00 0.00 592 VAL A O 15
ATOM 20348 N N . GLU A 1 15 ? -21.432 -8.649 -9.973 1.00 0.00 593 GLU A N 15
ATOM 20349 C CA . GLU A 1 15 ? -20.460 -7.943 -9.142 1.00 0.00 593 GLU A CA 15
ATOM 20350 C C . GLU A 1 15 ? -21.110 -7.469 -7.833 1.00 0.00 593 GLU A C 15
ATOM 20351 O O . GLU A 1 15 ? -22.224 -7.896 -7.523 1.00 0.00 593 GLU A O 15
ATOM 20363 N N . GLY A 1 16 ? -20.419 -6.634 -7.039 1.00 0.00 594 GLY A N 15
ATOM 20364 C CA . GLY A 1 16 ? -20.938 -6.183 -5.755 1.00 0.00 594 GLY A CA 15
ATOM 20365 C C . GLY A 1 16 ? -19.895 -5.659 -4.759 1.00 0.00 594 GLY A C 15
ATOM 20366 O O . GLY A 1 16 ? -20.053 -5.880 -3.558 1.00 0.00 594 GLY A O 15
ATOM 20370 N N . ARG A 1 17 ? -18.818 -5.006 -5.215 1.00 0.00 595 ARG A N 15
ATOM 20371 C CA . ARG A 1 17 ? -17.751 -4.497 -4.352 1.00 0.00 595 ARG A CA 15
ATOM 20372 C C . ARG A 1 17 ? -18.284 -3.496 -3.325 1.00 0.00 595 ARG A C 15
ATOM 20373 O O . ARG A 1 17 ? -18.933 -2.510 -3.669 1.00 0.00 595 ARG A O 15
ATOM 20394 N N . THR A 1 18 ? -17.957 -3.739 -2.057 1.00 0.00 596 THR A N 15
ATOM 20395 C CA . THR A 1 18 ? -18.219 -2.855 -0.930 1.00 0.00 596 THR A CA 15
ATOM 20396 C C . THR A 1 18 ? -17.239 -1.671 -0.898 1.00 0.00 596 THR A C 15
ATOM 20397 O O . THR A 1 18 ? -16.135 -1.783 -1.437 1.00 0.00 596 THR A O 15
ATOM 20408 N N . PRO A 1 19 ? -17.568 -0.586 -0.171 1.00 0.00 597 PRO A N 15
ATOM 20409 C CA . PRO A 1 19 ? -16.639 0.500 0.124 1.00 0.00 597 PRO A CA 15
ATOM 20410 C C . PRO A 1 19 ? -15.524 0.009 1.064 1.00 0.00 597 PRO A C 15
ATOM 20411 O O . PRO A 1 19 ? -15.723 -0.081 2.276 1.00 0.00 597 PRO A O 15
ATOM 20422 N N . LYS A 1 20 ? -14.352 -0.330 0.514 1.00 0.00 598 LYS A N 15
ATOM 20423 C CA . LYS A 1 20 ? -13.172 -0.727 1.280 1.00 0.00 598 LYS A CA 15
ATOM 20424 C C . LYS A 1 20 ? -11.915 -0.362 0.482 1.00 0.00 598 LYS A C 15
ATOM 20425 O O . LYS A 1 20 ? -11.991 -0.164 -0.730 1.00 0.00 598 LYS A O 15
ATOM 20444 N N . SER A 1 21 ? -10.759 -0.336 1.147 1.00 0.00 599 SER A N 15
ATOM 20445 C CA . SER A 1 21 ? -9.432 -0.399 0.551 1.00 0.00 599 SER A CA 15
ATOM 20446 C C . SER A 1 21 ? -8.526 -1.089 1.578 1.00 0.00 599 SER A C 15
ATOM 20447 O O . SER A 1 21 ? -8.874 -1.132 2.762 1.00 0.00 599 SER A O 15
ATOM 20455 N N . GLU A 1 22 ? -7.381 -1.628 1.147 1.00 0.00 600 GLU A N 15
ATOM 20456 C CA . GLU A 1 22 ? -6.399 -2.274 2.011 1.00 0.00 600 GLU A CA 15
ATOM 20457 C C . GLU A 1 22 ? -5.014 -2.178 1.376 1.00 0.00 600 GLU A C 15
ATOM 20458 O O . GLU A 1 22 ? -4.889 -2.053 0.158 1.00 0.00 600 GLU A O 15
ATOM 20470 N N . ARG A 1 23 ? -3.979 -2.348 2.206 1.00 0.00 601 ARG A N 15
ATOM 20471 C CA . ARG A 1 23 ? -2.607 -2.654 1.818 1.00 0.00 601 ARG A CA 15
ATOM 20472 C C . ARG A 1 23 ? -1.910 -3.230 3.051 1.00 0.00 601 ARG A C 15
ATOM 20473 O O . ARG A 1 23 ? -2.298 -2.908 4.177 1.00 0.00 601 ARG A O 15
ATOM 20494 N N . ASP A 1 24 ? -0.826 -3.976 2.857 1.00 0.00 602 ASP A N 15
ATOM 20495 C CA . ASP A 1 24 ? 0.073 -4.455 3.905 1.00 0.00 602 ASP A CA 15
ATOM 20496 C C . ASP A 1 24 ? 1.456 -4.595 3.284 1.00 0.00 602 ASP A C 15
ATOM 20497 O O . ASP A 1 24 ? 1.533 -4.652 2.060 1.00 0.00 602 ASP A O 15
ATOM 20506 N N . LYS A 1 25 ? 2.535 -4.722 4.062 1.00 0.00 603 LYS A N 15
ATOM 20507 C CA . LYS A 1 25 ? 3.876 -4.867 3.483 1.00 0.00 603 LYS A CA 15
ATOM 20508 C C . LYS A 1 25 ? 3.930 -6.114 2.599 1.00 0.00 603 LYS A C 15
ATOM 20509 O O . LYS A 1 25 ? 4.505 -6.067 1.517 1.00 0.00 603 LYS A O 15
ATOM 20528 N N . PHE A 1 26 ? 3.271 -7.197 3.029 1.00 0.00 604 PHE A N 15
ATOM 20529 C CA . PHE A 1 26 ? 3.080 -8.424 2.262 1.00 0.00 604 PHE A CA 15
ATOM 20530 C C . PHE A 1 26 ? 2.479 -8.120 0.883 1.00 0.00 604 PHE A C 15
ATOM 20531 O O . PHE A 1 26 ? 2.989 -8.565 -0.144 1.00 0.00 604 PHE A O 15
ATOM 20548 N N . ARG A 1 27 ? 1.389 -7.342 0.869 1.00 0.00 605 ARG A N 15
ATOM 20549 C CA . ARG A 1 27 ? 0.721 -6.906 -0.348 1.00 0.00 605 ARG A CA 15
ATOM 20550 C C . ARG A 1 27 ? 1.648 -6.000 -1.158 1.00 0.00 605 ARG A C 15
ATOM 20551 O O . ARG A 1 27 ? 1.848 -6.283 -2.330 1.00 0.00 605 ARG A O 15
ATOM 20572 N N . LEU A 1 28 ? 2.253 -4.965 -0.561 1.00 0.00 606 LEU A N 15
ATOM 20573 C CA . LEU A 1 28 ? 3.140 -4.030 -1.240 1.00 0.00 606 LEU A CA 15
ATOM 20574 C C . LEU A 1 28 ? 4.249 -4.816 -1.934 1.00 0.00 606 LEU A C 15
ATOM 20575 O O . LEU A 1 28 ? 4.495 -4.592 -3.117 1.00 0.00 606 LEU A O 15
ATOM 20591 N N . LEU A 1 29 ? 4.853 -5.785 -1.232 1.00 0.00 607 LEU A N 15
ATOM 20592 C CA . LEU A 1 29 ? 5.850 -6.656 -1.821 1.00 0.00 607 LEU A CA 15
ATOM 20593 C C . LEU A 1 29 ? 5.263 -7.421 -3.011 1.00 0.00 607 LEU A C 15
ATOM 20594 O O . LEU A 1 29 ? 5.859 -7.414 -4.084 1.00 0.00 607 LEU A O 15
ATOM 20610 N N . LEU A 1 30 ? 4.107 -8.072 -2.848 1.00 0.00 608 LEU A N 15
ATOM 20611 C CA . LEU A 1 30 ? 3.555 -8.957 -3.866 1.00 0.00 608 LEU A CA 15
ATOM 20612 C C . LEU A 1 30 ? 3.161 -8.171 -5.119 1.00 0.00 608 LEU A C 15
ATOM 20613 O O . LEU A 1 30 ? 3.286 -8.674 -6.230 1.00 0.00 608 LEU A O 15
ATOM 20629 N N . GLU A 1 31 ? 2.712 -6.932 -4.944 1.00 0.00 609 GLU A N 15
ATOM 20630 C CA . GLU A 1 31 ? 2.357 -5.992 -5.984 1.00 0.00 609 GLU A CA 15
ATOM 20631 C C . GLU A 1 31 ? 3.625 -5.500 -6.698 1.00 0.00 609 GLU A C 15
ATOM 20632 O O . GLU A 1 31 ? 3.645 -5.471 -7.929 1.00 0.00 609 GLU A O 15
ATOM 20644 N N . LEU A 1 32 ? 4.729 -5.248 -5.976 1.00 0.00 610 LEU A N 15
ATOM 20645 C CA . LEU A 1 32 ? 6.007 -5.030 -6.651 1.00 0.00 610 LEU A CA 15
ATOM 20646 C C . LEU A 1 32 ? 6.415 -6.272 -7.443 1.00 0.00 610 LEU A C 15
ATOM 20647 O O . LEU A 1 32 ? 6.991 -6.129 -8.517 1.00 0.00 610 LEU A O 15
ATOM 20663 N N . ILE A 1 33 ? 6.132 -7.488 -6.952 1.00 0.00 611 ILE A N 15
ATOM 20664 C CA . ILE A 1 33 ? 6.480 -8.687 -7.711 1.00 0.00 611 ILE A CA 15
ATOM 20665 C C . ILE A 1 33 ? 5.756 -8.651 -9.061 1.00 0.00 611 ILE A C 15
ATOM 20666 O O . ILE A 1 33 ? 6.390 -8.940 -10.067 1.00 0.00 611 ILE A O 15
ATOM 20682 N N . LYS A 1 34 ? 4.495 -8.208 -9.143 1.00 0.00 612 LYS A N 15
ATOM 20683 C CA . LYS A 1 34 ? 3.770 -8.260 -10.418 1.00 0.00 612 LYS A CA 15
ATOM 20684 C C . LYS A 1 34 ? 4.177 -7.099 -11.316 1.00 0.00 612 LYS A C 15
ATOM 20685 O O . LYS A 1 34 ? 4.256 -7.284 -12.530 1.00 0.00 612 LYS A O 15
ATOM 20704 N N . GLU A 1 35 ? 4.494 -5.931 -10.743 1.00 0.00 613 GLU A N 15
ATOM 20705 C CA . GLU A 1 35 ? 4.937 -4.787 -11.531 1.00 0.00 613 GLU A CA 15
ATOM 20706 C C . GLU A 1 35 ? 6.337 -5.007 -12.122 1.00 0.00 613 GLU A C 15
ATOM 20707 O O . GLU A 1 35 ? 6.687 -4.335 -13.089 1.00 0.00 613 GLU A O 15
ATOM 20719 N N . TYR A 1 36 ? 7.118 -5.953 -11.576 1.00 0.00 614 TYR A N 15
ATOM 20720 C CA . TYR A 1 36 ? 8.505 -6.183 -11.962 1.00 0.00 614 TYR A CA 15
ATOM 20721 C C . TYR A 1 36 ? 8.706 -7.575 -12.557 1.00 0.00 614 TYR A C 15
ATOM 20722 O O . TYR A 1 36 ? 9.727 -7.832 -13.192 1.00 0.00 614 TYR A O 15
ATOM 20740 N N . GLU A 1 37 ? 7.725 -8.469 -12.413 1.00 0.00 615 GLU A N 15
ATOM 20741 C CA . GLU A 1 37 ? 7.623 -9.691 -13.176 1.00 0.00 615 GLU A CA 15
ATOM 20742 C C . GLU A 1 37 ? 7.632 -9.317 -14.652 1.00 0.00 615 GLU A C 15
ATOM 20743 O O . GLU A 1 37 ? 8.607 -9.624 -15.339 1.00 0.00 615 GLU A O 15
ATOM 20755 N N . ASP A 1 38 ? 6.593 -8.637 -15.140 1.00 0.00 616 ASP A N 15
ATOM 20756 C CA . ASP A 1 38 ? 6.393 -8.406 -16.571 1.00 0.00 616 ASP A CA 15
ATOM 20757 C C . ASP A 1 38 ? 7.525 -7.567 -17.171 1.00 0.00 616 ASP A C 15
ATOM 20758 O O . ASP A 1 38 ? 7.839 -7.695 -18.350 1.00 0.00 616 ASP A O 15
ATOM 20767 N N . ASP A 1 39 ? 8.212 -6.796 -16.324 1.00 0.00 617 ASP A N 15
ATOM 20768 C CA . ASP A 1 39 ? 9.326 -5.932 -16.690 1.00 0.00 617 ASP A CA 15
ATOM 20769 C C . ASP A 1 39 ? 10.572 -6.743 -17.042 1.00 0.00 617 ASP A C 15
ATOM 20770 O O . ASP A 1 39 ? 11.403 -6.324 -17.844 1.00 0.00 617 ASP A O 15
ATOM 20779 N N . TYR A 1 40 ? 10.663 -7.945 -16.470 1.00 0.00 618 TYR A N 15
ATOM 20780 C CA . TYR A 1 40 ? 11.715 -8.915 -16.713 1.00 0.00 618 TYR A CA 15
ATOM 20781 C C . TYR A 1 40 ? 11.155 -10.145 -17.437 1.00 0.00 618 TYR A C 15
ATOM 20782 O O . TYR A 1 40 ? 11.899 -11.080 -17.745 1.00 0.00 618 TYR A O 15
ATOM 20800 N N . GLY A 1 41 ? 9.850 -10.156 -17.720 1.00 0.00 619 GLY A N 15
ATOM 20801 C CA . GLY A 1 41 ? 9.180 -11.292 -18.341 1.00 0.00 619 GLY A CA 15
ATOM 20802 C C . GLY A 1 41 ? 9.074 -12.429 -17.338 1.00 0.00 619 GLY A C 15
ATOM 20803 O O . GLY A 1 41 ? 9.632 -13.508 -17.528 1.00 0.00 619 GLY A O 15
ATOM 20807 N N . GLY A 1 42 ? 8.394 -12.139 -16.236 1.00 0.00 620 GLY A N 15
ATOM 20808 C CA . GLY A 1 42 ? 8.031 -13.041 -15.167 1.00 0.00 620 GLY A CA 15
ATOM 20809 C C . GLY A 1 42 ? 9.113 -13.230 -14.103 1.00 0.00 620 GLY A C 15
ATOM 20810 O O . GLY A 1 42 ? 9.169 -14.315 -13.527 1.00 0.00 620 GLY A O 15
ATOM 20814 N N . ARG A 1 43 ? 9.999 -12.238 -13.879 1.00 0.00 621 ARG A N 15
ATOM 20815 C CA . ARG A 1 43 ? 11.231 -12.471 -13.108 1.00 0.00 621 ARG A CA 15
ATOM 20816 C C . ARG A 1 43 ? 11.593 -11.491 -11.977 1.00 0.00 621 ARG A C 15
ATOM 20817 O O . ARG A 1 43 ? 12.593 -11.747 -11.318 1.00 0.00 621 ARG A O 15
ATOM 20838 N N . ALA A 1 44 ? 10.847 -10.406 -11.746 1.00 0.00 622 ALA A N 15
ATOM 20839 C CA . ALA A 1 44 ? 10.907 -9.501 -10.589 1.00 0.00 622 ALA A CA 15
ATOM 20840 C C . ALA A 1 44 ? 12.186 -9.577 -9.717 1.00 0.00 622 ALA A C 15
ATOM 20841 O O . ALA A 1 44 ? 12.214 -10.331 -8.742 1.00 0.00 622 ALA A O 15
ATOM 20848 N N . PRO A 1 45 ? 13.253 -8.815 -10.023 1.00 0.00 623 PRO A N 15
ATOM 20849 C CA . PRO A 1 45 ? 14.522 -8.895 -9.306 1.00 0.00 623 PRO A CA 15
ATOM 20850 C C . PRO A 1 45 ? 14.372 -8.550 -7.818 1.00 0.00 623 PRO A C 15
ATOM 20851 O O . PRO A 1 45 ? 13.932 -7.455 -7.451 1.00 0.00 623 PRO A O 15
ATOM 20862 N N . THR A 1 46 ? 14.793 -9.480 -6.959 1.00 0.00 624 THR A N 15
ATOM 20863 C CA . THR A 1 46 ? 14.663 -9.442 -5.510 1.00 0.00 624 THR A CA 15
ATOM 20864 C C . THR A 1 46 ? 15.397 -8.222 -4.953 1.00 0.00 624 THR A C 15
ATOM 20865 O O . THR A 1 46 ? 14.911 -7.566 -4.033 1.00 0.00 624 THR A O 15
ATOM 20876 N N . ASN A 1 47 ? 16.538 -7.870 -5.559 1.00 0.00 625 ASN A N 15
ATOM 20877 C CA . ASN A 1 47 ? 17.292 -6.689 -5.173 1.00 0.00 625 ASN A CA 15
ATOM 20878 C C . ASN A 1 47 ? 16.456 -5.417 -5.318 1.00 0.00 625 ASN A C 15
ATOM 20879 O O . ASN A 1 47 ? 16.490 -4.547 -4.442 1.00 0.00 625 ASN A O 15
ATOM 20890 N N . ILE A 1 48 ? 15.728 -5.303 -6.432 1.00 0.00 626 ILE A N 15
ATOM 20891 C CA . ILE A 1 48 ? 14.962 -4.115 -6.749 1.00 0.00 626 ILE A CA 15
ATOM 20892 C C . ILE A 1 48 ? 13.754 -4.065 -5.824 1.00 0.00 626 ILE A C 15
ATOM 20893 O O . ILE A 1 48 ? 13.555 -3.034 -5.201 1.00 0.00 626 ILE A O 15
ATOM 20909 N N . LEU A 1 49 ? 13.016 -5.173 -5.669 1.00 0.00 627 LEU A N 15
ATOM 20910 C CA . LEU A 1 49 ? 11.943 -5.339 -4.682 1.00 0.00 627 LEU A CA 15
ATOM 20911 C C . LEU A 1 49 ? 12.358 -4.794 -3.316 1.00 0.00 627 LEU A C 15
ATOM 20912 O O . LEU A 1 49 ? 11.649 -3.962 -2.757 1.00 0.00 627 LEU A O 15
ATOM 20928 N N . ILE A 1 50 ? 13.498 -5.246 -2.783 1.00 0.00 628 ILE A N 15
ATOM 20929 C CA . ILE A 1 50 ? 13.998 -4.808 -1.477 1.00 0.00 628 ILE A CA 15
ATOM 20930 C C . ILE A 1 50 ? 14.236 -3.294 -1.510 1.00 0.00 628 ILE A C 15
ATOM 20931 O O . ILE A 1 50 ? 13.632 -2.553 -0.725 1.00 0.00 628 ILE A O 15
ATOM 20947 N N . THR A 1 51 ? 15.089 -2.852 -2.439 1.00 0.00 629 THR A N 15
ATOM 20948 C CA . THR A 1 51 ? 15.517 -1.465 -2.586 1.00 0.00 629 THR A CA 15
ATOM 20949 C C . THR A 1 51 ? 14.295 -0.542 -2.671 1.00 0.00 629 THR A C 15
ATOM 20950 O O . THR A 1 51 ? 14.162 0.389 -1.881 1.00 0.00 629 THR A O 15
ATOM 20961 N N . GLU A 1 52 ? 13.372 -0.844 -3.586 1.00 0.00 630 GLU A N 15
ATOM 20962 C CA . GLU A 1 52 ? 12.123 -0.134 -3.801 1.00 0.00 630 GLU A CA 15
ATOM 20963 C C . GLU A 1 52 ? 11.275 -0.135 -2.537 1.00 0.00 630 GLU A C 15
ATOM 20964 O O . GLU A 1 52 ? 10.791 0.918 -2.150 1.00 0.00 630 GLU A O 15
ATOM 20976 N N . MET A 1 53 ? 11.098 -1.265 -1.848 1.00 0.00 631 MET A N 15
ATOM 20977 C CA . MET A 1 53 ? 10.322 -1.273 -0.611 1.00 0.00 631 MET A CA 15
ATOM 20978 C C . MET A 1 53 ? 10.911 -0.311 0.440 1.00 0.00 631 MET A C 15
ATOM 20979 O O . MET A 1 53 ? 10.138 0.367 1.128 1.00 0.00 631 MET A O 15
ATOM 20993 N N . MET A 1 54 ? 12.247 -0.191 0.558 1.00 0.00 632 MET A N 15
ATOM 20994 C CA . MET A 1 54 ? 12.834 0.808 1.457 1.00 0.00 632 MET A CA 15
ATOM 20995 C C . MET A 1 54 ? 12.602 2.223 0.926 1.00 0.00 632 MET A C 15
ATOM 20996 O O . MET A 1 54 ? 12.436 3.147 1.715 1.00 0.00 632 MET A O 15
ATOM 21010 N N . ASP A 1 55 ? 12.582 2.400 -0.393 1.00 0.00 633 ASP A N 15
ATOM 21011 C CA . ASP A 1 55 ? 12.517 3.708 -1.029 1.00 0.00 633 ASP A CA 15
ATOM 21012 C C . ASP A 1 55 ? 11.113 4.272 -0.897 1.00 0.00 633 ASP A C 15
ATOM 21013 O O . ASP A 1 55 ? 10.896 5.412 -0.493 1.00 0.00 633 ASP A O 15
ATOM 21022 N N . ARG A 1 56 ? 10.153 3.414 -1.233 1.00 0.00 634 ARG A N 15
ATOM 21023 C CA . ARG A 1 56 ? 8.751 3.738 -1.332 1.00 0.00 634 ARG A CA 15
ATOM 21024 C C . ARG A 1 56 ? 8.108 3.753 0.049 1.00 0.00 634 ARG A C 15
ATOM 21025 O O . ARG A 1 56 ? 7.187 4.538 0.270 1.00 0.00 634 ARG A O 15
ATOM 21046 N N . TYR A 1 57 ? 8.547 2.872 0.963 1.00 0.00 635 TYR A N 15
ATOM 21047 C CA . TYR A 1 57 ? 7.802 2.585 2.186 1.00 0.00 635 TYR A CA 15
ATOM 21048 C C . TYR A 1 57 ? 8.669 2.547 3.450 1.00 0.00 635 TYR A C 15
ATOM 21049 O O . TYR A 1 57 ? 8.140 2.310 4.536 1.00 0.00 635 TYR A O 15
ATOM 21067 N N . ASN A 1 58 ? 9.982 2.776 3.326 1.00 0.00 636 ASN A N 15
ATOM 21068 C CA . ASN A 1 58 ? 10.961 2.755 4.422 1.00 0.00 636 ASN A CA 15
ATOM 21069 C C . ASN A 1 58 ? 11.000 1.394 5.146 1.00 0.00 636 ASN A C 15
ATOM 21070 O O . ASN A 1 58 ? 11.352 1.322 6.326 1.00 0.00 636 ASN A O 15
ATOM 21081 N N . VAL A 1 59 ? 10.641 0.302 4.460 1.00 0.00 637 VAL A N 15
ATOM 21082 C CA . VAL A 1 59 ? 10.710 -1.037 5.036 1.00 0.00 637 VAL A CA 15
ATOM 21083 C C . VAL A 1 59 ? 12.172 -1.470 4.910 1.00 0.00 637 VAL A C 15
ATOM 21084 O O . VAL A 1 59 ? 12.715 -1.510 3.807 1.00 0.00 637 VAL A O 15
ATOM 21097 N N . SER A 1 60 ? 12.822 -1.735 6.045 1.00 0.00 638 SER A N 15
ATOM 21098 C CA . SER A 1 60 ? 14.216 -2.127 6.136 1.00 0.00 638 SER A CA 15
ATOM 21099 C C . SER A 1 60 ? 14.417 -3.428 5.368 1.00 0.00 638 SER A C 15
ATOM 21100 O O . SER A 1 60 ? 13.494 -4.235 5.293 1.00 0.00 638 SER A O 15
ATOM 21108 N N . GLU A 1 61 ? 15.630 -3.679 4.876 1.00 0.00 639 GLU A N 15
ATOM 21109 C CA . GLU A 1 61 ? 15.945 -4.863 4.083 1.00 0.00 639 GLU A CA 15
ATOM 21110 C C . GLU A 1 61 ? 15.515 -6.149 4.796 1.00 0.00 639 GLU A C 15
ATOM 21111 O O . GLU A 1 61 ? 14.877 -6.991 4.173 1.00 0.00 639 GLU A O 15
ATOM 21123 N N . GLU A 1 62 ? 15.756 -6.239 6.109 1.00 0.00 640 GLU A N 15
ATOM 21124 C CA . GLU A 1 62 ? 15.295 -7.325 6.980 1.00 0.00 640 GLU A CA 15
ATOM 21125 C C . GLU A 1 62 ? 13.777 -7.469 6.882 1.00 0.00 640 GLU A C 15
ATOM 21126 O O . GLU A 1 62 ? 13.228 -8.557 6.684 1.00 0.00 640 GLU A O 15
ATOM 21138 N N . LYS A 1 63 ? 13.104 -6.332 7.041 1.00 0.00 641 LYS A N 15
ATOM 21139 C CA . LYS A 1 63 ? 11.672 -6.246 7.172 1.00 0.00 641 LYS A CA 15
ATOM 21140 C C . LYS A 1 63 ? 10.968 -6.491 5.832 1.00 0.00 641 LYS A C 15
ATOM 21141 O O . LYS A 1 63 ? 9.768 -6.757 5.846 1.00 0.00 641 LYS A O 15
ATOM 21160 N N . VAL A 1 64 ? 11.690 -6.416 4.705 1.00 0.00 642 VAL A N 15
ATOM 21161 C CA . VAL A 1 64 ? 11.261 -6.928 3.404 1.00 0.00 642 VAL A CA 15
ATOM 21162 C C . VAL A 1 64 ? 11.617 -8.403 3.277 1.00 0.00 642 VAL A C 15
ATOM 21163 O O . VAL A 1 64 ? 10.786 -9.170 2.799 1.00 0.00 642 VAL A O 15
ATOM 21176 N N . GLU A 1 65 ? 12.817 -8.820 3.688 1.00 0.00 643 GLU A N 15
ATOM 21177 C CA . GLU A 1 65 ? 13.271 -10.198 3.548 1.00 0.00 643 GLU A CA 15
ATOM 21178 C C . GLU A 1 65 ? 12.291 -11.172 4.189 1.00 0.00 643 GLU A C 15
ATOM 21179 O O . GLU A 1 65 ? 11.966 -12.193 3.586 1.00 0.00 643 GLU A O 15
ATOM 21191 N N . GLU A 1 66 ? 11.715 -10.805 5.339 1.00 0.00 644 GLU A N 15
ATOM 21192 C CA . GLU A 1 66 ? 10.682 -11.628 5.962 1.00 0.00 644 GLU A CA 15
ATOM 21193 C C . GLU A 1 66 ? 9.522 -11.874 4.992 1.00 0.00 644 GLU A C 15
ATOM 21194 O O . GLU A 1 66 ? 9.046 -13.000 4.874 1.00 0.00 644 GLU A O 15
ATOM 21206 N N . LEU A 1 67 ? 9.095 -10.828 4.274 1.00 0.00 645 LEU A N 15
ATOM 21207 C CA . LEU A 1 67 ? 7.971 -10.846 3.346 1.00 0.00 645 LEU A CA 15
ATOM 21208 C C . LEU A 1 67 ? 8.280 -11.848 2.249 1.00 0.00 645 LEU A C 15
ATOM 21209 O O . LEU A 1 67 ? 7.451 -12.694 1.911 1.00 0.00 645 LEU A O 15
ATOM 21225 N N . ILE A 1 68 ? 9.515 -11.769 1.753 1.00 0.00 646 ILE A N 15
ATOM 21226 C CA . ILE A 1 68 ? 10.043 -12.654 0.739 1.00 0.00 646 ILE A CA 15
ATOM 21227 C C . ILE A 1 68 ? 9.960 -14.089 1.259 1.00 0.00 646 ILE A C 15
ATOM 21228 O O . ILE A 1 68 ? 9.471 -14.953 0.537 1.00 0.00 646 ILE A O 15
ATOM 21244 N N . ARG A 1 69 ? 10.388 -14.372 2.497 1.00 0.00 647 ARG A N 15
ATOM 21245 C CA . ARG A 1 69 ? 10.434 -15.770 2.946 1.00 0.00 647 ARG A CA 15
ATOM 21246 C C . ARG A 1 69 ? 9.026 -16.275 3.210 1.00 0.00 647 ARG A C 15
ATOM 21247 O O . ARG A 1 69 ? 8.667 -17.340 2.723 1.00 0.00 647 ARG A O 15
ATOM 21268 N N . ILE A 1 70 ? 8.226 -15.506 3.948 1.00 0.00 648 ILE A N 15
ATOM 21269 C CA . ILE A 1 70 ? 6.860 -15.860 4.324 1.00 0.00 648 ILE A CA 15
ATOM 21270 C C . ILE A 1 70 ? 6.070 -16.207 3.066 1.00 0.00 648 ILE A C 15
ATOM 21271 O O . ILE A 1 70 ? 5.542 -17.315 2.957 1.00 0.00 648 ILE A O 15
ATOM 21287 N N . LEU A 1 71 ? 5.989 -15.289 2.092 1.00 0.00 649 LEU A N 15
ATOM 21288 C CA . LEU A 1 71 ? 5.201 -15.557 0.908 1.00 0.00 649 LEU A CA 15
ATOM 21289 C C . LEU A 1 71 ? 5.784 -16.703 0.058 1.00 0.00 649 LEU A C 15
ATOM 21290 O O . LEU A 1 71 ? 5.042 -17.364 -0.672 1.00 0.00 649 LEU A O 15
ATOM 21306 N N . LYS A 1 72 ? 7.090 -16.971 0.168 1.00 0.00 650 LYS A N 15
ATOM 21307 C CA . LYS A 1 72 ? 7.748 -18.100 -0.513 1.00 0.00 650 LYS A CA 15
ATOM 21308 C C . LYS A 1 72 ? 7.313 -19.414 0.113 1.00 0.00 650 LYS A C 15
ATOM 21309 O O . LYS A 1 72 ? 6.965 -20.366 -0.576 1.00 0.00 650 LYS A O 15
ATOM 21328 N N . ASP A 1 73 ? 7.313 -19.426 1.437 1.00 0.00 651 ASP A N 15
ATOM 21329 C CA . ASP A 1 73 ? 7.024 -20.570 2.301 1.00 0.00 651 ASP A CA 15
ATOM 21330 C C . ASP A 1 73 ? 5.582 -21.014 2.116 1.00 0.00 651 ASP A C 15
ATOM 21331 O O . ASP A 1 73 ? 5.273 -22.199 2.033 1.00 0.00 651 ASP A O 15
ATOM 21340 N N . LYS A 1 74 ? 4.707 -20.019 1.960 1.00 0.00 652 LYS A N 15
ATOM 21341 C CA . LYS A 1 74 ? 3.300 -20.192 1.636 1.00 0.00 652 LYS A CA 15
ATOM 21342 C C . LYS A 1 74 ? 3.083 -20.757 0.234 1.00 0.00 652 LYS A C 15
ATOM 21343 O O . LYS A 1 74 ? 1.954 -21.132 -0.075 1.00 0.00 652 LYS A O 15
ATOM 21362 N N . GLY A 1 75 ? 4.105 -20.749 -0.632 1.00 0.00 653 GLY A N 15
ATOM 21363 C CA . GLY A 1 75 ? 3.916 -21.001 -2.050 1.00 0.00 653 GLY A CA 15
ATOM 21364 C C . GLY A 1 75 ? 3.018 -19.938 -2.684 1.00 0.00 653 GLY A C 15
ATOM 21365 O O . GLY A 1 75 ? 2.320 -20.239 -3.646 1.00 0.00 653 GLY A O 15
ATOM 21369 N N . ALA A 1 76 ? 3.000 -18.712 -2.141 1.00 0.00 654 ALA A N 15
ATOM 21370 C CA . ALA A 1 76 ? 2.376 -17.573 -2.799 1.00 0.00 654 ALA A CA 15
ATOM 21371 C C . ALA A 1 76 ? 3.343 -16.989 -3.830 1.00 0.00 654 ALA A C 15
ATOM 21372 O O . ALA A 1 76 ? 2.906 -16.540 -4.889 1.00 0.00 654 ALA A O 15
ATOM 21379 N N . ILE A 1 77 ? 4.651 -17.008 -3.544 1.00 0.00 655 ILE A N 15
ATOM 21380 C CA . ILE A 1 77 ? 5.679 -16.588 -4.487 1.00 0.00 655 ILE A CA 15
ATOM 21381 C C . ILE A 1 77 ? 6.764 -17.647 -4.537 1.00 0.00 655 ILE A C 15
ATOM 21382 O O . ILE A 1 77 ? 6.744 -18.625 -3.787 1.00 0.00 655 ILE A O 15
ATOM 21398 N N . PHE A 1 78 ? 7.717 -17.435 -5.433 1.00 0.00 656 PHE A N 15
ATOM 21399 C CA . PHE A 1 78 ? 8.831 -18.319 -5.643 1.00 0.00 656 PHE A CA 15
ATOM 21400 C C . PHE A 1 78 ? 9.986 -17.529 -6.242 1.00 0.00 656 PHE A C 15
ATOM 21401 O O . PHE A 1 78 ? 9.783 -16.422 -6.738 1.00 0.00 656 PHE A O 15
ATOM 21418 N N . GLU A 1 79 ? 11.189 -18.107 -6.214 1.00 0.00 657 GLU A N 15
ATOM 21419 C CA . GLU A 1 79 ? 12.421 -17.474 -6.662 1.00 0.00 657 GLU A CA 15
ATOM 21420 C C . GLU A 1 79 ? 13.039 -18.366 -7.747 1.00 0.00 657 GLU A C 15
ATOM 21421 O O . GLU A 1 79 ? 13.913 -19.176 -7.443 1.00 0.00 657 GLU A O 15
ATOM 21433 N N . PRO A 1 80 ? 12.554 -18.285 -9.006 1.00 0.00 658 PRO A N 15
ATOM 21434 C CA . PRO A 1 80 ? 12.990 -19.159 -10.097 1.00 0.00 658 PRO A CA 15
ATOM 21435 C C . PRO A 1 80 ? 14.472 -19.045 -10.458 1.00 0.00 658 PRO A C 15
ATOM 21436 O O . PRO A 1 80 ? 15.010 -19.946 -11.100 1.00 0.00 658 PRO A O 15
ATOM 21447 N N . ALA A 1 81 ? 15.130 -17.956 -10.059 1.00 0.00 659 ALA A N 15
ATOM 21448 C CA . ALA A 1 81 ? 16.575 -17.810 -10.162 1.00 0.00 659 ALA A CA 15
ATOM 21449 C C . ALA A 1 81 ? 17.130 -17.024 -8.978 1.00 0.00 659 ALA A C 15
ATOM 21450 O O . ALA A 1 81 ? 16.378 -16.407 -8.228 1.00 0.00 659 ALA A O 15
ATOM 21457 N N . ARG A 1 82 ? 18.467 -17.015 -8.878 1.00 0.00 660 ARG A N 15
ATOM 21458 C CA . ARG A 1 82 ? 19.364 -16.531 -7.816 1.00 0.00 660 ARG A CA 15
ATOM 21459 C C . ARG A 1 82 ? 19.212 -15.063 -7.356 1.00 0.00 660 ARG A C 15
ATOM 21460 O O . ARG A 1 82 ? 20.146 -14.508 -6.779 1.00 0.00 660 ARG A O 15
ATOM 21481 N N . GLY A 1 83 ? 18.089 -14.418 -7.645 1.00 0.00 661 GLY A N 15
ATOM 21482 C CA . GLY A 1 83 ? 17.706 -13.111 -7.146 1.00 0.00 661 GLY A CA 15
ATOM 21483 C C . GLY A 1 83 ? 16.555 -12.528 -7.955 1.00 0.00 661 GLY A C 15
ATOM 21484 O O . GLY A 1 83 ? 16.553 -11.328 -8.228 1.00 0.00 661 GLY A O 15
ATOM 21488 N N . TYR A 1 84 ? 15.621 -13.386 -8.381 1.00 0.00 662 TYR A N 15
ATOM 21489 C CA . TYR A 1 84 ? 14.585 -13.090 -9.354 1.00 0.00 662 TYR A CA 15
ATOM 21490 C C . TYR A 1 84 ? 13.332 -13.837 -8.913 1.00 0.00 662 TYR A C 15
ATOM 21491 O O . TYR A 1 84 ? 13.327 -15.069 -8.939 1.00 0.00 662 TYR A O 15
ATOM 21509 N N . LEU A 1 85 ? 12.320 -13.101 -8.446 1.00 0.00 663 LEU A N 15
ATOM 21510 C CA . LEU A 1 85 ? 11.086 -13.627 -7.876 1.00 0.00 663 LEU A CA 15
ATOM 21511 C C . LEU A 1 85 ? 9.978 -13.722 -8.926 1.00 0.00 663 LEU A C 15
ATOM 21512 O O . LEU A 1 85 ? 10.042 -13.129 -10.002 1.00 0.00 663 LEU A O 15
ATOM 21528 N N . LYS A 1 86 ? 8.943 -14.484 -8.578 1.00 0.00 664 LYS A N 15
ATOM 21529 C CA . LYS A 1 86 ? 7.777 -14.796 -9.385 1.00 0.00 664 LYS A CA 15
ATOM 21530 C C . LYS A 1 86 ? 6.613 -15.063 -8.442 1.00 0.00 664 LYS A C 15
ATOM 21531 O O . LYS A 1 86 ? 6.833 -15.528 -7.322 1.00 0.00 664 LYS A O 15
ATOM 21550 N N . ILE A 1 87 ? 5.385 -14.798 -8.892 1.00 0.00 665 ILE A N 15
ATOM 21551 C CA . ILE A 1 87 ? 4.188 -15.220 -8.189 1.00 0.00 665 ILE A CA 15
ATOM 21552 C C . ILE A 1 87 ? 3.932 -16.694 -8.531 1.00 0.00 665 ILE A C 15
ATOM 21553 O O . ILE A 1 87 ? 3.774 -17.051 -9.703 1.00 0.00 665 ILE A O 15
ATOM 21569 N N . VAL A 1 88 ? 3.929 -17.510 -7.471 1.00 0.00 666 VAL A N 15
ATOM 21570 C CA . VAL A 1 88 ? 4.068 -18.963 -7.394 1.00 0.00 666 VAL A CA 15
ATOM 21571 C C . VAL A 1 88 ? 4.716 -19.563 -8.648 1.00 0.00 666 VAL A C 15
ATOM 21572 O O . VAL A 1 88 ? 4.063 -20.270 -9.443 1.00 0.00 666 VAL A O 15
ATOM 21586 N N . GLY A 1 1 ? -5.806 -12.097 -34.146 1.00 0.00 579 GLY A N 16
ATOM 21587 C CA . GLY A 1 1 ? -4.733 -12.856 -34.799 1.00 0.00 579 GLY A CA 16
ATOM 21588 C C . GLY A 1 1 ? -3.560 -13.013 -33.848 1.00 0.00 579 GLY A C 16
ATOM 21589 O O . GLY A 1 1 ? -3.776 -13.322 -32.676 1.00 0.00 579 GLY A O 16
ATOM 21595 N N . ALA A 1 2 ? -2.334 -12.818 -34.350 1.00 0.00 580 ALA A N 16
ATOM 21596 C CA . ALA A 1 2 ? -1.085 -13.116 -33.650 1.00 0.00 580 ALA A CA 16
ATOM 21597 C C . ALA A 1 2 ? -0.878 -12.342 -32.339 1.00 0.00 580 ALA A C 16
ATOM 21598 O O . ALA A 1 2 ? -0.056 -12.762 -31.527 1.00 0.00 580 ALA A O 16
ATOM 21605 N N . MET A 1 3 ? -1.609 -11.245 -32.107 1.00 0.00 581 MET A N 16
ATOM 21606 C CA . MET A 1 3 ? -1.579 -10.471 -30.866 1.00 0.00 581 MET A CA 16
ATOM 21607 C C . MET A 1 3 ? -3.011 -10.214 -30.372 1.00 0.00 581 MET A C 16
ATOM 21608 O O . MET A 1 3 ? -3.257 -9.256 -29.636 1.00 0.00 581 MET A O 16
ATOM 21622 N N . GLY A 1 4 ? -3.985 -11.023 -30.813 1.00 0.00 582 GLY A N 16
ATOM 21623 C CA . GLY A 1 4 ? -5.405 -10.737 -30.664 1.00 0.00 582 GLY A CA 16
ATOM 21624 C C . GLY A 1 4 ? -5.812 -9.642 -31.648 1.00 0.00 582 GLY A C 16
ATOM 21625 O O . GLY A 1 4 ? -6.586 -9.916 -32.567 1.00 0.00 582 GLY A O 16
ATOM 21629 N N . GLU A 1 5 ? -5.261 -8.437 -31.448 1.00 0.00 583 GLU A N 16
ATOM 21630 C CA . GLU A 1 5 ? -5.234 -7.216 -32.270 1.00 0.00 583 GLU A CA 16
ATOM 21631 C C . GLU A 1 5 ? -6.541 -6.796 -32.966 1.00 0.00 583 GLU A C 16
ATOM 21632 O O . GLU A 1 5 ? -6.539 -5.906 -33.814 1.00 0.00 583 GLU A O 16
ATOM 21644 N N . THR A 1 6 ? -7.667 -7.398 -32.589 1.00 0.00 584 THR A N 16
ATOM 21645 C CA . THR A 1 6 ? -8.977 -7.237 -33.193 1.00 0.00 584 THR A CA 16
ATOM 21646 C C . THR A 1 6 ? -10.011 -7.247 -32.062 1.00 0.00 584 THR A C 16
ATOM 21647 O O . THR A 1 6 ? -9.798 -7.895 -31.035 1.00 0.00 584 THR A O 16
ATOM 21658 N N . GLY A 1 7 ? -11.115 -6.511 -32.233 1.00 0.00 585 GLY A N 16
ATOM 21659 C CA . GLY A 1 7 ? -12.096 -6.264 -31.184 1.00 0.00 585 GLY A CA 16
ATOM 21660 C C . GLY A 1 7 ? -12.459 -4.781 -31.162 1.00 0.00 585 GLY A C 16
ATOM 21661 O O . GLY A 1 7 ? -12.281 -4.083 -32.162 1.00 0.00 585 GLY A O 16
ATOM 21665 N N . LYS A 1 8 ? -12.996 -4.317 -30.029 1.00 0.00 586 LYS A N 16
ATOM 21666 C CA . LYS A 1 8 ? -13.113 -2.914 -29.640 1.00 0.00 586 LYS A CA 16
ATOM 21667 C C . LYS A 1 8 ? -12.792 -2.853 -28.142 1.00 0.00 586 LYS A C 16
ATOM 21668 O O . LYS A 1 8 ? -12.741 -3.900 -27.493 1.00 0.00 586 LYS A O 16
ATOM 21687 N N . ILE A 1 9 ? -12.599 -1.648 -27.600 1.00 0.00 587 ILE A N 16
ATOM 21688 C CA . ILE A 1 9 ? -12.436 -1.392 -26.174 1.00 0.00 587 ILE A CA 16
ATOM 21689 C C . ILE A 1 9 ? -13.219 -0.123 -25.832 1.00 0.00 587 ILE A C 16
ATOM 21690 O O . ILE A 1 9 ? -13.438 0.723 -26.702 1.00 0.00 587 ILE A O 16
ATOM 21706 N N . ASP A 1 10 ? -13.577 0.032 -24.556 1.00 0.00 588 ASP A N 16
ATOM 21707 C CA . ASP A 1 10 ? -14.401 1.122 -24.050 1.00 0.00 588 ASP A CA 16
ATOM 21708 C C . ASP A 1 10 ? -13.615 1.793 -22.932 1.00 0.00 588 ASP A C 16
ATOM 21709 O O . ASP A 1 10 ? -13.813 1.535 -21.743 1.00 0.00 588 ASP A O 16
ATOM 21718 N N . ILE A 1 11 ? -12.693 2.659 -23.333 1.00 0.00 589 ILE A N 16
ATOM 21719 C CA . ILE A 1 11 ? -11.826 3.404 -22.416 1.00 0.00 589 ILE A CA 16
ATOM 21720 C C . ILE A 1 11 ? -12.666 4.237 -21.435 1.00 0.00 589 ILE A C 16
ATOM 21721 O O . ILE A 1 11 ? -12.326 4.363 -20.262 1.00 0.00 589 ILE A O 16
ATOM 21737 N N . ASP A 1 12 ? -13.826 4.688 -21.910 1.00 0.00 590 ASP A N 16
ATOM 21738 C CA . ASP A 1 12 ? -14.921 5.328 -21.177 1.00 0.00 590 ASP A CA 16
ATOM 21739 C C . ASP A 1 12 ? -15.335 4.570 -19.913 1.00 0.00 590 ASP A C 16
ATOM 21740 O O . ASP A 1 12 ? -15.876 5.160 -18.981 1.00 0.00 590 ASP A O 16
ATOM 21749 N N . LYS A 1 13 ? -15.077 3.260 -19.876 1.00 0.00 591 LYS A N 16
ATOM 21750 C CA . LYS A 1 13 ? -15.602 2.345 -18.874 1.00 0.00 591 LYS A CA 16
ATOM 21751 C C . LYS A 1 13 ? -14.479 1.571 -18.180 1.00 0.00 591 LYS A C 16
ATOM 21752 O O . LYS A 1 13 ? -14.767 0.683 -17.380 1.00 0.00 591 LYS A O 16
ATOM 21771 N N . VAL A 1 14 ? -13.212 1.869 -18.499 1.00 0.00 592 VAL A N 16
ATOM 21772 C CA . VAL A 1 14 ? -12.069 1.079 -18.035 1.00 0.00 592 VAL A CA 16
ATOM 21773 C C . VAL A 1 14 ? -11.896 1.173 -16.511 1.00 0.00 592 VAL A C 16
ATOM 21774 O O . VAL A 1 14 ? -11.447 0.218 -15.881 1.00 0.00 592 VAL A O 16
ATOM 21787 N N . GLU A 1 15 ? -12.268 2.314 -15.924 1.00 0.00 593 GLU A N 16
ATOM 21788 C CA . GLU A 1 15 ? -12.333 2.585 -14.498 1.00 0.00 593 GLU A CA 16
ATOM 21789 C C . GLU A 1 15 ? -13.294 3.781 -14.359 1.00 0.00 593 GLU A C 16
ATOM 21790 O O . GLU A 1 15 ? -13.640 4.423 -15.354 1.00 0.00 593 GLU A O 16
ATOM 21802 N N . GLY A 1 16 ? -13.711 4.091 -13.135 1.00 0.00 594 GLY A N 16
ATOM 21803 C CA . GLY A 1 16 ? -14.483 5.264 -12.762 1.00 0.00 594 GLY A CA 16
ATOM 21804 C C . GLY A 1 16 ? -15.109 5.161 -11.366 1.00 0.00 594 GLY A C 16
ATOM 21805 O O . GLY A 1 16 ? -15.764 6.116 -10.953 1.00 0.00 594 GLY A O 16
ATOM 21809 N N . ARG A 1 17 ? -14.943 4.032 -10.655 1.00 0.00 595 ARG A N 16
ATOM 21810 C CA . ARG A 1 17 ? -15.304 3.782 -9.258 1.00 0.00 595 ARG A CA 16
ATOM 21811 C C . ARG A 1 17 ? -15.011 2.313 -8.957 1.00 0.00 595 ARG A C 16
ATOM 21812 O O . ARG A 1 17 ? -15.256 1.443 -9.794 1.00 0.00 595 ARG A O 16
ATOM 21833 N N . THR A 1 18 ? -14.600 2.029 -7.725 1.00 0.00 596 THR A N 16
ATOM 21834 C CA . THR A 1 18 ? -14.363 0.689 -7.208 1.00 0.00 596 THR A CA 16
ATOM 21835 C C . THR A 1 18 ? -14.805 0.650 -5.740 1.00 0.00 596 THR A C 16
ATOM 21836 O O . THR A 1 18 ? -14.965 1.708 -5.123 1.00 0.00 596 THR A O 16
ATOM 21847 N N . PRO A 1 19 ? -14.973 -0.545 -5.143 1.00 0.00 597 PRO A N 16
ATOM 21848 C CA . PRO A 1 19 ? -14.944 -0.671 -3.693 1.00 0.00 597 PRO A CA 16
ATOM 21849 C C . PRO A 1 19 ? -13.532 -0.314 -3.206 1.00 0.00 597 PRO A C 16
ATOM 21850 O O . PRO A 1 19 ? -12.560 -0.431 -3.958 1.00 0.00 597 PRO A O 16
ATOM 21861 N N . LYS A 1 20 ? -13.400 0.111 -1.943 1.00 0.00 598 LYS A N 16
ATOM 21862 C CA . LYS A 1 20 ? -12.082 0.440 -1.406 1.00 0.00 598 LYS A CA 16
ATOM 21863 C C . LYS A 1 20 ? -11.184 -0.802 -1.368 1.00 0.00 598 LYS A C 16
ATOM 21864 O O . LYS A 1 20 ? -11.668 -1.934 -1.337 1.00 0.00 598 LYS A O 16
ATOM 21883 N N . SER A 1 21 ? -9.872 -0.575 -1.307 1.00 0.00 599 SER A N 16
ATOM 21884 C CA . SER A 1 21 ? -8.854 -1.606 -1.189 1.00 0.00 599 SER A CA 16
ATOM 21885 C C . SER A 1 21 ? -7.970 -1.258 0.010 1.00 0.00 599 SER A C 16
ATOM 21886 O O . SER A 1 21 ? -8.089 -0.174 0.583 1.00 0.00 599 SER A O 16
ATOM 21894 N N . GLU A 1 22 ? -7.095 -2.186 0.398 1.00 0.00 600 GLU A N 16
ATOM 21895 C CA . GLU A 1 22 ? -6.281 -2.094 1.602 1.00 0.00 600 GLU A CA 16
ATOM 21896 C C . GLU A 1 22 ? -4.945 -2.789 1.328 1.00 0.00 600 GLU A C 16
ATOM 21897 O O . GLU A 1 22 ? -4.854 -3.634 0.426 1.00 0.00 600 GLU A O 16
ATOM 21909 N N . ARG A 1 23 ? -3.893 -2.441 2.073 1.00 0.00 601 ARG A N 16
ATOM 21910 C CA . ARG A 1 23 ? -2.554 -2.962 1.848 1.00 0.00 601 ARG A CA 16
ATOM 21911 C C . ARG A 1 23 ? -1.917 -3.453 3.130 1.00 0.00 601 ARG A C 16
ATOM 21912 O O . ARG A 1 23 ? -2.412 -3.235 4.231 1.00 0.00 601 ARG A O 16
ATOM 21933 N N . ASP A 1 24 ? -0.816 -4.162 2.922 1.00 0.00 602 ASP A N 16
ATOM 21934 C CA . ASP A 1 24 ? -0.032 -4.888 3.890 1.00 0.00 602 ASP A CA 16
ATOM 21935 C C . ASP A 1 24 ? 1.371 -4.917 3.317 1.00 0.00 602 ASP A C 16
ATOM 21936 O O . ASP A 1 24 ? 1.499 -4.903 2.095 1.00 0.00 602 ASP A O 16
ATOM 21945 N N . LYS A 1 25 ? 2.404 -5.058 4.145 1.00 0.00 603 LYS A N 16
ATOM 21946 C CA . LYS A 1 25 ? 3.749 -5.353 3.671 1.00 0.00 603 LYS A CA 16
ATOM 21947 C C . LYS A 1 25 ? 3.711 -6.535 2.693 1.00 0.00 603 LYS A C 16
ATOM 21948 O O . LYS A 1 25 ? 4.346 -6.469 1.642 1.00 0.00 603 LYS A O 16
ATOM 21967 N N . PHE A 1 26 ? 2.918 -7.574 2.996 1.00 0.00 604 PHE A N 16
ATOM 21968 C CA . PHE A 1 26 ? 2.711 -8.720 2.115 1.00 0.00 604 PHE A CA 16
ATOM 21969 C C . PHE A 1 26 ? 2.194 -8.285 0.742 1.00 0.00 604 PHE A C 16
ATOM 21970 O O . PHE A 1 26 ? 2.782 -8.643 -0.279 1.00 0.00 604 PHE A O 16
ATOM 21987 N N . ARG A 1 27 ? 1.098 -7.512 0.716 1.00 0.00 605 ARG A N 16
ATOM 21988 C CA . ARG A 1 27 ? 0.523 -6.991 -0.520 1.00 0.00 605 ARG A CA 16
ATOM 21989 C C . ARG A 1 27 ? 1.540 -6.098 -1.233 1.00 0.00 605 ARG A C 16
ATOM 21990 O O . ARG A 1 27 ? 1.711 -6.249 -2.435 1.00 0.00 605 ARG A O 16
ATOM 22011 N N . LEU A 1 28 ? 2.202 -5.185 -0.516 1.00 0.00 606 LEU A N 16
ATOM 22012 C CA . LEU A 1 28 ? 3.112 -4.195 -1.066 1.00 0.00 606 LEU A CA 16
ATOM 22013 C C . LEU A 1 28 ? 4.266 -4.911 -1.763 1.00 0.00 606 LEU A C 16
ATOM 22014 O O . LEU A 1 28 ? 4.557 -4.589 -2.914 1.00 0.00 606 LEU A O 16
ATOM 22030 N N . LEU A 1 29 ? 4.870 -5.915 -1.106 1.00 0.00 607 LEU A N 16
ATOM 22031 C CA . LEU A 1 29 ? 5.901 -6.727 -1.734 1.00 0.00 607 LEU A CA 16
ATOM 22032 C C . LEU A 1 29 ? 5.335 -7.425 -2.975 1.00 0.00 607 LEU A C 16
ATOM 22033 O O . LEU A 1 29 ? 5.919 -7.322 -4.051 1.00 0.00 607 LEU A O 16
ATOM 22049 N N . LEU A 1 30 ? 4.202 -8.124 -2.847 1.00 0.00 608 LEU A N 16
ATOM 22050 C CA . LEU A 1 30 ? 3.619 -8.886 -3.938 1.00 0.00 608 LEU A CA 16
ATOM 22051 C C . LEU A 1 30 ? 3.280 -8.003 -5.148 1.00 0.00 608 LEU A C 16
ATOM 22052 O O . LEU A 1 30 ? 3.503 -8.433 -6.278 1.00 0.00 608 LEU A O 16
ATOM 22068 N N . GLU A 1 31 ? 2.782 -6.777 -4.938 1.00 0.00 609 GLU A N 16
ATOM 22069 C CA . GLU A 1 31 ? 2.511 -5.826 -6.012 1.00 0.00 609 GLU A CA 16
ATOM 22070 C C . GLU A 1 31 ? 3.802 -5.502 -6.774 1.00 0.00 609 GLU A C 16
ATOM 22071 O O . GLU A 1 31 ? 3.787 -5.516 -8.006 1.00 0.00 609 GLU A O 16
ATOM 22083 N N . LEU A 1 32 ? 4.936 -5.315 -6.079 1.00 0.00 610 LEU A N 16
ATOM 22084 C CA . LEU A 1 32 ? 6.208 -5.128 -6.777 1.00 0.00 610 LEU A CA 16
ATOM 22085 C C . LEU A 1 32 ? 6.586 -6.368 -7.580 1.00 0.00 610 LEU A C 16
ATOM 22086 O O . LEU A 1 32 ? 7.169 -6.231 -8.651 1.00 0.00 610 LEU A O 16
ATOM 22102 N N . ILE A 1 33 ? 6.292 -7.577 -7.091 1.00 0.00 611 ILE A N 16
ATOM 22103 C CA . ILE A 1 33 ? 6.670 -8.776 -7.832 1.00 0.00 611 ILE A CA 16
ATOM 22104 C C . ILE A 1 33 ? 5.921 -8.782 -9.172 1.00 0.00 611 ILE A C 16
ATOM 22105 O O . ILE A 1 33 ? 6.540 -9.073 -10.192 1.00 0.00 611 ILE A O 16
ATOM 22121 N N . LYS A 1 34 ? 4.639 -8.387 -9.230 1.00 0.00 612 LYS A N 16
ATOM 22122 C CA . LYS A 1 34 ? 3.918 -8.445 -10.507 1.00 0.00 612 LYS A CA 16
ATOM 22123 C C . LYS A 1 34 ? 4.313 -7.269 -11.384 1.00 0.00 612 LYS A C 16
ATOM 22124 O O . LYS A 1 34 ? 4.475 -7.461 -12.587 1.00 0.00 612 LYS A O 16
ATOM 22143 N N . GLU A 1 35 ? 4.519 -6.080 -10.804 1.00 0.00 613 GLU A N 16
ATOM 22144 C CA . GLU A 1 35 ? 4.871 -4.906 -11.590 1.00 0.00 613 GLU A CA 16
ATOM 22145 C C . GLU A 1 35 ? 6.241 -5.070 -12.257 1.00 0.00 613 GLU A C 16
ATOM 22146 O O . GLU A 1 35 ? 6.509 -4.383 -13.239 1.00 0.00 613 GLU A O 16
ATOM 22158 N N . TYR A 1 36 ? 7.090 -5.974 -11.745 1.00 0.00 614 TYR A N 16
ATOM 22159 C CA . TYR A 1 36 ? 8.455 -6.123 -12.208 1.00 0.00 614 TYR A CA 16
ATOM 22160 C C . TYR A 1 36 ? 8.590 -7.416 -12.984 1.00 0.00 614 TYR A C 16
ATOM 22161 O O . TYR A 1 36 ? 9.318 -7.445 -13.970 1.00 0.00 614 TYR A O 16
ATOM 22179 N N . GLU A 1 37 ? 7.836 -8.463 -12.632 1.00 0.00 615 GLU A N 16
ATOM 22180 C CA . GLU A 1 37 ? 7.669 -9.568 -13.546 1.00 0.00 615 GLU A CA 16
ATOM 22181 C C . GLU A 1 37 ? 7.130 -9.055 -14.889 1.00 0.00 615 GLU A C 16
ATOM 22182 O O . GLU A 1 37 ? 7.756 -9.318 -15.914 1.00 0.00 615 GLU A O 16
ATOM 22194 N N . ASP A 1 38 ? 6.052 -8.261 -14.906 1.00 0.00 616 ASP A N 16
ATOM 22195 C CA . ASP A 1 38 ? 5.446 -7.800 -16.155 1.00 0.00 616 ASP A CA 16
ATOM 22196 C C . ASP A 1 38 ? 6.400 -6.914 -16.955 1.00 0.00 616 ASP A C 16
ATOM 22197 O O . ASP A 1 38 ? 6.413 -6.969 -18.181 1.00 0.00 616 ASP A O 16
ATOM 22206 N N . ASP A 1 39 ? 7.270 -6.174 -16.259 1.00 0.00 617 ASP A N 16
ATOM 22207 C CA . ASP A 1 39 ? 8.286 -5.322 -16.860 1.00 0.00 617 ASP A CA 16
ATOM 22208 C C . ASP A 1 39 ? 9.335 -6.136 -17.595 1.00 0.00 617 ASP A C 16
ATOM 22209 O O . ASP A 1 39 ? 9.715 -5.832 -18.726 1.00 0.00 617 ASP A O 16
ATOM 22218 N N . TYR A 1 40 ? 9.804 -7.186 -16.922 1.00 0.00 618 TYR A N 16
ATOM 22219 C CA . TYR A 1 40 ? 10.888 -8.015 -17.409 1.00 0.00 618 TYR A CA 16
ATOM 22220 C C . TYR A 1 40 ? 10.342 -9.134 -18.290 1.00 0.00 618 TYR A C 16
ATOM 22221 O O . TYR A 1 40 ? 11.120 -9.901 -18.856 1.00 0.00 618 TYR A O 16
ATOM 22239 N N . GLY A 1 41 ? 9.010 -9.243 -18.386 1.00 0.00 619 GLY A N 16
ATOM 22240 C CA . GLY A 1 41 ? 8.372 -10.326 -19.133 1.00 0.00 619 GLY A CA 16
ATOM 22241 C C . GLY A 1 41 ? 8.492 -11.666 -18.396 1.00 0.00 619 GLY A C 16
ATOM 22242 O O . GLY A 1 41 ? 8.472 -12.728 -19.016 1.00 0.00 619 GLY A O 16
ATOM 22246 N N . GLY A 1 42 ? 8.640 -11.591 -17.073 1.00 0.00 620 GLY A N 16
ATOM 22247 C CA . GLY A 1 42 ? 8.707 -12.670 -16.113 1.00 0.00 620 GLY A CA 16
ATOM 22248 C C . GLY A 1 42 ? 10.037 -12.669 -15.370 1.00 0.00 620 GLY A C 16
ATOM 22249 O O . GLY A 1 42 ? 10.734 -13.684 -15.355 1.00 0.00 620 GLY A O 16
ATOM 22253 N N . ARG A 1 43 ? 10.405 -11.530 -14.760 1.00 0.00 621 ARG A N 16
ATOM 22254 C CA . ARG A 1 43 ? 11.477 -11.504 -13.770 1.00 0.00 621 ARG A CA 16
ATOM 22255 C C . ARG A 1 43 ? 11.382 -10.312 -12.819 1.00 0.00 621 ARG A C 16
ATOM 22256 O O . ARG A 1 43 ? 11.719 -9.204 -13.206 1.00 0.00 621 ARG A O 16
ATOM 22277 N N . ALA A 1 44 ? 10.987 -10.526 -11.564 1.00 0.00 622 ALA A N 16
ATOM 22278 C CA . ALA A 1 44 ? 11.112 -9.500 -10.535 1.00 0.00 622 ALA A CA 16
ATOM 22279 C C . ALA A 1 44 ? 12.422 -9.697 -9.753 1.00 0.00 622 ALA A C 16
ATOM 22280 O O . ALA A 1 44 ? 12.488 -10.596 -8.912 1.00 0.00 622 ALA A O 16
ATOM 22287 N N . PRO A 1 45 ? 13.485 -8.920 -10.031 1.00 0.00 623 PRO A N 16
ATOM 22288 C CA . PRO A 1 45 ? 14.769 -9.042 -9.348 1.00 0.00 623 PRO A CA 16
ATOM 22289 C C . PRO A 1 45 ? 14.656 -8.688 -7.857 1.00 0.00 623 PRO A C 16
ATOM 22290 O O . PRO A 1 45 ? 14.235 -7.585 -7.489 1.00 0.00 623 PRO A O 16
ATOM 22301 N N . THR A 1 46 ? 15.061 -9.622 -6.993 1.00 0.00 624 THR A N 16
ATOM 22302 C CA . THR A 1 46 ? 14.837 -9.590 -5.555 1.00 0.00 624 THR A CA 16
ATOM 22303 C C . THR A 1 46 ? 15.527 -8.374 -4.940 1.00 0.00 624 THR A C 16
ATOM 22304 O O . THR A 1 46 ? 14.975 -7.718 -4.056 1.00 0.00 624 THR A O 16
ATOM 22315 N N . ASN A 1 47 ? 16.714 -8.021 -5.446 1.00 0.00 625 ASN A N 16
ATOM 22316 C CA . ASN A 1 47 ? 17.443 -6.876 -4.929 1.00 0.00 625 ASN A CA 16
ATOM 22317 C C . ASN A 1 47 ? 16.713 -5.559 -5.218 1.00 0.00 625 ASN A C 16
ATOM 22318 O O . ASN A 1 47 ? 16.795 -4.625 -4.415 1.00 0.00 625 ASN A O 16
ATOM 22329 N N . ILE A 1 48 ? 15.991 -5.477 -6.345 1.00 0.00 626 ILE A N 16
ATOM 22330 C CA . ILE A 1 48 ? 15.228 -4.290 -6.703 1.00 0.00 626 ILE A CA 16
ATOM 22331 C C . ILE A 1 48 ? 13.986 -4.228 -5.822 1.00 0.00 626 ILE A C 16
ATOM 22332 O O . ILE A 1 48 ? 13.758 -3.183 -5.229 1.00 0.00 626 ILE A O 16
ATOM 22348 N N . LEU A 1 49 ? 13.241 -5.335 -5.674 1.00 0.00 627 LEU A N 16
ATOM 22349 C CA . LEU A 1 49 ? 12.123 -5.462 -4.725 1.00 0.00 627 LEU A CA 16
ATOM 22350 C C . LEU A 1 49 ? 12.496 -4.895 -3.354 1.00 0.00 627 LEU A C 16
ATOM 22351 O O . LEU A 1 49 ? 11.774 -4.052 -2.829 1.00 0.00 627 LEU A O 16
ATOM 22367 N N . ILE A 1 50 ? 13.618 -5.347 -2.784 1.00 0.00 628 ILE A N 16
ATOM 22368 C CA . ILE A 1 50 ? 14.098 -4.894 -1.478 1.00 0.00 628 ILE A CA 16
ATOM 22369 C C . ILE A 1 50 ? 14.331 -3.379 -1.524 1.00 0.00 628 ILE A C 16
ATOM 22370 O O . ILE A 1 50 ? 13.709 -2.637 -0.756 1.00 0.00 628 ILE A O 16
ATOM 22386 N N . THR A 1 51 ? 15.199 -2.935 -2.440 1.00 0.00 629 THR A N 16
ATOM 22387 C CA . THR A 1 51 ? 15.609 -1.542 -2.584 1.00 0.00 629 THR A CA 16
ATOM 22388 C C . THR A 1 51 ? 14.374 -0.642 -2.704 1.00 0.00 629 THR A C 16
ATOM 22389 O O . THR A 1 51 ? 14.210 0.288 -1.919 1.00 0.00 629 THR A O 16
ATOM 22400 N N . GLU A 1 52 ? 13.479 -0.963 -3.640 1.00 0.00 630 GLU A N 16
ATOM 22401 C CA . GLU A 1 52 ? 12.231 -0.260 -3.889 1.00 0.00 630 GLU A CA 16
ATOM 22402 C C . GLU A 1 52 ? 11.351 -0.253 -2.644 1.00 0.00 630 GLU A C 16
ATOM 22403 O O . GLU A 1 52 ? 10.849 0.800 -2.279 1.00 0.00 630 GLU A O 16
ATOM 22415 N N . MET A 1 53 ? 11.168 -1.374 -1.942 1.00 0.00 631 MET A N 16
ATOM 22416 C CA . MET A 1 53 ? 10.369 -1.376 -0.718 1.00 0.00 631 MET A CA 16
ATOM 22417 C C . MET A 1 53 ? 10.934 -0.401 0.334 1.00 0.00 631 MET A C 16
ATOM 22418 O O . MET A 1 53 ? 10.147 0.281 1.000 1.00 0.00 631 MET A O 16
ATOM 22432 N N . MET A 1 54 ? 12.265 -0.280 0.480 1.00 0.00 632 MET A N 16
ATOM 22433 C CA . MET A 1 54 ? 12.827 0.732 1.383 1.00 0.00 632 MET A CA 16
ATOM 22434 C C . MET A 1 54 ? 12.641 2.142 0.821 1.00 0.00 632 MET A C 16
ATOM 22435 O O . MET A 1 54 ? 12.517 3.087 1.593 1.00 0.00 632 MET A O 16
ATOM 22449 N N . ASP A 1 55 ? 12.606 2.295 -0.501 1.00 0.00 633 ASP A N 16
ATOM 22450 C CA . ASP A 1 55 ? 12.534 3.591 -1.159 1.00 0.00 633 ASP A CA 16
ATOM 22451 C C . ASP A 1 55 ? 11.127 4.151 -1.032 1.00 0.00 633 ASP A C 16
ATOM 22452 O O . ASP A 1 55 ? 10.906 5.292 -0.632 1.00 0.00 633 ASP A O 16
ATOM 22461 N N . ARG A 1 56 ? 10.168 3.291 -1.366 1.00 0.00 634 ARG A N 16
ATOM 22462 C CA . ARG A 1 56 ? 8.766 3.611 -1.490 1.00 0.00 634 ARG A CA 16
ATOM 22463 C C . ARG A 1 56 ? 8.093 3.633 -0.124 1.00 0.00 634 ARG A C 16
ATOM 22464 O O . ARG A 1 56 ? 7.171 4.422 0.075 1.00 0.00 634 ARG A O 16
ATOM 22485 N N . TYR A 1 57 ? 8.513 2.754 0.798 1.00 0.00 635 TYR A N 16
ATOM 22486 C CA . TYR A 1 57 ? 7.761 2.475 2.016 1.00 0.00 635 TYR A CA 16
ATOM 22487 C C . TYR A 1 57 ? 8.630 2.473 3.280 1.00 0.00 635 TYR A C 16
ATOM 22488 O O . TYR A 1 57 ? 8.112 2.226 4.368 1.00 0.00 635 TYR A O 16
ATOM 22506 N N . ASN A 1 58 ? 9.934 2.748 3.153 1.00 0.00 636 ASN A N 16
ATOM 22507 C CA . ASN A 1 58 ? 10.909 2.802 4.251 1.00 0.00 636 ASN A CA 16
ATOM 22508 C C . ASN A 1 58 ? 11.042 1.454 4.990 1.00 0.00 636 ASN A C 16
ATOM 22509 O O . ASN A 1 58 ? 11.468 1.417 6.148 1.00 0.00 636 ASN A O 16
ATOM 22520 N N . VAL A 1 59 ? 10.679 0.334 4.351 1.00 0.00 637 VAL A N 16
ATOM 22521 C CA . VAL A 1 59 ? 10.743 -0.977 4.991 1.00 0.00 637 VAL A CA 16
ATOM 22522 C C . VAL A 1 59 ? 12.217 -1.411 4.977 1.00 0.00 637 VAL A C 16
ATOM 22523 O O . VAL A 1 59 ? 12.853 -1.394 3.925 1.00 0.00 637 VAL A O 16
ATOM 22536 N N . SER A 1 60 ? 12.778 -1.749 6.146 1.00 0.00 638 SER A N 16
ATOM 22537 C CA . SER A 1 60 ? 14.165 -2.164 6.312 1.00 0.00 638 SER A CA 16
ATOM 22538 C C . SER A 1 60 ? 14.404 -3.418 5.475 1.00 0.00 638 SER A C 16
ATOM 22539 O O . SER A 1 60 ? 13.493 -4.234 5.359 1.00 0.00 638 SER A O 16
ATOM 22547 N N . GLU A 1 61 ? 15.625 -3.633 4.975 1.00 0.00 639 GLU A N 16
ATOM 22548 C CA . GLU A 1 61 ? 15.940 -4.789 4.136 1.00 0.00 639 GLU A CA 16
ATOM 22549 C C . GLU A 1 61 ? 15.525 -6.089 4.830 1.00 0.00 639 GLU A C 16
ATOM 22550 O O . GLU A 1 61 ? 14.884 -6.928 4.212 1.00 0.00 639 GLU A O 16
ATOM 22562 N N . GLU A 1 62 ? 15.777 -6.174 6.140 1.00 0.00 640 GLU A N 16
ATOM 22563 C CA . GLU A 1 62 ? 15.386 -7.238 7.066 1.00 0.00 640 GLU A CA 16
ATOM 22564 C C . GLU A 1 62 ? 13.882 -7.530 6.954 1.00 0.00 640 GLU A C 16
ATOM 22565 O O . GLU A 1 62 ? 13.428 -8.672 6.878 1.00 0.00 640 GLU A O 16
ATOM 22577 N N . LYS A 1 63 ? 13.121 -6.442 6.960 1.00 0.00 641 LYS A N 16
ATOM 22578 C CA . LYS A 1 63 ? 11.681 -6.343 7.125 1.00 0.00 641 LYS A CA 16
ATOM 22579 C C . LYS A 1 63 ? 10.953 -6.460 5.790 1.00 0.00 641 LYS A C 16
ATOM 22580 O O . LYS A 1 63 ? 9.734 -6.604 5.770 1.00 0.00 641 LYS A O 16
ATOM 22599 N N . VAL A 1 64 ? 11.702 -6.391 4.685 1.00 0.00 642 VAL A N 16
ATOM 22600 C CA . VAL A 1 64 ? 11.299 -6.898 3.382 1.00 0.00 642 VAL A CA 16
ATOM 22601 C C . VAL A 1 64 ? 11.677 -8.369 3.271 1.00 0.00 642 VAL A C 16
ATOM 22602 O O . VAL A 1 64 ? 10.848 -9.149 2.813 1.00 0.00 642 VAL A O 16
ATOM 22615 N N . GLU A 1 65 ? 12.885 -8.767 3.681 1.00 0.00 643 GLU A N 16
ATOM 22616 C CA . GLU A 1 65 ? 13.362 -10.139 3.550 1.00 0.00 643 GLU A CA 16
ATOM 22617 C C . GLU A 1 65 ? 12.381 -11.104 4.201 1.00 0.00 643 GLU A C 16
ATOM 22618 O O . GLU A 1 65 ? 12.033 -12.112 3.599 1.00 0.00 643 GLU A O 16
ATOM 22630 N N . GLU A 1 66 ? 11.841 -10.750 5.368 1.00 0.00 644 GLU A N 16
ATOM 22631 C CA . GLU A 1 66 ? 10.820 -11.554 6.032 1.00 0.00 644 GLU A CA 16
ATOM 22632 C C . GLU A 1 66 ? 9.640 -11.820 5.080 1.00 0.00 644 GLU A C 16
ATOM 22633 O O . GLU A 1 66 ? 9.186 -12.955 4.981 1.00 0.00 644 GLU A O 16
ATOM 22645 N N . LEU A 1 67 ? 9.183 -10.800 4.339 1.00 0.00 645 LEU A N 16
ATOM 22646 C CA . LEU A 1 67 ? 8.034 -10.840 3.438 1.00 0.00 645 LEU A CA 16
ATOM 22647 C C . LEU A 1 67 ? 8.326 -11.850 2.347 1.00 0.00 645 LEU A C 16
ATOM 22648 O O . LEU A 1 67 ? 7.483 -12.681 2.014 1.00 0.00 645 LEU A O 16
ATOM 22664 N N . ILE A 1 68 ? 9.558 -11.776 1.836 1.00 0.00 646 ILE A N 16
ATOM 22665 C CA . ILE A 1 68 ? 10.071 -12.676 0.830 1.00 0.00 646 ILE A CA 16
ATOM 22666 C C . ILE A 1 68 ? 9.967 -14.100 1.374 1.00 0.00 646 ILE A C 16
ATOM 22667 O O . ILE A 1 68 ? 9.451 -14.962 0.672 1.00 0.00 646 ILE A O 16
ATOM 22683 N N . ARG A 1 69 ? 10.377 -14.366 2.624 1.00 0.00 647 ARG A N 16
ATOM 22684 C CA . ARG A 1 69 ? 10.348 -15.751 3.119 1.00 0.00 647 ARG A CA 16
ATOM 22685 C C . ARG A 1 69 ? 8.914 -16.186 3.351 1.00 0.00 647 ARG A C 16
ATOM 22686 O O . ARG A 1 69 ? 8.526 -17.253 2.890 1.00 0.00 647 ARG A O 16
ATOM 22707 N N . ILE A 1 70 ? 8.125 -15.354 4.025 1.00 0.00 648 ILE A N 16
ATOM 22708 C CA . ILE A 1 70 ? 6.732 -15.614 4.365 1.00 0.00 648 ILE A CA 16
ATOM 22709 C C . ILE A 1 70 ? 5.972 -15.984 3.093 1.00 0.00 648 ILE A C 16
ATOM 22710 O O . ILE A 1 70 ? 5.436 -17.088 3.003 1.00 0.00 648 ILE A O 16
ATOM 22726 N N . LEU A 1 71 ? 5.919 -15.097 2.091 1.00 0.00 649 LEU A N 16
ATOM 22727 C CA . LEU A 1 71 ? 5.152 -15.382 0.892 1.00 0.00 649 LEU A CA 16
ATOM 22728 C C . LEU A 1 71 ? 5.714 -16.578 0.100 1.00 0.00 649 LEU A C 16
ATOM 22729 O O . LEU A 1 71 ? 4.972 -17.231 -0.636 1.00 0.00 649 LEU A O 16
ATOM 22745 N N . LYS A 1 72 ? 7.004 -16.889 0.272 1.00 0.00 650 LYS A N 16
ATOM 22746 C CA . LYS A 1 72 ? 7.637 -18.075 -0.327 1.00 0.00 650 LYS A CA 16
ATOM 22747 C C . LYS A 1 72 ? 7.118 -19.341 0.344 1.00 0.00 650 LYS A C 16
ATOM 22748 O O . LYS A 1 72 ? 6.772 -20.320 -0.308 1.00 0.00 650 LYS A O 16
ATOM 22767 N N . ASP A 1 73 ? 7.041 -19.276 1.663 1.00 0.00 651 ASP A N 16
ATOM 22768 C CA . ASP A 1 73 ? 6.647 -20.348 2.577 1.00 0.00 651 ASP A CA 16
ATOM 22769 C C . ASP A 1 73 ? 5.168 -20.675 2.402 1.00 0.00 651 ASP A C 16
ATOM 22770 O O . ASP A 1 73 ? 4.765 -21.834 2.391 1.00 0.00 651 ASP A O 16
ATOM 22779 N N . LYS A 1 74 ? 4.371 -19.628 2.165 1.00 0.00 652 LYS A N 16
ATOM 22780 C CA . LYS A 1 74 ? 2.960 -19.719 1.802 1.00 0.00 652 LYS A CA 16
ATOM 22781 C C . LYS A 1 74 ? 2.754 -20.370 0.432 1.00 0.00 652 LYS A C 16
ATOM 22782 O O . LYS A 1 74 ? 1.612 -20.673 0.090 1.00 0.00 652 LYS A O 16
ATOM 22801 N N . GLY A 1 75 ? 3.811 -20.526 -0.377 1.00 0.00 653 GLY A N 16
ATOM 22802 C CA . GLY A 1 75 ? 3.676 -20.910 -1.773 1.00 0.00 653 GLY A CA 16
ATOM 22803 C C . GLY A 1 75 ? 2.916 -19.851 -2.574 1.00 0.00 653 GLY A C 16
ATOM 22804 O O . GLY A 1 75 ? 2.320 -20.184 -3.594 1.00 0.00 653 GLY A O 16
ATOM 22808 N N . ALA A 1 76 ? 2.908 -18.590 -2.116 1.00 0.00 654 ALA A N 16
ATOM 22809 C CA . ALA A 1 76 ? 2.364 -17.479 -2.884 1.00 0.00 654 ALA A CA 16
ATOM 22810 C C . ALA A 1 76 ? 3.381 -17.028 -3.931 1.00 0.00 654 ALA A C 16
ATOM 22811 O O . ALA A 1 76 ? 3.013 -16.675 -5.058 1.00 0.00 654 ALA A O 16
ATOM 22818 N N . ILE A 1 77 ? 4.666 -17.049 -3.570 1.00 0.00 655 ILE A N 16
ATOM 22819 C CA . ILE A 1 77 ? 5.751 -16.684 -4.465 1.00 0.00 655 ILE A CA 16
ATOM 22820 C C . ILE A 1 77 ? 6.851 -17.726 -4.341 1.00 0.00 655 ILE A C 16
ATOM 22821 O O . ILE A 1 77 ? 6.761 -18.665 -3.547 1.00 0.00 655 ILE A O 16
ATOM 22837 N N . PHE A 1 78 ? 7.897 -17.547 -5.130 1.00 0.00 656 PHE A N 16
ATOM 22838 C CA . PHE A 1 78 ? 9.045 -18.415 -5.147 1.00 0.00 656 PHE A CA 16
ATOM 22839 C C . PHE A 1 78 ? 10.266 -17.627 -5.576 1.00 0.00 656 PHE A C 16
ATOM 22840 O O . PHE A 1 78 ? 10.137 -16.496 -6.042 1.00 0.00 656 PHE A O 16
ATOM 22857 N N . GLU A 1 79 ? 11.436 -18.253 -5.475 1.00 0.00 657 GLU A N 16
ATOM 22858 C CA . GLU A 1 79 ? 12.690 -17.703 -5.957 1.00 0.00 657 GLU A CA 16
ATOM 22859 C C . GLU A 1 79 ? 13.299 -18.722 -6.930 1.00 0.00 657 GLU A C 16
ATOM 22860 O O . GLU A 1 79 ? 14.161 -19.506 -6.535 1.00 0.00 657 GLU A O 16
ATOM 22872 N N . PRO A 1 80 ? 12.808 -18.791 -8.186 1.00 0.00 658 PRO A N 16
ATOM 22873 C CA . PRO A 1 80 ? 13.232 -19.797 -9.165 1.00 0.00 658 PRO A CA 16
ATOM 22874 C C . PRO A 1 80 ? 14.685 -19.643 -9.624 1.00 0.00 658 PRO A C 16
ATOM 22875 O O . PRO A 1 80 ? 15.243 -20.580 -10.193 1.00 0.00 658 PRO A O 16
ATOM 22886 N N . ALA A 1 81 ? 15.289 -18.470 -9.409 1.00 0.00 659 ALA A N 16
ATOM 22887 C CA . ALA A 1 81 ? 16.691 -18.206 -9.707 1.00 0.00 659 ALA A CA 16
ATOM 22888 C C . ALA A 1 81 ? 17.314 -17.315 -8.634 1.00 0.00 659 ALA A C 16
ATOM 22889 O O . ALA A 1 81 ? 16.618 -16.788 -7.770 1.00 0.00 659 ALA A O 16
ATOM 22896 N N . ARG A 1 82 ? 18.633 -17.121 -8.740 1.00 0.00 660 ARG A N 16
ATOM 22897 C CA . ARG A 1 82 ? 19.583 -16.586 -7.753 1.00 0.00 660 ARG A CA 16
ATOM 22898 C C . ARG A 1 82 ? 19.344 -15.145 -7.260 1.00 0.00 660 ARG A C 16
ATOM 22899 O O . ARG A 1 82 ? 20.238 -14.558 -6.656 1.00 0.00 660 ARG A O 16
ATOM 22920 N N . GLY A 1 83 ? 18.183 -14.565 -7.546 1.00 0.00 661 GLY A N 16
ATOM 22921 C CA . GLY A 1 83 ? 17.787 -13.221 -7.166 1.00 0.00 661 GLY A CA 16
ATOM 22922 C C . GLY A 1 83 ? 16.613 -12.751 -8.017 1.00 0.00 661 GLY A C 16
ATOM 22923 O O . GLY A 1 83 ? 16.601 -11.601 -8.451 1.00 0.00 661 GLY A O 16
ATOM 22927 N N . TYR A 1 84 ? 15.652 -13.643 -8.281 1.00 0.00 662 TYR A N 16
ATOM 22928 C CA . TYR A 1 84 ? 14.445 -13.399 -9.056 1.00 0.00 662 TYR A CA 16
ATOM 22929 C C . TYR A 1 84 ? 13.302 -13.988 -8.239 1.00 0.00 662 TYR A C 16
ATOM 22930 O O . TYR A 1 84 ? 13.261 -15.207 -8.090 1.00 0.00 662 TYR A O 16
ATOM 22948 N N . LEU A 1 85 ? 12.381 -13.152 -7.741 1.00 0.00 663 LEU A N 16
ATOM 22949 C CA . LEU A 1 85 ? 11.124 -13.631 -7.179 1.00 0.00 663 LEU A CA 16
ATOM 22950 C C . LEU A 1 85 ? 10.066 -13.756 -8.258 1.00 0.00 663 LEU A C 16
ATOM 22951 O O . LEU A 1 85 ? 9.860 -12.840 -9.052 1.00 0.00 663 LEU A O 16
ATOM 22967 N N . LYS A 1 86 ? 9.359 -14.881 -8.227 1.00 0.00 664 LYS A N 16
ATOM 22968 C CA . LYS A 1 86 ? 8.285 -15.231 -9.138 1.00 0.00 664 LYS A CA 16
ATOM 22969 C C . LYS A 1 86 ? 7.010 -15.372 -8.339 1.00 0.00 664 LYS A C 16
ATOM 22970 O O . LYS A 1 86 ? 7.027 -15.993 -7.279 1.00 0.00 664 LYS A O 16
ATOM 22989 N N . ILE A 1 87 ? 5.908 -14.857 -8.883 1.00 0.00 665 ILE A N 16
ATOM 22990 C CA . ILE A 1 87 ? 4.589 -15.220 -8.350 1.00 0.00 665 ILE A CA 16
ATOM 22991 C C . ILE A 1 87 ? 4.271 -16.649 -8.787 1.00 0.00 665 ILE A C 16
ATOM 22992 O O . ILE A 1 87 ? 4.356 -16.919 -9.986 1.00 0.00 665 ILE A O 16
ATOM 23008 N N . VAL A 1 88 ? 3.941 -17.543 -7.834 1.00 0.00 666 VAL A N 16
ATOM 23009 C CA . VAL A 1 88 ? 3.827 -18.982 -8.101 1.00 0.00 666 VAL A CA 16
ATOM 23010 C C . VAL A 1 88 ? 2.992 -19.295 -9.344 1.00 0.00 666 VAL A C 16
ATOM 23011 O O . VAL A 1 88 ? 3.599 -19.917 -10.254 1.00 0.00 666 VAL A O 16
ATOM 23025 N N . GLY A 1 1 ? -10.431 -44.725 0.631 1.00 0.00 579 GLY A N 17
ATOM 23026 C CA . GLY A 1 1 ? -10.570 -43.268 0.445 1.00 0.00 579 GLY A CA 17
ATOM 23027 C C . GLY A 1 1 ? -9.372 -42.714 -0.315 1.00 0.00 579 GLY A C 17
ATOM 23028 O O . GLY A 1 1 ? -8.510 -43.496 -0.712 1.00 0.00 579 GLY A O 17
ATOM 23034 N N . ALA A 1 2 ? -9.326 -41.388 -0.508 1.00 0.00 580 ALA A N 17
ATOM 23035 C CA . ALA A 1 2 ? -8.322 -40.605 -1.246 1.00 0.00 580 ALA A CA 17
ATOM 23036 C C . ALA A 1 2 ? -8.225 -40.925 -2.748 1.00 0.00 580 ALA A C 17
ATOM 23037 O O . ALA A 1 2 ? -8.170 -40.001 -3.557 1.00 0.00 580 ALA A O 17
ATOM 23044 N N . MET A 1 3 ? -8.229 -42.207 -3.123 1.00 0.00 581 MET A N 17
ATOM 23045 C CA . MET A 1 3 ? -8.336 -42.679 -4.495 1.00 0.00 581 MET A CA 17
ATOM 23046 C C . MET A 1 3 ? -9.605 -42.107 -5.135 1.00 0.00 581 MET A C 17
ATOM 23047 O O . MET A 1 3 ? -10.713 -42.396 -4.685 1.00 0.00 581 MET A O 17
ATOM 23061 N N . GLY A 1 4 ? -9.426 -41.304 -6.185 1.00 0.00 582 GLY A N 17
ATOM 23062 C CA . GLY A 1 4 ? -10.473 -40.766 -7.035 1.00 0.00 582 GLY A CA 17
ATOM 23063 C C . GLY A 1 4 ? -9.807 -39.963 -8.150 1.00 0.00 582 GLY A C 17
ATOM 23064 O O . GLY A 1 4 ? -8.654 -39.540 -8.007 1.00 0.00 582 GLY A O 17
ATOM 23068 N N . GLU A 1 5 ? -10.537 -39.748 -9.242 1.00 0.00 583 GLU A N 17
ATOM 23069 C CA . GLU A 1 5 ? -10.01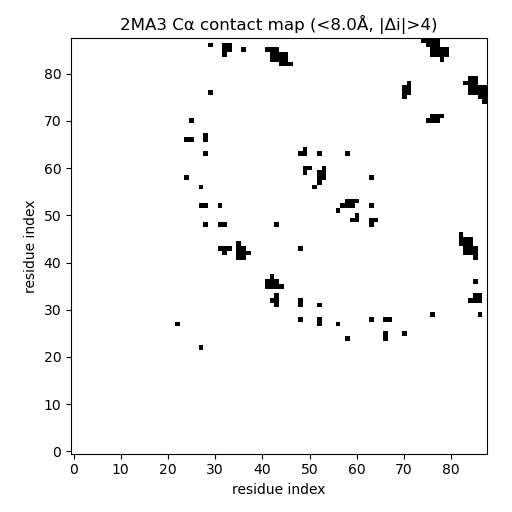7 -39.355 -10.549 1.00 0.00 583 GLU A CA 17
ATOM 23070 C C . GLU A 1 5 ? -9.373 -37.965 -10.527 1.00 0.00 583 GLU A C 17
ATOM 23071 O O . GLU A 1 5 ? -9.701 -37.118 -9.692 1.00 0.00 583 GLU A O 17
ATOM 23083 N N . THR A 1 6 ? -8.459 -37.724 -11.472 1.00 0.00 584 THR A N 17
ATOM 23084 C CA . THR A 1 6 ? -7.566 -36.569 -11.532 1.00 0.00 584 THR A CA 17
ATOM 23085 C C . THR A 1 6 ? -8.296 -35.231 -11.730 1.00 0.00 584 THR A C 17
ATOM 23086 O O . THR A 1 6 ? -7.709 -34.178 -11.482 1.00 0.00 584 THR A O 17
ATOM 23097 N N . GLY A 1 7 ? -9.568 -35.251 -12.148 1.00 0.00 585 GLY A N 17
ATOM 23098 C CA . GLY A 1 7 ? -10.383 -34.062 -12.373 1.00 0.00 585 GLY A CA 17
ATOM 23099 C C . GLY A 1 7 ? -10.879 -33.467 -11.070 1.00 0.00 585 GLY A C 17
ATOM 23100 O O . GLY A 1 7 ? -12.079 -33.452 -10.800 1.00 0.00 585 GLY A O 17
ATOM 23104 N N . LYS A 1 8 ? -9.938 -32.975 -10.268 1.00 0.00 586 LYS A N 17
ATOM 23105 C CA . LYS A 1 8 ? -10.245 -32.181 -9.097 1.00 0.00 586 LYS A CA 17
ATOM 23106 C C . LYS A 1 8 ? -10.777 -30.816 -9.547 1.00 0.00 586 LYS A C 17
ATOM 23107 O O . LYS A 1 8 ? -10.457 -30.353 -10.643 1.00 0.00 586 LYS A O 17
ATOM 23126 N N . ILE A 1 9 ? -11.546 -30.158 -8.680 1.00 0.00 587 ILE A N 17
ATOM 23127 C CA . ILE A 1 9 ? -12.077 -28.812 -8.863 1.00 0.00 587 ILE A CA 17
ATOM 23128 C C . ILE A 1 9 ? -12.021 -28.100 -7.506 1.00 0.00 587 ILE A C 17
ATOM 23129 O O . ILE A 1 9 ? -11.717 -28.732 -6.492 1.00 0.00 587 ILE A O 17
ATOM 23145 N N . ASP A 1 10 ? -12.345 -26.807 -7.490 1.00 0.00 588 ASP A N 17
ATOM 23146 C CA . ASP A 1 10 ? -12.462 -25.970 -6.303 1.00 0.00 588 ASP A CA 17
ATOM 23147 C C . ASP A 1 10 ? -13.675 -25.051 -6.500 1.00 0.00 588 ASP A C 17
ATOM 23148 O O . ASP A 1 10 ? -14.176 -24.926 -7.622 1.00 0.00 588 ASP A O 17
ATOM 23157 N N . ILE A 1 11 ? -14.133 -24.398 -5.427 1.00 0.00 589 ILE A N 17
ATOM 23158 C CA . ILE A 1 11 ? -15.087 -23.283 -5.487 1.00 0.00 589 ILE A CA 17
ATOM 23159 C C . ILE A 1 11 ? -14.593 -22.203 -4.503 1.00 0.00 589 ILE A C 17
ATOM 23160 O O . ILE A 1 11 ? -15.349 -21.412 -3.938 1.00 0.00 589 ILE A O 17
ATOM 23176 N N . ASP A 1 12 ? -13.282 -22.166 -4.283 1.00 0.00 590 ASP A N 17
ATOM 23177 C CA . ASP A 1 12 ? -12.634 -21.585 -3.126 1.00 0.00 590 ASP A CA 17
ATOM 23178 C C . ASP A 1 12 ? -12.169 -20.188 -3.464 1.00 0.00 590 ASP A C 17
ATOM 23179 O O . ASP A 1 12 ? -10.992 -19.832 -3.511 1.00 0.00 590 ASP A O 17
ATOM 23188 N N . LYS A 1 13 ? -13.190 -19.397 -3.737 1.00 0.00 591 LYS A N 17
ATOM 23189 C CA . LYS A 1 13 ? -13.102 -18.091 -4.332 1.00 0.00 591 LYS A CA 17
ATOM 23190 C C . LYS A 1 13 ? -12.415 -18.027 -5.697 1.00 0.00 591 LYS A C 17
ATOM 23191 O O . LYS A 1 13 ? -11.827 -17.017 -6.095 1.00 0.00 591 LYS A O 17
ATOM 23210 N N . VAL A 1 14 ? -12.613 -19.091 -6.472 1.00 0.00 592 VAL A N 17
ATOM 23211 C CA . VAL A 1 14 ? -12.458 -19.045 -7.926 1.00 0.00 592 VAL A CA 17
ATOM 23212 C C . VAL A 1 14 ? -13.452 -18.006 -8.487 1.00 0.00 592 VAL A C 17
ATOM 23213 O O . VAL A 1 14 ? -13.166 -17.372 -9.501 1.00 0.00 592 VAL A O 17
ATOM 23226 N N . GLU A 1 15 ? -14.550 -17.747 -7.760 1.00 0.00 593 GLU A N 17
ATOM 23227 C CA . GLU A 1 15 ? -15.537 -16.688 -7.946 1.00 0.00 593 GLU A CA 17
ATOM 23228 C C . GLU A 1 15 ? -15.730 -15.928 -6.609 1.00 0.00 593 GLU A C 17
ATOM 23229 O O . GLU A 1 15 ? -14.796 -15.877 -5.809 1.00 0.00 593 GLU A O 17
ATOM 23241 N N . GLY A 1 16 ? -16.888 -15.305 -6.346 1.00 0.00 594 GLY A N 17
ATOM 23242 C CA . GLY A 1 16 ? -17.288 -14.863 -5.005 1.00 0.00 594 GLY A CA 17
ATOM 23243 C C . GLY A 1 16 ? -16.437 -13.746 -4.389 1.00 0.00 594 GLY A C 17
ATOM 23244 O O . GLY A 1 16 ? -16.390 -13.613 -3.161 1.00 0.00 594 GLY A O 17
ATOM 23248 N N . ARG A 1 17 ? -15.712 -12.982 -5.211 1.00 0.00 595 ARG A N 17
ATOM 23249 C CA . ARG A 1 17 ? -14.693 -12.040 -4.751 1.00 0.00 595 ARG A CA 17
ATOM 23250 C C . ARG A 1 17 ? -15.321 -10.886 -3.974 1.00 0.00 595 ARG A C 17
ATOM 23251 O O . ARG A 1 17 ? -16.325 -10.317 -4.395 1.00 0.00 595 ARG A O 17
ATOM 23272 N N . THR A 1 18 ? -14.685 -10.510 -2.866 1.00 0.00 596 THR A N 17
ATOM 23273 C CA . THR A 1 18 ? -14.858 -9.206 -2.247 1.00 0.00 596 THR A CA 17
ATOM 23274 C C . THR A 1 18 ? -13.928 -8.202 -2.939 1.00 0.00 596 THR A C 17
ATOM 23275 O O . THR A 1 18 ? -13.084 -8.595 -3.751 1.00 0.00 596 THR A O 17
ATOM 23286 N N . PRO A 1 19 ? -14.002 -6.913 -2.564 1.00 0.00 597 PRO A N 17
ATOM 23287 C CA . PRO A 1 19 ? -12.896 -5.995 -2.791 1.00 0.00 597 PRO A CA 17
ATOM 23288 C C . PRO A 1 19 ? -11.674 -6.478 -1.976 1.00 0.00 597 PRO A C 17
ATOM 23289 O O . PRO A 1 19 ? -11.755 -7.434 -1.188 1.00 0.00 597 PRO A O 17
ATOM 23300 N N . LYS A 1 20 ? -10.535 -5.792 -2.141 1.00 0.00 598 LYS A N 17
ATOM 23301 C CA . LYS A 1 20 ? -9.438 -5.884 -1.177 1.00 0.00 598 LYS A CA 17
ATOM 23302 C C . LYS A 1 20 ? -9.896 -5.223 0.129 1.00 0.00 598 LYS A C 17
ATOM 23303 O O . LYS A 1 20 ? -10.780 -4.368 0.113 1.00 0.00 598 LYS A O 17
ATOM 23322 N N . SER A 1 21 ? -9.250 -5.576 1.243 1.00 0.00 599 SER A N 17
ATOM 23323 C CA . SER A 1 21 ? -9.363 -4.843 2.494 1.00 0.00 599 SER A CA 17
ATOM 23324 C C . SER A 1 21 ? -8.580 -3.528 2.390 1.00 0.00 599 SER A C 17
ATOM 23325 O O . SER A 1 21 ? -9.170 -2.456 2.305 1.00 0.00 599 SER A O 17
ATOM 23333 N N . GLU A 1 22 ? -7.249 -3.624 2.386 1.00 0.00 600 GLU A N 17
ATOM 23334 C CA . GLU A 1 22 ? -6.288 -2.533 2.272 1.00 0.00 600 GLU A CA 17
ATOM 23335 C C . GLU A 1 22 ? -4.964 -3.168 1.808 1.00 0.00 600 GLU A C 17
ATOM 23336 O O . GLU A 1 22 ? -4.841 -4.402 1.745 1.00 0.00 600 GLU A O 17
ATOM 23348 N N . ARG A 1 23 ? -3.954 -2.354 1.501 1.00 0.00 601 ARG A N 17
ATOM 23349 C CA . ARG A 1 23 ? -2.577 -2.814 1.389 1.00 0.00 601 ARG A CA 17
ATOM 23350 C C . ARG A 1 23 ? -2.065 -3.290 2.755 1.00 0.00 601 ARG A C 17
ATOM 23351 O O . ARG A 1 23 ? -2.694 -3.113 3.795 1.00 0.00 601 ARG A O 17
ATOM 23372 N N . ASP A 1 24 ? -0.908 -3.945 2.725 1.00 0.00 602 ASP A N 17
ATOM 23373 C CA . ASP A 1 24 ? -0.222 -4.578 3.838 1.00 0.00 602 ASP A CA 17
ATOM 23374 C C . ASP A 1 24 ? 1.219 -4.800 3.393 1.00 0.00 602 ASP A C 17
ATOM 23375 O O . ASP A 1 24 ? 1.457 -4.801 2.192 1.00 0.00 602 ASP A O 17
ATOM 23384 N N . LYS A 1 25 ? 2.166 -5.082 4.290 1.00 0.00 603 LYS A N 17
ATOM 23385 C CA . LYS A 1 25 ? 3.539 -5.425 3.907 1.00 0.00 603 LYS A CA 17
ATOM 23386 C C . LYS A 1 25 ? 3.561 -6.582 2.900 1.00 0.00 603 LYS A C 17
ATOM 23387 O O . LYS A 1 25 ? 4.287 -6.506 1.907 1.00 0.00 603 LYS A O 17
ATOM 23406 N N . PHE A 1 26 ? 2.735 -7.618 3.107 1.00 0.00 604 PHE A N 17
ATOM 23407 C CA . PHE A 1 26 ? 2.635 -8.737 2.176 1.00 0.00 604 PHE A CA 17
ATOM 23408 C C . PHE A 1 26 ? 2.121 -8.269 0.814 1.00 0.00 604 PHE A C 17
ATOM 23409 O O . PHE A 1 26 ? 2.696 -8.623 -0.214 1.00 0.00 604 PHE A O 17
ATOM 23426 N N . ARG A 1 27 ? 1.050 -7.464 0.809 1.00 0.00 605 ARG A N 17
ATOM 23427 C CA . ARG A 1 27 ? 0.497 -6.871 -0.404 1.00 0.00 605 ARG A CA 17
ATOM 23428 C C . ARG A 1 27 ? 1.554 -5.997 -1.087 1.00 0.00 605 ARG A C 17
ATOM 23429 O O . ARG A 1 27 ? 1.746 -6.143 -2.283 1.00 0.00 605 ARG A O 17
ATOM 23450 N N . LEU A 1 28 ? 2.249 -5.121 -0.355 1.00 0.00 606 LEU A N 17
ATOM 23451 C CA . LEU A 1 28 ? 3.216 -4.161 -0.865 1.00 0.00 606 LEU A CA 17
ATOM 23452 C C . LEU A 1 28 ? 4.346 -4.906 -1.562 1.00 0.00 606 LEU A C 17
ATOM 23453 O O . LEU A 1 28 ? 4.677 -4.563 -2.697 1.00 0.00 606 LEU A O 17
ATOM 23469 N N . LEU A 1 29 ? 4.891 -5.949 -0.915 1.00 0.00 607 LEU A N 17
ATOM 23470 C CA . LEU A 1 29 ? 5.895 -6.778 -1.558 1.00 0.00 607 LEU A CA 17
ATOM 23471 C C . LEU A 1 29 ? 5.291 -7.431 -2.809 1.00 0.00 607 LEU A C 17
ATOM 23472 O O . LEU A 1 29 ? 5.849 -7.293 -3.893 1.00 0.00 607 LEU A O 17
ATOM 23488 N N . LEU A 1 30 ? 4.156 -8.129 -2.686 1.00 0.00 608 LEU A N 17
ATOM 23489 C CA . LEU A 1 30 ? 3.593 -8.910 -3.776 1.00 0.00 608 LEU A CA 17
ATOM 23490 C C . LEU A 1 30 ? 3.232 -8.043 -4.982 1.00 0.00 608 LEU A C 17
ATOM 23491 O O . LEU A 1 30 ? 3.471 -8.463 -6.110 1.00 0.00 608 LEU A O 17
ATOM 23507 N N . GLU A 1 31 ? 2.676 -6.848 -4.764 1.00 0.00 609 GLU A N 17
ATOM 23508 C CA . GLU A 1 31 ? 2.298 -5.931 -5.835 1.00 0.00 609 GLU A CA 17
ATOM 23509 C C . GLU A 1 31 ? 3.549 -5.513 -6.620 1.00 0.00 609 GLU A C 17
ATOM 23510 O O . GLU A 1 31 ? 3.534 -5.575 -7.855 1.00 0.00 609 GLU A O 17
ATOM 23522 N N . LEU A 1 32 ? 4.653 -5.212 -5.914 1.00 0.00 610 LEU A N 17
ATOM 23523 C CA . LEU A 1 32 ? 5.932 -4.910 -6.548 1.00 0.00 610 LEU A CA 17
ATOM 23524 C C . LEU A 1 32 ? 6.429 -6.103 -7.350 1.00 0.00 610 LEU A C 17
ATOM 23525 O O . LEU A 1 32 ? 7.001 -5.902 -8.417 1.00 0.00 610 LEU A O 17
ATOM 23541 N N . ILE A 1 33 ? 6.207 -7.339 -6.882 1.00 0.00 611 ILE A N 17
ATOM 23542 C CA . ILE A 1 33 ? 6.613 -8.510 -7.652 1.00 0.00 611 ILE A CA 17
ATOM 23543 C C . ILE A 1 33 ? 5.846 -8.522 -8.985 1.00 0.00 611 ILE A C 17
ATOM 23544 O O . ILE A 1 33 ? 6.438 -8.871 -10.002 1.00 0.00 611 ILE A O 17
ATOM 23560 N N . LYS A 1 34 ? 4.583 -8.066 -9.043 1.00 0.00 612 LYS A N 17
ATOM 23561 C CA . LYS A 1 34 ? 3.839 -8.055 -10.307 1.00 0.00 612 LYS A CA 17
ATOM 23562 C C . LYS A 1 34 ? 4.494 -7.027 -11.216 1.00 0.00 612 LYS A C 17
ATOM 23563 O O . LYS A 1 34 ? 4.813 -7.314 -12.369 1.00 0.00 612 LYS A O 17
ATOM 23582 N N . GLU A 1 35 ? 4.688 -5.823 -10.668 1.00 0.00 613 GLU A N 17
ATOM 23583 C CA . GLU A 1 35 ? 5.071 -4.645 -11.421 1.00 0.00 613 GLU A CA 17
ATOM 23584 C C . GLU A 1 35 ? 6.567 -4.639 -11.756 1.00 0.00 613 GLU A C 17
ATOM 23585 O O . GLU A 1 35 ? 7.043 -3.703 -12.391 1.00 0.00 613 GLU A O 17
ATOM 23597 N N . TYR A 1 36 ? 7.279 -5.717 -11.396 1.00 0.00 614 TYR A N 17
ATOM 23598 C CA . TYR A 1 36 ? 8.657 -5.965 -11.774 1.00 0.00 614 TYR A CA 17
ATOM 23599 C C . TYR A 1 36 ? 8.834 -7.314 -12.465 1.00 0.00 614 TYR A C 17
ATOM 23600 O O . TYR A 1 36 ? 9.797 -7.476 -13.214 1.00 0.00 614 TYR A O 17
ATOM 23618 N N . GLU A 1 37 ? 7.895 -8.257 -12.318 1.00 0.00 615 GLU A N 17
ATOM 23619 C CA . GLU A 1 37 ? 7.794 -9.365 -13.247 1.00 0.00 615 GLU A CA 17
ATOM 23620 C C . GLU A 1 37 ? 7.446 -8.787 -14.613 1.00 0.00 615 GLU A C 17
ATOM 23621 O O . GLU A 1 37 ? 8.229 -8.959 -15.542 1.00 0.00 615 GLU A O 17
ATOM 23633 N N . ASP A 1 38 ? 6.340 -8.047 -14.733 1.00 0.00 616 ASP A N 17
ATOM 23634 C CA . ASP A 1 38 ? 5.831 -7.559 -16.015 1.00 0.00 616 ASP A CA 17
ATOM 23635 C C . ASP A 1 38 ? 6.831 -6.622 -16.702 1.00 0.00 616 ASP A C 17
ATOM 23636 O O . ASP A 1 38 ? 6.887 -6.558 -17.927 1.00 0.00 616 ASP A O 17
ATOM 23645 N N . ASP A 1 39 ? 7.686 -5.969 -15.908 1.00 0.00 617 ASP A N 17
ATOM 23646 C CA . ASP A 1 39 ? 8.726 -5.056 -16.364 1.00 0.00 617 ASP A CA 17
ATOM 23647 C C . ASP A 1 39 ? 9.852 -5.815 -17.059 1.00 0.00 617 ASP A C 17
ATOM 23648 O O . ASP A 1 39 ? 10.360 -5.402 -18.099 1.00 0.00 617 ASP A O 17
ATOM 23657 N N . TYR A 1 40 ? 10.218 -6.961 -16.480 1.00 0.00 618 TYR A N 17
ATOM 23658 C CA . TYR A 1 40 ? 11.230 -7.860 -17.005 1.00 0.00 618 TYR A CA 17
ATOM 23659 C C . TYR A 1 40 ? 10.620 -8.888 -17.967 1.00 0.00 618 TYR A C 17
ATOM 23660 O O . TYR A 1 40 ? 11.355 -9.658 -18.584 1.00 0.00 618 TYR A O 17
ATOM 23678 N N . GLY A 1 41 ? 9.288 -8.919 -18.085 1.00 0.00 619 GLY A N 17
ATOM 23679 C CA . GLY A 1 41 ? 8.570 -9.923 -18.869 1.00 0.00 619 GLY A CA 17
ATOM 23680 C C . GLY A 1 41 ? 8.495 -11.281 -18.160 1.00 0.00 619 GLY A C 17
ATOM 23681 O O . GLY A 1 41 ? 8.273 -12.302 -18.808 1.00 0.00 619 GLY A O 17
ATOM 23685 N N . GLY A 1 42 ? 8.688 -11.286 -16.838 1.00 0.00 620 GLY A N 17
ATOM 23686 C CA . GLY A 1 42 ? 8.579 -12.418 -15.936 1.00 0.00 620 GLY A CA 17
ATOM 23687 C C . GLY A 1 42 ? 9.911 -12.712 -15.256 1.00 0.00 620 GLY A C 17
ATOM 23688 O O . GLY A 1 42 ? 10.447 -13.808 -15.434 1.00 0.00 620 GLY A O 17
ATOM 23692 N N . ARG A 1 43 ? 10.487 -11.741 -14.520 1.00 0.00 621 ARG A N 17
ATOM 23693 C CA . ARG A 1 43 ? 11.739 -11.991 -13.796 1.00 0.00 621 ARG A CA 17
ATOM 23694 C C . ARG A 1 43 ? 12.013 -11.072 -12.589 1.00 0.00 621 ARG A C 17
ATOM 23695 O O . ARG A 1 43 ? 13.172 -10.737 -12.364 1.00 0.00 621 ARG A O 17
ATOM 23716 N N . ALA A 1 44 ? 10.992 -10.670 -11.818 1.00 0.00 622 ALA A N 17
ATOM 23717 C CA . ALA A 1 44 ? 11.076 -9.664 -10.748 1.00 0.00 622 ALA A CA 17
ATOM 23718 C C . ALA A 1 44 ? 12.316 -9.834 -9.848 1.00 0.00 622 ALA A C 17
ATOM 23719 O O . ALA A 1 44 ? 12.357 -10.763 -9.033 1.00 0.00 622 ALA A O 17
ATOM 23726 N N . PRO A 1 45 ? 13.339 -8.976 -9.990 1.00 0.00 623 PRO A N 17
ATOM 23727 C CA . PRO A 1 45 ? 14.601 -9.147 -9.284 1.00 0.00 623 PRO A CA 17
ATOM 23728 C C . PRO A 1 45 ? 14.478 -8.796 -7.789 1.00 0.00 623 PRO A C 17
ATOM 23729 O O . PRO A 1 45 ? 14.044 -7.698 -7.424 1.00 0.00 623 PRO A O 17
ATOM 23740 N N . THR A 1 46 ? 14.896 -9.715 -6.911 1.00 0.00 624 THR A N 17
ATOM 23741 C CA . THR A 1 46 ? 14.747 -9.661 -5.460 1.00 0.00 624 THR A CA 17
ATOM 23742 C C . THR A 1 46 ? 15.493 -8.457 -4.882 1.00 0.00 624 THR A C 17
ATOM 23743 O O . THR A 1 46 ? 14.998 -7.793 -3.971 1.00 0.00 624 THR A O 17
ATOM 23754 N N . ASN A 1 47 ? 16.663 -8.137 -5.445 1.00 0.00 625 ASN A N 17
ATOM 23755 C CA . ASN A 1 47 ? 17.437 -6.970 -5.050 1.00 0.00 625 ASN A CA 17
ATOM 23756 C C . ASN A 1 47 ? 16.640 -5.691 -5.232 1.00 0.00 625 ASN A C 17
ATOM 23757 O O . ASN A 1 47 ? 16.677 -4.790 -4.388 1.00 0.00 625 ASN A O 17
ATOM 23768 N N . ILE A 1 48 ? 15.955 -5.593 -6.369 1.00 0.00 626 ILE A N 17
ATOM 23769 C CA . ILE A 1 48 ? 15.202 -4.406 -6.689 1.00 0.00 626 ILE A CA 17
ATOM 23770 C C . ILE A 1 48 ? 13.941 -4.392 -5.832 1.00 0.00 626 ILE A C 17
ATOM 23771 O O . ILE A 1 48 ? 13.619 -3.342 -5.304 1.00 0.00 626 ILE A O 17
ATOM 23787 N N . LEU A 1 49 ? 13.282 -5.534 -5.605 1.00 0.00 627 LEU A N 17
ATOM 23788 C CA . LEU A 1 49 ? 12.157 -5.630 -4.673 1.00 0.00 627 LEU A CA 17
ATOM 23789 C C . LEU A 1 49 ? 12.496 -5.052 -3.301 1.00 0.00 627 LEU A C 17
ATOM 23790 O O . LEU A 1 49 ? 11.719 -4.261 -2.767 1.00 0.00 627 LEU A O 17
ATOM 23806 N N . ILE A 1 50 ? 13.659 -5.420 -2.753 1.00 0.00 628 ILE A N 17
ATOM 23807 C CA . ILE A 1 50 ? 14.164 -4.860 -1.503 1.00 0.00 628 ILE A CA 17
ATOM 23808 C C . ILE A 1 50 ? 14.327 -3.349 -1.686 1.00 0.00 628 ILE A C 17
ATOM 23809 O O . ILE A 1 50 ? 13.692 -2.580 -0.965 1.00 0.00 628 ILE A O 17
ATOM 23825 N N . THR A 1 51 ? 15.145 -2.937 -2.660 1.00 0.00 629 THR A N 17
ATOM 23826 C CA . THR A 1 51 ? 15.496 -1.545 -2.931 1.00 0.00 629 THR A CA 17
ATOM 23827 C C . THR A 1 51 ? 14.235 -0.673 -3.026 1.00 0.00 629 THR A C 17
ATOM 23828 O O . THR A 1 51 ? 14.103 0.309 -2.300 1.00 0.00 629 THR A O 17
ATOM 23839 N N . GLU A 1 52 ? 13.291 -1.062 -3.883 1.00 0.00 630 GLU A N 17
ATOM 23840 C CA . GLU A 1 52 ? 12.029 -0.389 -4.144 1.00 0.00 630 GLU A CA 17
ATOM 23841 C C . GLU A 1 52 ? 11.208 -0.282 -2.863 1.00 0.00 630 GLU A C 17
ATOM 23842 O O . GLU A 1 52 ? 10.718 0.802 -2.544 1.00 0.00 630 GLU A O 17
ATOM 23854 N N . MET A 1 53 ? 11.096 -1.372 -2.092 1.00 0.00 631 MET A N 17
ATOM 23855 C CA . MET A 1 53 ? 10.387 -1.332 -0.822 1.00 0.00 631 MET A CA 17
ATOM 23856 C C . MET A 1 53 ? 11.006 -0.284 0.119 1.00 0.00 631 MET A C 17
ATOM 23857 O O . MET A 1 53 ? 10.247 0.445 0.763 1.00 0.00 631 MET A O 17
ATOM 23871 N N . MET A 1 54 ? 12.346 -0.163 0.195 1.00 0.00 632 MET A N 17
ATOM 23872 C CA . MET A 1 54 ? 12.978 0.839 1.064 1.00 0.00 632 MET A CA 17
ATOM 23873 C C . MET A 1 54 ? 12.847 2.260 0.504 1.00 0.00 632 MET A C 17
ATOM 23874 O O . MET A 1 54 ? 13.019 3.222 1.258 1.00 0.00 632 MET A O 17
ATOM 23888 N N . ASP A 1 55 ? 12.541 2.406 -0.788 1.00 0.00 633 ASP A N 17
ATOM 23889 C CA . ASP A 1 55 ? 12.564 3.692 -1.478 1.00 0.00 633 ASP A CA 17
ATOM 23890 C C . ASP A 1 55 ? 11.160 4.260 -1.635 1.00 0.00 633 ASP A C 17
ATOM 23891 O O . ASP A 1 55 ? 10.990 5.466 -1.799 1.00 0.00 633 ASP A O 17
ATOM 23900 N N . ARG A 1 56 ? 10.144 3.389 -1.570 1.00 0.00 634 ARG A N 17
ATOM 23901 C CA . ARG A 1 56 ? 8.758 3.756 -1.859 1.00 0.00 634 ARG A CA 17
ATOM 23902 C C . ARG A 1 56 ? 7.828 3.440 -0.701 1.00 0.00 634 ARG A C 17
ATOM 23903 O O . ARG A 1 56 ? 6.790 4.088 -0.586 1.00 0.00 634 ARG A O 17
ATOM 23924 N N . TYR A 1 57 ? 8.223 2.528 0.196 1.00 0.00 635 TYR A N 17
ATOM 23925 C CA . TYR A 1 57 ? 7.459 2.201 1.396 1.00 0.00 635 TYR A CA 17
ATOM 23926 C C . TYR A 1 57 ? 8.335 2.243 2.660 1.00 0.00 635 TYR A C 17
ATOM 23927 O O . TYR A 1 57 ? 7.848 1.968 3.754 1.00 0.00 635 TYR A O 17
ATOM 23945 N N . ASN A 1 58 ? 9.612 2.621 2.505 1.00 0.00 636 ASN A N 17
ATOM 23946 C CA . ASN A 1 58 ? 10.677 2.703 3.502 1.00 0.00 636 ASN A CA 17
ATOM 23947 C C . ASN A 1 58 ? 10.749 1.522 4.473 1.00 0.00 636 ASN A C 17
ATOM 23948 O O . ASN A 1 58 ? 11.026 1.682 5.660 1.00 0.00 636 ASN A O 17
ATOM 23959 N N . VAL A 1 59 ? 10.531 0.317 3.945 1.00 0.00 637 VAL A N 17
ATOM 23960 C CA . VAL A 1 59 ? 10.650 -0.928 4.691 1.00 0.00 637 VAL A CA 17
ATOM 23961 C C . VAL A 1 59 ? 12.126 -1.364 4.655 1.00 0.00 637 VAL A C 17
ATOM 23962 O O . VAL A 1 59 ? 12.714 -1.457 3.576 1.00 0.00 637 VAL A O 17
ATOM 23975 N N . SER A 1 60 ? 12.738 -1.608 5.823 1.00 0.00 638 SER A N 17
ATOM 23976 C CA . SER A 1 60 ? 14.130 -2.010 5.967 1.00 0.00 638 SER A CA 17
ATOM 23977 C C . SER A 1 60 ? 14.345 -3.396 5.368 1.00 0.00 638 SER A C 17
ATOM 23978 O O . SER A 1 60 ? 13.448 -4.233 5.415 1.00 0.00 638 SER A O 17
ATOM 23986 N N . GLU A 1 61 ? 15.560 -3.670 4.889 1.00 0.00 639 GLU A N 17
ATOM 23987 C CA . GLU A 1 61 ? 15.902 -4.866 4.126 1.00 0.00 639 GLU A CA 17
ATOM 23988 C C . GLU A 1 61 ? 15.519 -6.153 4.858 1.00 0.00 639 GLU A C 17
ATOM 23989 O O . GLU A 1 61 ? 15.025 -7.079 4.228 1.00 0.00 639 GLU A O 17
ATOM 24001 N N . GLU A 1 62 ? 15.665 -6.189 6.184 1.00 0.00 640 GLU A N 17
ATOM 24002 C CA . GLU A 1 62 ? 15.309 -7.360 6.994 1.00 0.00 640 GLU A CA 17
ATOM 24003 C C . GLU A 1 62 ? 13.785 -7.531 7.020 1.00 0.00 640 GLU A C 17
ATOM 24004 O O . GLU A 1 62 ? 13.242 -8.616 6.809 1.00 0.00 640 GLU A O 17
ATOM 24016 N N . LYS A 1 63 ? 13.104 -6.405 7.236 1.00 0.00 641 LYS A N 17
ATOM 24017 C CA . LYS A 1 63 ? 11.660 -6.251 7.294 1.00 0.00 641 LYS A CA 17
ATOM 24018 C C . LYS A 1 63 ? 11.012 -6.456 5.923 1.00 0.00 641 LYS A C 17
ATOM 24019 O O . LYS A 1 63 ? 9.793 -6.591 5.868 1.00 0.00 641 LYS A O 17
ATOM 24038 N N . VAL A 1 64 ? 11.799 -6.480 4.842 1.00 0.00 642 VAL A N 17
ATOM 24039 C CA . VAL A 1 64 ? 11.407 -6.978 3.521 1.00 0.00 642 VAL A CA 17
ATOM 24040 C C . VAL A 1 64 ? 11.786 -8.453 3.356 1.00 0.00 642 VAL A C 17
ATOM 24041 O O . VAL A 1 64 ? 10.934 -9.223 2.922 1.00 0.00 642 VAL A O 17
ATOM 24054 N N . GLU A 1 65 ? 13.011 -8.875 3.689 1.00 0.00 643 GLU A N 17
ATOM 24055 C CA . GLU A 1 65 ? 13.465 -10.259 3.522 1.00 0.00 643 GLU A CA 17
ATOM 24056 C C . GLU A 1 65 ? 12.565 -11.245 4.265 1.00 0.00 643 GLU A C 17
ATOM 24057 O O . GLU A 1 65 ? 12.347 -12.364 3.796 1.00 0.00 643 GLU A O 17
ATOM 24069 N N . GLU A 1 66 ? 11.968 -10.827 5.383 1.00 0.00 644 GLU A N 17
ATOM 24070 C CA . GLU A 1 66 ? 10.978 -11.662 6.038 1.00 0.00 644 GLU A CA 17
ATOM 24071 C C . GLU A 1 66 ? 9.753 -11.867 5.137 1.00 0.00 644 GLU A C 17
ATOM 24072 O O . GLU A 1 66 ? 9.276 -12.988 5.013 1.00 0.00 644 GLU A O 17
ATOM 24084 N N . LEU A 1 67 ? 9.266 -10.805 4.479 1.00 0.00 645 LEU A N 17
ATOM 24085 C CA . LEU A 1 67 ? 8.121 -10.822 3.569 1.00 0.00 645 LEU A CA 17
ATOM 24086 C C . LEU A 1 67 ? 8.454 -11.769 2.430 1.00 0.00 645 LEU A C 17
ATOM 24087 O O . LEU A 1 67 ? 7.640 -12.617 2.063 1.00 0.00 645 LEU A O 17
ATOM 24103 N N . ILE A 1 68 ? 9.683 -11.645 1.926 1.00 0.00 646 ILE A N 17
ATOM 24104 C CA . ILE A 1 68 ? 10.223 -12.488 0.886 1.00 0.00 646 ILE A CA 17
ATOM 24105 C C . ILE A 1 68 ? 10.177 -13.944 1.338 1.00 0.00 646 ILE A C 17
ATOM 24106 O O . ILE A 1 68 ? 9.737 -14.772 0.541 1.00 0.00 646 ILE A O 17
ATOM 24122 N N . ARG A 1 69 ? 10.548 -14.286 2.586 1.00 0.00 647 ARG A N 17
ATOM 24123 C CA . ARG A 1 69 ? 10.412 -15.688 2.986 1.00 0.00 647 ARG A CA 17
ATOM 24124 C C . ARG A 1 69 ? 8.946 -16.053 3.160 1.00 0.00 647 ARG A C 17
ATOM 24125 O O . ARG A 1 69 ? 8.500 -17.001 2.535 1.00 0.00 647 ARG A O 17
ATOM 24146 N N . ILE A 1 70 ? 8.168 -15.274 3.910 1.00 0.00 648 ILE A N 17
ATOM 24147 C CA . ILE A 1 70 ? 6.783 -15.577 4.258 1.00 0.00 648 ILE A CA 17
ATOM 24148 C C . ILE A 1 70 ? 5.995 -15.889 2.991 1.00 0.00 648 ILE A C 17
ATOM 24149 O O . ILE A 1 70 ? 5.362 -16.939 2.905 1.00 0.00 648 ILE A O 17
ATOM 24165 N N . LEU A 1 71 ? 6.027 -15.015 1.983 1.00 0.00 649 LEU A N 17
ATOM 24166 C CA . LEU A 1 71 ? 5.265 -15.287 0.781 1.00 0.00 649 LEU A CA 17
ATOM 24167 C C . LEU A 1 71 ? 5.798 -16.503 -0.008 1.00 0.00 649 LEU A C 17
ATOM 24168 O O . LEU A 1 71 ? 5.034 -17.146 -0.730 1.00 0.00 649 LEU A O 17
ATOM 24184 N N . LYS A 1 72 ? 7.084 -16.839 0.139 1.00 0.00 650 LYS A N 17
ATOM 24185 C CA . LYS A 1 72 ? 7.705 -18.031 -0.470 1.00 0.00 650 LYS A CA 17
ATOM 24186 C C . LYS A 1 72 ? 7.215 -19.282 0.253 1.00 0.00 650 LYS A C 17
ATOM 24187 O O . LYS A 1 72 ? 6.848 -20.280 -0.359 1.00 0.00 650 LYS A O 17
ATOM 24206 N N . ASP A 1 73 ? 7.167 -19.181 1.573 1.00 0.00 651 ASP A N 17
ATOM 24207 C CA . ASP A 1 73 ? 6.779 -20.179 2.552 1.00 0.00 651 ASP A CA 17
ATOM 24208 C C . ASP A 1 73 ? 5.296 -20.516 2.356 1.00 0.00 651 ASP A C 17
ATOM 24209 O O . ASP A 1 73 ? 4.902 -21.679 2.410 1.00 0.00 651 ASP A O 17
ATOM 24218 N N . LYS A 1 74 ? 4.478 -19.492 2.078 1.00 0.00 652 LYS A N 17
ATOM 24219 C CA . LYS A 1 74 ? 3.066 -19.617 1.718 1.00 0.00 652 LYS A CA 17
ATOM 24220 C C . LYS A 1 74 ? 2.863 -20.280 0.353 1.00 0.00 652 LYS A C 17
ATOM 24221 O O . LYS A 1 74 ? 1.727 -20.630 0.039 1.00 0.00 652 LYS A O 17
ATOM 24240 N N . GLY A 1 75 ? 3.904 -20.408 -0.480 1.00 0.00 653 GLY A N 17
ATOM 24241 C CA . GLY A 1 75 ? 3.734 -20.782 -1.876 1.00 0.00 653 GLY A CA 17
ATOM 24242 C C . GLY A 1 75 ? 2.943 -19.725 -2.651 1.00 0.00 653 GLY A C 17
ATOM 24243 O O . GLY A 1 75 ? 2.303 -20.060 -3.644 1.00 0.00 653 GLY A O 17
ATOM 24247 N N . ALA A 1 76 ? 2.960 -18.461 -2.201 1.00 0.00 654 ALA A N 17
ATOM 24248 C CA . ALA A 1 76 ? 2.436 -17.343 -2.973 1.00 0.00 654 ALA A CA 17
ATOM 24249 C C . ALA A 1 76 ? 3.465 -16.912 -4.019 1.00 0.00 654 ALA A C 17
ATOM 24250 O O . ALA A 1 76 ? 3.106 -16.560 -5.145 1.00 0.00 654 ALA A O 17
ATOM 24257 N N . ILE A 1 77 ? 4.750 -16.951 -3.653 1.00 0.00 655 ILE A N 17
ATOM 24258 C CA . ILE A 1 77 ? 5.854 -16.642 -4.547 1.00 0.00 655 ILE A CA 17
ATOM 24259 C C . ILE A 1 77 ? 6.888 -17.748 -4.427 1.00 0.00 655 ILE A C 17
ATOM 24260 O O . ILE A 1 77 ? 6.742 -18.686 -3.641 1.00 0.00 655 ILE A O 17
ATOM 24276 N N . PHE A 1 78 ? 7.928 -17.643 -5.237 1.00 0.00 656 PHE A N 17
ATOM 24277 C CA . PHE A 1 78 ? 8.968 -18.629 -5.330 1.00 0.00 656 PHE A CA 17
ATOM 24278 C C . PHE A 1 78 ? 10.235 -17.957 -5.823 1.00 0.00 656 PHE A C 17
ATOM 24279 O O . PHE A 1 78 ? 10.177 -16.853 -6.361 1.00 0.00 656 PHE A O 17
ATOM 24296 N N . GLU A 1 79 ? 11.368 -18.644 -5.696 1.00 0.00 657 GLU A N 17
ATOM 24297 C CA . GLU A 1 79 ? 12.650 -18.150 -6.163 1.00 0.00 657 GLU A CA 17
ATOM 24298 C C . GLU A 1 79 ? 13.214 -19.151 -7.185 1.00 0.00 657 GLU A C 17
ATOM 24299 O O . GLU A 1 79 ? 14.032 -19.998 -6.831 1.00 0.00 657 GLU A O 17
ATOM 24311 N N . PRO A 1 80 ? 12.750 -19.106 -8.452 1.00 0.00 658 PRO A N 17
ATOM 24312 C CA . PRO A 1 80 ? 13.194 -19.999 -9.528 1.00 0.00 658 PRO A CA 17
ATOM 24313 C C . PRO A 1 80 ? 14.657 -19.774 -9.920 1.00 0.00 658 PRO A C 17
ATOM 24314 O O . PRO A 1 80 ? 15.293 -20.673 -10.467 1.00 0.00 658 PRO A O 17
ATOM 24325 N N . ALA A 1 81 ? 15.174 -18.568 -9.675 1.00 0.00 659 ALA A N 17
ATOM 24326 C CA . ALA A 1 81 ? 16.566 -18.213 -9.832 1.00 0.00 659 ALA A CA 17
ATOM 24327 C C . ALA A 1 81 ? 16.949 -17.419 -8.606 1.00 0.00 659 ALA A C 17
ATOM 24328 O O . ALA A 1 81 ? 16.123 -16.689 -8.062 1.00 0.00 659 ALA A O 17
ATOM 24335 N N . ARG A 1 82 ? 18.222 -17.500 -8.238 1.00 0.00 660 ARG A N 17
ATOM 24336 C CA . ARG A 1 82 ? 18.753 -16.754 -7.117 1.00 0.00 660 ARG A CA 17
ATOM 24337 C C . ARG A 1 82 ? 18.686 -15.292 -7.499 1.00 0.00 660 ARG A C 17
ATOM 24338 O O . ARG A 1 82 ? 19.365 -14.862 -8.431 1.00 0.00 660 ARG A O 17
ATOM 24359 N N . GLY A 1 83 ? 17.815 -14.568 -6.809 1.00 0.00 661 GLY A N 17
ATOM 24360 C CA . GLY A 1 83 ? 17.572 -13.172 -7.096 1.00 0.00 661 GLY A CA 17
ATOM 24361 C C . GLY A 1 83 ? 16.437 -12.886 -8.072 1.00 0.00 661 GLY A C 17
ATOM 24362 O O . GLY A 1 83 ? 16.297 -11.725 -8.440 1.00 0.00 661 GLY A O 17
ATOM 24366 N N . TYR A 1 84 ? 15.612 -13.868 -8.455 1.00 0.00 662 TYR A N 17
ATOM 24367 C CA . TYR A 1 84 ? 14.352 -13.647 -9.166 1.00 0.00 662 TYR A CA 17
ATOM 24368 C C . TYR A 1 84 ? 13.247 -14.204 -8.279 1.00 0.00 662 TYR A C 17
ATOM 24369 O O . TYR A 1 84 ? 13.226 -15.408 -8.034 1.00 0.00 662 TYR A O 17
ATOM 24387 N N . LEU A 1 85 ? 12.320 -13.355 -7.832 1.00 0.00 663 LEU A N 17
ATOM 24388 C CA . LEU A 1 85 ? 11.080 -13.802 -7.218 1.00 0.00 663 LEU A CA 17
ATOM 24389 C C . LEU A 1 85 ? 9.980 -13.939 -8.262 1.00 0.00 663 LEU A C 17
ATOM 24390 O O . LEU A 1 85 ? 9.528 -12.949 -8.832 1.00 0.00 663 LEU A O 17
ATOM 24406 N N . LYS A 1 86 ? 9.534 -15.171 -8.494 1.00 0.00 664 LYS A N 17
ATOM 24407 C CA . LYS A 1 86 ? 8.375 -15.481 -9.316 1.00 0.00 664 LYS A CA 17
ATOM 24408 C C . LYS A 1 86 ? 7.132 -15.460 -8.458 1.00 0.00 664 LYS A C 17
ATOM 24409 O O . LYS A 1 86 ? 7.134 -16.025 -7.365 1.00 0.00 664 LYS A O 17
ATOM 24428 N N . ILE A 1 87 ? 6.059 -14.887 -8.997 1.00 0.00 665 ILE A N 17
ATOM 24429 C CA . ILE A 1 87 ? 4.721 -15.156 -8.463 1.00 0.00 665 ILE A CA 17
ATOM 24430 C C . ILE A 1 87 ? 4.327 -16.569 -8.882 1.00 0.00 665 ILE A C 17
ATOM 24431 O O . ILE A 1 87 ? 4.382 -16.849 -10.082 1.00 0.00 665 ILE A O 17
ATOM 24447 N N . VAL A 1 88 ? 3.967 -17.444 -7.923 1.00 0.00 666 VAL A N 17
ATOM 24448 C CA . VAL A 1 88 ? 3.741 -18.867 -8.205 1.00 0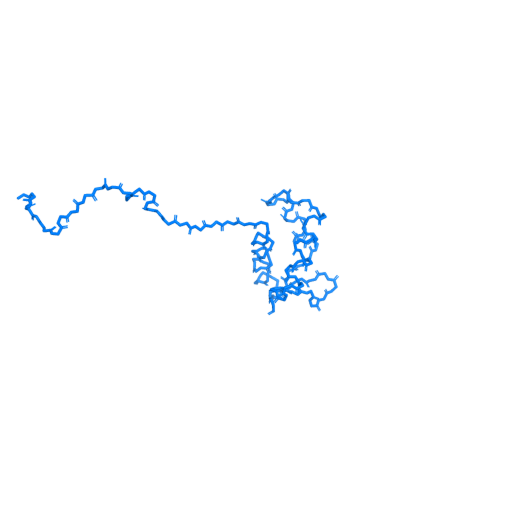.00 666 VAL A CA 17
ATOM 24449 C C . VAL A 1 88 ? 2.819 -19.090 -9.404 1.00 0.00 666 VAL A C 17
ATOM 24450 O O . VAL A 1 88 ? 3.312 -19.770 -10.338 1.00 0.00 666 VAL A O 17
ATOM 24464 N N . GLY A 1 1 ? -23.531 -2.778 -49.319 1.00 0.00 579 GLY A N 18
ATOM 24465 C CA . GLY A 1 1 ? -22.639 -3.136 -48.202 1.00 0.00 579 GLY A CA 18
ATOM 24466 C C . GLY A 1 1 ? -23.240 -4.287 -47.412 1.00 0.00 579 GLY A C 18
ATOM 24467 O O . GLY A 1 1 ? -24.170 -4.927 -47.900 1.00 0.00 579 GLY A O 18
ATOM 24473 N N . ALA A 1 2 ? -22.717 -4.544 -46.210 1.00 0.00 580 ALA A N 18
ATOM 24474 C CA . ALA A 1 2 ? -23.368 -5.421 -45.243 1.00 0.00 580 ALA A CA 18
ATOM 24475 C C . ALA A 1 2 ? -24.623 -4.741 -44.670 1.00 0.00 580 ALA A C 18
ATOM 24476 O O . ALA A 1 2 ? -24.906 -3.578 -44.966 1.00 0.00 580 ALA A O 18
ATOM 24483 N N . MET A 1 3 ? -25.356 -5.463 -43.819 1.00 0.00 581 MET A N 18
ATOM 24484 C CA . MET A 1 3 ? -26.448 -4.956 -42.998 1.00 0.00 581 MET A CA 18
ATOM 24485 C C . MET A 1 3 ? -26.429 -5.757 -41.688 1.00 0.00 581 MET A C 18
ATOM 24486 O O . MET A 1 3 ? -25.727 -6.767 -41.604 1.00 0.00 581 MET A O 18
ATOM 24500 N N . GLY A 1 4 ? -27.199 -5.323 -40.686 1.00 0.00 582 GLY A N 18
ATOM 24501 C CA . GLY A 1 4 ? -27.233 -5.931 -39.364 1.00 0.00 582 GLY A CA 18
ATOM 24502 C C . GLY A 1 4 ? -26.271 -5.206 -38.429 1.00 0.00 582 GLY A C 18
ATOM 24503 O O . GLY A 1 4 ? -25.127 -5.625 -38.264 1.00 0.00 582 GLY A O 18
ATOM 24507 N N . GLU A 1 5 ? -26.730 -4.104 -37.827 1.00 0.00 583 GLU A N 18
ATOM 24508 C CA . GLU A 1 5 ? -25.991 -3.394 -36.789 1.00 0.00 583 GLU A CA 18
ATOM 24509 C C . GLU A 1 5 ? -25.831 -4.322 -35.577 1.00 0.00 583 GLU A C 18
ATOM 24510 O O . GLU A 1 5 ? -26.802 -4.605 -34.878 1.00 0.00 583 GLU A O 18
ATOM 24522 N N . THR A 1 6 ? -24.613 -4.820 -35.339 1.00 0.00 584 THR A N 18
ATOM 24523 C CA . THR A 1 6 ? -24.334 -5.791 -34.278 1.00 0.00 584 THR A CA 18
ATOM 24524 C C . THR A 1 6 ? -24.568 -5.272 -32.880 1.00 0.00 584 THR A C 18
ATOM 24525 O O . THR A 1 6 ? -24.642 -6.071 -31.943 1.00 0.00 584 THR A O 18
ATOM 24536 N N . GLY A 1 7 ? -24.530 -3.953 -32.726 1.00 0.00 585 GLY A N 18
ATOM 24537 C CA . GLY A 1 7 ? -24.276 -3.407 -31.435 1.00 0.00 585 GLY A CA 18
ATOM 24538 C C . GLY A 1 7 ? -24.161 -1.889 -31.505 1.00 0.00 585 GLY A C 18
ATOM 24539 O O . GLY A 1 7 ? -24.166 -1.316 -32.595 1.00 0.00 585 GLY A O 18
ATOM 24543 N N . LYS A 1 8 ? -23.988 -1.247 -30.347 1.00 0.00 586 LYS A N 18
ATOM 24544 C CA . LYS A 1 8 ? -23.490 0.119 -30.236 1.00 0.00 586 LYS A CA 18
ATOM 24545 C C . LYS A 1 8 ? -22.554 0.167 -29.033 1.00 0.00 586 LYS A C 18
ATOM 24546 O O . LYS A 1 8 ? -22.644 -0.698 -28.160 1.00 0.00 586 LYS A O 18
ATOM 24565 N N . ILE A 1 9 ? -21.674 1.167 -28.987 1.00 0.00 587 ILE A N 18
ATOM 24566 C CA . ILE A 1 9 ? -20.665 1.328 -27.956 1.00 0.00 587 ILE A CA 18
ATOM 24567 C C . ILE A 1 9 ? -20.689 2.795 -27.537 1.00 0.00 587 ILE A C 18
ATOM 24568 O O . ILE A 1 9 ? -20.759 3.680 -28.390 1.00 0.00 587 ILE A O 18
ATOM 24584 N N . ASP A 1 10 ? -20.596 3.041 -26.232 1.00 0.00 588 ASP A N 18
ATOM 24585 C CA . ASP A 1 10 ? -20.176 4.304 -25.646 1.00 0.00 588 ASP A CA 18
ATOM 24586 C C . ASP A 1 10 ? -19.463 3.958 -24.333 1.00 0.00 588 ASP A C 18
ATOM 24587 O O . ASP A 1 10 ? -19.436 2.787 -23.948 1.00 0.00 588 ASP A O 18
ATOM 24596 N N . ILE A 1 11 ? -18.887 4.957 -23.654 1.00 0.00 589 ILE A N 18
ATOM 24597 C CA . ILE A 1 11 ? -18.237 4.948 -22.339 1.00 0.00 589 ILE A CA 18
ATOM 24598 C C . ILE A 1 11 ? -16.971 4.095 -22.265 1.00 0.00 589 ILE A C 18
ATOM 24599 O O . ILE A 1 11 ? -16.064 4.467 -21.546 1.00 0.00 589 ILE A O 18
ATOM 24615 N N . ASP A 1 12 ? -16.851 3.053 -23.076 1.00 0.00 590 ASP A N 18
ATOM 24616 C CA . ASP A 1 12 ? -15.761 2.081 -23.216 1.00 0.00 590 ASP A CA 18
ATOM 24617 C C . ASP A 1 12 ? -14.367 2.708 -23.098 1.00 0.00 590 ASP A C 18
ATOM 24618 O O . ASP A 1 12 ? -13.479 2.164 -22.448 1.00 0.00 590 ASP A O 18
ATOM 24627 N N . LYS A 1 13 ? -14.210 3.901 -23.672 1.00 0.00 591 LYS A N 18
ATOM 24628 C CA . LYS A 1 13 ? -13.010 4.724 -23.620 1.00 0.00 591 LYS A CA 18
ATOM 24629 C C . LYS A 1 13 ? -12.579 5.185 -22.218 1.00 0.00 591 LYS A C 18
ATOM 24630 O O . LYS A 1 13 ? -11.484 5.732 -22.093 1.00 0.00 591 LYS A O 18
ATOM 24649 N N . VAL A 1 14 ? -13.420 5.033 -21.191 1.00 0.00 592 VAL A N 18
ATOM 24650 C CA . VAL A 1 14 ? -13.182 5.576 -19.851 1.00 0.00 592 VAL A CA 18
ATOM 24651 C C . VAL A 1 14 ? -13.967 4.823 -18.764 1.00 0.00 592 VAL A C 18
ATOM 24652 O O . VAL A 1 14 ? -15.146 4.514 -18.924 1.00 0.00 592 VAL A O 18
ATOM 24665 N N . GLU A 1 15 ? -13.351 4.592 -17.604 1.00 0.00 593 GLU A N 18
ATOM 24666 C CA . GLU A 1 15 ? -14.011 4.064 -16.419 1.00 0.00 593 GLU A CA 18
ATOM 24667 C C . GLU A 1 15 ? -13.574 4.822 -15.154 1.00 0.00 593 GLU A C 18
ATOM 24668 O O . GLU A 1 15 ? -12.797 5.775 -15.217 1.00 0.00 593 GLU A O 18
ATOM 24680 N N . GLY A 1 16 ? -14.087 4.394 -13.995 1.00 0.00 594 GLY A N 18
ATOM 24681 C CA . GLY A 1 16 ? -13.676 4.853 -12.676 1.00 0.00 594 GLY A CA 18
ATOM 24682 C C . GLY A 1 16 ? -13.099 3.666 -11.910 1.00 0.00 594 GLY A C 18
ATOM 24683 O O . GLY A 1 16 ? -13.808 2.687 -11.683 1.00 0.00 594 GLY A O 18
ATOM 24687 N N . ARG A 1 17 ? -11.820 3.744 -11.530 1.00 0.00 595 ARG A N 18
ATOM 24688 C CA . ARG A 1 17 ? -11.088 2.739 -10.758 1.00 0.00 595 ARG A CA 18
ATOM 24689 C C . ARG A 1 17 ? -10.241 3.476 -9.717 1.00 0.00 595 ARG A C 18
ATOM 24690 O O . ARG A 1 17 ? -9.966 4.665 -9.877 1.00 0.00 595 ARG A O 18
ATOM 24711 N N . THR A 1 18 ? -9.798 2.764 -8.682 1.00 0.00 596 THR A N 18
ATOM 24712 C CA . THR A 1 18 ? -8.895 3.245 -7.642 1.00 0.00 596 THR A CA 18
ATOM 24713 C C . THR A 1 18 ? -7.950 2.103 -7.265 1.00 0.00 596 THR A C 18
ATOM 24714 O O . THR A 1 18 ? -8.176 0.960 -7.677 1.00 0.00 596 THR A O 18
ATOM 24725 N N . PRO A 1 19 ? -6.935 2.374 -6.428 1.00 0.00 597 PRO A N 18
ATOM 24726 C CA . PRO A 1 19 ? -6.285 1.328 -5.656 1.00 0.00 597 PRO A CA 18
ATOM 24727 C C . PRO A 1 19 ? -7.304 0.729 -4.663 1.00 0.00 597 PRO A C 18
ATOM 24728 O O . PRO A 1 19 ? -8.438 1.215 -4.526 1.00 0.00 597 PRO A O 18
ATOM 24739 N N . LYS A 1 20 ? -6.887 -0.324 -3.953 1.00 0.00 598 LYS A N 18
ATOM 24740 C CA . LYS A 1 20 ? -7.587 -0.804 -2.764 1.00 0.00 598 LYS A CA 18
ATOM 24741 C C . LYS A 1 20 ? -7.367 0.169 -1.603 1.00 0.00 598 LYS A C 18
ATOM 24742 O O . LYS A 1 20 ? -6.407 0.942 -1.609 1.00 0.00 598 LYS A O 18
ATOM 24761 N N . SER A 1 21 ? -8.247 0.103 -0.600 1.00 0.00 599 SER A N 18
ATOM 24762 C CA . SER A 1 21 ? -8.119 0.878 0.630 1.00 0.00 599 SER A CA 18
ATOM 24763 C C . SER A 1 21 ? -7.246 0.110 1.620 1.00 0.00 599 SER A C 18
ATOM 24764 O O . SER A 1 21 ? -6.363 0.675 2.262 1.00 0.00 599 SER A O 18
ATOM 24772 N N . GLU A 1 22 ? -7.510 -1.190 1.744 1.00 0.00 600 GLU A N 18
ATOM 24773 C CA . GLU A 1 22 ? -6.719 -2.138 2.492 1.00 0.00 600 GLU A CA 18
ATOM 24774 C C . GLU A 1 22 ? -5.408 -2.419 1.751 1.00 0.00 600 GLU A C 18
ATOM 24775 O O . GLU A 1 22 ? -5.359 -2.445 0.520 1.00 0.00 600 GLU A O 18
ATOM 24787 N N . ARG A 1 23 ? -4.340 -2.667 2.512 1.00 0.00 601 ARG A N 18
ATOM 24788 C CA . ARG A 1 23 ? -3.041 -3.098 2.013 1.00 0.00 601 ARG A CA 18
ATOM 24789 C C . ARG A 1 23 ? -2.340 -3.850 3.138 1.00 0.00 601 ARG A C 18
ATOM 24790 O O . ARG A 1 23 ? -2.816 -3.856 4.273 1.00 0.00 601 ARG A O 18
ATOM 24811 N N . ASP A 1 24 ? -1.191 -4.447 2.833 1.00 0.00 602 ASP A N 18
ATOM 24812 C CA . ASP A 1 24 ? -0.363 -5.188 3.772 1.00 0.00 602 ASP A CA 18
ATOM 24813 C C . ASP A 1 24 ? 1.068 -5.087 3.288 1.00 0.00 602 ASP A C 18
ATOM 24814 O O . ASP A 1 24 ? 1.256 -4.947 2.086 1.00 0.00 602 ASP A O 18
ATOM 24823 N N . LYS A 1 25 ? 2.063 -5.248 4.165 1.00 0.00 603 LYS A N 18
ATOM 24824 C CA . LYS A 1 25 ? 3.442 -5.477 3.745 1.00 0.00 603 LYS A CA 18
ATOM 24825 C C . LYS A 1 25 ? 3.475 -6.593 2.692 1.00 0.00 603 LYS A C 18
ATOM 24826 O O . LYS A 1 25 ? 4.153 -6.457 1.675 1.00 0.00 603 LYS A O 18
ATOM 24845 N N . PHE A 1 26 ? 2.705 -7.668 2.917 1.00 0.00 604 PHE A N 18
ATOM 24846 C CA . PHE A 1 26 ? 2.585 -8.787 1.992 1.00 0.00 604 PHE A CA 18
ATOM 24847 C C . PHE A 1 26 ? 2.096 -8.321 0.620 1.00 0.00 604 PHE A C 18
ATOM 24848 O O . PHE A 1 26 ? 2.646 -8.731 -0.399 1.00 0.00 604 PHE A O 18
ATOM 24865 N N . ARG A 1 27 ? 1.073 -7.457 0.585 1.00 0.00 605 ARG A N 18
ATOM 24866 C CA . ARG A 1 27 ? 0.580 -6.864 -0.651 1.00 0.00 605 ARG A CA 18
ATOM 24867 C C . ARG A 1 27 ? 1.647 -5.940 -1.237 1.00 0.00 605 ARG A C 18
ATOM 24868 O O . ARG A 1 27 ? 1.948 -6.073 -2.414 1.00 0.00 605 ARG A O 18
ATOM 24889 N N . LEU A 1 28 ? 2.254 -5.050 -0.443 1.00 0.00 606 LEU A N 18
ATOM 24890 C CA . LEU A 1 28 ? 3.215 -4.062 -0.906 1.00 0.00 606 LEU A CA 18
ATOM 24891 C C . LEU A 1 28 ? 4.369 -4.775 -1.614 1.00 0.00 606 LEU A C 18
ATOM 24892 O O . LEU A 1 28 ? 4.760 -4.350 -2.701 1.00 0.00 606 LEU A O 18
ATOM 24908 N N . LEU A 1 29 ? 4.852 -5.892 -1.047 1.00 0.00 607 LEU A N 18
ATOM 24909 C CA . LEU A 1 29 ? 5.848 -6.718 -1.712 1.00 0.00 607 LEU A CA 18
ATOM 24910 C C . LEU A 1 29 ? 5.265 -7.377 -2.973 1.00 0.00 607 LEU A C 18
ATOM 24911 O O . LEU A 1 29 ? 5.879 -7.304 -4.035 1.00 0.00 607 LEU A O 18
ATOM 24927 N N . LEU A 1 30 ? 4.103 -8.037 -2.887 1.00 0.00 608 LEU A N 18
ATOM 24928 C CA . LEU A 1 30 ? 3.596 -8.883 -3.961 1.00 0.00 608 LEU A CA 18
ATOM 24929 C C . LEU A 1 30 ? 3.212 -8.062 -5.195 1.00 0.00 608 LEU A C 18
ATOM 24930 O O . LEU A 1 30 ? 3.358 -8.535 -6.318 1.00 0.00 608 LEU A O 18
ATOM 24946 N N . GLU A 1 31 ? 2.743 -6.834 -4.992 1.00 0.00 609 GLU A N 18
ATOM 24947 C CA . GLU A 1 31 ? 2.380 -5.885 -6.025 1.00 0.00 609 GLU A CA 18
ATOM 24948 C C . GLU A 1 31 ? 3.644 -5.410 -6.748 1.00 0.00 609 GLU A C 18
ATOM 24949 O O . GLU A 1 31 ? 3.672 -5.396 -7.980 1.00 0.00 609 GLU A O 18
ATOM 24961 N N . LEU A 1 32 ? 4.737 -5.148 -6.017 1.00 0.00 610 LEU A N 18
ATOM 24962 C CA . LEU A 1 32 ? 6.023 -4.891 -6.658 1.00 0.00 610 LEU A CA 18
ATOM 24963 C C . LEU A 1 32 ? 6.487 -6.112 -7.446 1.00 0.00 610 LEU A C 18
ATOM 24964 O O . LEU A 1 32 ? 7.069 -5.945 -8.514 1.00 0.00 610 LEU A O 18
ATOM 24980 N N . ILE A 1 33 ? 6.232 -7.336 -6.961 1.00 0.00 611 ILE A N 18
ATOM 24981 C CA . ILE A 1 33 ? 6.593 -8.530 -7.724 1.00 0.00 611 ILE A CA 18
ATOM 24982 C C . ILE A 1 33 ? 5.866 -8.493 -9.076 1.00 0.00 611 ILE A C 18
ATOM 24983 O O . ILE A 1 33 ? 6.497 -8.748 -10.096 1.00 0.00 611 ILE A O 18
ATOM 24999 N N . LYS A 1 34 ? 4.585 -8.106 -9.142 1.00 0.00 612 LYS A N 18
ATOM 25000 C CA . LYS A 1 34 ? 3.868 -8.195 -10.418 1.00 0.00 612 LYS A CA 18
ATOM 25001 C C . LYS A 1 34 ? 4.231 -7.026 -11.320 1.00 0.00 612 LYS A C 18
ATOM 25002 O O . LYS A 1 34 ? 4.324 -7.215 -12.533 1.00 0.00 612 LYS A O 18
ATOM 25021 N N . GLU A 1 35 ? 4.494 -5.845 -10.746 1.00 0.00 613 GLU A N 18
ATOM 25022 C CA . GLU A 1 35 ? 4.889 -4.696 -11.543 1.00 0.00 613 GLU A CA 18
ATOM 25023 C C . GLU A 1 35 ? 6.272 -4.899 -12.174 1.00 0.00 613 GLU A C 18
ATOM 25024 O O . GLU A 1 35 ? 6.561 -4.271 -13.190 1.00 0.00 613 GLU A O 18
ATOM 25036 N N . TYR A 1 36 ? 7.107 -5.783 -11.604 1.00 0.00 614 TYR A N 18
ATOM 25037 C CA . TYR A 1 36 ? 8.488 -5.966 -12.030 1.00 0.00 614 TYR A CA 18
ATOM 25038 C C . TYR A 1 36 ? 8.707 -7.319 -12.690 1.00 0.00 614 TYR A C 18
ATOM 25039 O O . TYR A 1 36 ? 9.707 -7.502 -13.381 1.00 0.00 614 TYR A O 18
ATOM 25057 N N . GLU A 1 37 ? 7.762 -8.248 -12.545 1.00 0.00 615 GLU A N 18
ATOM 25058 C CA . GLU A 1 37 ? 7.644 -9.408 -13.396 1.00 0.00 615 GLU A CA 18
ATOM 25059 C C . GLU A 1 37 ? 7.510 -8.903 -14.833 1.00 0.00 615 GLU A C 18
ATOM 25060 O O . GLU A 1 37 ? 8.431 -9.086 -15.632 1.00 0.00 615 GLU A O 18
ATOM 25072 N N . ASP A 1 38 ? 6.409 -8.214 -15.150 1.00 0.00 616 ASP A N 18
ATOM 25073 C CA . ASP A 1 38 ? 6.051 -7.854 -16.521 1.00 0.00 616 ASP A CA 18
ATOM 25074 C C . ASP A 1 38 ? 7.098 -6.932 -17.152 1.00 0.00 616 ASP A C 18
ATOM 25075 O O . ASP A 1 38 ? 7.337 -6.992 -18.354 1.00 0.00 616 ASP A O 18
ATOM 25084 N N . ASP A 1 39 ? 7.798 -6.158 -16.315 1.00 0.00 617 ASP A N 18
ATOM 25085 C CA . ASP A 1 39 ? 8.837 -5.222 -16.720 1.00 0.00 617 ASP A CA 18
ATOM 25086 C C . ASP A 1 39 ? 10.080 -5.958 -17.203 1.00 0.00 617 ASP A C 18
ATOM 25087 O O . ASP A 1 39 ? 10.713 -5.575 -18.184 1.00 0.00 617 ASP A O 18
ATOM 25096 N N . TYR A 1 40 ? 10.406 -7.053 -16.512 1.00 0.00 618 TYR A N 18
ATOM 25097 C CA . TYR A 1 40 ? 11.520 -7.921 -16.846 1.00 0.00 618 TYR A CA 18
ATOM 25098 C C . TYR A 1 40 ? 11.071 -9.056 -17.771 1.00 0.00 618 TYR A C 18
ATOM 25099 O O . TYR A 1 40 ? 11.898 -9.865 -18.193 1.00 0.00 618 TYR A O 18
ATOM 25117 N N . GLY A 1 41 ? 9.771 -9.132 -18.076 1.00 0.00 619 GLY A N 18
ATOM 25118 C CA . GLY A 1 41 ? 9.221 -10.136 -18.987 1.00 0.00 619 GLY A CA 18
ATOM 25119 C C . GLY A 1 41 ? 8.993 -11.472 -18.277 1.00 0.00 619 GLY A C 18
ATOM 25120 O O . GLY A 1 41 ? 9.009 -12.531 -18.900 1.00 0.00 619 GLY A O 18
ATOM 25124 N N . GLY A 1 42 ? 8.803 -11.402 -16.960 1.00 0.00 620 GLY A N 18
ATOM 25125 C CA . GLY A 1 42 ? 8.433 -12.468 -16.056 1.00 0.00 620 GLY A CA 18
ATOM 25126 C C . GLY A 1 42 ? 9.492 -12.738 -14.991 1.00 0.00 620 GLY A C 18
ATOM 25127 O O . GLY A 1 42 ? 9.632 -13.899 -14.596 1.00 0.00 620 GLY A O 18
ATOM 25131 N N . ARG A 1 43 ? 10.242 -11.710 -14.539 1.00 0.00 621 ARG A N 18
ATOM 25132 C CA . ARG A 1 43 ? 11.199 -11.874 -13.437 1.00 0.00 621 ARG A CA 18
ATOM 25133 C C . ARG A 1 43 ? 10.718 -11.271 -12.125 1.00 0.00 621 ARG A C 18
ATOM 25134 O O . ARG A 1 43 ? 10.191 -12.009 -11.311 1.00 0.00 621 ARG A O 18
ATOM 25155 N N . ALA A 1 44 ? 10.919 -9.970 -11.916 1.00 0.00 622 ALA A N 18
ATOM 25156 C CA . ALA A 1 44 ? 10.944 -9.311 -10.614 1.00 0.00 622 ALA A CA 18
ATOM 25157 C C . ALA A 1 44 ? 12.193 -9.719 -9.808 1.00 0.00 622 ALA A C 18
ATOM 25158 O O . ALA A 1 44 ? 12.154 -10.643 -8.992 1.00 0.00 622 ALA A O 18
ATOM 25165 N N . PRO A 1 45 ? 13.334 -9.050 -10.043 1.00 0.00 623 PRO A N 18
ATOM 25166 C CA . PRO A 1 45 ? 14.564 -9.259 -9.285 1.00 0.00 623 PRO A CA 18
ATOM 25167 C C . PRO A 1 45 ? 14.417 -8.893 -7.801 1.00 0.00 623 PRO A C 18
ATOM 25168 O O . PRO A 1 45 ? 13.960 -7.801 -7.448 1.00 0.00 623 PRO A O 18
ATOM 25179 N N . THR A 1 46 ? 14.890 -9.787 -6.930 1.00 0.00 624 THR A N 18
ATOM 25180 C CA . THR A 1 46 ? 14.799 -9.707 -5.477 1.00 0.00 624 THR A CA 18
ATOM 25181 C C . THR A 1 46 ? 15.525 -8.461 -4.967 1.00 0.00 624 THR A C 18
ATOM 25182 O O . THR A 1 46 ? 15.039 -7.772 -4.070 1.00 0.00 624 THR A O 18
ATOM 25193 N N . ASN A 1 47 ? 16.669 -8.136 -5.581 1.00 0.00 625 ASN A N 18
ATOM 25194 C CA . ASN A 1 47 ? 17.480 -6.999 -5.168 1.00 0.00 625 ASN A CA 18
ATOM 25195 C C . ASN A 1 47 ? 16.720 -5.684 -5.375 1.00 0.00 625 ASN A C 18
ATOM 25196 O O . ASN A 1 47 ? 16.803 -4.767 -4.551 1.00 0.00 625 ASN A O 18
ATOM 25207 N N . ILE A 1 48 ? 15.967 -5.597 -6.479 1.00 0.00 626 ILE A N 18
ATOM 25208 C CA . ILE A 1 48 ? 15.170 -4.427 -6.808 1.00 0.00 626 ILE A CA 18
ATOM 25209 C C . ILE A 1 48 ? 13.963 -4.388 -5.878 1.00 0.00 626 ILE A C 18
ATOM 25210 O O . ILE A 1 48 ? 13.696 -3.334 -5.317 1.00 0.00 626 ILE A O 18
ATOM 25226 N N . LEU A 1 49 ? 13.281 -5.522 -5.665 1.00 0.00 627 LEU A N 18
ATOM 25227 C CA . LEU A 1 49 ? 12.152 -5.637 -4.740 1.00 0.00 627 LEU A CA 18
ATOM 25228 C C . LEU A 1 49 ? 12.479 -5.066 -3.364 1.00 0.00 627 LEU A C 18
ATOM 25229 O O . LEU A 1 49 ? 11.708 -4.270 -2.830 1.00 0.00 627 LEU A O 18
ATOM 25245 N N . ILE A 1 50 ? 13.621 -5.471 -2.806 1.00 0.00 628 ILE A N 18
ATOM 25246 C CA . ILE A 1 50 ? 14.107 -4.980 -1.521 1.00 0.00 628 ILE A CA 18
ATOM 25247 C C . ILE A 1 50 ? 14.299 -3.464 -1.623 1.00 0.00 628 ILE A C 18
ATOM 25248 O O . ILE A 1 50 ? 13.659 -2.711 -0.883 1.00 0.00 628 ILE A O 18
ATOM 25264 N N . THR A 1 51 ? 15.142 -3.028 -2.566 1.00 0.00 629 THR A N 18
ATOM 25265 C CA . THR A 1 51 ? 15.505 -1.631 -2.768 1.00 0.00 629 THR A CA 18
ATOM 25266 C C . THR A 1 51 ? 14.245 -0.762 -2.852 1.00 0.00 629 THR A C 18
ATOM 25267 O O . THR A 1 51 ? 14.087 0.168 -2.066 1.00 0.00 629 THR A O 18
ATOM 25278 N N . GLU A 1 52 ? 13.326 -1.108 -3.756 1.00 0.00 630 GLU A N 18
ATOM 25279 C CA . GLU A 1 52 ? 12.071 -0.413 -4.003 1.00 0.00 630 GLU A CA 18
ATOM 25280 C C . GLU A 1 52 ? 11.204 -0.370 -2.753 1.00 0.00 630 GLU A C 18
ATOM 25281 O O . GLU A 1 52 ? 10.643 0.674 -2.442 1.00 0.00 630 GLU A O 18
ATOM 25293 N N . MET A 1 53 ? 11.109 -1.460 -1.988 1.00 0.00 631 MET A N 18
ATOM 25294 C CA . MET A 1 53 ? 10.315 -1.438 -0.766 1.00 0.00 631 MET A CA 18
ATOM 25295 C C . MET A 1 53 ? 10.902 -0.433 0.242 1.00 0.00 631 MET A C 18
ATOM 25296 O O . MET A 1 53 ? 10.144 0.272 0.917 1.00 0.00 631 MET A O 18
ATOM 25310 N N . MET A 1 54 ? 12.239 -0.338 0.342 1.00 0.00 632 MET A N 18
ATOM 25311 C CA . MET A 1 54 ? 12.874 0.643 1.228 1.00 0.00 632 MET A CA 18
ATOM 25312 C C . MET A 1 54 ? 12.699 2.058 0.678 1.00 0.00 632 MET A C 18
ATOM 25313 O O . MET A 1 54 ? 12.696 3.012 1.449 1.00 0.00 632 MET A O 18
ATOM 25327 N N . ASP A 1 55 ? 12.545 2.201 -0.638 1.00 0.00 633 ASP A N 18
ATOM 25328 C CA . ASP A 1 55 ? 12.481 3.489 -1.308 1.00 0.00 633 ASP A CA 18
ATOM 25329 C C . ASP A 1 55 ? 11.081 4.059 -1.147 1.00 0.00 633 ASP A C 18
ATOM 25330 O O . ASP A 1 55 ? 10.883 5.190 -0.708 1.00 0.00 633 ASP A O 18
ATOM 25339 N N . ARG A 1 56 ? 10.099 3.220 -1.476 1.00 0.00 634 ARG A N 18
ATOM 25340 C CA . ARG A 1 56 ? 8.703 3.594 -1.559 1.00 0.00 634 ARG A CA 18
ATOM 25341 C C . ARG A 1 56 ? 8.045 3.594 -0.187 1.00 0.00 634 ARG A C 18
ATOM 25342 O O . ARG A 1 56 ? 7.114 4.369 0.030 1.00 0.00 634 ARG A O 18
ATOM 25363 N N . TYR A 1 57 ? 8.492 2.721 0.727 1.00 0.00 635 TYR A N 18
ATOM 25364 C CA . TYR A 1 57 ? 7.775 2.443 1.967 1.00 0.00 635 TYR A CA 18
ATOM 25365 C C . TYR A 1 57 ? 8.680 2.444 3.205 1.00 0.00 635 TYR A C 18
ATOM 25366 O O . TYR A 1 57 ? 8.181 2.232 4.309 1.00 0.00 635 TYR A O 18
ATOM 25384 N N . ASN A 1 58 ? 9.987 2.695 3.041 1.00 0.00 636 ASN A N 18
ATOM 25385 C CA . ASN A 1 58 ? 10.994 2.720 4.111 1.00 0.00 636 ASN A CA 18
ATOM 25386 C C . ASN A 1 58 ? 11.021 1.407 4.915 1.00 0.00 636 ASN A C 18
ATOM 25387 O O . ASN A 1 58 ? 11.342 1.396 6.106 1.00 0.00 636 ASN A O 18
ATOM 25398 N N . VAL A 1 59 ? 10.681 0.283 4.278 1.00 0.00 637 VAL A N 18
ATOM 25399 C CA . VAL A 1 59 ? 10.744 -1.031 4.905 1.00 0.00 637 VAL A CA 18
ATOM 25400 C C . VAL A 1 59 ? 12.183 -1.492 4.708 1.00 0.00 637 VAL A C 18
ATOM 25401 O O . VAL A 1 59 ? 12.620 -1.656 3.574 1.00 0.00 637 VAL A O 18
ATOM 25414 N N . SER A 1 60 ? 12.929 -1.633 5.802 1.00 0.00 638 SER A N 18
ATOM 25415 C CA . SER A 1 60 ? 14.334 -2.004 5.808 1.00 0.00 638 SER A CA 18
ATOM 25416 C C . SER A 1 60 ? 14.515 -3.372 5.165 1.00 0.00 638 SER A C 18
ATOM 25417 O O . SER A 1 60 ? 13.614 -4.205 5.226 1.00 0.00 638 SER A O 18
ATOM 25425 N N . GLU A 1 61 ? 15.709 -3.637 4.638 1.00 0.00 639 GLU A N 18
ATOM 25426 C CA . GLU A 1 61 ? 16.051 -4.861 3.934 1.00 0.00 639 GLU A CA 18
ATOM 25427 C C . GLU A 1 61 ? 15.601 -6.109 4.695 1.00 0.00 639 GLU A C 18
ATOM 25428 O O . GLU A 1 61 ? 14.978 -6.979 4.099 1.00 0.00 639 GLU A O 18
ATOM 25440 N N . GLU A 1 62 ? 15.817 -6.147 6.012 1.00 0.00 640 GLU A N 18
ATOM 25441 C CA . GLU A 1 62 ? 15.405 -7.249 6.890 1.00 0.00 640 GLU A CA 18
ATOM 25442 C C . GLU A 1 62 ? 13.877 -7.403 6.889 1.00 0.00 640 GLU A C 18
ATOM 25443 O O . GLU A 1 62 ? 13.323 -8.497 6.764 1.00 0.00 640 GLU A O 18
ATOM 25455 N N . LYS A 1 63 ? 13.205 -6.261 7.012 1.00 0.00 641 LYS A N 18
ATOM 25456 C CA . LYS A 1 63 ? 11.769 -6.092 7.108 1.00 0.00 641 LYS A CA 18
ATOM 25457 C C . LYS A 1 63 ? 11.077 -6.319 5.758 1.00 0.00 641 LYS A C 18
ATOM 25458 O O . LYS A 1 63 ? 9.861 -6.488 5.745 1.00 0.00 641 LYS A O 18
ATOM 25477 N N . VAL A 1 64 ? 11.825 -6.363 4.645 1.00 0.00 642 VAL A N 18
ATOM 25478 C CA . VAL A 1 64 ? 11.360 -6.891 3.361 1.00 0.00 642 VAL A CA 18
ATOM 25479 C C . VAL A 1 64 ? 11.720 -8.364 3.234 1.00 0.00 642 VAL A C 18
ATOM 25480 O O . VAL A 1 64 ? 10.872 -9.134 2.793 1.00 0.00 642 VAL A O 18
ATOM 25493 N N . GLU A 1 65 ? 12.936 -8.773 3.609 1.00 0.00 643 GLU A N 18
ATOM 25494 C CA . GLU A 1 65 ? 13.375 -10.157 3.497 1.00 0.00 643 GLU A CA 18
ATOM 25495 C C . GLU A 1 65 ? 12.389 -11.079 4.195 1.00 0.00 643 GLU A C 18
ATOM 25496 O O . GLU A 1 65 ? 12.032 -12.107 3.632 1.00 0.00 643 GLU A O 18
ATOM 25508 N N . GLU A 1 66 ? 11.851 -10.671 5.348 1.00 0.00 644 GLU A N 18
ATOM 25509 C CA . GLU A 1 66 ? 10.819 -11.440 6.037 1.00 0.00 644 GLU A CA 18
ATOM 25510 C C . GLU A 1 66 ? 9.633 -11.718 5.102 1.00 0.00 644 GLU A C 18
ATOM 25511 O O . GLU A 1 66 ? 9.170 -12.851 5.026 1.00 0.00 644 GLU A O 18
ATOM 25523 N N . LEU A 1 67 ? 9.176 -10.704 4.356 1.00 0.00 645 LEU A N 18
ATOM 25524 C CA . LEU A 1 67 ? 8.041 -10.761 3.441 1.00 0.00 645 LEU A CA 18
ATOM 25525 C C . LEU A 1 67 ? 8.351 -11.776 2.365 1.00 0.00 645 LEU A C 18
ATOM 25526 O O . LEU A 1 67 ? 7.517 -12.621 2.041 1.00 0.00 645 LEU A O 18
ATOM 25542 N N . ILE A 1 68 ? 9.582 -11.706 1.857 1.00 0.00 646 ILE A N 18
ATOM 25543 C CA . ILE A 1 68 ? 10.082 -12.627 0.866 1.00 0.00 646 ILE A CA 18
ATOM 25544 C C . ILE A 1 68 ? 9.968 -14.044 1.434 1.00 0.00 646 ILE A C 18
ATOM 25545 O O . ILE A 1 68 ? 9.435 -14.910 0.747 1.00 0.00 646 ILE A O 18
ATOM 25561 N N . ARG A 1 69 ? 10.380 -14.301 2.685 1.00 0.00 647 ARG A N 18
ATOM 25562 C CA . ARG A 1 69 ? 10.359 -15.685 3.185 1.00 0.00 647 ARG A CA 18
ATOM 25563 C C . ARG A 1 69 ? 8.923 -16.117 3.432 1.00 0.00 647 ARG A C 18
ATOM 25564 O O . ARG A 1 69 ? 8.535 -17.188 2.982 1.00 0.00 647 ARG A O 18
ATOM 25585 N N . ILE A 1 70 ? 8.127 -15.277 4.094 1.00 0.00 648 ILE A N 18
ATOM 25586 C CA . ILE A 1 70 ? 6.724 -15.530 4.406 1.00 0.00 648 ILE A CA 18
ATOM 25587 C C . ILE A 1 70 ? 5.989 -15.920 3.126 1.00 0.00 648 ILE A C 18
ATOM 25588 O O . ILE A 1 70 ? 5.427 -17.011 3.051 1.00 0.00 648 ILE A O 18
ATOM 25604 N N . LEU A 1 71 ? 5.974 -15.056 2.103 1.00 0.00 649 LEU A N 18
ATOM 25605 C CA . LEU A 1 71 ? 5.217 -15.368 0.904 1.00 0.00 649 LEU A CA 18
ATOM 25606 C C . LEU A 1 71 ? 5.786 -16.583 0.145 1.00 0.00 649 LEU A C 18
ATOM 25607 O O . LEU A 1 71 ? 5.044 -17.249 -0.580 1.00 0.00 649 LEU A O 18
ATOM 25623 N N . LYS A 1 72 ? 7.075 -16.901 0.326 1.00 0.00 650 LYS A N 18
ATOM 25624 C CA . LYS A 1 72 ? 7.698 -18.107 -0.247 1.00 0.00 650 LYS A CA 18
ATOM 25625 C C . LYS A 1 72 ? 7.172 -19.352 0.451 1.00 0.00 650 LYS A C 18
ATOM 25626 O O . LYS A 1 72 ? 6.819 -20.344 -0.180 1.00 0.00 650 LYS A O 18
ATOM 25645 N N . ASP A 1 73 ? 7.088 -19.249 1.767 1.00 0.00 651 ASP A N 18
ATOM 25646 C CA . ASP A 1 73 ? 6.683 -20.292 2.709 1.00 0.00 651 ASP A CA 18
ATOM 25647 C C . ASP A 1 73 ? 5.216 -20.645 2.500 1.00 0.00 651 ASP A C 18
ATOM 25648 O O . ASP A 1 73 ? 4.830 -21.811 2.490 1.00 0.00 651 ASP A O 18
ATOM 25657 N N . LYS A 1 74 ? 4.413 -19.612 2.236 1.00 0.00 652 LYS A N 18
ATOM 25658 C CA . LYS A 1 74 ? 3.009 -19.729 1.863 1.00 0.00 652 LYS A CA 18
ATOM 25659 C C . LYS A 1 74 ? 2.821 -20.356 0.480 1.00 0.00 652 LYS A C 18
ATOM 25660 O O . LYS A 1 74 ? 1.683 -20.643 0.115 1.00 0.00 652 LYS A O 18
ATOM 25679 N N . GLY A 1 75 ? 3.890 -20.522 -0.309 1.00 0.00 653 GLY A N 18
ATOM 25680 C CA . GLY A 1 75 ? 3.780 -20.914 -1.705 1.00 0.00 653 GLY A CA 18
ATOM 25681 C C . GLY A 1 75 ? 3.016 -19.870 -2.522 1.00 0.00 653 GLY A C 18
ATOM 25682 O O . GLY A 1 75 ? 2.402 -20.221 -3.526 1.00 0.00 653 GLY A O 18
ATOM 25686 N N . ALA A 1 76 ? 3.021 -18.602 -2.086 1.00 0.00 654 ALA A N 18
ATOM 25687 C CA . ALA A 1 76 ? 2.467 -17.498 -2.854 1.00 0.00 654 ALA A CA 18
ATOM 25688 C C . ALA A 1 76 ? 3.490 -17.025 -3.888 1.00 0.00 654 ALA A C 18
ATOM 25689 O O . ALA A 1 76 ? 3.123 -16.685 -5.014 1.00 0.00 654 ALA A O 18
ATOM 25696 N N . ILE A 1 77 ? 4.777 -17.025 -3.522 1.00 0.00 655 ILE A N 18
ATOM 25697 C CA . ILE A 1 77 ? 5.870 -16.684 -4.421 1.00 0.00 655 ILE A CA 18
ATOM 25698 C C . ILE A 1 77 ? 6.946 -17.751 -4.303 1.00 0.00 655 ILE A C 18
ATOM 25699 O O . ILE A 1 77 ? 6.853 -18.666 -3.483 1.00 0.00 655 ILE A O 18
ATOM 25715 N N . PHE A 1 78 ? 7.972 -17.627 -5.132 1.00 0.00 656 PHE A N 18
ATOM 25716 C CA . PHE A 1 78 ? 9.111 -18.508 -5.133 1.00 0.00 656 PHE A CA 18
ATOM 25717 C C . PHE A 1 78 ? 10.293 -17.798 -5.763 1.00 0.00 656 PHE A C 18
ATOM 25718 O O . PHE A 1 78 ? 10.128 -16.763 -6.405 1.00 0.00 656 PHE A O 18
ATOM 25735 N N . GLU A 1 79 ? 11.480 -18.381 -5.618 1.00 0.00 657 GLU A N 18
ATOM 25736 C CA . GLU A 1 79 ? 12.722 -17.819 -6.115 1.00 0.00 657 GLU A CA 18
ATOM 25737 C C . GLU A 1 79 ? 13.302 -18.819 -7.123 1.00 0.00 657 GLU A C 18
ATOM 25738 O O . GLU A 1 79 ? 14.146 -19.633 -6.753 1.00 0.00 657 GLU A O 18
ATOM 25750 N N . PRO A 1 80 ? 12.805 -18.838 -8.381 1.00 0.00 658 PRO A N 18
ATOM 25751 C CA . PRO A 1 80 ? 13.204 -19.824 -9.389 1.00 0.00 658 PRO A CA 18
ATOM 25752 C C . PRO A 1 80 ? 14.665 -19.676 -9.831 1.00 0.00 658 PRO A C 18
ATOM 25753 O O . PRO A 1 80 ? 15.219 -20.598 -10.428 1.00 0.00 658 PRO A O 18
ATOM 25764 N N . ALA A 1 81 ? 15.277 -18.518 -9.566 1.00 0.00 659 ALA A N 18
ATOM 25765 C CA . ALA A 1 81 ? 16.669 -18.228 -9.872 1.00 0.00 659 ALA A CA 18
ATOM 25766 C C . ALA A 1 81 ? 17.319 -17.454 -8.728 1.00 0.00 659 ALA A C 18
ATOM 25767 O O . ALA A 1 81 ? 16.704 -17.186 -7.697 1.00 0.00 659 ALA A O 18
ATOM 25774 N N . ARG A 1 82 ? 18.582 -17.071 -8.924 1.00 0.00 660 ARG A N 18
ATOM 25775 C CA . ARG A 1 82 ? 19.364 -16.392 -7.906 1.00 0.00 660 ARG A CA 18
ATOM 25776 C C . ARG A 1 82 ? 19.091 -14.913 -7.999 1.00 0.00 660 ARG A C 18
ATOM 25777 O O . ARG A 1 82 ? 19.702 -14.172 -8.764 1.00 0.00 660 ARG A O 18
ATOM 25798 N N . GLY A 1 83 ? 18.116 -14.550 -7.187 1.00 0.00 661 GLY A N 18
ATOM 25799 C CA . GLY A 1 83 ? 17.641 -13.199 -6.998 1.00 0.00 661 GLY A CA 18
ATOM 25800 C C . GLY A 1 83 ? 16.579 -12.783 -8.006 1.00 0.00 661 GLY A C 18
ATOM 25801 O O . GLY A 1 83 ? 16.561 -11.621 -8.410 1.00 0.00 661 GLY A O 18
ATOM 25805 N N . TYR A 1 84 ? 15.686 -13.705 -8.381 1.00 0.00 662 TYR A N 18
ATOM 25806 C CA . TYR A 1 84 ? 14.476 -13.433 -9.155 1.00 0.00 662 TYR A CA 18
ATOM 25807 C C . TYR A 1 84 ? 13.321 -14.093 -8.404 1.00 0.00 662 TYR A C 18
ATOM 25808 O O . TYR A 1 84 ? 13.390 -15.296 -8.165 1.00 0.00 662 TYR A O 18
ATOM 25826 N N . LEU A 1 85 ? 12.284 -13.320 -8.042 1.00 0.00 663 LEU A N 18
ATOM 25827 C CA . LEU A 1 85 ? 11.091 -13.781 -7.337 1.00 0.00 663 LEU A CA 18
ATOM 25828 C C . LEU A 1 85 ? 9.889 -13.881 -8.272 1.00 0.00 663 LEU A C 18
ATOM 25829 O O . LEU A 1 85 ? 9.351 -12.870 -8.700 1.00 0.00 663 LEU A O 18
ATOM 25845 N N . LYS A 1 86 ? 9.434 -15.102 -8.541 1.00 0.00 664 LYS A N 18
ATOM 25846 C CA . LYS A 1 86 ? 8.237 -15.401 -9.319 1.00 0.00 664 LYS A CA 18
ATOM 25847 C C . LYS A 1 86 ? 7.037 -15.502 -8.392 1.00 0.00 664 LYS A C 18
ATOM 25848 O O . LYS A 1 86 ? 7.143 -16.084 -7.312 1.00 0.00 664 LYS A O 18
ATOM 25867 N N . ILE A 1 87 ? 5.881 -15.017 -8.850 1.00 0.00 665 ILE A N 18
ATOM 25868 C CA . ILE A 1 87 ? 4.601 -15.380 -8.248 1.00 0.00 665 ILE A CA 18
ATOM 25869 C C . ILE A 1 87 ? 4.250 -16.793 -8.705 1.00 0.00 665 ILE A C 18
ATOM 25870 O O . ILE A 1 87 ? 4.287 -17.052 -9.912 1.00 0.00 665 ILE A O 18
ATOM 25886 N N . VAL A 1 88 ? 3.943 -17.692 -7.757 1.00 0.00 666 VAL A N 18
ATOM 25887 C CA . VAL A 1 88 ? 3.800 -19.126 -8.023 1.00 0.00 666 VAL A CA 18
ATOM 25888 C C . VAL A 1 88 ? 2.860 -19.407 -9.193 1.00 0.00 666 VAL A C 18
ATOM 25889 O O . VAL A 1 88 ? 3.366 -20.059 -10.140 1.00 0.00 666 VAL A O 18
ATOM 25903 N N . GLY A 1 1 ? -22.135 33.449 6.571 1.00 0.00 579 GLY A N 19
ATOM 25904 C CA . GLY A 1 1 ? -21.543 32.865 5.353 1.00 0.00 579 GLY A CA 19
ATOM 25905 C C . GLY A 1 1 ? -20.211 32.210 5.683 1.00 0.00 579 GLY A C 19
ATOM 25906 O O . GLY A 1 1 ? -19.857 32.127 6.857 1.00 0.00 579 GLY A O 19
ATOM 25912 N N . ALA A 1 2 ? -19.485 31.753 4.660 1.00 0.00 580 ALA A N 19
ATOM 25913 C CA . ALA A 1 2 ? -18.137 31.210 4.761 1.00 0.00 580 ALA A CA 19
ATOM 25914 C C . ALA A 1 2 ? -17.413 31.504 3.442 1.00 0.00 580 ALA A C 19
ATOM 25915 O O . ALA A 1 2 ? -18.038 31.981 2.493 1.00 0.00 580 ALA A O 19
ATOM 25922 N N . MET A 1 3 ? -16.115 31.202 3.391 1.00 0.00 581 MET A N 19
ATOM 25923 C CA . MET A 1 3 ? -15.277 31.191 2.198 1.00 0.00 581 MET A CA 19
ATOM 25924 C C . MET A 1 3 ? -14.162 30.163 2.433 1.00 0.00 581 MET A C 19
ATOM 25925 O O . MET A 1 3 ? -14.062 29.618 3.537 1.00 0.00 581 MET A O 19
ATOM 25939 N N . GLY A 1 4 ? -13.325 29.906 1.425 1.00 0.00 582 GLY A N 19
ATOM 25940 C CA . GLY A 1 4 ? -12.242 28.925 1.464 1.00 0.00 582 GLY A CA 19
ATOM 25941 C C . GLY A 1 4 ? -12.380 27.853 0.381 1.00 0.00 582 GLY A C 19
ATOM 25942 O O . GLY A 1 4 ? -11.407 27.155 0.112 1.00 0.00 582 GLY A O 19
ATOM 25946 N N . GLU A 1 5 ? -13.562 27.745 -0.245 1.00 0.00 583 GLU A N 19
ATOM 25947 C CA . GLU A 1 5 ? -13.909 27.150 -1.545 1.00 0.00 583 GLU A CA 19
ATOM 25948 C C . GLU A 1 5 ? -13.548 25.672 -1.781 1.00 0.00 583 GLU A C 19
ATOM 25949 O O . GLU A 1 5 ? -14.074 25.067 -2.713 1.00 0.00 583 GLU A O 19
ATOM 25961 N N . THR A 1 6 ? -12.750 25.047 -0.915 1.00 0.00 584 THR A N 19
ATOM 25962 C CA . THR A 1 6 ? -12.425 23.622 -0.938 1.00 0.00 584 THR A CA 19
ATOM 25963 C C . THR A 1 6 ? -13.605 22.719 -0.662 1.00 0.00 584 THR A C 19
ATOM 25964 O O . THR A 1 6 ? -13.482 21.501 -0.822 1.00 0.00 584 THR A O 19
ATOM 25975 N N . GLY A 1 7 ? -14.675 23.290 -0.113 1.00 0.00 585 GLY A N 19
ATOM 25976 C CA . GLY A 1 7 ? -15.617 22.487 0.594 1.00 0.00 585 GLY A CA 19
ATOM 25977 C C . GLY A 1 7 ? -16.897 23.257 0.874 1.00 0.00 585 GLY A C 19
ATOM 25978 O O . GLY A 1 7 ? -16.924 24.487 0.790 1.00 0.00 585 GLY A O 19
ATOM 25982 N N . LYS A 1 8 ? -17.947 22.530 1.253 1.00 0.00 586 LYS A N 19
ATOM 25983 C CA . LYS A 1 8 ? -19.211 23.056 1.726 1.00 0.00 586 LYS A CA 19
ATOM 25984 C C . LYS A 1 8 ? -19.752 22.055 2.749 1.00 0.00 586 LYS A C 19
ATOM 25985 O O . LYS A 1 8 ? -19.229 20.945 2.861 1.00 0.00 586 LYS A O 19
ATOM 26004 N N . ILE A 1 9 ? -20.822 22.421 3.453 1.00 0.00 587 ILE A N 19
ATOM 26005 C CA . ILE A 1 9 ? -21.679 21.450 4.119 1.00 0.00 587 ILE A CA 19
ATOM 26006 C C . ILE A 1 9 ? -22.285 20.521 3.058 1.00 0.00 587 ILE A C 19
ATOM 26007 O O . ILE A 1 9 ? -22.771 20.989 2.026 1.00 0.00 587 ILE A O 19
ATOM 26023 N N . ASP A 1 10 ? -22.259 19.213 3.317 1.00 0.00 588 ASP A N 19
ATOM 26024 C CA . ASP A 1 10 ? -23.006 18.188 2.599 1.00 0.00 588 ASP A CA 19
ATOM 26025 C C . ASP A 1 10 ? -23.237 17.050 3.600 1.00 0.00 588 ASP A C 19
ATOM 26026 O O . ASP A 1 10 ? -22.526 16.970 4.607 1.00 0.00 588 ASP A O 19
ATOM 26035 N N . ILE A 1 11 ? -24.242 16.204 3.362 1.00 0.00 589 ILE A N 19
ATOM 26036 C CA . ILE A 1 11 ? -24.686 15.137 4.259 1.00 0.00 589 ILE A CA 19
ATOM 26037 C C . ILE A 1 11 ? -25.102 13.949 3.370 1.00 0.00 589 ILE A C 19
ATOM 26038 O O . ILE A 1 11 ? -25.053 14.027 2.143 1.00 0.00 589 ILE A O 19
ATOM 26054 N N . ASP A 1 12 ? -25.466 12.819 3.980 1.00 0.00 590 ASP A N 19
ATOM 26055 C CA . ASP A 1 12 ? -25.984 11.580 3.387 1.00 0.00 590 ASP A CA 19
ATOM 26056 C C . ASP A 1 12 ? -24.977 10.829 2.504 1.00 0.00 590 ASP A C 19
ATOM 26057 O O . ASP A 1 12 ? -25.088 9.616 2.354 1.00 0.00 590 ASP A O 19
ATOM 26066 N N . LYS A 1 13 ? -23.920 11.495 2.023 1.00 0.00 591 LYS A N 19
ATOM 26067 C CA . LYS A 1 13 ? -22.730 10.850 1.453 1.00 0.00 591 LYS A CA 19
ATOM 26068 C C . LYS A 1 13 ? -21.899 10.142 2.536 1.00 0.00 591 LYS A C 19
ATOM 26069 O O . LYS A 1 13 ? -20.964 9.406 2.224 1.00 0.00 591 LYS A O 19
ATOM 26088 N N . VAL A 1 14 ? -22.190 10.423 3.810 1.00 0.00 592 VAL A N 19
ATOM 26089 C CA . VAL A 1 14 ? -21.438 10.033 4.997 1.00 0.00 592 VAL A CA 19
ATOM 26090 C C . VAL A 1 14 ? -21.683 8.557 5.329 1.00 0.00 592 VAL A C 19
ATOM 26091 O O . VAL A 1 14 ? -22.350 8.188 6.295 1.00 0.00 592 VAL A O 19
ATOM 26104 N N . GLU A 1 15 ? -21.129 7.713 4.465 1.00 0.00 593 GLU A N 19
ATOM 26105 C CA . GLU A 1 15 ? -21.371 6.276 4.407 1.00 0.00 593 GLU A CA 19
ATOM 26106 C C . GLU A 1 15 ? -20.028 5.513 4.384 1.00 0.00 593 GLU A C 19
ATOM 26107 O O . GLU A 1 15 ? -19.093 5.896 5.093 1.00 0.00 593 GLU A O 19
ATOM 26119 N N . GLY A 1 16 ? -19.921 4.396 3.653 1.00 0.00 594 GLY A N 19
ATOM 26120 C CA . GLY A 1 16 ? -18.762 3.519 3.644 1.00 0.00 594 GLY A CA 19
ATOM 26121 C C . GLY A 1 16 ? -18.717 2.690 4.922 1.00 0.00 594 GLY A C 19
ATOM 26122 O O . GLY A 1 16 ? -19.113 1.527 4.913 1.00 0.00 594 GLY A O 19
ATOM 26126 N N . ARG A 1 17 ? -18.245 3.302 6.019 1.00 0.00 595 ARG A N 19
ATOM 26127 C CA . ARG A 1 17 ? -18.099 2.704 7.359 1.00 0.00 595 ARG A CA 19
ATOM 26128 C C . ARG A 1 17 ? -17.523 1.279 7.331 1.00 0.00 595 ARG A C 19
ATOM 26129 O O . ARG A 1 17 ? -17.938 0.387 8.070 1.00 0.00 595 ARG A O 19
ATOM 26150 N N . THR A 1 18 ? -16.578 1.086 6.427 1.00 0.00 596 THR A N 19
ATOM 26151 C CA . THR A 1 18 ? -16.058 -0.185 5.971 1.00 0.00 596 THR A CA 19
ATOM 26152 C C . THR A 1 18 ? -15.088 -0.819 6.986 1.00 0.00 596 THR A C 19
ATOM 26153 O O . THR A 1 18 ? -14.548 -0.123 7.850 1.00 0.00 596 THR A O 19
ATOM 26164 N N . PRO A 1 19 ? -14.832 -2.139 6.878 1.00 0.00 597 PRO A N 19
ATOM 26165 C CA . PRO A 1 19 ? -13.816 -2.832 7.663 1.00 0.00 597 PRO A CA 19
ATOM 26166 C C . PRO A 1 19 ? -12.403 -2.502 7.148 1.00 0.00 597 PRO A C 19
ATOM 26167 O O . PRO A 1 19 ? -12.225 -1.697 6.231 1.00 0.00 597 PRO A O 19
ATOM 26178 N N . LYS A 1 20 ? -11.383 -3.140 7.739 1.00 0.00 598 LYS A N 19
ATOM 26179 C CA . LYS A 1 20 ? -10.009 -3.069 7.246 1.00 0.00 598 LYS A CA 19
ATOM 26180 C C . LYS A 1 20 ? -9.963 -3.522 5.787 1.00 0.00 598 LYS A C 19
ATOM 26181 O O . LYS A 1 20 ? -10.476 -4.592 5.462 1.00 0.00 598 LYS A O 19
ATOM 26200 N N . SER A 1 21 ? -9.367 -2.692 4.927 1.00 0.00 599 SER A N 19
ATOM 26201 C CA . SER A 1 21 ? -9.336 -2.899 3.479 1.00 0.00 599 SER A CA 19
ATOM 26202 C C . SER A 1 21 ? -8.046 -2.344 2.843 1.00 0.00 599 SER A C 19
ATOM 26203 O O . SER A 1 21 ? -7.857 -2.437 1.631 1.00 0.00 599 SER A O 19
ATOM 26211 N N . GLU A 1 22 ? -7.163 -1.736 3.643 1.00 0.00 600 GLU A N 19
ATOM 26212 C CA . GLU A 1 22 ? -5.931 -1.104 3.192 1.00 0.00 600 GLU A CA 19
ATOM 26213 C C . GLU A 1 22 ? -4.869 -2.128 2.762 1.00 0.00 600 GLU A C 19
ATOM 26214 O O . GLU A 1 22 ? -5.040 -3.339 2.916 1.00 0.00 600 GLU A O 19
ATOM 26226 N N . ARG A 1 23 ? -3.747 -1.627 2.221 1.00 0.00 601 ARG A N 19
ATOM 26227 C CA . ARG A 1 23 ? -2.606 -2.468 1.878 1.00 0.00 601 ARG A CA 19
ATOM 26228 C C . ARG A 1 23 ? -1.913 -3.021 3.128 1.00 0.00 601 ARG A C 19
ATOM 26229 O O . ARG A 1 23 ? -2.190 -2.633 4.261 1.00 0.00 601 ARG A O 19
ATOM 26250 N N . ASP A 1 24 ? -0.983 -3.941 2.880 1.00 0.00 602 ASP A N 19
ATOM 26251 C CA . ASP A 1 24 ? -0.344 -4.825 3.838 1.00 0.00 602 ASP A CA 19
ATOM 26252 C C . ASP A 1 24 ? 1.076 -5.072 3.360 1.00 0.00 602 ASP A C 19
ATOM 26253 O O . ASP A 1 24 ? 1.299 -5.071 2.154 1.00 0.00 602 ASP A O 19
ATOM 26262 N N . LYS A 1 25 ? 2.020 -5.356 4.260 1.00 0.00 603 LYS A N 19
ATOM 26263 C CA . LYS A 1 25 ? 3.423 -5.570 3.907 1.00 0.00 603 LYS A CA 19
ATOM 26264 C C . LYS A 1 25 ? 3.540 -6.668 2.851 1.00 0.00 603 LYS A C 19
ATOM 26265 O O . LYS A 1 25 ? 4.233 -6.497 1.848 1.00 0.00 603 LYS A O 19
ATOM 26284 N N . PHE A 1 26 ? 2.816 -7.774 3.057 1.00 0.00 604 PHE A N 19
ATOM 26285 C CA . PHE A 1 26 ? 2.801 -8.895 2.131 1.00 0.00 604 PHE A CA 19
ATOM 26286 C C . PHE A 1 26 ? 2.311 -8.454 0.751 1.00 0.00 604 PHE A C 19
ATOM 26287 O O . PHE A 1 26 ? 2.893 -8.832 -0.265 1.00 0.00 604 PHE A O 19
ATOM 26304 N N . ARG A 1 27 ? 1.261 -7.626 0.717 1.00 0.00 605 ARG A N 19
ATOM 26305 C CA . ARG A 1 27 ? 0.702 -7.083 -0.510 1.00 0.00 605 ARG A CA 19
ATOM 26306 C C . ARG A 1 27 ? 1.672 -6.087 -1.150 1.00 0.00 605 ARG A C 19
ATOM 26307 O O . ARG A 1 27 ? 1.887 -6.188 -2.350 1.00 0.00 605 ARG A O 19
ATOM 26328 N N . LEU A 1 28 ? 2.298 -5.185 -0.383 1.00 0.00 606 LEU A N 19
ATOM 26329 C CA . LEU A 1 28 ? 3.270 -4.207 -0.848 1.00 0.00 606 LEU A CA 19
ATOM 26330 C C . LEU A 1 28 ? 4.408 -4.926 -1.565 1.00 0.00 606 LEU A C 19
ATOM 26331 O O . LEU A 1 28 ? 4.765 -4.531 -2.675 1.00 0.00 606 LEU A O 19
ATOM 26347 N N . LEU A 1 29 ? 4.936 -6.005 -0.964 1.00 0.00 607 LEU A N 19
ATOM 26348 C CA . LEU A 1 29 ? 5.956 -6.798 -1.630 1.00 0.00 607 LEU A CA 19
ATOM 26349 C C . LEU A 1 29 ? 5.385 -7.440 -2.905 1.00 0.00 607 LEU A C 19
ATOM 26350 O O . LEU A 1 29 ? 5.948 -7.265 -3.983 1.00 0.00 607 LEU A O 19
ATOM 26366 N N . LEU A 1 30 ? 4.277 -8.185 -2.797 1.00 0.00 608 LEU A N 19
ATOM 26367 C CA . LEU A 1 30 ? 3.708 -8.970 -3.886 1.00 0.00 608 LEU A CA 19
ATOM 26368 C C . LEU A 1 30 ? 3.334 -8.105 -5.093 1.00 0.00 608 LEU A C 19
ATOM 26369 O O . LEU A 1 30 ? 3.522 -8.528 -6.234 1.00 0.00 608 LEU A O 19
ATOM 26385 N N . GLU A 1 31 ? 2.826 -6.894 -4.856 1.00 0.00 609 GLU A N 19
ATOM 26386 C CA . GLU A 1 31 ? 2.492 -5.963 -5.919 1.00 0.00 609 GLU A CA 19
ATOM 26387 C C . GLU A 1 31 ? 3.745 -5.585 -6.706 1.00 0.00 609 GLU A C 19
ATOM 26388 O O . GLU A 1 31 ? 3.700 -5.613 -7.936 1.00 0.00 609 GLU A O 19
ATOM 26400 N N . LEU A 1 32 ? 4.870 -5.317 -6.030 1.00 0.00 610 LEU A N 19
ATOM 26401 C CA . LEU A 1 32 ? 6.125 -5.042 -6.726 1.00 0.00 610 LEU A CA 19
ATOM 26402 C C . LEU A 1 32 ? 6.597 -6.266 -7.496 1.00 0.00 610 LEU A C 19
ATOM 26403 O O . LEU A 1 32 ? 7.177 -6.090 -8.559 1.00 0.00 610 LEU A O 19
ATOM 26419 N N . ILE A 1 33 ? 6.349 -7.490 -7.011 1.00 0.00 611 ILE A N 19
ATOM 26420 C CA . ILE A 1 33 ? 6.764 -8.686 -7.743 1.00 0.00 611 ILE A CA 19
ATOM 26421 C C . ILE A 1 33 ? 6.072 -8.711 -9.111 1.00 0.00 611 ILE A C 19
ATOM 26422 O O . ILE A 1 33 ? 6.752 -8.903 -10.115 1.00 0.00 611 ILE A O 19
ATOM 26438 N N . LYS A 1 34 ? 4.754 -8.489 -9.200 1.00 0.00 612 LYS A N 19
ATOM 26439 C CA . LYS A 1 34 ? 4.077 -8.605 -10.501 1.00 0.00 612 LYS A CA 19
ATOM 26440 C C . LYS A 1 34 ? 4.392 -7.396 -11.358 1.00 0.00 612 LYS A C 19
ATOM 26441 O O . LYS A 1 34 ? 4.617 -7.537 -12.559 1.00 0.00 612 LYS A O 19
ATOM 26460 N N . GLU A 1 35 ? 4.434 -6.216 -10.737 1.00 0.00 613 GLU A N 19
ATOM 26461 C CA . GLU A 1 35 ? 4.623 -4.968 -11.455 1.00 0.00 613 GLU A CA 19
ATOM 26462 C C . GLU A 1 35 ? 6.090 -4.702 -11.803 1.00 0.00 613 GLU A C 19
ATOM 26463 O O . GLU A 1 35 ? 6.410 -3.672 -12.391 1.00 0.00 613 GLU A O 19
ATOM 26475 N N . TYR A 1 36 ? 6.952 -5.688 -11.523 1.00 0.00 614 TYR A N 19
ATOM 26476 C CA . TYR A 1 36 ? 8.276 -5.816 -12.094 1.00 0.00 614 TYR A CA 19
ATOM 26477 C C . TYR A 1 36 ? 8.378 -7.056 -12.963 1.00 0.00 614 TYR A C 19
ATOM 26478 O O . TYR A 1 36 ? 8.991 -6.946 -14.016 1.00 0.00 614 TYR A O 19
ATOM 26496 N N . GLU A 1 37 ? 7.748 -8.188 -12.616 1.00 0.00 615 GLU A N 19
ATOM 26497 C CA . GLU A 1 37 ? 7.690 -9.325 -13.525 1.00 0.00 615 GLU A CA 19
ATOM 26498 C C . GLU A 1 37 ? 7.207 -8.866 -14.908 1.00 0.00 615 GLU A C 19
ATOM 26499 O O . GLU A 1 37 ? 7.920 -9.074 -15.890 1.00 0.00 615 GLU A O 19
ATOM 26511 N N . ASP A 1 38 ? 6.080 -8.158 -15.000 1.00 0.00 616 ASP A N 19
ATOM 26512 C CA . ASP A 1 38 ? 5.524 -7.739 -16.285 1.00 0.00 616 ASP A CA 19
ATOM 26513 C C . ASP A 1 38 ? 6.478 -6.810 -17.040 1.00 0.00 616 ASP A C 19
ATOM 26514 O O . ASP A 1 38 ? 6.623 -6.920 -18.255 1.00 0.00 616 ASP A O 19
ATOM 26523 N N . ASP A 1 39 ? 7.203 -5.966 -16.301 1.00 0.00 617 ASP A N 19
ATOM 26524 C CA . ASP A 1 39 ? 8.171 -5.014 -16.829 1.00 0.00 617 ASP A CA 19
ATOM 26525 C C . ASP A 1 39 ? 9.420 -5.703 -17.374 1.00 0.00 617 ASP A C 19
ATOM 26526 O O . ASP A 1 39 ? 9.948 -5.339 -18.423 1.00 0.00 617 ASP A O 19
ATOM 26535 N N . TYR A 1 40 ? 9.873 -6.738 -16.663 1.00 0.00 618 TYR A N 19
ATOM 26536 C CA . TYR A 1 40 ? 11.025 -7.555 -17.023 1.00 0.00 618 TYR A CA 19
ATOM 26537 C C . TYR A 1 40 ? 10.624 -8.638 -18.021 1.00 0.00 618 TYR A C 19
ATOM 26538 O O . TYR A 1 40 ? 11.491 -9.340 -18.540 1.00 0.00 618 TYR A O 19
ATOM 26556 N N . GLY A 1 41 ? 9.319 -8.787 -18.281 1.00 0.00 619 GLY A N 19
ATOM 26557 C CA . GLY A 1 41 ? 8.806 -9.839 -19.158 1.00 0.00 619 GLY A CA 19
ATOM 26558 C C . GLY A 1 41 ? 8.895 -11.214 -18.487 1.00 0.00 619 GLY A C 19
ATOM 26559 O O . GLY A 1 41 ? 8.940 -12.246 -19.152 1.00 0.00 619 GLY A O 19
ATOM 26563 N N . GLY A 1 42 ? 8.939 -11.201 -17.155 1.00 0.00 620 GLY A N 19
ATOM 26564 C CA . GLY A 1 42 ? 8.901 -12.311 -16.236 1.00 0.00 620 GLY A CA 19
ATOM 26565 C C . GLY A 1 42 ? 10.156 -12.375 -15.376 1.00 0.00 620 GLY A C 19
ATOM 26566 O O . GLY A 1 42 ? 10.726 -13.457 -15.252 1.00 0.00 620 GLY A O 19
ATOM 26570 N N . ARG A 1 43 ? 10.609 -11.257 -14.781 1.00 0.00 621 ARG A N 19
ATOM 26571 C CA . ARG A 1 43 ? 11.505 -11.317 -13.622 1.00 0.00 621 ARG A CA 19
ATOM 26572 C C . ARG A 1 43 ? 11.150 -10.242 -12.600 1.00 0.00 621 ARG A C 19
ATOM 26573 O O . ARG A 1 43 ? 10.877 -9.106 -12.941 1.00 0.00 621 ARG A O 19
ATOM 26594 N N . ALA A 1 44 ? 11.255 -10.578 -11.328 1.00 0.00 622 ALA A N 19
ATOM 26595 C CA . ALA A 1 44 ? 11.238 -9.625 -10.232 1.00 0.00 622 ALA A CA 19
ATOM 26596 C C . ALA A 1 44 ? 12.517 -9.831 -9.419 1.00 0.00 622 ALA A C 19
ATOM 26597 O O . ALA A 1 44 ? 12.572 -10.738 -8.588 1.00 0.00 622 ALA A O 19
ATOM 26604 N N . PRO A 1 45 ? 13.585 -9.070 -9.707 1.00 0.00 623 PRO A N 19
ATOM 26605 C CA . PRO A 1 45 ? 14.866 -9.234 -9.048 1.00 0.00 623 PRO A CA 19
ATOM 26606 C C . PRO A 1 45 ? 14.758 -8.912 -7.551 1.00 0.00 623 PRO A C 19
ATOM 26607 O O . PRO A 1 45 ? 14.343 -7.816 -7.172 1.00 0.00 623 PRO A O 19
ATOM 26618 N N . THR A 1 46 ? 15.147 -9.860 -6.695 1.00 0.00 624 THR A N 19
ATOM 26619 C CA . THR A 1 46 ? 14.947 -9.867 -5.253 1.00 0.00 624 THR A CA 19
ATOM 26620 C C . THR A 1 46 ? 15.643 -8.660 -4.622 1.00 0.00 624 THR A C 19
ATOM 26621 O O . THR A 1 46 ? 15.100 -8.013 -3.726 1.00 0.00 624 THR A O 19
ATOM 26632 N N . ASN A 1 47 ? 16.829 -8.316 -5.140 1.00 0.00 625 ASN A N 19
ATOM 26633 C CA . ASN A 1 47 ? 17.582 -7.169 -4.663 1.00 0.00 625 ASN A CA 19
ATOM 26634 C C . ASN A 1 47 ? 16.839 -5.856 -4.910 1.00 0.00 625 ASN A C 19
ATOM 26635 O O . ASN A 1 47 ? 16.837 -4.946 -4.076 1.00 0.00 625 ASN A O 19
ATOM 26646 N N . ILE A 1 48 ? 16.222 -5.758 -6.086 1.00 0.00 626 ILE A N 19
ATOM 26647 C CA . ILE A 1 48 ? 15.465 -4.591 -6.482 1.00 0.00 626 ILE A CA 19
ATOM 26648 C C . ILE A 1 48 ? 14.169 -4.568 -5.675 1.00 0.00 626 ILE A C 19
ATOM 26649 O O . ILE A 1 48 ? 13.823 -3.515 -5.170 1.00 0.00 626 ILE A O 19
ATOM 26665 N N . LEU A 1 49 ? 13.503 -5.707 -5.460 1.00 0.00 627 LEU A N 19
ATOM 26666 C CA . LEU A 1 49 ? 12.335 -5.814 -4.583 1.00 0.00 627 LEU A CA 19
ATOM 26667 C C . LEU A 1 49 ? 12.605 -5.242 -3.192 1.00 0.00 627 LEU A C 19
ATOM 26668 O O . LEU A 1 49 ? 11.785 -4.477 -2.686 1.00 0.00 627 LEU A O 19
ATOM 26684 N N . ILE A 1 50 ? 13.760 -5.565 -2.603 1.00 0.00 628 ILE A N 19
ATOM 26685 C CA . ILE A 1 50 ? 14.214 -4.961 -1.352 1.00 0.00 628 ILE A CA 19
ATOM 26686 C C . ILE A 1 50 ? 14.355 -3.450 -1.556 1.00 0.00 628 ILE A C 19
ATOM 26687 O O . ILE A 1 50 ? 13.681 -2.673 -0.878 1.00 0.00 628 ILE A O 19
ATOM 26703 N N . THR A 1 51 ? 15.219 -3.048 -2.492 1.00 0.00 629 THR A N 19
ATOM 26704 C CA . THR A 1 51 ? 15.590 -1.661 -2.749 1.00 0.00 629 THR A CA 19
ATOM 26705 C C . THR A 1 51 ? 14.338 -0.789 -2.935 1.00 0.00 629 THR A C 19
ATOM 26706 O O . THR A 1 51 ? 14.172 0.212 -2.243 1.00 0.00 629 THR A O 19
ATOM 26717 N N . GLU A 1 52 ? 13.433 -1.203 -3.822 1.00 0.00 630 GLU A N 19
ATOM 26718 C CA . GLU A 1 52 ? 12.178 -0.544 -4.150 1.00 0.00 630 GLU A CA 19
ATOM 26719 C C . GLU A 1 52 ? 11.301 -0.419 -2.908 1.00 0.00 630 GLU A C 19
ATOM 26720 O O . GLU A 1 52 ? 10.792 0.669 -2.632 1.00 0.00 630 GLU A O 19
ATOM 26732 N N . MET A 1 53 ? 11.157 -1.493 -2.121 1.00 0.00 631 MET A N 19
ATOM 26733 C CA . MET A 1 53 ? 10.389 -1.433 -0.884 1.00 0.00 631 MET A CA 19
ATOM 26734 C C . MET A 1 53 ? 10.951 -0.359 0.060 1.00 0.00 631 MET A C 19
ATOM 26735 O O . MET A 1 53 ? 10.156 0.383 0.642 1.00 0.00 631 MET A O 19
ATOM 26749 N N . MET A 1 54 ? 12.284 -0.228 0.204 1.00 0.00 632 MET A N 19
ATOM 26750 C CA . MET A 1 54 ? 12.864 0.803 1.076 1.00 0.00 632 MET A CA 19
ATOM 26751 C C . MET A 1 54 ? 12.726 2.212 0.488 1.00 0.00 632 MET A C 19
ATOM 26752 O O . MET A 1 54 ? 12.852 3.191 1.230 1.00 0.00 632 MET A O 19
ATOM 26766 N N . ASP A 1 55 ? 12.465 2.330 -0.817 1.00 0.00 633 ASP A N 19
ATOM 26767 C CA . ASP A 1 55 ? 12.500 3.602 -1.533 1.00 0.00 633 ASP A CA 19
ATOM 26768 C C . ASP A 1 55 ? 11.092 4.133 -1.783 1.00 0.00 633 ASP A C 19
ATOM 26769 O O . ASP A 1 55 ? 10.906 5.329 -1.996 1.00 0.00 633 ASP A O 19
ATOM 26778 N N . ARG A 1 56 ? 10.091 3.242 -1.745 1.00 0.00 634 ARG A N 19
ATOM 26779 C CA . ARG A 1 56 ? 8.715 3.561 -2.127 1.00 0.00 634 ARG A CA 19
ATOM 26780 C C . ARG A 1 56 ? 7.717 3.238 -1.026 1.00 0.00 634 ARG A C 19
ATOM 26781 O O . ARG A 1 56 ? 6.649 3.845 -1.002 1.00 0.00 634 ARG A O 19
ATOM 26802 N N . TYR A 1 57 ? 8.084 2.373 -0.072 1.00 0.00 635 TYR A N 19
ATOM 26803 C CA . TYR A 1 57 ? 7.272 2.088 1.110 1.00 0.00 635 TYR A CA 19
ATOM 26804 C C . TYR A 1 57 ? 8.087 2.196 2.411 1.00 0.00 635 TYR A C 19
ATOM 26805 O O . TYR A 1 57 ? 7.549 1.970 3.492 1.00 0.00 635 TYR A O 19
ATOM 26823 N N . ASN A 1 58 ? 9.368 2.573 2.300 1.00 0.00 636 ASN A N 19
ATOM 26824 C CA . ASN A 1 58 ? 10.378 2.704 3.346 1.00 0.00 636 ASN A CA 19
ATOM 26825 C C . ASN A 1 58 ? 10.392 1.570 4.374 1.00 0.00 636 ASN A C 19
ATOM 26826 O O . ASN A 1 58 ? 10.572 1.790 5.571 1.00 0.00 636 ASN A O 19
ATOM 26837 N N . VAL A 1 59 ? 10.242 0.338 3.885 1.00 0.00 637 VAL A N 19
ATOM 26838 C CA . VAL A 1 59 ? 10.387 -0.872 4.686 1.00 0.00 637 VAL A CA 19
ATOM 26839 C C . VAL A 1 59 ? 11.878 -1.248 4.682 1.00 0.00 637 VAL A C 19
ATOM 26840 O O . VAL A 1 59 ? 12.488 -1.328 3.614 1.00 0.00 637 VAL A O 19
ATOM 26853 N N . SER A 1 60 ? 12.477 -1.450 5.863 1.00 0.00 638 SER A N 19
ATOM 26854 C CA . SER A 1 60 ? 13.879 -1.795 6.050 1.00 0.00 638 SER A CA 19
ATOM 26855 C C . SER A 1 60 ? 14.153 -3.162 5.437 1.00 0.00 638 SER A C 19
ATOM 26856 O O . SER A 1 60 ? 13.275 -4.021 5.469 1.00 0.00 638 SER A O 19
ATOM 26864 N N . GLU A 1 61 ? 15.382 -3.402 4.971 1.00 0.00 639 GLU A N 19
ATOM 26865 C CA . GLU A 1 61 ? 15.766 -4.613 4.253 1.00 0.00 639 GLU A CA 19
ATOM 26866 C C . GLU A 1 61 ? 15.369 -5.876 5.019 1.00 0.00 639 GLU A C 19
ATOM 26867 O O . GLU A 1 61 ? 14.793 -6.782 4.429 1.00 0.00 639 GLU A O 19
ATOM 26879 N N . GLU A 1 62 ? 15.551 -5.885 6.341 1.00 0.00 640 GLU A N 19
ATOM 26880 C CA . GLU A 1 62 ? 15.197 -7.015 7.204 1.00 0.00 640 GLU A CA 19
ATOM 26881 C C . GLU A 1 62 ? 13.679 -7.243 7.193 1.00 0.00 640 GLU A C 19
ATOM 26882 O O . GLU A 1 62 ? 13.180 -8.365 7.079 1.00 0.00 640 GLU A O 19
ATOM 26894 N N . LYS A 1 63 ? 12.937 -6.139 7.282 1.00 0.00 641 LYS A N 19
ATOM 26895 C CA . LYS A 1 63 ? 11.485 -6.112 7.307 1.00 0.00 641 LYS A CA 19
ATOM 26896 C C . LYS A 1 63 ? 10.855 -6.404 5.950 1.00 0.00 641 LYS A C 19
ATOM 26897 O O . LYS A 1 63 ? 9.661 -6.675 5.877 1.00 0.00 641 LYS A O 19
ATOM 26916 N N . VAL A 1 64 ? 11.650 -6.328 4.890 1.00 0.00 642 VAL A N 19
ATOM 26917 C CA . VAL A 1 64 ? 11.330 -6.888 3.577 1.00 0.00 642 VAL A CA 19
ATOM 26918 C C . VAL A 1 64 ? 11.728 -8.360 3.505 1.00 0.00 642 VAL A C 19
ATOM 26919 O O . VAL A 1 64 ? 10.898 -9.148 3.062 1.00 0.00 642 VAL A O 19
ATOM 26932 N N . GLU A 1 65 ? 12.938 -8.757 3.921 1.00 0.00 643 GLU A N 19
ATOM 26933 C CA . GLU A 1 65 ? 13.422 -10.140 3.835 1.00 0.00 643 GLU A CA 19
ATOM 26934 C C . GLU A 1 65 ? 12.414 -11.116 4.435 1.00 0.00 643 GLU A C 19
ATOM 26935 O O . GLU A 1 65 ? 12.174 -12.183 3.862 1.00 0.00 643 GLU A O 19
ATOM 26947 N N . GLU A 1 66 ? 11.781 -10.730 5.550 1.00 0.00 644 GLU A N 19
ATOM 26948 C CA . GLU A 1 66 ? 10.735 -11.536 6.158 1.00 0.00 644 GLU A CA 19
ATOM 26949 C C . GLU A 1 66 ? 9.616 -11.805 5.144 1.00 0.00 644 GLU A C 19
ATOM 26950 O O . GLU A 1 66 ? 9.204 -12.948 4.969 1.00 0.00 644 GLU A O 19
ATOM 26962 N N . LEU A 1 67 ? 9.159 -10.765 4.438 1.00 0.00 645 LEU A N 19
ATOM 26963 C CA . LEU A 1 67 ? 8.051 -10.804 3.495 1.00 0.00 645 LEU A CA 19
ATOM 26964 C C . LEU A 1 67 ? 8.413 -11.787 2.404 1.00 0.00 645 LEU A C 19
ATOM 26965 O O . LEU A 1 67 ? 7.612 -12.653 2.052 1.00 0.00 645 LEU A O 19
ATOM 26981 N N . ILE A 1 68 ? 9.652 -11.672 1.917 1.00 0.00 646 ILE A N 19
ATOM 26982 C CA . ILE A 1 68 ? 10.118 -12.518 0.839 1.00 0.00 646 ILE A CA 19
ATOM 26983 C C . ILE A 1 68 ? 10.077 -13.969 1.316 1.00 0.00 646 ILE A C 19
ATOM 26984 O O . ILE A 1 68 ? 9.609 -14.816 0.557 1.00 0.00 646 ILE A O 19
ATOM 27000 N N . ARG A 1 69 ? 10.484 -14.284 2.561 1.00 0.00 647 ARG A N 19
ATOM 27001 C CA . ARG A 1 69 ? 10.440 -15.696 2.957 1.00 0.00 647 ARG A CA 19
ATOM 27002 C C . ARG A 1 69 ? 9.008 -16.139 3.225 1.00 0.00 647 ARG A C 19
ATOM 27003 O O . ARG A 1 69 ? 8.640 -17.221 2.788 1.00 0.00 647 ARG A O 19
ATOM 27024 N N . ILE A 1 70 ? 8.190 -15.318 3.885 1.00 0.00 648 ILE A N 19
ATOM 27025 C CA . ILE A 1 70 ? 6.812 -15.644 4.241 1.00 0.00 648 ILE A CA 19
ATOM 27026 C C . ILE A 1 70 ? 6.052 -15.994 2.967 1.00 0.00 648 ILE A C 19
ATOM 27027 O O . ILE A 1 70 ? 5.505 -17.093 2.867 1.00 0.00 648 ILE A O 19
ATOM 27043 N N . LEU A 1 71 ? 6.022 -15.099 1.972 1.00 0.00 649 LEU A N 19
ATOM 27044 C CA . LEU A 1 71 ? 5.245 -15.386 0.779 1.00 0.00 649 LEU A CA 19
ATOM 27045 C C . LEU A 1 71 ? 5.795 -16.597 -0.003 1.00 0.00 649 LEU A C 19
ATOM 27046 O O . LEU A 1 71 ? 5.032 -17.271 -0.699 1.00 0.00 649 LEU A O 19
ATOM 27062 N N . LYS A 1 72 ? 7.097 -16.891 0.119 1.00 0.00 650 LYS A N 19
ATOM 27063 C CA . LYS A 1 72 ? 7.730 -18.066 -0.503 1.00 0.00 650 LYS A CA 19
ATOM 27064 C C . LYS A 1 72 ? 7.257 -19.342 0.183 1.00 0.00 650 LYS A C 19
ATOM 27065 O O . LYS A 1 72 ? 6.911 -20.325 -0.463 1.00 0.00 650 LYS A O 19
ATOM 27084 N N . ASP A 1 73 ? 7.219 -19.284 1.506 1.00 0.00 651 ASP A N 19
ATOM 27085 C CA . ASP A 1 73 ? 6.862 -20.358 2.435 1.00 0.00 651 ASP A CA 19
ATOM 27086 C C . ASP A 1 73 ? 5.405 -20.751 2.232 1.00 0.00 651 ASP A C 19
ATOM 27087 O O . ASP A 1 73 ? 5.055 -21.928 2.183 1.00 0.00 651 ASP A O 19
ATOM 27096 N N . LYS A 1 74 ? 4.568 -19.734 2.010 1.00 0.00 652 LYS A N 19
ATOM 27097 C CA . LYS A 1 74 ? 3.165 -19.883 1.650 1.00 0.00 652 LYS A CA 19
ATOM 27098 C C . LYS A 1 74 ? 2.968 -20.462 0.251 1.00 0.00 652 LYS A C 19
ATOM 27099 O O . LYS A 1 74 ? 1.844 -20.841 -0.072 1.00 0.00 652 LYS A O 19
ATOM 27118 N N . GLY A 1 75 ? 4.005 -20.480 -0.595 1.00 0.00 653 GLY A N 19
ATOM 27119 C CA . GLY A 1 75 ? 3.845 -20.782 -2.006 1.00 0.00 653 GLY A CA 19
ATOM 27120 C C . GLY A 1 75 ? 2.959 -19.745 -2.696 1.00 0.00 653 GLY A C 19
ATOM 27121 O O . GLY A 1 75 ? 2.304 -20.074 -3.678 1.00 0.00 653 GLY A O 19
ATOM 27125 N N . ALA A 1 76 ? 2.910 -18.506 -2.186 1.00 0.00 654 ALA A N 19
ATOM 27126 C CA . ALA A 1 76 ? 2.360 -17.380 -2.929 1.00 0.00 654 ALA A CA 19
ATOM 27127 C C . ALA A 1 76 ? 3.380 -16.914 -3.967 1.00 0.00 654 ALA A C 19
ATOM 27128 O O . ALA A 1 76 ? 3.008 -16.526 -5.076 1.00 0.00 654 ALA A O 19
ATOM 27135 N N . ILE A 1 77 ? 4.671 -16.967 -3.614 1.00 0.00 655 ILE A N 19
ATOM 27136 C CA . ILE A 1 77 ? 5.755 -16.658 -4.535 1.00 0.00 655 ILE A CA 19
ATOM 27137 C C . ILE A 1 77 ? 6.808 -17.751 -4.435 1.00 0.00 655 ILE A C 19
ATOM 27138 O O . ILE A 1 77 ? 6.659 -18.716 -3.683 1.00 0.00 655 ILE A O 19
ATOM 27154 N N . PHE A 1 78 ? 7.882 -17.579 -5.193 1.00 0.00 656 PHE A N 19
ATOM 27155 C CA . PHE A 1 78 ? 9.012 -18.472 -5.227 1.00 0.00 656 PHE A CA 19
ATOM 27156 C C . PHE A 1 78 ? 10.240 -17.705 -5.669 1.00 0.00 656 PHE A C 19
ATOM 27157 O O . PHE A 1 78 ? 10.129 -16.547 -6.064 1.00 0.00 656 PHE A O 19
ATOM 27174 N N . GLU A 1 79 ? 11.391 -18.377 -5.661 1.00 0.00 657 GLU A N 19
ATOM 27175 C CA . GLU A 1 79 ? 12.646 -17.837 -6.152 1.00 0.00 657 GLU A CA 19
ATOM 27176 C C . GLU A 1 79 ? 13.243 -18.857 -7.133 1.00 0.00 657 GLU A C 19
ATOM 27177 O O . GLU A 1 79 ? 14.121 -19.628 -6.750 1.00 0.00 657 GLU A O 19
ATOM 27189 N N . PRO A 1 80 ? 12.726 -18.938 -8.380 1.00 0.00 658 PRO A N 19
ATOM 27190 C CA . PRO A 1 80 ? 13.148 -19.931 -9.372 1.00 0.00 658 PRO A CA 19
ATOM 27191 C C . PRO A 1 80 ? 14.600 -19.776 -9.816 1.00 0.00 658 PRO A C 19
ATOM 27192 O O . PRO A 1 80 ? 15.177 -20.723 -10.348 1.00 0.00 658 PRO A O 19
ATOM 27203 N N . ALA A 1 81 ? 15.186 -18.592 -9.620 1.00 0.00 659 ALA A N 19
ATOM 27204 C CA . ALA A 1 81 ? 16.604 -18.372 -9.820 1.00 0.00 659 ALA A CA 19
ATOM 27205 C C . ALA A 1 81 ? 17.152 -17.491 -8.706 1.00 0.00 659 ALA A C 19
ATOM 27206 O O . ALA A 1 81 ? 16.411 -16.914 -7.916 1.00 0.00 659 ALA A O 19
ATOM 27213 N N . ARG A 1 82 ? 18.480 -17.373 -8.703 1.00 0.00 660 ARG A N 19
ATOM 27214 C CA . ARG A 1 82 ? 19.349 -16.991 -7.583 1.00 0.00 660 ARG A CA 19
ATOM 27215 C C . ARG A 1 82 ? 18.994 -15.681 -6.896 1.00 0.00 660 ARG A C 19
ATOM 27216 O O . ARG A 1 82 ? 19.324 -15.479 -5.733 1.00 0.00 660 ARG A O 19
ATOM 27237 N N . GLY A 1 83 ? 18.358 -14.807 -7.657 1.00 0.00 661 GLY A N 19
ATOM 27238 C CA . GLY A 1 83 ? 17.829 -13.535 -7.195 1.00 0.00 661 GLY A CA 19
ATOM 27239 C C . GLY A 1 83 ? 16.656 -13.071 -8.046 1.00 0.00 661 GLY A C 19
ATOM 27240 O O . GLY A 1 83 ? 16.571 -11.878 -8.324 1.00 0.00 661 GLY A O 19
ATOM 27244 N N . TYR A 1 84 ? 15.788 -13.993 -8.484 1.00 0.00 662 TYR A N 1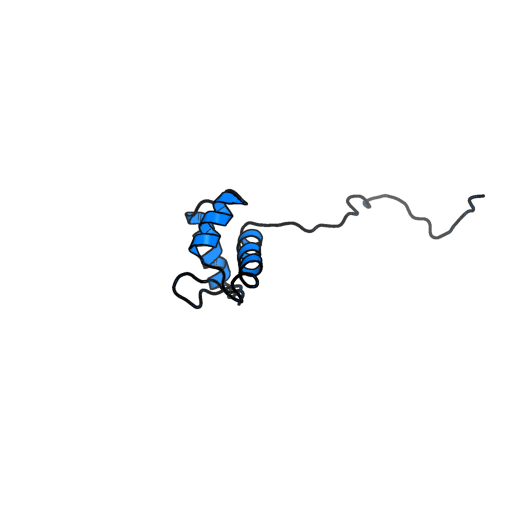9
ATOM 27245 C CA . TYR A 1 84 ? 14.574 -13.701 -9.244 1.00 0.00 662 TYR A CA 19
ATOM 27246 C C . TYR A 1 84 ? 13.415 -14.298 -8.461 1.00 0.00 662 TYR A C 19
ATOM 27247 O O . TYR A 1 84 ? 13.329 -15.520 -8.376 1.00 0.00 662 TYR A O 19
ATOM 27265 N N . LEU A 1 85 ? 12.527 -13.451 -7.926 1.00 0.00 663 LEU A N 19
ATOM 27266 C CA . LEU A 1 85 ? 11.252 -13.881 -7.374 1.00 0.00 663 LEU A CA 19
ATOM 27267 C C . LEU A 1 85 ? 10.191 -13.993 -8.448 1.00 0.00 663 LEU A C 19
ATOM 27268 O O . LEU A 1 85 ? 10.030 -13.088 -9.258 1.00 0.00 663 LEU A O 19
ATOM 27284 N N . LYS A 1 86 ? 9.393 -15.051 -8.368 1.00 0.00 664 LYS A N 19
ATOM 27285 C CA . LYS A 1 86 ? 8.292 -15.327 -9.272 1.00 0.00 664 LYS A CA 19
ATOM 27286 C C . LYS A 1 86 ? 7.024 -15.458 -8.463 1.00 0.00 664 LYS A C 19
ATOM 27287 O O . LYS A 1 86 ? 7.056 -16.039 -7.378 1.00 0.00 664 LYS A O 19
ATOM 27306 N N . ILE A 1 87 ? 5.911 -14.968 -9.008 1.00 0.00 665 ILE A N 19
ATOM 27307 C CA . ILE A 1 87 ? 4.605 -15.304 -8.430 1.00 0.00 665 ILE A CA 19
ATOM 27308 C C . ILE A 1 87 ? 4.258 -16.752 -8.789 1.00 0.00 665 ILE A C 19
ATOM 27309 O O . ILE A 1 87 ? 4.238 -17.110 -9.970 1.00 0.00 665 ILE A O 19
ATOM 27325 N N . VAL A 1 88 ? 4.004 -17.535 -7.731 1.00 0.00 666 VAL A N 19
ATOM 27326 C CA . VAL A 1 88 ? 4.035 -18.992 -7.608 1.00 0.00 666 VAL A CA 19
ATOM 27327 C C . VAL A 1 88 ? 4.477 -19.718 -8.881 1.00 0.00 666 VAL A C 19
ATOM 27328 O O . VAL A 1 88 ? 5.707 -19.805 -9.092 1.00 0.00 666 VAL A O 19
ATOM 27342 N N . GLY A 1 1 ? -10.405 -21.145 -20.862 1.00 0.00 579 GLY A N 20
ATOM 27343 C CA . GLY A 1 1 ? -10.500 -21.829 -22.165 1.00 0.00 579 GLY A CA 20
ATOM 27344 C C . GLY A 1 1 ? -11.962 -22.037 -22.528 1.00 0.00 579 GLY A C 20
ATOM 27345 O O . GLY A 1 1 ? -12.791 -22.031 -21.623 1.00 0.00 579 GLY A O 20
ATOM 27351 N N . ALA A 1 2 ? -12.269 -22.208 -23.823 1.00 0.00 580 ALA A N 20
ATOM 27352 C CA . ALA A 1 2 ? -13.635 -22.311 -24.358 1.00 0.00 580 ALA A CA 20
ATOM 27353 C C . ALA A 1 2 ? -14.556 -21.167 -23.887 1.00 0.00 580 ALA A C 20
ATOM 27354 O O . ALA A 1 2 ? -15.757 -21.356 -23.705 1.00 0.00 580 ALA A O 20
ATOM 27361 N N . MET A 1 3 ? -13.980 -19.979 -23.677 1.00 0.00 581 MET A N 20
ATOM 27362 C CA . MET A 1 3 ? -14.628 -18.752 -23.232 1.00 0.00 581 MET A CA 20
ATOM 27363 C C . MET A 1 3 ? -13.915 -17.597 -23.941 1.00 0.00 581 MET A C 20
ATOM 27364 O O . MET A 1 3 ? -12.815 -17.791 -24.467 1.00 0.00 581 MET A O 20
ATOM 27378 N N . GLY A 1 4 ? -14.513 -16.404 -23.928 1.00 0.00 582 GLY A N 20
ATOM 27379 C CA . GLY A 1 4 ? -13.998 -15.212 -24.579 1.00 0.00 582 GLY A CA 20
ATOM 27380 C C . GLY A 1 4 ? -14.958 -14.051 -24.332 1.00 0.00 582 GLY A C 20
ATOM 27381 O O . GLY A 1 4 ? -15.924 -14.196 -23.579 1.00 0.00 582 GLY A O 20
ATOM 27385 N N . GLU A 1 5 ? -14.666 -12.910 -24.953 1.00 0.00 583 GLU A N 20
ATOM 27386 C CA . GLU A 1 5 ? -15.384 -11.648 -24.843 1.00 0.00 583 GLU A CA 20
ATOM 27387 C C . GLU A 1 5 ? -16.880 -11.836 -25.131 1.00 0.00 583 GLU A C 20
ATOM 27388 O O . GLU A 1 5 ? -17.273 -12.130 -26.261 1.00 0.00 583 GLU A O 20
ATOM 27400 N N . THR A 1 6 ? -17.717 -11.680 -24.102 1.00 0.00 584 THR A N 20
ATOM 27401 C CA . THR A 1 6 ? -19.165 -11.799 -24.192 1.00 0.00 584 THR A CA 20
ATOM 27402 C C . THR A 1 6 ? -19.717 -10.786 -25.203 1.00 0.00 584 THR A C 20
ATOM 27403 O O . THR A 1 6 ? -19.325 -9.619 -25.193 1.00 0.00 584 THR A O 20
ATOM 27414 N N . GLY A 1 7 ? -20.672 -11.214 -26.041 1.00 0.00 585 GLY A N 20
ATOM 27415 C CA . GLY A 1 7 ? -21.231 -10.388 -27.111 1.00 0.00 585 GLY A CA 20
ATOM 27416 C C . GLY A 1 7 ? -21.982 -9.147 -26.633 1.00 0.00 585 GLY A C 20
ATOM 27417 O O . GLY A 1 7 ? -22.192 -8.225 -27.419 1.00 0.00 585 GLY A O 20
ATOM 27421 N N . LYS A 1 8 ? -22.380 -9.106 -25.358 1.00 0.00 586 LYS A N 20
ATOM 27422 C CA . LYS A 1 8 ? -22.850 -7.918 -24.667 1.00 0.00 586 LYS A CA 20
ATOM 27423 C C . LYS A 1 8 ? -22.301 -7.984 -23.243 1.00 0.00 586 LYS A C 20
ATOM 27424 O O . LYS A 1 8 ? -22.023 -9.079 -22.750 1.00 0.00 586 LYS A O 20
ATOM 27443 N N . ILE A 1 9 ? -22.219 -6.835 -22.573 1.00 0.00 587 ILE A N 20
ATOM 27444 C CA . ILE A 1 9 ? -21.926 -6.703 -21.151 1.00 0.00 587 ILE A CA 20
ATOM 27445 C C . ILE A 1 9 ? -22.832 -5.598 -20.592 1.00 0.00 587 ILE A C 20
ATOM 27446 O O . ILE A 1 9 ? -23.486 -4.888 -21.358 1.00 0.00 587 ILE A O 20
ATOM 27462 N N . ASP A 1 10 ? -22.851 -5.453 -19.267 1.00 0.00 588 ASP A N 20
ATOM 27463 C CA . ASP A 1 10 ? -23.508 -4.389 -18.519 1.00 0.00 588 ASP A CA 20
ATOM 27464 C C . ASP A 1 10 ? -22.705 -4.199 -17.224 1.00 0.00 588 ASP A C 20
ATOM 27465 O O . ASP A 1 10 ? -21.900 -5.067 -16.876 1.00 0.00 588 ASP A O 20
ATOM 27474 N N . ILE A 1 11 ? -22.933 -3.086 -16.518 1.00 0.00 589 ILE A N 20
ATOM 27475 C CA . ILE A 1 11 ? -22.383 -2.790 -15.201 1.00 0.00 589 ILE A CA 20
ATOM 27476 C C . ILE A 1 11 ? -23.469 -2.502 -14.161 1.00 0.00 589 ILE A C 20
ATOM 27477 O O . ILE A 1 11 ? -23.239 -2.727 -12.974 1.00 0.00 589 ILE A O 20
ATOM 27493 N N . ASP A 1 12 ? -24.671 -2.108 -14.571 1.00 0.00 590 ASP A N 20
ATOM 27494 C CA . ASP A 1 12 ? -25.759 -1.811 -13.630 1.00 0.00 590 ASP A CA 20
ATOM 27495 C C . ASP A 1 12 ? -26.145 -3.076 -12.858 1.00 0.00 590 ASP A C 20
ATOM 27496 O O . ASP A 1 12 ? -26.341 -3.043 -11.643 1.00 0.00 590 ASP A O 20
ATOM 27505 N N . LYS A 1 13 ? -26.186 -4.218 -13.549 1.00 0.00 591 LYS A N 20
ATOM 27506 C CA . LYS A 1 13 ? -26.415 -5.535 -12.980 1.00 0.00 591 LYS A CA 20
ATOM 27507 C C . LYS A 1 13 ? -25.138 -6.167 -12.409 1.00 0.00 591 LYS A C 20
ATOM 27508 O O . LYS A 1 13 ? -25.207 -7.288 -11.893 1.00 0.00 591 LYS A O 20
ATOM 27527 N N . VAL A 1 14 ? -23.977 -5.511 -12.522 1.00 0.00 592 VAL A N 20
ATOM 27528 C CA . VAL A 1 14 ? -22.666 -6.101 -12.252 1.00 0.00 592 VAL A CA 20
ATOM 27529 C C . VAL A 1 14 ? -21.821 -5.114 -11.440 1.00 0.00 592 VAL A C 20
ATOM 27530 O O . VAL A 1 14 ? -20.834 -4.542 -11.906 1.00 0.00 592 VAL A O 20
ATOM 27543 N N . GLU A 1 15 ? -22.222 -4.956 -10.182 1.00 0.00 593 GLU A N 20
ATOM 27544 C CA . GLU A 1 15 ? -21.360 -4.439 -9.126 1.00 0.00 593 GLU A CA 20
ATOM 27545 C C . GLU A 1 15 ? -20.372 -5.546 -8.688 1.00 0.00 593 GLU A C 20
ATOM 27546 O O . GLU A 1 15 ? -20.204 -6.547 -9.387 1.00 0.00 593 GLU A O 20
ATOM 27558 N N . GLY A 1 16 ? -19.692 -5.372 -7.551 1.00 0.00 594 GLY A N 20
ATOM 27559 C CA . GLY A 1 16 ? -18.834 -6.394 -6.959 1.00 0.00 594 GLY A CA 20
ATOM 27560 C C . GLY A 1 16 ? -17.732 -5.834 -6.063 1.00 0.00 594 GLY A C 20
ATOM 27561 O O . GLY A 1 16 ? -16.910 -6.604 -5.570 1.00 0.00 594 GLY A O 20
ATOM 27565 N N . ARG A 1 17 ? -17.655 -4.507 -5.889 1.00 0.00 595 ARG A N 20
ATOM 27566 C CA . ARG A 1 17 ? -16.517 -3.848 -5.259 1.00 0.00 595 ARG A CA 20
ATOM 27567 C C . ARG A 1 17 ? -17.020 -2.610 -4.531 1.00 0.00 595 ARG A C 20
ATOM 27568 O O . ARG A 1 17 ? -17.338 -1.588 -5.136 1.00 0.00 595 ARG A O 20
ATOM 27589 N N . THR A 1 18 ? -17.115 -2.751 -3.217 1.00 0.00 596 THR A N 20
ATOM 27590 C CA . THR A 1 18 ? -17.598 -1.766 -2.254 1.00 0.00 596 THR A CA 20
ATOM 27591 C C . THR A 1 18 ? -16.650 -0.555 -2.151 1.00 0.00 596 THR A C 20
ATOM 27592 O O . THR A 1 18 ? -15.528 -0.600 -2.666 1.00 0.00 596 THR A O 20
ATOM 27603 N N . PRO A 1 19 ? -17.053 0.552 -1.496 1.00 0.00 597 PRO A N 20
ATOM 27604 C CA . PRO A 1 19 ? -16.178 1.699 -1.248 1.00 0.00 597 PRO A CA 20
ATOM 27605 C C . PRO A 1 19 ? -15.131 1.374 -0.164 1.00 0.00 597 PRO A C 20
ATOM 27606 O O . PRO A 1 19 ? -15.174 1.900 0.948 1.00 0.00 597 PRO A O 20
ATOM 27617 N N . LYS A 1 20 ? -14.176 0.498 -0.493 1.00 0.00 598 LYS A N 20
ATOM 27618 C CA . LYS A 1 20 ? -13.043 0.116 0.341 1.00 0.00 598 LYS A CA 20
ATOM 27619 C C . LYS A 1 20 ? -11.854 -0.169 -0.581 1.00 0.00 598 LYS A C 20
ATOM 27620 O O . LYS A 1 20 ? -12.035 -0.663 -1.693 1.00 0.00 598 LYS A O 20
ATOM 27639 N N . SER A 1 21 ? -10.644 0.111 -0.094 1.00 0.00 599 SER A N 20
ATOM 27640 C CA . SER A 1 21 ? -9.374 -0.382 -0.606 1.00 0.00 599 SER A CA 20
ATOM 27641 C C . SER A 1 21 ? -8.451 -0.555 0.609 1.00 0.00 599 SER A C 20
ATOM 27642 O O . SER A 1 21 ? -8.761 -0.041 1.692 1.00 0.00 599 SER A O 20
ATOM 27650 N N . GLU A 1 22 ? -7.348 -1.295 0.465 1.00 0.00 600 GLU A N 20
ATOM 27651 C CA . GLU A 1 22 ? -6.436 -1.632 1.555 1.00 0.00 600 GLU A CA 20
ATOM 27652 C C . GLU A 1 22 ? -5.065 -2.000 0.983 1.00 0.00 600 GLU A C 20
ATOM 27653 O O . GLU A 1 22 ? -4.943 -2.274 -0.212 1.00 0.00 600 GLU A O 20
ATOM 27665 N N . ARG A 1 23 ? -4.045 -2.037 1.846 1.00 0.00 601 ARG A N 20
ATOM 27666 C CA . ARG A 1 23 ? -2.711 -2.550 1.536 1.00 0.00 601 ARG A CA 20
ATOM 27667 C C . ARG A 1 23 ? -2.146 -3.250 2.768 1.00 0.00 601 ARG A C 20
ATOM 27668 O O . ARG A 1 23 ? -2.693 -3.128 3.861 1.00 0.00 601 ARG A O 20
ATOM 27689 N N . ASP A 1 24 ? -0.990 -3.891 2.638 1.00 0.00 602 ASP A N 20
ATOM 27690 C CA . ASP A 1 24 ? -0.339 -4.679 3.682 1.00 0.00 602 ASP A CA 20
ATOM 27691 C C . ASP A 1 24 ? 1.125 -4.783 3.274 1.00 0.00 602 ASP A C 20
ATOM 27692 O O . ASP A 1 24 ? 1.358 -4.885 2.077 1.00 0.00 602 ASP A O 20
ATOM 27701 N N . LYS A 1 25 ? 2.106 -4.784 4.191 1.00 0.00 603 LYS A N 20
ATOM 27702 C CA . LYS A 1 25 ? 3.525 -4.943 3.831 1.00 0.00 603 LYS A CA 20
ATOM 27703 C C . LYS A 1 25 ? 3.703 -6.152 2.898 1.00 0.00 603 LYS A C 20
ATOM 27704 O O . LYS A 1 25 ? 4.403 -6.041 1.891 1.00 0.00 603 LYS A O 20
ATOM 27723 N N . PHE A 1 26 ? 3.020 -7.271 3.182 1.00 0.00 604 PHE A N 20
ATOM 27724 C CA . PHE A 1 26 ? 3.039 -8.462 2.335 1.00 0.00 604 PHE A CA 20
ATOM 27725 C C . PHE A 1 26 ? 2.547 -8.152 0.916 1.00 0.00 604 PHE A C 20
ATOM 27726 O O . PHE A 1 26 ? 3.121 -8.625 -0.063 1.00 0.00 604 PHE A O 20
ATOM 27743 N N . ARG A 1 27 ? 1.488 -7.345 0.803 1.00 0.00 605 ARG A N 20
ATOM 27744 C CA . ARG A 1 27 ? 0.933 -6.895 -0.465 1.00 0.00 605 ARG A CA 20
ATOM 27745 C C . ARG A 1 27 ? 1.893 -5.912 -1.132 1.00 0.00 605 ARG A C 20
ATOM 27746 O O . ARG A 1 27 ? 2.159 -6.075 -2.314 1.00 0.00 605 ARG A O 20
ATOM 27767 N N . LEU A 1 28 ? 2.474 -4.951 -0.406 1.00 0.00 606 LEU A N 20
ATOM 27768 C CA . LEU A 1 28 ? 3.429 -3.999 -0.950 1.00 0.00 606 LEU A CA 20
ATOM 27769 C C . LEU A 1 28 ? 4.592 -4.765 -1.584 1.00 0.00 606 LEU A C 20
ATOM 27770 O O . LEU A 1 28 ? 5.001 -4.414 -2.688 1.00 0.00 606 LEU A O 20
ATOM 27786 N N . LEU A 1 29 ? 5.060 -5.857 -0.951 1.00 0.00 607 LEU A N 20
ATOM 27787 C CA . LEU A 1 29 ? 6.048 -6.717 -1.589 1.00 0.00 607 LEU A CA 20
ATOM 27788 C C . LEU A 1 29 ? 5.460 -7.407 -2.831 1.00 0.00 607 LEU A C 20
ATOM 27789 O O . LEU A 1 29 ? 6.070 -7.361 -3.897 1.00 0.00 607 LEU A O 20
ATOM 27805 N N . LEU A 1 30 ? 4.309 -8.082 -2.709 1.00 0.00 608 LEU A N 20
ATOM 27806 C CA . LEU A 1 30 ? 3.798 -8.976 -3.746 1.00 0.00 608 LEU A CA 20
ATOM 27807 C C . LEU A 1 30 ? 3.480 -8.199 -5.018 1.00 0.00 608 LEU A C 20
ATOM 27808 O O . LEU A 1 30 ? 3.678 -8.691 -6.126 1.00 0.00 608 LEU A O 20
ATOM 27824 N N . GLU A 1 31 ? 2.990 -6.978 -4.854 1.00 0.00 609 GLU A N 20
ATOM 27825 C CA . GLU A 1 31 ? 2.568 -6.133 -5.941 1.00 0.00 609 GLU A CA 20
ATOM 27826 C C . GLU A 1 31 ? 3.800 -5.541 -6.641 1.00 0.00 609 GLU A C 20
ATOM 27827 O O . GLU A 1 31 ? 3.773 -5.404 -7.861 1.00 0.00 609 GLU A O 20
ATOM 27839 N N . LEU A 1 32 ? 4.937 -5.365 -5.943 1.00 0.00 610 LEU A N 20
ATOM 27840 C CA . LEU A 1 32 ? 6.204 -5.165 -6.646 1.00 0.00 610 LEU A CA 20
ATOM 27841 C C . LEU A 1 32 ? 6.555 -6.377 -7.495 1.00 0.00 610 LEU A C 20
ATOM 27842 O O . LEU A 1 32 ? 7.053 -6.200 -8.601 1.00 0.00 610 LEU A O 20
ATOM 27858 N N . ILE A 1 33 ? 6.329 -7.601 -7.004 1.00 0.00 611 ILE A N 20
ATOM 27859 C CA . ILE A 1 33 ? 6.701 -8.792 -7.764 1.00 0.00 611 ILE A CA 20
ATOM 27860 C C . ILE A 1 33 ? 5.947 -8.790 -9.103 1.00 0.00 611 ILE A C 20
ATOM 27861 O O . ILE A 1 33 ? 6.580 -9.032 -10.127 1.00 0.00 611 ILE A O 20
ATOM 27877 N N . LYS A 1 34 ? 4.653 -8.433 -9.156 1.00 0.00 612 LYS A N 20
ATOM 27878 C CA . LYS A 1 34 ? 3.928 -8.451 -10.436 1.00 0.00 612 LYS A CA 20
ATOM 27879 C C . LYS A 1 34 ? 4.331 -7.244 -11.272 1.00 0.00 612 LYS A C 20
ATOM 27880 O O . LYS A 1 34 ? 4.548 -7.390 -12.475 1.00 0.00 612 LYS A O 20
ATOM 27899 N N . GLU A 1 35 ? 4.466 -6.070 -10.645 1.00 0.00 613 GLU A N 20
ATOM 27900 C CA . GLU A 1 35 ? 4.731 -4.828 -11.353 1.00 0.00 613 GLU A CA 20
ATOM 27901 C C . GLU A 1 35 ? 6.194 -4.718 -11.803 1.00 0.00 613 GLU A C 20
ATOM 27902 O O . GLU A 1 35 ? 6.547 -3.758 -12.484 1.00 0.00 613 GLU A O 20
ATOM 27914 N N . TYR A 1 36 ? 7.016 -5.732 -11.491 1.00 0.00 614 TYR A N 20
ATOM 27915 C CA . TYR A 1 36 ? 8.348 -5.893 -12.032 1.00 0.00 614 TYR A CA 20
ATOM 27916 C C . TYR A 1 36 ? 8.371 -7.103 -12.945 1.00 0.00 614 TYR A C 20
ATOM 27917 O O . TYR A 1 36 ? 8.916 -6.978 -14.035 1.00 0.00 614 TYR A O 20
ATOM 27935 N N . GLU A 1 37 ? 7.737 -8.227 -12.577 1.00 0.00 615 GLU A N 20
ATOM 27936 C CA . GLU A 1 37 ? 7.636 -9.364 -13.478 1.00 0.00 615 GLU A CA 20
ATOM 27937 C C . GLU A 1 37 ? 7.090 -8.935 -14.843 1.00 0.00 615 GLU A C 20
ATOM 27938 O O . GLU A 1 37 ? 7.745 -9.203 -15.851 1.00 0.00 615 GLU A O 20
ATOM 27950 N N . ASP A 1 38 ? 5.962 -8.222 -14.899 1.00 0.00 616 ASP A N 20
ATOM 27951 C CA . ASP A 1 38 ? 5.327 -7.876 -16.169 1.00 0.00 616 ASP A CA 20
ATOM 27952 C C . ASP A 1 38 ? 6.245 -7.002 -17.026 1.00 0.00 616 ASP A C 20
ATOM 27953 O O . ASP A 1 38 ? 6.336 -7.190 -18.237 1.00 0.00 616 ASP A O 20
ATOM 27962 N N . ASP A 1 39 ? 7.003 -6.120 -16.371 1.00 0.00 617 ASP A N 20
ATOM 27963 C CA . ASP A 1 39 ? 7.962 -5.225 -17.000 1.00 0.00 617 ASP A CA 20
ATOM 27964 C C . ASP A 1 39 ? 9.183 -5.967 -17.535 1.00 0.00 617 ASP A C 20
ATOM 27965 O O . ASP A 1 39 ? 9.671 -5.687 -18.628 1.00 0.00 617 ASP A O 20
ATOM 27974 N N . TYR A 1 40 ? 9.656 -6.949 -16.767 1.00 0.00 618 TYR A N 20
ATOM 27975 C CA . TYR A 1 40 ? 10.791 -7.794 -17.117 1.00 0.00 618 TYR A CA 20
ATOM 27976 C C . TYR A 1 40 ? 10.355 -8.919 -18.053 1.00 0.00 618 TYR A C 20
ATOM 27977 O O . TYR A 1 40 ? 11.201 -9.664 -18.548 1.00 0.00 618 TYR A O 20
ATOM 27995 N N . GLY A 1 41 ? 9.042 -9.058 -18.282 1.00 0.00 619 GLY A N 20
ATOM 27996 C CA . GLY A 1 41 ? 8.491 -10.163 -19.063 1.00 0.00 619 GLY A CA 20
ATOM 27997 C C . GLY A 1 41 ? 8.618 -11.495 -18.315 1.00 0.00 619 GLY A C 20
ATOM 27998 O O . GLY A 1 41 ? 8.583 -12.561 -18.926 1.00 0.00 619 GLY A O 20
ATOM 28002 N N . GLY A 1 42 ? 8.779 -11.414 -16.993 1.00 0.00 620 GLY A N 20
ATOM 28003 C CA . GLY A 1 42 ? 8.811 -12.489 -16.028 1.00 0.00 620 GLY A CA 20
ATOM 28004 C C . GLY A 1 42 ? 10.101 -12.499 -15.218 1.00 0.00 620 GLY A C 20
ATOM 28005 O O . GLY A 1 42 ? 10.733 -13.547 -15.109 1.00 0.00 620 GLY A O 20
ATOM 28009 N N . ARG A 1 43 ? 10.506 -11.354 -14.640 1.00 0.00 621 ARG A N 20
ATOM 28010 C CA . ARG A 1 43 ? 11.437 -11.341 -13.509 1.00 0.00 621 ARG A CA 20
ATOM 28011 C C . ARG A 1 43 ? 11.095 -10.215 -12.538 1.00 0.00 621 ARG A C 20
ATOM 28012 O O . ARG A 1 43 ? 10.985 -9.066 -12.928 1.00 0.00 621 ARG A O 20
ATOM 28033 N N . ALA A 1 44 ? 11.033 -10.522 -11.252 1.00 0.00 622 ALA A N 20
ATOM 28034 C CA . ALA A 1 44 ? 11.146 -9.523 -10.200 1.00 0.00 622 ALA A CA 20
ATOM 28035 C C . ALA A 1 44 ? 12.484 -9.735 -9.482 1.00 0.00 622 ALA A C 20
ATOM 28036 O O . ALA A 1 44 ? 12.605 -10.663 -8.676 1.00 0.00 622 ALA A O 20
ATOM 28043 N N . PRO A 1 45 ? 13.518 -8.944 -9.815 1.00 0.00 623 PRO A N 20
ATOM 28044 C CA . PRO A 1 45 ? 14.830 -9.060 -9.195 1.00 0.00 623 PRO A CA 20
ATOM 28045 C C . PRO A 1 45 ? 14.781 -8.671 -7.709 1.00 0.00 623 PRO A C 20
ATOM 28046 O O . PRO A 1 45 ? 14.317 -7.584 -7.350 1.00 0.00 623 PRO A O 20
ATOM 28057 N N . THR A 1 46 ? 15.273 -9.556 -6.835 1.00 0.00 624 THR A N 20
ATOM 28058 C CA . THR A 1 46 ? 15.112 -9.471 -5.386 1.00 0.00 624 THR A CA 20
ATOM 28059 C C . THR A 1 46 ? 15.829 -8.242 -4.834 1.00 0.00 624 THR A C 20
ATOM 28060 O O . THR A 1 46 ? 15.320 -7.568 -3.939 1.00 0.00 624 THR A O 20
ATOM 28071 N N . ASN A 1 47 ? 16.996 -7.927 -5.406 1.00 0.00 625 ASN A N 20
ATOM 28072 C CA . ASN A 1 47 ? 17.755 -6.739 -5.045 1.00 0.00 625 ASN A CA 20
ATOM 28073 C C . ASN A 1 47 ? 16.916 -5.480 -5.228 1.00 0.00 625 ASN A C 20
ATOM 28074 O O . ASN A 1 47 ? 16.930 -4.592 -4.369 1.00 0.00 625 ASN A O 20
ATOM 28085 N N . ILE A 1 48 ? 16.201 -5.401 -6.354 1.00 0.00 626 ILE A N 20
ATOM 28086 C CA . ILE A 1 48 ? 15.395 -4.243 -6.669 1.00 0.00 626 ILE A CA 20
ATOM 28087 C C . ILE A 1 48 ? 14.192 -4.223 -5.735 1.00 0.00 626 ILE A C 20
ATOM 28088 O O . ILE A 1 48 ? 13.973 -3.185 -5.128 1.00 0.00 626 ILE A O 20
ATOM 28104 N N . LEU A 1 49 ? 13.474 -5.347 -5.553 1.00 0.00 627 LEU A N 20
ATOM 28105 C CA . LEU A 1 49 ? 12.366 -5.447 -4.593 1.00 0.00 627 LEU A CA 20
ATOM 28106 C C . LEU A 1 49 ? 12.773 -4.873 -3.240 1.00 0.00 627 LEU A C 20
ATOM 28107 O O . LEU A 1 49 ? 12.050 -4.042 -2.706 1.00 0.00 627 LEU A O 20
ATOM 28123 N N . ILE A 1 50 ? 13.914 -5.302 -2.692 1.00 0.00 628 ILE A N 20
ATOM 28124 C CA . ILE A 1 50 ? 14.407 -4.839 -1.395 1.00 0.00 628 ILE A CA 20
ATOM 28125 C C . ILE A 1 50 ? 14.616 -3.319 -1.447 1.00 0.00 628 ILE A C 20
ATOM 28126 O O . ILE A 1 50 ? 13.989 -2.576 -0.681 1.00 0.00 628 ILE A O 20
ATOM 28142 N N . THR A 1 51 ? 15.480 -2.876 -2.367 1.00 0.00 629 THR A N 20
ATOM 28143 C CA . THR A 1 51 ? 15.887 -1.485 -2.537 1.00 0.00 629 THR A CA 20
ATOM 28144 C C . THR A 1 51 ? 14.654 -0.583 -2.661 1.00 0.00 629 THR A C 20
ATOM 28145 O O . THR A 1 51 ? 14.489 0.363 -1.892 1.00 0.00 629 THR A O 20
ATOM 28156 N N . GLU A 1 52 ? 13.769 -0.911 -3.602 1.00 0.00 630 GLU A N 20
ATOM 28157 C CA . GLU A 1 52 ? 12.542 -0.189 -3.875 1.00 0.00 630 GLU A CA 20
ATOM 28158 C C . GLU A 1 52 ? 11.608 -0.239 -2.670 1.00 0.00 630 GLU A C 20
ATOM 28159 O O . GLU A 1 52 ? 11.053 0.791 -2.306 1.00 0.00 630 GLU A O 20
ATOM 28171 N N . MET A 1 53 ? 11.451 -1.378 -1.990 1.00 0.00 631 MET A N 20
ATOM 28172 C CA . MET A 1 53 ? 10.573 -1.446 -0.828 1.00 0.00 631 MET A CA 20
ATOM 28173 C C . MET A 1 53 ? 11.024 -0.453 0.251 1.00 0.00 631 MET A C 20
ATOM 28174 O O . MET A 1 53 ? 10.160 0.229 0.814 1.00 0.00 631 MET A O 20
ATOM 28188 N N . MET A 1 54 ? 12.339 -0.288 0.485 1.00 0.00 632 MET A N 20
ATOM 28189 C CA . MET A 1 54 ? 12.829 0.727 1.433 1.00 0.00 632 MET A CA 20
ATOM 28190 C C . MET A 1 54 ? 12.468 2.151 1.004 1.00 0.00 632 MET A C 20
ATOM 28191 O O . MET A 1 54 ? 12.337 3.028 1.863 1.00 0.00 632 MET A O 20
ATOM 28205 N N . ASP A 1 55 ? 12.323 2.378 -0.304 1.00 0.00 633 ASP A N 20
ATOM 28206 C CA . ASP A 1 55 ? 12.299 3.706 -0.907 1.00 0.00 633 ASP A CA 20
ATOM 28207 C C . ASP A 1 55 ? 10.898 4.133 -1.352 1.00 0.00 633 ASP A C 20
ATOM 28208 O O . ASP A 1 55 ? 10.655 5.299 -1.664 1.00 0.00 633 ASP A O 20
ATOM 28217 N N . ARG A 1 56 ? 9.976 3.172 -1.405 1.00 0.00 634 ARG A N 20
ATOM 28218 C CA . ARG A 1 56 ? 8.637 3.321 -1.967 1.00 0.00 634 ARG A CA 20
ATOM 28219 C C . ARG A 1 56 ? 7.599 2.983 -0.907 1.00 0.00 634 ARG A C 20
ATOM 28220 O O . ARG A 1 56 ? 6.540 3.604 -0.885 1.00 0.00 634 ARG A O 20
ATOM 28241 N N . TYR A 1 57 ? 7.911 2.037 -0.007 1.00 0.00 635 TYR A N 20
ATOM 28242 C CA . TYR A 1 57 ? 6.973 1.531 0.987 1.00 0.00 635 TYR A CA 20
ATOM 28243 C C . TYR A 1 57 ? 7.590 1.472 2.391 1.00 0.00 635 TYR A C 20
ATOM 28244 O O . TYR A 1 57 ? 6.985 0.905 3.309 1.00 0.00 635 TYR A O 20
ATOM 28262 N N . ASN A 1 58 ? 8.775 2.087 2.533 1.00 0.00 636 ASN A N 20
ATOM 28263 C CA . ASN A 1 58 ? 9.700 2.095 3.652 1.00 0.00 636 ASN A CA 20
ATOM 28264 C C . ASN A 1 58 ? 9.638 0.842 4.513 1.00 0.00 636 ASN A C 20
ATOM 28265 O O . ASN A 1 58 ? 8.930 0.738 5.522 1.00 0.00 636 ASN A O 20
ATOM 28276 N N . VAL A 1 59 ? 10.404 -0.129 4.038 1.00 0.00 637 VAL A N 20
ATOM 28277 C CA . VAL A 1 59 ? 10.597 -1.440 4.605 1.00 0.00 637 VAL A CA 20
ATOM 28278 C C . VAL A 1 59 ? 12.107 -1.675 4.599 1.00 0.00 637 VAL A C 20
ATOM 28279 O O . VAL A 1 59 ? 12.709 -1.736 3.530 1.00 0.00 637 VAL A O 20
ATOM 28292 N N . SER A 1 60 ? 12.727 -1.750 5.778 1.00 0.00 638 SER A N 20
ATOM 28293 C CA . SER A 1 60 ? 14.142 -2.065 5.917 1.00 0.00 638 SER A CA 20
ATOM 28294 C C . SER A 1 60 ? 14.428 -3.436 5.300 1.00 0.00 638 SER A C 20
ATOM 28295 O O . SER A 1 60 ? 13.540 -4.287 5.263 1.00 0.00 638 SER A O 20
ATOM 28303 N N . GLU A 1 61 ? 15.672 -3.694 4.889 1.00 0.00 639 GLU A N 20
ATOM 28304 C CA . GLU A 1 61 ? 16.070 -4.939 4.242 1.00 0.00 639 GLU A CA 20
ATOM 28305 C C . GLU A 1 61 ? 15.663 -6.158 5.072 1.00 0.00 639 GLU A C 20
ATOM 28306 O O . GLU A 1 61 ? 15.157 -7.130 4.518 1.00 0.00 639 GLU A O 20
ATOM 28318 N N . GLU A 1 62 ? 15.803 -6.058 6.397 1.00 0.00 640 GLU A N 20
ATOM 28319 C CA . GLU A 1 62 ? 15.403 -7.061 7.370 1.00 0.00 640 GLU A CA 20
ATOM 28320 C C . GLU A 1 62 ? 13.917 -7.373 7.235 1.00 0.00 640 GLU A C 20
ATOM 28321 O O . GLU A 1 62 ? 13.533 -8.540 7.130 1.00 0.00 640 GLU A O 20
ATOM 28333 N N . LYS A 1 63 ? 13.085 -6.328 7.185 1.00 0.00 641 LYS A N 20
ATOM 28334 C CA . LYS A 1 63 ? 11.671 -6.488 7.029 1.00 0.00 641 LYS A CA 20
ATOM 28335 C C . LYS A 1 63 ? 11.382 -7.105 5.668 1.00 0.00 641 LYS A C 20
ATOM 28336 O O . LYS A 1 63 ? 10.632 -8.071 5.623 1.00 0.00 641 LYS A O 20
ATOM 28355 N N . VAL A 1 64 ? 11.956 -6.593 4.570 1.00 0.00 642 VAL A N 20
ATOM 28356 C CA . VAL A 1 64 ? 11.631 -7.116 3.246 1.00 0.00 642 VAL A CA 20
ATOM 28357 C C . VAL A 1 64 ? 12.016 -8.587 3.197 1.00 0.00 642 VAL A C 20
ATOM 28358 O O . VAL A 1 64 ? 11.197 -9.392 2.765 1.00 0.00 642 VAL A O 20
ATOM 28371 N N . GLU A 1 65 ? 13.202 -8.951 3.696 1.00 0.00 643 GLU A N 20
ATOM 28372 C CA . GLU A 1 65 ? 13.656 -10.331 3.726 1.00 0.00 643 GLU A CA 20
ATOM 28373 C C . GLU A 1 65 ? 12.663 -11.247 4.448 1.00 0.00 643 GLU A C 20
ATOM 28374 O O . GLU A 1 65 ? 12.520 -12.414 4.075 1.00 0.00 643 GLU A O 20
ATOM 28386 N N . GLU A 1 66 ? 11.937 -10.728 5.443 1.00 0.00 644 GLU A N 20
ATOM 28387 C CA . GLU A 1 66 ? 10.848 -11.447 6.080 1.00 0.00 644 GLU A CA 20
ATOM 28388 C C . GLU A 1 66 ? 9.673 -11.660 5.124 1.00 0.00 644 GLU A C 20
ATOM 28389 O O . GLU A 1 66 ? 9.217 -12.795 4.953 1.00 0.00 644 GLU A O 20
ATOM 28401 N N . LEU A 1 67 ? 9.195 -10.583 4.487 1.00 0.00 645 LEU A N 20
ATOM 28402 C CA . LEU A 1 67 ? 8.049 -10.636 3.584 1.00 0.00 645 LEU A CA 20
ATOM 28403 C C . LEU A 1 67 ? 8.358 -11.629 2.464 1.00 0.00 645 LEU A C 20
ATOM 28404 O O . LEU A 1 67 ? 7.524 -12.467 2.119 1.00 0.00 645 LEU A O 20
ATOM 28420 N N . ILE A 1 68 ? 9.600 -11.587 1.968 1.00 0.00 646 ILE A N 20
ATOM 28421 C CA . ILE A 1 68 ? 10.142 -12.490 0.972 1.00 0.00 646 ILE A CA 20
ATOM 28422 C C . ILE A 1 68 ? 9.990 -13.934 1.440 1.00 0.00 646 ILE A C 20
ATOM 28423 O O . ILE A 1 68 ? 9.471 -14.750 0.680 1.00 0.00 646 ILE A O 20
ATOM 28439 N N . ARG A 1 69 ? 10.436 -14.283 2.655 1.00 0.00 647 ARG A N 20
ATOM 28440 C CA . ARG A 1 69 ? 10.447 -15.705 3.012 1.00 0.00 647 ARG A CA 20
ATOM 28441 C C . ARG A 1 69 ? 9.050 -16.205 3.333 1.00 0.00 647 ARG A C 20
ATOM 28442 O O . ARG A 1 69 ? 8.701 -17.293 2.888 1.00 0.00 647 ARG A O 20
ATOM 28463 N N . ILE A 1 70 ? 8.229 -15.409 4.015 1.00 0.00 648 ILE A N 20
ATOM 28464 C CA . ILE A 1 70 ? 6.869 -15.797 4.385 1.00 0.00 648 ILE A CA 20
ATOM 28465 C C . ILE A 1 70 ? 6.082 -16.139 3.126 1.00 0.00 648 ILE A C 20
ATOM 28466 O O . ILE A 1 70 ? 5.567 -17.249 3.002 1.00 0.00 648 ILE A O 20
ATOM 28482 N N . LEU A 1 71 ? 5.991 -15.217 2.164 1.00 0.00 649 LEU A N 20
ATOM 28483 C CA . LEU A 1 71 ? 5.204 -15.481 0.976 1.00 0.00 649 LEU A CA 20
ATOM 28484 C C . LEU A 1 71 ? 5.775 -16.648 0.146 1.00 0.00 649 LEU A C 20
ATOM 28485 O O . LEU A 1 71 ? 5.019 -17.317 -0.564 1.00 0.00 649 LEU A O 20
ATOM 28501 N N . LYS A 1 72 ? 7.088 -16.905 0.235 1.00 0.00 650 LYS A N 20
ATOM 28502 C CA . LYS A 1 72 ? 7.742 -18.018 -0.472 1.00 0.00 650 LYS A CA 20
ATOM 28503 C C . LYS A 1 72 ? 7.334 -19.340 0.164 1.00 0.00 650 LYS A C 20
ATOM 28504 O O . LYS A 1 72 ? 7.030 -20.313 -0.518 1.00 0.00 650 LYS A O 20
ATOM 28523 N N . ASP A 1 73 ? 7.297 -19.332 1.488 1.00 0.00 651 ASP A N 20
ATOM 28524 C CA . ASP A 1 73 ? 6.976 -20.457 2.365 1.00 0.00 651 ASP A CA 20
ATOM 28525 C C . ASP A 1 73 ? 5.527 -20.878 2.169 1.00 0.00 651 ASP A C 20
ATOM 28526 O O . ASP A 1 73 ? 5.205 -22.059 2.073 1.00 0.00 651 ASP A O 20
ATOM 28535 N N . LYS A 1 74 ? 4.660 -19.874 2.022 1.00 0.00 652 LYS A N 20
ATOM 28536 C CA . LYS A 1 74 ? 3.251 -20.043 1.693 1.00 0.00 652 LYS A CA 20
ATOM 28537 C C . LYS A 1 74 ? 3.040 -20.572 0.278 1.00 0.00 652 LYS A C 20
ATOM 28538 O O . LYS A 1 74 ? 1.913 -20.935 -0.051 1.00 0.00 652 LYS A O 20
ATOM 28557 N N . GLY A 1 75 ? 4.075 -20.574 -0.571 1.00 0.00 653 GLY A N 20
ATOM 28558 C CA . GLY A 1 75 ? 3.914 -20.849 -1.989 1.00 0.00 653 GLY A CA 20
ATOM 28559 C C . GLY A 1 75 ? 2.994 -19.822 -2.650 1.00 0.00 653 GLY A C 20
ATOM 28560 O O . GLY A 1 75 ? 2.346 -20.140 -3.643 1.00 0.00 653 GLY A O 20
ATOM 28564 N N . ALA A 1 76 ? 2.915 -18.601 -2.101 1.00 0.00 654 ALA A N 20
ATOM 28565 C CA . ALA A 1 76 ? 2.318 -17.472 -2.798 1.00 0.00 654 ALA A CA 20
ATOM 28566 C C . ALA A 1 76 ? 3.295 -16.973 -3.861 1.00 0.00 654 ALA A C 20
ATOM 28567 O O . ALA A 1 76 ? 2.901 -16.610 -4.972 1.00 0.00 654 ALA A O 20
ATOM 28574 N N . ILE A 1 77 ? 4.587 -16.985 -3.524 1.00 0.00 655 ILE A N 20
ATOM 28575 C CA . ILE A 1 77 ? 5.661 -16.643 -4.439 1.00 0.00 655 ILE A CA 20
ATOM 28576 C C . ILE A 1 77 ? 6.710 -17.736 -4.348 1.00 0.00 655 ILE A C 20
ATOM 28577 O O . ILE A 1 77 ? 6.587 -18.683 -3.568 1.00 0.00 655 ILE A O 20
ATOM 28593 N N . PHE A 1 78 ? 7.740 -17.608 -5.167 1.00 0.00 656 PHE A N 20
ATOM 28594 C CA . PHE A 1 78 ? 8.850 -18.520 -5.192 1.00 0.00 656 PHE A CA 20
ATOM 28595 C C . PHE A 1 78 ? 10.086 -17.781 -5.680 1.00 0.00 656 PHE A C 20
ATOM 28596 O O . PHE A 1 78 ? 9.982 -16.644 -6.133 1.00 0.00 656 PHE A O 20
ATOM 28613 N N . GLU A 1 79 ? 11.242 -18.439 -5.623 1.00 0.00 657 GLU A N 20
ATOM 28614 C CA . GLU A 1 79 ? 12.500 -17.921 -6.135 1.00 0.00 657 GLU A CA 20
ATOM 28615 C C . GLU A 1 79 ? 13.044 -18.926 -7.164 1.00 0.00 657 GLU A C 20
ATOM 28616 O O . GLU A 1 79 ? 13.857 -19.780 -6.813 1.00 0.00 657 GLU A O 20
ATOM 28628 N N . PRO A 1 80 ? 12.565 -18.889 -8.426 1.00 0.00 658 PRO A N 20
ATOM 28629 C CA . PRO A 1 80 ? 13.000 -19.803 -9.485 1.00 0.00 658 PRO A CA 20
ATOM 28630 C C . PRO A 1 80 ? 14.457 -19.613 -9.898 1.00 0.00 658 PRO A C 20
ATOM 28631 O O . PRO A 1 80 ? 15.055 -20.538 -10.446 1.00 0.00 658 PRO A O 20
ATOM 28642 N N . ALA A 1 81 ? 15.022 -18.425 -9.666 1.00 0.00 659 ALA A N 20
ATOM 28643 C CA . ALA A 1 81 ? 16.431 -18.164 -9.884 1.00 0.00 659 ALA A CA 20
ATOM 28644 C C . ALA A 1 81 ? 16.965 -17.418 -8.684 1.00 0.00 659 ALA A C 20
ATOM 28645 O O . ALA A 1 81 ? 16.226 -16.705 -8.012 1.00 0.00 659 ALA A O 20
ATOM 28652 N N . ARG A 1 82 ? 18.276 -17.507 -8.492 1.00 0.00 660 ARG A N 20
ATOM 28653 C CA . ARG A 1 82 ? 18.957 -16.805 -7.422 1.00 0.00 660 ARG A CA 20
ATOM 28654 C C . ARG A 1 82 ? 18.844 -15.329 -7.725 1.00 0.00 660 ARG A C 20
ATOM 28655 O O . ARG A 1 82 ? 19.420 -14.837 -8.695 1.00 0.00 660 ARG A O 20
ATOM 28676 N N . GLY A 1 83 ? 18.034 -14.663 -6.915 1.00 0.00 661 GLY A N 20
ATOM 28677 C CA . GLY A 1 83 ? 17.761 -13.254 -7.062 1.00 0.00 661 GLY A CA 20
ATOM 28678 C C . GLY A 1 83 ? 16.648 -12.899 -8.042 1.00 0.00 661 GLY A C 20
ATOM 28679 O O . GLY A 1 83 ? 16.557 -11.726 -8.399 1.00 0.00 661 GLY A O 20
ATOM 28683 N N . TYR A 1 84 ? 15.794 -13.851 -8.440 1.00 0.00 662 TYR A N 20
ATOM 28684 C CA . TYR A 1 84 ? 14.540 -13.584 -9.142 1.00 0.00 662 TYR A CA 20
ATOM 28685 C C . TYR A 1 84 ? 13.427 -14.224 -8.324 1.00 0.00 662 TYR A C 20
ATOM 28686 O O . TYR A 1 84 ? 13.355 -15.451 -8.265 1.00 0.00 662 TYR A O 20
ATOM 28704 N N . LEU A 1 85 ? 12.549 -13.403 -7.735 1.00 0.00 663 LEU A N 20
ATOM 28705 C CA . LEU A 1 85 ? 11.308 -13.887 -7.151 1.00 0.00 663 LEU A CA 20
ATOM 28706 C C . LEU A 1 85 ? 10.156 -13.799 -8.147 1.00 0.00 663 LEU A C 20
ATOM 28707 O O . LEU A 1 85 ? 10.049 -12.839 -8.904 1.00 0.00 663 LEU A O 20
ATOM 28723 N N . LYS A 1 86 ? 9.277 -14.799 -8.097 1.00 0.00 664 LYS A N 20
ATOM 28724 C CA . LYS A 1 86 ? 8.191 -15.062 -9.030 1.00 0.00 664 LYS A CA 20
ATOM 28725 C C . LYS A 1 86 ? 6.911 -15.249 -8.251 1.00 0.00 664 LYS A C 20
ATOM 28726 O O . LYS A 1 86 ? 6.931 -15.920 -7.219 1.00 0.00 664 LYS A O 20
ATOM 28745 N N . ILE A 1 87 ? 5.799 -14.740 -8.779 1.00 0.00 665 ILE A N 20
ATOM 28746 C CA . ILE A 1 87 ? 4.486 -15.116 -8.231 1.00 0.00 665 ILE A CA 20
ATOM 28747 C C . ILE A 1 87 ? 4.142 -16.532 -8.697 1.00 0.00 665 ILE A C 20
ATOM 28748 O O . ILE A 1 87 ? 4.228 -16.796 -9.897 1.00 0.00 665 ILE A O 20
ATOM 28764 N N . VAL A 1 88 ? 3.788 -17.441 -7.773 1.00 0.00 666 VAL A N 20
ATOM 28765 C CA . VAL A 1 88 ? 3.507 -18.844 -8.109 1.00 0.00 666 VAL A CA 20
ATOM 28766 C C . VAL A 1 88 ? 2.442 -18.945 -9.205 1.00 0.00 666 VAL A C 20
ATOM 28767 O O . VAL A 1 88 ? 2.802 -19.538 -10.253 1.00 0.00 666 VAL A O 20
#

Foldseek 3Di:
DPDDDDPDDDCVVPDDDDPDDDADLLRLLVVLLVVVCVVVVGFNFQVCSQVCCCVPVNAHSVRSVVSVVVCCVVLCWHPPDDRTIGGD

Sequence (88 aa):
GAMGETGKIDIDKVEGRTPKSERDKFRLLLELIKEYEDDYGGRAPTNILITEMMDRYNVSEEKVEELIRILKDKGAIFEPARGYLKIVGAMGETGKIDIDKVEGRTPKSERDKFRLLLELIKEYEDDYGGRAPTNILITEMMDRYNVSEEKVEELIRILKDKGAIFEPARGYLKIVGAMGETGKIDIDKVEGRTPKSERDKFRLLLELIKEYEDDYGGRAPTNILITEMMDRYNVSEEKVEELIRILKDKGAIFEPARGYLKIVGAMGETGKIDIDKVEGRTPKSERDKFRLLLELIKEYEDDYGGRAPTNILITEMMDRYNVSEEKVEELIRILKDKGAIFEPARGYLKIVGAMGETGKIDIDKVEGRTPKSERDKFRLLLELIKEYEDDYGGRAPTNILITEMMDRYNVSEEKVEELIRILKDKGAIFEPARGYLKIVGAMGETGKIDIDKVEGRTPKSERDKFRLLLELIKEYEDDYGGRAPTNILITEMMDRYNVSEEKVEELIRILKDKGAIFEPARGYLKIVGAMGETGKIDIDKVEGRTPKSERDKFRLLLELIKEYEDDYGGRAPTNILITEMMDRYNVSEEKVEELIRILKDKGAIFEPARGYLKIVGAMGETGKIDIDKVEGRTPKSERDKFRLLLELIKEYEDDYGGRAPTNILITEMMDRYNVSEEKVEELIRILKDKGAIFEPARGYLKIVGAMGETGKIDIDKVEGRTPKSERDKFRLLLELIKEYEDDYGGRAPTNILITEMMDRYNVSEEKVEELIRILKDKGAIFEPARGYLKIVGAMGETGKIDIDKVEGRTPKSERDKFRLLLELIKEYEDDYGGRAPTNILITEMMDRYNVSEEKVEELIRILKDKGAIFEPARGYLKIVGAMGETGKIDIDKVEGRTPKSERDKFRLLLELIKEYEDDYGGRAPTNILITEMMDRYNVSEEKVEELIRILKDKGAIFEPARGYLKIVGAMGETGKIDIDKVEGRTPKSERDKFRLLLELIKEYEDDYGGRAPTNILITEMMDRYNVSEEKVEELIRILKDKGAIFEPARGYLKIVGAMGETGKIDIDKVEGRTPKSERDKFRLLLELIKEYEDDYGGRAPTNILITEMMDRYNVSEEKVEELIRILKDKGAIFEPARGYLKIVGAMGETGKIDIDKVEGRTPKSERDKFRLLLELIKEYEDDYGGRAPTNILITEMMDRYNVSEEKVEELIRILKDKGAIFEPARGYLKIVGAMGETGKIDIDKVEGRTPKSERDKFRLLLELIKEYEDDYGGRAPTNILITEMMDRYNVSEEKVEELIRILKDKGAIFEPARGYLKIVGAMGETGKIDIDKVEGRTPKSERDKFRLLLELIKEYEDDYGGRAPTNILITEMMDRYNVSEEKVEELIRILKDKGAIFEPARGYLKIVGAMGETGKIDIDKVEGRTPKSERDKFRLLLELIKEYEDDYGGRAPTNILITEMMDRYNVSEEKVEELIRILKDKGAIFEPARGYLKIVGAMGETGKIDIDKVEGRTPKSERDKFRLLLELIKEYEDDYGGRAPTNILITEMMDRYNVSEEKVEELIRILKDKGAIFEPARGYLKIVGAMGETGKIDIDKVEGRTPKSERDKFRLLLELIKEYEDDYGGRAPTNILITEMMDRYNVSEEKVEELIRILKDKGAIFEPARGYLKIVGAMGETGKIDIDKVEGRTPKSERDKFRLLLELIKEYEDDYGGRAPTNILITEMMDRYNVSEEKVEELIRILKDKGAIFEPARGYLKIV

Secondary structure (DSSP, 8-state):
-----------SS-----------HHHHHHHHHHHHHHHHTS-EEHHHHHHHHHHHS---HHHHHHHHHHHHHTTSEEEEETTEEEE-

Nearest PDB structures (foldseek):
  2ma3-assembly1_A  TM=7.897E-01  e=5.188E-14  Methanothermobacter thermautotrophicus
  9f27-assembly1_A  TM=4.962E-01  e=1.309E-03  Pyrococcus abyssi GE5
  3tqn-assembly2_B  TM=5.057E-01  e=1.963E-01  Coxiella burnetii
  4ham-assembly1_A-2  TM=4.883E-01  e=5.885E-01  Listeria monocytogenes EGD-e
  7zla-assembly1_B  TM=5.118E-01  e=5.131E-01  Shouchella clausii

CATH classification: 1.10.10.10